Protein 4OL8 (pdb70)

B-factor: mean 131.65, std 38.4, range [43.45, 280.06]

Foldseek 3Di:
DVVVCVVLVVFQDAQADDAFADDWAFDPVDDAAQDDEDDDDPVRLVVVVVVVVVCVVSPQKFFDDFSHAFYKDWADPVIDIATACPSSQVRTDADDDDFDDPLRVVQLQFLFFWKWKFFFHPFQQQHFDPVRFSRQWYDDVVGIMTGRGHPHHRCSQVSQRVCCVLPVPPSQWDDGRRIIMGTHHDPVVVVVVVCSSSVSCVVNSTHTNNVPIGRRWDADPQWTDHNQDIGGDVVVLVCLVVPDDDDDLVSLVVNCCVVVVQFKQFQLQLLCVCSVVSNVVRSVSSNVIHHHPPFEKEWEWEQDASKTWIWIFTADPVGDGDGTRGIDMDHDDDDRVLRSLCSVLVSCVVVVCVQDDAYEYEYDDPPVVVVSVVSVVSYHYYYDD/DQQPVVADPVLCVVLVVFADQDDAADDDQFADAWAFAVPADQAADDEDDDDDVVLVLVVVVVVVCVVSVFKDFDPFPHAFYWDWACDPVNHIDIDTLCPSSQVGTDEDAADFDDVVVLLVLLAQFFWKKKFFLQLCASHHFPPVHFSSQWYDGNPGIMTGGGHFQHAHSQRRSQVSVVQPVPDSQWDDGRTMIMGTHRDSVVRVVRCVVVSVSCVVSVTHTNNVVIHPTDQWDDDPQWTDHSRDTGGPADQQNLLVVLDDDDDLVLLVLLLLLVVVVPFDDCLVVLCVVSVVVSPDNDDPDCSNVVSSVVSSVSCVDPPQEDDDDDPWAWEKEKDAFAFWIKMWIATADVDGDGSHTHGIDIDTFDPPRLLRRVVRVVVVCVSVVVCRPPEYEYEEARQQVVQSVDPDDGDPSCVVCSRVVSHHHYHYDYDDPPVCSVGVSSRVGDD/DLQVPPDDVVVCVVAVPQAAQDDAAAPPPFADAFDFDVPADAAADDADDDDPVVLVLVVVQVVVCVVSLFKDAAPANHAFYWDWDQDPVRHTHIDTQCVSSQVRTDADAADDDDLPPQPCLLPQFQWKKKWWLVLCASHHFDPVHQRSQWYDRNPGIIGGRHHFQHACSLRSSQVCVVQDVVDSQWGGDSTIIMGTHRDVVCSVVRVVVVVVSCVVSSRGTNNVPIHGTDRWDDDSQWTDHRVDIGGPADFARLQQPPPDVLVVLLVCVVQVVVFDPPVVVLVDDVVSVVVSVNVVRVSCVDPPQADPPDPAFAWEWEWEFDPQKIWIWTFTAHPDGGGRHTHGIDMDGVDRLLVSVVRLLVSCVNVVSCQSPEYEYEYASVQVVQSQDPDDGRPSCSVCSSPCSHHHYHYDYDPSRVSSGD/DPPLCPVCVQFAEAQHDDDAAADAWAWDPVADFAQDDEDDDDDVQLVVVVVLVVVCVVSVWKDADADNHEWYWAWDPVHIDIATACVRSQVTTDADDDDWDDVVLVFQLAPAFFKKWKWFFPPQQQQHFDPVRQNSQWYDGNVGTITGGGHPDHNCSQVSQRVCCVQCVPLSQKDDGRGMIMGTDHDLVRVVVRVVVNVVVCVVNPGHIHNVVIGGIFQWADDPQWGAHGQFTFGVVLVCLQPVDDDPDLVVLVVNVVLVVPVWQPWACCVLCVCSVPSNVVSCVVVSNRGGGHHLWAKEWEDDAQWAWTAIVHTIDTDGDDPDHLLSVLVSVQVRCVVVVCLQDDEHAYEYDDHPCDPVSVVSVVSVVRGHYHYD

Solvent-accessible surface area: 81510 Å² total

Radius of gyration: 48.31 Å; Cα contacts (8 Å, |Δi|>4): 2908; chains: 4; bounding box: 115×110×134 Å

Structure (mmCIF, N/CA/C/O backbone):
data_4OL8
#
_entry.id   4OL8
#
_cell.length_a   320.700
_cell.length_b   75.062
_cell.length_c   108.350
_cell.angle_alpha   90.00
_cell.angle_beta   90.00
_cell.angle_gamma   90.00
#
_symmetry.space_group_name_H-M   'P 21 21 2'
#
loop_
_entity.id
_entity.type
_entity.pdbx_description
1 polymer 'Reverse transcriptase/ribonuclease H'
2 polymer "5'-R(*CP*UP*GP*AP*GP*AP*GP*AP*GP*AP*GP*GP*AP*AP*GP*AP*UP*G)-3'"
3 polymer "5'-D(*CP*AP*TP*CP*TP*TP*CP*CP*TP*CP*TP*CP*TP*CP*TP*C)-3'"
4 non-polymer 'SULFATE ION'
5 water water
#
loop_
_atom_site.group_PDB
_atom_site.id
_atom_site.type_symbol
_atom_site.label_atom_id
_atom_site.label_alt_id
_atom_site.label_comp_id
_atom_site.label_asym_id
_atom_site.label_entity_id
_atom_site.label_seq_id
_atom_site.pdbx_PDB_ins_code
_atom_site.Cartn_x
_atom_site.Cartn_y
_atom_site.Cartn_z
_atom_site.occupancy
_atom_site.B_iso_or_equiv
_atom_site.auth_seq_id
_atom_site.auth_comp_id
_atom_site.auth_asym_id
_atom_site.auth_atom_id
_atom_site.pdbx_PDB_model_num
ATOM 1 N N . PRO A 1 24 ? -72.456 27.334 67.988 1.00 177.25 22 PRO A N 1
ATOM 2 C CA . PRO A 1 24 ? -72.718 25.900 68.146 1.00 173.58 22 PRO A CA 1
ATOM 3 C C . PRO A 1 24 ? -73.785 25.645 69.203 1.00 171.87 22 PRO A C 1
ATOM 4 O O . PRO A 1 24 ? -73.802 24.583 69.824 1.00 169.86 22 PRO A O 1
ATOM 8 N N . VAL A 1 25 ? -74.669 26.619 69.401 1.00 172.82 23 VAL A N 1
ATOM 9 C CA . VAL A 1 25 ? -75.673 26.540 70.457 1.00 174.67 23 VAL A CA 1
ATOM 10 C C . VAL A 1 25 ? -76.756 25.499 70.153 1.00 170.58 23 VAL A C 1
ATOM 11 O O . VAL A 1 25 ? -76.940 24.554 70.922 1.00 169.87 23 VAL A O 1
ATOM 15 N N . TRP A 1 26 ? -77.457 25.659 69.029 1.00 168.11 24 TRP A N 1
ATOM 16 C CA . TRP A 1 26 ? -78.575 24.769 68.706 1.00 156.91 24 TRP A CA 1
ATOM 17 C C . TRP A 1 26 ? -78.129 23.383 68.262 1.00 153.51 24 TRP A C 1
ATOM 18 O O . TRP A 1 26 ? -78.706 22.379 68.679 1.00 153.94 24 TRP A O 1
ATOM 29 N N . LEU A 1 27 ? -77.090 23.343 67.433 1.00 149.84 25 LEU A N 1
ATOM 30 C CA . LEU A 1 27 ? -76.553 22.095 66.897 1.00 158.60 25 LEU A CA 1
ATOM 31 C C . LEU A 1 27 ? -76.192 21.141 68.018 1.00 161.71 25 LEU A C 1
ATOM 32 O O . LEU A 1 27 ? -76.378 19.928 67.901 1.00 146.65 25 LEU A O 1
ATOM 37 N N . GLN A 1 28 ? -75.676 21.712 69.103 1.00 166.28 26 GLN A N 1
ATOM 38 C CA . GLN A 1 28 ? -75.266 20.948 70.271 1.00 168.98 26 GLN A CA 1
ATOM 39 C C . GLN A 1 28 ? -76.454 20.198 70.849 1.00 171.12 26 GLN A C 1
ATOM 40 O O . GLN A 1 28 ? -76.316 19.077 71.338 1.00 171.48 26 GLN A O 1
ATOM 42 N N . GLN A 1 29 ? -77.626 20.818 70.781 1.00 172.03 27 GLN A N 1
ATOM 43 C CA . GLN A 1 29 ? -78.837 20.171 71.257 1.00 159.15 27 GLN A CA 1
ATOM 44 C C . GLN A 1 29 ? -79.288 19.071 70.298 1.00 164.54 27 GLN A C 1
ATOM 45 O O . GLN A 1 29 ? -79.559 17.945 70.719 1.00 162.96 27 GLN A O 1
ATOM 51 N N . LYS A 1 30 ? -79.337 19.398 69.008 1.00 162.58 28 LYS A N 1
ATOM 52 C CA . LYS A 1 30 ? -79.894 18.506 67.989 1.00 159.35 28 LYS A CA 1
ATOM 53 C C . LYS A 1 30 ? -79.135 17.193 67.793 1.00 156.91 28 LYS A C 1
ATOM 54 O O . LYS A 1 30 ? -79.728 16.116 67.858 1.00 157.05 28 LYS A O 1
ATOM 56 N N . TYR A 1 31 ? -77.830 17.277 67.555 1.00 144.32 29 TYR A N 1
ATOM 57 C CA . TYR A 1 31 ? -77.069 16.094 67.148 1.00 148.57 29 TYR A CA 1
ATOM 58 C C . TYR A 1 31 ? -76.164 15.509 68.243 1.00 150.56 29 TYR A C 1
ATOM 59 O O . TYR A 1 31 ? -75.285 14.689 67.962 1.00 147.22 29 TYR A O 1
ATOM 68 N N . ARG A 1 32 ? -76.405 15.911 69.491 1.00 153.59 30 ARG A N 1
ATOM 69 C CA . ARG A 1 32 ? -75.705 15.335 70.635 1.00 154.61 30 ARG A CA 1
ATOM 70 C C . ARG A 1 32 ? -75.994 13.841 70.706 1.00 153.79 30 ARG A C 1
ATOM 71 O O . ARG A 1 32 ? -75.225 13.069 71.273 1.00 154.62 30 ARG A O 1
ATOM 73 N N . GLU A 1 33 ? -77.116 13.449 70.116 1.00 153.63 31 GLU A N 1
ATOM 74 C CA . GLU A 1 33 ? -77.518 12.055 70.039 1.00 155.08 31 GLU A CA 1
ATOM 75 C C . GLU A 1 33 ? -76.622 11.240 69.110 1.00 154.39 31 GLU A C 1
ATOM 76 O O . GLU A 1 33 ? -76.531 10.023 69.253 1.00 154.72 31 GLU A O 1
ATOM 82 N N . ILE A 1 34 ? -75.977 11.907 68.154 1.00 152.65 32 ILE A N 1
ATOM 83 C CA . ILE A 1 34 ? -75.140 11.217 67.172 1.00 151.53 32 ILE A CA 1
ATOM 84 C C . ILE A 1 34 ? -73.668 11.628 67.260 1.00 156.47 32 ILE A C 1
ATOM 85 O O . ILE A 1 34 ? -72.795 10.937 66.724 1.00 153.81 32 ILE A O 1
ATOM 90 N N . ILE A 1 35 ? -73.398 12.754 67.920 1.00 162.59 33 ILE A N 1
ATOM 91 C CA . ILE A 1 35 ? -72.024 13.202 68.161 1.00 164.46 33 ILE A CA 1
ATOM 92 C C . ILE A 1 35 ? -71.564 12.668 69.527 1.00 141.93 33 ILE A C 1
ATOM 93 O O . ILE A 1 35 ? -71.106 13.406 70.391 1.00 144.76 33 ILE A O 1
ATOM 98 N N . ARG A 1 36 ? -71.680 11.356 69.694 1.00 141.73 34 ARG A N 1
ATOM 99 C CA . ARG A 1 36 ? -71.567 10.721 70.992 1.00 145.27 34 ARG A CA 1
ATOM 100 C C . ARG A 1 36 ? -70.622 9.529 70.989 1.00 144.24 34 ARG A C 1
ATOM 101 O O . ARG A 1 36 ? -70.939 8.506 70.393 1.00 142.11 34 ARG A O 1
ATOM 103 N N . ASN A 1 37 ? -69.485 9.650 71.678 1.00 155.84 35 ASN A N 1
ATOM 104 C CA . ASN A 1 37 ? -68.529 8.540 71.837 1.00 154.91 35 ASN A CA 1
ATOM 105 C C . ASN A 1 37 ? -69.137 7.236 72.363 1.00 156.72 35 ASN A C 1
ATOM 106 O O . ASN A 1 37 ? -69.984 7.246 73.268 1.00 150.22 35 ASN A O 1
ATOM 111 N N . ASP A 1 38 ? -68.649 6.128 71.802 1.00 154.57 36 ASP A N 1
ATOM 112 C CA . ASP A 1 38 ? -69.272 4.802 71.889 1.00 156.70 36 ASP A CA 1
ATOM 113 C C . ASP A 1 38 ? -70.565 4.705 71.064 1.00 151.10 36 ASP A C 1
ATOM 114 O O . ASP A 1 38 ? -71.300 5.682 70.902 1.00 146.27 36 ASP A O 1
ATOM 119 N N . LEU A 1 39 ? -70.820 3.520 70.519 1.00 151.32 37 LEU A N 1
ATOM 120 C CA . LEU A 1 39 ? -71.933 3.332 69.595 1.00 148.07 37 LEU A CA 1
ATOM 121 C C . LEU A 1 39 ? -73.161 2.731 70.282 1.00 150.03 37 LEU A C 1
ATOM 122 O O . LEU A 1 39 ? -73.141 1.583 70.729 1.00 153.60 37 LEU A O 1
ATOM 124 N N . PRO A 1 40 ? -74.236 3.516 70.379 1.00 147.27 38 PRO A N 1
ATOM 125 C CA . PRO A 1 40 ? -75.517 3.003 70.874 1.00 151.66 38 PRO A CA 1
ATOM 126 C C . PRO A 1 40 ? -76.095 1.915 69.967 1.00 152.69 38 PRO A C 1
ATOM 127 O O . PRO A 1 40 ? -76.032 2.051 68.739 1.00 151.38 38 PRO A O 1
ATOM 131 N N . PRO A 1 41 ? -76.658 0.850 70.567 1.00 154.00 39 PRO A N 1
ATOM 132 C CA . PRO A 1 41 ? -77.265 -0.291 69.864 1.00 152.15 39 PRO A CA 1
ATOM 133 C C . PRO A 1 41 ? -78.277 0.117 68.784 1.00 147.78 39 PRO A C 1
ATOM 134 O O . PRO A 1 41 ? -79.097 -0.707 68.368 1.00 144.21 39 PRO A O 1
ATOM 138 N N . PRO A 1 50 ? -81.762 1.098 55.624 1.00 134.25 48 PRO A N 1
ATOM 139 C CA . PRO A 1 50 ? -80.421 0.740 56.110 1.00 133.14 48 PRO A CA 1
ATOM 140 C C . PRO A 1 50 ? -79.543 0.152 55.010 1.00 128.68 48 PRO A C 1
ATOM 141 O O . PRO A 1 50 ? -80.061 -0.447 54.067 1.00 128.65 48 PRO A O 1
ATOM 145 N N . VAL A 1 51 ? -78.231 0.338 55.134 1.00 120.41 49 VAL A N 1
ATOM 146 C CA . VAL A 1 51 ? -77.268 -0.283 54.236 1.00 108.39 49 VAL A CA 1
ATOM 147 C C . VAL A 1 51 ? -76.653 -1.485 54.929 1.00 103.93 49 VAL A C 1
ATOM 148 O O . VAL A 1 51 ? -76.197 -1.395 56.065 1.00 104.30 49 VAL A O 1
ATOM 152 N N . LYS A 1 52 ? -76.649 -2.619 54.251 1.00 101.64 50 LYS A N 1
ATOM 153 C CA . LYS A 1 52 ? -76.004 -3.796 54.797 1.00 108.74 50 LYS A CA 1
ATOM 154 C C . LYS A 1 52 ? -75.057 -4.363 53.750 1.00 110.55 50 LYS A C 1
ATOM 155 O O . LYS A 1 52 ? -75.388 -4.409 52.569 1.00 114.82 50 LYS A O 1
ATOM 161 N N . HIS A 1 53 ? -73.872 -4.780 54.170 1.00 109.11 51 HIS A N 1
ATOM 162 C CA . HIS A 1 53 ? -72.907 -5.278 53.208 1.00 108.21 51 HIS A CA 1
ATOM 163 C C . HIS A 1 53 ? -73.246 -6.689 52.749 1.00 106.03 51 HIS A C 1
ATOM 164 O O . HIS A 1 53 ? -73.692 -7.527 53.530 1.00 106.08 51 HIS A O 1
ATOM 171 N N . ASP A 1 54 ? -73.022 -6.940 51.466 1.00 105.11 52 ASP A N 1
ATOM 172 C CA . ASP A 1 54 ? -73.369 -8.212 50.865 1.00 107.81 52 ASP A CA 1
ATOM 173 C C . ASP A 1 54 ? -72.134 -8.869 50.278 1.00 105.35 52 ASP A C 1
ATOM 174 O O . ASP A 1 54 ? -71.211 -8.198 49.815 1.00 105.11 52 ASP A O 1
ATOM 179 N N . ILE A 1 55 ? -72.115 -10.192 50.318 1.00 103.56 53 ILE A N 1
ATOM 180 C CA . ILE A 1 55 ? -70.986 -10.946 49.816 1.00 100.77 53 ILE A CA 1
ATOM 181 C C . ILE A 1 55 ? -71.490 -12.079 48.930 1.00 99.25 53 ILE A C 1
ATOM 182 O O . ILE A 1 55 ? -71.898 -13.133 49.417 1.00 103.25 53 ILE A O 1
ATOM 187 N N . GLU A 1 56 ? -71.482 -11.841 47.623 1.00 94.87 54 GLU A N 1
ATOM 188 C CA . GLU A 1 56 ? -72.023 -12.804 46.676 1.00 96.20 54 GLU A CA 1
ATOM 189 C C . GLU A 1 56 ? -70.944 -13.654 46.016 1.00 93.92 54 GLU A C 1
ATOM 190 O O . GLU A 1 56 ? -70.004 -13.137 45.426 1.00 94.10 54 GLU A O 1
ATOM 196 N N . ILE A 1 57 ? -71.100 -14.966 46.108 1.00 93.65 55 ILE A N 1
ATOM 197 C CA . ILE A 1 57 ? -70.101 -15.888 45.602 1.00 94.30 55 ILE A CA 1
ATOM 198 C C . ILE A 1 57 ? -70.323 -16.239 44.139 1.00 99.66 55 ILE A C 1
ATOM 199 O O . ILE A 1 57 ? -71.409 -16.676 43.759 1.00 101.81 55 ILE A O 1
ATOM 204 N N . LYS A 1 58 ? -69.284 -16.041 43.329 1.00 100.13 56 LYS A N 1
ATOM 205 C CA . LYS A 1 58 ? -69.277 -16.469 41.934 1.00 96.39 56 LYS A CA 1
ATOM 206 C C . LYS A 1 58 ? -69.675 -17.932 41.887 1.00 99.49 56 LYS A C 1
ATOM 207 O O . LYS A 1 58 ? -69.231 -18.723 42.720 1.00 103.68 56 LYS A O 1
ATOM 213 N N . PRO A 1 59 ? -70.537 -18.286 40.929 1.00 99.82 57 PRO A N 1
ATOM 214 C CA . PRO A 1 59 ? -71.190 -19.592 40.796 1.00 105.17 57 PRO A CA 1
ATOM 215 C C . PRO A 1 59 ? -70.271 -20.793 40.992 1.00 114.99 57 PRO A C 1
ATOM 216 O O . PRO A 1 59 ? -70.530 -21.628 41.865 1.00 119.91 57 PRO A O 1
ATOM 220 N N . GLY A 1 60 ? -69.209 -20.885 40.203 1.00 116.85 58 GLY A N 1
ATOM 221 C CA . GLY A 1 60 ? -68.303 -22.012 40.335 1.00 118.84 58 GLY A CA 1
ATOM 222 C C . GLY A 1 60 ? -67.661 -22.131 41.710 1.00 119.36 58 GLY A C 1
ATOM 223 O O . GLY A 1 60 ? -67.362 -23.235 42.168 1.00 120.84 58 GLY A O 1
ATOM 224 N N . ALA A 1 61 ? -67.488 -20.989 42.374 1.00 117.29 59 ALA A N 1
ATOM 225 C CA . ALA A 1 61 ? -66.552 -20.856 43.491 1.00 115.95 59 ALA A CA 1
ATOM 226 C C . ALA A 1 61 ? -66.908 -21.641 44.739 1.00 118.56 59 ALA A C 1
ATOM 227 O O . ALA A 1 61 ? -68.082 -21.902 45.015 1.00 121.63 59 ALA A O 1
ATOM 229 N N . ARG A 1 62 ? -65.871 -22.008 45.488 1.00 115.30 60 ARG A N 1
ATOM 230 C CA . ARG A 1 62 ? -66.040 -22.607 46.803 1.00 116.07 60 ARG A CA 1
ATOM 231 C C . ARG A 1 62 ? -65.502 -21.653 47.879 1.00 112.65 60 ARG A C 1
ATOM 232 O O . ARG A 1 62 ? -64.577 -20.877 47.628 1.00 111.24 60 ARG A O 1
ATOM 234 N N . LEU A 1 63 ? -66.092 -21.708 49.069 1.00 107.99 61 LEU A N 1
ATOM 235 C CA . LEU A 1 63 ? -65.691 -20.833 50.166 1.00 105.97 61 LEU A CA 1
ATOM 236 C C . LEU A 1 63 ? -64.457 -21.350 50.923 1.00 107.57 61 LEU A C 1
ATOM 237 O O . LEU A 1 63 ? -64.176 -22.547 50.911 1.00 105.87 61 LEU A O 1
ATOM 242 N N . PRO A 1 64 ? -63.711 -20.447 51.583 1.00 111.40 62 PRO A N 1
ATOM 243 C CA . PRO A 1 64 ? -62.462 -20.898 52.199 1.00 104.43 62 PRO A CA 1
ATOM 244 C C . PRO A 1 64 ? -62.649 -21.612 53.541 1.00 121.69 62 PRO A C 1
ATOM 245 O O . PRO A 1 64 ? -63.349 -21.133 54.434 1.00 120.51 62 PRO A O 1
ATOM 249 N N . ARG A 1 65 ? -62.011 -22.770 53.669 1.00 127.96 63 ARG A N 1
ATOM 250 C CA . ARG A 1 65 ? -61.960 -23.499 54.930 1.00 135.16 63 ARG A CA 1
ATOM 251 C C . ARG A 1 65 ? -60.496 -23.584 55.347 1.00 138.10 63 ARG A C 1
ATOM 252 O O . ARG A 1 65 ? -59.916 -24.665 55.405 1.00 142.59 63 ARG A O 1
ATOM 260 N N . LEU A 1 66 ? -59.906 -22.428 55.632 1.00 135.74 64 LEU A N 1
ATOM 261 C CA . LEU A 1 66 ? -58.464 -22.316 55.837 1.00 136.97 64 LEU A CA 1
ATOM 262 C C . LEU A 1 66 ? -58.011 -22.501 57.290 1.00 140.21 64 LEU A C 1
ATOM 263 O O . LEU A 1 66 ? -58.751 -22.198 58.230 1.00 142.18 64 LEU A O 1
ATOM 268 N N . GLN A 1 67 ? -56.784 -22.993 57.453 1.00 139.75 65 GLN A N 1
ATOM 269 C CA . GLN A 1 67 ? -56.172 -23.185 58.765 1.00 142.42 65 GLN A CA 1
ATOM 270 C C . GLN A 1 67 ? -55.511 -21.877 59.190 1.00 139.36 65 GLN A C 1
ATOM 271 O O . GLN A 1 67 ? -55.137 -21.077 58.334 1.00 139.46 65 GLN A O 1
ATOM 277 N N . PRO A 1 68 ? -55.376 -21.642 60.509 1.00 135.40 66 PRO A N 1
ATOM 278 C CA . PRO A 1 68 ? -54.875 -20.345 60.980 1.00 133.46 66 PRO A CA 1
ATOM 279 C C . PRO A 1 68 ? -53.387 -20.129 60.737 1.00 134.43 66 PRO A C 1
ATOM 280 O O . PRO A 1 68 ? -52.657 -21.093 60.513 1.00 137.02 66 PRO A O 1
ATOM 284 N N . TYR A 1 69 ? -52.950 -18.872 60.774 1.00 132.90 67 TYR A N 1
ATOM 285 C CA . TYR A 1 69 ? -51.530 -18.554 60.669 1.00 134.08 67 TYR A CA 1
ATOM 286 C C . TYR A 1 69 ? -50.853 -18.838 61.996 1.00 143.63 67 TYR A C 1
ATOM 287 O O . TYR A 1 69 ? -51.452 -18.671 63.059 1.00 149.67 67 TYR A O 1
ATOM 296 N N . HIS A 1 70 ? -49.605 -19.280 61.929 1.00 144.84 68 HIS A N 1
ATOM 297 C CA . HIS A 1 70 ? -48.785 -19.449 63.116 1.00 147.78 68 HIS A CA 1
ATOM 298 C C . HIS A 1 70 ? -48.702 -18.137 63.909 1.00 148.70 68 HIS A C 1
ATOM 299 O O . HIS A 1 70 ? -48.686 -17.056 63.324 1.00 145.38 68 HIS A O 1
ATOM 306 N N . VAL A 1 71 ? -48.664 -18.231 65.236 1.00 153.26 69 VAL A N 1
ATOM 307 C CA . VAL A 1 71 ? -48.531 -17.046 66.086 1.00 156.33 69 VAL A CA 1
ATOM 308 C C . VAL A 1 71 ? -47.599 -17.305 67.261 1.00 163.84 69 VAL A C 1
ATOM 309 O O . VAL A 1 71 ? -47.528 -18.427 67.759 1.00 168.16 69 VAL A O 1
ATOM 313 N N . THR A 1 72 ? -46.887 -16.269 67.704 1.00 166.79 70 THR A N 1
ATOM 314 C CA . THR A 1 72 ? -46.041 -16.386 68.895 1.00 173.31 70 THR A CA 1
ATOM 315 C C . THR A 1 72 ? -46.899 -16.404 70.154 1.00 178.03 70 THR A C 1
ATOM 316 O O . THR A 1 72 ? -48.091 -16.101 70.107 1.00 176.92 70 THR A O 1
ATOM 320 N N . GLU A 1 73 ? -46.292 -16.756 71.281 1.00 153.18 71 GLU A N 1
ATOM 321 C CA . GLU A 1 73 ? -47.025 -16.804 72.540 1.00 157.84 71 GLU A CA 1
ATOM 322 C C . GLU A 1 73 ? -47.475 -15.408 72.965 1.00 159.59 71 GLU A C 1
ATOM 323 O O . GLU A 1 73 ? -48.451 -15.263 73.705 1.00 163.67 71 GLU A O 1
ATOM 329 N N . LYS A 1 74 ? -46.755 -14.389 72.501 1.00 155.68 72 LYS A N 1
ATOM 330 C CA . LYS A 1 74 ? -47.051 -13.005 72.865 1.00 153.65 72 LYS A CA 1
ATOM 331 C C . LYS A 1 74 ? -47.845 -12.281 71.784 1.00 149.03 72 LYS A C 1
ATOM 332 O O . LYS A 1 74 ? -48.454 -11.245 72.046 1.00 149.92 72 LYS A O 1
ATOM 338 N N . ASN A 1 75 ? -47.826 -12.817 70.568 1.00 145.19 73 ASN A N 1
ATOM 339 C CA . ASN A 1 75 ? -48.712 -12.318 69.523 1.00 143.69 73 ASN A CA 1
ATOM 340 C C . ASN A 1 75 ? -50.133 -12.800 69.779 1.00 146.51 73 ASN A C 1
ATOM 341 O O . ASN A 1 75 ? -51.090 -12.035 69.658 1.00 147.19 73 ASN A O 1
ATOM 346 N N . GLU A 1 76 ? -50.257 -14.073 70.149 1.00 147.05 74 GLU A N 1
ATOM 347 C CA . GLU A 1 76 ? -51.553 -14.686 70.421 1.00 145.32 74 GLU A CA 1
ATOM 348 C C . GLU A 1 76 ? -52.257 -13.962 71.552 1.00 147.79 74 GLU A C 1
ATOM 349 O O . GLU A 1 76 ? -53.480 -13.992 71.658 1.00 149.77 74 GLU A O 1
ATOM 355 N N . GLN A 1 77 ? -51.478 -13.304 72.397 1.00 149.16 75 GLN A N 1
ATOM 356 C CA . GLN A 1 77 ? -52.039 -12.562 73.511 1.00 152.71 75 GLN A CA 1
ATOM 357 C C . GLN A 1 77 ? -52.623 -11.252 72.997 1.00 148.78 75 GLN A C 1
ATOM 358 O O . GLN A 1 77 ? -53.675 -10.808 73.453 1.00 150.47 75 GLN A O 1
ATOM 364 N N . GLU A 1 78 ? -51.935 -10.646 72.037 1.00 144.67 76 GLU A N 1
ATOM 365 C CA . GLU A 1 78 ? -52.398 -9.411 71.416 1.00 148.61 76 GLU A CA 1
ATOM 366 C C . GLU A 1 78 ? -53.618 -9.646 70.527 1.00 145.15 76 GLU A C 1
ATOM 367 O O . GLU A 1 78 ? -54.475 -8.775 70.385 1.00 141.17 76 GLU A O 1
ATOM 373 N N . ILE A 1 79 ? -53.674 -10.827 69.922 1.00 144.73 77 ILE A N 1
ATOM 374 C CA . ILE A 1 79 ? -54.841 -11.264 69.171 1.00 142.13 77 ILE A CA 1
ATOM 375 C C . ILE A 1 79 ? -56.038 -11.454 70.094 1.00 129.28 77 ILE A C 1
ATOM 376 O O . ILE A 1 79 ? -57.126 -10.953 69.824 1.00 136.44 77 ILE A O 1
ATOM 381 N N . ASN A 1 80 ? -55.824 -12.172 71.192 1.00 132.25 78 ASN A N 1
ATOM 382 C CA . ASN A 1 80 ? -56.889 -12.504 72.128 1.00 135.80 78 ASN A CA 1
ATOM 383 C C . ASN A 1 80 ? -57.451 -11.296 72.858 1.00 151.28 78 ASN A C 1
ATOM 384 O O . ASN A 1 80 ? -58.602 -11.306 73.294 1.00 140.58 78 ASN A O 1
ATOM 389 N N . LYS A 1 81 ? -56.637 -10.255 72.990 1.00 151.52 79 LYS A N 1
ATOM 390 C CA . LYS A 1 81 ? -57.063 -9.040 73.672 1.00 154.88 79 LYS A CA 1
ATOM 391 C C . LYS A 1 81 ? -58.009 -8.236 72.786 1.00 155.19 79 LYS A C 1
ATOM 392 O O . LYS A 1 81 ? -58.896 -7.537 73.283 1.00 157.39 79 LYS A O 1
ATOM 394 N N . ILE A 1 82 ? -57.818 -8.350 71.471 1.00 150.65 80 ILE A N 1
ATOM 395 C CA . ILE A 1 82 ? -58.667 -7.668 70.494 1.00 148.45 80 ILE A CA 1
ATOM 396 C C . ILE A 1 82 ? -59.948 -8.455 70.211 1.00 150.02 80 ILE A C 1
ATOM 397 O O . ILE A 1 82 ? -61.036 -7.877 70.130 1.00 134.91 80 ILE A O 1
ATOM 402 N N . VAL A 1 83 ? -59.818 -9.772 70.076 1.00 132.87 81 VAL A N 1
ATOM 403 C CA . VAL A 1 83 ? -60.977 -10.638 69.871 1.00 144.71 81 VAL A CA 1
ATOM 404 C C . VAL A 1 83 ? -62.014 -10.434 70.969 1.00 137.83 81 VAL A C 1
ATOM 405 O O . VAL A 1 83 ? -63.208 -10.550 70.732 1.00 161.19 81 VAL A O 1
ATOM 409 N N . GLN A 1 84 ? -61.554 -10.106 72.172 1.00 154.43 82 GLN A N 1
ATOM 410 C CA . GLN A 1 84 ? -62.465 -9.780 73.261 1.00 159.44 82 GLN A CA 1
ATOM 411 C C . GLN A 1 84 ? -63.082 -8.403 73.045 1.00 162.37 82 GLN A C 1
ATOM 412 O O . GLN A 1 84 ? -64.284 -8.218 73.247 1.00 166.36 82 GLN A O 1
ATOM 418 N N . LYS A 1 85 ? -62.253 -7.445 72.630 1.00 160.26 83 LYS A N 1
ATOM 419 C CA . LYS A 1 85 ? -62.705 -6.076 72.380 1.00 159.84 83 LYS A CA 1
ATOM 420 C C . LYS A 1 85 ? -63.756 -6.052 71.267 1.00 160.28 83 LYS A C 1
ATOM 421 O O . LYS A 1 85 ? -64.697 -5.252 71.289 1.00 161.52 83 LYS A O 1
ATOM 426 N N . LEU A 1 86 ? -63.586 -6.941 70.295 1.00 157.46 84 LEU A N 1
ATOM 427 C CA . LEU A 1 86 ? -64.568 -7.116 69.238 1.00 138.22 84 LEU A CA 1
ATOM 428 C C . LEU A 1 86 ? -65.840 -7.733 69.801 1.00 141.45 84 LEU A C 1
ATOM 429 O O . LEU A 1 86 ? -66.940 -7.260 69.531 1.00 184.69 84 LEU A O 1
ATOM 434 N N . LEU A 1 87 ? -65.679 -8.788 70.595 1.00 166.90 85 LEU A N 1
ATOM 435 C CA . LEU A 1 87 ? -66.795 -9.415 71.298 1.00 169.77 85 LEU A CA 1
ATOM 436 C C . LEU A 1 87 ? -67.468 -8.414 72.226 1.00 172.74 85 LEU A C 1
ATOM 437 O O . LEU A 1 87 ? -68.673 -8.486 72.472 1.00 153.17 85 LEU A O 1
ATOM 442 N N . ASP A 1 88 ? -66.674 -7.472 72.723 1.00 171.01 86 ASP A N 1
ATOM 443 C CA . ASP A 1 88 ? -67.147 -6.459 73.656 1.00 171.88 86 ASP A CA 1
ATOM 444 C C . ASP A 1 88 ? -68.220 -5.561 73.046 1.00 171.40 86 ASP A C 1
ATOM 445 O O . ASP A 1 88 ? -69.343 -5.494 73.545 1.00 176.51 86 ASP A O 1
ATOM 450 N N . ASN A 1 89 ? -67.872 -4.872 71.963 1.00 163.65 87 ASN A N 1
ATOM 451 C CA . ASN A 1 89 ? -68.807 -3.964 71.314 1.00 161.59 87 ASN A CA 1
ATOM 452 C C . ASN A 1 89 ? -69.836 -4.724 70.486 1.00 162.89 87 ASN A C 1
ATOM 453 O O . ASN A 1 89 ? -70.651 -4.119 69.786 1.00 165.17 87 ASN A O 1
ATOM 458 N N . LYS A 1 90 ? -69.789 -6.052 70.585 1.00 161.60 88 LYS A N 1
ATOM 459 C CA . LYS A 1 90 ? -70.690 -6.942 69.857 1.00 161.77 88 LYS A CA 1
ATOM 460 C C . LYS A 1 90 ? -70.558 -6.763 68.346 1.00 158.84 88 LYS A C 1
ATOM 461 O O . LYS A 1 90 ? -71.554 -6.563 67.645 1.00 157.76 88 LYS A O 1
ATOM 463 N N . PHE A 1 91 ? -69.318 -6.831 67.861 1.00 156.83 89 PHE A N 1
ATOM 464 C CA . PHE A 1 91 ? -69.023 -6.763 66.430 1.00 152.83 89 PHE A CA 1
ATOM 465 C C . PHE A 1 91 ? -68.813 -8.158 65.856 1.00 149.77 89 PHE A C 1
ATOM 466 O O . PHE A 1 91 ? -69.048 -8.381 64.672 1.00 151.10 89 PHE A O 1
ATOM 474 N N . ILE A 1 92 ? -68.357 -9.091 66.688 1.00 147.19 90 ILE A N 1
ATOM 475 C CA . ILE A 1 92 ? -68.265 -10.487 66.276 1.00 136.86 90 ILE A CA 1
ATOM 476 C C . ILE A 1 92 ? -68.939 -11.426 67.263 1.00 153.46 90 ILE A C 1
ATOM 477 O O . ILE A 1 92 ? -69.127 -11.095 68.432 1.00 143.01 90 ILE A O 1
ATOM 482 N N . VAL A 1 93 ? -69.313 -12.600 66.770 1.00 153.53 91 VAL A N 1
ATOM 483 C CA . VAL A 1 93 ? -69.901 -13.637 67.601 1.00 155.65 91 VAL A CA 1
ATOM 484 C C . VAL A 1 93 ? -69.215 -14.964 67.307 1.00 139.84 91 VAL A C 1
ATOM 485 O O . VAL A 1 93 ? -68.886 -15.266 66.164 1.00 136.70 91 VAL A O 1
ATOM 489 N N . PRO A 1 94 ? -68.957 -15.753 68.348 1.00 141.73 92 PRO A N 1
ATOM 490 C CA . PRO A 1 94 ? -68.336 -17.048 68.079 1.00 148.35 92 PRO A CA 1
ATOM 491 C C . PRO A 1 94 ? -69.333 -17.985 67.415 1.00 151.06 92 PRO A C 1
ATOM 492 O O . PRO A 1 94 ? -70.319 -18.370 68.044 1.00 157.08 92 PRO A O 1
ATOM 496 N N . SER A 1 95 ? -69.097 -18.336 66.156 1.00 149.44 93 SER A N 1
ATOM 497 C CA . SER A 1 95 ? -70.002 -19.254 65.468 1.00 154.93 93 SER A CA 1
ATOM 498 C C . SER A 1 95 ? -69.275 -20.272 64.588 1.00 149.59 93 SER A C 1
ATOM 499 O O . SER A 1 95 ? -68.278 -19.957 63.942 1.00 145.43 93 SER A O 1
ATOM 502 N N . LYS A 1 96 ? -69.796 -21.497 64.589 1.00 147.42 94 LYS A N 1
ATOM 503 C CA . LYS A 1 96 ? -69.245 -22.598 63.817 1.00 138.47 94 LYS A CA 1
ATOM 504 C C . LYS A 1 96 ? -69.805 -22.580 62.417 1.00 136.79 94 LYS A C 1
ATOM 505 O O . LYS A 1 96 ? -70.659 -23.393 62.079 1.00 140.57 94 LYS A O 1
ATOM 507 N N . SER A 1 97 ? -69.338 -21.635 61.612 1.00 132.70 95 SER A N 1
ATOM 508 C CA . SER A 1 97 ? -69.639 -21.627 60.195 1.00 127.56 95 SER A CA 1
ATOM 509 C C . SER A 1 97 ? -68.768 -22.682 59.528 1.00 129.56 95 SER A C 1
ATOM 510 O O . SER A 1 97 ? -67.749 -23.076 60.087 1.00 127.31 95 SER A O 1
ATOM 513 N N . PRO A 1 98 ? -69.164 -23.162 58.338 1.00 130.26 96 PRO A N 1
ATOM 514 C CA . PRO A 1 98 ? -68.252 -24.059 57.620 1.00 127.73 96 PRO A CA 1
ATOM 515 C C . PRO A 1 98 ? -67.031 -23.295 57.129 1.00 125.56 96 PRO A C 1
ATOM 516 O O . PRO A 1 98 ? -65.939 -23.852 57.070 1.00 126.32 96 PRO A O 1
ATOM 520 N N . CYS A 1 99 ? -67.227 -22.023 56.795 1.00 124.83 97 CYS A N 1
ATOM 521 C CA . CYS A 1 99 ? -66.174 -21.181 56.237 1.00 122.62 97 CYS A CA 1
ATOM 522 C C . CYS A 1 99 ? -65.105 -20.837 57.282 1.00 124.02 97 CYS A C 1
ATOM 523 O O . CYS A 1 99 ? -65.412 -20.713 58.471 1.00 127.90 97 CYS A O 1
ATOM 526 N N . SER A 1 100 ? -63.854 -20.691 56.847 1.00 121.55 98 SER A N 1
ATOM 527 C CA . SER A 1 100 ? -62.764 -20.382 57.774 1.00 125.78 98 SER A CA 1
ATOM 528 C C . SER A 1 100 ? -61.638 -19.613 57.111 1.00 123.73 98 SER A C 1
ATOM 529 O O . SER A 1 100 ? -60.875 -20.186 56.345 1.00 126.64 98 SER A O 1
ATOM 532 N N . SER A 1 101 ? -61.517 -18.326 57.415 1.00 121.31 99 SER A N 1
ATOM 533 C CA . SER A 1 101 ? -60.405 -17.524 56.904 1.00 119.68 99 SER A CA 1
ATOM 534 C C . SER A 1 101 ? -59.432 -17.265 58.046 1.00 118.36 99 SER A C 1
ATOM 535 O O . SER A 1 101 ? -59.852 -17.172 59.184 1.00 122.20 99 SER A O 1
ATOM 538 N N . PRO A 1 102 ? -58.124 -17.167 57.752 1.00 116.86 100 PRO A N 1
ATOM 539 C CA . PRO A 1 102 ? -57.120 -16.915 58.800 1.00 115.00 100 PRO A CA 1
ATOM 540 C C . PRO A 1 102 ? -56.996 -15.429 59.163 1.00 112.45 100 PRO A C 1
ATOM 541 O O . PRO A 1 102 ? -57.494 -14.577 58.434 1.00 108.80 100 PRO A O 1
ATOM 545 N N . VAL A 1 103 ? -56.330 -15.128 60.272 1.00 118.13 101 VAL A N 1
ATOM 546 C CA . VAL A 1 103 ? -56.337 -13.780 60.837 1.00 118.22 101 VAL A CA 1
ATOM 547 C C . VAL A 1 103 ? -54.943 -13.144 60.772 1.00 125.88 101 VAL A C 1
ATOM 548 O O . VAL A 1 103 ? -53.946 -13.857 60.717 1.00 131.25 101 VAL A O 1
ATOM 552 N N . VAL A 1 104 ? -54.863 -11.813 60.752 1.00 122.06 102 VAL A N 1
ATOM 553 C CA . VAL A 1 104 ? -53.563 -11.132 60.763 1.00 123.63 102 VAL A CA 1
ATOM 554 C C . VAL A 1 104 ? -53.456 -10.051 61.847 1.00 126.78 102 VAL A C 1
ATOM 555 O O . VAL A 1 104 ? -54.369 -9.238 62.019 1.00 123.51 102 VAL A O 1
ATOM 559 N N . LEU A 1 105 ? -52.331 -10.047 62.566 1.00 132.60 103 LEU A N 1
ATOM 560 C CA . LEU A 1 105 ? -52.078 -9.078 63.633 1.00 134.14 103 LEU A CA 1
ATOM 561 C C . LEU A 1 105 ? -51.119 -7.981 63.168 1.00 137.79 103 LEU A C 1
ATOM 562 O O . LEU A 1 105 ? -49.924 -8.230 63.011 1.00 139.78 103 LEU A O 1
ATOM 567 N N . VAL A 1 106 ? -51.638 -6.764 62.991 1.00 140.12 104 VAL A N 1
ATOM 568 C CA . VAL A 1 106 ? -50.860 -5.657 62.416 1.00 142.23 104 VAL A CA 1
ATOM 569 C C . VAL A 1 106 ? -50.264 -4.687 63.436 1.00 147.16 104 VAL A C 1
ATOM 570 O O . VAL A 1 106 ? -50.982 -4.137 64.275 1.00 147.20 104 VAL A O 1
ATOM 574 N N . PRO A 1 107 ? -48.941 -4.467 63.346 1.00 150.73 105 PRO A N 1
ATOM 575 C CA . PRO A 1 107 ? -48.171 -3.541 64.181 1.00 155.37 105 PRO A CA 1
ATOM 576 C C . PRO A 1 107 ? -48.316 -2.087 63.744 1.00 156.64 105 PRO A C 1
ATOM 577 O O . PRO A 1 107 ? -48.672 -1.823 62.592 1.00 151.91 105 PRO A O 1
ATOM 581 N N . LYS A 1 108 ? -48.023 -1.163 64.659 1.00 161.51 106 LYS A N 1
ATOM 582 C CA . LYS A 1 108 ? -48.065 0.271 64.374 1.00 158.75 106 LYS A CA 1
ATOM 583 C C . LYS A 1 108 ? -46.826 0.995 64.917 1.00 161.12 106 LYS A C 1
ATOM 584 O O . LYS A 1 108 ? -46.754 1.342 66.101 1.00 163.27 106 LYS A O 1
ATOM 586 N N . THR A 1 112 ? -49.513 -0.017 70.038 1.00 176.90 110 THR A N 1
ATOM 587 C CA . THR A 1 112 ? -50.808 -0.365 69.459 1.00 174.20 110 THR A CA 1
ATOM 588 C C . THR A 1 112 ? -50.692 -1.540 68.486 1.00 172.60 110 THR A C 1
ATOM 589 O O . THR A 1 112 ? -49.594 -1.878 68.038 1.00 174.25 110 THR A O 1
ATOM 591 N N . PHE A 1 113 ? -51.830 -2.151 68.161 1.00 169.26 111 PHE A N 1
ATOM 592 C CA . PHE A 1 113 ? -51.862 -3.304 67.261 1.00 164.97 111 PHE A CA 1
ATOM 593 C C . PHE A 1 113 ? -53.288 -3.663 66.817 1.00 157.44 111 PHE A C 1
ATOM 594 O O . PHE A 1 113 ? -54.067 -4.213 67.592 1.00 159.19 111 PHE A O 1
ATOM 596 N N . ARG A 1 114 ? -53.627 -3.362 65.568 1.00 149.53 112 ARG A N 1
ATOM 597 C CA . ARG A 1 114 ? -54.973 -3.649 65.066 1.00 144.38 112 ARG A CA 1
ATOM 598 C C . ARG A 1 114 ? -55.098 -5.068 64.518 1.00 137.10 112 ARG A C 1
ATOM 599 O O . ARG A 1 114 ? -54.096 -5.749 64.295 1.00 136.27 112 ARG A O 1
ATOM 603 N N . LEU A 1 115 ? -56.332 -5.508 64.304 1.00 131.68 113 LEU A N 1
ATOM 604 C CA . LEU A 1 115 ? -56.580 -6.832 63.756 1.00 121.41 113 LEU A CA 1
ATOM 605 C C . LEU A 1 115 ? -57.174 -6.763 62.328 1.00 125.45 113 LEU A C 1
ATOM 606 O O . LEU A 1 115 ? -58.053 -5.943 62.031 1.00 114.52 113 LEU A O 1
ATOM 611 N N . CYS A 1 116 ? -56.667 -7.611 61.439 1.00 114.94 114 CYS A N 1
ATOM 612 C CA . CYS A 1 116 ? -57.224 -7.751 60.102 1.00 117.69 114 CYS A CA 1
ATOM 613 C C . CYS A 1 116 ? -57.325 -9.226 59.768 1.00 113.14 114 CYS A C 1
ATOM 614 O O . CYS A 1 116 ? -56.382 -9.982 59.967 1.00 114.77 114 CYS A O 1
ATOM 617 N N . VAL A 1 117 ? -58.476 -9.641 59.265 1.00 111.59 115 VAL A N 1
ATOM 618 C CA . VAL A 1 117 ? -58.610 -10.986 58.736 1.00 115.61 115 VAL A CA 1
ATOM 619 C C . VAL A 1 117 ? -58.111 -11.031 57.282 1.00 118.37 115 VAL A C 1
ATOM 620 O O . VAL A 1 117 ? -58.433 -10.155 56.470 1.00 102.48 115 VAL A O 1
ATOM 624 N N . ASP A 1 118 ? -57.295 -12.035 56.972 1.00 119.49 116 ASP A N 1
ATOM 625 C CA . ASP A 1 118 ? -56.880 -12.288 55.603 1.00 114.48 116 ASP A CA 1
ATOM 626 C C . ASP A 1 118 ? -58.108 -12.813 54.906 1.00 112.30 116 ASP A C 1
ATOM 627 O O . ASP A 1 118 ? -58.608 -13.883 55.237 1.00 115.06 116 ASP A O 1
ATOM 632 N N . TYR A 1 119 ? -58.606 -12.050 53.948 1.00 109.30 117 TYR A N 1
ATOM 633 C CA . TYR A 1 119 ? -59.817 -12.429 53.255 1.00 109.03 117 TYR A CA 1
ATOM 634 C C . TYR A 1 119 ? -59.535 -12.687 51.784 1.00 112.52 117 TYR A C 1
ATOM 635 O O . TYR A 1 119 ? -60.458 -12.701 50.964 1.00 113.50 117 TYR A O 1
ATOM 644 N N . ARG A 1 120 ? -58.266 -12.898 51.445 1.00 113.97 118 ARG A N 1
ATOM 645 C CA . ARG A 1 120 ? -57.889 -12.970 50.040 1.00 112.63 118 ARG A CA 1
ATOM 646 C C . ARG A 1 120 ? -58.512 -14.171 49.342 1.00 110.37 118 ARG A C 1
ATOM 647 O O . ARG A 1 120 ? -58.898 -14.072 48.184 1.00 108.32 118 ARG A O 1
ATOM 655 N N . THR A 1 121 ? -58.645 -15.294 50.039 1.00 112.31 119 THR A N 1
ATOM 656 C CA . THR A 1 121 ? -59.242 -16.469 49.411 1.00 114.46 119 THR A CA 1
ATOM 657 C C . THR A 1 121 ? -60.750 -16.294 49.260 1.00 114.65 119 THR A C 1
ATOM 658 O O . THR A 1 121 ? -61.334 -16.689 48.244 1.00 111.26 119 THR A O 1
ATOM 662 N N . LEU A 1 122 ? -61.364 -15.686 50.274 1.00 116.68 120 LEU A N 1
ATOM 663 C CA . LEU A 1 122 ? -62.791 -15.359 50.254 1.00 111.35 120 LEU A CA 1
ATOM 664 C C . LEU A 1 122 ? -63.088 -14.477 49.061 1.00 109.64 120 LEU A C 1
ATOM 665 O O . LEU A 1 122 ? -63.928 -14.820 48.231 1.00 109.97 120 LEU A O 1
ATOM 670 N N . ASN A 1 123 ? -62.372 -13.355 48.976 1.00 108.84 121 ASN A N 1
ATOM 671 C CA . ASN A 1 123 ? -62.571 -12.363 47.917 1.00 103.73 121 ASN A CA 1
ATOM 672 C C . ASN A 1 123 ? -62.521 -12.936 46.501 1.00 104.44 121 ASN A C 1
ATOM 673 O O . ASN A 1 123 ? -63.333 -12.567 45.657 1.00 105.06 121 ASN A O 1
ATOM 678 N N . LYS A 1 124 ? -61.591 -13.852 46.243 1.00 107.78 122 LYS A N 1
ATOM 679 C CA . LYS A 1 124 ? -61.451 -14.435 44.903 1.00 108.32 122 LYS A CA 1
ATOM 680 C C . LYS A 1 124 ? -62.618 -15.356 44.540 1.00 108.02 122 LYS A C 1
ATOM 681 O O . LYS A 1 124 ? -62.692 -15.870 43.424 1.00 111.47 122 LYS A O 1
ATOM 683 N N . ALA A 1 125 ? -63.524 -15.560 45.490 1.00 102.36 123 ALA A N 1
ATOM 684 C CA . ALA A 1 125 ? -64.713 -16.358 45.261 1.00 97.04 123 ALA A CA 1
ATOM 685 C C . ALA A 1 125 ? -65.931 -15.453 45.204 1.00 93.80 123 ALA A C 1
ATOM 686 O O . ALA A 1 125 ? -67.030 -15.906 44.892 1.00 94.95 123 ALA A O 1
ATOM 688 N N . THR A 1 126 ? -65.739 -14.172 45.504 1.00 89.04 124 THR A N 1
ATOM 689 C CA . THR A 1 126 ? -66.848 -13.224 45.471 1.00 85.47 124 THR A CA 1
ATOM 690 C C . THR A 1 126 ? -66.833 -12.311 44.233 1.00 85.08 124 THR A C 1
ATOM 691 O O . THR A 1 126 ? -65.778 -11.832 43.798 1.00 87.86 124 THR A O 1
ATOM 695 N N . ILE A 1 127 ? -68.014 -12.096 43.664 1.00 83.77 125 ILE A N 1
ATOM 696 C CA . ILE A 1 127 ? -68.201 -11.159 42.563 1.00 82.86 125 ILE A CA 1
ATOM 697 C C . ILE A 1 127 ? -67.777 -9.776 42.995 1.00 78.32 125 ILE A C 1
ATOM 698 O O . ILE A 1 127 ? -68.130 -9.340 44.085 1.00 82.09 125 ILE A O 1
ATOM 703 N N . SER A 1 128 ? -67.025 -9.083 42.145 1.00 92.25 126 SER A N 1
ATOM 704 C CA . SER A 1 128 ? -66.571 -7.735 42.469 1.00 94.96 126 SER A CA 1
ATOM 705 C C . SER A 1 128 ? -67.683 -6.701 42.313 1.00 99.26 126 SER A C 1
ATOM 706 O O . SER A 1 128 ? -68.821 -7.041 41.981 1.00 102.81 126 SER A O 1
ATOM 709 N N . ASP A 1 129 ? -67.346 -5.444 42.577 1.00 75.42 127 ASP A N 1
ATOM 710 C CA . ASP A 1 129 ? -68.324 -4.365 42.607 1.00 78.90 127 ASP A CA 1
ATOM 711 C C . ASP A 1 129 ? -67.608 -3.027 42.675 1.00 74.58 127 ASP A C 1
ATOM 712 O O . ASP A 1 129 ? -67.551 -2.399 43.724 1.00 85.94 127 ASP A O 1
ATOM 717 N N . PRO A 1 130 ? -67.064 -2.580 41.537 1.00 79.95 128 PRO A N 1
ATOM 718 C CA . PRO A 1 130 ? -66.190 -1.410 41.484 1.00 84.22 128 PRO A CA 1
ATOM 719 C C . PRO A 1 130 ? -66.954 -0.112 41.599 1.00 89.87 128 PRO A C 1
ATOM 720 O O . PRO A 1 130 ? -67.683 0.235 40.682 1.00 98.07 128 PRO A O 1
ATOM 724 N N . PHE A 1 131 ? -66.781 0.602 42.700 1.00 86.89 129 PHE A N 1
ATOM 725 C CA . PHE A 1 131 ? -67.347 1.930 42.819 1.00 81.88 129 PHE A CA 1
ATOM 726 C C . PHE A 1 131 ? -66.207 2.942 42.882 1.00 81.70 129 PHE A C 1
ATOM 727 O O . PHE A 1 131 ? -65.174 2.685 43.498 1.00 87.73 129 PHE A O 1
ATOM 735 N N . PRO A 1 132 ? -66.381 4.093 42.231 1.00 75.85 130 PRO A N 1
ATOM 736 C CA . PRO A 1 132 ? -65.410 5.188 42.324 1.00 75.84 130 PRO A CA 1
ATOM 737 C C . PRO A 1 132 ? -65.180 5.696 43.762 1.00 77.12 130 PRO A C 1
ATOM 738 O O . PRO A 1 132 ? -66.132 5.736 44.544 1.00 78.04 130 PRO A O 1
ATOM 742 N N . LEU A 1 133 ? -63.941 6.063 44.106 1.00 87.71 131 LEU A N 1
ATOM 743 C CA . LEU A 1 133 ? -63.648 6.799 45.353 1.00 90.37 131 LEU A CA 1
ATOM 744 C C . LEU A 1 133 ? -63.250 8.200 44.954 1.00 90.77 131 LEU A C 1
ATOM 745 O O . LEU A 1 133 ? -62.550 8.363 43.964 1.00 90.71 131 LEU A O 1
ATOM 750 N N . PRO A 1 134 ? -63.689 9.219 45.704 1.00 81.84 132 PRO A N 1
ATOM 751 C CA . PRO A 1 134 ? -63.390 10.603 45.315 1.00 100.44 132 PRO A CA 1
ATOM 752 C C . PRO A 1 134 ? -61.910 10.804 45.040 1.00 83.96 132 PRO A C 1
ATOM 753 O O . PRO A 1 134 ? -61.095 10.227 45.737 1.00 94.15 132 PRO A O 1
ATOM 757 N N . ARG A 1 135 ? -61.577 11.563 44.005 1.00 95.88 133 ARG A N 1
ATOM 758 C CA . ARG A 1 135 ? -60.183 11.785 43.653 1.00 96.91 133 ARG A CA 1
ATOM 759 C C . ARG A 1 135 ? -59.657 12.818 44.620 1.00 99.73 133 ARG A C 1
ATOM 760 O O . ARG A 1 135 ? -60.374 13.729 45.014 1.00 94.97 133 ARG A O 1
ATOM 762 N N . ILE A 1 136 ? -58.409 12.668 45.031 1.00 108.96 134 ILE A N 1
ATOM 763 C CA . ILE A 1 136 ? -57.897 13.515 46.104 1.00 114.46 134 ILE A CA 1
ATOM 764 C C . ILE A 1 136 ? -57.526 14.878 45.547 1.00 118.28 134 ILE A C 1
ATOM 765 O O . ILE A 1 136 ? -57.800 15.905 46.168 1.00 119.60 134 ILE A O 1
ATOM 770 N N . ASP A 1 137 ? -56.925 14.872 44.358 1.00 118.03 135 ASP A N 1
ATOM 771 C CA . ASP A 1 137 ? -56.627 16.095 43.626 1.00 118.77 135 ASP A CA 1
ATOM 772 C C . ASP A 1 137 ? -57.924 16.855 43.487 1.00 111.59 135 ASP A C 1
ATOM 773 O O . ASP A 1 137 ? -57.958 18.082 43.506 1.00 110.72 135 ASP A O 1
ATOM 778 N N . ASN A 1 138 ? -59.001 16.094 43.370 1.00 108.93 136 ASN A N 1
ATOM 779 C CA . ASN A 1 138 ? -60.301 16.653 43.085 1.00 110.29 136 ASN A CA 1
ATOM 780 C C . ASN A 1 138 ? -60.986 17.252 44.293 1.00 115.16 136 ASN A C 1
ATOM 781 O O . ASN A 1 138 ? -61.836 18.118 44.145 1.00 119.82 136 ASN A O 1
ATOM 786 N N . LEU A 1 139 ? -60.639 16.789 45.487 1.00 114.69 137 LEU A N 1
ATOM 787 C CA . LEU A 1 139 ? -61.248 17.361 46.682 1.00 115.74 137 LEU A CA 1
ATOM 788 C C . LEU A 1 139 ? -60.553 18.665 47.068 1.00 116.96 137 LEU A C 1
ATOM 789 O O . LEU A 1 139 ? -61.211 19.681 47.291 1.00 117.77 137 LEU A O 1
ATOM 794 N N . LEU A 1 140 ? -59.224 18.635 47.108 1.00 115.70 138 LEU A N 1
ATOM 795 C CA . LEU A 1 140 ? -58.426 19.824 47.384 1.00 116.36 138 LEU A CA 1
ATOM 796 C C . LEU A 1 140 ? -58.761 20.970 46.428 1.00 119.31 138 LEU A C 1
ATOM 797 O O . LEU A 1 140 ? -58.647 22.132 46.784 1.00 125.29 138 LEU A O 1
ATOM 802 N N . SER A 1 141 ? -59.184 20.647 45.214 1.00 116.76 139 SER A N 1
ATOM 803 C CA . SER A 1 141 ? -59.477 21.686 44.235 1.00 119.76 139 SER A CA 1
ATOM 804 C C . SER A 1 141 ? -60.885 22.275 44.378 1.00 121.98 139 SER A C 1
ATOM 805 O O . SER A 1 141 ? -61.204 23.285 43.750 1.00 126.05 139 SER A O 1
ATOM 808 N N . ARG A 1 142 ? -61.730 21.654 45.196 1.00 119.85 140 ARG A N 1
ATOM 809 C CA . ARG A 1 142 ? -63.090 22.157 45.375 1.00 119.01 140 ARG A CA 1
ATOM 810 C C . ARG A 1 142 ? -63.189 23.247 46.447 1.00 119.90 140 ARG A C 1
ATOM 811 O O . ARG A 1 142 ? -64.082 24.093 46.394 1.00 121.14 140 ARG A O 1
ATOM 819 N N . ILE A 1 143 ? -62.264 23.232 47.404 1.00 117.50 141 ILE A N 1
ATOM 820 C CA . ILE A 1 143 ? -62.391 24.044 48.612 1.00 116.92 141 ILE A CA 1
ATOM 821 C C . ILE A 1 143 ? -62.539 25.546 48.350 1.00 117.75 141 ILE A C 1
ATOM 822 O O . ILE A 1 143 ? -63.136 26.259 49.155 1.00 118.10 141 ILE A O 1
ATOM 827 N N . GLY A 1 144 ? -62.023 26.017 47.217 1.00 118.27 142 GLY A N 1
ATOM 828 C CA . GLY A 1 144 ? -62.143 27.422 46.853 1.00 121.79 142 GLY A CA 1
ATOM 829 C C . GLY A 1 144 ? -61.527 28.333 47.897 1.00 126.55 142 GLY A C 1
ATOM 830 O O . GLY A 1 144 ? -60.577 27.937 48.568 1.00 127.12 142 GLY A O 1
ATOM 831 N N . ASN A 1 145 ? -62.054 29.544 48.050 1.00 132.71 143 ASN A N 1
ATOM 832 C CA . ASN A 1 145 ? -61.568 30.426 49.114 1.00 142.32 143 ASN A CA 1
ATOM 833 C C . ASN A 1 145 ? -62.432 30.360 50.376 1.00 144.50 143 ASN A C 1
ATOM 834 O O . ASN A 1 145 ? -62.764 31.381 50.980 1.00 148.28 143 ASN A O 1
ATOM 839 N N . ALA A 1 146 ? -62.790 29.140 50.761 1.00 141.86 144 ALA A N 1
ATOM 840 C CA . ALA A 1 146 ? -63.594 28.904 51.953 1.00 142.04 144 ALA A CA 1
ATOM 841 C C . ALA A 1 146 ? -62.799 29.219 53.212 1.00 147.05 144 ALA A C 1
ATOM 842 O O . ALA A 1 146 ? -61.588 28.984 53.271 1.00 125.23 144 ALA A O 1
ATOM 844 N N . GLN A 1 147 ? -63.499 29.733 54.221 1.00 149.30 145 GLN A N 1
ATOM 845 C CA . GLN A 1 147 ? -62.858 30.324 55.393 1.00 152.50 145 GLN A CA 1
ATOM 846 C C . GLN A 1 147 ? -62.777 29.409 56.614 1.00 153.51 145 GLN A C 1
ATOM 847 O O . GLN A 1 147 ? -61.689 29.151 57.129 1.00 159.87 145 GLN A O 1
ATOM 853 N N . ILE A 1 148 ? -63.922 28.933 57.088 1.00 146.68 146 ILE A N 1
ATOM 854 C CA . ILE A 1 148 ? -63.944 28.131 58.307 1.00 146.51 146 ILE A CA 1
ATOM 855 C C . ILE A 1 148 ? -64.386 26.701 58.047 1.00 136.16 146 ILE A C 1
ATOM 856 O O . ILE A 1 148 ? -65.496 26.464 57.591 1.00 134.33 146 ILE A O 1
ATOM 861 N N . PHE A 1 149 ? -63.513 25.751 58.357 1.00 132.04 147 PHE A N 1
ATOM 862 C CA . PHE A 1 149 ? -63.766 24.351 58.062 1.00 127.83 147 PHE A CA 1
ATOM 863 C C . PHE A 1 149 ? -64.021 23.542 59.322 1.00 129.15 147 PHE A C 1
ATOM 864 O O . PHE A 1 149 ? -63.166 23.488 60.200 1.00 134.71 147 PHE A O 1
ATOM 872 N N . THR A 1 150 ? -65.178 22.893 59.407 1.00 128.06 148 THR A N 1
ATOM 873 C CA . THR A 1 150 ? -65.385 21.880 60.442 1.00 133.45 148 THR A CA 1
ATOM 874 C C . THR A 1 150 ? -64.963 20.497 59.909 1.00 132.80 148 THR A C 1
ATOM 875 O O . THR A 1 150 ? -64.698 20.341 58.719 1.00 133.29 148 THR A O 1
ATOM 879 N N . THR A 1 151 ? -64.879 19.506 60.790 1.00 132.91 149 THR A N 1
ATOM 880 C CA . THR A 1 151 ? -64.477 18.150 60.411 1.00 129.22 149 THR A CA 1
ATOM 881 C C . THR A 1 151 ? -65.348 17.138 61.141 1.00 131.95 149 THR A C 1
ATOM 882 O O . THR A 1 151 ? -65.611 17.299 62.330 1.00 142.00 149 THR A O 1
ATOM 886 N N . LEU A 1 152 ? -65.817 16.110 60.443 1.00 124.40 150 LEU A N 1
ATOM 887 C CA . LEU A 1 152 ? -66.469 15.006 61.131 1.00 122.28 150 LEU A CA 1
ATOM 888 C C . LEU A 1 152 ? -65.709 13.714 60.911 1.00 121.82 150 LEU A C 1
ATOM 889 O O . LEU A 1 152 ? -65.147 13.479 59.838 1.00 119.70 150 LEU A O 1
ATOM 894 N N . ASP A 1 153 ? -65.714 12.876 61.938 1.00 121.84 151 ASP A N 1
ATOM 895 C CA . ASP A 1 153 ? -65.052 11.587 61.904 1.00 118.61 151 ASP A CA 1
ATOM 896 C C . ASP A 1 153 ? -66.084 10.507 62.214 1.00 114.71 151 ASP A C 1
ATOM 897 O O . ASP A 1 153 ? -66.555 10.407 63.340 1.00 117.14 151 ASP A O 1
ATOM 902 N N . LEU A 1 154 ? -66.457 9.712 61.221 1.00 110.17 152 LEU A N 1
ATOM 903 C CA . LEU A 1 154 ? -67.462 8.676 61.440 1.00 118.85 152 LEU A CA 1
ATOM 904 C C . LEU A 1 154 ? -66.936 7.662 62.448 1.00 124.76 152 LEU A C 1
ATOM 905 O O . LEU A 1 154 ? -65.936 6.993 62.192 1.00 124.61 152 LEU A O 1
ATOM 910 N N . HIS A 1 155 ? -67.619 7.571 63.593 1.00 128.72 153 HIS A N 1
ATOM 911 C CA . HIS A 1 155 ? -67.187 6.774 64.751 1.00 133.17 153 HIS A CA 1
ATOM 912 C C . HIS A 1 155 ? -67.036 5.281 64.486 1.00 124.97 153 HIS A C 1
ATOM 913 O O . HIS A 1 155 ? -68.032 4.573 64.337 1.00 122.98 153 HIS A O 1
ATOM 920 N N . SER A 1 156 ? -65.788 4.817 64.460 1.00 120.10 154 SER A N 1
ATOM 921 C CA . SER A 1 156 ? -65.456 3.412 64.220 1.00 116.94 154 SER A CA 1
ATOM 922 C C . SER A 1 156 ? -65.782 2.930 62.804 1.00 114.10 154 SER A C 1
ATOM 923 O O . SER A 1 156 ? -66.246 1.803 62.638 1.00 113.39 154 SER A O 1
ATOM 926 N N . GLY A 1 157 ? -65.557 3.795 61.808 1.00 111.37 155 GLY A N 1
ATOM 927 C CA . GLY A 1 157 ? -65.580 3.450 60.390 1.00 106.44 155 GLY A CA 1
ATOM 928 C C . GLY A 1 157 ? -66.571 2.421 59.871 1.00 106.28 155 GLY A C 1
ATOM 929 O O . GLY A 1 157 ? -67.773 2.581 60.036 1.00 108.33 155 GLY A O 1
ATOM 930 N N . TYR A 1 158 ? -66.065 1.362 59.239 1.00 106.62 156 TYR A N 1
ATOM 931 C CA . TYR A 1 158 ? -66.925 0.342 58.632 1.00 106.22 156 TYR A CA 1
ATOM 932 C C . TYR A 1 158 ? -67.758 -0.396 59.671 1.00 110.14 156 TYR A C 1
ATOM 933 O O . TYR A 1 158 ? -68.702 -1.104 59.321 1.00 108.52 156 TYR A O 1
ATOM 942 N N . HIS A 1 159 ? -67.398 -0.246 60.944 1.00 115.94 157 HIS A N 1
ATOM 943 C CA . HIS A 1 159 ? -68.062 -0.989 62.014 1.00 123.30 157 HIS A CA 1
ATOM 944 C C . HIS A 1 159 ? -69.471 -0.494 62.294 1.00 120.78 157 HIS A C 1
ATOM 945 O O . HIS A 1 159 ? -70.209 -1.108 63.058 1.00 121.21 157 HIS A O 1
ATOM 952 N N . GLN A 1 160 ? -69.838 0.613 61.656 1.00 118.73 158 GLN A N 1
ATOM 953 C CA . GLN A 1 160 ? -71.190 1.144 61.735 1.00 114.65 158 GLN A CA 1
ATOM 954 C C . GLN A 1 160 ? -72.002 0.677 60.529 1.00 113.08 158 GLN A C 1
ATOM 955 O O . GLN A 1 160 ? -73.048 1.227 60.227 1.00 115.60 158 GLN A O 1
ATOM 961 N N . ILE A 1 161 ? -71.505 -0.344 59.841 1.00 112.09 159 ILE A N 1
ATOM 962 C CA . ILE A 1 161 ? -72.200 -0.923 58.698 1.00 108.86 159 ILE A CA 1
ATOM 963 C C . ILE A 1 161 ? -72.486 -2.390 58.985 1.00 101.18 159 ILE A C 1
ATOM 964 O O . ILE A 1 161 ? -71.579 -3.217 58.979 1.00 110.62 159 ILE A O 1
ATOM 969 N N . PRO A 1 162 ? -73.749 -2.717 59.269 1.00 102.58 160 PRO A N 1
ATOM 970 C CA . PRO A 1 162 ? -74.124 -4.094 59.601 1.00 106.30 160 PRO A CA 1
ATOM 971 C C . PRO A 1 162 ? -73.853 -5.061 58.465 1.00 105.66 160 PRO A C 1
ATOM 972 O O . PRO A 1 162 ? -73.649 -4.641 57.331 1.00 98.34 160 PRO A O 1
ATOM 984 N N . GLU A 1 164 ? -75.208 -8.403 56.197 1.00 107.03 162 GLU A N 1
ATOM 985 C CA . GLU A 1 164 ? -76.409 -9.137 55.822 1.00 110.98 162 GLU A CA 1
ATOM 986 C C . GLU A 1 164 ? -76.251 -10.548 56.350 1.00 112.01 162 GLU A C 1
ATOM 987 O O . GLU A 1 164 ? -75.308 -11.247 55.976 1.00 109.14 162 GLU A O 1
ATOM 993 N N . PRO A 1 165 ? -77.178 -10.971 57.222 1.00 118.43 163 PRO A N 1
ATOM 994 C CA . PRO A 1 165 ? -77.047 -12.200 58.015 1.00 123.73 163 PRO A CA 1
ATOM 995 C C . PRO A 1 165 ? -76.809 -13.427 57.144 1.00 126.39 163 PRO A C 1
ATOM 996 O O . PRO A 1 165 ? -76.051 -14.321 57.528 1.00 128.96 163 PRO A O 1
ATOM 1000 N N . LYS A 1 166 ? -77.443 -13.451 55.977 1.00 124.92 164 LYS A N 1
ATOM 1001 C CA . LYS A 1 166 ? -77.316 -14.566 55.054 1.00 126.14 164 LYS A CA 1
ATOM 1002 C C . LYS A 1 166 ? -75.854 -14.747 54.661 1.00 127.90 164 LYS A C 1
ATOM 1003 O O . LYS A 1 166 ? -75.400 -15.864 54.422 1.00 131.53 164 LYS A O 1
ATOM 1007 N N . ASP A 1 167 ? -75.119 -13.640 54.621 1.00 125.57 165 ASP A N 1
ATOM 1008 C CA . ASP A 1 167 ? -73.738 -13.642 54.157 1.00 123.74 165 ASP A CA 1
ATOM 1009 C C . ASP A 1 167 ? -72.749 -13.502 55.294 1.00 127.24 165 ASP A C 1
ATOM 1010 O O . ASP A 1 167 ? -71.549 -13.374 55.066 1.00 128.31 165 ASP A O 1
ATOM 1015 N N . ARG A 1 168 ? -73.262 -13.529 56.518 1.00 130.00 166 ARG A N 1
ATOM 1016 C CA . ARG A 1 168 ? -72.439 -13.336 57.702 1.00 128.28 166 ARG A CA 1
ATOM 1017 C C . ARG A 1 168 ? -71.426 -14.462 57.867 1.00 125.45 166 ARG A C 1
ATOM 1018 O O . ARG A 1 168 ? -70.244 -14.225 58.124 1.00 123.06 166 ARG A O 1
ATOM 1026 N N . TYR A 1 169 ? -71.892 -15.689 57.678 1.00 124.92 167 TYR A N 1
ATOM 1027 C CA . TYR A 1 169 ? -71.088 -16.863 57.975 1.00 124.90 167 TYR A CA 1
ATOM 1028 C C . TYR A 1 169 ? -69.863 -16.998 57.091 1.00 120.85 167 TYR A C 1
ATOM 1029 O O . TYR A 1 169 ? -69.020 -17.852 57.329 1.00 124.97 167 TYR A O 1
ATOM 1038 N N . LYS A 1 170 ? -69.773 -16.175 56.059 1.00 116.43 168 LYS A N 1
ATOM 1039 C CA . LYS A 1 170 ? -68.655 -16.258 55.127 1.00 114.88 168 LYS A CA 1
ATOM 1040 C C . LYS A 1 170 ? -67.445 -15.540 55.708 1.00 112.62 168 LYS A C 1
ATOM 1041 O O . LYS A 1 170 ? -66.300 -15.917 55.457 1.00 102.24 168 LYS A O 1
ATOM 1047 N N . THR A 1 171 ? -67.716 -14.523 56.518 1.00 108.66 169 THR A N 1
ATOM 1048 C CA . THR A 1 171 ? -66.673 -13.747 57.173 1.00 108.77 169 THR A CA 1
ATOM 1049 C C . THR A 1 171 ? -65.963 -14.521 58.296 1.00 115.17 169 THR A C 1
ATOM 1050 O O . THR A 1 171 ? -64.988 -14.033 58.875 1.00 115.94 169 THR A O 1
ATOM 1054 N N . ALA A 1 172 ? -66.463 -15.724 58.583 1.00 119.26 170 ALA A N 1
ATOM 1055 C CA . ALA A 1 172 ? -65.961 -16.593 59.651 1.00 122.93 170 ALA A CA 1
ATOM 1056 C C . ALA A 1 172 ? -64.457 -16.819 59.631 1.00 125.51 170 ALA A C 1
ATOM 1057 O O . ALA A 1 172 ? -63.882 -17.163 58.601 1.00 125.99 170 ALA A O 1
ATOM 1059 N N . PHE A 1 173 ? -63.826 -16.654 60.788 1.00 128.48 171 PHE A N 1
ATOM 1060 C CA . PHE A 1 173 ? -62.375 -16.750 60.867 1.00 129.56 171 PHE A CA 1
ATOM 1061 C C . PHE A 1 173 ? -61.858 -17.525 62.083 1.00 135.57 171 PHE A C 1
ATOM 1062 O O . PHE A 1 173 ? -62.340 -17.357 63.203 1.00 138.16 171 PHE A O 1
ATOM 1070 N N . VAL A 1 174 ? -60.865 -18.373 61.840 1.00 137.19 172 VAL A N 1
ATOM 1071 C CA . VAL A 1 174 ? -60.237 -19.151 62.891 1.00 127.57 172 VAL A CA 1
ATOM 1072 C C . VAL A 1 174 ? -59.019 -18.446 63.460 1.00 145.75 172 VAL A C 1
ATOM 1073 O O . VAL A 1 174 ? -58.066 -18.136 62.747 1.00 143.14 172 VAL A O 1
ATOM 1077 N N . THR A 1 175 ? -59.083 -18.179 64.757 1.00 150.37 173 THR A N 1
ATOM 1078 C CA . THR A 1 175 ? -57.937 -17.762 65.544 1.00 154.43 173 THR A CA 1
ATOM 1079 C C . THR A 1 175 ? -57.488 -19.057 66.228 1.00 160.38 173 THR A C 1
ATOM 1080 O O . THR A 1 175 ? -58.190 -20.064 66.126 1.00 162.61 173 THR A O 1
ATOM 1084 N N . PRO A 1 176 ? -56.313 -19.066 66.888 1.00 162.51 174 PRO A N 1
ATOM 1085 C CA . PRO A 1 176 ? -55.938 -20.305 67.579 1.00 165.08 174 PRO A CA 1
ATOM 1086 C C . PRO A 1 176 ? -56.965 -20.757 68.607 1.00 168.62 174 PRO A C 1
ATOM 1087 O O . PRO A 1 176 ? -57.183 -21.956 68.747 1.00 170.90 174 PRO A O 1
ATOM 1091 N N . SER A 1 177 ? -57.589 -19.810 69.299 1.00 171.04 175 SER A N 1
ATOM 1092 C CA . SER A 1 177 ? -58.593 -20.123 70.316 1.00 177.59 175 SER A CA 1
ATOM 1093 C C . SER A 1 177 ? -59.811 -20.845 69.729 1.00 177.28 175 SER A C 1
ATOM 1094 O O . SER A 1 177 ? -60.016 -22.035 69.985 1.00 182.27 175 SER A O 1
ATOM 1097 N N . GLY A 1 178 ? -60.614 -20.119 68.950 1.00 169.20 176 GLY A N 1
ATOM 1098 C CA . GLY A 1 178 ? -61.805 -20.673 68.323 1.00 161.20 176 GLY A CA 1
ATOM 1099 C C . GLY A 1 178 ? -62.229 -19.871 67.107 1.00 150.91 176 GLY A C 1
ATOM 1100 O O . GLY A 1 178 ? -61.501 -18.987 66.674 1.00 138.83 176 GLY A O 1
ATOM 1101 N N . LYS A 1 179 ? -63.410 -20.167 66.568 1.00 147.38 177 LYS A N 1
ATOM 1102 C CA . LYS A 1 179 ? -63.908 -19.497 65.360 1.00 141.31 177 LYS A CA 1
ATOM 1103 C C . LYS A 1 179 ? -64.926 -18.393 65.671 1.00 142.14 177 LYS A C 1
ATOM 1104 O O . LYS A 1 179 ? -65.747 -18.536 66.570 1.00 150.79 177 LYS A O 1
ATOM 1110 N N . TYR A 1 180 ? -64.875 -17.300 64.913 1.00 137.75 178 TYR A N 1
ATOM 1111 C CA . TYR A 1 180 ? -65.781 -16.165 65.113 1.00 136.65 178 TYR A CA 1
ATOM 1112 C C . TYR A 1 180 ? -66.459 -15.734 63.804 1.00 131.23 178 TYR A C 1
ATOM 1113 O O . TYR A 1 180 ? -66.202 -16.308 62.755 1.00 126.49 178 TYR A O 1
ATOM 1122 N N . GLU A 1 181 ? -67.329 -14.732 63.868 1.00 130.11 179 GLU A N 1
ATOM 1123 C CA . GLU A 1 181 ? -68.037 -14.240 62.682 1.00 130.08 179 GLU A CA 1
ATOM 1124 C C . GLU A 1 181 ? -68.296 -12.753 62.805 1.00 125.83 179 GLU A C 1
ATOM 1125 O O . GLU A 1 181 ? -68.871 -12.310 63.789 1.00 127.85 179 GLU A O 1
ATOM 1131 N N . TYR A 1 182 ? -67.900 -11.978 61.807 1.00 121.26 180 TYR A N 1
ATOM 1132 C CA . TYR A 1 182 ? -68.157 -10.550 61.860 1.00 122.81 180 TYR A CA 1
ATOM 1133 C C . TYR A 1 182 ? -69.659 -10.275 61.733 1.00 128.39 180 TYR A C 1
ATOM 1134 O O . TYR A 1 182 ? -70.317 -10.835 60.861 1.00 133.88 180 TYR A O 1
ATOM 1143 N N . THR A 1 183 ? -70.206 -9.436 62.610 1.00 127.76 181 THR A N 1
ATOM 1144 C CA . THR A 1 183 ? -71.617 -9.050 62.516 1.00 127.81 181 THR A CA 1
ATOM 1145 C C . THR A 1 183 ? -71.743 -7.682 61.861 1.00 126.30 181 THR A C 1
ATOM 1146 O O . THR A 1 183 ? -72.832 -7.125 61.724 1.00 129.04 181 THR A O 1
ATOM 1150 N N . VAL A 1 184 ? -70.606 -7.162 61.435 1.00 121.58 182 VAL A N 1
ATOM 1151 C CA . VAL A 1 184 ? -70.491 -5.778 61.045 1.00 116.74 182 VAL A CA 1
ATOM 1152 C C . VAL A 1 184 ? -69.327 -5.734 60.048 1.00 113.79 182 VAL A C 1
ATOM 1153 O O . VAL A 1 184 ? -68.428 -6.565 60.127 1.00 116.02 182 VAL A O 1
ATOM 1165 N N . PRO A 1 186 ? -66.187 -5.837 58.089 1.00 99.55 184 PRO A N 1
ATOM 1166 C CA . PRO A 1 186 ? -64.760 -5.801 58.378 1.00 104.64 184 PRO A CA 1
ATOM 1167 C C . PRO A 1 186 ? -63.996 -5.217 57.208 1.00 105.51 184 PRO A C 1
ATOM 1168 O O . PRO A 1 186 ? -64.396 -5.369 56.058 1.00 103.03 184 PRO A O 1
ATOM 1172 N N . PHE A 1 187 ? -62.893 -4.553 57.527 1.00 111.60 185 PHE A N 1
ATOM 1173 C CA . PHE A 1 187 ? -61.974 -3.981 56.556 1.00 107.86 185 PHE A CA 1
ATOM 1174 C C . PHE A 1 187 ? -61.295 -5.123 55.814 1.00 107.05 185 PHE A C 1
ATOM 1175 O O . PHE A 1 187 ? -60.964 -6.152 56.404 1.00 108.90 185 PHE A O 1
ATOM 1183 N N . GLY A 1 188 ? -61.096 -4.963 54.517 1.00 104.40 186 GLY A N 1
ATOM 1184 C CA . GLY A 1 188 ? -60.344 -5.964 53.801 1.00 107.95 186 GLY A CA 1
ATOM 1185 C C . GLY A 1 188 ? -61.194 -7.044 53.174 1.00 112.87 186 GLY A C 1
ATOM 1186 O O . GLY A 1 188 ? -60.815 -8.214 53.170 1.00 119.22 186 GLY A O 1
ATOM 1187 N N . LEU A 1 189 ? -62.357 -6.646 52.667 1.00 107.40 187 LEU A N 1
ATOM 1188 C CA . LEU A 1 189 ? -63.128 -7.450 51.727 1.00 96.68 187 LEU A CA 1
ATOM 1189 C C . LEU A 1 189 ? -63.092 -6.642 50.437 1.00 93.56 187 LEU A C 1
ATOM 1190 O O . LEU A 1 189 ? -62.969 -5.422 50.508 1.00 93.07 187 LEU A O 1
ATOM 1195 N N . VAL A 1 190 ? -63.170 -7.287 49.272 1.00 91.90 188 VAL A N 1
ATOM 1196 C CA . VAL A 1 190 ? -63.074 -6.547 48.001 1.00 88.53 188 VAL A CA 1
ATOM 1197 C C . VAL A 1 190 ? -64.012 -5.357 47.949 1.00 89.73 188 VAL A C 1
ATOM 1198 O O . VAL A 1 190 ? -63.576 -4.225 47.794 1.00 94.51 188 VAL A O 1
ATOM 1202 N N . ASN A 1 191 ? -65.300 -5.617 48.113 1.00 84.44 189 ASN A N 1
ATOM 1203 C CA . ASN A 1 191 ? -66.301 -4.597 47.921 1.00 85.92 189 ASN A CA 1
ATOM 1204 C C . ASN A 1 191 ? -66.557 -3.743 49.156 1.00 92.73 189 ASN A C 1
ATOM 1205 O O . ASN A 1 191 ? -67.455 -2.903 49.164 1.00 96.46 189 ASN A O 1
ATOM 1210 N N . ALA A 1 192 ? -65.773 -3.960 50.203 1.00 93.84 190 ALA A N 1
ATOM 1211 C CA . ALA A 1 192 ? -65.926 -3.181 51.421 1.00 90.95 190 ALA A CA 1
ATOM 1212 C C . ALA A 1 192 ? -65.768 -1.682 51.171 1.00 87.31 190 ALA A C 1
ATOM 1213 O O . ALA A 1 192 ? -66.596 -0.914 51.617 1.00 92.71 190 ALA A O 1
ATOM 1215 N N . PRO A 1 193 ? -64.729 -1.251 50.443 1.00 84.77 191 PRO A N 1
ATOM 1216 C CA . PRO A 1 193 ? -64.714 0.204 50.263 1.00 89.42 191 PRO A CA 1
ATOM 1217 C C . PRO A 1 193 ? -65.894 0.701 49.441 1.00 91.55 191 PRO A C 1
ATOM 1218 O O . PRO A 1 193 ? -66.432 1.760 49.740 1.00 92.14 191 PRO A O 1
ATOM 1222 N N . SER A 1 194 ? -66.307 -0.068 48.440 1.00 94.21 192 SER A N 1
ATOM 1223 C CA . SER A 1 194 ? -67.415 0.339 47.576 1.00 95.25 192 SER A CA 1
ATOM 1224 C C . SER A 1 194 ? -68.756 0.422 48.320 1.00 97.64 192 SER A C 1
ATOM 1225 O O . SER A 1 194 ? -69.546 1.330 48.069 1.00 98.23 192 SER A O 1
ATOM 1228 N N . THR A 1 195 ? -69.010 -0.523 49.221 1.00 80.66 193 THR A N 1
ATOM 1229 C CA . THR A 1 195 ? -70.204 -0.494 50.066 1.00 83.02 193 THR A CA 1
ATOM 1230 C C . THR A 1 195 ? -70.334 0.834 50.794 1.00 83.75 193 THR A C 1
ATOM 1231 O O . THR A 1 195 ? -71.393 1.461 50.793 1.00 83.18 193 THR A O 1
ATOM 1235 N N . PHE A 1 196 ? -69.237 1.258 51.408 1.00 84.03 194 PHE A N 1
ATOM 1236 C CA . PHE A 1 196 ? -69.212 2.489 52.174 1.00 85.50 194 PHE A CA 1
ATOM 1237 C C . PHE A 1 196 ? -69.064 3.725 51.273 1.00 92.20 194 PHE A C 1
ATOM 1238 O O . PHE A 1 196 ? -69.600 4.793 51.567 1.00 91.17 194 PHE A O 1
ATOM 1246 N N . ALA A 1 197 ? -68.344 3.576 50.166 1.00 93.98 195 ALA A N 1
ATOM 1247 C CA . ALA A 1 197 ? -68.091 4.711 49.277 1.00 96.20 195 ALA A CA 1
ATOM 1248 C C . ALA A 1 197 ? -69.329 5.096 48.490 1.00 96.31 195 ALA A C 1
ATOM 1249 O O . ALA A 1 197 ? -69.525 6.262 48.141 1.00 80.49 195 ALA A O 1
ATOM 1251 N N . ARG A 1 198 ? -70.147 4.095 48.195 1.00 93.27 196 ARG A N 1
ATOM 1252 C CA . ARG A 1 198 ? -71.426 4.335 47.579 1.00 79.08 196 ARG A CA 1
ATOM 1253 C C . ARG A 1 198 ? -72.223 5.153 48.571 1.00 85.72 196 ARG A C 1
ATOM 1254 O O . ARG A 1 198 ? -72.354 6.355 48.389 1.00 84.07 196 ARG A O 1
ATOM 1262 N N . TYR A 1 199 ? -72.719 4.486 49.620 1.00 89.75 197 TYR A N 1
ATOM 1263 C CA . TYR A 1 199 ? -73.447 5.081 50.761 1.00 93.17 197 TYR A CA 1
ATOM 1264 C C . TYR A 1 199 ? -73.062 6.527 51.076 1.00 94.28 197 TYR A C 1
ATOM 1265 O O . TYR A 1 199 ? -73.912 7.388 51.259 1.00 86.27 197 TYR A O 1
ATOM 1282 N N . ALA A 1 201 ? -71.367 8.482 48.967 1.00 82.80 199 ALA A N 1
ATOM 1283 C CA . ALA A 1 201 ? -71.549 9.230 47.736 1.00 88.67 199 ALA A CA 1
ATOM 1284 C C . ALA A 1 201 ? -73.008 9.599 47.580 1.00 89.41 199 ALA A C 1
ATOM 1285 O O . ALA A 1 201 ? -73.333 10.728 47.257 1.00 82.41 199 ALA A O 1
ATOM 1287 N N . ASP A 1 202 ? -73.888 8.646 47.838 1.00 87.00 200 ASP A N 1
ATOM 1288 C CA . ASP A 1 202 ? -75.303 8.908 47.730 1.00 84.95 200 ASP A CA 1
ATOM 1289 C C . ASP A 1 202 ? -75.747 9.972 48.731 1.00 88.41 200 ASP A C 1
ATOM 1290 O O . ASP A 1 202 ? -76.461 10.908 48.370 1.00 89.88 200 ASP A O 1
ATOM 1295 N N . THR A 1 203 ? -75.289 9.868 49.973 1.00 86.19 201 THR A N 1
ATOM 1296 C CA . THR A 1 203 ? -75.745 10.795 50.997 1.00 88.73 201 THR A CA 1
ATOM 1297 C C . THR A 1 203 ? -75.211 12.214 50.821 1.00 103.88 201 THR A C 1
ATOM 1298 O O . THR A 1 203 ? -75.907 13.174 51.149 1.00 105.14 201 THR A O 1
ATOM 1302 N N . PHE A 1 204 ? -73.992 12.359 50.304 1.00 91.71 202 PHE A N 1
ATOM 1303 C CA . PHE A 1 204 ? -73.357 13.680 50.276 1.00 92.65 202 PHE A CA 1
ATOM 1304 C C . PHE A 1 204 ? -72.874 14.176 48.919 1.00 90.28 202 PHE A C 1
ATOM 1305 O O . PHE A 1 204 ? -71.997 15.040 48.851 1.00 92.86 202 PHE A O 1
ATOM 1313 N N . ARG A 1 205 ? -73.453 13.652 47.845 1.00 84.72 203 ARG A N 1
ATOM 1314 C CA . ARG A 1 205 ? -72.972 13.966 46.503 1.00 82.21 203 ARG A CA 1
ATOM 1315 C C . ARG A 1 205 ? -73.366 15.365 46.052 1.00 85.20 203 ARG A C 1
ATOM 1316 O O . ARG A 1 205 ? -72.734 15.950 45.170 1.00 85.04 203 ARG A O 1
ATOM 1324 N N . ASP A 1 206 ? -74.419 15.896 46.659 1.00 89.13 204 ASP A N 1
ATOM 1325 C CA . ASP A 1 206 ? -75.067 17.080 46.126 1.00 90.69 204 ASP A CA 1
ATOM 1326 C C . ASP A 1 206 ? -74.891 18.268 47.032 1.00 93.92 204 ASP A C 1
ATOM 1327 O O . ASP A 1 206 ? -75.653 19.225 46.976 1.00 101.31 204 ASP A O 1
ATOM 1332 N N . LEU A 1 207 ? -73.880 18.202 47.881 1.00 92.62 205 LEU A N 1
ATOM 1333 C CA . LEU A 1 207 ? -73.534 19.344 48.707 1.00 97.86 205 LEU A CA 1
ATOM 1334 C C . LEU A 1 207 ? -72.162 19.843 48.263 1.00 94.87 205 LEU A C 1
ATOM 1335 O O . LEU A 1 207 ? -71.144 19.168 48.452 1.00 88.05 205 LEU A O 1
ATOM 1340 N N . ARG A 1 208 ? -72.149 21.023 47.654 1.00 99.44 206 ARG A N 1
ATOM 1341 C CA . ARG A 1 208 ? -70.944 21.567 47.047 1.00 106.96 206 ARG A CA 1
ATOM 1342 C C . ARG A 1 208 ? -69.935 22.027 48.097 1.00 109.17 206 ARG A C 1
ATOM 1343 O O . ARG A 1 208 ? -68.838 22.473 47.765 1.00 110.28 206 ARG A O 1
ATOM 1351 N N . PHE A 1 209 ? -70.314 21.919 49.366 1.00 110.40 207 PHE A N 1
ATOM 1352 C CA . PHE A 1 209 ? -69.479 22.375 50.471 1.00 110.33 207 PHE A CA 1
ATOM 1353 C C . PHE A 1 209 ? -68.930 21.225 51.320 1.00 107.41 207 PHE A C 1
ATOM 1354 O O . PHE A 1 209 ? -68.186 21.450 52.269 1.00 109.98 207 PHE A O 1
ATOM 1362 N N . VAL A 1 210 ? -69.292 19.998 50.963 1.00 102.50 208 VAL A N 1
ATOM 1363 C CA . VAL A 1 210 ? -68.881 18.818 51.711 1.00 102.32 208 VAL A CA 1
ATOM 1364 C C . VAL A 1 210 ? -68.030 17.838 50.887 1.00 106.04 208 VAL A C 1
ATOM 1365 O O . VAL A 1 210 ? -68.475 17.308 49.861 1.00 107.50 208 VAL A O 1
ATOM 1369 N N . ASN A 1 211 ? -66.798 17.619 51.341 1.00 106.15 209 ASN A N 1
ATOM 1370 C CA . ASN A 1 211 ? -65.953 16.547 50.829 1.00 101.78 209 ASN A CA 1
ATOM 1371 C C . ASN A 1 211 ? -66.010 15.361 51.787 1.00 99.74 209 ASN A C 1
ATOM 1372 O O . ASN A 1 211 ? -65.582 15.473 52.933 1.00 107.12 209 ASN A O 1
ATOM 1377 N N . VAL A 1 212 ? -66.544 14.234 51.329 1.00 90.81 210 VAL A N 1
ATOM 1378 C CA . VAL A 1 212 ? -66.598 13.030 52.152 1.00 89.14 210 VAL A CA 1
ATOM 1379 C C . VAL A 1 212 ? -65.745 11.904 51.550 1.00 91.47 210 VAL A C 1
ATOM 1380 O O . VAL A 1 212 ? -66.112 11.292 50.547 1.00 92.03 210 VAL A O 1
ATOM 1384 N N . TYR A 1 213 ? -64.586 11.651 52.149 1.00 94.29 211 TYR A N 1
ATOM 1385 C CA . TYR A 1 213 ? -63.723 10.572 51.688 1.00 91.27 211 TYR A CA 1
ATOM 1386 C C . TYR A 1 213 ? -63.830 9.396 52.644 1.00 87.86 211 TYR A C 1
ATOM 1387 O O . TYR A 1 213 ? -63.132 9.341 53.644 1.00 78.83 211 TYR A O 1
ATOM 1396 N N . LEU A 1 214 ? -64.717 8.461 52.324 1.00 83.46 212 LEU A N 1
ATOM 1397 C CA . LEU A 1 214 ? -65.009 7.321 53.195 1.00 86.19 212 LEU A CA 1
ATOM 1398 C C . LEU A 1 214 ? -65.497 7.757 54.575 1.00 86.00 212 LEU A C 1
ATOM 1399 O O . LEU A 1 214 ? -66.569 8.351 54.686 1.00 82.97 212 LEU A O 1
ATOM 1404 N N . ASP A 1 215 ? -64.729 7.482 55.626 1.00 91.13 213 ASP A N 1
ATOM 1405 C CA . ASP A 1 215 ? -65.178 7.867 56.968 1.00 95.06 213 ASP A CA 1
ATOM 1406 C C . ASP A 1 215 ? -64.798 9.288 57.352 1.00 94.55 213 ASP A C 1
ATOM 1407 O O . ASP A 1 215 ? -65.374 9.844 58.269 1.00 97.02 213 ASP A O 1
ATOM 1412 N N . ASP A 1 216 ? -63.845 9.890 56.657 1.00 94.98 214 ASP A N 1
ATOM 1413 C CA . ASP A 1 216 ? -63.586 11.305 56.891 1.00 104.81 214 ASP A CA 1
ATOM 1414 C C . ASP A 1 216 ? -64.554 12.213 56.111 1.00 105.47 214 ASP A C 1
ATOM 1415 O O . ASP A 1 216 ? -64.823 11.978 54.937 1.00 106.23 214 ASP A O 1
ATOM 1420 N N . ILE A 1 217 ? -65.087 13.234 56.783 1.00 104.69 215 ILE A N 1
ATOM 1421 C CA . ILE A 1 217 ? -65.989 14.215 56.172 1.00 97.19 215 ILE A CA 1
ATOM 1422 C C . ILE A 1 217 ? -65.541 15.647 56.460 1.00 103.73 215 ILE A C 1
ATOM 1423 O O . ILE A 1 217 ? -65.664 16.126 57.591 1.00 109.29 215 ILE A O 1
ATOM 1428 N N . LEU A 1 218 ? -65.025 16.332 55.448 1.00 104.20 216 LEU A N 1
ATOM 1429 C CA . LEU A 1 218 ? -64.727 17.751 55.585 1.00 110.98 216 LEU A CA 1
ATOM 1430 C C . LEU A 1 218 ? -65.961 18.548 55.192 1.00 112.47 216 LEU A C 1
ATOM 1431 O O . LEU A 1 218 ? -66.781 18.087 54.403 1.00 113.96 216 LEU A O 1
ATOM 1436 N N . ILE A 1 219 ? -66.120 19.726 55.777 1.00 111.78 217 ILE A N 1
ATOM 1437 C CA . ILE A 1 219 ? -67.116 20.667 55.297 1.00 111.87 217 ILE A CA 1
ATOM 1438 C C . ILE A 1 219 ? -66.535 22.083 55.323 1.00 117.56 217 ILE A C 1
ATOM 1439 O O . ILE A 1 219 ? -65.976 22.524 56.328 1.00 123.89 217 ILE A O 1
ATOM 1444 N N . PHE A 1 220 ? -66.655 22.782 54.199 1.00 116.20 218 PHE A N 1
ATOM 1445 C CA . PHE A 1 220 ? -66.001 24.078 54.023 1.00 118.30 218 PHE A CA 1
ATOM 1446 C C . PHE A 1 220 ? -66.969 25.196 53.619 1.00 119.15 218 PHE A C 1
ATOM 1447 O O . PHE A 1 220 ? -67.758 25.047 52.677 1.00 107.35 218 PHE A O 1
ATOM 1455 N N . SER A 1 221 ? -66.888 26.321 54.324 1.00 121.62 219 SER A N 1
ATOM 1456 C CA . SER A 1 221 ? -67.817 27.426 54.100 1.00 129.41 219 SER A CA 1
ATOM 1457 C C . SER A 1 221 ? -67.118 28.766 53.925 1.00 136.31 219 SER A C 1
ATOM 1458 O O . SER A 1 221 ? -65.903 28.869 54.061 1.00 137.08 219 SER A O 1
ATOM 1461 N N . GLU A 1 222 ? -67.900 29.796 53.630 1.00 128.88 220 GLU A N 1
ATOM 1462 C CA . GLU A 1 222 ? -67.355 31.131 53.469 1.00 147.42 220 GLU A CA 1
ATOM 1463 C C . GLU A 1 222 ? -67.569 31.935 54.747 1.00 155.19 220 GLU A C 1
ATOM 1464 O O . GLU A 1 222 ? -66.615 32.392 55.369 1.00 159.51 220 GLU A O 1
ATOM 1466 N N . SER A 1 223 ? -68.825 32.098 55.146 1.00 158.43 221 SER A N 1
ATOM 1467 C CA . SER A 1 223 ? -69.148 32.836 56.361 1.00 164.97 221 SER A CA 1
ATOM 1468 C C . SER A 1 223 ? -69.491 31.879 57.498 1.00 163.95 221 SER A C 1
ATOM 1469 O O . SER A 1 223 ? -69.922 30.753 57.249 1.00 155.03 221 SER A O 1
ATOM 1472 N N . PRO A 1 224 ? -69.278 32.316 58.756 1.00 161.70 222 PRO A N 1
ATOM 1473 C CA . PRO A 1 224 ? -69.687 31.487 59.896 1.00 157.98 222 PRO A CA 1
ATOM 1474 C C . PRO A 1 224 ? -71.194 31.259 59.858 1.00 156.24 222 PRO A C 1
ATOM 1475 O O . PRO A 1 224 ? -71.665 30.163 60.175 1.00 149.93 222 PRO A O 1
ATOM 1479 N N . GLU A 1 225 ? -71.930 32.293 59.453 1.00 161.08 223 GLU A N 1
ATOM 1480 C CA . GLU A 1 225 ? -73.374 32.210 59.282 1.00 160.63 223 GLU A CA 1
ATOM 1481 C C . GLU A 1 225 ? -73.735 31.080 58.325 1.00 158.44 223 GLU A C 1
ATOM 1482 O O . GLU A 1 225 ? -74.612 30.269 58.616 1.00 158.63 223 GLU A O 1
ATOM 1484 N N . GLU A 1 226 ? -73.045 31.026 57.189 1.00 156.07 224 GLU A N 1
ATOM 1485 C CA . GLU A 1 226 ? -73.311 30.011 56.180 1.00 147.31 224 GLU A CA 1
ATOM 1486 C C . GLU A 1 226 ? -72.845 28.623 56.625 1.00 139.74 224 GLU A C 1
ATOM 1487 O O . GLU A 1 226 ? -73.414 27.618 56.208 1.00 133.44 224 GLU A O 1
ATOM 1493 N N . HIS A 1 227 ? -71.825 28.565 57.481 1.00 140.70 225 HIS A N 1
ATOM 1494 C CA . HIS A 1 227 ? -71.316 27.282 57.970 1.00 136.30 225 HIS A CA 1
ATOM 1495 C C . HIS A 1 227 ? -72.284 26.597 58.926 1.00 135.67 225 HIS A C 1
ATOM 1496 O O . HIS A 1 227 ? -72.282 25.372 59.041 1.00 132.34 225 HIS A O 1
ATOM 1503 N N . TRP A 1 228 ? -73.093 27.382 59.630 1.00 139.46 226 TRP A N 1
ATOM 1504 C CA . TRP A 1 228 ? -74.092 26.807 60.525 1.00 138.04 226 TRP A CA 1
ATOM 1505 C C . TRP A 1 228 ? -75.157 26.048 59.730 1.00 134.08 226 TRP A C 1
ATOM 1506 O O . TRP A 1 228 ? -75.425 24.877 60.001 1.00 129.94 226 TRP A O 1
ATOM 1517 N N . LYS A 1 229 ? -75.747 26.715 58.743 1.00 134.99 227 LYS A N 1
ATOM 1518 C CA . LYS A 1 229 ? -76.763 26.099 57.899 1.00 131.51 227 LYS A CA 1
ATOM 1519 C C . LYS A 1 229 ? -76.193 24.866 57.210 1.00 124.59 227 LYS A C 1
ATOM 1520 O O . LYS A 1 229 ? -76.888 23.861 57.047 1.00 120.98 227 LYS A O 1
ATOM 1526 N N . HIS A 1 230 ? -74.918 24.948 56.833 1.00 122.74 228 HIS A N 1
ATOM 1527 C CA . HIS A 1 230 ? -74.214 23.824 56.228 1.00 120.32 228 HIS A CA 1
ATOM 1528 C C . HIS A 1 230 ? -74.062 22.671 57.213 1.00 122.26 228 HIS A C 1
ATOM 1529 O O . HIS A 1 230 ? -74.444 21.544 56.903 1.00 119.97 228 HIS A O 1
ATOM 1536 N N . LEU A 1 231 ? -73.505 22.955 58.391 1.00 128.34 229 LEU A N 1
ATOM 1537 C CA . LEU A 1 231 ? -73.306 21.937 59.429 1.00 130.55 229 LEU A CA 1
ATOM 1538 C C . LEU A 1 231 ? -74.611 21.223 59.793 1.00 133.56 229 LEU A C 1
ATOM 1539 O O . LEU A 1 231 ? -74.629 20.007 59.987 1.00 131.16 229 LEU A O 1
ATOM 1541 N N . ASP A 1 232 ? -75.698 21.985 59.875 1.00 136.32 230 ASP A N 1
A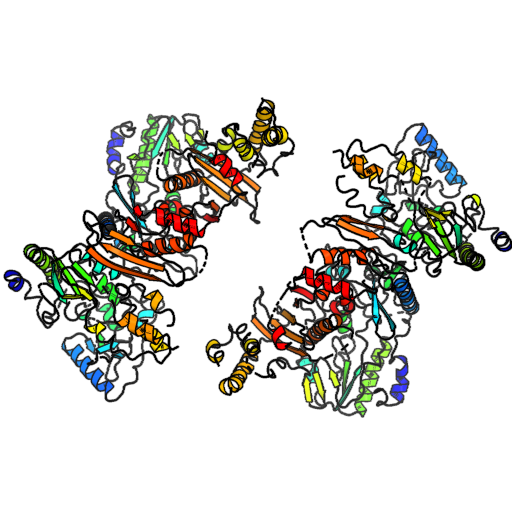TOM 1542 C CA . ASP A 1 232 ? -77.012 21.423 60.165 1.00 134.27 230 ASP A CA 1
ATOM 1543 C C . ASP A 1 232 ? -77.372 20.383 59.106 1.00 122.72 230 ASP A C 1
ATOM 1544 O O . ASP A 1 232 ? -77.650 19.224 59.426 1.00 115.76 230 ASP A O 1
ATOM 1549 N N . THR A 1 233 ? -77.335 20.811 57.846 1.00 121.41 231 THR A N 1
ATOM 1550 C CA . THR A 1 233 ? -77.662 19.967 56.696 1.00 118.40 231 THR A CA 1
ATOM 1551 C C . THR A 1 233 ? -76.973 18.602 56.699 1.00 115.05 231 THR A C 1
ATOM 1552 O O . THR A 1 233 ? -77.624 17.574 56.512 1.00 114.04 231 THR A O 1
ATOM 1556 N N . VAL A 1 234 ? -75.658 18.588 56.898 1.00 112.65 232 VAL A N 1
ATOM 1557 C CA . VAL A 1 234 ? -74.921 17.330 56.882 1.00 108.43 232 VAL A CA 1
ATOM 1558 C C . VAL A 1 234 ? -75.197 16.525 58.155 1.00 107.41 232 VAL A C 1
ATOM 1559 O O . VAL A 1 234 ? -75.290 15.296 58.119 1.00 99.58 232 VAL A O 1
ATOM 1563 N N . LEU A 1 235 ? -75.373 17.229 59.270 1.00 115.51 233 LEU A N 1
ATOM 1564 C CA . LEU A 1 235 ? -75.659 16.578 60.549 1.00 117.49 233 LEU A CA 1
ATOM 1565 C C . LEU A 1 235 ? -77.065 15.997 60.582 1.00 119.73 233 LEU A C 1
ATOM 1566 O O . LEU A 1 235 ? -77.300 14.960 61.201 1.00 118.42 233 LEU A O 1
ATOM 1571 N N . GLU A 1 236 ? -77.991 16.663 59.901 1.00 122.98 234 GLU A N 1
ATOM 1572 C CA . GLU A 1 236 ? -79.283 16.065 59.600 1.00 124.71 234 GLU A CA 1
ATOM 1573 C C . GLU A 1 236 ? -79.085 14.689 58.976 1.00 120.94 234 GLU A C 1
ATOM 1574 O O . GLU A 1 236 ? -79.512 13.676 59.529 1.00 122.45 234 GLU A O 1
ATOM 1580 N N . ARG A 1 237 ? -78.422 14.663 57.824 1.00 114.38 235 ARG A N 1
ATOM 1581 C CA . ARG A 1 237 ? -78.261 13.433 57.067 1.00 109.61 235 ARG A CA 1
ATOM 1582 C C . ARG A 1 237 ? -77.530 12.356 57.852 1.00 109.91 235 ARG A C 1
ATOM 1583 O O . ARG A 1 237 ? -77.866 11.179 57.759 1.00 106.79 235 ARG A O 1
ATOM 1591 N N . LEU A 1 238 ? -76.537 12.753 58.635 1.00 116.23 236 LEU A N 1
ATOM 1592 C CA . LEU A 1 238 ? -75.862 11.790 59.494 1.00 118.78 236 LEU A CA 1
ATOM 1593 C C . LEU A 1 238 ? -76.824 11.303 60.573 1.00 123.99 236 LEU A C 1
ATOM 1594 O O . LEU A 1 238 ? -76.776 10.138 60.978 1.00 124.60 236 LEU A O 1
ATOM 1599 N N . LYS A 1 239 ? -77.704 12.197 61.021 1.00 126.16 237 LYS A N 1
ATOM 1600 C CA . LYS A 1 239 ? -78.694 11.848 62.035 1.00 128.82 237 LYS A CA 1
ATOM 1601 C C . LYS A 1 239 ? -79.790 10.992 61.425 1.00 127.98 237 LYS A C 1
ATOM 1602 O O . LYS A 1 239 ? -80.299 10.069 62.061 1.00 129.67 237 LYS A O 1
ATOM 1604 N N . ASN A 1 240 ? -80.144 11.305 60.184 1.00 125.74 238 ASN A N 1
ATOM 1605 C CA . ASN A 1 240 ? -81.196 10.588 59.477 1.00 126.46 238 ASN A CA 1
ATOM 1606 C C . ASN A 1 240 ? -80.826 9.135 59.220 1.00 125.49 238 ASN A C 1
ATOM 1607 O O . ASN A 1 240 ? -81.697 8.285 59.018 1.00 126.72 238 ASN A O 1
AT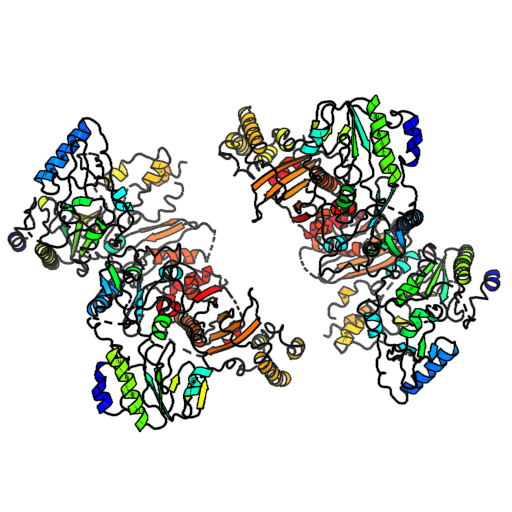OM 1612 N N . GLU A 1 241 ? -79.527 8.856 59.220 1.00 121.46 239 GLU A N 1
ATOM 1613 C CA . GLU A 1 241 ? -79.037 7.518 58.935 1.00 113.06 239 GLU A CA 1
ATOM 1614 C C . GLU A 1 241 ? -78.592 6.841 60.220 1.00 111.80 239 GLU A C 1
ATOM 1615 O O . GLU A 1 241 ? -78.178 5.685 60.215 1.00 106.84 239 GLU A O 1
ATOM 1621 N N . ASN A 1 242 ? -78.703 7.574 61.321 1.00 117.06 240 ASN A N 1
ATOM 1622 C CA . ASN A 1 242 ? -78.224 7.114 62.617 1.00 124.91 240 ASN A CA 1
ATOM 1623 C C . ASN A 1 242 ? -76.756 6.699 62.553 1.00 122.42 240 ASN A C 1
ATOM 1624 O O . ASN A 1 242 ? -76.340 5.718 63.170 1.00 123.85 240 ASN A O 1
ATOM 1629 N N . LEU A 1 243 ? -75.980 7.451 61.782 1.00 118.91 241 LEU A N 1
ATOM 1630 C CA . LEU A 1 243 ? -74.539 7.273 61.764 1.00 115.49 241 LEU A CA 1
ATOM 1631 C C . LEU A 1 243 ? -74.005 8.145 62.876 1.00 113.66 241 LEU A C 1
ATOM 1632 O O . LEU A 1 243 ? -74.593 9.175 63.189 1.00 110.50 241 LEU A O 1
ATOM 1637 N N . ILE A 1 244 ? -72.896 7.731 63.473 1.00 116.39 242 ILE A N 1
ATOM 1638 C CA . ILE A 1 244 ? -72.376 8.410 64.653 1.00 122.60 242 ILE A CA 1
ATOM 1639 C C . ILE A 1 244 ? -70.971 8.970 64.454 1.00 120.23 242 ILE A C 1
ATOM 1640 O O . ILE A 1 244 ? -70.078 8.292 63.944 1.00 116.27 242 ILE A O 1
ATOM 1645 N N . VAL A 1 245 ? -70.801 10.225 64.855 1.00 121.08 243 VAL A N 1
ATOM 1646 C CA . VAL A 1 245 ? -69.503 10.870 64.861 1.00 123.32 243 VAL A CA 1
ATOM 1647 C C . VAL A 1 245 ? -68.806 10.556 66.176 1.00 124.53 243 VAL A C 1
ATOM 1648 O O . VAL A 1 245 ? -69.435 10.601 67.230 1.00 128.75 243 VAL A O 1
ATOM 1652 N N . LYS A 1 246 ? -67.518 10.220 66.121 1.00 120.33 244 LYS A N 1
ATOM 1653 C CA . LYS A 1 246 ? -66.723 10.078 67.340 1.00 118.57 244 LYS A CA 1
ATOM 1654 C C . LYS A 1 246 ? -66.182 11.448 67.719 1.00 118.59 244 LYS A C 1
ATOM 1655 O O . LYS A 1 246 ? -65.076 11.818 67.323 1.00 116.23 244 LYS A O 1
ATOM 1661 N N . LYS A 1 247 ? -66.982 12.187 68.486 1.00 120.47 245 LYS A N 1
ATOM 1662 C CA . LYS A 1 247 ? -66.731 13.594 68.796 1.00 123.10 245 LYS A CA 1
ATOM 1663 C C . LYS A 1 247 ? -65.282 13.889 69.182 1.00 134.18 245 LYS A C 1
ATOM 1664 O O . LYS A 1 247 ? -64.733 14.928 68.810 1.00 138.20 245 LYS A O 1
ATOM 1666 N N . LYS A 1 248 ? -64.668 12.964 69.915 1.00 138.81 246 LYS A N 1
ATOM 1667 C CA . LYS A 1 248 ? -63.286 13.112 70.347 1.00 144.18 246 LYS A CA 1
ATOM 1668 C C . LYS A 1 248 ? -62.363 13.250 69.150 1.00 142.13 246 LYS A C 1
ATOM 1669 O O . LYS A 1 248 ? -61.380 13.988 69.202 1.00 144.48 246 LYS A O 1
ATOM 1675 N N . LYS A 1 249 ? -62.707 12.561 68.062 1.00 138.51 247 LYS A N 1
ATOM 1676 C CA . LYS A 1 249 ? -61.811 12.431 66.911 1.00 133.46 247 LYS A CA 1
ATOM 1677 C C . LYS A 1 249 ? -61.975 13.470 65.799 1.00 128.95 247 LYS A C 1
ATOM 1678 O O . LYS A 1 249 ? -61.412 13.297 64.723 1.00 128.90 247 LYS A O 1
ATOM 1682 N N . CYS A 1 250 ? -62.718 14.545 66.049 1.00 128.25 248 CYS A N 1
ATOM 1683 C CA . CYS A 1 250 ? -62.915 15.568 65.018 1.00 129.85 248 CYS A CA 1
ATOM 1684 C C . CYS A 1 250 ? -62.825 17.007 65.534 1.00 132.59 248 CYS A C 1
ATOM 1685 O O . CYS A 1 250 ? -62.836 17.233 66.738 1.00 139.28 248 CYS A O 1
ATOM 1688 N N . LYS A 1 251 ? -62.746 17.969 64.614 1.00 134.79 249 LYS A N 1
ATOM 1689 C CA . LYS A 1 251 ? -62.494 19.375 64.952 1.00 137.78 249 LYS A CA 1
ATOM 1690 C C . LYS A 1 251 ? -63.537 20.340 64.351 1.00 139.99 249 LYS A C 1
ATOM 1691 O O . LYS A 1 251 ? -63.895 20.200 63.183 1.00 131.68 249 LYS A O 1
ATOM 1697 N N . PHE A 1 252 ? -64.003 21.318 65.140 1.00 152.73 250 PHE A N 1
ATOM 1698 C CA . PHE A 1 252 ? -65.080 22.237 64.729 1.00 156.96 250 PHE A CA 1
ATOM 1699 C C . PHE A 1 252 ? -64.647 23.704 64.748 1.00 129.09 250 PHE A C 1
ATOM 1700 O O . PHE A 1 252 ? -64.218 24.272 63.747 1.00 127.99 250 PHE A O 1
ATOM 1708 N N . GLU A 1 255 ? -61.304 27.145 61.919 1.00 131.02 253 GLU A N 1
ATOM 1709 C CA . GLU A 1 255 ? -60.538 28.030 61.047 1.00 162.46 253 GLU A CA 1
ATOM 1710 C C . GLU A 1 255 ? -59.276 27.354 60.510 1.00 160.30 253 GLU A C 1
ATOM 1711 O O . GLU A 1 255 ? -58.537 27.949 59.723 1.00 160.95 253 GLU A O 1
ATOM 1717 N N . GLU A 1 256 ? -59.023 26.121 60.942 1.00 158.86 254 GLU A N 1
ATOM 1718 C CA . GLU A 1 256 ? -58.001 25.288 60.308 1.00 159.08 254 GLU A CA 1
ATOM 1719 C C . GLU A 1 256 ? -58.050 23.836 60.771 1.00 158.26 254 GLU A C 1
ATOM 1720 O O . GLU A 1 256 ? -57.985 23.559 61.969 1.00 163.56 254 GLU A O 1
ATOM 1726 N N . THR A 1 257 ? -58.150 22.915 59.815 1.00 152.20 255 THR A N 1
ATOM 1727 C CA . THR A 1 257 ? -58.101 21.490 60.120 1.00 149.09 255 THR A CA 1
ATOM 1728 C C . THR A 1 257 ? -57.042 20.790 59.299 1.00 144.89 255 THR A C 1
ATOM 1729 O O . THR A 1 257 ? -56.334 21.410 58.506 1.00 144.10 255 THR A O 1
ATOM 1733 N N . GLU A 1 258 ? -56.950 19.482 59.505 1.00 141.50 256 GLU A N 1
ATOM 1734 C CA . GLU A 1 258 ? -56.136 18.615 58.675 1.00 136.77 256 GLU A CA 1
ATOM 1735 C C . GLU A 1 258 ? -57.091 17.631 57.994 1.00 130.69 256 GLU A C 1
ATOM 1736 O O . GLU A 1 258 ? -58.193 17.386 58.492 1.00 129.06 256 GLU A O 1
ATOM 1742 N N . PHE A 1 259 ? -56.679 17.082 56.856 1.00 125.74 257 PHE A N 1
ATOM 1743 C CA . PHE A 1 259 ? -57.589 16.301 56.029 1.00 124.12 257 PHE A CA 1
ATOM 1744 C C . PHE A 1 259 ? -56.857 15.601 54.886 1.00 127.08 257 PHE A C 1
ATOM 1745 O O . PHE A 1 259 ? -56.081 16.227 54.158 1.00 128.12 257 PHE A O 1
ATOM 1753 N N . LEU A 1 260 ? -57.115 14.302 54.739 1.00 125.76 258 LEU A N 1
ATOM 1754 C CA . LEU A 1 260 ? -56.510 13.484 53.690 1.00 120.12 258 LEU A CA 1
ATOM 1755 C C . LEU A 1 260 ? -54.990 13.565 53.696 1.00 122.07 258 LEU A C 1
ATOM 1756 O O . LEU A 1 260 ? -54.353 13.426 52.651 1.00 118.65 258 LEU A O 1
ATOM 1761 N N . GLY A 1 261 ? -54.419 13.799 54.877 1.00 131.18 259 GLY A N 1
ATOM 1762 C CA . GLY A 1 261 ? -52.977 13.883 55.040 1.00 138.60 259 GLY A CA 1
ATOM 1763 C C . GLY A 1 261 ? -52.417 15.260 54.738 1.00 141.84 259 GLY A C 1
ATOM 1764 O O . GLY A 1 261 ? -51.212 15.490 54.844 1.00 145.27 259 GLY A O 1
ATOM 1765 N N . TYR A 1 262 ? -53.298 16.170 54.339 1.00 139.69 260 TYR A N 1
ATOM 1766 C CA . TYR A 1 262 ? -52.922 17.551 54.091 1.00 139.68 260 TYR A CA 1
ATOM 1767 C C . TYR A 1 262 ? -53.373 18.394 55.261 1.00 141.60 260 TYR A C 1
ATOM 1768 O O . TYR A 1 262 ? -54.046 17.906 56.166 1.00 143.37 260 TYR A O 1
ATOM 1777 N N . SER A 1 263 ? -53.010 19.669 55.233 1.00 142.40 261 SER A N 1
ATOM 1778 C CA . SER A 1 263 ? -53.548 20.629 56.180 1.00 145.85 261 SER A CA 1
ATOM 1779 C C . SER A 1 263 ? -54.179 21.779 55.412 1.00 148.09 261 SER A C 1
ATOM 1780 O O . SER A 1 263 ? -53.474 22.624 54.861 1.00 153.00 261 SER A O 1
ATOM 1783 N N . ILE A 1 264 ? -55.507 21.805 55.364 1.00 143.74 262 ILE A N 1
ATOM 1784 C CA . ILE A 1 264 ? -56.211 22.876 54.677 1.00 140.10 262 ILE A CA 1
ATOM 1785 C C . ILE A 1 264 ? -56.287 24.104 55.571 1.00 143.84 262 ILE A C 1
ATOM 1786 O O . ILE A 1 264 ? -57.007 24.117 56.573 1.00 145.34 262 ILE A O 1
ATOM 1791 N N . GLY A 1 265 ? -55.522 25.128 55.207 1.00 144.52 263 GLY A N 1
ATOM 1792 C CA . GLY A 1 265 ? -55.546 26.391 55.917 1.00 146.29 263 GLY A CA 1
ATOM 1793 C C . GLY A 1 265 ? -56.633 27.291 55.369 1.00 144.36 263 GLY A C 1
ATOM 1794 O O . GLY A 1 265 ? -57.296 26.930 54.401 1.00 141.77 263 GLY A O 1
ATOM 1795 N N . ILE A 1 266 ? -56.808 28.459 55.981 1.00 146.88 264 ILE A N 1
ATOM 1796 C CA . ILE A 1 266 ? -57.816 29.423 55.552 1.00 146.34 264 ILE A CA 1
ATOM 1797 C C . ILE A 1 266 ? -57.700 29.759 54.071 1.00 151.57 264 ILE A C 1
ATOM 1798 O O . ILE A 1 266 ? -58.596 29.450 53.283 1.00 155.09 264 ILE A O 1
ATOM 1803 N N . GLN A 1 267 ? -56.602 30.399 53.693 1.00 152.13 265 GLN A N 1
ATOM 1804 C CA . GLN A 1 267 ? -56.373 30.715 52.292 1.00 149.80 265 GLN A CA 1
ATOM 1805 C C . GLN A 1 267 ? -55.246 29.871 51.725 1.00 145.41 265 GLN A C 1
ATOM 1806 O O . GLN A 1 267 ? -54.577 30.287 50.782 1.00 144.98 265 GLN A O 1
ATOM 1812 N N . LYS A 1 268 ? -55.040 28.685 52.292 1.00 143.53 266 LYS A N 1
ATOM 1813 C CA . LYS A 1 268 ? -53.872 27.878 51.946 1.00 142.28 266 LYS A CA 1
ATOM 1814 C C . LYS A 1 268 ? -54.087 26.367 52.027 1.00 137.61 266 LYS A C 1
ATOM 1815 O O . LYS A 1 268 ? -54.971 25.882 52.732 1.00 136.09 266 LYS A O 1
ATOM 1817 N N . ILE A 1 269 ? -53.267 25.633 51.283 1.00 134.81 267 ILE A N 1
ATOM 1818 C CA . ILE A 1 269 ? -53.118 24.198 51.476 1.00 134.58 267 ILE A CA 1
ATOM 1819 C C . ILE A 1 269 ? -51.628 23.878 51.522 1.00 138.79 267 ILE A C 1
ATOM 1820 O O . ILE A 1 269 ? -50.855 24.349 50.685 1.00 141.12 267 ILE A O 1
ATOM 1825 N N . ALA A 1 270 ? -51.225 23.090 52.509 1.00 139.83 268 ALA A N 1
ATOM 1826 C CA . ALA A 1 270 ? -49.819 22.792 52.706 1.00 142.29 268 ALA A CA 1
ATOM 1827 C C . ALA A 1 270 ? -49.673 21.449 53.407 1.00 143.34 268 ALA A C 1
ATOM 1828 O O . ALA A 1 270 ? -50.567 21.036 54.145 1.00 145.17 268 ALA A O 1
ATOM 1830 N N . PRO A 1 271 ? -48.544 20.757 53.184 1.00 142.17 269 PRO A N 1
ATOM 1831 C CA . PRO A 1 271 ? -48.435 19.434 53.797 1.00 138.38 269 PRO A CA 1
ATOM 1832 C C . PRO A 1 271 ? -48.141 19.587 55.277 1.00 138.82 269 PRO A C 1
ATOM 1833 O O . PRO A 1 271 ? -47.350 20.448 55.679 1.00 139.52 269 PRO A O 1
ATOM 1837 N N . LEU A 1 272 ? -48.793 18.765 56.086 1.00 139.70 270 LEU A N 1
ATOM 1838 C CA . LEU A 1 272 ? -48.681 18.905 57.529 1.00 146.84 270 LEU A CA 1
ATOM 1839 C C . LEU A 1 272 ? -47.279 18.567 58.052 1.00 149.87 270 LEU A C 1
ATOM 1840 O O . LEU A 1 272 ? -46.483 17.923 57.364 1.00 146.66 270 LEU A O 1
ATOM 1845 N N . GLN A 1 273 ? -46.983 19.030 59.264 1.00 155.08 271 GLN A N 1
ATOM 1846 C CA . GLN A 1 273 ? -45.678 18.814 59.868 1.00 136.92 271 GLN A CA 1
ATOM 1847 C C . GLN A 1 273 ? -45.545 17.393 60.395 1.00 157.11 271 GLN A C 1
ATOM 1848 O O . GLN A 1 273 ? -44.453 16.957 60.743 1.00 140.61 271 GLN A O 1
ATOM 1850 N N . HIS A 1 274 ? -46.661 16.673 60.451 1.00 152.89 272 HIS A N 1
ATOM 1851 C CA . HIS A 1 274 ? -46.642 15.275 60.865 1.00 150.50 272 HIS A CA 1
ATOM 1852 C C . HIS A 1 274 ? -45.729 14.466 59.949 1.00 150.73 272 HIS A C 1
ATOM 1853 O O . HIS A 1 274 ? -44.820 13.777 60.416 1.00 148.11 272 HIS A O 1
ATOM 1855 N N . LYS A 1 275 ? -45.974 14.577 58.642 1.00 153.32 273 LYS A N 1
ATOM 1856 C CA . LYS A 1 275 ? -45.217 13.846 57.624 1.00 156.39 273 LYS A CA 1
ATOM 1857 C C . LYS A 1 275 ? -43.968 14.592 57.150 1.00 164.45 273 LYS A C 1
ATOM 1858 O O . LYS A 1 275 ? -43.089 14.009 56.511 1.00 165.57 273 LYS A O 1
ATOM 1862 N N . CYS A 1 276 ? -43.894 15.880 57.460 1.00 169.10 274 CYS A N 1
ATOM 1863 C CA . CYS A 1 276 ? -42.728 16.676 57.102 1.00 175.06 274 CYS A CA 1
ATOM 1864 C C . CYS A 1 276 ? -41.560 16.435 58.062 1.00 184.97 274 CYS A C 1
ATOM 1865 O O . CYS A 1 276 ? -40.394 16.557 57.677 1.00 188.89 274 CYS A O 1
ATOM 1868 N N . ALA A 1 277 ? -41.876 16.088 59.308 1.00 188.30 275 ALA A N 1
ATOM 1869 C CA . ALA A 1 277 ? -40.852 15.860 60.331 1.00 193.88 275 ALA A CA 1
ATOM 1870 C C . ALA A 1 277 ? -40.311 14.430 60.302 1.00 191.38 275 ALA A C 1
ATOM 1871 O O . ALA A 1 277 ? -39.495 14.046 61.140 1.00 195.38 275 ALA A O 1
ATOM 1873 N N . ALA A 1 278 ? -40.781 13.643 59.343 1.00 183.79 276 ALA A N 1
ATOM 1874 C CA . ALA A 1 278 ? -40.228 12.320 59.111 1.00 180.88 276 ALA A CA 1
ATOM 1875 C C . ALA A 1 278 ? -39.552 12.332 57.750 1.00 178.51 276 ALA A C 1
ATOM 1876 O O . ALA A 1 278 ? -39.059 11.310 57.278 1.00 178.22 276 ALA A O 1
ATOM 1878 N N . ILE A 1 279 ? -39.539 13.508 57.127 1.00 177.27 277 ILE A N 1
ATOM 1879 C CA . ILE A 1 279 ? -38.935 13.687 55.811 1.00 175.28 277 ILE A CA 1
ATOM 1880 C C . ILE A 1 279 ? -37.510 14.229 55.921 1.00 178.77 277 ILE A C 1
ATOM 1881 O O . ILE A 1 279 ? -36.598 13.721 55.271 1.00 180.78 277 ILE A O 1
ATOM 1883 N N . ARG A 1 280 ? -37.318 15.262 56.737 1.00 179.68 278 ARG A N 1
ATOM 1884 C CA . ARG A 1 280 ? -35.967 15.749 57.014 1.00 182.74 278 ARG A CA 1
ATOM 1885 C C . ARG A 1 280 ? -35.213 14.709 57.833 1.00 185.89 278 ARG A C 1
ATOM 1886 O O . ARG A 1 280 ? -34.038 14.445 57.589 1.00 190.53 278 ARG A O 1
ATOM 1894 N N . ASP A 1 281 ? -35.909 14.110 58.794 1.00 183.94 279 ASP A N 1
ATOM 1895 C CA . ASP A 1 281 ? -35.306 13.149 59.706 1.00 187.01 279 ASP A CA 1
ATOM 1896 C C . ASP A 1 281 ? -35.367 11.721 59.166 1.00 182.93 279 ASP A C 1
ATOM 1897 O O . ASP A 1 281 ? -35.387 10.761 59.937 1.00 185.03 279 ASP A O 1
ATOM 1899 N N . PHE A 1 282 ? -35.403 11.585 57.845 1.00 177.30 280 PHE A N 1
ATOM 1900 C CA . PHE A 1 282 ? -35.266 10.278 57.219 1.00 157.69 280 PHE A CA 1
ATOM 1901 C C . PHE A 1 282 ? -33.812 10.087 56.811 1.00 162.32 280 PHE A C 1
ATOM 1902 O O . PHE A 1 282 ? -33.235 10.949 56.153 1.00 163.00 280 PHE A O 1
ATOM 1904 N N . PRO A 1 283 ? -33.213 8.959 57.218 1.00 165.82 281 PRO A N 1
ATOM 1905 C CA . PRO A 1 283 ? -31.804 8.642 56.966 1.00 171.10 281 PRO A CA 1
ATOM 1906 C C . PRO A 1 283 ? -31.438 8.645 55.484 1.00 168.51 281 PRO A C 1
ATOM 1907 O O . PRO A 1 283 ? -32.080 7.948 54.701 1.00 163.68 281 PRO A O 1
ATOM 1911 N N . THR A 1 284 ? -30.417 9.424 55.129 1.00 172.00 282 THR A N 1
ATOM 1912 C CA . THR A 1 284 ? -29.867 9.481 53.773 1.00 170.72 282 THR A CA 1
ATOM 1913 C C . THR A 1 284 ? -29.749 8.096 53.131 1.00 172.60 282 THR A C 1
ATOM 1914 O O . THR A 1 284 ? -29.251 7.162 53.759 1.00 173.70 282 THR A O 1
ATOM 1918 N N . PRO A 1 285 ? -30.228 7.957 51.881 1.00 167.39 283 PRO A N 1
ATOM 1919 C CA . PRO A 1 285 ? -30.205 6.667 51.180 1.00 166.27 283 PRO A CA 1
ATOM 1920 C C . PRO A 1 285 ? -28.816 6.036 51.110 1.00 172.90 283 PRO A C 1
ATOM 1921 O O . PRO A 1 285 ? -27.850 6.693 50.715 1.00 172.33 283 PRO A O 1
ATOM 1925 N N . LYS A 1 286 ? -28.734 4.769 51.507 1.00 174.07 284 LYS A N 1
ATOM 1926 C CA . LYS A 1 286 ? -27.510 3.990 51.375 1.00 180.01 284 LYS A CA 1
ATOM 1927 C C . LYS A 1 286 ? -27.802 2.706 50.607 1.00 178.20 284 LYS A C 1
ATOM 1928 O O . LYS A 1 286 ? -26.907 2.105 50.017 1.00 177.59 284 LYS A O 1
ATOM 1930 N N . THR A 1 287 ? -29.067 2.297 50.613 1.00 174.74 285 THR A N 1
ATOM 1931 C CA . THR A 1 287 ? -29.489 1.085 49.915 1.00 174.34 285 THR A CA 1
ATOM 1932 C C . THR A 1 287 ? -30.329 1.375 48.659 1.00 171.93 285 THR A C 1
ATOM 1933 O O . THR A 1 287 ? -30.668 2.527 48.369 1.00 169.21 285 THR A O 1
ATOM 1937 N N . VAL A 1 288 ? -30.652 0.317 47.919 1.00 171.07 286 VAL A N 1
ATOM 1938 C CA . VAL A 1 288 ? -31.390 0.439 46.665 1.00 164.51 286 VAL A CA 1
ATOM 1939 C C . VAL A 1 288 ? -32.825 0.873 46.909 1.00 159.77 286 VAL A C 1
ATOM 1940 O O . VAL A 1 288 ? -33.305 1.827 46.298 1.00 156.98 286 VAL A O 1
ATOM 1944 N N . LYS A 1 289 ? -33.511 0.155 47.794 1.00 159.85 287 LYS A N 1
ATOM 1945 C CA . LYS A 1 289 ? -34.866 0.519 48.186 1.00 156.70 287 LYS A CA 1
ATOM 1946 C C . LYS A 1 289 ? -34.891 1.919 48.792 1.00 160.15 287 LYS A C 1
ATOM 1947 O O . LYS A 1 289 ? -35.765 2.714 48.466 1.00 156.80 287 LYS A O 1
ATOM 1953 N N . GLN A 1 290 ? -33.925 2.219 49.659 1.00 167.05 288 GLN A N 1
ATOM 1954 C CA . GLN A 1 290 ? -33.859 3.520 50.328 1.00 168.50 288 GLN A CA 1
ATOM 1955 C C . GLN A 1 290 ? -33.786 4.679 49.335 1.00 165.14 288 GLN A C 1
ATOM 1956 O O . GLN A 1 290 ? -34.231 5.791 49.626 1.00 162.32 288 GLN A O 1
ATOM 1958 N N . ALA A 1 291 ? -33.222 4.407 48.162 1.00 164.56 289 ALA A N 1
ATOM 1959 C CA . ALA A 1 291 ? -33.164 5.388 47.088 1.00 161.17 289 ALA A CA 1
ATOM 1960 C C . ALA A 1 291 ? -34.533 5.529 46.439 1.00 153.42 289 ALA A C 1
ATOM 1961 O O . ALA A 1 291 ? -34.880 6.584 45.911 1.00 150.83 289 ALA A O 1
ATOM 1963 N N . GLN A 1 292 ? -35.302 4.448 46.478 1.00 150.00 290 GLN A N 1
ATOM 1964 C CA . GLN A 1 292 ? -36.659 4.445 45.957 1.00 143.83 290 GLN A CA 1
ATOM 1965 C C . GLN A 1 292 ? -37.647 4.803 47.067 1.00 141.12 290 GLN A C 1
ATOM 1966 O O . GLN A 1 292 ? -38.659 5.463 46.830 1.00 135.44 290 GLN A O 1
ATOM 1972 N N . ARG A 1 293 ? -37.337 4.360 48.282 1.00 145.57 291 ARG A N 1
ATOM 1973 C CA . ARG A 1 293 ? -38.192 4.589 49.443 1.00 145.50 291 ARG A CA 1
ATOM 1974 C C . ARG A 1 293 ? -38.192 6.063 49.829 1.00 145.08 291 ARG A C 1
ATOM 1975 O O . ARG A 1 293 ? -39.006 6.498 50.640 1.00 144.14 291 ARG A O 1
ATOM 1983 N N . PHE A 1 294 ? -37.268 6.826 49.253 1.00 146.47 292 PHE A N 1
ATOM 1984 C CA . PHE A 1 294 ? -37.167 8.249 49.551 1.00 147.27 292 PHE A CA 1
ATOM 1985 C C . PHE A 1 294 ? -37.862 9.086 48.488 1.00 138.75 292 PHE A C 1
ATOM 1986 O O . PHE A 1 294 ? -38.575 10.037 48.799 1.00 135.01 292 PHE A O 1
ATOM 1994 N N . LEU A 1 295 ? -37.624 8.743 47.230 1.00 136.53 293 LEU A N 1
ATOM 1995 C CA . LEU A 1 295 ? -38.315 9.387 46.131 1.00 130.83 293 LEU A CA 1
ATOM 1996 C C . LEU A 1 295 ? -39.800 9.080 46.272 1.00 130.41 293 LEU A C 1
ATOM 1997 O O . LEU A 1 295 ? -40.655 9.890 45.911 1.00 127.81 293 LEU A O 1
ATOM 2002 N N . GLY A 1 296 ? -40.089 7.910 46.835 1.00 133.97 294 GLY A N 1
ATOM 2003 C CA . GLY A 1 296 ? -41.448 7.430 47.005 1.00 132.35 294 GLY A CA 1
ATOM 2004 C C . GLY A 1 296 ? -42.316 8.221 47.965 1.00 133.78 294 GLY A C 1
ATOM 2005 O O . GLY A 1 296 ? -43.489 8.454 47.690 1.00 134.27 294 GLY A O 1
ATOM 2014 N N . ILE A 1 298 ? -41.563 11.393 49.169 1.00 138.98 296 ILE A N 1
ATOM 2015 C CA . ILE A 1 298 ? -41.566 12.786 48.753 1.00 139.66 296 ILE A CA 1
ATOM 2016 C C . ILE A 1 298 ? -42.418 12.941 47.503 1.00 137.70 296 ILE A C 1
ATOM 2017 O O . ILE A 1 298 ? -42.743 14.054 47.094 1.00 138.29 296 ILE A O 1
ATOM 2022 N N . ASN A 1 299 ? -42.778 11.810 46.905 1.00 135.76 297 ASN A N 1
ATOM 2023 C CA . ASN A 1 299 ? -43.648 11.786 45.738 1.00 131.98 297 ASN A CA 1
ATOM 2024 C C . ASN A 1 299 ? -45.030 12.381 46.020 1.00 127.99 297 ASN A C 1
ATOM 2025 O O . ASN A 1 299 ? -45.428 13.358 45.386 1.00 125.44 297 ASN A O 1
ATOM 2030 N N . TYR A 1 300 ? -45.749 11.808 46.983 1.00 127.17 298 TYR A N 1
ATOM 2031 C CA . TYR A 1 300 ? -47.113 12.243 47.299 1.00 126.11 298 TYR A CA 1
ATOM 2032 C C . TYR A 1 300 ? -47.233 13.759 47.486 1.00 126.17 298 TYR A C 1
ATOM 2033 O O . TYR A 1 300 ? -48.321 14.326 47.376 1.00 124.55 298 TYR A O 1
ATOM 2042 N N . TYR A 1 301 ? -46.104 14.405 47.762 1.00 127.42 299 TYR A N 1
ATOM 2043 C CA . TYR A 1 301 ? -46.062 15.848 47.936 1.00 123.40 299 TYR A CA 1
ATOM 2044 C C . TYR A 1 301 ? -45.363 16.564 46.778 1.00 119.28 299 TYR A C 1
ATOM 2045 O O . TYR A 1 301 ? -44.872 17.681 46.964 1.00 118.28 299 TYR A O 1
ATOM 2054 N N . ARG A 1 302 ? -45.330 15.937 45.594 1.00 113.93 300 ARG A N 1
ATOM 2055 C CA . ARG A 1 302 ? -44.682 16.532 44.413 1.00 114.94 300 ARG A CA 1
ATOM 2056 C C . ARG A 1 302 ? -45.241 17.917 44.115 1.00 114.67 300 ARG A C 1
ATOM 2057 O O . ARG A 1 302 ? -44.542 18.788 43.604 1.00 113.08 300 ARG A O 1
ATOM 2065 N N . ARG A 1 303 ? -46.513 18.100 44.449 1.00 118.21 301 ARG A N 1
ATOM 2066 C CA . ARG A 1 303 ? -47.224 19.349 44.213 1.00 121.22 301 ARG A CA 1
ATOM 2067 C C . ARG A 1 303 ? -46.438 20.580 44.677 1.00 123.22 301 ARG A C 1
ATOM 2068 O O . ARG A 1 303 ? -46.432 21.611 44.006 1.00 125.15 301 ARG A O 1
ATOM 2076 N N . PHE A 1 304 ? -45.750 20.462 45.804 1.00 123.66 302 PHE A N 1
ATOM 2077 C CA . PHE A 1 304 ? -45.078 21.618 46.377 1.00 132.12 302 PHE A CA 1
ATOM 2078 C C . PHE A 1 304 ? -43.669 21.850 45.808 1.00 134.63 302 PHE A C 1
ATOM 2079 O O . PHE A 1 304 ? -43.303 22.982 45.504 1.00 135.69 302 PHE A O 1
ATOM 2087 N N . ILE A 1 305 ? -42.896 20.776 45.663 1.00 135.05 303 ILE A N 1
ATOM 2088 C CA . ILE A 1 305 ? -41.522 20.841 45.161 1.00 138.51 303 ILE A CA 1
ATOM 2089 C C . ILE A 1 305 ? -41.438 21.303 43.706 1.00 143.62 303 ILE A C 1
ATOM 2090 O O . ILE A 1 305 ? -41.745 20.528 42.802 1.00 145.61 303 ILE A O 1
ATOM 2095 N N . PRO A 1 306 ? -40.999 22.552 43.466 1.00 144.75 304 PRO A N 1
ATOM 2096 C CA . PRO A 1 306 ? -40.789 22.967 42.072 1.00 141.47 304 PRO A CA 1
ATOM 2097 C C . PRO A 1 306 ? -39.662 22.155 41.434 1.00 141.93 304 PRO A C 1
ATOM 2098 O O . PRO A 1 306 ? -38.785 21.692 42.158 1.00 144.90 304 PRO A O 1
ATOM 2102 N N . ASN A 1 307 ? -39.703 21.968 40.115 1.00 139.27 305 ASN A N 1
ATOM 2103 C CA . ASN A 1 307 ? -38.710 21.177 39.371 1.00 136.25 305 ASN A CA 1
ATOM 2104 C C . ASN A 1 307 ? -38.281 19.867 40.034 1.00 143.40 305 ASN A C 1
ATOM 2105 O O . ASN A 1 307 ? -37.169 19.389 39.824 1.00 144.80 305 ASN A O 1
ATOM 2110 N N . CYS A 1 308 ? -39.190 19.300 40.821 1.00 126.05 306 CYS A N 1
ATOM 2111 C CA . CYS A 1 308 ? -38.964 18.084 41.593 1.00 133.41 306 CYS A CA 1
ATOM 2112 C C . CYS A 1 308 ? -38.307 16.960 40.791 1.00 138.90 306 CYS A C 1
ATOM 2113 O O . CYS A 1 308 ? -37.201 16.531 41.113 1.00 145.71 306 CYS A O 1
ATOM 2116 N N . SER A 1 309 ? -38.981 16.499 39.741 1.00 136.67 307 SER A N 1
ATOM 2117 C CA . SER A 1 309 ? -38.496 15.378 38.931 1.00 139.98 307 SER A CA 1
ATOM 2118 C C . SER A 1 309 ? -37.131 15.645 38.294 1.00 146.73 307 SER A C 1
ATOM 2119 O O . SER A 1 309 ? -36.407 14.712 37.931 1.00 148.22 307 SER A O 1
ATOM 2122 N N . LYS A 1 310 ? -36.786 16.921 38.161 1.00 149.82 308 LYS A N 1
ATOM 2123 C CA . LYS A 1 310 ? -35.543 17.316 37.515 1.00 152.62 308 LYS A CA 1
ATOM 2124 C C . LYS A 1 310 ? -34.396 17.316 38.513 1.00 156.91 308 LYS A C 1
ATOM 2125 O O . LYS A 1 310 ? -33.236 17.192 38.127 1.00 159.73 308 LYS A O 1
ATOM 2131 N N . ILE A 1 311 ? -34.721 17.450 39.796 1.00 157.72 309 ILE A N 1
ATOM 2132 C CA . ILE A 1 311 ? -33.686 17.488 40.825 1.00 165.57 309 ILE A CA 1
ATOM 2133 C C . ILE A 1 311 ? -33.326 16.094 41.340 1.00 168.57 309 ILE A C 1
ATOM 2134 O O . ILE A 1 311 ? -32.340 15.928 42.061 1.00 174.73 309 ILE A O 1
ATOM 2139 N N . ALA A 1 312 ? -34.121 15.094 40.972 1.00 163.49 310 ALA A N 1
ATOM 2140 C CA . ALA A 1 312 ? -33.846 13.724 41.396 1.00 164.74 310 ALA A CA 1
ATOM 2141 C C . ALA A 1 312 ? -33.077 12.937 40.330 1.00 170.15 310 ALA A C 1
ATOM 2142 O O . ALA A 1 312 ? -32.947 11.715 40.420 1.00 171.82 310 ALA A O 1
ATOM 2144 N N . GLN A 1 313 ? -32.556 13.651 39.335 1.00 172.37 311 GLN A N 1
ATOM 2145 C CA . GLN A 1 313 ? -31.881 13.034 38.190 1.00 174.01 311 GLN A CA 1
ATOM 2146 C C . GLN A 1 313 ? -30.740 12.056 38.530 1.00 175.47 311 GLN A C 1
ATOM 2147 O O . GLN A 1 313 ? -30.549 11.062 37.827 1.00 178.48 311 GLN A O 1
ATOM 2153 N N . PRO A 1 314 ? -29.962 12.338 39.587 1.00 172.18 312 PRO A N 1
ATOM 2154 C CA . PRO A 1 314 ? -29.018 11.287 39.987 1.00 170.82 312 PRO A CA 1
ATOM 2155 C C . PRO A 1 314 ? -29.726 10.047 40.535 1.00 159.96 312 PRO A C 1
ATOM 2156 O O . PRO A 1 314 ? -29.376 8.918 40.181 1.00 157.64 312 PRO A O 1
ATOM 2160 N N . ILE A 1 315 ? -30.719 10.266 41.389 1.00 151.78 313 ILE A N 1
ATOM 2161 C CA . ILE A 1 315 ? -31.438 9.172 42.027 1.00 143.25 313 ILE A CA 1
ATOM 2162 C C . ILE A 1 315 ? -32.438 8.533 41.066 1.00 135.11 313 ILE A C 1
ATOM 2163 O O . ILE A 1 315 ? -32.083 8.122 39.961 1.00 132.26 313 ILE A O 1
ATOM 2168 N N . THR A 1 326 ? -21.408 8.312 43.521 1.00 177.36 324 THR A N 1
ATOM 2169 C CA . THR A 1 326 ? -22.629 9.091 43.687 1.00 178.50 324 THR A CA 1
ATOM 2170 C C . THR A 1 326 ? -22.489 10.153 44.782 1.00 177.39 324 THR A C 1
ATOM 2171 O O . THR A 1 326 ? -23.149 10.082 45.816 1.00 174.69 324 THR A O 1
ATOM 2175 N N . GLU A 1 327 ? -21.624 11.134 44.541 1.00 180.28 325 GLU A N 1
ATOM 2176 C CA . GLU A 1 327 ? -21.453 12.269 45.443 1.00 186.33 325 GLU A CA 1
ATOM 2177 C C . GLU A 1 327 ? -22.507 13.321 45.122 1.00 181.68 325 GLU A C 1
ATOM 2178 O O . GLU A 1 327 ? -22.762 14.231 45.910 1.00 182.46 325 GLU A O 1
ATOM 2184 N N . LYS A 1 328 ? -23.135 13.169 43.960 1.00 178.91 326 LYS A N 1
ATOM 2185 C CA . LYS A 1 328 ? -24.157 14.106 43.494 1.00 175.03 326 LYS A CA 1
ATOM 2186 C C . LYS A 1 328 ? -25.573 13.727 43.939 1.00 172.14 326 LYS A C 1
ATOM 2187 O O . LYS A 1 328 ? -26.524 14.460 43.667 1.00 167.53 326 LYS A O 1
ATOM 2193 N N . GLN A 1 329 ? -25.712 12.585 44.612 1.00 174.94 327 GLN A N 1
ATOM 2194 C CA . GLN A 1 329 ? -26.996 12.192 45.197 1.00 172.41 327 GLN A CA 1
ATOM 2195 C C . GLN A 1 329 ? -27.276 13.039 46.437 1.00 177.64 327 GLN A C 1
ATOM 2196 O O . GLN A 1 329 ? -28.433 13.272 46.801 1.00 174.50 327 GLN A O 1
ATOM 2202 N N . ASP A 1 330 ? -26.202 13.504 47.071 1.00 184.48 328 ASP A N 1
ATOM 2203 C CA . ASP A 1 330 ? -26.290 14.205 48.346 1.00 187.84 328 ASP A CA 1
ATOM 2204 C C . ASP A 1 330 ? -26.885 15.595 48.193 1.00 186.75 328 ASP A C 1
ATOM 2205 O O . ASP A 1 330 ? -27.755 15.991 48.968 1.00 188.83 328 ASP A O 1
ATOM 2210 N N . LYS A 1 331 ? -26.424 16.330 47.188 1.00 183.33 329 LYS A N 1
ATOM 2211 C CA . LYS A 1 331 ? -26.923 17.677 46.944 1.00 179.37 329 LYS A CA 1
ATOM 2212 C C . LYS A 1 331 ? -28.418 17.668 46.622 1.00 174.06 329 LYS A C 1
ATOM 2213 O O . LYS A 1 331 ? -29.088 18.696 46.717 1.00 172.89 329 LYS A O 1
ATOM 2215 N N . ALA A 1 332 ? -28.932 16.495 46.260 1.00 170.47 330 ALA A N 1
ATOM 2216 C CA . ALA A 1 332 ? -30.295 16.358 45.760 1.00 166.43 330 ALA A CA 1
ATOM 2217 C C . ALA A 1 332 ? -31.333 16.094 46.854 1.00 164.34 330 ALA A C 1
ATOM 2218 O O . ALA A 1 332 ? -32.412 16.698 46.850 1.00 160.44 330 ALA A O 1
ATOM 2220 N N . ILE A 1 333 ? -31.014 15.190 47.780 1.00 163.43 331 ILE A N 1
ATOM 2221 C CA . ILE A 1 333 ? -31.936 14.850 48.865 1.00 154.73 331 ILE A CA 1
ATOM 2222 C C . ILE A 1 333 ? -32.079 16.013 49.842 1.00 154.20 331 ILE A C 1
ATOM 2223 O O . ILE A 1 333 ? -33.042 16.077 50.607 1.00 150.19 331 ILE A O 1
ATOM 2228 N N . ASP A 1 334 ? -31.115 16.931 49.806 1.00 158.16 332 ASP A N 1
ATOM 2229 C CA . ASP A 1 334 ? -31.134 18.113 50.662 1.00 162.08 332 ASP A CA 1
ATOM 2230 C C . ASP A 1 334 ? -31.864 19.279 49.998 1.00 158.92 332 ASP A C 1
ATOM 2231 O O . ASP A 1 334 ? -32.499 20.092 50.676 1.00 157.18 332 ASP A O 1
ATOM 2236 N N . LYS A 1 335 ? -31.768 19.349 48.671 1.00 157.65 333 LYS A N 1
ATOM 2237 C CA . LYS A 1 335 ? -32.444 20.384 47.889 1.00 149.65 333 LYS A CA 1
ATOM 2238 C C . LYS A 1 335 ? -33.954 20.256 47.995 1.00 135.77 333 LYS A C 1
ATOM 2239 O O . LYS A 1 335 ? -34.659 21.257 48.139 1.00 128.39 333 LYS A O 1
ATOM 2241 N N . LEU A 1 336 ? -34.444 19.021 47.934 1.00 133.86 334 LEU A N 1
ATOM 2242 C CA . LEU A 1 336 ? -35.882 18.775 48.010 1.00 137.31 334 LEU A CA 1
ATOM 2243 C C . LEU A 1 336 ? -36.420 18.848 49.435 1.00 141.64 334 LEU A C 1
ATOM 2244 O O . LEU A 1 336 ? -37.602 19.138 49.647 1.00 139.59 334 LEU A O 1
ATOM 2249 N N . LYS A 1 337 ? -35.548 18.576 50.403 1.00 146.24 335 LYS A N 1
ATOM 2250 C CA . LYS A 1 337 ? -35.935 18.585 51.806 1.00 147.31 335 LYS A CA 1
ATOM 2251 C C . LYS A 1 337 ? -36.306 19.999 52.235 1.00 150.63 335 LYS A C 1
ATOM 2252 O O . LYS A 1 337 ? -37.177 20.189 53.089 1.00 150.02 335 LYS A O 1
ATOM 2254 N N . ASP A 1 338 ? -35.646 20.986 51.630 1.00 154.31 336 ASP A N 1
ATOM 2255 C CA . ASP A 1 338 ? -35.957 22.390 51.880 1.00 157.24 336 ASP A CA 1
ATOM 2256 C C . ASP A 1 338 ? -37.407 22.691 51.511 1.00 154.99 336 ASP A C 1
ATOM 2257 O O . ASP A 1 338 ? -38.165 23.230 52.323 1.00 157.13 336 ASP A O 1
ATOM 2259 N N . ALA A 1 339 ? -37.787 22.326 50.288 1.00 149.18 337 ALA A N 1
ATOM 2260 C CA . ALA A 1 339 ? -39.145 22.546 49.797 1.00 138.92 337 ALA A CA 1
ATOM 2261 C C . ALA A 1 339 ? -40.089 21.457 50.288 1.00 134.94 337 ALA A C 1
ATOM 2262 O O . ALA A 1 339 ? -40.426 21.406 51.469 1.00 136.76 337 ALA A O 1
ATOM 2264 N N . PRO A 1 348 ? -55.125 26.671 46.411 1.00 137.51 346 PRO A N 1
ATOM 2265 C CA . PRO A 1 348 ? -55.833 27.950 46.315 1.00 138.79 346 PRO A CA 1
ATOM 2266 C C . PRO A 1 348 ? -56.620 28.084 45.007 1.00 133.96 346 PRO A C 1
ATOM 2267 O O . PRO A 1 348 ? -56.582 29.136 44.360 1.00 131.84 346 PRO A O 1
ATOM 2271 N N . PHE A 1 349 ? -57.337 27.036 44.619 1.00 132.70 347 PHE A N 1
ATOM 2272 C CA . PHE A 1 349 ? -58.083 27.089 43.365 1.00 132.94 347 PHE A CA 1
ATOM 2273 C C . PHE A 1 349 ? -59.557 27.457 43.549 1.00 131.63 347 PHE A C 1
ATOM 2274 O O . PHE A 1 349 ? -60.354 26.640 44.006 1.00 128.50 347 PHE A O 1
ATOM 2282 N N . ASN A 1 350 ? -59.907 28.692 43.197 1.00 133.39 348 ASN A N 1
ATOM 2283 C CA . ASN A 1 350 ? -61.303 29.111 43.152 1.00 131.83 348 ASN A CA 1
ATOM 2284 C C . ASN A 1 350 ? -61.799 29.089 41.714 1.00 135.44 348 ASN A C 1
ATOM 2285 O O . ASN A 1 350 ? -61.168 29.657 40.819 1.00 136.65 348 ASN A O 1
ATOM 2287 N N . ASN A 1 351 ? -62.920 28.401 41.509 1.00 137.13 349 ASN A N 1
ATOM 2288 C CA . ASN A 1 351 ? -63.585 28.280 40.213 1.00 134.62 349 ASN A CA 1
ATOM 2289 C C . ASN A 1 351 ? -63.633 29.609 39.456 1.00 136.04 349 ASN A C 1
ATOM 2290 O O . ASN A 1 351 ? -63.283 29.679 38.274 1.00 136.31 349 ASN A O 1
ATOM 2295 N N . LYS A 1 352 ? -64.055 30.662 40.148 1.00 135.01 350 LYS A N 1
ATOM 2296 C CA . LYS A 1 352 ? -64.042 31.999 39.577 1.00 130.31 350 LYS A CA 1
ATOM 2297 C C . LYS A 1 352 ? -62.753 32.696 39.975 1.00 132.51 350 LYS A C 1
ATOM 2298 O O . LYS A 1 352 ? -62.617 33.164 41.104 1.00 135.48 350 LYS A O 1
ATOM 2300 N N . ALA A 1 353 ? -61.809 32.723 39.038 1.00 132.32 351 ALA A N 1
ATOM 2301 C CA . ALA A 1 353 ? -60.523 33.403 39.179 1.00 137.09 351 ALA A CA 1
ATOM 2302 C C . ALA A 1 353 ? -59.776 33.183 37.878 1.00 137.08 351 ALA A C 1
ATOM 2303 O O . ALA A 1 353 ? -60.160 32.318 37.086 1.00 138.94 351 ALA A O 1
ATOM 2305 N N . ASN A 1 354 ? -58.714 33.948 37.650 1.00 133.91 352 ASN A N 1
ATOM 2306 C CA . ASN A 1 354 ? -57.906 33.757 36.448 1.00 130.92 352 ASN A CA 1
ATOM 2307 C C . ASN A 1 354 ? -56.534 33.182 36.783 1.00 122.05 352 ASN A C 1
ATOM 2308 O O . ASN A 1 354 ? -56.047 33.346 37.905 1.00 123.94 352 ASN A O 1
ATOM 2313 N N . TYR A 1 355 ? -55.917 32.504 35.817 1.00 161.96 353 TYR A N 1
ATOM 2314 C CA . TYR A 1 355 ? -54.667 31.789 36.071 1.00 150.31 353 TYR A CA 1
ATOM 2315 C C . TYR A 1 355 ? -53.615 31.935 34.969 1.00 140.98 353 TYR A C 1
ATOM 2316 O O . TYR A 1 355 ? -53.928 32.287 33.830 1.00 139.61 353 TYR A O 1
ATOM 2325 N N . ARG A 1 356 ? -52.364 31.663 35.328 1.00 134.76 354 ARG A N 1
ATOM 2326 C CA . ARG A 1 356 ? -51.262 31.690 34.372 1.00 132.57 354 ARG A CA 1
ATOM 2327 C C . ARG A 1 356 ? -50.465 30.386 34.386 1.00 129.27 354 ARG A C 1
ATOM 2328 O O . ARG A 1 356 ? -49.761 30.089 35.354 1.00 130.71 354 ARG A O 1
ATOM 2330 N N . LEU A 1 357 ? -50.582 29.613 33.307 1.00 126.17 355 LEU A N 1
ATOM 2331 C CA . LEU A 1 357 ? -49.798 28.392 33.143 1.00 126.49 355 LEU A CA 1
ATOM 2332 C C . LEU A 1 357 ? -48.458 28.716 32.500 1.00 132.93 355 LEU A C 1
ATOM 2333 O O . LEU A 1 357 ? -48.392 29.140 31.348 1.00 135.95 355 LEU A O 1
ATOM 2338 N N . THR A 1 358 ? -47.389 28.496 33.253 1.00 134.35 356 THR A N 1
ATOM 2339 C CA . THR A 1 358 ? -46.041 28.738 32.771 1.00 131.43 356 THR A CA 1
ATOM 2340 C C . THR A 1 358 ? -45.365 27.390 32.555 1.00 124.06 356 THR A C 1
ATOM 2341 O O . THR A 1 358 ? -45.425 26.518 33.418 1.00 115.79 356 THR A O 1
ATOM 2345 N N . THR A 1 359 ? -44.731 27.214 31.403 1.00 128.53 357 THR A N 1
ATOM 2346 C CA . THR A 1 359 ? -44.195 25.909 31.039 1.00 133.62 357 THR A CA 1
ATOM 2347 C C . THR A 1 359 ? -42.916 25.963 30.206 1.00 140.58 357 THR A C 1
ATOM 2348 O O . THR A 1 359 ? -42.927 25.628 29.024 1.00 138.35 357 THR A O 1
ATOM 2352 N N . ASP A 1 360 ? -41.812 26.375 30.821 1.00 149.59 358 ASP A N 1
ATOM 2353 C CA . ASP A 1 360 ? -40.522 26.300 30.149 1.00 156.23 358 ASP A CA 1
ATOM 2354 C C . ASP A 1 360 ? -39.970 24.902 30.363 1.00 154.02 358 ASP A C 1
ATOM 2355 O O . ASP A 1 360 ? -39.834 24.443 31.497 1.00 154.22 358 ASP A O 1
ATOM 2360 N N . ALA A 1 361 ? -39.661 24.224 29.266 1.00 152.12 359 ALA A N 1
ATOM 2361 C CA . ALA A 1 361 ? -39.202 22.850 29.342 1.00 151.84 359 ALA A CA 1
ATOM 2362 C C . ALA A 1 361 ? -38.197 22.552 28.241 1.00 157.93 359 ALA A C 1
ATOM 2363 O O . ALA A 1 361 ? -38.499 22.698 27.059 1.00 159.28 359 ALA A O 1
ATOM 2365 N N . SER A 1 362 ? -36.997 22.142 28.639 1.00 162.97 360 SER A N 1
ATOM 2366 C CA . SER A 1 362 ? -35.967 21.725 27.694 1.00 168.38 360 SER A CA 1
ATOM 2367 C C . SER A 1 362 ? -35.748 20.216 27.797 1.00 170.03 360 SER A C 1
ATOM 2368 O O . SER A 1 362 ? -36.707 19.445 27.849 1.00 170.12 360 SER A O 1
ATOM 2371 N N . LYS A 1 363 ? -34.491 19.792 27.821 1.00 171.00 361 LYS A N 1
ATOM 2372 C CA . LYS A 1 363 ? -34.194 18.384 28.029 1.00 167.27 361 LYS A CA 1
ATOM 2373 C C . LYS A 1 363 ? -34.184 18.103 29.524 1.00 167.19 361 LYS A C 1
ATOM 2374 O O . LYS A 1 363 ? -34.415 19.007 30.329 1.00 167.06 361 LYS A O 1
ATOM 2376 N N . ASP A 1 364 ? -33.940 16.846 29.886 1.00 166.27 362 ASP A N 1
ATOM 2377 C CA . ASP A 1 364 ? -33.811 16.423 31.286 1.00 165.05 362 ASP A CA 1
ATOM 2378 C C . ASP A 1 364 ? -35.057 16.675 32.142 1.00 156.65 362 ASP A C 1
ATOM 2379 O O . ASP A 1 364 ? -35.043 16.453 33.357 1.00 155.72 362 ASP A O 1
ATOM 2381 N N . GLY A 1 365 ? -36.131 17.130 31.506 1.00 149.77 363 GLY A N 1
ATOM 2382 C CA . GLY A 1 365 ? -37.378 17.376 32.203 1.00 143.13 363 GLY A CA 1
ATOM 2383 C C . GLY A 1 365 ? -38.365 18.230 31.427 1.00 135.96 363 GLY A C 1
ATOM 2384 O O . GLY A 1 365 ? -38.014 18.853 30.426 1.00 135.43 363 GLY A O 1
ATOM 2385 N N . ILE A 1 366 ? -39.613 18.234 31.881 1.00 129.88 364 ILE A N 1
ATOM 2386 C CA . ILE A 1 366 ? -40.594 19.196 31.412 1.00 128.12 364 ILE A CA 1
ATOM 2387 C C . ILE A 1 366 ? -41.200 19.875 32.626 1.00 130.11 364 ILE A C 1
ATOM 2388 O O . ILE A 1 366 ? -41.749 19.212 33.506 1.00 131.75 364 ILE A O 1
ATOM 2393 N N . GLY A 1 367 ? -41.090 21.196 32.685 1.00 130.98 365 GLY A N 1
ATOM 2394 C CA . GLY A 1 367 ? -41.534 21.931 33.855 1.00 131.77 365 GLY A CA 1
ATOM 2395 C C . GLY A 1 367 ? -42.779 22.772 33.642 1.00 130.60 365 GLY A C 1
ATOM 2396 O O . GLY A 1 367 ? -43.051 23.227 32.528 1.00 129.93 365 GLY A O 1
ATOM 2397 N N . ALA A 1 368 ? -43.529 22.980 34.723 1.00 129.69 366 ALA A N 1
ATOM 2398 C CA . ALA A 1 368 ? -44.718 23.828 34.707 1.00 125.27 366 ALA A CA 1
ATOM 2399 C C . ALA A 1 368 ? -45.245 24.117 36.117 1.00 119.03 366 ALA A C 1
ATOM 2400 O O . ALA A 1 368 ? -45.238 23.246 36.987 1.00 115.59 366 ALA A O 1
ATOM 2402 N N . VAL A 1 369 ? -45.691 25.351 36.330 1.00 118.99 367 VAL A N 1
ATOM 2403 C CA . VAL A 1 369 ? -46.365 25.740 37.568 1.00 122.09 367 VAL A CA 1
ATOM 2404 C C . VAL A 1 369 ? -47.606 26.557 37.202 1.00 124.44 367 VAL A C 1
ATOM 2405 O O . VAL A 1 369 ? -47.589 27.312 36.230 1.00 126.70 367 VAL A O 1
ATOM 2409 N N . LEU A 1 370 ? -48.690 26.381 37.952 1.00 125.26 368 LEU A N 1
ATOM 2410 C CA . LEU A 1 370 ? -49.905 27.154 37.717 1.00 131.59 368 LEU A CA 1
ATOM 2411 C C . LEU A 1 370 ? -50.172 28.120 38.867 1.00 135.83 368 LEU A C 1
ATOM 2412 O O . LEU A 1 370 ? -50.210 27.718 40.030 1.00 134.98 368 LEU A O 1
ATOM 2417 N N . GLU A 1 371 ? -50.364 29.394 38.534 1.00 141.37 369 GLU A N 1
ATOM 2418 C CA . GLU A 1 371 ? -50.462 30.446 39.543 1.00 148.52 369 GLU A CA 1
ATOM 2419 C C . GLU A 1 371 ? -51.732 31.285 39.417 1.00 152.76 369 GLU A C 1
ATOM 2420 O O . GLU A 1 371 ? -52.254 31.478 38.319 1.00 153.20 369 GLU A O 1
ATOM 2426 N N . GLU A 1 372 ? -52.225 31.781 40.548 1.00 156.95 370 GLU A N 1
ATOM 2427 C CA . GLU A 1 372 ? -53.368 32.687 40.546 1.00 160.50 370 GLU A CA 1
ATOM 2428 C C . GLU A 1 372 ? -52.897 34.112 40.294 1.00 166.04 370 GLU A C 1
ATOM 2429 O O . GLU A 1 372 ? -51.877 34.540 40.832 1.00 167.67 370 GLU A O 1
ATOM 2435 N N . VAL A 1 373 ? -53.646 34.844 39.476 1.00 168.57 371 VAL A N 1
ATOM 2436 C CA . VAL A 1 373 ? -53.204 36.146 38.996 1.00 171.06 371 VAL A CA 1
ATOM 2437 C C . VAL A 1 373 ? -54.227 37.253 39.283 1.00 174.24 371 VAL A C 1
ATOM 2438 O O . VAL A 1 373 ? -55.437 37.028 39.232 1.00 171.66 371 VAL A O 1
ATOM 2442 N N . ASP A 1 374 ? -53.712 38.439 39.608 1.00 179.96 372 ASP A N 1
ATOM 2443 C CA . ASP A 1 374 ? -54.502 39.638 39.891 1.00 185.66 372 ASP A CA 1
ATOM 2444 C C . ASP A 1 374 ? -55.534 39.943 38.801 1.00 186.33 372 ASP A C 1
ATOM 2445 O O . ASP A 1 374 ? -55.458 39.412 37.691 1.00 183.44 372 ASP A O 1
ATOM 2450 N N . ASN A 1 375 ? -56.503 40.796 39.132 1.00 189.88 373 ASN A N 1
ATOM 2451 C CA . ASN A 1 375 ? -57.482 41.287 38.168 1.00 189.73 373 ASN A CA 1
ATOM 2452 C C . ASN A 1 375 ? -56.783 41.919 36.972 1.00 189.08 373 ASN A C 1
ATOM 2453 O O . ASN A 1 375 ? -57.311 41.926 35.859 1.00 188.29 373 ASN A O 1
ATOM 2458 N N . LYS A 1 376 ? -55.594 42.461 37.222 1.00 189.78 374 LYS A N 1
ATOM 2459 C CA . LYS A 1 376 ? -54.720 42.942 36.161 1.00 187.72 374 LYS A CA 1
ATOM 2460 C C . LYS A 1 376 ? -53.724 41.849 35.772 1.00 186.70 374 LYS A C 1
ATOM 2461 O O . LYS A 1 376 ? -53.969 41.085 34.835 1.00 183.52 374 LYS A O 1
ATOM 2467 N N . ASN A 1 377 ? -52.609 41.765 36.495 1.00 188.00 375 ASN A N 1
ATOM 2468 C CA . ASN A 1 377 ? -51.601 40.752 36.193 1.00 184.35 375 ASN A CA 1
ATOM 2469 C C . ASN A 1 377 ? -50.650 40.397 37.342 1.00 184.24 375 ASN A C 1
ATOM 2470 O O . ASN A 1 377 ? -50.909 40.699 38.509 1.00 185.24 375 ASN A O 1
ATOM 2475 N N . LYS A 1 378 ? -49.549 39.748 36.973 1.00 182.81 376 LYS A N 1
ATOM 2476 C CA . LYS A 1 378 ? -48.551 39.203 37.899 1.00 182.79 376 LYS A CA 1
ATOM 2477 C C . LYS A 1 378 ? -49.044 38.025 38.752 1.00 180.23 376 LYS A C 1
ATOM 2478 O O . LYS A 1 378 ? -49.509 37.026 38.201 1.00 179.62 376 LYS A O 1
ATOM 2484 N N . LEU A 1 379 ? -48.937 38.120 40.075 1.00 176.36 377 LEU A N 1
ATOM 2485 C CA . LEU A 1 379 ? -49.177 36.942 40.910 1.00 166.64 377 LEU A CA 1
ATOM 2486 C C . LEU A 1 379 ? -50.089 37.148 42.113 1.00 164.11 377 LEU A C 1
ATOM 2487 O O . LEU A 1 379 ? -50.360 38.274 42.526 1.00 166.36 377 LEU A O 1
ATOM 2489 N N . VAL A 1 380 ? -50.556 36.028 42.658 1.00 160.15 378 VAL A N 1
ATOM 2490 C CA . VAL A 1 380 ? -51.370 35.999 43.868 1.00 160.58 378 VAL A CA 1
ATOM 2491 C C . VAL A 1 380 ? -50.959 34.800 44.723 1.00 158.95 378 VAL A C 1
ATOM 2492 O O . VAL A 1 380 ? -50.890 34.894 45.949 1.00 166.02 378 VAL A O 1
ATOM 2496 N N . GLY A 1 381 ? -50.666 33.679 44.070 1.00 148.20 379 GLY A N 1
ATOM 2497 C CA . GLY A 1 381 ? -50.228 32.483 44.772 1.00 147.31 379 GLY A CA 1
ATOM 2498 C C . GLY A 1 381 ? -49.863 31.343 43.841 1.00 142.06 379 GLY A C 1
ATOM 2499 O O . GLY A 1 381 ? -49.799 31.530 42.629 1.00 139.15 379 GLY A O 1
ATOM 2500 N N . VAL A 1 382 ? -49.619 30.162 44.402 1.00 142.74 380 VAL A N 1
ATOM 2501 C CA . VAL A 1 382 ? -49.299 28.985 43.593 1.00 139.72 380 VAL A CA 1
ATOM 2502 C C . VAL A 1 382 ? -50.161 27.791 43.982 1.00 139.39 380 VAL A C 1
ATOM 2503 O O . VAL A 1 382 ? -50.279 27.459 45.166 1.00 144.24 380 VAL A O 1
ATOM 2505 N N . VAL A 1 383 ? -50.754 27.146 42.979 1.00 133.75 381 VAL A N 1
ATOM 2506 C CA . VAL A 1 383 ? -51.669 26.033 43.217 1.00 133.23 381 VAL A CA 1
ATOM 2507 C C . VAL A 1 383 ? -51.055 24.686 42.843 1.00 128.41 381 VAL A C 1
ATOM 2508 O O . VAL A 1 383 ? -51.675 23.636 43.027 1.00 123.71 381 VAL A O 1
ATOM 2512 N N . GLY A 1 384 ? -49.836 24.723 42.318 1.00 129.63 382 GLY A N 1
ATOM 2513 C CA . GLY A 1 384 ? -49.107 23.501 42.039 1.00 130.24 382 GLY A CA 1
ATOM 2514 C C . GLY A 1 384 ? -47.967 23.646 41.051 1.00 131.67 382 GLY A C 1
ATOM 2515 O O . GLY A 1 384 ? -47.999 24.499 40.164 1.00 131.08 382 GLY A O 1
ATOM 2516 N N . TYR A 1 385 ? -46.955 22.802 41.214 1.00 133.75 383 TYR A N 1
ATOM 2517 C CA . TYR A 1 385 ? -45.853 22.712 40.266 1.00 136.09 383 TYR A CA 1
ATOM 2518 C C . TYR A 1 385 ? -45.884 21.322 39.624 1.00 131.70 383 TYR A C 1
ATOM 2519 O O . TYR A 1 385 ? -46.048 20.322 40.327 1.00 135.35 383 TYR A O 1
ATOM 2528 N N . PHE A 1 386 ? -45.738 21.251 38.300 1.00 122.57 384 PHE A N 1
ATOM 2529 C CA . PHE A 1 386 ? -45.709 19.963 37.602 1.00 115.60 384 PHE A CA 1
ATOM 2530 C C . PHE A 1 386 ? -44.348 19.685 36.951 1.00 118.58 384 PHE A C 1
ATOM 2531 O O . PHE A 1 386 ? -43.726 20.593 36.401 1.00 120.85 384 PHE A O 1
ATOM 2539 N N . SER A 1 387 ? -43.892 18.433 37.014 1.00 118.53 385 SER A N 1
ATOM 2540 C CA . SER A 1 387 ? -42.591 18.064 36.451 1.00 122.69 385 SER A CA 1
ATOM 2541 C C . SER A 1 387 ? -42.472 16.576 36.107 1.00 123.30 385 SER A C 1
ATOM 2542 O O . SER A 1 387 ? -42.880 15.722 36.896 1.00 124.78 385 SER A O 1
ATOM 2545 N N . LYS A 1 388 ? -41.888 16.282 34.940 1.00 123.05 386 LYS A N 1
ATOM 2546 C CA . LYS A 1 388 ? -41.747 14.907 34.438 1.00 123.04 386 LYS A CA 1
ATOM 2547 C C . LYS A 1 388 ? -40.397 14.671 33.710 1.00 114.42 386 LYS A C 1
ATOM 2548 O O . LYS A 1 388 ? -39.745 15.615 33.270 1.00 102.50 386 LYS A O 1
ATOM 2552 N N . SER A 1 389 ? -39.985 13.410 33.588 1.00 116.00 387 SER A N 1
ATOM 2553 C CA . SER A 1 389 ? -38.748 13.060 32.883 1.00 121.63 387 SER A CA 1
ATOM 2554 C C . SER A 1 389 ? -39.025 12.354 31.557 1.00 121.19 387 SER A C 1
ATOM 2555 O O . SER A 1 389 ? -40.123 11.857 31.334 1.00 122.53 387 SER A O 1
ATOM 2558 N N . LEU A 1 390 ? -38.021 12.298 30.686 1.00 121.47 388 LEU A N 1
ATOM 2559 C CA . LEU A 1 390 ? -38.226 11.894 29.295 1.00 120.61 388 LEU A CA 1
ATOM 2560 C C . LEU A 1 390 ? -36.922 11.380 28.666 1.00 132.37 388 LEU A C 1
ATOM 2561 O O . LEU A 1 390 ? -35.843 11.668 29.194 1.00 139.71 388 LEU A O 1
ATOM 2566 N N . GLU A 1 391 ? -36.979 10.622 27.562 1.00 134.66 389 GLU A N 1
ATOM 2567 C CA . GLU A 1 391 ? -38.194 10.180 26.871 1.00 129.82 389 GLU A CA 1
ATOM 2568 C C . GLU A 1 391 ? -37.976 8.762 26.335 1.00 127.42 389 GLU A C 1
ATOM 2569 O O . GLU A 1 391 ? -36.903 8.432 25.810 1.00 126.43 389 GLU A O 1
ATOM 2575 N N . TYR A 1 397 ? -35.278 15.410 20.113 1.00 149.39 395 TYR A N 1
ATOM 2576 C CA . TYR A 1 397 ? -36.173 15.990 19.117 1.00 149.26 395 TYR A CA 1
ATOM 2577 C C . TYR A 1 397 ? -36.468 17.456 19.445 1.00 145.90 395 TYR A C 1
ATOM 2578 O O . TYR A 1 397 ? -36.640 17.795 20.612 1.00 144.16 395 TYR A O 1
ATOM 2587 N N . PRO A 1 398 ? -36.538 18.318 18.409 1.00 147.39 396 PRO A N 1
ATOM 2588 C CA . PRO A 1 398 ? -36.375 19.783 18.485 1.00 148.50 396 PRO A CA 1
ATOM 2589 C C . PRO A 1 398 ? -37.111 20.487 19.619 1.00 143.42 396 PRO A C 1
ATOM 2590 O O . PRO A 1 398 ? -38.186 20.057 20.033 1.00 134.66 396 PRO A O 1
ATOM 2594 N N . ALA A 1 399 ? -36.519 21.577 20.099 1.00 148.92 397 ALA A N 1
ATOM 2595 C CA . ALA A 1 399 ? -37.032 22.294 21.264 1.00 147.67 397 ALA A CA 1
ATOM 2596 C C . ALA A 1 399 ? -38.489 22.717 21.113 1.00 139.85 397 ALA A C 1
ATOM 2597 O O . ALA A 1 399 ? -39.281 22.534 22.034 1.00 135.58 397 ALA A O 1
ATOM 2599 N N . GLY A 1 400 ? -38.832 23.275 19.954 1.00 138.54 398 GLY A N 1
ATOM 2600 C CA . GLY A 1 400 ? -40.191 23.710 19.683 1.00 133.94 398 GLY A CA 1
ATOM 2601 C C . GLY A 1 400 ? -41.191 22.596 19.929 1.00 128.28 398 GLY A C 1
ATOM 2602 O O . GLY A 1 400 ? -42.231 22.797 20.557 1.00 118.83 398 GLY A O 1
ATOM 2603 N N . GLU A 1 401 ? -40.863 21.407 19.441 1.00 133.33 399 GLU A N 1
ATOM 2604 C CA . GLU A 1 401 ? -41.688 20.240 19.693 1.00 133.67 399 GLU A CA 1
ATOM 2605 C C . GLU A 1 401 ? -41.461 19.761 21.129 1.00 134.63 399 GLU A C 1
ATOM 2606 O O . GLU A 1 401 ? -42.386 19.301 21.789 1.00 134.57 399 GLU A O 1
ATOM 2612 N N . LEU A 1 402 ? -40.234 19.900 21.620 1.00 138.20 400 LEU A N 1
ATOM 2613 C CA . LEU A 1 402 ? -39.921 19.527 22.997 1.00 137.25 400 LEU A CA 1
ATOM 2614 C C . LEU A 1 402 ? -40.616 20.449 23.994 1.00 138.25 400 LEU A C 1
ATOM 2615 O O . LEU A 1 402 ? -40.957 20.035 25.097 1.00 138.79 400 LEU A O 1
ATOM 2617 N N . GLU A 1 403 ? -40.823 21.699 23.597 1.00 139.39 401 GLU A N 1
ATOM 2618 C CA . GLU A 1 403 ? -41.502 22.672 24.445 1.00 139.36 401 GLU A CA 1
ATOM 2619 C C . GLU A 1 403 ? -43.021 22.527 24.325 1.00 131.47 401 GLU A C 1
ATOM 2620 O O . GLU A 1 403 ? -43.766 22.994 25.192 1.00 127.99 401 GLU A O 1
ATOM 2626 N N . LEU A 1 404 ? -43.471 21.877 23.252 1.00 127.71 402 LEU A N 1
ATOM 2627 C CA . LEU A 1 404 ? -44.897 21.620 23.039 1.00 122.83 402 LEU A CA 1
ATOM 2628 C C . LEU A 1 404 ? -45.360 20.439 23.871 1.00 122.03 402 LEU A C 1
ATOM 2629 O O . LEU A 1 404 ? -46.414 20.492 24.500 1.00 122.92 402 LEU A O 1
ATOM 2634 N N . LEU A 1 405 ? -44.577 19.366 23.854 1.00 121.22 403 LEU A N 1
ATOM 2635 C CA . LEU A 1 405 ? -44.820 18.221 24.717 1.00 118.96 403 LEU A CA 1
ATOM 2636 C C . LEU A 1 405 ? -44.918 18.685 26.167 1.00 120.16 403 LEU A C 1
ATOM 2637 O O . LEU A 1 405 ? -45.720 18.175 26.947 1.00 116.85 403 LEU A O 1
ATOM 2642 N N . GLY A 1 406 ? -44.095 19.668 26.514 1.00 124.03 404 GLY A N 1
ATOM 2643 C CA . GLY A 1 406 ? -44.140 20.275 27.827 1.00 126.93 404 GLY A CA 1
ATOM 2644 C C . GLY A 1 406 ? -45.473 20.938 28.108 1.00 127.15 404 GLY A C 1
ATOM 2645 O O . GLY A 1 406 ? -45.971 20.869 29.228 1.00 128.05 404 GLY A O 1
ATOM 2646 N N . ILE A 1 407 ? -46.052 21.577 27.092 1.00 126.97 405 ILE A N 1
ATOM 2647 C CA . ILE A 1 407 ? -47.353 22.241 27.228 1.00 125.94 405 ILE A CA 1
ATOM 2648 C C . ILE A 1 407 ? -48.518 21.258 27.416 1.00 121.69 405 ILE A C 1
ATOM 2649 O O . ILE A 1 407 ? -49.341 21.421 28.322 1.00 118.37 405 ILE A O 1
ATOM 2654 N N . ILE A 1 408 ? -48.587 20.248 26.552 1.00 118.92 406 ILE A N 1
ATOM 2655 C CA . ILE A 1 408 ? -49.717 19.325 26.557 1.00 112.96 406 ILE A CA 1
ATOM 2656 C C . ILE A 1 408 ? -49.681 18.367 27.747 1.00 109.36 406 ILE A C 1
ATOM 2657 O O . ILE A 1 408 ? -50.729 17.980 28.267 1.00 103.99 406 ILE A O 1
ATOM 2662 N N . LYS A 1 409 ? -48.482 17.989 28.181 1.00 111.54 407 LYS A N 1
ATOM 2663 C CA . LYS A 1 409 ? -48.361 17.159 29.369 1.00 113.93 407 LYS A CA 1
ATOM 2664 C C . LYS A 1 409 ? -48.634 18.010 30.613 1.00 117.99 407 LYS A C 1
ATOM 2665 O O . LYS A 1 409 ? -48.980 17.489 31.671 1.00 121.49 407 LYS A O 1
ATOM 2671 N N . ALA A 1 410 ? -48.490 19.324 30.482 1.00 118.33 408 ALA A N 1
ATOM 2672 C CA . ALA A 1 410 ? -48.816 20.223 31.582 1.00 120.25 408 ALA A CA 1
ATOM 2673 C C . ALA A 1 410 ? -50.315 20.464 31.604 1.00 114.25 408 ALA A C 1
ATOM 2674 O O . ALA A 1 410 ? -50.959 20.371 32.651 1.00 115.32 408 ALA A O 1
ATOM 2676 N N . LEU A 1 411 ? -50.865 20.777 30.438 1.00 106.02 409 LEU A N 1
ATOM 2677 C CA . LEU A 1 411 ? -52.295 20.983 30.318 1.00 98.67 409 LEU A CA 1
ATOM 2678 C C . LEU A 1 411 ? -53.033 19.733 30.745 1.00 89.66 409 LEU A C 1
ATOM 2679 O O . LEU A 1 411 ? -54.094 19.811 31.350 1.00 85.92 409 LEU A O 1
ATOM 2684 N N . HIS A 1 412 ? -52.465 18.573 30.444 1.00 89.79 410 HIS A N 1
ATOM 2685 C CA . HIS A 1 412 ? -53.116 17.332 30.817 1.00 92.35 410 HIS A CA 1
ATOM 2686 C C . HIS A 1 412 ? -53.142 17.200 32.327 1.00 96.91 410 HIS A C 1
ATOM 2687 O O . HIS A 1 412 ? -54.002 16.523 32.882 1.00 96.16 410 HIS A O 1
ATOM 2694 N N . HIS A 1 413 ? -52.199 17.862 32.990 1.00 102.13 411 HIS A N 1
ATOM 2695 C CA . HIS A 1 413 ? -52.051 17.740 34.438 1.00 101.98 411 HIS A CA 1
ATOM 2696 C C . HIS A 1 413 ? -53.120 18.532 35.176 1.00 99.11 411 HIS A C 1
ATOM 2697 O O . HIS A 1 413 ? -53.692 18.055 36.150 1.00 102.16 411 HIS A O 1
ATOM 2704 N N . PHE A 1 414 ? -53.394 19.740 34.706 1.00 105.70 412 PHE A N 1
ATOM 2705 C CA . PHE A 1 414 ? -54.361 20.590 35.383 1.00 101.79 412 PHE A CA 1
ATOM 2706 C C . PHE A 1 414 ? -55.696 20.649 34.648 1.00 99.00 412 PHE A C 1
ATOM 2707 O O . PHE A 1 414 ? -56.511 21.542 34.891 1.00 99.65 412 PHE A O 1
ATOM 2715 N N . ARG A 1 415 ? -55.923 19.683 33.761 1.00 96.82 413 ARG A N 1
ATOM 2716 C CA . ARG A 1 415 ? -57.098 19.701 32.892 1.00 95.78 413 ARG A CA 1
ATOM 2717 C C . ARG A 1 415 ? -58.399 19.781 33.682 1.00 96.38 413 ARG A C 1
ATOM 2718 O O . ARG A 1 415 ? -59.362 20.395 33.237 1.00 86.93 413 ARG A O 1
ATOM 2726 N N . TYR A 1 416 ? -58.406 19.187 34.871 1.00 99.84 414 TYR A N 1
ATOM 2727 C CA . TYR A 1 416 ? -59.601 19.138 35.706 1.00 105.51 414 TYR A CA 1
ATOM 2728 C C . TYR A 1 416 ? -59.812 20.449 36.452 1.00 107.02 414 TYR A C 1
ATOM 2729 O O . TYR A 1 416 ? -60.523 20.494 37.454 1.00 109.09 414 TYR A O 1
ATOM 2746 N N . LEU A 1 418 ? -58.463 23.656 34.389 1.00 109.74 416 LEU A N 1
ATOM 2747 C CA . LEU A 1 418 ? -58.226 24.603 33.297 1.00 107.74 416 LEU A CA 1
ATOM 2748 C C . LEU A 1 418 ? -59.193 24.470 32.114 1.00 106.11 416 LEU A C 1
ATOM 2749 O O . LEU A 1 418 ? -59.331 25.401 31.318 1.00 109.23 416 LEU A O 1
ATOM 2754 N N . HIS A 1 419 ? -59.850 23.320 31.993 1.00 101.14 417 HIS A N 1
ATOM 2755 C CA . HIS A 1 419 ? -60.756 23.074 30.878 1.00 98.98 417 HIS A CA 1
ATOM 2756 C C . HIS A 1 419 ? -62.195 23.150 31.335 1.00 104.58 417 HIS A C 1
ATOM 2757 O O . HIS A 1 419 ? -62.692 22.209 31.921 1.00 111.29 417 HIS A O 1
ATOM 2764 N N . GLY A 1 420 ? -62.880 24.253 31.065 1.00 107.21 418 GLY A N 1
ATOM 2765 C CA . GLY A 1 420 ? -62.315 25.378 30.359 1.00 110.09 418 GLY A CA 1
ATOM 2766 C C . GLY A 1 420 ? -62.632 26.689 31.052 1.00 115.16 418 GLY A C 1
ATOM 2767 O O . GLY A 1 420 ? -63.790 27.104 31.142 1.00 117.24 418 GLY A O 1
ATOM 2768 N N . LYS A 1 421 ? -61.588 27.319 31.578 1.00 116.85 419 LYS A N 1
ATOM 2769 C CA . LYS A 1 421 ? -61.637 28.718 31.965 1.00 121.52 419 LYS A CA 1
ATOM 2770 C C . LYS A 1 421 ? -60.672 29.405 31.019 1.00 121.52 419 LYS A C 1
ATOM 2771 O O . LYS A 1 421 ? -59.831 28.745 30.410 1.00 118.23 419 LYS A O 1
ATOM 2775 N N . HIS A 1 422 ? -60.791 30.719 30.875 1.00 126.12 420 HIS A N 1
ATOM 2776 C CA . HIS A 1 422 ? -59.863 31.443 30.018 1.00 129.76 420 HIS A CA 1
ATOM 2777 C C . HIS A 1 422 ? -58.633 31.839 30.809 1.00 129.83 420 HIS A C 1
ATOM 2778 O O . HIS A 1 422 ? -58.618 32.875 31.479 1.00 133.81 420 HIS A O 1
ATOM 2785 N N . PHE A 1 423 ? -57.606 31.000 30.737 1.00 126.86 421 PHE A N 1
ATOM 2786 C CA . PHE A 1 423 ? -56.324 31.323 31.343 1.00 127.43 421 PHE A CA 1
ATOM 2787 C C . PHE A 1 423 ? -55.333 31.803 30.287 1.00 131.05 421 PHE A C 1
ATOM 2788 O O . PHE A 1 423 ? -55.703 32.082 29.146 1.00 132.76 421 PHE A O 1
ATOM 2796 N N . THR A 1 424 ? -54.070 31.909 30.670 1.00 131.08 422 THR A N 1
ATOM 2797 C CA . THR A 1 424 ? -53.059 32.378 29.740 1.00 131.34 422 THR A CA 1
ATOM 2798 C C . THR A 1 424 ? -51.832 31.475 29.790 1.00 128.98 422 THR A C 1
ATOM 2799 O O . THR A 1 424 ? -51.578 30.830 30.807 1.00 131.47 422 THR A O 1
ATOM 2803 N N . LEU A 1 425 ? -51.088 31.412 28.690 1.00 123.02 423 LEU A N 1
ATOM 2804 C CA . LEU A 1 425 ? -49.897 30.571 28.629 1.00 118.01 423 LEU A CA 1
ATOM 2805 C C . LEU A 1 425 ? -48.623 31.391 28.555 1.00 126.48 423 LEU A C 1
ATOM 2806 O O . LEU A 1 425 ? -48.463 32.223 27.667 1.00 131.29 423 LEU A O 1
ATOM 2811 N N . ARG A 1 426 ? -47.714 31.153 29.491 1.00 130.84 424 ARG A N 1
ATOM 2812 C CA . ARG A 1 426 ? -46.381 31.715 29.388 1.00 139.58 424 ARG A CA 1
ATOM 2813 C C . ARG A 1 426 ? -45.463 30.616 28.888 1.00 144.07 424 ARG A C 1
ATOM 2814 O O . ARG A 1 426 ? -45.242 29.627 29.585 1.00 143.79 424 ARG A O 1
ATOM 2822 N N . THR A 1 427 ? -44.968 30.778 27.660 1.00 148.06 425 THR A N 1
ATOM 2823 C CA . THR A 1 427 ? -44.017 29.845 27.058 1.00 149.80 425 THR A CA 1
ATOM 2824 C C . THR A 1 427 ? -43.273 30.539 25.925 1.00 156.90 425 THR A C 1
ATOM 2825 O O . THR A 1 427 ? -43.632 31.646 25.532 1.00 158.45 425 THR A O 1
ATOM 2829 N N . ASN A 1 428 ? -42.240 29.889 25.399 1.00 164.71 426 ASN A N 1
ATOM 2830 C CA . ASN A 1 428 ? -41.502 30.430 24.258 1.00 175.01 426 ASN A CA 1
ATOM 2831 C C . ASN A 1 428 ? -42.223 30.104 22.949 1.00 176.07 426 ASN A C 1
ATOM 2832 O O . ASN A 1 428 ? -42.922 29.092 22.853 1.00 170.03 426 ASN A O 1
ATOM 2834 N N . HIS A 1 429 ? -42.047 30.973 21.953 1.00 182.86 427 HIS A N 1
ATOM 2835 C CA . HIS A 1 429 ? -42.709 30.839 20.653 1.00 183.64 427 HIS A CA 1
ATOM 2836 C C . HIS A 1 429 ? -44.227 30.679 20.774 1.00 179.74 427 HIS A C 1
ATOM 2837 O O . HIS A 1 429 ? -44.965 31.664 20.837 1.00 180.38 427 HIS A O 1
ATOM 2839 N N . ALA A 1 442 ? -46.196 16.562 11.026 1.00 91.41 440 ALA A N 1
ATOM 2840 C CA . ALA A 1 442 ? -45.701 15.429 11.822 1.00 95.84 440 ALA A CA 1
ATOM 2841 C C . ALA A 1 442 ? -46.764 14.865 12.781 1.00 100.13 440 ALA A C 1
ATOM 2842 O O . ALA A 1 442 ? -47.348 15.611 13.571 1.00 105.00 440 ALA A O 1
ATOM 2844 N N . ARG A 1 443 ? -46.994 13.553 12.735 1.00 98.31 441 ARG A N 1
ATOM 2845 C CA . ARG A 1 443 ? -48.210 12.961 13.325 1.00 95.92 441 ARG A CA 1
ATOM 2846 C C . ARG A 1 443 ? -48.370 13.103 14.834 1.00 96.43 441 ARG A C 1
ATOM 2847 O O . ARG A 1 443 ? -49.396 13.585 15.305 1.00 95.64 441 ARG A O 1
ATOM 2855 N N . ARG A 1 444 ? -47.370 12.677 15.594 1.00 100.02 442 ARG A N 1
ATOM 2856 C CA . ARG A 1 444 ? -47.426 12.817 17.043 1.00 101.12 442 ARG A CA 1
ATOM 2857 C C . ARG A 1 444 ? -47.526 14.290 17.465 1.00 101.26 442 ARG A C 1
ATOM 2858 O O . ARG A 1 444 ? -47.919 14.589 18.588 1.00 105.07 442 ARG A O 1
ATOM 2860 N N . VAL A 1 445 ? -47.171 15.206 16.567 1.00 97.82 443 VAL A N 1
ATOM 2861 C CA . VAL A 1 445 ? -47.311 16.634 16.839 1.00 98.78 443 VAL A CA 1
ATOM 2862 C C . VAL A 1 445 ? -48.708 17.112 16.443 1.00 106.59 443 VAL A C 1
ATOM 2863 O O . VAL A 1 445 ? -49.239 18.071 17.017 1.00 109.88 443 VAL A O 1
ATOM 2867 N N . GLN A 1 446 ? -49.309 16.442 15.463 1.00 106.64 444 GLN A N 1
ATOM 2868 C CA . GLN A 1 446 ? -50.682 16.753 15.109 1.00 106.45 444 GLN A CA 1
ATOM 2869 C C . GLN A 1 446 ? -51.549 16.500 16.335 1.00 102.51 444 GLN A C 1
ATOM 2870 O O . GLN A 1 446 ? -52.365 17.338 16.723 1.00 99.67 444 GLN A O 1
ATOM 2876 N N . ARG A 1 447 ? -51.321 15.346 16.955 1.00 102.62 445 ARG A N 1
ATOM 2877 C CA . ARG A 1 447 ? -51.980 14.943 18.196 1.00 101.96 445 ARG A CA 1
ATOM 2878 C C . ARG A 1 447 ? -51.739 15.941 19.321 1.00 98.23 445 ARG A C 1
ATOM 2879 O O . ARG A 1 447 ? -52.675 16.376 19.991 1.00 85.39 445 ARG A O 1
ATOM 2887 N N . TRP A 1 448 ? -50.474 16.289 19.527 1.00 97.50 446 TRP A N 1
ATOM 2888 C CA . TRP A 1 448 ? -50.110 17.329 20.472 1.00 96.95 446 TRP A CA 1
ATOM 2889 C C . TRP A 1 448 ? -50.928 18.593 20.183 1.00 99.60 446 TRP A C 1
ATOM 2890 O O . TRP A 1 448 ? -51.500 19.200 21.090 1.00 100.25 446 TRP A O 1
ATOM 2901 N N . LEU A 1 449 ? -51.000 18.964 18.906 1.00 101.19 447 LEU A N 1
ATOM 2902 C CA . LEU A 1 449 ? -51.654 20.204 18.491 1.00 97.50 447 LEU A CA 1
ATOM 2903 C C . LEU A 1 449 ? -53.168 20.141 18.632 1.00 93.98 447 LEU A C 1
ATOM 2904 O O . LEU A 1 449 ? -53.824 21.158 18.859 1.00 89.92 447 LEU A O 1
ATOM 2909 N N . ASP A 1 450 ? -53.717 18.943 18.489 1.00 95.88 448 ASP A N 1
ATOM 2910 C CA . ASP A 1 450 ? -55.156 18.760 18.582 1.00 100.96 448 ASP A CA 1
ATOM 2911 C C . ASP A 1 450 ? -55.629 18.909 20.021 1.00 101.53 448 ASP A C 1
ATOM 2912 O O . ASP A 1 450 ? -56.660 19.541 20.276 1.00 101.75 448 ASP A O 1
ATOM 2917 N N . ASP A 1 451 ? -54.879 18.312 20.951 1.00 98.05 449 ASP A N 1
ATOM 2918 C CA . ASP A 1 451 ? -55.218 18.367 22.369 1.00 93.15 449 ASP A CA 1
ATOM 2919 C C . ASP A 1 451 ? -55.191 19.814 22.783 1.00 89.70 449 ASP A C 1
ATOM 2920 O O . ASP A 1 451 ? -56.100 20.302 23.448 1.00 90.06 449 ASP A O 1
ATOM 2925 N N . LEU A 1 452 ? -54.124 20.488 22.369 1.00 89.83 450 LEU A N 1
ATOM 2926 C CA . LEU A 1 452 ? -53.909 21.896 22.645 1.00 92.04 450 LEU A CA 1
ATOM 2927 C C . LEU A 1 452 ? -55.104 22.742 22.208 1.00 98.56 450 LEU A C 1
ATOM 2928 O O . LEU A 1 452 ? -55.453 23.714 22.865 1.00 100.75 450 LEU A O 1
ATOM 2933 N N . ALA A 1 453 ? -55.730 22.362 21.101 1.00 104.57 451 ALA A N 1
ATOM 2934 C CA . ALA A 1 453 ? -56.825 23.140 20.518 1.00 107.50 451 ALA A CA 1
ATOM 2935 C C . ALA A 1 453 ? -58.051 23.263 21.417 1.00 103.40 451 ALA A C 1
ATOM 2936 O O . ALA A 1 453 ? -58.713 24.299 21.423 1.00 104.11 451 ALA A O 1
ATOM 2938 N N . THR A 1 454 ? -58.348 22.204 22.168 1.00 100.14 452 THR A N 1
ATOM 2939 C CA . THR A 1 454 ? -59.559 22.143 22.991 1.00 97.35 452 THR A CA 1
ATOM 2940 C C . THR A 1 454 ? -59.518 23.068 24.213 1.00 95.21 452 THR A C 1
ATOM 2941 O O . THR A 1 454 ? -60.521 23.227 24.917 1.00 92.22 452 THR A O 1
ATOM 2945 N N . TYR A 1 455 ? -58.357 23.665 24.463 1.00 95.75 453 TYR A N 1
ATOM 2946 C CA . TYR A 1 455 ? -58.220 24.646 25.528 1.00 99.89 453 TYR A CA 1
ATOM 2947 C C . TYR A 1 455 ? -58.308 26.031 24.925 1.00 108.56 453 TYR A C 1
ATOM 2948 O O . TYR A 1 455 ? -57.834 26.246 23.811 1.00 115.47 453 TYR A O 1
ATOM 2957 N N . ASP A 1 456 ? -58.924 26.968 25.640 1.00 110.68 454 ASP A N 1
ATOM 2958 C CA . ASP A 1 456 ? -58.895 28.355 25.194 1.00 115.02 454 ASP A CA 1
ATOM 2959 C C . ASP A 1 456 ? -58.025 29.154 26.146 1.00 116.57 454 ASP A C 1
ATOM 2960 O O . ASP A 1 456 ? -58.110 28.993 27.359 1.00 116.22 454 ASP A O 1
ATOM 2965 N N . PHE A 1 457 ? -57.161 29.986 25.577 1.00 119.88 455 PHE A N 1
ATOM 2966 C CA . PHE A 1 457 ? -56.169 30.725 26.344 1.00 123.54 455 PHE A CA 1
ATOM 2967 C C . PHE A 1 457 ? -55.574 31.853 25.505 1.00 132.84 455 PHE A C 1
ATOM 2968 O O . PHE A 1 457 ? -56.138 32.245 24.486 1.00 137.41 455 PHE A O 1
ATOM 2976 N N . THR A 1 458 ? -54.431 32.370 25.941 1.00 136.03 456 THR A N 1
ATOM 2977 C CA . THR A 1 458 ? -53.692 33.368 25.178 1.00 140.28 456 THR A CA 1
ATOM 2978 C C . THR A 1 458 ? -52.210 33.280 25.558 1.00 139.73 456 THR A C 1
ATOM 2979 O O . THR A 1 458 ? -51.864 33.358 26.737 1.00 139.35 456 THR A O 1
ATOM 2983 N N . LEU A 1 459 ? -51.343 33.088 24.566 1.00 138.98 457 LEU A N 1
ATOM 2984 C CA . LEU A 1 459 ? -49.913 32.906 24.821 1.00 141.03 457 LEU A CA 1
ATOM 2985 C C . LEU A 1 459 ? -49.261 34.164 25.389 1.00 147.19 457 LEU A C 1
ATOM 2986 O O . LEU A 1 459 ? -49.830 35.250 25.303 1.00 151.38 457 LEU A O 1
ATOM 2991 N N . GLU A 1 460 ? -48.070 34.011 25.969 1.00 148.90 458 GLU A N 1
ATOM 2992 C CA . GLU A 1 460 ? -47.309 35.144 26.506 1.00 155.36 458 GLU A CA 1
ATOM 2993 C C . GLU A 1 460 ? -45.833 35.079 26.107 1.00 159.88 458 GLU A C 1
ATOM 2994 O O . GLU A 1 460 ? -45.332 34.024 25.716 1.00 159.55 458 GLU A O 1
ATOM 3000 N N . TYR A 1 461 ? -45.141 36.211 26.215 1.00 163.31 459 TYR A N 1
ATOM 3001 C CA . TYR A 1 461 ? -43.717 36.272 25.903 1.00 164.47 459 TYR A CA 1
ATOM 3002 C C . TYR A 1 461 ? -42.893 35.585 26.987 1.00 165.45 459 TYR A C 1
ATOM 3003 O O . TYR A 1 461 ? -41.855 34.984 26.706 1.00 167.27 459 TYR A O 1
ATOM 3005 N N . LYS B 1 17 ? -94.382 22.530 7.617 1.00 151.99 15 LYS B N 1
ATOM 3006 C CA . LYS B 1 17 ? -93.617 21.740 8.578 1.00 149.31 15 LYS B CA 1
ATOM 3007 C C . LYS B 1 17 ? -94.408 21.513 9.866 1.00 147.42 15 LYS B C 1
ATOM 3008 O O . LYS B 1 17 ? -93.900 21.753 10.964 1.00 149.21 15 LYS B O 1
ATOM 3010 N N . ASP B 1 18 ? -95.650 21.050 9.720 1.00 141.57 16 ASP B N 1
ATOM 3011 C CA . ASP B 1 18 ? -96.521 20.759 10.860 1.00 132.35 16 ASP B CA 1
ATOM 3012 C C . ASP B 1 18 ? -97.453 19.579 10.572 1.00 123.50 16 ASP B C 1
ATOM 3013 O O . ASP B 1 18 ? -98.574 19.543 11.062 1.00 125.53 16 ASP B O 1
ATOM 3015 N N . THR B 1 19 ? -96.963 18.601 9.813 1.00 114.71 17 THR B N 1
ATOM 3016 C CA . THR B 1 19 ? -97.813 17.615 9.131 1.00 107.10 17 THR B CA 1
ATOM 3017 C C . THR B 1 19 ? -98.743 16.723 9.959 1.00 100.75 17 THR B C 1
ATOM 3018 O O . THR B 1 19 ? -99.515 15.964 9.382 1.00 98.61 17 THR B O 1
ATOM 3022 N N . PHE B 1 20 ? -98.687 16.794 11.284 1.00 98.65 18 PHE B N 1
ATOM 3023 C CA . PHE B 1 20 ? -99.568 15.952 12.095 1.00 96.77 18 PHE B CA 1
ATOM 3024 C C . PHE B 1 20 ? -101.030 16.418 12.013 1.00 99.28 18 PHE B C 1
ATOM 3025 O O . PHE B 1 20 ? -101.952 15.613 11.846 1.00 98.40 18 PHE B O 1
ATOM 3033 N N . CYS B 1 21 ? -101.224 17.726 12.122 1.00 100.39 19 CYS B N 1
ATOM 3034 C CA . CYS B 1 21 ? -102.529 18.343 11.945 1.00 101.97 19 CYS B CA 1
ATOM 3035 C C . CYS B 1 21 ? -103.160 17.949 10.614 1.00 102.16 19 CYS B C 1
ATOM 3036 O O . CYS B 1 21 ? -104.378 17.932 10.493 1.00 106.40 19 CYS B O 1
ATOM 3039 N N . THR B 1 22 ? -102.330 17.623 9.626 1.00 101.43 20 THR B N 1
ATOM 3040 C CA . THR B 1 22 ? -102.809 17.236 8.301 1.00 103.86 20 THR B CA 1
ATOM 3041 C C . THR B 1 22 ? -103.609 15.935 8.300 1.00 102.49 20 THR B C 1
ATOM 3042 O O . THR B 1 22 ? -104.346 15.661 7.355 1.00 102.21 20 THR B O 1
ATOM 3044 N N . LEU B 1 23 ? -103.467 15.129 9.346 1.00 101.32 21 LEU B N 1
ATOM 3045 C CA . LEU B 1 23 ? -104.251 13.897 9.424 1.00 101.68 21 LEU B CA 1
ATOM 3046 C C . LEU B 1 23 ? -105.529 14.041 10.282 1.00 101.26 21 LEU B C 1
ATOM 3047 O O . LEU B 1 23 ? -105.525 14.753 11.287 1.00 104.78 21 LEU B O 1
ATOM 3052 N N . PRO B 1 24 ? -106.621 13.365 9.873 1.00 94.78 22 PRO B N 1
ATOM 3053 C CA . PRO B 1 24 ? -107.952 13.347 10.498 1.00 94.70 22 PRO B CA 1
ATOM 3054 C C . PRO B 1 24 ? -107.937 13.373 12.014 1.00 98.39 22 PRO B C 1
ATOM 3055 O O . PRO B 1 24 ? -107.076 12.748 12.641 1.00 96.00 22 PRO B O 1
ATOM 3059 N N . VAL B 1 25 ? -108.908 14.080 12.584 1.00 103.44 23 VAL B N 1
ATOM 3060 C CA . VAL B 1 25 ? -108.985 14.288 14.028 1.00 101.67 23 VAL B CA 1
ATOM 3061 C C . VAL B 1 25 ? -109.173 13.000 14.834 1.00 102.33 23 VAL B C 1
ATOM 3062 O O . VAL B 1 25 ? -108.723 12.915 15.972 1.00 106.02 23 VAL B O 1
ATOM 3066 N N . TRP B 1 26 ? -109.826 11.998 14.251 1.00 101.47 24 TRP B N 1
ATOM 3067 C CA . TRP B 1 26 ? -110.070 10.753 14.974 1.00 99.01 24 TRP B CA 1
ATOM 3068 C C . TRP B 1 26 ? -108.781 9.968 15.134 1.00 96.68 24 TRP B C 1
ATOM 3069 O O . TRP B 1 26 ? -108.616 9.225 16.095 1.00 98.55 24 TRP B O 1
ATOM 3080 N N . LEU B 1 27 ? -107.863 10.131 14.192 1.00 94.49 25 LEU B N 1
ATOM 3081 C CA . LEU B 1 27 ? -106.566 9.500 14.335 1.00 89.86 25 LEU B CA 1
ATOM 3082 C C . LEU B 1 27 ? -105.728 10.311 15.297 1.00 87.62 25 LEU B C 1
ATOM 3083 O O . LEU B 1 27 ? -105.012 9.745 16.124 1.00 86.12 25 LEU B O 1
ATOM 3088 N N . GLN B 1 28 ? -105.836 11.638 15.194 1.00 90.33 26 GLN B N 1
ATOM 3089 C CA . GLN B 1 28 ? -105.080 12.548 16.058 1.00 89.96 26 GLN B CA 1
ATOM 3090 C C . GLN B 1 28 ? -105.341 12.229 17.519 1.00 91.17 26 GLN B C 1
ATOM 3091 O O . GLN B 1 28 ? -104.419 12.226 18.337 1.00 90.72 26 GLN B O 1
ATOM 3097 N N . GLN B 1 29 ? -106.605 11.955 17.830 1.00 93.93 27 GLN B N 1
ATOM 3098 C CA . GLN B 1 29 ? -107.046 11.728 19.203 1.00 99.91 27 GLN B CA 1
ATOM 3099 C C . GLN B 1 29 ? -106.772 10.304 19.667 1.00 86.25 27 GLN B C 1
ATOM 3100 O O . GLN B 1 29 ? -106.571 10.053 20.847 1.00 93.82 27 GLN B O 1
ATOM 3102 N N . LYS B 1 30 ? -106.766 9.370 18.731 1.00 95.87 28 LYS B N 1
ATOM 3103 C CA . LYS B 1 30 ? -106.633 7.965 19.075 1.00 93.14 28 LYS B CA 1
ATOM 3104 C C . LYS B 1 30 ? -105.227 7.706 19.571 1.00 88.38 28 LYS B C 1
ATOM 3105 O O . LYS B 1 30 ? -105.032 7.040 20.590 1.00 89.86 28 LYS B O 1
ATOM 3111 N N . TYR B 1 31 ? -104.259 8.270 18.852 1.00 84.45 29 TYR B N 1
ATOM 3112 C CA . TYR B 1 31 ? -102.849 7.982 19.075 1.00 83.31 29 TYR B CA 1
ATOM 3113 C C . TYR B 1 31 ? -102.047 9.177 19.570 1.00 88.80 29 TYR B C 1
ATOM 3114 O O . TYR B 1 31 ? -100.820 9.205 19.437 1.00 87.21 29 TYR B O 1
ATOM 3123 N N . ARG B 1 32 ? -102.741 10.158 20.141 1.00 92.19 30 ARG B N 1
ATOM 3124 C CA . ARG B 1 32 ? -102.085 11.341 20.677 1.00 88.42 30 ARG B CA 1
ATOM 3125 C C . ARG B 1 32 ? -101.107 10.907 21.758 1.00 85.06 30 ARG B C 1
ATOM 3126 O O . ARG B 1 32 ? -99.972 11.375 21.800 1.00 87.03 30 ARG B O 1
ATOM 3128 N N . GLU B 1 33 ? -101.547 9.981 22.603 1.00 82.14 31 GLU B N 1
ATOM 3129 C CA . GLU B 1 33 ? -100.729 9.444 23.691 1.00 79.94 31 GLU B CA 1
ATOM 3130 C C . GLU B 1 33 ? -99.392 8.830 23.254 1.00 77.87 31 GLU B C 1
ATOM 3131 O O . GLU B 1 33 ? -98.400 8.937 23.971 1.00 82.41 31 GLU B O 1
ATOM 3137 N N . ILE B 1 34 ? -99.356 8.192 22.085 1.00 75.72 32 ILE B N 1
ATOM 3138 C CA . ILE B 1 34 ? -98.136 7.524 21.626 1.00 73.12 32 ILE B CA 1
ATOM 3139 C C . ILE B 1 34 ? -97.351 8.281 20.550 1.00 72.84 32 ILE B C 1
ATOM 3140 O O . ILE B 1 34 ? -96.271 7.833 20.142 1.00 72.85 32 ILE B O 1
ATOM 3145 N N . ILE B 1 35 ? -97.886 9.409 20.090 1.00 69.86 33 ILE B N 1
ATOM 3146 C CA . ILE B 1 35 ? -97.155 10.272 19.164 1.00 69.63 33 ILE B CA 1
ATOM 3147 C C . ILE B 1 35 ? -96.690 11.514 19.931 1.00 74.36 33 ILE B C 1
ATOM 3148 O O . ILE B 1 35 ? -97.181 12.633 19.733 1.00 72.08 33 ILE B O 1
ATOM 3153 N N . ARG B 1 36 ? -95.742 11.291 20.835 1.00 81.15 34 ARG B N 1
ATOM 3154 C CA . ARG B 1 36 ? -95.256 12.339 21.725 1.00 85.74 34 ARG B CA 1
ATOM 3155 C C . ARG B 1 36 ? -93.980 12.984 21.185 1.00 85.90 34 ARG B C 1
ATOM 3156 O O . ARG B 1 36 ? -93.430 12.544 20.178 1.00 82.20 34 ARG B O 1
ATOM 3164 N N . ASN B 1 37 ? -93.518 14.037 21.845 1.00 92.90 35 ASN B N 1
ATOM 3165 C CA . ASN B 1 37 ? -92.298 14.714 21.419 1.00 99.06 35 ASN B CA 1
ATOM 3166 C C . ASN B 1 37 ? -91.157 14.509 22.406 1.00 101.61 35 ASN B C 1
ATOM 3167 O O . ASN B 1 37 ? -90.027 14.913 22.155 1.00 110.33 35 ASN B O 1
ATOM 3172 N N . ASP B 1 38 ? -91.462 13.879 23.532 1.00 96.31 36 ASP B N 1
ATOM 3173 C CA . ASP B 1 38 ? -90.450 13.525 24.515 1.00 91.23 36 ASP B CA 1
ATOM 3174 C C . ASP B 1 38 ? -90.843 12.198 25.146 1.00 86.15 36 ASP B C 1
ATOM 3175 O O . ASP B 1 38 ? -92.024 11.908 25.314 1.00 87.30 36 ASP B O 1
ATOM 3177 N N . LEU B 1 39 ? -89.865 11.378 25.489 1.00 70.74 37 LEU B N 1
ATOM 3178 C CA . LEU B 1 39 ? -90.190 10.082 26.054 1.00 69.45 37 LEU B CA 1
ATOM 3179 C C . LEU B 1 39 ? -90.673 10.212 27.481 1.00 83.82 37 LEU B C 1
ATOM 3180 O O . LEU B 1 39 ? -89.996 10.779 28.336 1.00 84.51 37 LEU B O 1
ATOM 3185 N N . PRO B 1 40 ? -91.870 9.698 27.747 1.00 84.78 38 PRO B N 1
ATOM 3186 C CA . PRO B 1 40 ? -92.333 9.638 29.133 1.00 82.51 38 PRO B CA 1
ATOM 3187 C C . PRO B 1 40 ? -91.531 8.569 29.867 1.00 79.74 38 PRO B C 1
ATOM 3188 O O . PRO B 1 40 ? -90.865 7.757 29.225 1.00 75.63 38 PRO B O 1
ATOM 3192 N N . PRO B 1 41 ? -91.577 8.576 31.198 1.00 87.13 39 PRO B N 1
ATOM 3193 C CA . PRO B 1 41 ? -90.889 7.543 31.973 1.00 94.16 39 PRO B CA 1
ATOM 3194 C C . PRO B 1 41 ? -91.360 6.125 31.639 1.00 95.38 39 PRO B C 1
ATOM 3195 O O . PRO B 1 41 ? -92.520 5.933 31.303 1.00 91.13 39 PRO B O 1
ATOM 3199 N N . ARG B 1 42 ? -90.449 5.160 31.742 1.00 103.04 40 ARG B N 1
ATOM 3200 C CA . ARG B 1 42 ? -90.694 3.769 31.371 1.00 111.95 40 ARG B CA 1
ATOM 3201 C C . ARG B 1 42 ? -91.919 3.171 32.052 1.00 123.19 40 ARG B C 1
ATOM 3202 O O . ARG B 1 42 ? -92.077 3.285 33.265 1.00 127.88 40 ARG B O 1
ATOM 3210 N N . PRO B 1 43 ? -92.795 2.530 31.263 1.00 131.34 41 PRO B N 1
ATOM 3211 C CA . PRO B 1 43 ? -94.077 1.989 31.745 1.00 142.29 41 PRO B CA 1
ATOM 3212 C C . PRO B 1 43 ? -94.018 0.615 32.443 1.00 149.28 41 PRO B C 1
ATOM 3213 O O . PRO B 1 43 ? -94.972 0.254 33.141 1.00 151.98 41 PRO B O 1
ATOM 3217 N N . ALA B 1 44 ? -92.933 -0.134 32.262 1.00 150.70 42 ALA B N 1
ATOM 3218 C CA . ALA B 1 44 ? -92.820 -1.461 32.868 1.00 153.73 42 ALA B CA 1
ATOM 3219 C C . ALA B 1 44 ? -92.017 -1.420 34.162 1.00 158.11 42 ALA B C 1
ATOM 3220 O O . ALA B 1 44 ? -92.052 -2.363 34.952 1.00 162.82 42 ALA B O 1
ATOM 3222 N N . PRO B 1 50 ? -91.792 -8.428 24.636 1.00 105.87 48 PRO B N 1
ATOM 3223 C CA . PRO B 1 50 ? -91.457 -8.002 23.278 1.00 109.04 48 PRO B CA 1
ATOM 3224 C C . PRO B 1 50 ? -90.248 -8.776 22.782 1.00 112.72 48 PRO B C 1
ATOM 3225 O O . PRO B 1 50 ? -90.181 -9.987 22.984 1.00 114.59 48 PRO B O 1
ATOM 3229 N N . VAL B 1 51 ? -89.320 -8.078 22.127 1.00 111.27 49 VAL B N 1
ATOM 3230 C CA . VAL B 1 51 ? -87.970 -8.594 21.923 1.00 109.28 49 VAL B CA 1
ATOM 3231 C C . VAL B 1 51 ? -86.989 -7.671 22.653 1.00 106.36 49 VAL B C 1
ATOM 3232 O O . VAL B 1 51 ? -87.283 -6.495 22.860 1.00 105.76 49 VAL B O 1
ATOM 3236 N N . LYS B 1 52 ? -85.846 -8.210 23.074 1.00 102.17 50 LYS B N 1
ATOM 3237 C CA . LYS B 1 52 ? -84.891 -7.446 23.870 1.00 92.98 50 LYS B CA 1
ATOM 3238 C C . LYS B 1 52 ? -83.568 -7.318 23.139 1.00 90.13 50 LYS B C 1
ATOM 3239 O O . LYS B 1 52 ? -83.311 -8.032 22.164 1.00 95.62 50 LYS B O 1
ATOM 3245 N N . HIS B 1 53 ? -82.730 -6.406 23.626 1.00 81.29 51 HIS B N 1
ATOM 3246 C CA . HIS B 1 53 ? -81.336 -6.306 23.213 1.00 70.61 51 HIS B CA 1
ATOM 3247 C C . HIS B 1 53 ? -80.504 -7.175 24.144 1.00 72.42 51 HIS B C 1
ATOM 3248 O O . HIS B 1 53 ? -80.561 -7.009 25.362 1.00 70.54 51 HIS B O 1
ATOM 3255 N N . ASP B 1 54 ? -79.754 -8.118 23.582 1.00 76.50 52 ASP B N 1
ATOM 3256 C CA . ASP B 1 54 ? -78.858 -8.945 24.385 1.00 85.17 52 ASP B CA 1
ATOM 3257 C C . ASP B 1 54 ? -77.398 -8.623 24.072 1.00 82.50 52 ASP B C 1
ATOM 3258 O O . ASP B 1 54 ? -77.115 -7.982 23.072 1.00 88.48 52 ASP B O 1
ATOM 3263 N N . ILE B 1 55 ? -76.474 -9.039 24.929 1.00 81.51 53 ILE B N 1
ATOM 3264 C CA . ILE B 1 55 ? -75.065 -8.720 24.723 1.00 74.25 53 ILE B CA 1
ATOM 3265 C C . ILE B 1 55 ? -74.207 -9.979 24.840 1.00 77.34 53 ILE B C 1
ATOM 3266 O O . ILE B 1 55 ? -73.708 -10.306 25.897 1.00 110.22 53 ILE B O 1
ATOM 3271 N N . GLU B 1 56 ? -74.058 -10.695 23.737 1.00 72.13 54 GLU B N 1
ATOM 3272 C CA . GLU B 1 56 ? -73.326 -11.957 23.728 1.00 86.47 54 GLU B CA 1
ATOM 3273 C C . GLU B 1 56 ? -71.840 -11.668 23.635 1.00 85.22 54 GLU B C 1
ATOM 3274 O O . GLU B 1 56 ? -71.385 -11.062 22.669 1.00 83.79 54 GLU B O 1
ATOM 3280 N N . ILE B 1 57 ? -71.087 -12.099 24.645 1.00 87.37 55 ILE B N 1
ATOM 3281 C CA . ILE B 1 57 ? -69.661 -11.779 24.747 1.00 75.68 55 ILE B CA 1
ATOM 3282 C C . ILE B 1 57 ? -68.776 -12.785 24.003 1.00 79.88 55 ILE B C 1
ATOM 3283 O O . ILE B 1 57 ? -68.978 -13.993 24.104 1.00 93.46 55 ILE B O 1
ATOM 3288 N N . LYS B 1 58 ? -67.810 -12.276 23.240 1.00 85.17 56 LYS B N 1
ATOM 3289 C CA . LYS B 1 58 ? -66.848 -13.113 22.517 1.00 89.70 56 LYS B CA 1
ATOM 3290 C C . LYS B 1 58 ? -66.177 -14.111 23.438 1.00 93.57 56 LYS B C 1
ATOM 3291 O O . LYS B 1 58 ? -65.510 -13.711 24.383 1.00 92.93 56 LYS B O 1
ATOM 3297 N N . PRO B 1 59 ? -66.363 -15.415 23.170 1.00 100.98 57 PRO B N 1
ATOM 3298 C CA . PRO B 1 59 ? -65.721 -16.485 23.933 1.00 105.81 57 PRO B CA 1
ATOM 3299 C C . PRO B 1 59 ? -64.277 -16.147 24.273 1.00 108.03 57 PRO B C 1
ATOM 3300 O O . PRO B 1 59 ? -63.442 -16.101 23.376 1.00 112.14 57 PRO B O 1
ATOM 3304 N N . GLY B 1 60 ? -64.006 -15.872 25.548 1.00 106.57 58 GLY B N 1
ATOM 3305 C CA . GLY B 1 60 ? -62.661 -15.569 25.997 1.00 105.83 58 GLY B CA 1
ATOM 3306 C C . GLY B 1 60 ? -62.340 -14.089 26.077 1.00 102.63 58 GLY B C 1
ATOM 3307 O O . GLY B 1 60 ? -61.189 -13.716 26.284 1.00 110.01 58 GLY B O 1
ATOM 3308 N N . ALA B 1 61 ? -63.345 -13.238 25.912 1.00 95.69 59 ALA B N 1
ATOM 3309 C CA . ALA B 1 61 ? -63.122 -11.803 26.012 1.00 91.05 59 ALA B CA 1
ATOM 3310 C C . ALA B 1 61 ? -63.418 -11.353 27.421 1.00 92.74 59 ALA B C 1
ATOM 3311 O O . ALA B 1 61 ? -64.219 -11.973 28.116 1.00 93.25 59 ALA B O 1
ATOM 3313 N N . ARG B 1 62 ? -62.763 -10.280 27.844 1.00 93.92 60 ARG B N 1
ATOM 3314 C CA . ARG B 1 62 ? -63.015 -9.716 29.159 1.00 94.04 60 ARG B CA 1
ATOM 3315 C C . ARG B 1 62 ? -63.935 -8.502 29.060 1.00 88.56 60 ARG B C 1
ATOM 3316 O O . ARG B 1 62 ? -63.708 -7.604 28.240 1.00 89.33 60 ARG B O 1
ATOM 3324 N N . LEU B 1 63 ? -64.970 -8.470 29.896 1.00 84.22 61 LEU B N 1
ATOM 3325 C CA . LEU B 1 63 ? -65.782 -7.264 30.052 1.00 83.67 61 LEU B CA 1
ATOM 3326 C C . LEU B 1 63 ? -64.914 -6.148 30.630 1.00 82.39 61 LEU B C 1
ATOM 3327 O O . LEU B 1 63 ? -63.969 -6.419 31.376 1.00 90.94 61 LEU B O 1
ATOM 3332 N N . PRO B 1 64 ? -65.231 -4.887 30.306 1.00 70.82 62 PRO B N 1
ATOM 3333 C CA . PRO B 1 64 ? -64.339 -3.826 30.765 1.00 63.97 62 PRO B CA 1
ATOM 3334 C C . PRO B 1 64 ? -64.426 -3.602 32.272 1.00 82.02 62 PRO B C 1
ATOM 3335 O O . PRO B 1 64 ? -65.485 -3.728 32.868 1.00 83.41 62 PRO B O 1
ATOM 3339 N N . ARG B 1 65 ? -63.303 -3.268 32.885 1.00 83.47 63 ARG B N 1
ATOM 3340 C CA . ARG B 1 65 ? -63.301 -2.843 34.268 1.00 79.84 63 ARG B CA 1
ATOM 3341 C C . ARG B 1 65 ? -62.589 -1.501 34.322 1.00 79.64 63 ARG B C 1
ATOM 3342 O O . ARG B 1 65 ? -61.488 -1.396 34.855 1.00 71.73 63 ARG B O 1
ATOM 3344 N N . LEU B 1 66 ? -63.225 -0.474 33.770 1.00 65.62 64 LEU B N 1
ATOM 3345 C CA . LEU B 1 66 ? -62.572 0.820 33.609 1.00 78.21 64 LEU B CA 1
ATOM 3346 C C . LEU B 1 66 ? -62.963 1.846 34.674 1.00 78.26 64 LEU B C 1
ATOM 3347 O O . LEU B 1 66 ? -64.113 1.895 35.121 1.00 74.43 64 LEU B O 1
ATOM 3352 N N . GLN B 1 67 ? -62.001 2.680 35.058 1.00 68.44 65 GLN B N 1
ATOM 3353 C CA . GLN B 1 67 ? -62.268 3.795 35.953 1.00 77.80 65 GLN B CA 1
ATOM 3354 C C . GLN B 1 67 ? -63.016 4.911 35.221 1.00 66.83 65 GLN B C 1
ATOM 3355 O O . GLN B 1 67 ? -63.018 4.958 34.007 1.00 117.83 65 GLN B O 1
ATOM 3361 N N . PRO B 1 68 ? -63.651 5.824 35.956 1.00 67.51 66 PRO B N 1
ATOM 3362 C CA . PRO B 1 68 ? -64.246 6.971 35.273 1.00 82.30 66 PRO B CA 1
ATOM 3363 C C . PRO B 1 68 ? -63.189 7.951 34.815 1.00 67.36 66 PRO B C 1
ATOM 3364 O O . PRO B 1 68 ? -62.101 7.956 35.360 1.00 91.32 66 PRO B O 1
ATOM 3368 N N . TYR B 1 69 ? -63.523 8.785 33.842 1.00 65.81 67 TYR B N 1
ATOM 3369 C CA . TYR B 1 69 ? -62.611 9.791 33.319 1.00 67.69 67 TYR B CA 1
ATOM 3370 C C . TYR B 1 69 ? -62.615 11.006 34.233 1.00 80.24 67 TYR B C 1
ATOM 3371 O O . TYR B 1 69 ? -63.650 11.349 34.785 1.00 79.98 67 TYR B O 1
ATOM 3380 N N . HIS B 1 70 ? -61.470 11.664 34.389 1.00 85.04 68 HIS B N 1
ATOM 3381 C CA . HIS B 1 70 ? -61.389 12.860 35.221 1.00 94.11 68 HIS B CA 1
ATOM 3382 C C . HIS B 1 70 ? -62.043 14.037 34.505 1.00 95.65 68 HIS B C 1
ATOM 3383 O O . HIS B 1 70 ? -61.685 14.365 33.375 1.00 94.67 68 HIS B O 1
ATOM 3390 N N . VAL B 1 71 ? -63.016 14.657 35.168 1.00 99.21 69 VAL B N 1
ATOM 3391 C CA . VAL B 1 71 ? -63.698 15.840 34.643 1.00 95.97 69 VAL B CA 1
ATOM 3392 C C . VAL B 1 71 ? -63.684 16.974 35.658 1.00 97.24 69 VAL B C 1
ATOM 3393 O O . VAL B 1 71 ? -63.323 16.774 36.813 1.00 103.31 69 VAL B O 1
ATOM 3397 N N . THR B 1 72 ? -64.071 18.169 35.231 1.00 94.32 70 THR B N 1
ATOM 3398 C CA . THR B 1 72 ? -64.001 19.315 36.117 1.00 104.65 70 THR B CA 1
ATOM 3399 C C . THR B 1 72 ? -65.232 19.406 36.985 1.00 105.50 70 THR B C 1
ATOM 3400 O O . THR B 1 72 ? -66.208 18.706 36.743 1.00 105.55 70 THR B O 1
ATOM 3404 N N . GLU B 1 73 ? -65.172 20.276 37.990 1.00 108.27 71 GLU B N 1
ATOM 3405 C CA . GLU B 1 73 ? -66.256 20.444 38.944 1.00 110.80 71 GLU B CA 1
ATOM 3406 C C . GLU B 1 73 ? -67.607 20.642 38.272 1.00 107.89 71 GLU B C 1
ATOM 3407 O O . GLU B 1 73 ? -68.513 19.825 38.459 1.00 106.48 71 GLU B O 1
ATOM 3413 N N . LYS B 1 74 ? -67.735 21.713 37.489 1.00 106.21 72 LYS B N 1
ATOM 3414 C CA . LYS B 1 74 ? -68.996 22.039 36.825 1.00 104.34 72 LYS B CA 1
ATOM 3415 C C . LYS B 1 74 ? -69.520 20.878 35.980 1.00 104.33 72 LYS B C 1
ATOM 3416 O O . LYS B 1 74 ? -70.682 20.489 36.103 1.00 102.71 72 LYS B O 1
ATOM 3422 N N . ASN B 1 75 ? -68.646 20.322 35.144 1.00 104.20 73 ASN B N 1
ATOM 3423 C CA . ASN B 1 75 ? -68.980 19.190 34.289 1.00 100.99 73 ASN B CA 1
ATOM 3424 C C . ASN B 1 75 ? -69.613 18.011 35.020 1.00 97.65 73 ASN B C 1
ATOM 3425 O O . ASN B 1 75 ? -70.569 17.409 34.533 1.00 95.68 73 ASN B O 1
ATOM 3430 N N . GLU B 1 76 ? -69.069 17.670 36.180 1.00 100.10 74 GLU B N 1
ATOM 3431 C CA . GLU B 1 76 ? -69.587 16.542 36.943 1.00 96.77 74 GLU B CA 1
ATOM 3432 C C . GLU B 1 76 ? -70.942 16.897 37.530 1.00 91.60 74 GLU B C 1
ATOM 3433 O O . GLU B 1 76 ? -71.800 16.030 37.702 1.00 85.33 74 GLU B O 1
ATOM 3439 N N . GLN B 1 77 ? -71.126 18.175 37.850 1.00 92.82 75 GLN B N 1
ATOM 3440 C CA . GLN B 1 77 ? -72.416 18.638 38.324 1.00 94.49 75 GLN B CA 1
ATOM 3441 C C . GLN B 1 77 ? -73.397 18.322 37.221 1.00 89.07 75 GLN B C 1
ATOM 3442 O O . GLN B 1 77 ? -74.443 17.710 37.442 1.00 86.63 75 GLN B O 1
ATOM 3448 N N . GLU B 1 78 ? -73.016 18.719 36.017 1.00 87.33 76 GLU B N 1
ATOM 3449 C CA . GLU B 1 78 ? -73.818 18.469 34.831 1.00 84.09 76 GLU B CA 1
ATOM 3450 C C . GLU B 1 78 ? -73.964 16.985 34.513 1.00 73.96 76 GLU B C 1
ATOM 3451 O O . GLU B 1 78 ? -74.994 16.570 33.996 1.00 72.21 76 GLU B O 1
ATOM 3457 N N . ILE B 1 79 ? -72.941 16.190 34.806 1.00 79.21 77 ILE B N 1
ATOM 3458 C CA . ILE B 1 79 ? -73.074 14.750 34.651 1.00 74.65 77 ILE B CA 1
ATOM 3459 C C . ILE B 1 79 ? -74.207 14.248 35.528 1.00 76.04 77 ILE B C 1
ATOM 3460 O O . ILE B 1 79 ? -75.093 13.537 35.055 1.00 76.68 77 ILE B O 1
ATOM 3465 N N . ASN B 1 80 ? -74.184 14.651 36.797 1.00 77.52 78 ASN B N 1
ATOM 3466 C CA . ASN B 1 80 ? -75.175 14.211 37.771 1.00 80.94 78 ASN B CA 1
ATOM 3467 C C . ASN B 1 80 ? -76.615 14.667 37.470 1.00 82.12 78 ASN B C 1
ATOM 3468 O O . ASN B 1 80 ? -77.550 13.887 37.651 1.00 82.96 78 ASN B O 1
ATOM 3473 N N . LYS B 1 81 ? -76.784 15.912 37.016 1.00 80.93 79 LYS B N 1
ATOM 3474 C CA . LYS B 1 81 ? -78.076 16.404 36.508 1.00 82.88 79 LYS B CA 1
ATOM 3475 C C . LYS B 1 81 ? -78.763 15.410 35.549 1.00 80.58 79 LYS B C 1
ATOM 3476 O O . LYS B 1 81 ? -79.978 15.191 35.615 1.00 75.35 79 LYS B O 1
ATOM 3482 N N . ILE B 1 82 ? -77.980 14.818 34.652 1.00 76.42 80 ILE B N 1
ATOM 3483 C CA . ILE B 1 82 ? -78.530 13.914 33.658 1.00 73.82 80 ILE B CA 1
ATOM 3484 C C . ILE B 1 82 ? -78.834 12.555 34.260 1.00 73.99 80 ILE B C 1
ATOM 3485 O O . ILE B 1 82 ? -79.883 11.984 33.992 1.00 72.43 80 ILE B O 1
ATOM 3490 N N . VAL B 1 83 ? -77.908 12.034 35.057 1.00 74.91 81 VAL B N 1
ATOM 3491 C CA . VAL B 1 83 ? -78.109 10.739 35.691 1.00 74.37 81 VAL B CA 1
ATOM 3492 C C . VAL B 1 83 ? -79.443 10.759 36.421 1.00 77.42 81 VAL B C 1
ATOM 3493 O O . VAL B 1 83 ? -80.195 9.786 36.381 1.00 78.90 81 VAL B O 1
ATOM 3497 N N . GLN B 1 84 ? -79.745 11.890 37.055 1.00 75.55 82 GLN B N 1
ATOM 3498 C CA . GLN B 1 84 ? -81.022 12.071 37.724 1.00 78.57 82 GLN B CA 1
ATOM 3499 C C . GLN B 1 84 ? -82.167 11.954 36.728 1.00 82.27 82 GLN B C 1
ATOM 3500 O O . GLN B 1 84 ? -83.065 11.134 36.917 1.00 85.92 82 GLN B O 1
ATOM 3506 N N . LYS B 1 85 ? -82.127 12.763 35.669 1.00 80.84 83 LYS B N 1
ATOM 3507 C CA . LYS B 1 85 ? -83.187 12.762 34.668 1.00 80.89 83 LYS B CA 1
ATOM 3508 C C . LYS B 1 85 ? -83.459 11.361 34.143 1.00 80.68 83 LYS B C 1
ATOM 3509 O O . LYS B 1 85 ? -84.606 11.009 33.890 1.00 88.09 83 LYS B O 1
ATOM 3515 N N . LEU B 1 86 ? -82.404 10.560 34.000 1.00 75.78 84 LEU B N 1
ATOM 3516 C CA . LEU B 1 86 ? -82.531 9.174 33.556 1.00 71.87 84 LEU B CA 1
ATOM 3517 C C . LEU B 1 86 ? -83.081 8.284 34.670 1.00 76.40 84 LEU B C 1
ATOM 3518 O O . LEU B 1 86 ? -84.000 7.500 34.438 1.00 82.01 84 LEU B O 1
ATOM 3523 N N . LEU B 1 87 ? -82.507 8.392 35.867 1.00 75.27 85 LEU B N 1
ATOM 3524 C CA . LEU B 1 87 ? -83.009 7.651 37.024 1.00 81.61 85 LEU B CA 1
ATOM 3525 C C . LEU B 1 87 ? -84.491 7.882 37.215 1.00 86.46 85 LEU B C 1
ATOM 3526 O O . LEU B 1 87 ? -85.224 6.962 37.567 1.00 75.49 85 LEU B O 1
ATOM 3531 N N . ASP B 1 88 ? -84.903 9.127 36.991 1.00 87.54 86 ASP B N 1
ATOM 3532 C CA . ASP B 1 88 ? -86.280 9.552 37.143 1.00 91.41 86 ASP B CA 1
ATOM 3533 C C . ASP B 1 88 ? -87.125 8.984 36.019 1.00 89.51 86 ASP B C 1
ATOM 3534 O O . ASP B 1 88 ? -88.337 8.795 36.169 1.00 94.42 86 ASP B O 1
ATOM 3539 N N . ASN B 1 89 ? -86.485 8.708 34.887 1.00 85.81 87 ASN B N 1
ATOM 3540 C CA . ASN B 1 89 ? -87.207 8.180 33.734 1.00 85.77 87 ASN B CA 1
ATOM 3541 C C . ASN B 1 89 ? -87.254 6.674 33.740 1.00 81.83 87 ASN B C 1
ATOM 3542 O O . ASN B 1 89 ? -87.874 6.073 32.879 1.00 82.39 87 ASN B O 1
ATOM 3547 N N . LYS B 1 90 ? -86.594 6.079 34.722 1.00 79.81 88 LYS B N 1
ATOM 3548 C CA . LYS B 1 90 ? -86.510 4.633 34.846 1.00 81.44 88 LYS B CA 1
ATOM 3549 C C . LYS B 1 90 ? -85.738 3.987 33.688 1.00 82.30 88 LYS B C 1
ATOM 3550 O O . LYS B 1 90 ? -85.944 2.813 33.385 1.00 84.68 88 LYS B O 1
ATOM 3552 N N . PHE B 1 91 ? -84.844 4.750 33.052 1.00 80.20 89 PHE B N 1
ATOM 3553 C CA . PHE B 1 91 ? -84.004 4.213 31.978 1.00 77.31 89 PHE B CA 1
ATOM 3554 C C . PHE B 1 91 ? -82.783 3.517 32.565 1.00 82.53 89 PHE B C 1
ATOM 3555 O O . PHE B 1 91 ? -82.237 2.582 31.965 1.00 86.82 89 PHE B O 1
ATOM 3563 N N . ILE B 1 92 ? -82.342 3.989 33.729 1.00 79.15 90 ILE B N 1
ATOM 3564 C CA . ILE B 1 92 ? -81.248 3.352 34.439 1.00 72.83 90 ILE B CA 1
ATOM 3565 C C . ILE B 1 92 ? -81.627 3.150 35.882 1.00 73.65 90 ILE B C 1
ATOM 3566 O O . ILE B 1 92 ? -82.418 3.898 36.428 1.00 76.52 90 ILE B O 1
ATOM 3571 N N . VAL B 1 93 ? -81.063 2.116 36.486 1.00 74.81 91 VAL B N 1
ATOM 3572 C CA . VAL B 1 93 ? -81.140 1.903 37.909 1.00 68.60 91 VAL B CA 1
ATOM 3573 C C . VAL B 1 93 ? -79.692 1.829 38.353 1.00 77.19 91 VAL B C 1
ATOM 3574 O O . VAL B 1 93 ? -78.812 1.612 37.525 1.00 75.04 91 VAL B O 1
ATOM 3578 N N . PRO B 1 94 ? -79.427 2.034 39.655 1.00 78.37 92 PRO B N 1
ATOM 3579 C CA . PRO B 1 94 ? -78.062 1.891 40.154 1.00 82.70 92 PRO B CA 1
ATOM 3580 C C . PRO B 1 94 ? -77.599 0.451 40.019 1.00 83.71 92 PRO B C 1
ATOM 3581 O O . PRO B 1 94 ? -78.444 -0.436 40.114 1.00 90.27 92 PRO B O 1
ATOM 3585 N N . SER B 1 95 ? -76.301 0.214 39.821 1.00 80.64 93 SER B N 1
ATOM 3586 C CA . SER B 1 95 ? -75.775 -1.156 39.879 1.00 83.76 93 SER B CA 1
ATOM 3587 C C . SER B 1 95 ? -74.632 -1.439 40.867 1.00 89.70 93 SER B C 1
ATOM 3588 O O . SER B 1 95 ? -73.990 -0.548 41.429 1.00 74.70 93 SER B O 1
ATOM 3591 N N . LYS B 1 96 ? -74.414 -2.728 41.062 1.00 93.05 94 LYS B N 1
ATOM 3592 C CA . LYS B 1 96 ? -73.340 -3.247 41.870 1.00 96.26 94 LYS B CA 1
ATOM 3593 C C . LYS B 1 96 ? -72.595 -4.182 40.935 1.00 92.67 94 LYS B C 1
ATOM 3594 O O . LYS B 1 96 ? -72.043 -5.205 41.344 1.00 95.06 94 LYS B O 1
ATOM 3600 N N . SER B 1 97 ? -72.612 -3.797 39.663 1.00 88.90 95 SER B N 1
ATOM 3601 C CA . SER B 1 97 ? -72.151 -4.614 38.558 1.00 72.02 95 SER B CA 1
ATOM 3602 C C . SER B 1 97 ? -70.666 -4.864 38.619 1.00 85.23 95 SER B C 1
ATOM 3603 O O . SER B 1 97 ? -69.924 -4.028 39.097 1.00 85.09 95 SER B O 1
ATOM 3606 N N . PRO B 1 98 ? -70.223 -6.021 38.129 1.00 74.35 96 PRO B N 1
ATOM 3607 C CA . PRO B 1 98 ? -68.819 -6.353 38.280 1.00 76.37 96 PRO B CA 1
ATOM 3608 C C . PRO B 1 98 ? -67.998 -5.785 37.152 1.00 83.23 96 PRO B C 1
ATOM 3609 O O . PRO B 1 98 ? -66.810 -6.091 37.056 1.00 82.98 96 PRO B O 1
ATOM 3613 N N . CYS B 1 99 ? -68.615 -4.971 36.309 1.00 69.38 97 CYS B N 1
ATOM 3614 C CA . CYS B 1 99 ? -67.894 -4.331 35.227 1.00 77.26 97 CYS B CA 1
ATOM 3615 C C . CYS B 1 99 ? -68.387 -2.897 35.063 1.00 77.39 97 CYS B C 1
ATOM 3616 O O . CYS B 1 99 ? -69.407 -2.523 35.636 1.00 80.87 97 CYS B O 1
ATOM 3619 N N . SER B 1 100 ? -67.657 -2.087 34.308 1.00 74.92 98 SER B N 1
ATOM 3620 C CA . SER B 1 100 ? -68.036 -0.692 34.126 1.00 75.04 98 SER B CA 1
ATOM 3621 C C . SER B 1 100 ? -67.354 -0.090 32.907 1.00 77.54 98 SER B C 1
ATOM 3622 O O . SER B 1 100 ? -66.236 -0.480 32.553 1.00 77.58 98 SER B O 1
ATOM 3625 N N . SER B 1 101 ? -68.046 0.851 32.266 1.00 75.26 99 SER B N 1
ATOM 3626 C CA . SER B 1 101 ? -67.482 1.649 31.181 1.00 65.92 99 SER B CA 1
ATOM 3627 C C . SER B 1 101 ? -67.627 3.122 31.571 1.00 62.67 99 SER B C 1
ATOM 3628 O O . SER B 1 101 ? -68.574 3.504 32.274 1.00 55.54 99 SER B O 1
ATOM 3631 N N . PRO B 1 102 ? -66.672 3.952 31.150 1.00 55.19 100 PRO B N 1
ATOM 3632 C CA . PRO B 1 102 ? -66.640 5.364 31.519 1.00 55.86 100 PRO B CA 1
ATOM 3633 C C . PRO B 1 102 ? -67.679 6.132 30.735 1.00 59.81 100 PRO B C 1
ATOM 3634 O O . PRO B 1 102 ? -68.449 5.549 29.990 1.00 61.23 100 PRO B O 1
ATOM 3638 N N . VAL B 1 103 ? -67.661 7.447 30.866 1.00 59.64 101 VAL B N 1
ATOM 3639 C CA . VAL B 1 103 ? -68.774 8.263 30.430 1.00 58.08 101 VAL B CA 1
ATOM 3640 C C . VAL B 1 103 ? -68.230 9.615 29.967 1.00 58.50 101 VAL B C 1
ATOM 3641 O O . VAL B 1 103 ? -67.265 10.146 30.540 1.00 59.74 101 VAL B O 1
ATOM 3645 N N . VAL B 1 104 ? -68.818 10.150 28.902 1.00 55.44 102 VAL B N 1
ATOM 3646 C CA . VAL B 1 104 ? -68.392 11.441 28.368 1.00 59.92 102 VAL B CA 1
ATOM 3647 C C . VAL B 1 104 ? -69.580 12.402 28.251 1.00 64.25 102 VAL B C 1
ATOM 3648 O O . VAL B 1 104 ? -70.601 12.072 27.654 1.00 64.99 102 VAL B O 1
ATOM 3652 N N . LEU B 1 105 ? -69.448 13.588 28.835 1.00 66.25 103 LEU B N 1
ATOM 3653 C CA . LEU B 1 105 ? -70.537 14.557 28.829 1.00 67.18 103 LEU B CA 1
ATOM 3654 C C . LEU B 1 105 ? -70.483 15.363 27.547 1.00 71.30 103 LEU B C 1
ATOM 3655 O O . LEU B 1 105 ? -69.472 15.999 27.263 1.00 76.02 103 LEU B O 1
ATOM 3660 N N . VAL B 1 106 ? -71.553 15.349 26.758 1.00 70.96 104 VAL B N 1
ATOM 3661 C CA . VAL B 1 106 ? -71.481 16.054 25.480 1.00 73.64 104 VAL B CA 1
ATOM 3662 C C . VAL B 1 106 ? -72.323 17.319 25.472 1.00 78.16 104 VAL B C 1
ATOM 3663 O O . VAL B 1 106 ? -73.541 17.263 25.574 1.00 80.79 104 VAL B O 1
ATOM 3667 N N . PRO B 1 107 ? -71.658 18.472 25.356 1.00 70.68 105 PRO B N 1
ATOM 3668 C CA . PRO B 1 107 ? -72.267 19.800 25.429 1.00 74.70 105 PRO B CA 1
ATOM 3669 C C . PRO B 1 107 ? -72.917 20.197 24.122 1.00 87.83 105 PRO B C 1
ATOM 3670 O O . PRO B 1 107 ? -72.274 20.809 23.275 1.00 86.28 105 PRO B O 1
ATOM 3674 N N . LYS B 1 108 ? -74.192 19.861 23.974 1.00 91.99 106 LYS B N 1
ATOM 3675 C CA . LYS B 1 108 ? -74.950 20.170 22.767 1.00 95.97 106 LYS B CA 1
ATOM 3676 C C . LYS B 1 108 ? -74.840 21.630 22.326 1.00 102.82 106 LYS B C 1
ATOM 3677 O O . LYS B 1 108 ? -74.485 22.509 23.113 1.00 105.00 106 LYS B O 1
ATOM 3683 N N . LYS B 1 109 ? -75.158 21.865 21.054 1.00 107.24 107 LYS B N 1
ATOM 3684 C CA . LYS B 1 109 ? -75.066 23.175 20.405 1.00 112.50 107 LYS B CA 1
ATOM 3685 C C . LYS B 1 109 ? -76.157 24.079 20.933 1.00 108.72 107 LYS B C 1
ATOM 3686 O O . LYS B 1 109 ? -76.273 25.230 20.546 1.00 111.64 107 LYS B O 1
ATOM 3692 N N . ASP B 1 110 ? -76.921 23.522 21.859 1.00 107.25 108 ASP B N 1
ATOM 3693 C CA . ASP B 1 110 ? -78.201 24.021 22.313 1.00 111.78 108 ASP B CA 1
ATOM 3694 C C . ASP B 1 110 ? -78.066 24.665 23.700 1.00 113.31 108 ASP B C 1
ATOM 3695 O O . ASP B 1 110 ? -78.928 25.425 24.135 1.00 113.47 108 ASP B O 1
ATOM 3700 N N . GLY B 1 111 ? -76.962 24.371 24.381 1.00 114.45 109 GLY B N 1
ATOM 3701 C CA . GLY B 1 111 ? -76.781 24.785 25.761 1.00 116.20 109 GLY B CA 1
ATOM 3702 C C . GLY B 1 111 ? -77.111 23.632 26.694 1.00 112.31 109 GLY B C 1
ATOM 3703 O O . GLY B 1 111 ? -76.771 23.644 27.872 1.00 114.78 109 GLY B O 1
ATOM 3704 N N . THR B 1 112 ? -77.785 22.627 26.150 1.00 106.06 110 THR B N 1
ATOM 3705 C CA . THR B 1 112 ? -78.150 21.431 26.889 1.00 101.85 110 THR B CA 1
ATOM 3706 C C . THR B 1 112 ? -76.922 20.551 27.073 1.00 93.06 110 THR B C 1
ATOM 3707 O O . THR B 1 112 ? -75.807 20.948 26.738 1.00 93.98 110 THR B O 1
ATOM 3711 N N . PHE B 1 113 ? -77.123 19.349 27.600 1.00 85.04 111 PHE B N 1
ATOM 3712 C CA . PHE B 1 113 ? -76.034 18.392 27.721 1.00 80.60 111 PHE B CA 1
ATOM 3713 C C . PHE B 1 113 ? -76.477 16.971 27.402 1.00 79.71 111 PHE B C 1
ATOM 3714 O O . PHE B 1 113 ? -77.665 16.656 27.412 1.00 87.89 111 PHE B O 1
ATOM 3722 N N . ARG B 1 114 ? -75.503 16.122 27.115 1.00 70.09 112 ARG B N 1
ATOM 3723 C CA . ARG B 1 114 ? -75.749 14.743 26.768 1.00 67.92 112 ARG B CA 1
ATOM 3724 C C . ARG B 1 114 ? -74.744 13.812 27.473 1.00 69.51 112 ARG B C 1
ATOM 3725 O O . ARG B 1 114 ? -73.526 14.051 27.454 1.00 70.69 112 ARG B O 1
ATOM 3733 N N . LEU B 1 115 ? -75.249 12.748 28.090 1.00 62.60 113 LEU B N 1
ATOM 3734 C CA . LEU B 1 115 ? -74.370 11.747 28.648 1.00 61.10 113 LEU B CA 1
ATOM 3735 C C . LEU B 1 115 ? -74.172 10.618 27.646 1.00 64.16 113 LEU B C 1
ATOM 3736 O O . LEU B 1 115 ? -75.111 9.918 27.286 1.00 67.42 113 LEU B O 1
ATOM 3741 N N . CYS B 1 116 ? -72.938 10.459 27.185 1.00 68.79 114 CYS B N 1
ATOM 3742 C CA . CYS B 1 116 ? -72.565 9.374 26.281 1.00 70.16 114 CYS B CA 1
ATOM 3743 C C . CYS B 1 116 ? -71.672 8.385 27.030 1.00 68.76 114 CYS B C 1
ATOM 3744 O O . CYS B 1 116 ? -70.678 8.781 27.627 1.00 78.22 114 CYS B O 1
ATOM 3747 N N . VAL B 1 117 ? -72.034 7.106 27.020 1.00 58.99 115 VAL B N 1
ATOM 3748 C CA . VAL B 1 117 ? -71.245 6.074 27.689 1.00 55.09 115 VAL B CA 1
ATOM 3749 C C . VAL B 1 117 ? -70.251 5.470 26.717 1.00 52.91 115 VAL B C 1
ATOM 3750 O O . VAL B 1 117 ? -70.652 4.898 25.723 1.00 61.64 115 VAL B O 1
ATOM 3754 N N . ASP B 1 118 ? -68.964 5.568 27.013 1.00 52.26 116 ASP B N 1
ATOM 3755 C CA . ASP B 1 118 ? -67.922 5.113 26.090 1.00 57.95 116 ASP B CA 1
ATOM 3756 C C . ASP B 1 118 ? -67.833 3.594 26.015 1.00 63.70 116 ASP B C 1
ATOM 3757 O O . ASP B 1 118 ? -66.885 3.008 26.513 1.00 73.66 116 ASP B O 1
ATOM 3762 N N . TYR B 1 119 ? -68.792 2.955 25.366 1.00 50.67 117 TYR B N 1
ATOM 3763 C CA . TYR B 1 119 ? -68.829 1.495 25.340 1.00 62.17 117 TYR B CA 1
ATOM 3764 C C . TYR B 1 119 ? -67.855 0.818 24.359 1.00 62.04 117 TYR B C 1
ATOM 3765 O O . TYR B 1 119 ? -68.115 -0.304 23.921 1.00 65.99 117 TYR B O 1
ATOM 3774 N N . ARG B 1 120 ? -66.747 1.464 24.006 1.00 55.09 118 ARG B N 1
ATOM 3775 C CA . ARG B 1 120 ? -65.848 0.869 23.010 1.00 58.51 118 ARG B CA 1
ATOM 3776 C C . ARG B 1 120 ? -65.242 -0.451 23.492 1.00 63.85 118 ARG B C 1
ATOM 3777 O O . ARG B 1 120 ? -65.250 -1.434 22.764 1.00 62.63 118 ARG B O 1
ATOM 3785 N N . THR B 1 121 ? -64.745 -0.488 24.727 1.00 68.82 119 THR B N 1
ATOM 3786 C CA . THR B 1 121 ? -64.121 -1.709 25.236 1.00 65.75 119 THR B CA 1
ATOM 3787 C C . THR B 1 121 ? -65.132 -2.850 25.300 1.00 69.03 119 THR B C 1
ATOM 3788 O O . THR B 1 121 ? -64.802 -3.993 24.996 1.00 75.34 119 THR B O 1
ATOM 3792 N N . LEU B 1 122 ? -66.362 -2.531 25.695 1.00 67.69 120 LEU B N 1
ATOM 3793 C CA . LEU B 1 122 ? -67.441 -3.510 25.719 1.00 64.61 120 LEU B CA 1
ATOM 3794 C C . LEU B 1 122 ? -67.604 -4.045 24.326 1.00 65.49 120 LEU B C 1
ATOM 3795 O O . LEU B 1 122 ? -67.340 -5.211 24.077 1.00 72.83 120 LEU B O 1
ATOM 3800 N N . ASN B 1 123 ? -68.012 -3.163 23.420 1.00 60.56 121 ASN B N 1
ATOM 3801 C CA . ASN B 1 123 ? -68.294 -3.516 22.031 1.00 63.72 121 ASN B CA 1
ATOM 3802 C C . ASN B 1 123 ? -67.242 -4.409 21.370 1.00 70.13 121 ASN B C 1
ATOM 3803 O O . ASN B 1 123 ? -67.583 -5.308 20.617 1.00 76.29 121 ASN B O 1
ATOM 3808 N N . LYS B 1 124 ? -65.968 -4.157 21.654 1.00 61.98 122 LYS B N 1
ATOM 3809 C CA . LYS B 1 124 ? -64.893 -5.008 21.164 1.00 65.29 122 LYS B CA 1
ATOM 3810 C C . LYS B 1 124 ? -65.097 -6.436 21.632 1.00 81.96 122 LYS B C 1
ATOM 3811 O O . LYS B 1 124 ? -64.923 -7.373 20.870 1.00 70.53 122 LYS B O 1
ATOM 3814 N N . ALA B 1 125 ? -65.495 -6.598 22.886 1.00 81.05 123 ALA B N 1
ATOM 3815 C CA . ALA B 1 125 ? -65.583 -7.921 23.485 1.00 80.39 123 ALA B CA 1
ATOM 3816 C C . ALA B 1 125 ? -66.890 -8.616 23.170 1.00 77.95 123 ALA B C 1
ATOM 3817 O O . ALA B 1 125 ? -67.034 -9.794 23.468 1.00 72.24 123 ALA B O 1
ATOM 3819 N N . THR B 1 126 ? -67.841 -7.898 22.573 1.00 72.97 124 THR B N 1
ATOM 3820 C CA . THR B 1 126 ? -69.116 -8.519 22.206 1.00 73.08 124 THR B CA 1
ATOM 3821 C C . THR B 1 126 ? -69.237 -8.946 20.735 1.00 72.20 124 THR B C 1
ATOM 3822 O O . THR B 1 126 ? -68.837 -8.227 19.817 1.00 71.05 124 THR B O 1
ATOM 3826 N N . ILE B 1 127 ? -69.802 -10.134 20.545 1.00 77.14 125 ILE B N 1
ATOM 3827 C CA . ILE B 1 127 ? -70.129 -10.688 19.236 1.00 81.83 125 ILE B CA 1
ATOM 3828 C C . ILE B 1 127 ? -71.071 -9.782 18.465 1.00 69.93 125 ILE B C 1
ATOM 3829 O O . ILE B 1 127 ? -71.927 -9.132 19.052 1.00 80.50 125 ILE B O 1
ATOM 3834 N N . SER B 1 128 ? -70.928 -9.726 17.149 1.00 76.17 126 SER B N 1
ATOM 3835 C CA . SER B 1 128 ? -71.917 -8.990 16.373 1.00 75.59 126 SER B CA 1
ATOM 3836 C C . SER B 1 128 ? -72.886 -9.910 15.640 1.00 81.67 126 SER B C 1
ATOM 3837 O O . SER B 1 128 ? -72.488 -10.908 15.037 1.00 83.50 126 SER B O 1
ATOM 3840 N N . ASP B 1 129 ? -74.171 -9.586 15.742 1.00 83.88 127 ASP B N 1
ATOM 3841 C CA . ASP B 1 129 ? -75.199 -10.337 15.044 1.00 93.39 127 ASP B CA 1
ATOM 3842 C C . ASP B 1 129 ? -76.041 -9.366 14.252 1.00 87.37 127 ASP B C 1
ATOM 3843 O O . ASP B 1 129 ? -77.129 -8.971 14.676 1.00 86.93 127 ASP B O 1
ATOM 3848 N N . PRO B 1 130 ? -75.535 -8.972 13.086 1.00 80.10 128 PRO B N 1
ATOM 3849 C CA . PRO B 1 130 ? -76.265 -7.995 12.287 1.00 78.03 128 PRO B CA 1
ATOM 3850 C C . PRO B 1 130 ? -77.506 -8.645 11.692 1.00 81.31 128 PRO B C 1
ATOM 3851 O O . PRO B 1 130 ? -77.468 -9.799 11.287 1.00 89.32 128 PRO B O 1
ATOM 3855 N N . PHE B 1 131 ? -78.609 -7.920 11.670 1.00 77.08 129 PHE B N 1
ATOM 3856 C CA . PHE B 1 131 ? -79.842 -8.468 11.134 1.00 79.33 129 PHE B CA 1
ATOM 3857 C C . PHE B 1 131 ? -79.859 -8.313 9.626 1.00 81.64 129 PHE B C 1
ATOM 3858 O O . PHE B 1 131 ? -79.720 -7.202 9.114 1.00 85.82 129 PHE B O 1
ATOM 3866 N N . PRO B 1 132 ? -80.031 -9.430 8.909 1.00 80.58 130 PRO B N 1
ATOM 3867 C CA . PRO B 1 132 ? -80.087 -9.451 7.447 1.00 81.13 130 PRO B CA 1
ATOM 3868 C C . PRO B 1 132 ? -81.220 -8.598 6.902 1.00 81.10 130 PRO B C 1
ATOM 3869 O O . PRO B 1 132 ? -82.384 -8.848 7.209 1.00 83.97 130 PRO B O 1
ATOM 3873 N N . LEU B 1 133 ? -80.867 -7.604 6.095 1.00 81.19 131 LEU B N 1
ATOM 3874 C CA . LEU B 1 133 ? -81.840 -6.718 5.462 1.00 80.01 131 LEU B CA 1
ATOM 3875 C C . LEU B 1 133 ? -81.890 -6.889 3.931 1.00 81.98 131 LEU B C 1
ATOM 3876 O O . LEU B 1 133 ? -80.877 -7.224 3.293 1.00 80.66 131 LEU B O 1
ATOM 3881 N N . PRO B 1 134 ? -83.068 -6.642 3.335 1.00 81.48 132 PRO B N 1
ATOM 3882 C CA . PRO B 1 134 ? -83.247 -6.766 1.890 1.00 88.73 132 PRO B CA 1
ATOM 3883 C C . PRO B 1 134 ? -82.417 -5.723 1.177 1.00 96.51 132 PRO B C 1
ATOM 3884 O O . PRO B 1 134 ? -81.925 -4.786 1.814 1.00 92.65 132 PRO B O 1
ATOM 3888 N N . ARG B 1 135 ? -82.260 -5.875 -0.132 1.00 106.60 133 ARG B N 1
ATOM 3889 C CA . ARG B 1 135 ? -81.685 -4.799 -0.907 1.00 111.37 133 ARG B CA 1
ATOM 3890 C C . ARG B 1 135 ? -82.687 -3.651 -0.894 1.00 110.21 133 ARG B C 1
ATOM 3891 O O . ARG B 1 135 ? -83.899 -3.871 -0.921 1.00 114.32 133 ARG B O 1
ATOM 3899 N N . ILE B 1 136 ? -82.179 -2.429 -0.821 1.00 103.07 134 ILE B N 1
ATOM 3900 C CA . ILE B 1 136 ? -83.037 -1.257 -0.759 1.00 93.80 134 ILE B CA 1
ATOM 3901 C C . ILE B 1 136 ? -83.948 -1.168 -1.975 1.00 97.18 134 ILE B C 1
ATOM 3902 O O . ILE B 1 136 ? -85.112 -0.800 -1.871 1.00 81.53 134 ILE B O 1
ATOM 3907 N N . ASP B 1 137 ? -83.424 -1.560 -3.124 1.00 104.37 135 ASP B N 1
ATOM 3908 C CA . ASP B 1 137 ? -84.174 -1.475 -4.368 1.00 114.28 135 ASP B CA 1
ATOM 3909 C C . ASP B 1 137 ? -85.315 -2.488 -4.452 1.00 113.52 135 ASP B C 1
ATOM 3910 O O . ASP B 1 137 ? -86.248 -2.309 -5.229 1.00 117.50 135 ASP B O 1
ATOM 3915 N N . ASN B 1 138 ? -85.242 -3.544 -3.650 1.00 107.76 136 ASN B N 1
ATOM 3916 C CA . ASN B 1 138 ? -86.343 -4.491 -3.555 1.00 106.20 136 ASN B CA 1
ATOM 3917 C C . ASN B 1 138 ? -87.431 -3.937 -2.663 1.00 101.02 136 ASN B C 1
ATOM 3918 O O . ASN B 1 138 ? -88.575 -4.371 -2.722 1.00 106.32 136 ASN B O 1
ATOM 3923 N N . LEU B 1 139 ? -87.068 -2.980 -1.822 1.00 93.40 137 LEU B N 1
ATOM 3924 C CA . LEU B 1 139 ? -88.027 -2.382 -0.915 1.00 87.98 137 LEU B CA 1
ATOM 3925 C C . LEU B 1 139 ? -88.782 -1.277 -1.644 1.00 90.00 137 LEU B C 1
ATOM 3926 O O . LEU B 1 139 ? -90.005 -1.178 -1.558 1.00 81.45 137 LEU B O 1
ATOM 3931 N N . LEU B 1 140 ? -88.036 -0.451 -2.372 1.00 91.04 138 LEU B N 1
ATOM 3932 C CA . LEU B 1 140 ? -88.614 0.655 -3.120 1.00 94.30 138 LEU B CA 1
ATOM 3933 C C . LEU B 1 140 ? -89.536 0.156 -4.225 1.00 103.24 138 LEU B C 1
ATOM 3934 O O . LEU B 1 140 ? -90.392 0.891 -4.713 1.00 109.36 138 LEU B O 1
ATOM 3939 N N . SER B 1 141 ? -89.358 -1.098 -4.622 1.00 104.73 139 SER B N 1
ATOM 3940 C CA . SER B 1 141 ? -90.193 -1.692 -5.653 1.00 107.37 139 SER B CA 1
ATOM 3941 C C . SER B 1 141 ? -91.594 -1.945 -5.151 1.00 106.44 139 SER B C 1
ATOM 3942 O O . SER B 1 141 ? -92.500 -2.191 -5.932 1.00 112.65 139 SER B O 1
ATOM 3945 N N . ARG B 1 142 ? -91.772 -1.888 -3.839 1.00 101.76 140 ARG B N 1
ATOM 3946 C CA . ARG B 1 142 ? -93.067 -2.173 -3.248 1.00 97.45 140 ARG B CA 1
ATOM 3947 C C . ARG B 1 142 ? -93.997 -0.975 -3.329 1.00 97.67 140 ARG B C 1
ATOM 3948 O O . ARG B 1 142 ? -95.188 -1.149 -3.544 1.00 102.96 140 ARG B O 1
ATOM 3956 N N . ILE B 1 143 ? -93.455 0.233 -3.184 1.00 94.66 141 ILE B N 1
ATOM 3957 C CA . ILE B 1 143 ? -94.301 1.420 -3.061 1.00 92.29 141 ILE B CA 1
ATOM 3958 C C . ILE B 1 143 ? -95.235 1.527 -4.252 1.00 98.77 141 ILE B C 1
ATOM 3959 O O . ILE B 1 143 ? -96.368 1.975 -4.102 1.00 106.58 141 ILE B O 1
ATOM 3964 N N . GLY B 1 144 ? -94.770 1.075 -5.416 1.00 97.99 142 GLY B N 1
ATOM 3965 C CA . GLY B 1 144 ? -95.573 1.065 -6.628 1.00 99.93 142 GLY B CA 1
ATOM 3966 C C . GLY B 1 144 ? -96.327 2.349 -6.920 1.00 104.82 142 GLY B C 1
ATOM 3967 O O . GLY B 1 144 ? -95.782 3.450 -6.847 1.00 98.47 142 GLY B O 1
ATOM 3968 N N . ASN B 1 145 ? -97.601 2.203 -7.254 1.00 108.92 143 ASN B N 1
ATOM 3969 C CA . ASN B 1 145 ? -98.456 3.354 -7.514 1.00 110.61 143 ASN B CA 1
ATOM 3970 C C . ASN B 1 145 ? -99.095 3.855 -6.229 1.00 104.22 143 ASN B C 1
ATOM 3971 O O . ASN B 1 145 ? -100.305 3.758 -6.045 1.00 109.86 143 ASN B O 1
ATOM 3973 N N . ALA B 1 146 ? -98.275 4.379 -5.331 1.00 95.47 144 ALA B N 1
ATOM 3974 C CA . ALA B 1 146 ? -98.788 4.894 -4.075 1.00 94.78 144 ALA B CA 1
ATOM 3975 C C . ALA B 1 146 ? -99.012 6.376 -4.254 1.00 100.69 144 ALA B C 1
ATOM 3976 O O . ALA B 1 146 ? -98.435 6.970 -5.155 1.00 107.68 144 ALA B O 1
ATOM 3978 N N . GLN B 1 147 ? -99.844 6.973 -3.403 1.00 101.45 145 GLN B N 1
ATOM 3979 C CA . GLN B 1 147 ? -100.247 8.367 -3.589 1.00 106.09 145 GLN B CA 1
ATOM 3980 C C . GLN B 1 147 ? -100.024 9.246 -2.361 1.00 103.87 145 GLN B C 1
ATOM 3981 O O . GLN B 1 147 ? -99.764 10.442 -2.486 1.00 105.78 145 GLN B O 1
ATOM 3987 N N . ILE B 1 148 ? -100.164 8.658 -1.179 1.00 99.93 146 ILE B N 1
ATOM 3988 C CA . ILE B 1 148 ? -99.724 9.303 0.048 1.00 96.17 146 ILE B CA 1
ATOM 3989 C C . ILE B 1 148 ? -98.710 8.399 0.691 1.00 102.41 146 ILE B C 1
ATOM 3990 O O . ILE B 1 148 ? -98.801 7.170 0.589 1.00 106.39 146 ILE B O 1
ATOM 3995 N N . PHE B 1 149 ? -97.754 9.031 1.365 1.00 99.34 147 PHE B N 1
ATOM 3996 C CA . PHE B 1 149 ? -96.748 8.346 2.140 1.00 91.28 147 PHE B CA 1
ATOM 3997 C C . PHE B 1 149 ? -96.716 8.995 3.515 1.00 89.43 147 PHE B C 1
ATOM 3998 O O . PHE B 1 149 ? -97.032 10.177 3.654 1.00 90.99 147 PHE B O 1
ATOM 4006 N N . THR B 1 150 ? -96.339 8.222 4.528 1.00 86.92 148 THR B N 1
ATOM 4007 C CA . THR B 1 150 ? -96.097 8.753 5.870 1.00 82.84 148 THR B CA 1
ATOM 4008 C C . THR B 1 150 ? -94.910 8.044 6.496 1.00 81.43 148 THR B C 1
ATOM 4009 O O . THR B 1 150 ? -94.854 6.812 6.522 1.00 86.89 148 THR B O 1
ATOM 4013 N N . THR B 1 151 ? -93.956 8.818 6.996 1.00 76.76 149 THR B N 1
ATOM 4014 C CA . THR B 1 151 ? -92.837 8.243 7.740 1.00 77.07 149 THR B CA 1
ATOM 4015 C C . THR B 1 151 ? -92.918 8.488 9.269 1.00 78.94 149 THR B C 1
ATOM 4016 O O . THR B 1 151 ? -93.237 9.588 9.730 1.00 82.52 149 THR B O 1
ATOM 4020 N N . LEU B 1 152 ? -92.633 7.444 10.041 1.00 70.14 150 LEU B N 1
ATOM 4021 C CA . LEU B 1 152 ? -92.689 7.510 11.494 1.00 63.12 150 LEU B CA 1
ATOM 4022 C C . LEU B 1 152 ? -91.282 7.360 12.078 1.00 66.02 150 LEU B C 1
ATOM 4023 O O . LEU B 1 152 ? -90.533 6.478 11.669 1.00 68.06 150 LEU B O 1
ATOM 4028 N N . ASP B 1 153 ? -90.914 8.207 13.033 1.00 66.07 151 ASP B N 1
ATOM 4029 C CA . ASP B 1 153 ? -89.624 8.041 13.697 1.00 66.98 151 ASP B CA 1
ATOM 4030 C C . ASP B 1 153 ? -89.773 7.511 15.115 1.00 74.08 151 ASP B C 1
ATOM 4031 O O . ASP B 1 153 ? -90.562 8.031 15.888 1.00 78.99 151 ASP B O 1
ATOM 4036 N N . LEU B 1 154 ? -89.019 6.467 15.445 1.00 76.78 152 LEU B N 1
ATOM 4037 C CA . LEU B 1 154 ? -89.009 5.907 16.791 1.00 75.56 152 LEU B CA 1
ATOM 4038 C C . LEU B 1 154 ? -87.605 6.019 17.359 1.00 76.96 152 LEU B C 1
ATOM 4039 O O . LEU B 1 154 ? -87.289 5.390 18.377 1.00 82.57 152 LEU B O 1
ATOM 4044 N N . HIS B 1 155 ? -86.773 6.819 16.689 1.00 72.76 153 HIS B N 1
ATOM 4045 C CA . HIS B 1 155 ? -85.337 6.914 16.979 1.00 70.53 153 HIS B CA 1
ATOM 4046 C C . HIS B 1 155 ? -84.728 5.523 17.165 1.00 67.85 153 HIS B C 1
ATOM 4047 O O . HIS B 1 155 ? -84.055 5.244 18.154 1.00 65.02 153 HIS B O 1
ATOM 4054 N N . SER B 1 156 ? -85.016 4.647 16.208 1.00 70.77 154 SER B N 1
ATOM 4055 C CA . SER B 1 156 ? -84.521 3.274 16.193 1.00 64.06 154 SER B CA 1
ATOM 4056 C C . SER B 1 156 ? -84.792 2.548 17.507 1.00 58.36 154 SER B C 1
ATOM 4057 O O . SER B 1 156 ? -84.159 1.559 17.818 1.00 55.48 154 SER B O 1
ATOM 4060 N N . GLY B 1 157 ? -85.742 3.034 18.285 1.00 60.02 155 GLY B N 1
ATOM 4061 C CA . GLY B 1 157 ? -86.116 2.309 19.480 1.00 69.21 155 GLY B CA 1
ATOM 4062 C C . GLY B 1 157 ? -85.110 2.427 20.607 1.00 71.99 155 GLY B C 1
ATOM 4063 O O . GLY B 1 157 ? -85.209 1.708 21.606 1.00 72.10 155 GLY B O 1
ATOM 4064 N N . TYR B 1 158 ? -84.141 3.325 20.438 1.00 67.87 156 TYR B N 1
ATOM 4065 C CA . TYR B 1 158 ? -83.257 3.701 21.521 1.00 62.25 156 TYR B CA 1
ATOM 4066 C C . TYR B 1 158 ? -84.096 4.186 22.684 1.00 64.70 156 TYR B C 1
ATOM 4067 O O . TYR B 1 158 ? -85.124 4.832 22.477 1.00 70.66 156 TYR B O 1
ATOM 4076 N N . HIS B 1 159 ? -83.663 3.852 23.898 1.00 64.42 157 HIS B N 1
ATOM 4077 C CA . HIS B 1 159 ? -84.373 4.178 25.141 1.00 66.85 157 HIS B CA 1
ATOM 4078 C C . HIS B 1 159 ? -85.770 3.581 25.278 1.00 70.41 157 HIS B C 1
ATOM 4079 O O . HIS B 1 159 ? -86.513 3.949 26.184 1.00 73.81 157 HIS B O 1
ATOM 4086 N N . GLN B 1 160 ? -86.112 2.652 24.388 1.00 67.04 158 GLN B N 1
ATOM 4087 C CA . GLN B 1 160 ? -87.426 2.022 24.394 1.00 60.69 158 GLN B CA 1
ATOM 4088 C C . GLN B 1 160 ? -87.303 0.510 24.504 1.00 61.95 158 GLN B C 1
ATOM 4089 O O . GLN B 1 160 ? -87.849 -0.107 25.416 1.00 69.88 158 GLN B O 1
ATOM 4095 N N . ILE B 1 161 ? -86.586 -0.086 23.567 1.00 55.67 159 ILE B N 1
ATOM 4096 C CA . ILE B 1 161 ? -86.369 -1.517 23.600 1.00 56.39 159 ILE B CA 1
ATOM 4097 C C . ILE B 1 161 ? -85.691 -1.917 24.913 1.00 61.43 159 ILE B C 1
ATOM 4098 O O . ILE B 1 161 ? -84.633 -1.404 25.250 1.00 63.40 159 ILE B O 1
ATOM 4103 N N . PRO B 1 162 ? -86.339 -2.800 25.681 1.00 66.06 160 PRO B N 1
ATOM 4104 C CA . PRO B 1 162 ? -85.778 -3.399 26.887 1.00 67.90 160 PRO B CA 1
ATOM 4105 C C . PRO B 1 162 ? -84.401 -3.973 26.646 1.00 70.49 160 PRO B C 1
ATOM 4106 O O . PRO B 1 162 ? -84.200 -4.587 25.609 1.00 74.07 160 PRO B O 1
ATOM 4118 N N . GLU B 1 164 ? -82.078 -7.003 27.752 1.00 66.51 162 GLU B N 1
ATOM 4119 C CA . GLU B 1 164 ? -82.367 -8.310 28.317 1.00 73.82 162 GLU B CA 1
ATOM 4120 C C . GLU B 1 164 ? -81.875 -8.272 29.741 1.00 72.38 162 GLU B C 1
ATOM 4121 O O . GLU B 1 164 ? -80.695 -8.042 29.963 1.00 76.14 162 GLU B O 1
ATOM 4127 N N . PRO B 1 165 ? -82.778 -8.485 30.706 1.00 73.71 163 PRO B N 1
ATOM 4128 C CA . PRO B 1 165 ? -82.466 -8.554 32.140 1.00 79.34 163 PRO B CA 1
ATOM 4129 C C . PRO B 1 165 ? -81.146 -9.283 32.424 1.00 81.36 163 PRO B C 1
ATOM 4130 O O . PRO B 1 165 ? -80.286 -8.753 33.133 1.00 80.00 163 PRO B O 1
ATOM 4134 N N . LYS B 1 166 ? -80.995 -10.475 31.850 1.00 80.89 164 LYS B N 1
ATOM 4135 C CA . LYS B 1 166 ? -79.741 -11.210 31.893 1.00 83.84 164 LYS B CA 1
ATOM 4136 C C . LYS B 1 166 ? -78.494 -10.368 31.553 1.00 80.07 164 LYS B C 1
ATOM 4137 O O . LYS B 1 166 ? -77.425 -10.598 32.113 1.00 84.09 164 LYS B O 1
ATOM 4143 N N . ASP B 1 167 ? -78.637 -9.379 30.669 1.00 74.11 165 ASP B N 1
ATOM 4144 C CA . ASP B 1 167 ? -77.479 -8.666 30.106 1.00 73.25 165 ASP B CA 1
ATOM 4145 C C . ASP B 1 167 ? -77.279 -7.213 30.568 1.00 77.45 165 ASP B C 1
ATOM 4146 O O . ASP B 1 167 ? -76.337 -6.553 30.130 1.00 75.59 165 ASP B O 1
ATOM 4151 N N . ARG B 1 168 ? -78.131 -6.726 31.470 1.00 82.39 166 ARG B N 1
ATOM 4152 C CA . ARG B 1 168 ? -78.118 -5.307 31.865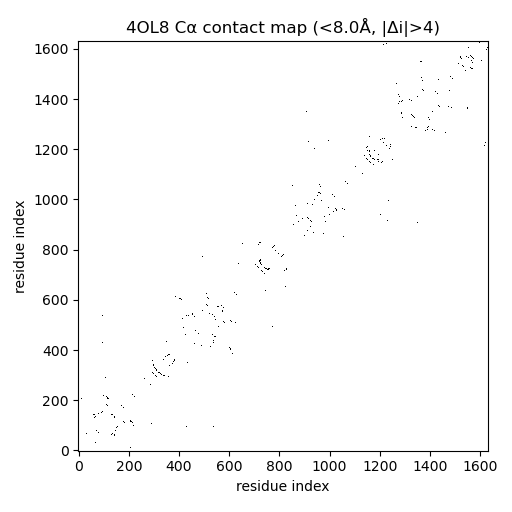 1.00 78.22 166 ARG B CA 1
ATOM 4153 C C . ARG B 1 168 ? -76.818 -4.835 32.511 1.00 74.21 166 ARG B C 1
ATOM 4154 O O . ARG B 1 168 ? -76.360 -3.719 32.235 1.00 66.33 166 ARG B O 1
ATOM 4162 N N . TYR B 1 169 ? -76.238 -5.678 33.370 1.00 74.51 167 TYR B N 1
ATOM 4163 C CA . TYR B 1 169 ? -75.003 -5.337 34.078 1.00 72.04 167 TYR B CA 1
ATOM 4164 C C . TYR B 1 169 ? -73.849 -5.030 33.141 1.00 73.48 167 TYR B C 1
ATOM 4165 O O . TYR B 1 169 ? -72.893 -4.354 33.521 1.00 75.16 167 TYR B O 1
ATOM 4174 N N . LYS B 1 170 ? -73.937 -5.538 31.918 1.00 71.04 168 LYS B N 1
ATOM 4175 C CA . LYS B 1 170 ? -72.894 -5.330 30.940 1.00 67.77 168 LYS B CA 1
ATOM 4176 C C . LYS B 1 170 ? -72.890 -3.869 30.513 1.00 64.65 168 LYS B C 1
ATOM 4177 O O . LYS B 1 170 ? -71.851 -3.301 30.187 1.00 64.79 168 LYS B O 1
ATOM 4183 N N . THR B 1 171 ? -74.060 -3.253 30.552 1.00 58.02 169 THR B N 1
ATOM 4184 C CA . THR B 1 171 ? -74.199 -1.868 30.131 1.00 61.32 169 THR B CA 1
ATOM 4185 C C . THR B 1 171 ? -73.751 -0.879 31.223 1.00 63.47 169 THR B C 1
ATOM 4186 O O . THR B 1 171 ? -73.722 0.333 31.004 1.00 58.65 169 THR B O 1
ATOM 4190 N N . ALA B 1 172 ? -73.389 -1.401 32.389 1.00 59.24 170 ALA B N 1
ATOM 4191 C CA . ALA B 1 172 ? -73.132 -0.564 33.561 1.00 68.41 170 ALA B CA 1
ATOM 4192 C C . ALA B 1 172 ? -72.127 0.562 33.351 1.00 67.21 170 ALA B C 1
ATOM 4193 O O . ALA B 1 172 ? -70.949 0.316 33.175 1.00 71.89 170 ALA B O 1
ATOM 4195 N N . PHE B 1 173 ? -72.574 1.805 33.383 1.00 59.67 171 PHE B N 1
ATOM 4196 C CA . PHE B 1 173 ? -71.609 2.897 33.341 1.00 67.25 171 PHE B CA 1
ATOM 4197 C C . PHE B 1 173 ? -71.205 3.353 34.741 1.00 68.73 171 PHE B C 1
ATOM 4198 O O . PHE B 1 173 ? -71.760 2.903 35.733 1.00 72.37 171 PHE B O 1
ATOM 4206 N N . VAL B 1 174 ? -70.232 4.251 34.795 1.00 67.85 172 VAL B N 1
ATOM 4207 C CA . VAL B 1 174 ? -69.595 4.672 36.033 1.00 68.50 172 VAL B CA 1
ATOM 4208 C C . VAL B 1 174 ? -69.300 6.167 35.889 1.00 76.40 172 VAL B C 1
ATOM 4209 O O . VAL B 1 174 ? -68.716 6.598 34.884 1.00 79.42 172 VAL B O 1
ATOM 4213 N N . THR B 1 175 ? -69.756 6.967 36.852 1.00 73.69 173 THR B N 1
ATOM 4214 C CA . THR B 1 175 ? -69.535 8.412 36.823 1.00 76.02 173 THR B CA 1
ATOM 4215 C C . THR B 1 175 ? -68.515 8.716 37.895 1.00 86.65 173 THR B C 1
ATOM 4216 O O . THR B 1 175 ? -68.080 7.798 38.573 1.00 94.60 173 THR B O 1
ATOM 4220 N N . PRO B 1 176 ? -68.112 9.990 38.062 1.00 80.44 174 PRO B N 1
ATOM 4221 C CA . PRO B 1 176 ? -67.159 10.196 39.162 1.00 116.67 174 PRO B CA 1
ATOM 4222 C C . PRO B 1 176 ? -67.672 9.763 40.538 1.00 87.75 174 PRO B C 1
ATOM 4223 O O . PRO B 1 176 ? -66.840 9.469 41.387 1.00 120.28 174 PRO B O 1
ATOM 4227 N N . SER B 1 177 ? -68.985 9.693 40.752 1.00 101.33 175 SER B N 1
ATOM 4228 C CA . SER B 1 177 ? -69.507 9.289 42.065 1.00 107.18 175 SER B CA 1
ATOM 4229 C C . SER B 1 177 ? -70.689 8.319 42.033 1.00 105.25 175 SER B C 1
ATOM 4230 O O . SER B 1 177 ? -71.555 8.364 42.902 1.00 89.14 175 SER B O 1
ATOM 4233 N N . GLY B 1 178 ? -70.711 7.425 41.055 1.00 82.78 176 GLY B N 1
ATOM 4234 C CA . GLY B 1 178 ? -71.808 6.484 40.951 1.00 96.84 176 GLY B CA 1
ATOM 4235 C C . GLY B 1 178 ? -71.568 5.353 39.971 1.00 93.85 176 GLY B C 1
ATOM 4236 O O . GLY B 1 178 ? -70.514 5.274 39.357 1.00 94.54 176 GLY B O 1
ATOM 4237 N N . LYS B 1 179 ? -72.557 4.482 39.815 1.00 75.46 177 LYS B N 1
ATOM 4238 C CA . LYS B 1 179 ? -72.417 3.311 38.972 1.00 72.88 177 LYS B CA 1
ATOM 4239 C C . LYS B 1 179 ? -73.813 2.797 38.651 1.00 78.53 177 LYS B C 1
ATOM 4240 O O . LYS B 1 179 ? -74.443 2.104 39.440 1.00 84.10 177 LYS B O 1
ATOM 4246 N N . TYR B 1 180 ? -74.312 3.155 37.482 1.00 75.56 178 TYR B N 1
ATOM 4247 C CA . TYR B 1 180 ? -75.676 2.815 37.143 1.00 75.85 178 TYR B CA 1
ATOM 4248 C C . TYR B 1 180 ? -75.638 1.843 35.973 1.00 70.95 178 TYR B C 1
ATOM 4249 O O . TYR B 1 180 ? -74.597 1.663 35.348 1.00 68.95 178 TYR B O 1
ATOM 4258 N N . GLU B 1 181 ? -76.758 1.177 35.720 1.00 68.89 179 GLU B N 1
ATOM 4259 C CA . GLU B 1 181 ? -76.863 0.266 34.595 1.00 67.35 179 GLU B CA 1
ATOM 4260 C C . GLU B 1 181 ? -78.163 0.549 33.833 1.00 72.94 179 GLU B C 1
ATOM 4261 O O . GLU B 1 181 ? -79.140 1.039 34.404 1.00 76.22 179 GLU B O 1
ATOM 4267 N N . TYR B 1 182 ? -78.169 0.263 32.536 1.00 70.50 180 TYR B N 1
ATOM 4268 C CA . TYR B 1 182 ? -79.288 0.657 31.680 1.00 60.94 180 TYR B CA 1
ATOM 4269 C C . TYR B 1 182 ? -80.391 -0.386 31.692 1.00 58.68 180 TYR B C 1
ATOM 4270 O O . TYR B 1 182 ? -80.121 -1.577 31.752 1.00 64.88 180 TYR B O 1
ATOM 4279 N N . THR B 1 183 ? -81.640 0.063 31.654 1.00 59.94 181 THR B N 1
ATOM 4280 C CA . THR B 1 183 ? -82.793 -0.861 31.665 1.00 64.08 181 THR B CA 1
ATOM 4281 C C . THR B 1 183 ? -83.413 -0.976 30.293 1.00 68.93 181 THR B C 1
ATOM 4282 O O . THR B 1 183 ? -84.035 -1.983 29.967 1.00 70.51 181 THR B O 1
ATOM 4286 N N . VAL B 1 184 ? -83.255 0.091 29.516 1.00 70.91 182 VAL B N 1
ATOM 4287 C CA . VAL B 1 184 ? -83.632 0.129 28.117 1.00 71.37 182 VAL B CA 1
ATOM 4288 C C . VAL B 1 184 ? -82.356 0.244 27.282 1.00 75.30 182 VAL B C 1
ATOM 4289 O O . VAL B 1 184 ? -81.255 0.266 27.828 1.00 75.86 182 VAL B O 1
ATOM 4301 N N . PRO B 1 186 ? -79.490 1.749 25.456 1.00 60.50 184 PRO B N 1
ATOM 4302 C CA . PRO B 1 186 ? -78.755 3.014 25.333 1.00 60.68 184 PRO B CA 1
ATOM 4303 C C . PRO B 1 186 ? -78.117 3.151 23.950 1.00 55.57 184 PRO B C 1
ATOM 4304 O O . PRO B 1 186 ? -78.052 2.169 23.201 1.00 54.45 184 PRO B O 1
ATOM 4308 N N . PHE B 1 187 ? -77.646 4.344 23.615 1.00 46.09 185 PHE B N 1
ATOM 4309 C CA . PHE B 1 187 ? -76.829 4.481 22.433 1.00 45.41 185 PHE B CA 1
ATOM 4310 C C . PHE B 1 187 ? -75.420 3.937 22.706 1.00 52.41 185 PHE B C 1
ATOM 4311 O O . PHE B 1 187 ? -74.992 3.891 23.842 1.00 60.28 185 PHE B O 1
ATOM 4319 N N . GLY B 1 188 ? -74.682 3.546 21.675 1.00 54.58 186 GLY B N 1
ATOM 4320 C CA . GLY B 1 188 ? -73.277 3.219 21.856 1.00 58.26 186 GLY B CA 1
ATOM 4321 C C . GLY B 1 188 ? -72.963 1.737 21.794 1.00 62.04 186 GLY B C 1
ATOM 4322 O O . GLY B 1 188 ? -71.810 1.334 21.615 1.00 66.79 186 GLY B O 1
ATOM 4323 N N . LEU B 1 189 ? -73.996 0.920 21.955 1.00 55.50 187 LEU B N 1
ATOM 4324 C CA . LEU B 1 189 ? -73.834 -0.521 21.914 1.00 57.51 187 LEU B CA 1
ATOM 4325 C C . LEU B 1 189 ? -73.755 -1.051 20.486 1.00 64.43 187 LEU B C 1
ATOM 4326 O O . LEU B 1 189 ? -74.419 -0.555 19.588 1.00 73.14 187 LEU B O 1
ATOM 4331 N N . VAL B 1 190 ? -72.964 -2.090 20.293 1.00 64.25 188 VAL B N 1
ATOM 4332 C CA . VAL B 1 190 ? -72.524 -2.451 18.966 1.00 68.11 188 VAL B CA 1
ATOM 4333 C C . VAL B 1 190 ? -73.606 -3.023 18.060 1.00 73.86 188 VAL B C 1
ATOM 4334 O O . VAL B 1 190 ? -73.557 -2.811 16.842 1.00 88.66 188 VAL B O 1
ATOM 4338 N N . ASN B 1 191 ? -74.591 -3.722 18.601 1.00 59.92 189 ASN B N 1
ATOM 4339 C CA . ASN B 1 191 ? -75.578 -4.288 17.686 1.00 57.97 189 ASN B CA 1
ATOM 4340 C C . ASN B 1 191 ? -76.952 -3.637 17.728 1.00 56.84 189 ASN B C 1
ATOM 4341 O O . ASN B 1 191 ? -77.936 -4.249 17.306 1.00 53.66 189 ASN B O 1
ATOM 4346 N N . ALA B 1 192 ? -77.018 -2.409 18.236 1.00 55.76 190 ALA B N 1
ATOM 4347 C CA . ALA B 1 192 ? -78.302 -1.746 18.455 1.00 62.97 190 ALA B CA 1
ATOM 4348 C C . ALA B 1 192 ? -79.244 -1.727 17.250 1.00 65.09 190 ALA B C 1
ATOM 4349 O O . ALA B 1 192 ? -80.382 -2.195 17.364 1.00 68.40 190 ALA B O 1
ATOM 4351 N N . PRO B 1 193 ? -78.781 -1.208 16.089 1.00 61.06 191 PRO B N 1
ATOM 4352 C CA . PRO B 1 193 ? -79.737 -1.020 14.992 1.00 61.49 191 PRO B CA 1
ATOM 4353 C C . PRO B 1 193 ? -80.274 -2.333 14.428 1.00 62.92 191 PRO B C 1
ATOM 4354 O O . PRO B 1 193 ? -81.346 -2.328 13.837 1.00 65.35 191 PRO B O 1
ATOM 4358 N N . SER B 1 194 ? -79.556 -3.434 14.612 1.00 60.28 192 SER B N 1
ATOM 4359 C CA . SER B 1 194 ? -80.099 -4.727 14.218 1.00 65.59 192 SER B CA 1
ATOM 4360 C C . SER B 1 194 ? -81.262 -5.141 15.129 1.00 69.82 192 SER B C 1
ATOM 4361 O O . SER B 1 194 ? -82.224 -5.761 14.666 1.00 76.36 192 SER B O 1
ATOM 4364 N N . THR B 1 195 ? -81.178 -4.804 16.415 1.00 65.36 193 THR B N 1
ATOM 4365 C CA . THR B 1 195 ? -82.233 -5.179 17.357 1.00 63.08 193 THR B CA 1
ATOM 4366 C C . THR B 1 195 ? -83.533 -4.529 16.924 1.00 61.88 193 THR B C 1
ATOM 4367 O O . THR B 1 195 ? -84.556 -5.195 16.758 1.00 61.07 193 THR B O 1
ATOM 4371 N N . PHE B 1 196 ? -83.473 -3.221 16.719 1.00 59.82 194 PHE B N 1
ATOM 4372 C CA . PHE B 1 196 ? -84.618 -2.479 16.240 1.00 62.70 194 PHE B CA 1
ATOM 4373 C C . PHE B 1 196 ? -85.112 -3.005 14.892 1.00 71.42 194 PHE B C 1
ATOM 4374 O O . PHE B 1 196 ? -86.319 -3.063 14.643 1.00 78.49 194 PHE B O 1
ATOM 4382 N N . ALA B 1 197 ? -84.178 -3.391 14.026 1.00 64.89 195 ALA B N 1
ATOM 4383 C CA . ALA B 1 197 ? -84.528 -3.916 12.720 1.00 62.87 195 ALA B CA 1
ATOM 4384 C C . ALA B 1 197 ? -85.283 -5.233 12.850 1.00 66.08 195 ALA B C 1
ATOM 4385 O O . ALA B 1 197 ? -86.369 -5.393 12.296 1.00 67.58 195 ALA B O 1
ATOM 4387 N N . ARG B 1 198 ? -84.710 -6.169 13.596 1.00 68.71 196 ARG B N 1
ATOM 4388 C CA . ARG B 1 198 ? -85.361 -7.450 13.872 1.00 73.55 196 ARG B CA 1
ATOM 4389 C C . ARG B 1 198 ? -86.743 -7.241 14.514 1.00 78.91 196 ARG B C 1
ATOM 4390 O O . ARG B 1 198 ? -87.670 -8.024 14.301 1.00 80.05 196 ARG B O 1
ATOM 4395 N N . TYR B 1 199 ? -86.866 -6.172 15.297 1.00 78.52 197 TYR B N 1
ATOM 4396 C CA . TYR B 1 199 ? -88.103 -5.841 15.976 1.00 75.44 197 TYR B CA 1
ATOM 4397 C C . TYR B 1 199 ? -89.139 -5.462 14.929 1.00 79.89 197 TYR B C 1
ATOM 4398 O O . TYR B 1 199 ? -90.212 -6.059 14.861 1.00 84.80 197 TYR B O 1
ATOM 4415 N N . ALA B 1 201 ? -89.268 -5.869 11.699 1.00 70.79 199 ALA B N 1
ATOM 4416 C CA . ALA B 1 201 ? -89.577 -6.988 10.850 1.00 71.36 199 ALA B CA 1
ATOM 4417 C C . ALA B 1 201 ? -90.648 -7.768 11.556 1.00 75.64 199 ALA B C 1
ATOM 4418 O O . ALA B 1 201 ? -91.715 -8.012 11.014 1.00 73.84 199 ALA B O 1
ATOM 4420 N N . ASP B 1 202 ? -90.353 -8.134 12.795 1.00 84.06 200 ASP B N 1
ATOM 4421 C CA . ASP B 1 202 ? -91.248 -8.952 13.598 1.00 87.95 200 ASP B CA 1
ATOM 4422 C C . ASP B 1 202 ? -92.653 -8.381 13.675 1.00 84.01 200 ASP B C 1
ATOM 4423 O O . ASP B 1 202 ? -93.626 -9.122 13.570 1.00 90.15 200 ASP B O 1
ATOM 4428 N N . THR B 1 203 ? -92.775 -7.072 13.845 1.00 72.34 201 THR B N 1
ATOM 4429 C CA . THR B 1 203 ? -94.109 -6.525 13.994 1.00 73.67 201 THR B CA 1
ATOM 4430 C C . THR B 1 203 ? -94.779 -6.140 12.670 1.00 79.34 201 THR B C 1
ATOM 4431 O O . THR B 1 203 ? -96.009 -6.190 12.574 1.00 85.21 201 THR B O 1
ATOM 4435 N N . PHE B 1 204 ? -93.991 -5.794 11.649 1.00 75.42 202 PHE B N 1
ATOM 4436 C CA . PHE B 1 204 ? -94.557 -5.197 10.432 1.00 71.85 202 PHE B CA 1
ATOM 4437 C C . PHE B 1 204 ? -94.348 -5.932 9.094 1.00 76.44 202 PHE B C 1
ATOM 4438 O O . PHE B 1 204 ? -94.736 -5.430 8.043 1.00 78.52 202 PHE B O 1
ATOM 4446 N N . ARG B 1 205 ? -93.754 -7.116 9.120 1.00 79.78 203 ARG B N 1
ATOM 4447 C CA . ARG B 1 205 ? -93.364 -7.757 7.875 1.00 84.46 203 ARG B CA 1
ATOM 4448 C C . ARG B 1 205 ? -94.562 -8.241 7.062 1.00 90.18 203 ARG B C 1
ATOM 4449 O O . ARG B 1 205 ? -94.439 -8.537 5.870 1.00 93.83 203 ARG B O 1
ATOM 4457 N N . ASP B 1 206 ? -95.722 -8.305 7.701 1.00 91.76 204 ASP B N 1
ATOM 4458 C CA . ASP B 1 206 ? -96.885 -8.920 7.075 1.00 98.22 204 ASP B CA 1
ATOM 4459 C C . ASP B 1 206 ? -97.842 -7.916 6.441 1.00 94.18 204 ASP B C 1
ATOM 4460 O O . ASP B 1 206 ? -98.941 -8.273 6.050 1.00 101.59 204 ASP B O 1
ATOM 4465 N N . LEU B 1 207 ? -97.432 -6.662 6.352 1.00 86.09 205 LEU B N 1
ATOM 4466 C CA . LEU B 1 207 ? -98.257 -5.634 5.747 1.00 87.96 205 LEU B CA 1
ATOM 4467 C C . LEU B 1 207 ? -97.605 -5.167 4.461 1.00 97.48 205 LEU B C 1
ATOM 4468 O O . LEU B 1 207 ? -96.461 -4.715 4.467 1.00 102.56 205 LEU B O 1
ATOM 4473 N N . ARG B 1 208 ? -98.332 -5.266 3.357 1.00 101.77 206 ARG B N 1
ATOM 4474 C CA . ARG B 1 208 ? -97.785 -4.895 2.056 1.00 102.12 206 ARG B CA 1
ATOM 4475 C C . ARG B 1 208 ? -97.746 -3.383 1.860 1.00 99.41 206 ARG B C 1
ATOM 4476 O O . ARG B 1 208 ? -97.187 -2.897 0.882 1.00 104.40 206 ARG B O 1
ATOM 4478 N N . PHE B 1 209 ? -98.331 -2.637 2.788 1.00 94.35 207 PHE B N 1
ATOM 4479 C CA . PHE B 1 209 ? -98.352 -1.184 2.667 1.00 93.45 207 PHE B CA 1
ATOM 4480 C C . PHE B 1 209 ? -97.327 -0.484 3.565 1.00 91.42 207 PHE B C 1
ATOM 4481 O O . PHE B 1 209 ? -97.237 0.746 3.584 1.00 90.95 207 PHE B O 1
ATOM 4489 N N . VAL B 1 210 ? -96.547 -1.277 4.293 1.00 90.64 208 VAL B N 1
ATOM 4490 C CA . VAL B 1 210 ? -95.504 -0.750 5.167 1.00 82.42 208 VAL B CA 1
ATOM 4491 C C . VAL B 1 210 ? -94.129 -1.281 4.800 1.00 75.58 208 VAL B C 1
ATOM 4492 O O . VAL B 1 210 ? -93.921 -2.492 4.720 1.00 75.27 208 VAL B O 1
ATOM 4496 N N . ASN B 1 211 ? -93.204 -0.354 4.567 1.00 74.56 209 ASN B N 1
ATOM 4497 C CA . ASN B 1 211 ? -91.786 -0.665 4.415 1.00 75.07 209 ASN B CA 1
ATOM 4498 C C . ASN B 1 211 ? -91.038 -0.315 5.678 1.00 69.64 209 ASN B C 1
ATOM 4499 O O . ASN B 1 211 ? -91.150 0.805 6.175 1.00 59.29 209 ASN B O 1
ATOM 4504 N N . VAL B 1 212 ? -90.288 -1.282 6.197 1.00 67.36 210 VAL B N 1
ATOM 4505 C CA . VAL B 1 212 ? -89.389 -1.049 7.317 1.00 58.39 210 VAL B CA 1
ATOM 4506 C C . VAL B 1 212 ? -87.993 -1.547 6.963 1.00 59.16 210 VAL B C 1
ATOM 4507 O O . VAL B 1 212 ? -87.831 -2.477 6.170 1.00 73.91 210 VAL B O 1
ATOM 4511 N N . TYR B 1 213 ? -86.984 -0.914 7.545 1.00 66.81 211 TYR B N 1
ATOM 4512 C CA . TYR B 1 213 ? -85.597 -1.279 7.276 1.00 67.98 211 TYR B CA 1
ATOM 4513 C C . TYR B 1 213 ? -84.714 -1.184 8.538 1.00 67.48 211 TYR B C 1
ATOM 4514 O O . TYR B 1 213 ? -84.572 -2.166 9.259 1.00 70.50 211 TYR B O 1
ATOM 4523 N N . LEU B 1 214 ? -84.147 -0.009 8.809 1.00 65.01 212 LEU B N 1
ATOM 4524 C CA . LEU B 1 214 ? -83.245 0.179 9.943 1.00 67.80 212 LEU B CA 1
ATOM 4525 C C . LEU B 1 214 ? -83.657 1.342 10.833 1.00 79.66 212 LEU B C 1
ATOM 4526 O O . LEU B 1 214 ? -83.332 1.389 12.013 1.00 85.26 212 LEU B O 1
ATOM 4531 N N . ASP B 1 215 ? -84.343 2.310 10.254 1.00 83.71 213 ASP B N 1
ATOM 4532 C CA . ASP B 1 215 ? -84.631 3.532 10.970 1.00 81.73 213 ASP B CA 1
ATOM 4533 C C . ASP B 1 215 ? -86.126 3.846 10.972 1.00 82.72 213 ASP B C 1
ATOM 4534 O O . ASP B 1 215 ? -86.832 3.515 11.923 1.00 83.05 213 ASP B O 1
ATOM 4539 N N . ASP B 1 216 ? -86.592 4.486 9.900 1.00 81.74 214 ASP B N 1
ATOM 4540 C CA . ASP B 1 216 ? -87.976 4.927 9.772 1.00 75.95 214 ASP B CA 1
ATOM 4541 C C . ASP B 1 216 ? -88.910 3.787 9.397 1.00 74.44 214 ASP B C 1
ATOM 4542 O O . ASP B 1 216 ? -88.479 2.728 8.960 1.00 81.54 214 ASP B O 1
ATOM 4547 N N . ILE B 1 217 ? -90.197 4.018 9.586 1.00 69.85 215 ILE B N 1
ATOM 4548 C CA . ILE B 1 217 ? -91.226 3.109 9.110 1.00 72.43 215 ILE B CA 1
ATOM 4549 C C . ILE B 1 217 ? -91.921 3.869 8.002 1.00 72.25 215 ILE B C 1
ATOM 4550 O O . ILE B 1 217 ? -92.367 4.996 8.212 1.00 72.71 215 ILE B O 1
ATOM 4555 N N . LEU B 1 218 ? -91.984 3.281 6.812 1.00 71.57 216 LEU B N 1
ATOM 4556 C CA . LEU B 1 218 ? -92.683 3.925 5.707 1.00 70.43 216 LEU B CA 1
ATOM 4557 C C . LEU B 1 218 ? -94.064 3.317 5.516 1.00 72.69 216 LEU B C 1
ATOM 4558 O O . LEU B 1 218 ? -94.222 2.100 5.450 1.00 74.56 216 LEU B O 1
ATOM 4563 N N . ILE B 1 219 ? -95.070 4.173 5.443 1.00 71.00 217 ILE B N 1
ATOM 4564 C CA . ILE B 1 219 ? -96.415 3.712 5.168 1.00 78.85 217 ILE B CA 1
ATOM 4565 C C . ILE B 1 219 ? -96.951 4.322 3.868 1.00 81.42 217 ILE B C 1
ATOM 4566 O O . ILE B 1 219 ? -97.062 5.546 3.735 1.00 81.68 217 ILE B O 1
ATOM 4571 N N . PHE B 1 220 ? -97.268 3.461 2.906 1.00 78.49 218 PHE B N 1
ATOM 4572 C CA . PHE B 1 220 ? -97.745 3.937 1.619 1.00 80.72 218 PHE B CA 1
ATOM 4573 C C . PHE B 1 220 ? -99.100 3.367 1.246 1.00 87.20 218 PHE B C 1
ATOM 4574 O O . PHE B 1 220 ? -99.364 2.182 1.422 1.00 87.40 218 PHE B O 1
ATOM 4582 N N . SER B 1 221 ? -99.966 4.234 0.740 1.00 94.00 219 SER B N 1
ATOM 4583 C CA . SER B 1 221 ? -101.265 3.804 0.253 1.00 103.58 219 SER B CA 1
ATOM 4584 C C . SER B 1 221 ? -101.573 4.595 -1.014 1.00 110.96 219 SER B C 1
ATOM 4585 O O . SER B 1 221 ? -100.842 5.528 -1.357 1.00 115.06 219 SER B O 1
ATOM 4588 N N . GLU B 1 222 ? -102.650 4.230 -1.703 1.00 111.59 220 GLU B N 1
ATOM 4589 C CA . GLU B 1 222 ? -102.989 4.844 -2.982 1.00 113.98 220 GLU B CA 1
ATOM 4590 C C . GLU B 1 222 ? -104.127 5.866 -2.858 1.00 110.15 220 GLU B C 1
ATOM 4591 O O . GLU B 1 222 ? -104.585 6.433 -3.850 1.00 114.86 220 GLU B O 1
ATOM 4597 N N . SER B 1 223 ? -104.583 6.088 -1.633 1.00 101.99 221 SER B N 1
ATOM 4598 C CA . SER B 1 223 ? -105.620 7.071 -1.367 1.00 101.45 221 SER B CA 1
ATOM 4599 C C . SER B 1 223 ? -105.612 7.453 0.110 1.00 97.52 221 SER B C 1
ATOM 4600 O O . SER B 1 223 ? -105.379 6.605 0.985 1.00 93.12 221 SER B O 1
ATOM 4603 N N . PRO B 1 224 ? -105.876 8.734 0.400 1.00 97.23 222 PRO B N 1
ATOM 4604 C CA . PRO B 1 224 ? -105.949 9.157 1.802 1.00 93.42 222 PRO B CA 1
ATOM 4605 C C . PRO B 1 224 ? -107.089 8.434 2.501 1.00 98.98 222 PRO B C 1
ATOM 4606 O O . PRO B 1 224 ? -107.054 8.271 3.714 1.00 93.93 222 PRO B O 1
ATOM 4610 N N . GLU B 1 225 ? -108.083 8.007 1.723 1.00 112.01 223 GLU B N 1
ATOM 4611 C CA . GLU B 1 225 ? -109.172 7.168 2.211 1.00 114.67 223 GLU B CA 1
ATOM 4612 C C . GLU B 1 225 ? -108.565 5.931 2.867 1.00 110.62 223 GLU B C 1
ATOM 4613 O O . GLU B 1 225 ? -108.718 5.707 4.069 1.00 106.84 223 GLU B O 1
ATOM 4619 N N . GLU B 1 226 ? -107.845 5.149 2.073 1.00 111.92 224 GLU B N 1
ATOM 4620 C CA . GLU B 1 226 ? -107.248 3.920 2.563 1.00 112.75 224 GLU B CA 1
ATOM 4621 C C . GLU B 1 226 ? -106.115 4.190 3.543 1.00 104.92 224 GLU B C 1
ATOM 4622 O O . GLU B 1 226 ? -105.857 3.383 4.434 1.00 103.38 224 GLU B O 1
ATOM 4628 N N . HIS B 1 227 ? -105.451 5.332 3.385 1.00 102.48 225 HIS B N 1
ATOM 4629 C CA . HIS B 1 227 ? -104.304 5.684 4.227 1.00 99.13 225 HIS B CA 1
ATOM 4630 C C . HIS B 1 227 ? -104.626 5.715 5.720 1.00 91.72 225 HIS B C 1
ATOM 4631 O O . HIS B 1 227 ? -103.850 5.219 6.530 1.00 86.85 225 HIS B O 1
ATOM 4638 N N . TRP B 1 228 ? -105.757 6.308 6.086 1.00 87.55 226 TRP B N 1
ATOM 4639 C CA . TRP B 1 228 ? -106.088 6.421 7.495 1.00 83.26 226 TRP B CA 1
ATOM 4640 C C . TRP B 1 228 ? -106.334 5.052 8.090 1.00 86.41 226 TRP B C 1
ATOM 4641 O O . TRP B 1 228 ? -106.008 4.806 9.246 1.00 88.85 226 TRP B O 1
ATOM 4652 N N . LYS B 1 229 ? -106.902 4.157 7.298 1.00 89.19 227 LYS B N 1
ATOM 4653 C CA . LYS B 1 229 ? -107.100 2.797 7.765 1.00 91.11 227 LYS B CA 1
ATOM 4654 C C . LYS B 1 229 ? -105.731 2.156 7.901 1.00 84.11 227 LYS B C 1
ATOM 4655 O O . LYS B 1 229 ? -105.518 1.302 8.752 1.00 84.27 227 LYS B O 1
ATOM 4661 N N . HIS B 1 230 ? -104.789 2.583 7.071 1.00 79.41 228 HIS B N 1
ATOM 4662 C CA . HIS B 1 230 ? -103.448 2.033 7.157 1.00 79.63 228 HIS B CA 1
ATOM 4663 C C . HIS B 1 230 ? -102.750 2.480 8.434 1.00 85.48 228 HIS B C 1
ATOM 4664 O O . HIS B 1 230 ? -102.348 1.646 9.246 1.00 88.30 228 HIS B O 1
ATOM 4671 N N . LEU B 1 231 ? -102.620 3.795 8.598 1.00 85.81 229 LEU B N 1
ATOM 4672 C CA . LEU B 1 231 ? -102.057 4.401 9.799 1.00 79.99 229 LEU B CA 1
ATOM 4673 C C . LEU B 1 231 ? -102.679 3.804 11.057 1.00 84.49 229 LEU B C 1
ATOM 4674 O O . LEU B 1 231 ? -101.980 3.507 12.027 1.00 85.60 229 LEU B O 1
ATOM 4679 N N . ASP B 1 232 ? -103.996 3.624 11.020 1.00 84.78 230 ASP B N 1
ATOM 4680 C CA . ASP B 1 232 ? -104.749 3.035 12.118 1.00 85.68 230 ASP B CA 1
ATOM 4681 C C . ASP B 1 232 ? -104.134 1.697 12.526 1.00 85.83 230 ASP B C 1
ATOM 4682 O O . ASP B 1 232 ? -103.954 1.432 13.709 1.00 92.07 230 ASP B O 1
ATOM 4687 N N . THR B 1 233 ? -103.779 0.866 11.553 1.00 82.91 231 THR B N 1
ATOM 4688 C CA . THR B 1 233 ? -103.184 -0.436 11.867 1.00 83.09 231 THR B CA 1
ATOM 4689 C C . THR B 1 233 ? -101.768 -0.334 12.443 1.00 81.07 231 THR B C 1
ATOM 4690 O O . THR B 1 233 ? -101.415 -1.037 13.375 1.00 85.76 231 THR B O 1
ATOM 4694 N N . VAL B 1 234 ? -100.947 0.524 11.865 1.00 74.70 232 VAL B N 1
ATOM 4695 C CA . VAL B 1 234 ? -99.554 0.575 12.245 1.00 73.06 232 VAL B CA 1
ATOM 4696 C C . VAL B 1 234 ? -99.435 1.245 13.604 1.00 77.68 232 VAL B C 1
ATOM 4697 O O . VAL B 1 234 ? -98.760 0.743 14.503 1.00 80.08 232 VAL B O 1
ATOM 4701 N N . LEU B 1 235 ? -100.113 2.372 13.762 1.00 79.44 233 LEU B N 1
ATOM 4702 C CA . LEU B 1 235 ? -100.148 3.040 15.050 1.00 78.55 233 LEU B CA 1
ATOM 4703 C C . LEU B 1 235 ? -100.758 2.155 16.155 1.00 84.95 233 LEU B C 1
ATOM 4704 O O . LEU B 1 235 ? -100.287 2.173 17.291 1.00 87.72 233 LEU B O 1
ATOM 4709 N N . GLU B 1 236 ? -101.791 1.379 15.835 1.00 86.13 234 GLU B N 1
ATOM 4710 C CA . GLU B 1 236 ? -102.299 0.420 16.812 1.00 89.53 234 GLU B CA 1
ATOM 4711 C C . GLU B 1 236 ? -101.183 -0.515 17.267 1.00 88.66 234 GLU B C 1
ATOM 4712 O O . GLU B 1 236 ? -100.958 -0.694 18.458 1.00 91.05 234 GLU B O 1
ATOM 4718 N N . ARG B 1 237 ? -100.476 -1.085 16.298 1.00 83.53 235 ARG B N 1
ATOM 4719 C CA . ARG B 1 237 ? -99.489 -2.115 16.552 1.00 75.63 235 ARG B CA 1
ATOM 4720 C C . ARG B 1 237 ? -98.377 -1.563 17.388 1.00 72.17 235 ARG B C 1
ATOM 4721 O O . ARG B 1 237 ? -97.893 -2.238 18.287 1.00 75.78 235 ARG B O 1
ATOM 4729 N N . LEU B 1 238 ? -97.975 -0.333 17.089 1.00 68.13 236 LEU B N 1
ATOM 4730 C CA . LEU B 1 238 ? -97.020 0.370 17.939 1.00 66.96 236 LEU B CA 1
ATOM 4731 C C . LEU B 1 238 ? -97.613 0.522 19.323 1.00 72.44 236 LEU B C 1
ATOM 4732 O O . LEU B 1 238 ? -96.998 0.106 20.295 1.00 77.34 236 LEU B O 1
ATOM 4737 N N . LYS B 1 239 ? -98.817 1.086 19.408 1.00 70.45 237 LYS B N 1
ATOM 4738 C CA . LYS B 1 239 ? -99.479 1.277 20.696 1.00 72.36 237 LYS B CA 1
ATOM 4739 C C . LYS B 1 239 ? -99.537 -0.005 21.524 1.00 74.62 237 LYS B C 1
ATOM 4740 O O . LYS B 1 239 ? -99.396 0.041 22.741 1.00 79.80 237 LYS B O 1
ATOM 4744 N N . ASN B 1 240 ? -99.705 -1.147 20.871 1.00 75.58 238 ASN B N 1
ATOM 4745 C CA . ASN B 1 240 ? -99.713 -2.417 21.584 1.00 82.57 238 ASN B CA 1
ATOM 4746 C C . ASN B 1 240 ? -98.325 -2.858 22.028 1.00 84.13 238 ASN B C 1
ATOM 4747 O O . ASN B 1 240 ? -98.194 -3.729 22.884 1.00 91.60 238 ASN B O 1
ATOM 4752 N N . GLU B 1 241 ? -97.288 -2.258 21.454 1.00 78.85 239 GLU B N 1
ATOM 4753 C CA . GLU B 1 241 ? -95.920 -2.573 21.855 1.00 79.47 239 GLU B CA 1
ATOM 4754 C C . GLU B 1 241 ? -95.416 -1.617 22.919 1.00 78.20 239 GLU B C 1
ATOM 4755 O O . GLU B 1 241 ? -94.278 -1.707 23.366 1.00 80.47 239 GLU B O 1
ATOM 4761 N N . ASN B 1 242 ? -96.266 -0.689 23.312 1.00 77.31 240 ASN B N 1
ATOM 4762 C CA . ASN B 1 242 ? -95.859 0.355 24.224 1.00 76.58 240 ASN B CA 1
ATOM 4763 C C . ASN B 1 242 ? -94.674 1.102 23.672 1.00 72.41 240 ASN B C 1
ATOM 4764 O O . ASN B 1 242 ? -93.698 1.363 24.374 1.00 76.16 240 ASN B O 1
ATOM 4769 N N . LEU B 1 243 ? -94.770 1.439 22.393 1.00 67.24 241 LEU B N 1
ATOM 4770 C CA . LEU B 1 243 ? -93.737 2.218 21.731 1.00 63.37 241 LEU B CA 1
ATOM 4771 C C . LEU B 1 243 ? -94.196 3.647 21.582 1.00 63.81 241 LEU B C 1
ATOM 4772 O O . LEU B 1 243 ? -95.375 3.955 21.754 1.00 69.53 241 LEU B O 1
ATOM 4777 N N . ILE B 1 244 ? -93.265 4.525 21.266 1.00 58.10 242 ILE B N 1
ATOM 4778 C CA . ILE B 1 244 ? -93.580 5.935 21.167 1.00 57.54 242 ILE B CA 1
ATOM 4779 C C . ILE B 1 244 ? -92.985 6.506 19.896 1.00 57.78 242 ILE B C 1
ATOM 4780 O O . ILE B 1 244 ? -91.831 6.239 19.560 1.00 53.20 242 ILE B O 1
ATOM 4785 N N . VAL B 1 245 ? -93.779 7.288 19.181 1.00 65.15 243 VAL B N 1
ATOM 4786 C CA . VAL B 1 245 ? -93.306 7.883 17.939 1.00 66.65 243 VAL B CA 1
ATOM 4787 C C . VAL B 1 245 ? -92.786 9.271 18.246 1.00 66.05 243 VAL B C 1
ATOM 4788 O O . VAL B 1 245 ? -93.529 10.133 18.712 1.00 68.61 243 VAL B O 1
ATOM 4792 N N . LYS B 1 246 ? -91.500 9.472 17.998 1.00 67.16 244 LYS B N 1
ATOM 4793 C CA . LYS B 1 246 ? -90.869 10.763 18.212 1.00 69.57 244 LYS B CA 1
ATOM 4794 C C . LYS B 1 246 ? -91.400 11.728 17.157 1.00 70.36 244 LYS B C 1
ATOM 4795 O O . LYS B 1 246 ? -90.798 11.935 16.110 1.00 66.42 244 LYS B O 1
ATOM 4801 N N . LYS B 1 247 ? -92.558 12.294 17.475 1.00 78.67 245 LYS B N 1
ATOM 4802 C CA . LYS B 1 247 ? -93.350 13.139 16.582 1.00 83.31 245 LYS B CA 1
ATOM 4803 C C . LYS B 1 247 ? -92.515 14.070 15.717 1.00 81.23 245 LYS B C 1
ATOM 4804 O O . LYS B 1 247 ? -92.485 13.914 14.503 1.00 78.91 245 LYS B O 1
ATOM 4810 N N . LYS B 1 248 ? -91.822 15.005 16.361 1.00 84.93 246 LYS B N 1
ATOM 4811 C CA . LYS B 1 248 ? -91.057 16.061 15.684 1.00 87.52 246 LYS B CA 1
ATOM 4812 C C . LYS B 1 248 ? -90.302 15.625 14.422 1.00 80.84 246 LYS B C 1
ATOM 4813 O O . LYS B 1 248 ? -90.175 16.397 13.480 1.00 80.96 246 LYS B O 1
ATOM 4815 N N . LYS B 1 249 ? -89.824 14.386 14.399 1.00 77.93 247 LYS B N 1
ATOM 4816 C CA . LYS B 1 249 ? -89.127 13.865 13.226 1.00 79.38 247 LYS B CA 1
ATOM 4817 C C . LYS B 1 249 ? -90.056 13.358 12.102 1.00 82.41 247 LYS B C 1
ATOM 4818 O O . LYS B 1 249 ? -89.686 13.425 10.928 1.00 94.12 247 LYS B O 1
ATOM 4820 N N . CYS B 1 250 ? -91.251 12.873 12.455 1.00 70.71 248 CYS B N 1
ATOM 4821 C CA . CYS B 1 250 ? -92.189 12.271 11.500 1.00 66.87 248 CYS B CA 1
ATOM 4822 C C . CYS B 1 250 ? -92.676 13.210 10.383 1.00 74.51 248 CYS B C 1
ATOM 4823 O O . CYS B 1 250 ? -92.668 14.434 10.543 1.00 83.63 248 CYS B O 1
ATOM 4826 N N . LYS B 1 251 ? -93.081 12.639 9.246 1.00 69.53 249 LYS B N 1
ATOM 4827 C CA . LYS B 1 251 ? -93.824 13.392 8.231 1.00 67.36 249 LYS B CA 1
ATOM 4828 C C . LYS B 1 251 ? -95.098 12.620 7.907 1.00 66.87 249 LYS B C 1
ATOM 4829 O O . LYS B 1 251 ? -95.045 11.459 7.510 1.00 70.22 249 LYS B O 1
ATOM 4833 N N . PHE B 1 252 ? -96.243 13.264 8.092 1.00 63.59 250 PHE B N 1
ATOM 4834 C CA . PHE B 1 252 ? -97.529 12.580 7.993 1.00 65.68 250 PHE B CA 1
ATOM 4835 C C . PHE B 1 252 ? -98.269 12.867 6.696 1.00 71.84 250 PHE B C 1
ATOM 4836 O O . PHE B 1 252 ? -98.340 14.021 6.263 1.00 75.86 250 PHE B O 1
ATOM 4844 N N . ALA B 1 253 ? -98.824 11.809 6.106 1.00 67.24 251 ALA B N 1
ATOM 4845 C CA . ALA B 1 253 ? -99.696 11.879 4.926 1.00 79.37 251 ALA B CA 1
ATOM 4846 C C . ALA B 1 253 ? -99.404 13.020 3.977 1.00 82.26 251 ALA B C 1
ATOM 4847 O O . ALA B 1 253 ? -100.255 13.886 3.766 1.00 84.76 251 ALA B O 1
ATOM 4849 N N . SER B 1 254 ? -98.201 13.036 3.425 1.00 85.25 252 SER B N 1
ATOM 4850 C CA . SER B 1 254 ? -97.861 14.065 2.465 1.00 98.42 252 SER B CA 1
ATOM 4851 C C . SER B 1 254 ? -97.684 13.434 1.094 1.00 106.40 252 SER B C 1
ATOM 4852 O O . SER B 1 254 ? -97.762 12.216 0.945 1.00 107.56 252 SER B O 1
ATOM 4855 N N . GLU B 1 255 ? -97.472 14.280 0.094 1.00 110.87 253 GLU B N 1
ATOM 4856 C CA . GLU B 1 255 ? -97.297 13.835 -1.275 1.00 110.79 253 GLU B CA 1
ATOM 4857 C C . GLU B 1 255 ? -95.910 13.239 -1.422 1.00 106.55 253 GLU B C 1
ATOM 4858 O O . GLU B 1 255 ? -95.747 12.136 -1.935 1.00 106.37 253 GLU B O 1
ATOM 4864 N N . GLU B 1 256 ? -94.908 13.975 -0.956 1.00 104.64 254 GLU B N 1
ATOM 4865 C CA . GLU B 1 256 ? -93.527 13.559 -1.113 1.00 104.17 254 GLU B CA 1
ATOM 4866 C C . GLU B 1 256 ? -92.879 13.308 0.235 1.00 103.49 254 GLU B C 1
ATOM 4867 O O . GLU B 1 256 ? -93.208 13.948 1.240 1.00 105.69 254 GLU B O 1
ATOM 4873 N N . THR B 1 257 ? -91.944 12.372 0.248 1.00 97.92 255 THR B N 1
ATOM 4874 C CA . THR B 1 257 ? -91.294 12.000 1.476 1.00 91.62 255 THR B CA 1
ATOM 4875 C C . THR B 1 257 ? -89.911 11.499 1.132 1.00 95.07 255 THR B C 1
ATOM 4876 O O . THR B 1 257 ? -89.623 11.199 -0.028 1.00 103.33 255 THR B O 1
ATOM 4880 N N . GLU B 1 258 ? -89.041 11.437 2.130 1.00 90.87 256 GLU B N 1
ATOM 4881 C CA . GLU B 1 258 ? -87.705 10.909 1.920 1.00 85.87 256 GLU B CA 1
ATOM 4882 C C . GLU B 1 258 ? -87.566 9.596 2.662 1.00 87.75 256 GLU B C 1
ATOM 4883 O O . GLU B 1 258 ? -88.022 9.450 3.793 1.00 92.27 256 GLU B O 1
ATOM 4889 N N . PHE B 1 259 ? -86.950 8.629 2.007 1.00 86.11 257 PHE B N 1
ATOM 4890 C CA . PHE B 1 259 ? -86.827 7.313 2.586 1.00 79.95 257 PHE B CA 1
ATOM 4891 C C . PHE B 1 259 ? -85.540 6.676 2.108 1.00 77.60 257 PHE B C 1
ATOM 4892 O O . PHE B 1 259 ? -85.239 6.716 0.918 1.00 79.19 257 PHE B O 1
ATOM 4900 N N . LEU B 1 260 ? -84.776 6.124 3.051 1.00 74.41 258 LEU B N 1
ATOM 4901 C CA . LEU B 1 260 ? -83.584 5.328 2.752 1.00 74.08 258 LEU B CA 1
ATOM 4902 C C . LEU B 1 260 ? -82.615 5.999 1.792 1.00 77.70 258 LEU B C 1
ATOM 4903 O O . LEU B 1 260 ? -82.035 5.340 0.937 1.00 82.12 258 LEU B O 1
ATOM 4908 N N . GLY B 1 261 ? -82.457 7.310 1.917 1.00 77.21 259 GLY B N 1
ATOM 4909 C CA . GLY B 1 261 ? -81.532 8.043 1.071 1.00 77.20 259 GLY B CA 1
ATOM 4910 C C . GLY B 1 261 ? -82.090 8.281 -0.311 1.00 83.70 259 GLY B C 1
ATOM 4911 O O . GLY B 1 261 ? -81.424 8.849 -1.171 1.00 95.33 259 GLY B O 1
ATOM 4912 N N . TYR B 1 262 ? -83.318 7.837 -0.533 1.00 81.15 260 TYR B N 1
ATOM 4913 C CA . TYR B 1 262 ? -83.990 8.112 -1.784 1.00 87.39 260 TYR B CA 1
ATOM 4914 C C . TYR B 1 262 ? -85.091 9.132 -1.587 1.00 88.32 260 TYR B C 1
ATOM 4915 O O . TYR B 1 262 ? -85.653 9.266 -0.505 1.00 79.79 260 TYR B O 1
ATOM 4924 N N . SER B 1 263 ? -85.385 9.856 -2.656 1.00 99.55 261 SER B N 1
ATOM 4925 C CA . SER B 1 263 ? -86.498 10.786 -2.674 1.00 105.69 261 SER B CA 1
ATOM 4926 C C . SER B 1 263 ? -87.721 10.027 -3.156 1.00 103.38 261 SER B C 1
ATOM 4927 O O . SER B 1 263 ? -87.748 9.542 -4.284 1.00 107.36 261 SER B O 1
ATOM 4930 N N . ILE B 1 264 ? -88.728 9.906 -2.301 1.00 95.63 262 ILE B N 1
ATOM 4931 C CA . ILE B 1 264 ? -89.914 9.146 -2.669 1.00 95.02 262 ILE B CA 1
ATOM 4932 C C . ILE B 1 264 ? -91.014 10.045 -3.204 1.00 99.88 262 ILE B C 1
ATOM 4933 O O . ILE B 1 264 ? -91.562 10.880 -2.482 1.00 98.03 262 ILE B O 1
ATOM 4938 N N . GLY B 1 265 ? -91.325 9.869 -4.482 1.00 105.48 263 GLY B N 1
ATOM 4939 C CA . GLY B 1 265 ? -92.367 10.645 -5.121 1.00 110.65 263 GLY B CA 1
ATOM 4940 C C . GLY B 1 265 ? -93.536 9.774 -5.523 1.00 112.67 263 GLY B C 1
ATOM 4941 O O . GLY B 1 265 ? -93.518 8.553 -5.302 1.00 107.52 263 GLY B O 1
ATOM 4942 N N . ILE B 1 266 ? -94.548 10.412 -6.111 1.00 117.72 264 ILE B N 1
ATOM 4943 C CA . ILE B 1 266 ? -95.750 9.724 -6.564 1.00 122.21 264 ILE B CA 1
ATOM 4944 C C . ILE B 1 266 ? -95.376 8.529 -7.426 1.00 125.99 264 ILE B C 1
ATOM 4945 O O . ILE B 1 266 ? -95.613 7.380 -7.043 1.00 131.39 264 ILE B O 1
ATOM 4950 N N . GLN B 1 267 ? -94.766 8.796 -8.574 1.00 121.63 265 GLN B N 1
ATOM 4951 C CA . GLN B 1 267 ? -94.263 7.718 -9.410 1.00 119.55 265 GLN B CA 1
ATOM 4952 C C . GLN B 1 267 ? -92.758 7.831 -9.603 1.00 117.64 265 GLN B C 1
ATOM 4953 O O . GLN B 1 267 ? -92.177 7.129 -10.430 1.00 123.57 265 GLN B O 1
ATOM 4959 N N . LYS B 1 268 ? -92.130 8.707 -8.823 1.00 109.72 266 LYS B N 1
ATOM 4960 C CA . LYS B 1 268 ? -90.711 8.986 -8.996 1.00 105.31 266 LYS B CA 1
ATOM 4961 C C . LYS B 1 268 ? -89.878 8.664 -7.761 1.00 100.46 266 LYS B C 1
ATOM 4962 O O . LYS B 1 268 ? -89.970 9.341 -6.735 1.00 96.39 266 LYS B O 1
ATOM 4964 N N . ILE B 1 269 ? -89.064 7.621 -7.881 1.00 101.23 267 ILE B N 1
ATOM 4965 C CA . ILE B 1 269 ? -88.070 7.275 -6.875 1.00 99.70 267 ILE B CA 1
ATOM 4966 C C . ILE B 1 269 ? -86.698 7.594 -7.460 1.00 104.35 267 ILE B C 1
ATOM 4967 O O . ILE B 1 269 ? -86.306 7.015 -8.470 1.00 115.22 267 ILE B O 1
ATOM 4972 N N . ALA B 1 270 ? -85.963 8.512 -6.850 1.00 99.38 268 ALA B N 1
ATOM 4973 C CA . ALA B 1 270 ? -84.616 8.807 -7.319 1.00 98.35 268 ALA B CA 1
ATOM 4974 C C . ALA B 1 270 ? -83.772 9.391 -6.192 1.00 97.20 268 ALA B C 1
ATOM 4975 O O . ALA B 1 270 ? -84.157 10.393 -5.583 1.00 103.79 268 ALA B O 1
ATOM 4977 N N . PRO B 1 271 ? -82.610 8.770 -5.923 1.00 90.29 269 PRO B N 1
ATOM 4978 C CA . PRO B 1 271 ? -81.723 9.010 -4.770 1.00 87.41 269 PRO B CA 1
ATOM 4979 C C . PRO B 1 271 ? -81.430 10.479 -4.489 1.00 84.83 269 PRO B C 1
ATOM 4980 O O . PRO B 1 271 ? -81.491 11.287 -5.416 1.00 90.45 269 PRO B O 1
ATOM 4984 N N . LEU B 1 272 ? -81.110 10.813 -3.241 1.00 77.83 270 LEU B N 1
ATOM 4985 C CA . LEU B 1 272 ? -80.686 12.171 -2.901 1.00 77.85 270 LEU B CA 1
ATOM 4986 C C . LEU B 1 272 ? -79.267 12.466 -3.386 1.00 83.88 270 LEU B C 1
ATOM 4987 O O . LEU B 1 272 ? -78.983 13.581 -3.809 1.00 91.96 270 LEU B O 1
ATOM 4992 N N . GLN B 1 273 ? -78.368 11.488 -3.306 1.00 79.62 271 GLN B N 1
ATOM 4993 C CA . GLN B 1 273 ? -77.059 11.627 -3.954 1.00 79.38 271 GLN B CA 1
ATOM 4994 C C . GLN B 1 273 ? -76.636 10.393 -4.751 1.00 79.36 271 GLN B C 1
ATOM 4995 O O . GLN B 1 273 ? -76.156 9.411 -4.194 1.00 76.65 271 GLN B O 1
ATOM 5001 N N . HIS B 1 274 ? -76.805 10.461 -6.065 1.00 84.82 272 HIS B N 1
ATOM 5002 C CA . HIS B 1 274 ? -76.495 9.331 -6.931 1.00 90.03 272 HIS B CA 1
ATOM 5003 C C . HIS B 1 274 ? -75.078 8.764 -6.751 1.00 91.57 272 HIS B C 1
ATOM 5004 O O . HIS B 1 274 ? -74.139 9.487 -6.430 1.00 91.84 272 HIS B O 1
ATOM 5011 N N . LYS B 1 275 ? -74.960 7.456 -6.966 1.00 91.62 273 LYS B N 1
ATOM 5012 C CA . LYS B 1 275 ? -73.696 6.704 -6.964 1.00 86.88 273 LYS B CA 1
ATOM 5013 C C . LYS B 1 275 ? -72.484 7.404 -7.587 1.00 84.70 273 LYS B C 1
ATOM 5014 O O . LYS B 1 275 ? -71.346 7.174 -7.165 1.00 81.70 273 LYS B O 1
ATOM 5020 N N . CYS B 1 276 ? -72.734 8.241 -8.596 1.00 83.16 274 CYS B N 1
ATOM 5021 C CA . CYS B 1 276 ? -71.666 8.871 -9.373 1.00 83.00 274 CYS B CA 1
ATOM 5022 C C . CYS B 1 276 ? -71.769 10.384 -9.464 1.00 86.52 274 CYS B C 1
ATOM 5023 O O . CYS B 1 276 ? -71.019 11.008 -10.209 1.00 82.45 274 CYS B O 1
ATOM 5026 N N . ALA B 1 277 ? -72.690 10.964 -8.700 1.00 79.29 275 ALA B N 1
ATOM 5027 C CA . ALA B 1 277 ? -72.893 12.404 -8.696 1.00 78.28 275 ALA B CA 1
ATOM 5028 C C . ALA B 1 277 ? -71.580 13.152 -8.506 1.00 90.28 275 ALA B C 1
ATOM 5029 O O . ALA B 1 277 ? -71.283 14.099 -9.230 1.00 78.52 275 ALA B O 1
ATOM 5031 N N . ALA B 1 278 ? -70.794 12.693 -7.538 1.00 88.80 276 ALA B N 1
ATOM 5032 C CA . ALA B 1 278 ? -69.526 13.321 -7.177 1.00 86.35 276 ALA B CA 1
ATOM 5033 C C . ALA B 1 278 ? -68.571 13.476 -8.346 1.00 81.70 276 ALA B C 1
ATOM 5034 O O . ALA B 1 278 ? -67.940 14.512 -8.500 1.00 83.02 276 ALA B O 1
ATOM 5036 N N . ILE B 1 279 ? -68.446 12.450 -9.169 1.00 81.09 277 ILE B N 1
ATOM 5037 C CA . ILE B 1 279 ? -67.535 12.563 -10.295 1.00 87.44 277 ILE B CA 1
ATOM 5038 C C . ILE B 1 279 ? -68.209 13.260 -11.468 1.00 93.75 277 ILE B C 1
ATOM 5039 O O . ILE B 1 279 ? -67.554 13.930 -12.253 1.00 100.04 277 ILE B O 1
ATOM 5044 N N . ARG B 1 280 ? -69.523 13.118 -11.576 1.00 94.29 278 ARG B N 1
ATOM 5045 C CA . ARG B 1 280 ? -70.253 13.740 -12.674 1.00 95.78 278 ARG B CA 1
ATOM 5046 C C . ARG B 1 280 ? -70.204 15.263 -12.622 1.00 97.69 278 ARG B C 1
ATOM 5047 O O . ARG B 1 280 ? -69.764 15.910 -13.580 1.00 99.09 278 ARG B O 1
ATOM 5055 N N . ASP B 1 281 ? -70.640 15.822 -11.495 1.00 95.93 279 ASP B N 1
ATOM 5056 C CA . ASP B 1 281 ? -70.657 17.270 -11.291 1.00 97.36 279 ASP B CA 1
ATOM 5057 C C . ASP B 1 281 ? -69.295 17.826 -10.874 1.00 93.11 279 ASP B C 1
ATOM 5058 O O . ASP B 1 281 ? -69.191 18.986 -10.481 1.00 90.86 279 ASP B O 1
ATOM 5063 N N . PHE B 1 282 ? -68.262 16.994 -10.945 1.00 91.13 280 PHE B N 1
ATOM 5064 C CA . PHE B 1 282 ? -66.910 17.415 -10.616 1.00 87.28 280 PHE B CA 1
ATOM 5065 C C . PHE B 1 282 ? -66.516 18.498 -11.606 1.00 87.24 280 PHE B C 1
ATOM 5066 O O . PHE B 1 282 ? -66.370 18.236 -12.795 1.00 88.32 280 PHE B O 1
ATOM 5074 N N . PRO B 1 283 ? -66.330 19.723 -11.10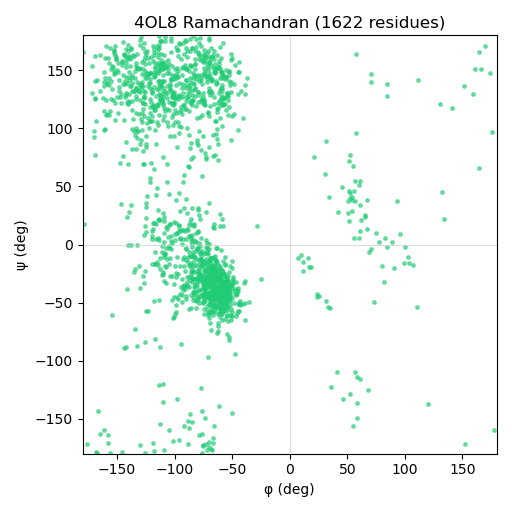9 1.00 86.15 281 PRO B N 1
ATOM 5075 C CA . PRO B 1 283 ? -66.162 20.909 -11.950 1.00 88.29 281 PRO B CA 1
ATOM 5076 C C . PRO B 1 283 ? -64.961 20.790 -12.862 1.00 93.29 281 PRO B C 1
ATOM 5077 O O . PRO B 1 283 ? -63.990 20.144 -12.473 1.00 98.34 281 PRO B O 1
ATOM 5081 N N . THR B 1 284 ? -65.028 21.397 -14.045 1.00 96.04 282 THR B N 1
ATOM 5082 C CA . THR B 1 284 ? -63.881 21.478 -14.947 1.00 103.47 282 THR B CA 1
ATOM 5083 C C . THR B 1 284 ? -62.808 22.417 -14.390 1.00 100.78 282 THR B C 1
ATOM 5084 O O . THR B 1 284 ? -63.113 23.541 -13.973 1.00 97.68 282 THR B O 1
ATOM 5088 N N . PRO B 1 285 ? -61.550 21.946 -14.370 1.00 98.25 283 PRO B N 1
ATOM 5089 C CA . PRO B 1 285 ? -60.371 22.664 -13.858 1.00 97.59 283 PRO B CA 1
ATOM 5090 C C . PRO B 1 285 ? -60.067 23.996 -14.564 1.00 96.49 283 PRO B C 1
ATOM 5091 O O . PRO B 1 285 ? -60.351 24.161 -15.752 1.00 95.61 283 PRO B O 1
ATOM 5095 N N . LYS B 1 286 ? -59.492 24.935 -13.816 1.00 95.74 284 LYS B N 1
ATOM 5096 C CA . LYS B 1 286 ? -59.079 26.227 -14.354 1.00 98.31 284 LYS B CA 1
ATOM 5097 C C . LYS B 1 286 ? -57.606 26.432 -14.057 1.00 100.76 284 LYS B C 1
ATOM 5098 O O . LYS B 1 286 ? -56.806 26.642 -14.964 1.00 106.55 284 LYS B O 1
ATOM 5104 N N . THR B 1 287 ? -57.246 26.376 -12.779 1.00 97.66 285 THR B N 1
ATOM 5105 C CA . THR B 1 287 ? -55.848 26.458 -12.392 1.00 97.62 285 THR B CA 1
ATOM 5106 C C . THR B 1 287 ? -55.129 25.253 -12.976 1.00 99.27 285 THR B C 1
ATOM 5107 O O . THR B 1 287 ? -55.755 24.277 -13.393 1.00 95.50 285 THR B O 1
ATOM 5111 N N . VAL B 1 288 ? -53.807 25.338 -13.022 1.00 104.62 286 VAL B N 1
ATOM 5112 C CA . VAL B 1 288 ? -52.997 24.169 -13.287 1.00 106.38 286 VAL B CA 1
ATOM 5113 C C . VAL B 1 288 ? -53.309 23.114 -12.225 1.00 103.08 286 VAL B C 1
ATOM 5114 O O . VAL B 1 288 ? -53.738 22.009 -12.555 1.00 93.30 286 VAL B O 1
ATOM 5118 N N . LYS B 1 289 ? -53.125 23.488 -10.958 1.00 98.07 287 LYS B N 1
ATOM 5119 C CA . LYS B 1 289 ? -53.341 22.605 -9.810 1.00 96.87 287 LYS B CA 1
ATOM 5120 C C . LYS B 1 289 ? -54.648 21.824 -9.869 1.00 98.83 287 LYS B C 1
ATOM 5121 O O . LYS B 1 289 ? -54.680 20.628 -9.559 1.00 97.71 287 LYS B O 1
ATOM 5127 N N . GLN B 1 290 ? -55.723 22.505 -10.257 1.00 100.01 288 GLN B N 1
ATOM 5128 C CA . GLN B 1 290 ? -57.036 21.877 -10.366 1.00 99.01 288 GLN B CA 1
ATOM 5129 C C . GLN B 1 290 ? -56.991 20.723 -11.355 1.00 100.29 288 GLN B C 1
ATOM 5130 O O . GLN B 1 290 ? -57.555 19.654 -11.116 1.00 102.47 288 GLN B O 1
ATOM 5136 N N . ALA B 1 291 ? -56.305 20.954 -12.466 1.00 98.71 289 ALA B N 1
ATOM 5137 C CA . ALA B 1 291 ? -56.122 19.939 -13.484 1.00 92.45 289 ALA B CA 1
ATOM 5138 C C . ALA B 1 291 ? -55.235 18.805 -12.978 1.00 99.33 289 ALA B C 1
ATOM 5139 O O . ALA B 1 291 ? -55.523 17.632 -13.201 1.00 98.48 289 ALA B O 1
ATOM 5141 N N . GLN B 1 292 ? -54.152 19.162 -12.302 1.00 93.65 290 GLN B N 1
ATOM 5142 C CA . GLN B 1 292 ? -53.234 18.168 -11.765 1.00 100.26 290 GLN B CA 1
ATOM 5143 C C . GLN B 1 292 ? -53.943 17.253 -10.778 1.00 98.02 290 GLN B C 1
ATOM 5144 O O . GLN B 1 292 ? -53.698 16.043 -10.745 1.00 95.39 290 GLN B O 1
ATOM 5150 N N . ARG B 1 293 ? -54.816 17.846 -9.967 1.00 93.77 291 ARG B N 1
ATOM 5151 C CA . ARG B 1 293 ? -55.602 17.096 -9.003 1.00 92.59 291 ARG B CA 1
ATOM 5152 C C . ARG B 1 293 ? -56.564 16.135 -9.692 1.00 94.59 291 ARG B C 1
ATOM 5153 O O . ARG B 1 293 ? -56.652 14.964 -9.320 1.00 90.20 291 ARG B O 1
ATOM 5161 N N . PHE B 1 294 ? -57.276 16.635 -10.703 1.00 93.92 292 PHE B N 1
ATOM 5162 C CA . PHE B 1 294 ? -58.183 15.804 -11.489 1.00 92.51 292 PHE B CA 1
ATOM 5163 C C . PHE B 1 294 ? -57.435 14.654 -12.147 1.00 93.14 292 PHE B C 1
ATOM 5164 O O . PHE B 1 294 ? -57.835 13.500 -12.038 1.00 93.96 292 PHE B O 1
ATOM 5172 N N . LEU B 1 295 ? -56.351 14.983 -12.836 1.00 95.41 293 LEU B N 1
ATOM 5173 C CA . LEU B 1 295 ? -55.523 13.973 -13.469 1.00 99.24 293 LEU B CA 1
ATOM 5174 C C . LEU B 1 295 ? -54.999 12.975 -12.428 1.00 103.66 293 LEU B C 1
ATOM 5175 O O . LEU B 1 295 ? -54.979 11.769 -12.671 1.00 110.22 293 LEU B O 1
ATOM 5180 N N . GLY B 1 296 ? -54.604 13.477 -11.260 1.00 99.26 294 GLY B N 1
ATOM 5181 C CA . GLY B 1 296 ? -54.130 12.628 -10.173 1.00 102.14 294 GLY B CA 1
ATOM 5182 C C . GLY B 1 296 ? -55.133 11.594 -9.688 1.00 100.46 294 GLY B C 1
ATOM 5183 O O . GLY B 1 296 ? -54.770 10.466 -9.353 1.00 100.95 294 GLY B O 1
ATOM 5192 N N . ILE B 1 298 ? -57.922 10.375 -11.650 1.00 104.55 296 ILE B N 1
ATOM 5193 C CA . ILE B 1 298 ? -58.044 9.403 -12.745 1.00 107.23 296 ILE B CA 1
ATOM 5194 C C . ILE B 1 298 ? -56.894 8.395 -12.754 1.00 113.39 296 ILE B C 1
ATOM 5195 O O . ILE B 1 298 ? -57.104 7.188 -12.907 1.00 117.88 296 ILE B O 1
ATOM 5200 N N . ASN B 1 299 ? -55.680 8.903 -12.578 1.00 112.58 297 ASN B N 1
ATOM 5201 C CA . ASN B 1 299 ? -54.489 8.074 -12.569 1.00 117.24 297 ASN B CA 1
ATOM 5202 C C . ASN B 1 299 ? -54.571 6.923 -11.574 1.00 119.63 297 ASN B C 1
ATOM 5203 O O . ASN B 1 299 ? -54.005 5.858 -11.796 1.00 126.27 297 ASN B O 1
ATOM 5208 N N . TYR B 1 300 ? -55.276 7.144 -10.473 1.00 116.91 298 TYR B N 1
ATOM 5209 C CA . TYR B 1 300 ? -55.396 6.131 -9.433 1.00 122.05 298 TYR B CA 1
ATOM 5210 C C . TYR B 1 300 ? -56.096 4.872 -9.952 1.00 127.38 298 TYR B C 1
ATOM 5211 O O . TYR B 1 300 ? -55.701 3.749 -9.624 1.00 130.97 298 TYR B O 1
ATOM 5220 N N . TYR B 1 301 ? -57.133 5.064 -10.764 1.00 127.79 299 TYR B N 1
ATOM 5221 C CA . TYR B 1 301 ? -57.822 3.942 -11.395 1.00 131.78 299 TYR B CA 1
ATOM 5222 C C . TYR B 1 301 ? -57.426 3.863 -12.863 1.00 136.46 299 TYR B C 1
ATOM 5223 O O . TYR B 1 301 ? -58.277 3.657 -13.726 1.00 134.86 299 TYR B O 1
ATOM 5232 N N . ARG B 1 302 ? -56.140 4.033 -13.151 1.00 110.15 300 ARG B N 1
ATOM 5233 C CA . ARG B 1 302 ? -55.688 3.989 -14.538 1.00 119.01 300 ARG B CA 1
ATOM 5234 C C . ARG B 1 302 ? -55.833 2.585 -15.100 1.00 123.36 300 ARG B C 1
ATOM 5235 O O . ARG B 1 302 ? -55.877 2.387 -16.311 1.00 127.94 300 ARG B O 1
ATOM 5243 N N . ARG B 1 303 ? -55.937 1.615 -14.206 1.00 121.55 301 ARG B N 1
ATOM 5244 C CA . ARG B 1 303 ? -55.953 0.224 -14.609 1.00 128.93 301 ARG B CA 1
ATOM 5245 C C . ARG B 1 303 ? -57.284 -0.189 -15.214 1.00 126.53 301 ARG B C 1
ATOM 5246 O O . ARG B 1 303 ? -57.335 -1.032 -16.109 1.00 129.16 301 ARG B O 1
ATOM 5254 N N . PHE B 1 304 ? -58.363 0.408 -14.722 1.00 123.61 302 PHE B N 1
ATOM 5255 C CA . PHE B 1 304 ? -59.700 0.015 -15.149 1.00 125.23 302 PHE B CA 1
ATOM 5256 C C . PHE B 1 304 ? -60.150 0.782 -16.392 1.00 125.78 302 PHE B C 1
ATOM 5257 O O . PHE B 1 304 ? -61.329 0.805 -16.730 1.00 124.62 302 PHE B O 1
ATOM 5265 N N . ILE B 1 305 ? -59.207 1.402 -17.083 1.00 127.62 303 ILE B N 1
ATOM 5266 C CA . ILE B 1 305 ? -59.577 2.211 -18.227 1.00 132.20 303 ILE B CA 1
ATOM 5267 C C . ILE B 1 305 ? -58.624 2.094 -19.429 1.00 140.72 303 ILE B C 1
ATOM 5268 O O . ILE B 1 305 ? -57.423 2.359 -19.319 1.00 142.67 303 ILE B O 1
ATOM 5273 N N . PRO B 1 306 ? -59.175 1.666 -20.580 1.00 144.36 304 PRO B N 1
ATOM 5274 C CA . PRO B 1 306 ? -58.509 1.577 -21.877 1.00 149.22 304 PRO B CA 1
ATOM 5275 C C . PRO B 1 306 ? -57.685 2.821 -22.184 1.00 150.73 304 PRO B C 1
ATOM 5276 O O . PRO B 1 306 ? -58.243 3.828 -22.626 1.00 148.85 304 PRO B O 1
ATOM 5280 N N . ASN B 1 307 ? -56.380 2.740 -21.935 1.00 153.92 305 ASN B N 1
ATOM 5281 C CA . ASN B 1 307 ? -55.437 3.800 -22.283 1.00 154.96 305 ASN B CA 1
ATOM 5282 C C . ASN B 1 307 ? -55.833 5.185 -21.793 1.00 152.32 305 ASN B C 1
ATOM 5283 O O . ASN B 1 307 ? -56.232 6.043 -22.582 1.00 152.81 305 ASN B O 1
ATOM 5288 N N . CYS B 1 308 ? -55.727 5.400 -20.487 1.00 148.53 306 CYS B N 1
ATOM 5289 C CA . CYS B 1 308 ? -56.008 6.714 -19.931 1.00 144.43 306 CYS B CA 1
ATOM 5290 C C . CYS B 1 308 ? -54.826 7.654 -20.180 1.00 146.80 306 CYS B C 1
ATOM 5291 O O . CYS B 1 308 ? -55.008 8.860 -20.328 1.00 146.64 306 CYS B O 1
ATOM 5294 N N . SER B 1 309 ? -53.622 7.090 -20.247 1.00 148.99 307 SER B N 1
ATOM 5295 C CA . SER B 1 309 ? -52.415 7.874 -20.504 1.00 148.31 307 SER B CA 1
ATOM 5296 C C . SER B 1 309 ? -52.471 8.620 -21.841 1.00 150.54 307 SER B C 1
ATOM 5297 O O . SER B 1 309 ? -51.921 9.712 -21.971 1.00 151.66 307 SER B O 1
ATOM 5300 N N . LYS B 1 310 ? -53.150 8.043 -22.826 1.00 151.06 308 LYS B N 1
ATOM 5301 C CA . LYS B 1 310 ? -53.213 8.651 -24.149 1.00 152.23 308 LYS B CA 1
ATOM 5302 C C . LYS B 1 310 ? -54.398 9.601 -24.301 1.00 147.78 308 LYS B C 1
ATOM 5303 O O . LYS B 1 310 ? -54.454 10.375 -25.256 1.00 150.11 308 LYS B O 1
ATOM 5305 N N . ILE B 1 311 ? -55.343 9.539 -23.365 1.00 140.86 309 ILE B N 1
ATOM 5306 C CA . ILE B 1 311 ? -56.554 10.363 -23.448 1.00 137.44 309 ILE B CA 1
ATOM 5307 C C . ILE B 1 311 ? -56.544 11.479 -22.408 1.00 131.24 309 ILE B C 1
ATOM 5308 O O . ILE B 1 311 ? -57.388 12.380 -22.417 1.00 126.08 309 ILE B O 1
ATOM 5313 N N . ALA B 1 312 ? -55.567 11.411 -21.513 1.00 132.01 310 ALA B N 1
ATOM 5314 C CA . ALA B 1 312 ? -55.338 12.475 -20.551 1.00 125.95 310 ALA B CA 1
ATOM 5315 C C . ALA B 1 312 ? -54.309 13.430 -21.139 1.00 124.70 310 ALA B C 1
ATOM 5316 O O . ALA B 1 312 ? -54.117 14.536 -20.640 1.00 126.26 310 ALA B O 1
ATOM 5318 N N . GLN B 1 313 ? -53.660 12.992 -22.213 1.00 123.98 311 GLN B N 1
ATOM 5319 C CA . GLN B 1 313 ? -52.700 13.825 -22.928 1.00 132.32 311 GLN B CA 1
ATOM 5320 C C . GLN B 1 313 ? -53.139 15.284 -23.153 1.00 134.03 311 GLN B C 1
ATOM 5321 O O . GLN B 1 313 ? -52.384 16.190 -22.816 1.00 136.84 311 GLN B O 1
ATOM 5323 N N . PRO B 1 314 ? -54.353 15.520 -23.705 1.00 132.13 312 PRO B N 1
ATOM 5324 C CA . PRO B 1 314 ? -54.738 16.921 -23.928 1.00 129.90 312 PRO B CA 1
ATOM 5325 C C . PRO B 1 314 ? -54.716 17.732 -22.638 1.00 128.48 312 PRO B C 1
ATOM 5326 O O . PRO B 1 314 ? -54.320 18.895 -22.667 1.00 128.79 312 PRO B O 1
ATOM 5330 N N . ILE B 1 315 ? -55.145 17.120 -21.532 1.00 125.25 313 ILE B N 1
ATOM 5331 C CA . ILE B 1 315 ? -55.130 17.766 -20.226 1.00 120.30 313 ILE B CA 1
ATOM 5332 C C . ILE B 1 315 ? -53.699 17.889 -19.753 1.00 123.72 313 ILE B C 1
ATOM 5333 O O . ILE B 1 315 ? -53.201 18.992 -19.541 1.00 124.99 313 ILE B O 1
ATOM 5338 N N . GLN B 1 316 ? -53.045 16.737 -19.606 1.00 127.30 314 GLN B N 1
ATOM 5339 C CA . GLN B 1 316 ? -51.683 16.654 -19.083 1.00 127.58 314 GLN B CA 1
ATOM 5340 C C . GLN B 1 316 ? -50.756 17.637 -19.778 1.00 130.99 314 GLN B C 1
ATOM 5341 O O . GLN B 1 316 ? -49.836 18.147 -19.156 1.00 131.39 314 GLN B O 1
ATOM 5343 N N . LEU B 1 317 ? -51.021 17.908 -21.055 1.00 135.73 315 LEU B N 1
ATOM 5344 C CA . LEU B 1 317 ? -50.230 18.845 -21.855 1.00 144.18 315 LEU B CA 1
ATOM 5345 C C . LEU B 1 317 ? -50.429 20.280 -21.362 1.00 142.34 315 LEU B C 1
ATOM 5346 O O . LEU B 1 317 ? -49.477 21.056 -21.256 1.00 141.45 315 LEU B O 1
ATOM 5351 N N . PHE B 1 318 ? -51.682 20.616 -21.067 1.00 141.34 316 PHE B N 1
ATOM 5352 C CA . PHE B 1 318 ? -52.049 21.910 -20.498 1.00 141.97 316 PHE B CA 1
ATOM 5353 C C . PHE B 1 318 ? -51.356 22.118 -19.155 1.00 139.68 316 PHE B C 1
ATOM 5354 O O . PHE B 1 318 ? -50.733 23.154 -18.921 1.00 143.94 316 PHE B O 1
ATOM 5362 N N . ILE B 1 319 ? -51.476 21.123 -18.281 1.00 132.31 317 ILE B N 1
ATOM 5363 C CA . ILE B 1 319 ? -50.762 21.091 -17.013 1.00 128.16 317 ILE B CA 1
ATOM 5364 C C . ILE B 1 319 ? -49.271 21.258 -17.238 1.00 139.46 317 ILE B C 1
ATOM 5365 O O . ILE B 1 319 ? -48.637 22.143 -16.657 1.00 140.37 317 ILE B O 1
ATOM 5370 N N . CYS B 1 320 ? -48.738 20.384 -18.095 1.00 147.59 318 CYS B N 1
ATOM 5371 C CA . CYS B 1 320 ? -47.308 20.255 -18.383 1.00 152.03 318 CYS B CA 1
ATOM 5372 C C . CYS B 1 320 ? -46.688 21.578 -18.766 1.00 157.01 318 CYS B C 1
ATOM 5373 O O . CYS B 1 320 ? -46.031 22.235 -17.958 1.00 158.90 318 CYS B O 1
ATOM 5376 N N . ASP B 1 321 ? -46.897 21.956 -20.018 1.00 161.34 319 ASP B N 1
ATOM 5377 C CA . ASP B 1 321 ? -46.331 23.187 -20.536 1.00 168.38 319 ASP B CA 1
ATOM 5378 C C . ASP B 1 321 ? -47.433 24.194 -20.775 1.00 165.96 319 ASP B C 1
ATOM 5379 O O . ASP B 1 321 ? -48.157 24.582 -19.856 1.00 158.66 319 ASP B O 1
ATOM 5381 N N . LYS B 1 322 ? -47.558 24.610 -22.025 1.00 172.10 320 LYS B N 1
ATOM 5382 C CA . LYS B 1 322 ? -48.506 25.643 -22.366 1.00 174.03 320 LYS B CA 1
ATOM 5383 C C . LYS B 1 322 ? -49.406 25.211 -23.509 1.00 175.21 320 LYS B C 1
ATOM 5384 O O . LYS B 1 322 ? -48.952 25.013 -24.636 1.00 179.89 320 LYS B O 1
ATOM 5390 N N . SER B 1 323 ? -50.686 25.044 -23.192 1.00 169.39 321 SER B N 1
ATOM 5391 C CA . SER B 1 323 ? -51.724 24.926 -24.204 1.00 167.84 321 SER B CA 1
ATOM 5392 C C . SER B 1 323 ? -53.045 25.425 -23.658 1.00 158.73 321 SER B C 1
ATOM 5393 O O . SER B 1 323 ? -53.323 25.308 -22.469 1.00 146.73 321 SER B O 1
ATOM 5396 N N . GLN B 1 324 ? -53.850 25.995 -24.544 1.00 164.03 322 GLN B N 1
ATOM 5397 C CA . GLN B 1 324 ? -55.119 26.583 -24.158 1.00 162.30 322 GLN B CA 1
ATOM 5398 C C . GLN B 1 324 ? -56.099 25.509 -23.719 1.00 156.05 322 GLN B C 1
ATOM 5399 O O . GLN B 1 324 ? -56.145 24.418 -24.294 1.00 154.61 322 GLN B O 1
ATOM 5405 N N . TRP B 1 325 ? -56.874 25.817 -22.687 1.00 151.80 323 TRP B N 1
ATOM 5406 C CA . TRP B 1 325 ? -57.977 24.955 -22.314 1.00 146.90 323 TRP B CA 1
ATOM 5407 C C . TRP B 1 325 ? -59.140 25.246 -23.260 1.00 151.54 323 TRP B C 1
ATOM 5408 O O . TRP B 1 325 ? -60.011 26.069 -22.968 1.00 151.12 323 TRP B O 1
ATOM 5419 N N . THR B 1 326 ? -59.122 24.578 -24.409 1.00 156.58 324 THR B N 1
ATOM 5420 C CA . THR B 1 326 ? -60.163 24.722 -25.417 1.00 164.52 324 THR B CA 1
ATOM 5421 C C . THR B 1 326 ? -61.270 23.727 -25.137 1.00 162.00 324 THR B C 1
ATOM 5422 O O . THR B 1 326 ? -61.482 23.333 -23.994 1.00 156.29 324 THR B O 1
ATOM 5426 N N . GLU B 1 327 ? -61.975 23.313 -26.185 1.00 166.85 325 GLU B N 1
ATOM 5427 C CA . GLU B 1 327 ? -62.981 22.270 -26.037 1.00 164.65 325 GLU B CA 1
ATOM 5428 C C . GLU B 1 327 ? -62.340 20.916 -26.324 1.00 158.12 325 GLU B C 1
ATOM 5429 O O . GLU B 1 327 ? -63.014 19.883 -26.340 1.00 152.39 325 GLU B O 1
ATOM 5435 N N . LYS B 1 328 ? -61.025 20.937 -26.538 1.00 158.33 326 LYS B N 1
ATOM 5436 C CA . LYS B 1 328 ? -60.254 19.717 -26.763 1.00 156.76 326 LYS B CA 1
ATOM 5437 C C . LYS B 1 328 ? -59.840 19.070 -25.442 1.00 145.82 326 LYS B C 1
ATOM 5438 O O . LYS B 1 328 ? -59.560 17.868 -25.384 1.00 140.31 326 LYS B O 1
ATOM 5440 N N . GLN B 1 329 ? -59.794 19.874 -24.383 1.00 140.85 327 GLN B N 1
ATOM 5441 C CA . GLN B 1 329 ? -59.619 19.327 -23.046 1.00 130.42 327 GLN B CA 1
ATOM 5442 C C . GLN B 1 329 ? -61.001 18.921 -22.565 1.00 126.80 327 GLN B C 1
ATOM 5443 O O . GLN B 1 329 ? -61.190 17.808 -22.086 1.00 123.67 327 GLN B O 1
ATOM 5449 N N . ASP B 1 330 ? -61.966 19.824 -22.728 1.00 129.55 328 ASP B N 1
ATOM 5450 C CA . ASP B 1 330 ? -63.347 19.588 -22.312 1.00 133.18 328 ASP B CA 1
ATOM 5451 C C . ASP B 1 330 ? -63.857 18.204 -22.713 1.00 135.94 328 ASP B C 1
ATOM 5452 O O . ASP B 1 330 ? -64.545 17.538 -21.935 1.00 132.33 328 ASP B O 1
ATOM 5457 N N . LYS B 1 331 ? -63.499 17.770 -23.919 1.00 143.18 329 LYS B N 1
ATOM 5458 C CA . LYS B 1 331 ? -63.862 16.438 -24.388 1.00 141.73 329 LYS B CA 1
ATOM 5459 C C . LYS B 1 331 ? -63.104 15.373 -23.592 1.00 135.83 329 LYS B C 1
ATOM 5460 O O . LYS B 1 331 ? -63.698 14.395 -23.131 1.00 129.93 329 LYS B O 1
ATOM 5462 N N . ALA B 1 332 ? -61.799 15.582 -23.418 1.00 136.03 330 ALA B N 1
ATOM 5463 C CA . ALA B 1 332 ? -60.944 14.625 -22.714 1.00 132.75 330 ALA B CA 1
ATOM 5464 C C . ALA B 1 332 ? -61.426 14.365 -21.293 1.00 128.45 330 ALA B C 1
ATOM 5465 O O . ALA B 1 332 ? -61.455 13.218 -20.844 1.00 127.06 330 ALA B O 1
ATOM 5467 N N . ILE B 1 333 ? -61.799 15.437 -20.594 1.00 126.36 331 ILE B N 1
ATOM 5468 C CA . ILE B 1 333 ? -62.290 15.344 -19.221 1.00 116.50 331 ILE B CA 1
ATOM 5469 C C . ILE B 1 333 ? -63.546 14.492 -19.174 1.00 116.18 331 ILE B C 1
ATOM 5470 O O . ILE B 1 333 ? -63.624 13.531 -18.413 1.00 113.61 331 ILE B O 1
ATOM 5475 N N . ASP B 1 334 ? -64.524 14.843 -20.003 1.00 119.89 332 ASP B N 1
ATOM 5476 C CA . ASP B 1 334 ? -65.802 14.147 -19.991 1.00 121.43 332 ASP B CA 1
ATOM 5477 C C . ASP B 1 334 ? -65.674 12.685 -20.424 1.00 122.49 332 ASP B C 1
ATOM 5478 O O . ASP B 1 334 ? -66.535 11.865 -20.107 1.00 125.53 332 ASP B O 1
ATOM 5483 N N . LYS B 1 335 ? -64.597 12.357 -21.132 1.00 120.63 333 LYS B N 1
ATOM 5484 C CA . LYS B 1 335 ? -64.337 10.973 -21.512 1.00 120.61 333 LYS B CA 1
ATOM 5485 C C . LYS B 1 335 ? -63.830 10.183 -20.312 1.00 115.40 333 LYS B C 1
ATOM 5486 O O . LYS B 1 335 ? -64.173 9.013 -20.136 1.00 112.15 333 LYS B O 1
ATOM 5488 N N . LEU B 1 336 ? -63.007 10.840 -19.497 1.00 113.88 334 LEU B N 1
ATOM 5489 C CA . LEU B 1 336 ? -62.453 10.249 -18.278 1.00 108.77 334 LEU B CA 1
ATOM 5490 C C . LEU B 1 336 ? -63.497 10.160 -17.146 1.00 108.18 334 LEU B C 1
ATOM 5491 O O . LEU B 1 336 ? -63.498 9.208 -16.357 1.00 106.27 334 LEU B O 1
ATOM 5496 N N . LYS B 1 337 ? -64.372 11.161 -17.067 1.00 107.18 335 LYS B N 1
ATOM 5497 C CA . LYS B 1 337 ? -65.489 11.131 -16.138 1.00 99.82 335 LYS B CA 1
ATOM 5498 C C . LYS B 1 337 ? -66.326 9.908 -16.448 1.00 105.38 335 LYS B C 1
ATOM 5499 O O . LYS B 1 337 ? -66.533 9.054 -15.593 1.00 107.12 335 LYS B O 1
ATOM 5505 N N . ASP B 1 338 ? -66.793 9.829 -17.690 1.00 109.56 336 ASP B N 1
ATOM 5506 C CA . ASP B 1 338 ? -67.580 8.698 -18.170 1.00 113.83 336 ASP B CA 1
ATOM 5507 C C . ASP B 1 338 ? -66.911 7.360 -17.838 1.00 113.32 336 ASP B C 1
ATOM 5508 O O . ASP B 1 338 ? -67.579 6.341 -17.664 1.00 115.43 336 ASP B O 1
ATOM 5513 N N . ALA B 1 339 ? -65.588 7.372 -17.735 1.00 110.77 337 ALA B N 1
ATOM 5514 C CA . ALA B 1 339 ? -64.841 6.155 -17.457 1.00 111.89 337 ALA B CA 1
ATOM 5515 C C . ALA B 1 339 ? -64.943 5.757 -15.991 1.00 107.27 337 ALA B C 1
ATOM 5516 O O . ALA B 1 339 ? -64.906 4.572 -15.656 1.00 106.62 337 ALA B O 1
ATOM 5518 N N . LEU B 1 340 ? -65.070 6.757 -15.122 1.00 105.91 338 LEU B N 1
ATOM 5519 C CA . LEU B 1 340 ? -65.220 6.524 -13.690 1.00 102.44 338 LEU B CA 1
ATOM 5520 C C . LEU B 1 340 ? -66.650 6.164 -13.284 1.00 101.90 338 LEU B C 1
ATOM 5521 O O . LEU B 1 340 ? -66.868 5.545 -12.240 1.00 101.51 338 LEU B O 1
ATOM 5526 N N . CYS B 1 341 ? -67.617 6.551 -14.108 1.00 100.76 339 CYS B N 1
ATOM 5527 C CA . CYS B 1 341 ? -69.020 6.360 -13.771 1.00 99.15 339 CYS B CA 1
ATOM 5528 C C . CYS B 1 341 ? -69.597 5.086 -14.354 1.00 104.03 339 CYS B C 1
ATOM 5529 O O . CYS B 1 341 ? -70.800 4.840 -14.249 1.00 105.92 339 CYS B O 1
ATOM 5532 N N . ASN B 1 342 ? -68.732 4.283 -14.970 1.00 105.13 340 ASN B N 1
ATOM 5533 C CA . ASN B 1 342 ? -69.130 3.016 -15.582 1.00 105.59 340 ASN B CA 1
ATOM 5534 C C . ASN B 1 342 ? -68.108 1.925 -15.288 1.00 105.97 340 ASN B C 1
ATOM 5535 O O . ASN B 1 342 ? -67.014 2.206 -14.789 1.00 102.61 340 ASN B O 1
ATOM 5540 N N . SER B 1 343 ? -68.468 0.684 -15.606 1.00 109.53 341 SER B N 1
ATOM 5541 C CA . SER B 1 343 ? -67.550 -0.444 -15.487 1.00 112.22 341 SER B CA 1
ATOM 5542 C C . SER B 1 343 ? -66.341 -0.212 -16.390 1.00 113.92 341 SER B C 1
ATOM 5543 O O . SER B 1 343 ? -66.456 0.460 -17.413 1.00 114.18 341 SER B O 1
ATOM 5546 N N . PRO B 1 344 ? -65.177 -0.781 -16.029 1.00 113.48 342 PRO B N 1
ATOM 5547 C CA . PRO B 1 344 ? -64.909 -1.626 -14.864 1.00 112.23 342 PRO B CA 1
ATOM 5548 C C . PRO B 1 344 ? -64.357 -0.839 -13.681 1.00 107.53 342 PRO B C 1
ATOM 5549 O O . PRO B 1 344 ? -63.875 -1.440 -12.720 1.00 110.21 342 PRO B O 1
ATOM 5553 N N . VAL B 1 345 ? -64.407 0.486 -13.760 1.00 100.38 343 VAL B N 1
ATOM 5554 C CA . VAL B 1 345 ? -64.081 1.313 -12.610 1.00 92.82 343 VAL B CA 1
ATOM 5555 C C . VAL B 1 345 ? -65.160 1.096 -11.548 1.00 96.28 343 VAL B C 1
ATOM 5556 O O . VAL B 1 345 ? -64.875 0.984 -10.356 1.00 95.44 343 VAL B O 1
ATOM 5560 N N . LEU B 1 346 ? -66.407 1.017 -11.999 1.00 99.22 344 LEU B N 1
ATOM 5561 C CA . LEU B 1 346 ? -67.527 0.787 -11.102 1.00 95.65 344 LEU B CA 1
ATOM 5562 C C . LEU B 1 346 ? -67.824 -0.701 -11.018 1.00 102.35 344 LEU B C 1
ATOM 5563 O O . LEU B 1 346 ? -67.798 -1.398 -12.022 1.00 107.65 344 LEU B O 1
ATOM 5568 N N . VAL B 1 347 ? -68.102 -1.186 -9.815 1.00 102.77 345 VAL B N 1
ATOM 5569 C CA . VAL B 1 347 ? -68.427 -2.592 -9.623 1.00 107.71 345 VAL B CA 1
ATOM 5570 C C . VAL B 1 347 ? -69.828 -2.762 -9.044 1.00 113.08 345 VAL B C 1
ATOM 5571 O O . VAL B 1 347 ? -70.187 -2.096 -8.066 1.00 112.95 345 VAL B O 1
ATOM 5575 N N . PRO B 1 348 ? -70.630 -3.650 -9.651 1.00 115.01 346 PRO B N 1
ATOM 5576 C CA . PRO B 1 348 ? -71.950 -4.005 -9.127 1.00 114.66 346 PRO B CA 1
ATOM 5577 C C . PRO B 1 348 ? -71.826 -4.660 -7.759 1.00 117.83 346 PRO B C 1
ATOM 5578 O O . PRO B 1 348 ? -71.536 -5.857 -7.692 1.00 125.27 346 PRO B O 1
ATOM 5582 N N . PHE B 1 349 ? -72.048 -3.875 -6.704 1.00 113.19 347 PHE B N 1
ATOM 5583 C CA . PHE B 1 349 ? -71.910 -4.304 -5.308 1.00 112.42 347 PHE B CA 1
ATOM 5584 C C . PHE B 1 349 ? -72.508 -5.677 -4.992 1.00 118.82 347 PHE B C 1
ATOM 5585 O O . PHE B 1 349 ? -73.496 -6.087 -5.607 1.00 125.76 347 PHE B O 1
ATOM 5587 N N . ASN B 1 350 ? -71.901 -6.379 -4.034 1.00 114.68 348 ASN B N 1
ATOM 5588 C CA . ASN B 1 350 ? -72.444 -7.647 -3.541 1.00 117.06 348 ASN B CA 1
ATOM 5589 C C . ASN B 1 350 ? -72.313 -7.772 -2.024 1.00 109.49 348 ASN B C 1
ATOM 5590 O O . ASN B 1 350 ? -71.543 -7.043 -1.403 1.00 101.73 348 ASN B O 1
ATOM 5595 N N . ASN B 1 351 ? -73.075 -8.683 -1.426 1.00 112.80 349 ASN B N 1
ATOM 5596 C CA . ASN B 1 351 ? -73.169 -8.742 0.035 1.00 110.76 349 ASN B CA 1
ATOM 5597 C C . ASN B 1 351 ? -71.920 -9.285 0.728 1.00 107.72 349 ASN B C 1
ATOM 5598 O O . ASN B 1 351 ? -71.558 -8.828 1.817 1.00 103.00 349 ASN B O 1
ATOM 5600 N N . LYS B 1 352 ? -71.272 -10.259 0.088 1.00 109.37 350 LYS B N 1
ATOM 5601 C CA . LYS B 1 352 ? -70.071 -10.902 0.623 1.00 105.09 350 LYS B CA 1
ATOM 5602 C C . LYS B 1 352 ? -68.813 -10.088 0.341 1.00 102.73 350 LYS B C 1
ATOM 5603 O O . LYS B 1 352 ? -67.704 -10.506 0.673 1.00 104.95 350 LYS B O 1
ATOM 5609 N N . ALA B 1 353 ? -68.993 -8.924 -0.273 1.00 99.14 351 ALA B N 1
ATOM 5610 C CA . ALA B 1 353 ? -67.873 -8.066 -0.633 1.00 99.22 351 ALA B CA 1
ATOM 5611 C C . ALA B 1 353 ? -67.128 -7.512 0.575 1.00 99.10 351 ALA B C 1
ATOM 5612 O O . ALA B 1 353 ? -67.656 -7.456 1.690 1.00 99.27 351 ALA B O 1
ATOM 5614 N N . ASN B 1 354 ? -65.889 -7.102 0.325 1.00 98.64 352 ASN B N 1
ATOM 5615 C CA . ASN B 1 354 ? -65.057 -6.444 1.319 1.00 92.17 352 ASN B CA 1
ATOM 5616 C C . ASN B 1 354 ? -64.845 -4.977 0.974 1.00 83.63 352 ASN B C 1
ATOM 5617 O O . ASN B 1 354 ? -64.107 -4.646 0.053 1.00 83.33 352 ASN B O 1
ATOM 5622 N N . TYR B 1 355 ? -65.495 -4.091 1.710 1.00 77.14 353 TYR B N 1
ATOM 5623 C CA . TYR B 1 355 ? -65.405 -2.687 1.375 1.00 73.81 353 TYR B CA 1
ATOM 5624 C C . TYR B 1 355 ? -64.282 -1.965 2.102 1.00 67.91 353 TYR B C 1
ATOM 5625 O O . TYR B 1 355 ? -63.720 -2.486 3.058 1.00 66.98 353 TYR B O 1
ATOM 5634 N N . ARG B 1 356 ? -63.939 -0.782 1.603 1.00 63.95 354 ARG B N 1
ATOM 5635 C CA . ARG B 1 356 ? -62.964 0.084 2.235 1.00 67.17 354 ARG B CA 1
ATOM 5636 C C . ARG B 1 356 ? -63.291 1.533 1.880 1.00 74.13 354 ARG B C 1
ATOM 5637 O O . ARG B 1 356 ? -63.338 1.887 0.693 1.00 80.88 354 ARG B O 1
ATOM 5645 N N . LEU B 1 357 ? -63.518 2.357 2.908 1.00 69.02 355 LEU B N 1
ATOM 5646 C CA . LEU B 1 357 ? -63.952 3.744 2.738 1.00 64.23 355 LEU B CA 1
ATOM 5647 C C . LEU B 1 357 ? -62.805 4.692 2.964 1.00 66.53 355 LEU B C 1
ATOM 5648 O O . LEU B 1 357 ? -61.995 4.482 3.863 1.00 70.03 355 LEU B O 1
ATOM 5653 N N . THR B 1 358 ? -62.752 5.750 2.161 1.00 67.45 356 THR B N 1
ATOM 5654 C CA . THR B 1 358 ? -61.585 6.630 2.131 1.00 70.62 356 THR B CA 1
ATOM 5655 C C . THR B 1 358 ? -62.029 8.078 2.116 1.00 75.10 356 THR B C 1
ATOM 5656 O O . THR B 1 358 ? -62.534 8.569 1.116 1.00 80.05 356 THR B O 1
ATOM 5660 N N . THR B 1 359 ? -61.842 8.769 3.228 1.00 75.46 357 THR B N 1
ATOM 5661 C CA . THR B 1 359 ? -62.431 10.090 3.368 1.00 73.83 357 THR B CA 1
ATOM 5662 C C . THR B 1 359 ? -61.379 11.170 3.540 1.00 73.10 357 THR B C 1
ATOM 5663 O O . THR B 1 359 ? -60.418 11.000 4.278 1.00 76.70 357 THR B O 1
ATOM 5667 N N . ASP B 1 360 ? -61.559 12.276 2.834 1.00 71.83 358 ASP B N 1
ATOM 5668 C CA . ASP B 1 360 ? -60.745 13.452 3.060 1.00 79.95 358 ASP B CA 1
ATOM 5669 C C . ASP B 1 360 ? -61.684 14.635 3.131 1.00 82.33 358 ASP B C 1
ATOM 5670 O O . ASP B 1 360 ? -62.486 14.851 2.229 1.00 85.97 358 ASP B O 1
ATOM 5675 N N . ALA B 1 361 ? -61.599 15.379 4.225 1.00 83.09 359 ALA B N 1
ATOM 5676 C CA . ALA B 1 361 ? -62.426 16.549 4.431 1.00 83.33 359 ALA B CA 1
ATOM 5677 C C . ALA B 1 361 ? -61.487 17.704 4.594 1.00 91.44 359 ALA B C 1
ATOM 5678 O O . ALA B 1 361 ? -60.316 17.509 4.881 1.00 94.81 359 ALA B O 1
ATOM 5680 N N . SER B 1 362 ? -62.000 18.912 4.418 1.00 100.55 360 SER B N 1
ATOM 5681 C CA . SER B 1 362 ? -61.149 20.091 4.426 1.00 108.92 360 SER B CA 1
ATOM 5682 C C . SER B 1 362 ? -61.924 21.381 4.662 1.00 115.11 360 SER B C 1
ATOM 5683 O O . SER B 1 362 ? -63.037 21.389 5.206 1.00 113.07 360 SER B O 1
ATOM 5686 N N . LYS B 1 363 ? -61.301 22.484 4.267 1.00 121.30 361 LYS B N 1
ATOM 5687 C CA . LYS B 1 363 ? -62.007 23.738 4.202 1.00 125.54 361 LYS B CA 1
ATOM 5688 C C . LYS B 1 363 ? -63.061 23.534 3.138 1.00 122.89 361 LYS B C 1
ATOM 5689 O O . LYS B 1 363 ? -62.821 22.865 2.126 1.00 120.14 361 LYS B O 1
ATOM 5695 N N . ASP B 1 364 ? -64.241 24.074 3.401 1.00 122.70 362 ASP B N 1
ATOM 5696 C CA . ASP B 1 364 ? -65.324 24.081 2.436 1.00 118.85 362 ASP B CA 1
ATOM 5697 C C . ASP B 1 364 ? -66.005 22.717 2.218 1.00 105.30 362 ASP B C 1
ATOM 5698 O O . ASP B 1 364 ? -67.226 22.640 2.281 1.00 107.31 362 ASP B O 1
ATOM 5703 N N . GLY B 1 365 ? -65.260 21.641 1.985 1.00 91.63 363 GLY B N 1
ATOM 5704 C CA . GLY B 1 365 ? -65.946 20.394 1.679 1.00 84.92 363 GLY B CA 1
ATOM 5705 C C . GLY B 1 365 ? -65.353 19.024 1.990 1.00 76.87 363 GLY B C 1
ATOM 5706 O O . GLY B 1 365 ? -64.186 18.882 2.342 1.00 80.61 363 GLY B O 1
ATOM 5707 N N . ILE B 1 366 ? -66.183 18.000 1.828 1.00 65.72 364 ILE B N 1
ATOM 5708 C CA . ILE B 1 366 ? -65.771 16.625 2.046 1.00 66.45 364 ILE B CA 1
ATOM 5709 C C . ILE B 1 366 ? -65.967 15.808 0.766 1.00 72.02 364 ILE B C 1
ATOM 5710 O O . ILE B 1 366 ? -66.940 16.021 0.021 1.00 78.39 364 ILE B O 1
ATOM 5715 N N . GLY B 1 367 ? -65.026 14.898 0.503 1.00 61.85 365 GLY B N 1
ATOM 5716 C CA . GLY B 1 367 ? -65.195 13.883 -0.514 1.00 54.47 365 GLY B CA 1
ATOM 5717 C C . GLY B 1 367 ? -64.754 12.545 0.037 1.00 62.90 365 GLY B C 1
ATOM 5718 O O . GLY B 1 367 ? -63.862 12.485 0.873 1.00 65.60 365 GLY B O 1
ATOM 5719 N N . ALA B 1 368 ? -65.370 11.463 -0.424 1.00 70.48 366 ALA B N 1
ATOM 5720 C CA . ALA B 1 368 ? -65.002 10.126 0.041 1.00 70.53 366 ALA B CA 1
ATOM 5721 C C . ALA B 1 368 ? -65.262 9.050 -1.022 1.00 72.35 366 ALA B C 1
ATOM 5722 O O . ALA B 1 368 ? -66.040 9.265 -1.948 1.00 77.87 366 ALA B O 1
ATOM 5724 N N . VAL B 1 369 ? -64.607 7.899 -0.894 1.00 67.27 367 VAL B N 1
ATOM 5725 C CA . VAL B 1 369 ? -64.750 6.832 -1.882 1.00 70.11 367 VAL B CA 1
ATOM 5726 C C . VAL B 1 369 ? -64.817 5.448 -1.275 1.00 69.81 367 VAL B C 1
ATOM 5727 O O . VAL B 1 369 ? -63.880 5.008 -0.606 1.00 72.41 367 VAL B O 1
ATOM 5731 N N . LEU B 1 370 ? -65.903 4.743 -1.563 1.00 69.17 368 LEU B N 1
ATOM 5732 C CA . LEU B 1 370 ? -66.068 3.367 -1.119 1.00 74.45 368 LEU B CA 1
ATOM 5733 C C . LEU B 1 370 ? -65.628 2.431 -2.242 1.00 77.38 368 LEU B C 1
ATOM 5734 O O . LEU B 1 370 ? -66.083 2.559 -3.379 1.00 81.22 368 LEU B O 1
ATOM 5739 N N . GLU B 1 371 ? -64.733 1.499 -1.931 1.00 75.45 369 GLU B N 1
ATOM 5740 C CA . GLU B 1 371 ? -64.157 0.649 -2.961 1.00 82.13 369 GLU B CA 1
ATOM 5741 C C . GLU B 1 371 ? -64.085 -0.797 -2.500 1.00 85.85 369 GLU B C 1
ATOM 5742 O O . GLU B 1 371 ? -63.846 -1.053 -1.323 1.00 88.06 369 GLU B O 1
ATOM 5748 N N . GLU B 1 372 ? -64.272 -1.740 -3.422 1.00 85.69 370 GLU B N 1
ATOM 5749 C CA . GLU B 1 372 ? -64.147 -3.158 -3.093 1.00 86.63 370 GLU B CA 1
ATOM 5750 C C . GLU B 1 372 ? -62.678 -3.546 -3.067 1.00 85.42 370 GLU B C 1
ATOM 5751 O O . GLU B 1 372 ? -61.829 -2.809 -3.553 1.00 83.51 370 GLU B O 1
ATOM 5757 N N . VAL B 1 373 ? -62.397 -4.711 -2.501 1.00 77.81 371 VAL B N 1
ATOM 5758 C CA . VAL B 1 373 ? -61.053 -5.132 -2.172 1.00 80.54 371 VAL B CA 1
ATOM 5759 C C . VAL B 1 373 ? -61.091 -6.650 -2.112 1.00 90.68 371 VAL B C 1
ATOM 5760 O O . VAL B 1 373 ? -62.091 -7.222 -1.689 1.00 92.35 371 VAL B O 1
ATOM 5764 N N . ASP B 1 374 ? -60.031 -7.314 -2.552 1.00 97.58 372 ASP B N 1
ATOM 5765 C CA . ASP B 1 374 ? -60.035 -8.767 -2.550 1.00 113.80 372 ASP B CA 1
ATOM 5766 C C . ASP B 1 374 ? -59.524 -9.324 -1.222 1.00 116.78 372 ASP B C 1
ATOM 5767 O O . ASP B 1 374 ? -59.315 -8.576 -0.269 1.00 110.77 372 ASP B O 1
ATOM 5772 N N . ASN B 1 375 ? -59.329 -10.642 -1.174 1.00 125.71 373 ASN B N 1
ATOM 5773 C CA . ASN B 1 375 ? -58.758 -11.313 -0.011 1.00 130.30 373 ASN B CA 1
ATOM 5774 C C . ASN B 1 375 ? -57.362 -10.778 0.285 1.00 131.96 373 ASN B C 1
ATOM 5775 O O . ASN B 1 375 ? -56.929 -10.727 1.437 1.00 131.63 373 ASN B O 1
ATOM 5780 N N . LYS B 1 376 ? -56.660 -10.403 -0.780 1.00 134.14 374 LYS B N 1
ATOM 5781 C CA . LYS B 1 376 ? -55.493 -9.547 -0.684 1.00 131.62 374 LYS B CA 1
ATOM 5782 C C . LYS B 1 376 ? -56.049 -8.130 -0.684 1.00 125.52 374 LYS B C 1
ATOM 5783 O O . LYS B 1 376 ? -56.852 -7.771 -1.550 1.00 127.36 374 LYS B O 1
ATOM 5789 N N . ASN B 1 377 ? -55.648 -7.323 0.287 1.00 120.10 375 ASN B N 1
ATOM 5790 C CA . ASN B 1 377 ? -56.186 -5.972 0.389 1.00 112.98 375 ASN B CA 1
ATOM 5791 C C . ASN B 1 377 ? -55.788 -5.115 -0.797 1.00 116.08 375 ASN B C 1
ATOM 5792 O O . ASN B 1 377 ? -54.894 -4.279 -0.676 1.00 120.74 375 ASN B O 1
ATOM 5797 N N . LYS B 1 378 ? -56.447 -5.306 -1.937 1.00 115.65 376 LYS B N 1
ATOM 5798 C CA . LYS B 1 378 ? -56.228 -4.401 -3.069 1.00 115.52 376 LYS B CA 1
ATOM 5799 C C . LYS B 1 378 ? -57.444 -4.226 -3.977 1.00 115.60 376 LYS B C 1
ATOM 5800 O O . LYS B 1 378 ? -58.261 -5.141 -4.105 1.00 125.09 376 LYS B O 1
ATOM 5806 N N . LEU B 1 379 ? -57.539 -3.041 -4.587 1.00 102.17 377 LEU B N 1
ATOM 5807 C CA . LEU B 1 379 ? -58.658 -2.632 -5.432 1.00 91.97 377 LEU B CA 1
ATOM 5808 C C . LEU B 1 379 ? -59.228 -3.707 -6.326 1.00 91.85 377 LEU B C 1
ATOM 5809 O O . LEU B 1 379 ? -58.490 -4.472 -6.928 1.00 98.73 377 LEU B O 1
ATOM 5814 N N . VAL B 1 380 ? -60.549 -3.765 -6.410 1.00 88.40 378 VAL B N 1
ATOM 5815 C CA . VAL B 1 380 ? -61.191 -4.468 -7.509 1.00 93.90 378 VAL B CA 1
ATOM 5816 C C . VAL B 1 380 ? -62.040 -3.441 -8.249 1.00 93.21 378 VAL B C 1
ATOM 5817 O O . VAL B 1 380 ? -62.428 -3.650 -9.397 1.00 100.84 378 VAL B O 1
ATOM 5821 N N . GLY B 1 381 ? -62.288 -2.314 -7.584 1.00 85.50 379 GLY B N 1
ATOM 5822 C CA . GLY B 1 381 ? -63.015 -1.203 -8.174 1.00 83.35 379 GLY B CA 1
ATOM 5823 C C . GLY B 1 381 ? -63.754 -0.371 -7.140 1.00 77.79 379 GLY B C 1
ATOM 5824 O O . GLY B 1 381 ? -63.584 -0.586 -5.944 1.00 78.75 379 GLY B O 1
ATOM 5825 N N . VAL B 1 382 ? -64.581 0.568 -7.599 1.00 74.87 380 VAL B N 1
ATOM 5826 C CA . VAL B 1 382 ? -65.370 1.407 -6.697 1.00 74.74 380 VAL B CA 1
ATOM 5827 C C . VAL B 1 382 ? -66.880 1.110 -6.710 1.00 80.77 380 VAL B C 1
ATOM 5828 O O . VAL B 1 382 ? -67.423 0.593 -7.697 1.00 80.70 380 VAL B O 1
ATOM 5832 N N . VAL B 1 383 ? -67.540 1.438 -5.594 1.00 84.10 381 VAL B N 1
ATOM 5833 C CA . VAL B 1 383 ? -68.974 1.184 -5.413 1.00 84.72 381 VAL B CA 1
ATOM 5834 C C . VAL B 1 383 ? -69.790 2.461 -5.312 1.00 84.00 381 VAL B C 1
ATOM 5835 O O . VAL B 1 383 ? -71.007 2.438 -5.464 1.00 85.89 381 VAL B O 1
ATOM 5839 N N . GLY B 1 384 ? -69.111 3.567 -5.036 1.00 80.35 382 GLY B N 1
ATOM 5840 C CA . GLY B 1 384 ? -69.753 4.864 -4.944 1.00 77.81 382 GLY B CA 1
ATOM 5841 C C . GLY B 1 384 ? -68.768 5.916 -4.471 1.00 78.13 382 GLY B C 1
ATOM 5842 O O . GLY B 1 384 ? -67.841 5.618 -3.707 1.00 79.71 382 GLY B O 1
ATOM 5843 N N . TYR B 1 385 ? -68.955 7.141 -4.951 1.00 75.64 383 TYR B N 1
ATOM 5844 C CA . TYR B 1 385 ? -68.146 8.273 -4.535 1.00 76.86 383 TYR B CA 1
ATOM 5845 C C . TYR B 1 385 ? -69.057 9.160 -3.728 1.00 85.43 383 TYR B C 1
ATOM 5846 O O . TYR B 1 385 ? -70.270 9.166 -3.950 1.00 93.34 383 TYR B O 1
ATOM 5855 N N . PHE B 1 386 ? -68.492 9.925 -2.801 1.00 84.19 384 PHE B N 1
ATOM 5856 C CA . PHE B 1 386 ? -69.312 10.843 -2.019 1.00 78.43 384 PHE B CA 1
ATOM 5857 C C . PHE B 1 386 ? -68.748 12.254 -2.037 1.00 75.58 384 PHE B C 1
ATOM 5858 O O . PHE B 1 386 ? -67.543 12.437 -1.979 1.00 77.25 384 PHE B O 1
ATOM 5866 N N . SER B 1 387 ? -69.626 13.245 -2.132 1.00 77.75 385 SER B N 1
ATOM 5867 C CA . SER B 1 387 ? -69.220 14.649 -2.066 1.00 82.99 385 SER B CA 1
ATOM 5868 C C . SER B 1 387 ? -70.251 15.460 -1.294 1.00 87.56 385 SER B C 1
ATOM 5869 O O . SER B 1 387 ? -71.454 15.194 -1.393 1.00 89.71 385 SER B O 1
ATOM 5872 N N . LYS B 1 388 ? -69.784 16.447 -0.531 1.00 84.96 386 LYS B N 1
ATOM 5873 C CA . LYS B 1 388 ? -70.687 17.331 0.209 1.00 86.27 386 LYS B CA 1
ATOM 5874 C C . LYS B 1 388 ? -69.967 18.600 0.596 1.00 80.07 386 LYS B C 1
ATOM 5875 O O . LYS B 1 388 ? -68.816 18.550 1.020 1.00 75.41 386 LYS B O 1
ATOM 5881 N N . SER B 1 389 ? -70.642 19.734 0.421 1.00 81.07 387 SER B N 1
ATOM 5882 C CA . SER B 1 389 ? -70.076 21.023 0.768 1.00 86.61 387 SER B CA 1
ATOM 5883 C C . SER B 1 389 ? -70.274 21.242 2.250 1.00 94.84 387 SER B C 1
ATOM 5884 O O . SER B 1 389 ? -71.130 20.617 2.857 1.00 100.28 387 SER B O 1
ATOM 5887 N N . LEU B 1 390 ? -69.489 22.129 2.840 1.00 100.37 388 LEU B N 1
ATOM 5888 C CA . LEU B 1 390 ? -69.665 22.447 4.247 1.00 105.74 388 LEU B CA 1
ATOM 5889 C C . LEU B 1 390 ? -69.897 23.952 4.452 1.00 115.30 388 LEU B C 1
ATOM 5890 O O . LEU B 1 390 ? -69.369 24.786 3.708 1.00 116.26 388 LEU B O 1
ATOM 5895 N N . GLU B 1 391 ? -70.716 24.284 5.445 1.00 122.25 389 GLU B N 1
ATOM 5896 C CA . GLU B 1 391 ? -71.070 25.667 5.741 1.00 136.13 389 GLU B CA 1
ATOM 5897 C C . GLU B 1 391 ? -69.829 26.540 5.905 1.00 138.21 389 GLU B C 1
ATOM 5898 O O . GLU B 1 391 ? -69.675 27.233 6.910 1.00 143.07 389 GLU B O 1
ATOM 5904 N N . TYR B 1 397 ? -67.227 25.759 12.789 1.00 127.61 395 TYR B N 1
ATOM 5905 C CA . TYR B 1 397 ? -66.075 26.410 13.405 1.00 134.39 395 TYR B CA 1
ATOM 5906 C C . TYR B 1 397 ? -65.774 25.754 14.732 1.00 141.77 395 TYR B C 1
ATOM 5907 O O . TYR B 1 397 ? -66.649 25.669 15.594 1.00 148.43 395 TYR B O 1
ATOM 5909 N N . PRO B 1 398 ? -64.524 25.313 14.923 1.00 140.30 396 PRO B N 1
ATOM 5910 C CA . PRO B 1 398 ? -63.406 25.455 13.986 1.00 136.90 396 PRO B CA 1
ATOM 5911 C C . PRO B 1 398 ? -63.444 24.385 12.911 1.00 125.34 396 PRO B C 1
ATOM 5912 O O . PRO B 1 398 ? -64.317 23.514 12.963 1.00 116.19 396 PRO B O 1
ATOM 5916 N N . ALA B 1 399 ? -62.503 24.460 11.966 1.00 124.26 397 ALA B N 1
ATOM 5917 C CA . ALA B 1 399 ? -62.416 23.528 10.841 1.00 114.75 397 ALA B CA 1
ATOM 5918 C C . ALA B 1 399 ? -62.095 22.099 11.288 1.00 109.31 397 ALA B C 1
ATOM 5919 O O . ALA B 1 399 ? -62.427 21.133 10.579 1.00 102.64 397 ALA B O 1
ATOM 5921 N N . GLY B 1 400 ? -61.450 21.980 12.454 1.00 107.39 398 GLY B N 1
ATOM 5922 C CA . GLY B 1 400 ? -61.142 20.693 13.054 1.00 96.70 398 GLY B CA 1
ATOM 5923 C C . GLY B 1 400 ? -62.420 19.942 13.352 1.00 90.95 398 GLY B C 1
ATOM 5924 O O . GLY B 1 400 ? -62.581 18.769 12.985 1.00 72.88 398 GLY B O 1
ATOM 5925 N N . GLU B 1 401 ? -63.344 20.641 14.007 1.00 93.11 399 GLU B N 1
ATOM 5926 C CA . GLU B 1 401 ? -64.667 20.093 14.304 1.00 91.79 399 GLU B CA 1
ATOM 5927 C C . GLU B 1 401 ? -65.487 19.887 13.018 1.00 85.09 399 GLU B C 1
ATOM 5928 O O . GLU B 1 401 ? -66.075 18.826 12.819 1.00 80.59 399 GLU B O 1
ATOM 5930 N N . LEU B 1 402 ? -65.490 20.895 12.145 1.00 83.76 400 LEU B N 1
ATOM 5931 C CA . LEU B 1 402 ? -66.233 20.861 10.881 1.00 78.84 400 LEU B CA 1
ATOM 5932 C C . LEU B 1 402 ? -65.799 19.755 9.902 1.00 74.51 400 LEU B C 1
ATOM 5933 O O . LEU B 1 402 ? -66.646 19.085 9.290 1.00 71.16 400 LEU B O 1
ATOM 5938 N N . GLU B 1 403 ? -64.493 19.570 9.735 1.00 69.29 401 GLU B N 1
ATOM 5939 C CA . GLU B 1 403 ? -64.022 18.450 8.930 1.00 64.28 401 GLU B CA 1
ATOM 5940 C C . GLU B 1 403 ? -64.558 17.077 9.412 1.00 67.54 401 GLU B C 1
ATOM 5941 O O . GLU B 1 403 ? -64.959 16.249 8.590 1.00 66.23 401 GLU B O 1
ATOM 5943 N N . LEU B 1 404 ? -64.588 16.835 10.725 1.00 65.63 402 LEU B N 1
ATOM 5944 C CA . LEU B 1 404 ? -65.057 15.539 11.229 1.00 64.40 402 LEU B CA 1
ATOM 5945 C C . LEU B 1 404 ? -66.505 15.304 10.849 1.00 67.83 402 LEU B C 1
ATOM 5946 O O . LEU B 1 404 ? -66.878 14.186 10.498 1.00 65.92 402 LEU B O 1
ATOM 5951 N N . LEU B 1 405 ? -67.314 16.362 10.934 1.00 73.15 403 LEU B N 1
ATOM 5952 C CA . LEU B 1 405 ? -68.727 16.316 10.559 1.00 70.56 403 LEU B CA 1
ATOM 5953 C C . LEU B 1 405 ? -68.809 15.814 9.139 1.00 74.20 403 LEU B C 1
ATOM 5954 O O . LEU B 1 405 ? -69.642 14.973 8.822 1.00 76.26 403 LEU B O 1
ATOM 5959 N N . GLY B 1 406 ? -67.926 16.338 8.290 1.00 73.78 404 GLY B N 1
ATOM 5960 C CA . GLY B 1 406 ? -67.804 15.876 6.922 1.00 70.40 404 GLY B CA 1
ATOM 5961 C C . GLY B 1 406 ? -67.644 14.374 6.821 1.00 66.51 404 GLY B C 1
ATOM 5962 O O . GLY B 1 406 ? -68.392 13.711 6.101 1.00 66.00 404 GLY B O 1
ATOM 5963 N N . ILE B 1 407 ? -66.683 13.839 7.562 1.00 68.97 405 ILE B N 1
ATOM 5964 C CA . ILE B 1 407 ? -66.439 12.397 7.585 1.00 71.16 405 ILE B CA 1
ATOM 5965 C C . ILE B 1 407 ? -67.658 11.590 8.058 1.00 74.15 405 ILE B C 1
ATOM 5966 O O . ILE B 1 407 ? -67.989 10.549 7.482 1.00 69.08 405 ILE B O 1
ATOM 5971 N N . ILE B 1 408 ? -68.321 12.078 9.104 1.00 77.53 406 ILE B N 1
ATOM 5972 C CA . ILE B 1 408 ? -69.524 11.432 9.618 1.00 77.91 406 ILE B CA 1
ATOM 5973 C C . ILE B 1 408 ? -70.598 11.419 8.521 1.00 76.69 406 ILE B C 1
ATOM 5974 O O . ILE B 1 408 ? -71.230 10.393 8.268 1.00 78.23 406 ILE B O 1
ATOM 5979 N N . LYS B 1 409 ? -70.775 12.551 7.846 1.00 72.59 407 LYS B N 1
ATOM 5980 C CA . LYS B 1 409 ? -71.726 12.648 6.743 1.00 69.04 407 LYS B CA 1
ATOM 5981 C C . LYS B 1 409 ? -71.409 11.696 5.582 1.00 72.01 407 LYS B C 1
ATOM 5982 O O . LYS B 1 409 ? -72.320 11.234 4.895 1.00 81.75 407 LYS B O 1
ATOM 5988 N N . ALA B 1 410 ? -70.128 11.411 5.360 1.00 62.41 408 ALA B N 1
ATOM 5989 C CA . ALA B 1 410 ? -69.728 10.423 4.366 1.00 56.82 408 ALA B CA 1
ATOM 5990 C C . ALA B 1 410 ? -70.138 9.024 4.797 1.00 57.20 408 ALA B C 1
ATOM 5991 O O . ALA B 1 410 ? -70.787 8.317 4.042 1.00 58.17 408 ALA B O 1
ATOM 5993 N N . LEU B 1 411 ? -69.742 8.621 6.004 1.00 59.90 409 LEU B N 1
ATOM 5994 C CA . LEU B 1 411 ? -70.146 7.322 6.559 1.00 59.80 409 LEU B CA 1
ATOM 5995 C C . LEU B 1 411 ? -71.654 7.204 6.540 1.00 59.27 409 LEU B C 1
ATOM 5996 O O . LEU B 1 411 ? -72.193 6.152 6.201 1.00 59.38 409 LEU B O 1
ATOM 6001 N N . HIS B 1 412 ? -72.335 8.291 6.902 1.00 61.07 410 HIS B N 1
ATOM 6002 C CA . HIS B 1 412 ? -73.788 8.261 6.966 1.00 64.94 410 HIS B CA 1
ATOM 6003 C C . HIS B 1 412 ? -74.352 7.883 5.613 1.00 66.22 410 HIS B C 1
ATOM 6004 O O . HIS B 1 412 ? -75.150 6.970 5.512 1.00 63.10 410 HIS B O 1
ATOM 6011 N N . HIS B 1 413 ? -73.909 8.588 4.580 1.00 72.43 411 HIS B N 1
ATOM 6012 C CA . HIS B 1 413 ? -74.254 8.278 3.202 1.00 74.57 411 HIS B CA 1
ATOM 6013 C C . HIS B 1 413 ? -74.193 6.776 2.925 1.00 75.59 411 HIS B C 1
ATOM 6014 O O . HIS B 1 413 ? -75.164 6.188 2.446 1.00 77.91 411 HIS B O 1
ATOM 6021 N N . PHE B 1 414 ? -73.064 6.157 3.265 1.00 78.81 412 PHE B N 1
ATOM 6022 C CA . PHE B 1 414 ? -72.870 4.717 3.067 1.00 79.76 412 PHE B CA 1
ATOM 6023 C C . PHE B 1 414 ? -73.388 3.816 4.214 1.00 79.56 412 PHE B C 1
ATOM 6024 O O . PHE B 1 414 ? -72.935 2.675 4.355 1.00 75.97 412 PHE B O 1
ATOM 6032 N N . ARG B 1 415 ? -74.327 4.330 5.016 1.00 78.59 413 ARG B N 1
ATOM 6033 C CA . ARG B 1 415 ? -74.915 3.599 6.147 1.00 74.59 413 ARG B CA 1
ATOM 6034 C C . ARG B 1 415 ? -75.480 2.231 5.776 1.00 80.17 413 ARG B C 1
ATOM 6035 O O . ARG B 1 415 ? -75.092 1.221 6.368 1.00 81.15 413 ARG B O 1
ATOM 6037 N N . TYR B 1 416 ? -76.402 2.205 4.809 1.00 80.40 414 TYR B N 1
ATOM 6038 C CA . TYR B 1 416 ? -77.132 0.982 4.465 1.00 77.07 414 TYR B CA 1
ATOM 6039 C C . TYR B 1 416 ? -76.283 -0.050 3.732 1.00 78.24 414 TYR B C 1
ATOM 6040 O O . TYR B 1 416 ? -76.584 -1.245 3.755 1.00 80.38 414 TYR B O 1
ATOM 6057 N N . LEU B 1 418 ? -72.751 -0.240 4.205 1.00 82.07 416 LEU B N 1
ATOM 6058 C CA . LEU B 1 418 ? -71.814 -0.706 5.215 1.00 75.70 416 LEU B CA 1
ATOM 6059 C C . LEU B 1 418 ? -72.497 -1.508 6.325 1.00 76.01 416 LEU B C 1
ATOM 6060 O O . LEU B 1 418 ? -71.825 -2.129 7.140 1.00 80.41 416 LEU B O 1
ATOM 6065 N N . HIS B 1 419 ? -73.826 -1.522 6.347 1.00 75.12 417 HIS B N 1
ATOM 6066 C CA . HIS B 1 419 ? -74.541 -2.233 7.407 1.00 74.95 417 HIS B CA 1
ATOM 6067 C C . HIS B 1 419 ? -74.228 -3.706 7.404 1.00 73.19 417 HIS B C 1
ATOM 6068 O O . HIS B 1 419 ? -74.418 -4.381 6.403 1.00 82.22 417 HIS B O 1
ATOM 6075 N N . GLY B 1 420 ? -73.758 -4.204 8.534 1.00 70.95 418 GLY B N 1
ATOM 6076 C CA . GLY B 1 420 ? -73.492 -5.619 8.677 1.00 82.68 418 GLY B CA 1
ATOM 6077 C C . GLY B 1 420 ? -72.074 -5.974 8.296 1.00 90.16 418 GLY B C 1
ATOM 6078 O O . GLY B 1 420 ? -71.551 -7.004 8.710 1.00 101.51 418 GLY B O 1
ATOM 6079 N N . LYS B 1 421 ? -71.439 -5.108 7.520 1.00 82.68 419 LYS B N 1
ATOM 6080 C CA . LYS B 1 421 ? -70.118 -5.405 7.002 1.00 83.02 419 LYS B CA 1
ATOM 6081 C C . LYS B 1 421 ? -69.033 -4.841 7.916 1.00 82.82 419 LYS B C 1
ATOM 6082 O O . LYS B 1 421 ? -69.228 -3.798 8.540 1.00 86.54 419 LYS B O 1
ATOM 6088 N N . HIS B 1 422 ? -67.900 -5.537 8.016 1.00 76.92 420 HIS B N 1
ATOM 6089 C CA . HIS B 1 422 ? -66.699 -4.914 8.557 1.00 67.72 420 HIS B CA 1
ATOM 6090 C C . HIS B 1 422 ? -65.966 -4.221 7.429 1.00 67.13 420 HIS B C 1
ATOM 6091 O O . HIS B 1 422 ? -65.757 -4.801 6.372 1.00 77.40 420 HIS B O 1
ATOM 6098 N N . PHE B 1 423 ? -65.568 -2.980 7.627 1.00 62.85 421 PHE B N 1
ATOM 6099 C CA . PHE B 1 423 ? -64.790 -2.321 6.596 1.00 68.48 421 PHE B CA 1
ATOM 6100 C C . PHE B 1 423 ? -63.549 -1.686 7.166 1.00 76.79 421 PHE B C 1
ATOM 6101 O O . PHE B 1 423 ? -63.203 -1.896 8.329 1.00 84.69 421 PHE B O 1
ATOM 6109 N N . THR B 1 424 ? -62.860 -0.932 6.326 1.00 76.15 422 THR B N 1
ATOM 6110 C CA . THR B 1 424 ? -61.655 -0.255 6.743 1.00 74.92 422 THR B CA 1
ATOM 6111 C C . THR B 1 424 ? -61.875 1.178 6.371 1.00 81.28 422 THR B C 1
ATOM 6112 O O . THR B 1 424 ? -62.327 1.472 5.265 1.00 85.88 422 THR B O 1
ATOM 6116 N N . LEU B 1 425 ? -61.600 2.069 7.311 1.00 80.62 423 LEU B N 1
ATOM 6117 C CA . LEU B 1 425 ? -61.829 3.477 7.093 1.00 75.36 423 LEU B CA 1
ATOM 6118 C C . LEU B 1 425 ? -60.468 4.118 7.121 1.00 71.64 423 LEU B C 1
ATOM 6119 O O . LEU B 1 425 ? -59.748 3.983 8.102 1.00 74.10 423 LEU B O 1
ATOM 6124 N N . ARG B 1 426 ? -60.100 4.781 6.032 1.00 68.45 424 ARG B N 1
ATOM 6125 C CA . ARG B 1 426 ? -58.833 5.493 5.975 1.00 73.49 424 ARG B CA 1
ATOM 6126 C C . ARG B 1 426 ? -59.097 6.972 6.184 1.00 78.13 424 ARG B C 1
ATOM 6127 O O . ARG B 1 426 ? -59.940 7.552 5.495 1.00 81.65 424 ARG B O 1
ATOM 6135 N N . THR B 1 427 ? -58.396 7.579 7.139 1.00 77.94 425 THR B N 1
ATOM 6136 C CA . THR B 1 427 ? -58.515 9.018 7.363 1.00 82.75 425 THR B CA 1
ATOM 6137 C C . THR B 1 427 ? -57.295 9.599 8.065 1.00 89.91 425 THR B C 1
ATOM 6138 O O . THR B 1 427 ? -56.566 8.885 8.761 1.00 96.73 425 THR B O 1
ATOM 6142 N N . ASN B 1 428 ? -57.085 10.899 7.874 1.00 89.01 426 ASN B N 1
ATOM 6143 C CA . ASN B 1 428 ? -55.964 11.606 8.473 1.00 90.08 426 ASN B CA 1
ATOM 6144 C C . ASN B 1 428 ? -56.465 12.630 9.485 1.00 92.08 426 ASN B C 1
ATOM 6145 O O . ASN B 1 428 ? -55.835 13.673 9.699 1.00 96.98 426 ASN B O 1
ATOM 6150 N N . HIS B 1 429 ? -57.611 12.342 10.096 1.00 88.62 427 HIS B N 1
ATOM 6151 C CA . HIS B 1 429 ? -58.197 13.245 11.079 1.00 84.22 427 HIS B CA 1
ATOM 6152 C C . HIS B 1 429 ? -57.722 12.809 12.463 1.00 82.77 427 HIS B C 1
ATOM 6153 O O . HIS B 1 429 ? -58.090 11.735 12.922 1.00 79.92 427 HIS B O 1
ATOM 6160 N N . ILE B 1 430 ? -56.896 13.619 13.123 1.00 82.78 428 ILE B N 1
ATOM 6161 C CA . ILE B 1 430 ? -56.262 13.156 14.355 1.00 84.17 428 ILE B CA 1
ATOM 6162 C C . ILE B 1 430 ? -57.247 12.896 15.479 1.00 87.83 428 ILE B C 1
ATOM 6163 O O . ILE B 1 430 ? -56.953 12.117 16.389 1.00 97.37 428 ILE B O 1
ATOM 6168 N N . SER B 1 431 ? -58.409 13.533 15.430 1.00 76.84 429 SER B N 1
ATOM 6169 C CA . SER B 1 431 ? -59.407 13.261 16.444 1.00 70.19 429 SER B CA 1
ATOM 6170 C C . SER B 1 431 ? -60.005 11.868 16.239 1.00 66.58 429 SER B C 1
ATOM 6171 O O . SER B 1 431 ? -59.933 11.031 17.132 1.00 64.98 429 SER B O 1
ATOM 6174 N N . LEU B 1 432 ? -60.555 11.601 15.059 1.00 66.25 430 LEU B N 1
ATOM 6175 C CA . LEU B 1 432 ? -61.099 10.273 14.756 1.00 65.99 430 LEU B CA 1
ATOM 6176 C C . LEU B 1 432 ? -60.050 9.175 14.937 1.00 69.82 430 LEU B C 1
ATOM 6177 O O . LEU B 1 432 ? -60.349 8.106 15.437 1.00 73.11 430 LEU B O 1
ATOM 6182 N N . LEU B 1 433 ? -58.815 9.446 14.541 1.00 72.89 431 LEU B N 1
ATOM 6183 C CA . LEU B 1 433 ? -57.752 8.448 14.627 1.00 73.40 431 LEU B CA 1
ATOM 6184 C C . LEU B 1 433 ? -57.424 8.049 16.051 1.00 80.61 431 LEU B C 1
ATOM 6185 O O . LEU B 1 433 ? -56.739 7.046 16.272 1.00 87.57 431 LEU B O 1
ATOM 6190 N N . SER B 1 434 ? -57.909 8.825 17.018 1.00 76.24 432 SER B N 1
ATOM 6191 C CA . SER B 1 434 ? -57.605 8.550 18.415 1.00 74.88 432 SER B CA 1
ATOM 6192 C C . SER B 1 434 ? -58.383 7.337 18.894 1.00 69.25 432 SER B C 1
ATOM 6193 O O . SER B 1 434 ? -58.168 6.850 20.000 1.00 70.92 432 SER B O 1
ATOM 6196 N N . LEU B 1 435 ? -59.280 6.850 18.046 1.00 65.42 433 LEU B N 1
ATOM 6197 C CA . LEU B 1 435 ? -60.055 5.653 18.342 1.00 65.93 433 LEU B CA 1
ATOM 6198 C C . LEU B 1 435 ? -59.218 4.381 18.183 1.00 65.00 433 LEU B C 1
ATOM 6199 O O . LEU B 1 435 ? -59.650 3.292 18.541 1.00 61.51 433 LEU B O 1
ATOM 6204 N N . GLN B 1 436 ? -58.011 4.515 17.659 1.00 70.23 434 GLN B N 1
ATOM 6205 C CA . GLN B 1 436 ? -57.129 3.365 17.595 1.00 76.84 434 GLN B CA 1
ATOM 6206 C C . GLN B 1 436 ? -56.668 2.970 18.994 1.00 81.75 434 GLN B C 1
ATOM 6207 O O . GLN B 1 436 ? -56.513 1.796 19.278 1.00 86.61 434 GLN B O 1
ATOM 6213 N N . ASN B 1 437 ? -56.473 3.958 19.865 1.00 83.42 435 ASN B N 1
ATOM 6214 C CA . ASN B 1 437 ? -56.061 3.727 21.251 1.00 86.79 435 ASN B CA 1
ATOM 6215 C C . ASN B 1 437 ? -57.260 3.473 22.158 1.00 79.22 435 ASN B C 1
ATOM 6216 O O . ASN B 1 437 ? -58.286 4.131 22.019 1.00 75.59 435 ASN B O 1
ATOM 6221 N N . LYS B 1 438 ? -57.127 2.533 23.090 1.00 79.62 436 LYS B N 1
ATOM 6222 C CA . LYS B 1 438 ? -58.244 2.144 23.965 1.00 80.73 436 LYS B CA 1
ATOM 6223 C C . LYS B 1 438 ? -58.642 3.233 24.953 1.00 76.62 436 LYS B C 1
ATOM 6224 O O . LYS B 1 438 ? -59.795 3.319 25.353 1.00 73.02 436 LYS B O 1
ATOM 6230 N N . ASN B 1 439 ? -57.684 4.074 25.323 1.00 78.63 437 ASN B N 1
ATOM 6231 C CA . ASN B 1 439 ? -57.902 5.104 26.328 1.00 81.44 437 ASN B CA 1
ATOM 6232 C C . ASN B 1 439 ? -58.841 6.213 25.903 1.00 79.57 437 ASN B C 1
ATOM 6233 O O . ASN B 1 439 ? -59.411 6.165 24.815 1.00 73.75 437 ASN B O 1
ATOM 6238 N N . GLU B 1 440 ? -58.992 7.209 26.777 1.00 85.05 438 GLU B N 1
ATOM 6239 C CA . GLU B 1 440 ? -59.977 8.279 26.593 1.00 84.11 438 GLU B CA 1
ATOM 6240 C C . GLU B 1 440 ? -59.762 9.027 25.278 1.00 80.33 438 GLU B C 1
ATOM 6241 O O . GLU B 1 440 ? -58.697 9.584 25.046 1.00 82.50 438 GLU B O 1
ATOM 6247 N N . PRO B 1 441 ? -60.781 9.032 24.412 1.00 77.75 439 PRO B N 1
ATOM 6248 C CA . PRO B 1 441 ? -60.612 9.580 23.062 1.00 76.54 439 PRO B CA 1
ATOM 6249 C C . PRO B 1 441 ? -60.567 11.098 23.061 1.00 79.28 439 PRO B C 1
ATOM 6250 O O . PRO B 1 441 ? -61.052 11.721 24.001 1.00 69.14 439 PRO B O 1
ATOM 6254 N N . ALA B 1 442 ? -59.987 11.667 22.007 1.00 65.58 440 ALA B N 1
ATOM 6255 C CA . ALA B 1 442 ? -59.866 13.103 21.857 1.00 71.49 440 ALA B CA 1
ATOM 6256 C C . ALA B 1 442 ? -61.219 13.800 21.951 1.00 73.42 440 ALA B C 1
ATOM 6257 O O . ALA B 1 442 ? -62.218 13.275 21.494 1.00 74.29 440 ALA B O 1
ATOM 6259 N N . ARG B 1 443 ? -61.244 14.989 22.539 1.00 77.93 441 ARG B N 1
ATOM 6260 C CA . ARG B 1 443 ? -62.502 15.688 22.777 1.00 82.21 441 ARG B CA 1
ATOM 6261 C C . ARG B 1 443 ? -63.309 15.856 21.494 1.00 85.33 441 ARG B C 1
ATOM 6262 O O . ARG B 1 443 ? -64.525 15.658 21.477 1.00 87.94 441 ARG B O 1
ATOM 6270 N N . ARG B 1 444 ? -62.626 16.191 20.406 1.00 85.34 442 ARG B N 1
ATOM 6271 C CA . ARG B 1 444 ? -63.328 16.517 19.170 1.00 80.63 442 ARG B CA 1
ATOM 6272 C C . ARG B 1 444 ? -64.027 15.331 18.513 1.00 73.63 442 ARG B C 1
ATOM 6273 O O . ARG B 1 444 ? -64.834 15.534 17.612 1.00 74.00 442 ARG B O 1
ATOM 6281 N N . VAL B 1 445 ? -63.735 14.109 18.969 1.00 67.74 443 VAL B N 1
ATOM 6282 C CA . VAL B 1 445 ? -64.383 12.903 18.435 1.00 62.92 443 VAL B CA 1
ATOM 6283 C C . VAL B 1 445 ? -65.440 12.335 19.378 1.00 66.92 443 VAL B C 1
ATOM 6284 O O . VAL B 1 445 ? -66.213 11.465 18.998 1.00 69.54 443 VAL B O 1
ATOM 6288 N N . GLN B 1 446 ? -65.474 12.836 20.610 1.00 68.85 444 GLN B N 1
ATOM 6289 C CA . GLN B 1 446 ? -66.326 12.275 21.657 1.00 70.69 444 GLN B CA 1
ATOM 6290 C C . GLN B 1 446 ? -67.814 12.390 21.369 1.00 76.17 444 GLN B C 1
ATOM 6291 O O . GLN B 1 446 ? -68.597 11.566 21.825 1.00 80.42 444 GLN B O 1
ATOM 6297 N N . ARG B 1 447 ? -68.216 13.420 20.634 1.00 77.27 445 ARG B N 1
ATOM 6298 C CA . ARG B 1 447 ? -69.633 13.625 20.381 1.00 80.83 445 ARG B CA 1
ATOM 6299 C C . ARG B 1 447 ? -70.144 12.675 19.314 1.00 83.85 445 ARG B C 1
ATOM 6300 O O . ARG B 1 447 ? -71.349 12.527 19.133 1.00 94.26 445 ARG B O 1
ATOM 6308 N N . TRP B 1 448 ? -69.226 12.015 18.622 1.00 75.78 446 TRP B N 1
ATOM 6309 C CA . TRP B 1 448 ? -69.598 11.120 17.545 1.00 73.30 446 TRP B CA 1
ATOM 6310 C C . TRP B 1 448 ? -69.361 9.694 17.966 1.00 73.01 446 TRP B C 1
ATOM 6311 O O . TRP B 1 448 ? -69.427 8.781 17.150 1.00 73.30 446 TRP B O 1
ATOM 6322 N N . LEU B 1 449 ? -69.071 9.504 19.245 1.00 72.34 447 LEU B N 1
ATOM 6323 C CA . LEU B 1 449 ? -68.805 8.170 19.762 1.00 71.44 447 LEU B CA 1
ATOM 6324 C C . LEU B 1 449 ? -70.005 7.253 19.612 1.00 75.20 447 LEU B C 1
ATOM 6325 O O . LEU B 1 449 ? -69.851 6.069 19.332 1.00 80.43 447 LEU B O 1
ATOM 6330 N N . ASP B 1 450 ? -71.196 7.809 19.797 1.00 73.12 448 ASP B N 1
ATOM 6331 C CA . ASP B 1 450 ? -72.421 7.027 19.768 1.00 72.72 448 ASP B CA 1
ATOM 6332 C C . ASP B 1 450 ? -72.789 6.516 18.385 1.00 72.11 448 ASP B C 1
ATOM 6333 O O . ASP B 1 450 ? -73.342 5.427 18.262 1.00 69.81 448 ASP B O 1
ATOM 6338 N N . ASP B 1 451 ? -72.517 7.318 17.356 1.00 75.52 449 ASP B N 1
ATOM 6339 C CA . ASP B 1 451 ? -72.856 6.950 15.981 1.00 76.56 449 ASP B CA 1
ATOM 6340 C C . ASP B 1 451 ? -71.764 6.094 15.397 1.00 76.41 449 ASP B C 1
ATOM 6341 O O . ASP B 1 451 ? -72.021 5.229 14.559 1.00 83.33 449 ASP B O 1
ATOM 6346 N N . LEU B 1 452 ? -70.535 6.352 15.833 1.00 67.07 450 LEU B N 1
ATOM 6347 C CA . LEU B 1 452 ? -69.399 5.616 15.334 1.00 59.10 450 LEU B CA 1
ATOM 6348 C C . LEU B 1 452 ? -69.541 4.182 15.743 1.00 59.26 450 LEU B C 1
ATOM 6349 O O . LEU B 1 452 ? -69.009 3.288 15.107 1.00 62.21 450 LEU B O 1
ATOM 6354 N N . ALA B 1 453 ? -70.294 3.962 16.812 1.00 63.98 451 ALA B N 1
ATOM 6355 C CA . ALA B 1 453 ? -70.331 2.659 17.459 1.00 67.39 451 ALA B CA 1
ATOM 6356 C C . ALA B 1 453 ? -71.210 1.720 16.665 1.00 68.83 451 ALA B C 1
ATOM 6357 O O . ALA B 1 453 ? -71.266 0.520 16.933 1.00 74.54 451 ALA B O 1
ATOM 6359 N N . THR B 1 454 ? -71.887 2.282 15.673 1.00 65.90 452 THR B N 1
ATOM 6360 C CA . THR B 1 454 ? -72.841 1.515 14.888 1.00 71.99 452 THR B CA 1
ATOM 6361 C C . THR B 1 454 ? -72.225 1.040 13.590 1.00 72.12 452 THR B C 1
ATOM 6362 O O . THR B 1 454 ? -72.807 0.211 12.902 1.00 75.70 452 THR B O 1
ATOM 6366 N N . TYR B 1 455 ? -71.044 1.565 13.277 1.00 66.48 453 TYR B N 1
ATOM 6367 C CA . TYR B 1 455 ? -70.237 1.080 12.165 1.00 60.71 453 TYR B CA 1
ATOM 6368 C C . TYR B 1 455 ? -69.184 0.144 12.703 1.00 63.86 453 TYR B C 1
ATOM 6369 O O . TYR B 1 455 ? -68.702 0.343 13.804 1.00 74.14 453 TYR B O 1
ATOM 6378 N N . ASP B 1 456 ? -68.824 -0.875 11.939 1.00 65.22 454 ASP B N 1
ATOM 6379 C CA . ASP B 1 456 ? -67.800 -1.818 12.375 1.00 67.12 454 ASP B CA 1
ATOM 6380 C C . ASP B 1 456 ? -66.527 -1.650 11.555 1.00 69.21 454 ASP B C 1
ATOM 6381 O O . ASP B 1 456 ? -66.224 -2.463 10.697 1.00 71.50 454 ASP B O 1
ATOM 6386 N N . PHE B 1 457 ? -65.771 -0.600 11.828 1.00 70.26 455 PHE B N 1
ATOM 6387 C CA . PHE B 1 457 ? -64.602 -0.315 11.020 1.00 73.99 455 PHE B CA 1
ATOM 6388 C C . PHE B 1 457 ? -63.242 -0.469 11.701 1.00 78.24 455 PHE B C 1
ATOM 6389 O O . PHE B 1 457 ? -63.128 -0.333 12.909 1.00 87.47 455 PHE B O 1
ATOM 6397 N N . THR B 1 458 ? -62.213 -0.740 10.903 1.00 73.85 456 THR 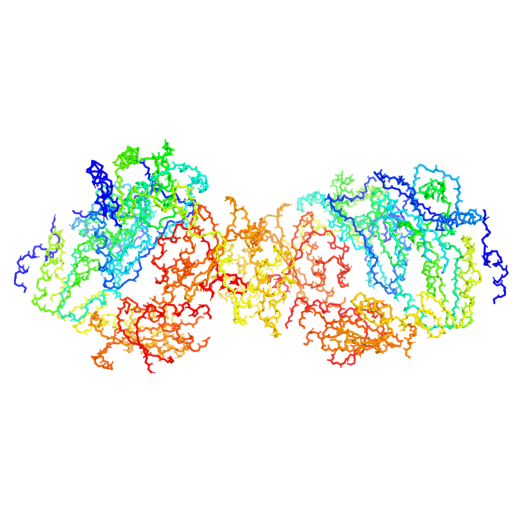B N 1
ATOM 6398 C CA . THR B 1 458 ? -60.823 -0.594 11.326 1.00 69.69 456 THR B CA 1
ATOM 6399 C C . THR B 1 458 ? -60.236 0.679 10.731 1.00 71.64 456 THR B C 1
ATOM 6400 O O . THR B 1 458 ? -60.216 0.854 9.510 1.00 69.87 456 THR B O 1
ATOM 6404 N N . LEU B 1 459 ? -59.763 1.577 11.584 1.00 73.68 457 LEU B N 1
ATOM 6405 C CA . LEU B 1 459 ? -59.098 2.775 11.095 1.00 68.82 457 LEU B CA 1
ATOM 6406 C C . LEU B 1 459 ? -57.762 2.420 10.483 1.00 73.77 457 LEU B C 1
ATOM 6407 O O . LEU B 1 459 ? -57.162 1.396 10.821 1.00 77.32 457 LEU B O 1
ATOM 6412 N N . GLU B 1 460 ? -57.300 3.297 9.599 1.00 73.35 458 GLU B N 1
ATOM 6413 C CA . GLU B 1 460 ? -56.033 3.160 8.902 1.00 72.79 458 GLU B CA 1
ATOM 6414 C C . GLU B 1 460 ? -55.631 4.588 8.552 1.00 74.90 458 GLU B C 1
ATOM 6415 O O . GLU B 1 460 ? -56.461 5.380 8.095 1.00 74.27 458 GLU B O 1
ATOM 6421 N N . TYR B 1 461 ? -54.376 4.943 8.791 1.00 79.26 459 TYR B N 1
ATOM 6422 C CA . TYR B 1 461 ? -53.924 6.295 8.472 1.00 80.68 459 TYR B CA 1
ATOM 6423 C C . TYR B 1 461 ? -53.835 6.493 6.964 1.00 88.58 459 TYR B C 1
ATOM 6424 O O . TYR B 1 461 ? -53.619 5.542 6.211 1.00 89.34 459 TYR B O 1
ATOM 6433 N N . LEU B 1 462 ? -53.997 7.737 6.530 1.00 95.03 460 LEU B N 1
ATOM 6434 C CA . LEU B 1 462 ? -54.036 8.053 5.112 1.00 102.03 460 LEU B CA 1
ATOM 6435 C C . LEU B 1 462 ? -53.087 9.200 4.763 1.00 110.60 460 LEU B C 1
ATOM 6436 O O . LEU B 1 462 ? -53.171 10.287 5.341 1.00 111.79 460 LEU B O 1
ATOM 6441 N N . ALA B 1 463 ? -52.183 8.950 3.822 1.00 115.27 461 ALA B N 1
ATOM 6442 C CA . ALA B 1 463 ? -51.357 10.009 3.249 1.00 122.32 461 ALA B CA 1
ATOM 6443 C C . ALA B 1 463 ? -51.171 9.694 1.774 1.00 128.29 461 ALA B C 1
ATOM 6444 O O . ALA B 1 463 ? -50.974 8.531 1.422 1.00 134.85 461 ALA B O 1
ATOM 6446 N N . GLY B 1 464 ? -51.250 10.712 0.916 1.00 124.45 462 GLY B N 1
ATOM 6447 C CA . GLY B 1 464 ? -51.142 10.515 -0.520 1.00 123.46 462 GLY B CA 1
ATOM 6448 C C . GLY B 1 464 ? -49.912 9.702 -0.872 1.00 129.94 462 GLY B C 1
ATOM 6449 O O . GLY B 1 464 ? -48.977 9.634 -0.082 1.00 132.37 462 GLY B O 1
ATOM 6450 N N . PRO B 1 465 ? -49.894 9.079 -2.059 1.00 135.73 463 PRO B N 1
ATOM 6451 C CA . PRO B 1 465 ? -50.927 9.140 -3.089 1.00 136.96 463 PRO B CA 1
ATOM 6452 C C . PRO B 1 465 ? -51.937 8.020 -2.929 1.00 130.63 463 PRO B C 1
ATOM 6453 O O . PRO B 1 465 ? -52.087 7.188 -3.824 1.00 135.29 463 PRO B O 1
ATOM 6457 N N . LYS B 1 466 ? -52.606 7.992 -1.786 1.00 120.94 464 LYS B N 1
ATOM 6458 C CA . LYS B 1 466 ? -53.735 7.102 -1.592 1.00 118.21 464 LYS B CA 1
ATOM 6459 C C . LYS B 1 466 ? -54.973 7.962 -1.363 1.00 120.59 464 LYS B C 1
ATOM 6460 O O . LYS B 1 466 ? -56.111 7.489 -1.477 1.00 119.98 464 LYS B O 1
ATOM 6466 N N . ASN B 1 467 ? -54.737 9.235 -1.050 1.00 120.57 465 ASN B N 1
ATOM 6467 C CA . ASN B 1 467 ? -55.818 10.188 -0.846 1.00 114.20 465 ASN B CA 1
ATOM 6468 C C . ASN B 1 467 ? -56.078 11.032 -2.079 1.00 113.76 465 ASN B C 1
ATOM 6469 O O . ASN B 1 467 ? -56.828 11.998 -2.002 1.00 118.80 465 ASN B O 1
ATOM 6471 N N . VAL B 1 468 ? -55.460 10.670 -3.207 1.00 104.90 466 VAL B N 1
ATOM 6472 C CA . VAL B 1 468 ? -55.626 11.411 -4.460 1.00 96.13 466 VAL B CA 1
ATOM 6473 C C . VAL B 1 468 ? -57.059 11.511 -4.966 1.00 94.73 466 VAL B C 1
ATOM 6474 O O . VAL B 1 468 ? -57.439 12.542 -5.507 1.00 97.08 466 VAL B O 1
ATOM 6478 N N . VAL B 1 469 ? -57.849 10.449 -4.826 1.00 90.59 467 VAL B N 1
ATOM 6479 C CA . VAL B 1 469 ? -59.234 10.506 -5.288 1.00 85.58 467 VAL B CA 1
ATOM 6480 C C . VAL B 1 469 ? -60.022 11.434 -4.385 1.00 82.05 467 VAL B C 1
ATOM 6481 O O . VAL B 1 469 ? -60.521 12.476 -4.822 1.00 81.71 467 VAL B O 1
ATOM 6485 N N . ALA B 1 470 ? -60.103 11.036 -3.117 1.00 74.97 468 ALA B N 1
ATOM 6486 C CA . ALA B 1 470 ? -60.775 11.783 -2.069 1.00 68.15 468 ALA B CA 1
ATOM 6487 C C . ALA B 1 470 ? -60.410 13.259 -2.068 1.00 74.40 468 ALA B C 1
ATOM 6488 O O . ALA B 1 470 ? -61.264 14.108 -1.863 1.00 80.65 468 ALA B O 1
ATOM 6490 N N . ASP B 1 471 ? -59.143 13.570 -2.303 1.00 78.62 469 ASP B N 1
ATOM 6491 C CA . ASP B 1 471 ? -58.702 14.959 -2.271 1.00 83.08 469 ASP B CA 1
ATOM 6492 C C . ASP B 1 471 ? -59.318 15.770 -3.392 1.00 88.02 469 ASP B C 1
ATOM 6493 O O . ASP B 1 471 ? -59.797 16.874 -3.159 1.00 91.24 469 ASP B O 1
ATOM 6498 N N . ALA B 1 472 ? -59.298 15.229 -4.607 1.00 90.62 470 ALA B N 1
ATOM 6499 C CA . ALA B 1 472 ? -59.784 15.960 -5.775 1.00 93.26 470 ALA B CA 1
ATOM 6500 C C . ALA B 1 472 ? -61.252 16.275 -5.583 1.00 88.09 470 ALA B C 1
ATOM 6501 O O . ALA B 1 472 ? -61.707 17.402 -5.813 1.00 89.07 470 ALA B O 1
ATOM 6503 N N . ILE B 1 473 ? -61.985 15.260 -5.149 1.00 80.66 471 ILE B N 1
ATOM 6504 C CA . ILE B 1 473 ? -63.363 15.454 -4.765 1.00 80.63 471 ILE B CA 1
ATOM 6505 C C . ILE B 1 473 ? -63.441 16.471 -3.631 1.00 82.24 471 ILE B C 1
ATOM 6506 O O . ILE B 1 473 ? -64.178 17.434 -3.733 1.00 91.03 471 ILE B O 1
ATOM 6511 N N . SER B 1 474 ? -62.659 16.288 -2.575 1.00 79.22 472 SER B N 1
ATOM 6512 C CA . SER B 1 474 ? -62.655 17.243 -1.466 1.00 83.36 472 SER B CA 1
ATOM 6513 C C . SER B 1 474 ? -62.281 18.684 -1.867 1.00 93.30 472 SER B C 1
ATOM 6514 O O . SER B 1 474 ? -63.075 19.609 -1.675 1.00 98.03 472 SER B O 1
ATOM 6517 N N . ARG B 1 475 ? -61.082 18.861 -2.427 1.00 94.83 473 ARG B N 1
ATOM 6518 C CA . ARG B 1 475 ? -60.511 20.188 -2.686 1.00 95.45 473 ARG B CA 1
ATOM 6519 C C . ARG B 1 475 ? -61.360 21.002 -3.636 1.00 96.75 473 ARG B C 1
ATOM 6520 O O . ARG B 1 475 ? -61.297 22.234 -3.652 1.00 98.52 473 ARG B O 1
ATOM 6528 N N . ALA B 1 476 ? -62.154 20.302 -4.429 1.00 97.02 474 ALA B N 1
ATOM 6529 C CA . ALA B 1 476 ? -62.971 20.952 -5.425 1.00 108.56 474 ALA B CA 1
ATOM 6530 C C . ALA B 1 476 ? -64.421 20.759 -5.066 1.00 110.39 474 ALA B C 1
ATOM 6531 O O . ALA B 1 476 ? -64.969 19.678 -5.267 1.00 107.11 474 ALA B O 1
ATOM 6533 N N . VAL B 1 477 ? -65.046 21.797 -4.527 1.00 117.91 475 VAL B N 1
ATOM 6534 C CA . VAL B 1 477 ? -66.485 21.742 -4.283 1.00 121.55 475 VAL B CA 1
ATOM 6535 C C . VAL B 1 477 ? -67.221 22.661 -5.281 1.00 130.02 475 VAL B C 1
ATOM 6536 O O . VAL B 1 477 ? -66.632 23.599 -5.846 1.00 134.94 475 VAL B O 1
ATOM 6540 N N . TYR B 1 478 ? -68.501 22.371 -5.503 1.00 127.33 476 TYR B N 1
ATOM 6541 C CA . TYR B 1 478 ? -69.114 22.603 -6.814 1.00 125.09 476 TYR B CA 1
ATOM 6542 C C . TYR B 1 478 ? -69.938 23.872 -6.940 1.00 127.89 476 TYR B C 1
ATOM 6543 O O . TYR B 1 478 ? -70.710 24.002 -7.888 1.00 115.64 476 TYR B O 1
ATOM 7912 N N . LYS G 1 17 ? -2.418 -46.348 7.258 1.00 173.05 15 LYS F N 1
ATOM 7913 C CA . LYS G 1 17 ? -2.332 -47.354 8.309 1.00 175.81 15 LYS F CA 1
ATOM 7914 C C . LYS G 1 17 ? -2.415 -48.776 7.750 1.00 176.47 15 LYS F C 1
ATOM 7915 O O . LYS G 1 17 ? -1.793 -49.694 8.293 1.00 180.05 15 LYS F O 1
ATOM 7917 N N . ASP G 1 18 ? -3.183 -48.944 6.671 1.00 171.98 16 ASP F N 1
ATOM 7918 C CA . ASP G 1 18 ? -3.356 -50.237 5.993 1.00 171.59 16 ASP F CA 1
ATOM 7919 C C . ASP G 1 18 ? -3.881 -51.320 6.945 1.00 174.11 16 ASP F C 1
ATOM 7920 O O . ASP G 1 18 ? -3.291 -52.398 7.077 1.00 178.68 16 ASP F O 1
ATOM 7925 N N . THR G 1 19 ? -5.004 -51.021 7.593 1.00 169.71 17 THR F N 1
ATOM 7926 C CA . THR G 1 19 ? -5.583 -51.881 8.624 1.00 165.94 17 THR F CA 1
ATOM 7927 C C . THR G 1 19 ? -6.177 -53.185 8.085 1.00 157.54 17 THR F C 1
ATOM 7928 O O . THR G 1 19 ? -6.705 -54.001 8.842 1.00 153.11 17 THR F O 1
ATOM 7932 N N . PHE G 1 20 ? -6.091 -53.373 6.774 1.00 155.60 18 PHE F N 1
ATOM 7933 C CA . PHE G 1 20 ? -6.660 -54.548 6.134 1.00 155.02 18 PHE F CA 1
ATOM 7934 C C . PHE G 1 20 ? -5.927 -55.787 6.613 1.00 155.34 18 PHE F C 1
ATOM 7935 O O . PHE G 1 20 ? -6.543 -56.810 6.902 1.00 156.51 18 PHE F O 1
ATOM 7943 N N . CYS G 1 21 ? -4.608 -55.676 6.713 1.00 155.75 19 CYS F N 1
ATOM 7944 C CA . CYS G 1 21 ? -3.761 -56.821 7.028 1.00 159.16 19 CYS F CA 1
ATOM 7945 C C . CYS G 1 21 ? -3.813 -57.220 8.501 1.00 158.73 19 CYS F C 1
ATOM 7946 O O . CYS G 1 21 ? -2.795 -57.217 9.185 1.00 163.04 19 CYS F O 1
ATOM 7949 N N . THR G 1 22 ? -5.004 -57.556 8.983 1.00 155.00 20 THR F N 1
ATOM 7950 C CA . THR G 1 22 ? -5.184 -58.050 10.343 1.00 153.80 20 THR F CA 1
ATOM 7951 C C . THR G 1 22 ? -6.023 -59.308 10.256 1.00 154.89 20 THR F C 1
ATOM 7952 O O . THR G 1 22 ? -6.072 -60.114 11.184 1.00 161.97 20 THR F O 1
ATOM 7956 N N . LEU G 1 23 ? -6.696 -59.462 9.124 1.00 149.74 21 LEU F N 1
ATOM 7957 C CA . LEU G 1 23 ? -7.569 -60.600 8.905 1.00 148.75 21 LEU F CA 1
ATOM 7958 C C . LEU G 1 23 ? -6.813 -61.646 8.099 1.00 151.77 21 LEU F C 1
ATOM 7959 O O . LEU G 1 23 ? -5.887 -61.307 7.356 1.00 149.13 21 LEU F O 1
ATOM 7964 N N . PRO G 1 24 ? -7.182 -62.925 8.275 1.00 158.14 22 PRO F N 1
ATOM 7965 C CA . PRO G 1 24 ? -6.565 -64.094 7.644 1.00 163.42 22 PRO F CA 1
ATOM 7966 C C . PRO G 1 24 ? -6.268 -63.930 6.159 1.00 162.79 22 PRO F C 1
ATOM 7967 O O . PRO G 1 24 ? -6.894 -63.118 5.481 1.00 156.57 22 PRO F O 1
ATOM 7971 N N . VAL G 1 25 ? -5.319 -64.722 5.667 1.00 170.08 23 VAL F N 1
ATOM 7972 C CA . VAL G 1 25 ? -4.892 -64.647 4.274 1.00 175.00 23 VAL F CA 1
ATOM 7973 C C . VAL G 1 25 ? -5.847 -65.332 3.293 1.00 181.57 23 VAL F C 1
ATOM 7974 O O . VAL G 1 25 ? -5.887 -64.974 2.112 1.00 182.91 23 VAL F O 1
ATOM 7978 N N . TRP G 1 26 ? -6.611 -66.312 3.771 1.00 184.86 24 TRP F N 1
ATOM 7979 C CA . TRP G 1 26 ? -7.604 -66.964 2.921 1.00 187.53 24 TRP F CA 1
ATOM 7980 C C . TRP G 1 26 ? -8.763 -66.010 2.610 1.00 186.07 24 TRP F C 1
ATOM 7981 O O . TRP G 1 26 ? -9.325 -66.043 1.512 1.00 188.57 24 TRP F O 1
ATOM 7992 N N . LEU G 1 27 ? -9.121 -65.170 3.582 1.00 180.06 25 LEU F N 1
ATOM 7993 C CA . LEU G 1 27 ? -10.059 -64.080 3.342 1.00 169.63 25 LEU F CA 1
ATOM 7994 C C . LEU G 1 27 ? -9.456 -63.170 2.290 1.00 164.33 25 LEU F C 1
ATOM 7995 O O . LEU G 1 27 ? -10.056 -62.940 1.242 1.00 162.47 25 LEU F O 1
ATOM 8000 N N . GLN G 1 28 ? -8.256 -62.669 2.580 1.00 163.98 26 GLN F N 1
ATOM 8001 C CA . GLN G 1 28 ? -7.508 -61.810 1.662 1.00 164.43 26 GLN F CA 1
ATOM 8002 C C . GLN G 1 28 ? -7.378 -62.452 0.287 1.00 162.94 26 GLN F C 1
ATOM 8003 O O . GLN G 1 28 ? -7.348 -61.764 -0.731 1.00 159.78 26 GLN F O 1
ATOM 8009 N N . GLN G 1 29 ? -7.293 -63.777 0.264 1.00 165.56 27 GLN F N 1
ATOM 8010 C CA . GLN G 1 29 ? -7.350 -64.506 -0.990 1.00 167.14 27 GLN F CA 1
ATOM 8011 C C . GLN G 1 29 ? -8.748 -64.353 -1.584 1.00 165.66 27 GLN F C 1
ATOM 8012 O O . GLN G 1 29 ? -8.913 -63.802 -2.672 1.00 163.35 27 GLN F O 1
ATOM 8014 N N . LYS G 1 30 ? -9.750 -64.812 -0.840 1.00 166.57 28 LYS F N 1
ATOM 8015 C CA . LYS G 1 30 ? -11.115 -64.924 -1.348 1.00 167.14 28 LYS F CA 1
ATOM 8016 C C . LYS G 1 30 ? -11.746 -63.615 -1.843 1.00 167.30 28 LYS F C 1
ATOM 8017 O O . LYS G 1 30 ? -12.679 -63.647 -2.644 1.00 169.16 28 LYS F O 1
ATOM 8019 N N . TYR G 1 31 ? -11.242 -62.471 -1.383 1.00 163.97 29 TYR F N 1
ATOM 8020 C CA . TYR G 1 31 ? -11.921 -61.202 -1.653 1.00 156.92 29 TYR F CA 1
ATOM 8021 C C . TYR G 1 31 ? -11.022 -60.007 -1.997 1.00 153.34 29 TYR F C 1
ATOM 8022 O O . TYR G 1 31 ? -11.396 -58.863 -1.752 1.00 148.09 29 TYR F O 1
ATOM 8031 N N . ARG G 1 32 ? -9.855 -60.261 -2.580 1.00 158.10 30 ARG F N 1
ATOM 8032 C CA . ARG G 1 32 ? -8.947 -59.176 -2.952 1.00 158.72 30 ARG F CA 1
ATOM 8033 C C . ARG G 1 32 ? -9.405 -58.491 -4.234 1.00 159.51 30 ARG F C 1
ATOM 8034 O O . ARG G 1 32 ? -8.785 -57.532 -4.692 1.00 158.59 30 ARG F O 1
ATOM 8036 N N . GLU G 1 33 ? -10.499 -58.993 -4.800 1.00 161.79 31 GLU F N 1
ATOM 8037 C CA . GLU G 1 33 ? -11.012 -58.529 -6.086 1.00 161.46 31 GLU F CA 1
ATOM 8038 C C . GLU G 1 33 ? -12.155 -57.530 -5.930 1.00 150.02 31 GLU F C 1
ATOM 8039 O O . GLU G 1 33 ? -12.410 -56.715 -6.821 1.00 144.13 31 GLU F O 1
ATOM 8045 N N . ILE G 1 34 ? -12.844 -57.601 -4.797 1.00 147.02 32 ILE F N 1
ATOM 8046 C CA . ILE G 1 34 ? -13.991 -56.740 -4.556 1.00 142.12 32 ILE F CA 1
ATOM 8047 C C . ILE G 1 34 ? -13.695 -55.669 -3.501 1.00 139.79 32 ILE F C 1
ATOM 8048 O O . ILE G 1 34 ? -14.395 -54.662 -3.418 1.00 135.72 32 ILE F O 1
ATOM 8053 N N . ILE G 1 35 ? -12.654 -55.887 -2.701 1.00 141.58 33 ILE F N 1
ATOM 8054 C CA . ILE G 1 35 ? -12.189 -54.867 -1.765 1.00 138.19 33 ILE F CA 1
ATOM 8055 C C . ILE G 1 35 ? -11.034 -54.096 -2.398 1.00 137.94 33 ILE F C 1
ATOM 8056 O O . ILE G 1 35 ? -9.885 -54.535 -2.353 1.00 141.38 33 ILE F O 1
ATOM 8061 N N . ARG G 1 36 ? -11.356 -52.954 -3.001 1.00 133.85 34 ARG F N 1
ATOM 8062 C CA . ARG G 1 36 ? -10.391 -52.162 -3.753 1.00 132.93 34 ARG F CA 1
ATOM 8063 C C . ARG G 1 36 ? -10.423 -50.705 -3.318 1.00 132.38 34 ARG F C 1
ATOM 8064 O O . ARG G 1 36 ? -11.298 -50.294 -2.558 1.00 129.36 34 ARG F O 1
ATOM 8072 N N . ASN G 1 37 ? -9.469 -49.924 -3.814 1.00 136.18 35 ASN F N 1
ATOM 8073 C CA . ASN G 1 37 ? -9.452 -48.485 -3.570 1.00 136.87 35 ASN F CA 1
ATOM 8074 C C . ASN G 1 37 ? -10.119 -47.755 -4.725 1.00 137.39 35 ASN F C 1
ATOM 8075 O O . ASN G 1 37 ? -10.519 -46.599 -4.599 1.00 136.85 35 ASN F O 1
ATOM 8080 N N . ASP G 1 38 ? -10.238 -48.448 -5.854 1.00 140.20 36 ASP F N 1
ATOM 8081 C CA . ASP G 1 38 ? -10.818 -47.876 -7.068 1.00 140.06 36 ASP F CA 1
ATOM 8082 C C . ASP G 1 38 ? -11.876 -48.792 -7.692 1.00 136.56 36 ASP F C 1
ATOM 8083 O O . ASP G 1 38 ? -11.702 -50.011 -7.757 1.00 138.23 36 ASP F O 1
ATOM 8088 N N . LEU G 1 39 ? -12.970 -48.188 -8.150 1.00 130.86 37 LEU F N 1
ATOM 8089 C CA . LEU G 1 39 ? -14.045 -48.913 -8.820 1.00 124.13 37 LEU F CA 1
ATOM 8090 C C . LEU G 1 39 ? -13.641 -49.309 -10.230 1.00 120.21 37 LEU F C 1
ATOM 8091 O O . LEU G 1 39 ? -13.289 -48.455 -11.044 1.00 115.85 37 LEU F O 1
ATOM 8096 N N . PRO G 1 40 ? -13.705 -50.610 -10.529 1.00 121.75 38 PRO F N 1
ATOM 8097 C CA . PRO G 1 40 ? -13.475 -51.097 -11.891 1.00 125.83 38 PRO F CA 1
ATOM 8098 C C . PRO G 1 40 ? -14.655 -50.706 -12.764 1.00 126.57 38 PRO F C 1
ATOM 8099 O O . PRO G 1 40 ? -15.681 -50.290 -12.228 1.00 126.08 38 PRO F O 1
ATOM 8103 N N . PRO G 1 41 ? -14.514 -50.821 -14.091 1.00 125.63 39 PRO F N 1
ATOM 8104 C CA . PRO G 1 41 ? -15.659 -50.608 -14.976 1.00 122.84 39 PRO F CA 1
ATOM 8105 C C . PRO G 1 41 ? -16.875 -51.456 -14.592 1.00 122.52 39 PRO F C 1
ATOM 8106 O O . PRO G 1 41 ? -16.737 -52.549 -14.042 1.00 117.64 39 PRO F O 1
ATOM 8110 N N . ARG G 1 42 ? -18.063 -50.925 -14.867 1.00 128.99 40 ARG F N 1
ATOM 8111 C CA . ARG G 1 42 ? -19.307 -51.634 -14.601 1.00 136.76 40 ARG F CA 1
ATOM 8112 C C . ARG G 1 42 ? -19.371 -52.949 -15.368 1.00 146.77 40 ARG F C 1
ATOM 8113 O O . ARG G 1 42 ? -19.198 -52.975 -16.588 1.00 151.45 40 ARG F O 1
ATOM 8121 N N . PRO G 1 43 ? -19.619 -54.051 -14.652 1.00 149.99 41 PRO F N 1
ATOM 8122 C CA . PRO G 1 43 ? -19.796 -55.340 -15.328 1.00 156.74 41 PRO F CA 1
ATOM 8123 C C . PRO G 1 43 ? -21.088 -55.340 -16.142 1.00 158.27 41 PRO F C 1
ATOM 8124 O O . PRO G 1 43 ? -21.957 -54.499 -15.906 1.00 154.93 41 PRO F O 1
ATOM 8128 N N . ALA G 1 44 ? -21.207 -56.258 -17.095 1.00 162.42 42 ALA F N 1
ATOM 8129 C CA . ALA G 1 44 ? -22.417 -56.349 -17.903 1.00 164.01 42 ALA F CA 1
ATOM 8130 C C . ALA G 1 44 ? -22.859 -57.797 -18.054 1.00 169.03 42 ALA F C 1
ATOM 8131 O O . ALA G 1 44 ? -22.572 -58.632 -17.198 1.00 170.74 42 ALA F O 1
ATOM 8133 N N . PRO G 1 50 ? -30.713 -55.993 -8.881 1.00 141.80 48 PRO F N 1
ATOM 8134 C CA . PRO G 1 50 ? -32.114 -56.275 -8.552 1.00 142.75 48 PRO F CA 1
ATOM 8135 C C . PRO G 1 50 ? -32.795 -55.056 -7.948 1.00 138.75 48 PRO F C 1
ATOM 8136 O O . PRO G 1 50 ? -34.022 -54.967 -7.964 1.00 139.61 48 PRO F O 1
ATOM 8140 N N . VAL G 1 51 ? -31.995 -54.135 -7.413 1.00 133.95 49 VAL F N 1
ATOM 8141 C CA . VAL G 1 51 ? -32.509 -52.890 -6.848 1.00 127.68 49 VAL F CA 1
ATOM 8142 C C . VAL G 1 51 ? -31.890 -51.686 -7.552 1.00 126.05 49 VAL F C 1
ATOM 8143 O O . VAL G 1 51 ? -30.691 -51.445 -7.446 1.00 127.24 49 VAL F O 1
ATOM 8147 N N . LYS G 1 52 ? -32.704 -50.928 -8.273 1.00 123.59 50 LYS F N 1
ATOM 8148 C CA . LYS G 1 52 ? -32.183 -49.783 -9.005 1.00 118.10 50 LYS F CA 1
ATOM 8149 C C . LYS G 1 52 ? -32.679 -48.477 -8.403 1.00 107.29 50 LYS F C 1
ATOM 8150 O O . LYS G 1 52 ? -33.492 -48.471 -7.483 1.00 107.80 50 LYS F O 1
ATOM 8156 N N . HIS G 1 53 ? -32.181 -47.369 -8.926 1.00 99.35 51 HIS F N 1
ATOM 8157 C CA . HIS G 1 53 ? -32.588 -46.074 -8.427 1.00 100.75 51 HIS F CA 1
ATOM 8158 C C . HIS G 1 53 ? -33.513 -45.388 -9.416 1.00 103.65 51 HIS F C 1
ATOM 8159 O O . HIS G 1 53 ? -33.169 -45.228 -10.587 1.00 101.92 51 HIS F O 1
ATOM 8166 N N . ASP G 1 54 ? -34.685 -44.980 -8.945 1.00 108.05 52 ASP F N 1
ATOM 8167 C CA . ASP G 1 54 ? -35.635 -44.293 -9.809 1.00 110.99 52 ASP F CA 1
ATOM 8168 C C . ASP G 1 54 ? -35.857 -42.849 -9.371 1.00 110.61 52 ASP F C 1
ATOM 8169 O O . ASP G 1 54 ? -35.428 -42.434 -8.291 1.00 112.89 52 ASP F O 1
ATOM 8174 N N . ILE G 1 55 ? -36.514 -42.084 -10.234 1.00 105.97 53 ILE F N 1
ATOM 8175 C CA . ILE G 1 55 ? -36.757 -40.678 -9.991 1.00 98.71 53 ILE F CA 1
ATOM 8176 C C . ILE G 1 55 ? -38.184 -40.383 -10.389 1.00 105.74 53 ILE F C 1
ATOM 8177 O O . ILE G 1 55 ? -38.470 -40.237 -11.574 1.00 112.41 53 ILE F O 1
ATOM 8182 N N . GLU G 1 56 ? -39.086 -40.320 -9.412 1.00 107.78 54 GLU F N 1
ATOM 8183 C CA . GLU G 1 56 ? -40.483 -39.976 -9.689 1.00 111.54 54 GLU F CA 1
ATOM 8184 C C . GLU G 1 56 ? -40.705 -38.469 -9.691 1.00 107.48 54 GLU F C 1
ATOM 8185 O O . GLU G 1 56 ? -40.431 -37.793 -8.701 1.00 108.60 54 GLU F O 1
ATOM 8191 N N . ILE G 1 57 ? -41.212 -37.950 -10.807 1.00 102.72 55 ILE F N 1
ATOM 8192 C CA . ILE G 1 57 ? -41.380 -36.510 -10.988 1.00 99.15 55 ILE F CA 1
ATOM 8193 C C . ILE G 1 57 ? -42.714 -35.995 -10.473 1.00 103.93 55 ILE F C 1
ATOM 8194 O O . ILE G 1 57 ? -43.763 -36.519 -10.838 1.00 108.06 55 ILE F O 1
ATOM 8199 N N . LYS G 1 58 ? -42.670 -34.960 -9.636 1.00 104.46 56 LYS F N 1
ATOM 8200 C CA . LYS G 1 58 ? -43.887 -34.369 -9.078 1.00 108.43 56 LYS F CA 1
ATOM 8201 C C . LYS G 1 58 ? -44.909 -33.989 -10.146 1.00 107.48 56 LYS F C 1
ATOM 8202 O O . LYS G 1 58 ? -44.544 -33.603 -11.256 1.00 105.53 56 LYS F O 1
ATOM 8208 N N . PRO G 1 59 ? -46.200 -34.127 -9.816 1.00 108.66 57 PRO F N 1
ATOM 8209 C CA . PRO G 1 59 ? -47.257 -33.732 -10.743 1.00 110.65 57 PRO F CA 1
ATOM 8210 C C . PRO G 1 59 ? -47.121 -32.261 -11.106 1.00 113.47 57 PRO F C 1
ATOM 8211 O O . PRO G 1 59 ? -47.149 -31.403 -10.223 1.00 117.55 57 PRO F O 1
ATOM 8215 N N . GLY G 1 60 ? -46.947 -31.977 -12.392 1.00 112.08 58 GLY F N 1
ATOM 8216 C CA . GLY G 1 60 ? -46.902 -30.605 -12.865 1.00 109.11 58 GLY F CA 1
ATOM 8217 C C . GLY G 1 60 ? -45.504 -30.028 -12.842 1.00 99.93 58 GLY F C 1
ATOM 8218 O O . GLY G 1 60 ? -45.288 -28.858 -13.164 1.00 92.66 58 GLY F O 1
ATOM 8219 N N . ALA G 1 61 ? -44.550 -30.860 -12.452 1.00 101.67 59 ALA F N 1
ATOM 8220 C CA . ALA G 1 61 ? -43.158 -30.441 -12.410 1.00 104.23 59 ALA F CA 1
ATOM 8221 C C . ALA G 1 61 ? -42.549 -30.531 -13.801 1.00 99.83 59 ALA F C 1
ATOM 8222 O O . ALA G 1 61 ? -42.872 -31.441 -14.567 1.00 100.81 59 ALA F O 1
ATOM 8224 N N . ARG G 1 62 ? -41.685 -29.581 -14.138 1.00 92.92 60 ARG F N 1
ATOM 8225 C CA . ARG G 1 62 ? -40.986 -29.672 -15.402 1.00 95.83 60 ARG F CA 1
ATOM 8226 C C . ARG G 1 62 ? -39.570 -30.147 -15.118 1.00 92.22 60 ARG F C 1
ATOM 8227 O O . ARG G 1 62 ? -38.986 -29.779 -14.099 1.00 92.72 60 ARG F O 1
ATOM 8235 N N . LEU G 1 63 ? -39.037 -30.992 -15.999 1.00 87.96 61 LEU F N 1
ATOM 8236 C CA . LEU G 1 63 ? -37.643 -31.415 -15.914 1.00 81.84 61 LEU F CA 1
ATOM 8237 C C . LEU G 1 63 ? -36.767 -30.213 -16.235 1.00 83.75 61 LEU F C 1
ATOM 8238 O O . LEU G 1 63 ? -37.267 -29.181 -16.696 1.00 88.97 61 LEU F O 1
ATOM 8243 N N . PRO G 1 64 ? -35.456 -30.323 -15.994 1.00 79.59 62 PRO F N 1
ATOM 8244 C CA . PRO G 1 64 ? -34.637 -29.162 -16.347 1.00 78.60 62 PRO F CA 1
ATOM 8245 C C . PRO G 1 64 ? -34.357 -29.103 -17.847 1.00 83.05 62 PRO F C 1
ATOM 8246 O O . PRO G 1 64 ? -34.122 -30.130 -18.474 1.00 87.40 62 PRO F O 1
ATOM 8250 N N . ARG G 1 65 ? -34.382 -27.912 -18.424 1.00 83.77 63 ARG F N 1
ATOM 8251 C CA . ARG G 1 65 ? -34.039 -27.771 -19.829 1.00 89.20 63 ARG F CA 1
ATOM 8252 C C . ARG G 1 65 ? -32.860 -26.814 -19.953 1.00 88.87 63 ARG F C 1
ATOM 8253 O O . ARG G 1 65 ? -32.931 -25.802 -20.655 1.00 93.59 63 ARG F O 1
ATOM 8261 N N . LEU G 1 66 ? -31.768 -27.159 -19.278 1.00 85.06 64 LEU F N 1
ATOM 8262 C CA . LEU G 1 66 ? -30.650 -26.239 -19.080 1.00 82.43 64 LEU F CA 1
ATOM 8263 C C . LEU G 1 66 ? -29.468 -26.394 -20.048 1.00 82.78 64 LEU F C 1
ATOM 8264 O O . LEU G 1 66 ? -29.127 -27.499 -20.496 1.00 79.65 64 LEU F O 1
ATOM 8269 N N . GLN G 1 67 ? -28.867 -25.255 -20.376 1.00 83.80 65 GLN F N 1
ATOM 8270 C CA . GLN G 1 67 ? -27.708 -25.200 -21.249 1.00 85.86 65 GLN F CA 1
ATOM 8271 C C . GLN G 1 67 ? -26.484 -25.283 -20.357 1.00 87.50 65 GLN F C 1
ATOM 8272 O O . GLN G 1 67 ? -26.560 -24.913 -19.191 1.00 88.31 65 GLN F O 1
ATOM 8278 N N . PRO G 1 68 ? -25.347 -25.762 -20.897 1.00 87.44 66 PRO F N 1
ATOM 8279 C CA . PRO G 1 68 ? -24.145 -25.913 -20.071 1.00 81.81 66 PRO F CA 1
ATOM 8280 C C . PRO G 1 68 ? -23.658 -24.554 -19.613 1.00 77.54 66 PRO F C 1
ATOM 8281 O O . PRO G 1 68 ? -23.863 -23.608 -20.362 1.00 82.93 66 PRO F O 1
ATOM 8285 N N . TYR G 1 69 ? -23.051 -24.441 -18.433 1.00 75.59 67 TYR F N 1
ATOM 8286 C CA . TYR G 1 69 ? -22.444 -23.176 -18.024 1.00 83.26 67 TYR F CA 1
ATOM 8287 C C . TYR G 1 69 ? -21.269 -22.830 -18.946 1.00 94.93 67 TYR F C 1
ATOM 8288 O O . TYR G 1 69 ? -20.678 -23.717 -19.563 1.00 95.11 67 TYR F O 1
ATOM 8297 N N . HIS G 1 70 ? -20.943 -21.543 -19.051 1.00 106.20 68 HIS F N 1
ATOM 8298 C CA . HIS G 1 70 ? -19.780 -21.111 -19.823 1.00 118.77 68 HIS F CA 1
ATOM 8299 C C . HIS G 1 70 ? -18.508 -21.428 -19.043 1.00 119.99 68 HIS F C 1
ATOM 8300 O O . HIS G 1 70 ? -18.325 -20.956 -17.917 1.00 121.03 68 HIS F O 1
ATOM 8307 N N . VAL G 1 71 ? -17.639 -22.237 -19.642 1.00 119.20 69 VAL F N 1
ATOM 8308 C CA . VAL G 1 71 ? -16.362 -22.564 -19.030 1.00 120.05 69 VAL F CA 1
ATOM 8309 C C . VAL G 1 71 ? -15.195 -22.241 -19.963 1.00 123.45 69 VAL F C 1
ATOM 8310 O O . VAL G 1 71 ? -15.378 -22.047 -21.169 1.00 120.88 69 VAL F O 1
ATOM 8314 N N . THR G 1 72 ? -13.996 -22.194 -19.386 1.00 127.30 70 THR F N 1
ATOM 8315 C CA . THR G 1 72 ? -12.783 -21.817 -20.107 1.00 129.70 70 THR F CA 1
ATOM 8316 C C . THR G 1 72 ? -12.300 -22.889 -21.066 1.00 136.42 70 THR F C 1
ATOM 8317 O O . THR G 1 72 ? -12.982 -23.885 -21.302 1.00 137.43 70 THR F O 1
ATOM 8321 N N . GLU G 1 73 ? -11.112 -22.674 -21.619 1.00 141.97 71 GLU F N 1
ATOM 8322 C CA . GLU G 1 73 ? -10.487 -23.661 -22.486 1.00 146.79 71 GLU F CA 1
ATOM 8323 C C . GLU G 1 73 ? -9.743 -24.674 -21.639 1.00 143.71 71 GLU F C 1
ATOM 8324 O O . GLU G 1 73 ? -9.585 -25.828 -22.030 1.00 143.09 71 GLU F O 1
ATOM 8330 N N . LYS G 1 74 ? -9.282 -24.234 -20.475 1.00 143.39 72 LYS F N 1
ATOM 8331 C CA . LYS G 1 74 ? -8.648 -25.142 -19.535 1.00 145.24 72 LYS F CA 1
ATOM 8332 C C . LYS G 1 74 ? -9.699 -26.080 -18.979 1.00 140.81 72 LYS F C 1
ATOM 8333 O O . LYS G 1 74 ? -9.692 -27.282 -19.256 1.00 141.89 72 LYS F O 1
ATOM 8339 N N . ASN G 1 75 ? -10.606 -25.507 -18.196 1.00 134.79 73 ASN F N 1
ATOM 8340 C CA . ASN G 1 75 ? -11.626 -26.267 -17.498 1.00 124.70 73 ASN F CA 1
ATOM 8341 C C . ASN G 1 75 ? -12.387 -27.237 -18.398 1.00 118.59 73 ASN F C 1
ATOM 8342 O O . ASN G 1 75 ? -12.765 -28.314 -17.955 1.00 115.87 73 ASN F O 1
ATOM 8344 N N . GLU G 1 76 ? -12.589 -26.867 -19.660 1.00 119.48 74 GLU F N 1
ATOM 8345 C CA . GLU G 1 76 ? -13.332 -27.720 -20.586 1.00 120.65 74 GLU F CA 1
ATOM 8346 C C . GLU G 1 76 ? -12.547 -28.973 -20.928 1.00 126.67 74 GLU F C 1
ATOM 8347 O O . GLU G 1 76 ? -13.132 -30.034 -21.150 1.00 127.60 74 GLU F O 1
ATOM 8353 N N . GLN G 1 77 ? -11.223 -28.850 -20.965 1.00 130.67 75 GLN F N 1
ATOM 8354 C CA . GLN G 1 77 ? -10.366 -29.999 -21.212 1.00 134.03 75 GLN F CA 1
ATOM 8355 C C . GLN G 1 77 ? -10.509 -31.008 -20.084 1.00 132.18 75 GLN F C 1
ATOM 8356 O O . GLN G 1 77 ? -10.642 -32.209 -20.325 1.00 133.18 75 GLN F O 1
ATOM 8362 N N . GLU G 1 78 ? -10.499 -30.517 -18.850 1.00 130.33 76 GLU F N 1
ATOM 8363 C CA . GLU G 1 78 ? -10.553 -31.401 -17.692 1.00 131.19 76 GLU F CA 1
ATOM 8364 C C . GLU G 1 78 ? -11.972 -31.815 -17.296 1.00 119.98 76 GLU F C 1
ATOM 8365 O O . GLU G 1 78 ? -12.183 -32.431 -16.258 1.00 117.12 76 GLU F O 1
ATOM 8371 N N . ILE G 1 79 ? -12.940 -31.469 -18.134 1.00 114.57 77 ILE F N 1
ATOM 8372 C CA . ILE G 1 79 ? -14.265 -32.067 -18.060 1.00 104.90 77 ILE F CA 1
ATOM 8373 C C . ILE G 1 79 ? -14.289 -33.151 -19.119 1.00 105.96 77 ILE F C 1
ATOM 8374 O O . ILE G 1 79 ? -14.616 -34.303 -18.831 1.00 104.04 77 ILE F O 1
ATOM 8379 N N . ASN G 1 80 ? -13.915 -32.770 -20.339 1.00 108.53 78 ASN F N 1
ATOM 8380 C CA . ASN G 1 80 ? -13.792 -33.710 -21.447 1.00 113.01 78 ASN F CA 1
ATOM 8381 C C . ASN G 1 80 ? -12.955 -34.921 -21.078 1.00 115.45 78 ASN F C 1
ATOM 8382 O O . ASN G 1 80 ? -13.285 -36.048 -21.452 1.00 116.66 78 ASN F O 1
ATOM 8387 N N . LYS G 1 81 ? -11.876 -34.682 -20.339 1.00 116.13 79 LYS F N 1
ATOM 8388 C CA . LYS G 1 81 ? -11.073 -35.774 -19.810 1.00 116.56 79 LYS F CA 1
ATOM 8389 C C . LYS G 1 81 ? -11.946 -36.665 -18.936 1.00 106.64 79 LYS F C 1
ATOM 8390 O O . LYS G 1 81 ? -12.130 -37.842 -19.232 1.00 107.66 79 LYS F O 1
ATOM 8396 N N . ILE G 1 82 ? -12.512 -36.084 -17.886 1.00 97.65 80 ILE F N 1
ATOM 8397 C CA . ILE G 1 82 ? -13.308 -36.835 -16.923 1.00 95.62 80 ILE F CA 1
ATOM 8398 C C . ILE G 1 82 ? -14.454 -37.611 -17.565 1.00 98.33 80 ILE F C 1
ATOM 8399 O O . ILE G 1 82 ? -14.713 -38.761 -17.211 1.00 97.89 80 ILE F O 1
ATOM 8404 N N . VAL G 1 83 ? -15.131 -36.984 -18.518 1.00 101.04 81 VAL F N 1
ATOM 8405 C CA . VAL G 1 83 ? -16.218 -37.647 -19.231 1.00 100.16 81 VAL F CA 1
ATOM 8406 C C . VAL G 1 83 ? -15.721 -38.952 -19.851 1.00 98.86 81 VAL F C 1
ATOM 8407 O O . VAL G 1 83 ? -16.374 -39.996 -19.729 1.00 96.26 81 VAL F O 1
ATOM 8411 N N . GLN G 1 84 ? -14.548 -38.892 -20.481 1.00 99.27 82 GLN F N 1
ATOM 8412 C CA . GLN G 1 84 ? -13.948 -40.079 -21.080 1.00 97.79 82 GLN F CA 1
ATOM 8413 C C . GLN G 1 84 ? -13.781 -41.207 -20.070 1.00 97.17 82 GLN F C 1
ATOM 8414 O O . GLN G 1 84 ? -14.216 -42.329 -20.320 1.00 99.57 82 GLN F O 1
ATOM 8420 N N . LYS G 1 85 ? -13.159 -40.910 -18.933 1.00 94.73 83 LYS F N 1
ATOM 8421 C CA . LYS G 1 85 ? -13.038 -41.896 -17.871 1.00 94.13 83 LYS F CA 1
ATOM 8422 C C . LYS G 1 85 ? -14.424 -42.428 -17.513 1.00 92.24 83 LYS F C 1
ATOM 8423 O O . LYS G 1 85 ? -14.650 -43.639 -17.525 1.00 92.73 83 LYS F O 1
ATOM 8425 N N . LEU G 1 86 ? -15.354 -41.520 -17.228 1.00 91.47 84 LEU F N 1
ATOM 8426 C CA . LEU G 1 86 ? -16.739 -41.898 -16.962 1.00 91.34 84 LEU F CA 1
ATOM 8427 C C . LEU G 1 86 ? -17.287 -42.776 -18.074 1.00 95.10 84 LEU F C 1
ATOM 8428 O O . LEU G 1 86 ? -17.939 -43.789 -17.815 1.00 97.67 84 LEU F O 1
ATOM 8433 N N . LEU G 1 87 ? -17.009 -42.386 -19.312 1.00 93.53 85 LEU F N 1
ATOM 8434 C CA . LEU G 1 87 ? -17.438 -43.163 -20.466 1.00 96.79 85 LEU F CA 1
ATOM 8435 C C . LEU G 1 87 ? -16.845 -44.574 -20.489 1.00 103.18 85 LEU F C 1
ATOM 8436 O O . LEU G 1 87 ? -17.556 -45.551 -20.733 1.00 102.06 85 LEU F O 1
ATOM 8441 N N . ASP G 1 88 ? -15.546 -44.670 -20.221 1.00 110.57 86 ASP F N 1
ATOM 8442 C CA . ASP G 1 88 ? -14.829 -45.945 -20.282 1.00 117.83 86 ASP F CA 1
ATOM 8443 C C . ASP G 1 88 ? -15.271 -46.953 -19.219 1.00 119.20 86 ASP F C 1
ATOM 8444 O O . ASP G 1 88 ? -15.207 -48.158 -19.445 1.00 124.79 86 ASP F O 1
ATOM 8449 N N . ASN G 1 89 ? -15.714 -46.470 -18.064 1.00 116.18 87 ASN F N 1
ATOM 8450 C CA . ASN G 1 89 ? -16.193 -47.370 -17.019 1.00 118.96 87 ASN F CA 1
ATOM 8451 C C . ASN G 1 89 ? -17.634 -47.819 -17.235 1.00 117.75 87 ASN F C 1
ATOM 8452 O O . ASN G 1 89 ? -18.189 -48.547 -16.410 1.00 118.12 87 ASN F O 1
ATOM 8457 N N . LYS G 1 90 ? -18.225 -47.380 -18.344 1.00 114.68 88 LYS F N 1
ATOM 8458 C CA . LYS G 1 90 ? -19.631 -47.631 -18.640 1.00 109.72 88 LYS F CA 1
ATOM 8459 C C . LYS G 1 90 ? -20.559 -47.022 -17.579 1.00 107.00 88 LYS F C 1
ATOM 8460 O O . LYS G 1 90 ? -21.613 -47.584 -17.279 1.00 109.24 88 LYS F O 1
ATOM 8462 N N . PHE G 1 91 ? -20.164 -45.874 -17.024 1.00 101.74 89 PHE F N 1
ATOM 8463 C CA . PHE G 1 91 ? -20.930 -45.199 -15.971 1.00 98.53 89 PHE F CA 1
ATOM 8464 C C . PHE G 1 91 ? -21.905 -44.214 -16.593 1.00 97.94 89 PHE F C 1
ATOM 8465 O O . PHE G 1 91 ? -23.032 -44.027 -16.122 1.00 98.99 89 PHE F O 1
ATOM 8473 N N . ILE G 1 92 ? -21.445 -43.553 -17.645 1.00 96.35 90 ILE F N 1
ATOM 8474 C CA . ILE G 1 92 ? -22.310 -42.700 -18.432 1.00 93.10 90 ILE F CA 1
ATOM 8475 C C . ILE G 1 92 ? -22.330 -43.257 -19.835 1.00 93.59 90 ILE F C 1
ATOM 8476 O O . ILE G 1 92 ? -21.564 -44.161 -20.154 1.00 97.33 90 ILE F O 1
ATOM 8481 N N . VAL G 1 93 ? -23.217 -42.725 -20.662 1.00 93.91 91 VAL F N 1
ATOM 8482 C CA . VAL G 1 93 ? -23.360 -43.136 -22.050 1.00 85.46 91 VAL F CA 1
ATOM 8483 C C . VAL G 1 93 ? -23.868 -41.906 -22.778 1.00 90.25 91 VAL F C 1
ATOM 8484 O O . VAL G 1 93 ? -24.386 -40.992 -22.140 1.00 86.25 91 VAL F O 1
ATOM 8488 N N . PRO G 1 94 ? -23.709 -41.853 -24.109 1.00 96.78 92 PRO F N 1
ATOM 8489 C CA . PRO G 1 94 ? -24.232 -40.678 -24.822 1.00 100.68 92 PRO F CA 1
ATOM 8490 C C . PRO G 1 94 ? -25.763 -40.581 -24.723 1.00 103.92 92 PRO F C 1
ATOM 8491 O O . PRO G 1 94 ? -26.452 -41.596 -24.843 1.00 110.65 92 PRO F O 1
ATOM 8495 N N . SER G 1 95 ? -26.275 -39.372 -24.502 1.00 97.97 93 SER F N 1
ATOM 8496 C CA . SER G 1 95 ? -27.701 -39.150 -24.277 1.00 95.41 93 SER F CA 1
ATOM 8497 C C . SER G 1 95 ? -28.380 -38.431 -25.429 1.00 99.32 93 SER F C 1
ATOM 8498 O O . SER G 1 95 ? -27.771 -37.628 -26.135 1.00 102.11 93 SER F O 1
ATOM 8500 N N . LYS G 1 96 ? -29.665 -38.699 -25.598 1.00 98.64 94 LYS F N 1
ATOM 8501 C CA . LYS G 1 96 ? -30.466 -37.934 -26.531 1.00 94.79 94 LYS F CA 1
ATOM 8502 C C . LYS G 1 96 ? -31.641 -37.388 -25.741 1.00 94.55 94 LYS F C 1
ATOM 8503 O O . LYS G 1 96 ? -32.749 -37.291 -26.243 1.00 100.08 94 LYS F O 1
ATOM 8509 N N . SER G 1 97 ? -31.390 -37.033 -24.488 1.00 90.87 95 SER F N 1
ATOM 8510 C CA . SER G 1 97 ? -32.473 -36.760 -23.551 1.00 92.20 95 SER F CA 1
ATOM 8511 C C . SER G 1 97 ? -33.156 -35.430 -23.806 1.00 88.89 95 SER F C 1
ATOM 8512 O O . SER G 1 97 ? -32.517 -34.495 -24.266 1.00 88.60 95 SER F O 1
ATOM 8515 N N . PRO G 1 98 ? -34.468 -35.353 -23.517 1.00 90.05 96 PRO F N 1
ATOM 8516 C CA . PRO G 1 98 ? -35.237 -34.117 -23.665 1.00 88.95 96 PRO F CA 1
ATOM 8517 C C . PRO G 1 98 ? -35.039 -33.208 -22.472 1.00 90.21 96 PRO F C 1
ATOM 8518 O O . PRO G 1 98 ? -35.544 -32.084 -22.471 1.00 93.48 96 PRO F O 1
ATOM 8522 N N . CYS G 1 99 ? -34.323 -33.691 -21.461 1.00 88.37 97 CYS F N 1
ATOM 8523 C CA . CYS G 1 99 ? -33.924 -32.825 -20.356 1.00 87.85 97 CYS F CA 1
ATOM 8524 C C . CYS G 1 99 ? -32.415 -32.747 -20.305 1.00 83.63 97 CYS F C 1
ATOM 8525 O O . CYS G 1 99 ? -31.731 -33.570 -20.894 1.00 87.08 97 CYS F O 1
ATOM 8528 N N . SER G 1 100 ? -31.892 -31.753 -19.605 1.00 79.77 98 SER F N 1
ATOM 8529 C CA . SER G 1 100 ? -30.455 -31.587 -19.530 1.00 84.84 98 SER F CA 1
ATOM 8530 C C . SER G 1 100 ? -30.052 -30.747 -18.321 1.00 86.36 98 SER F C 1
ATOM 8531 O O . SER G 1 100 ? -30.524 -29.621 -18.159 1.00 88.70 98 SER F O 1
ATOM 8534 N N . SER G 1 101 ? -29.189 -31.292 -17.466 1.00 82.35 99 SER F N 1
ATOM 8535 C CA . SER G 1 101 ? -28.674 -30.523 -16.338 1.00 76.89 99 SER F CA 1
ATOM 8536 C C . SER G 1 101 ? -27.244 -30.107 -16.630 1.00 72.72 99 SER F C 1
ATOM 8537 O O . SER G 1 101 ? -26.530 -30.823 -17.317 1.00 69.90 99 SER F O 1
ATOM 8540 N N . PRO G 1 102 ? -26.822 -28.936 -16.131 1.00 77.56 100 PRO F N 1
ATOM 8541 C CA . PRO G 1 102 ? -25.459 -28.455 -16.395 1.00 80.14 100 PRO F CA 1
ATOM 8542 C C . PRO G 1 102 ? -24.447 -29.142 -15.493 1.00 82.22 100 PRO F C 1
ATOM 8543 O O . PRO G 1 102 ? -24.833 -29.879 -14.587 1.00 82.84 100 PRO F O 1
ATOM 8547 N N . VAL G 1 103 ? -23.164 -28.895 -15.727 1.00 82.88 101 VAL F N 1
ATOM 8548 C CA . VAL G 1 103 ? -22.130 -29.612 -14.992 1.00 79.46 101 VAL F CA 1
ATOM 8549 C C . VAL G 1 103 ? -21.086 -28.701 -14.346 1.00 81.81 101 VAL F C 1
ATOM 8550 O O . VAL G 1 103 ? -20.756 -27.631 -14.859 1.00 87.36 101 VAL F O 1
ATOM 8554 N N . VAL G 1 104 ? -20.580 -29.126 -13.200 1.00 80.15 102 VAL F N 1
ATOM 8555 C CA . VAL G 1 104 ? -19.626 -28.317 -12.458 1.00 83.80 102 VAL F CA 1
ATOM 8556 C C . VAL G 1 104 ? -18.305 -29.068 -12.238 1.00 89.86 102 VAL F C 1
ATOM 8557 O O . VAL G 1 104 ? -18.297 -30.267 -11.966 1.00 90.40 102 VAL F O 1
ATOM 8561 N N . LEU G 1 105 ? -17.192 -28.354 -12.385 1.00 92.47 103 LEU F N 1
ATOM 8562 C CA . LEU G 1 105 ? -15.868 -28.922 -12.175 1.00 91.21 103 LEU F CA 1
ATOM 8563 C C . LEU G 1 105 ? -15.318 -28.515 -10.816 1.00 91.69 103 LEU F C 1
ATOM 8564 O O . LEU G 1 105 ? -15.157 -27.329 -10.529 1.00 92.03 103 LEU F O 1
ATOM 8569 N N . VAL G 1 106 ? -15.033 -29.511 -9.987 1.00 91.49 104 VAL F N 1
ATOM 8570 C CA . VAL G 1 106 ? -14.533 -29.279 -8.650 1.00 95.54 104 VAL F CA 1
ATOM 8571 C C . VAL G 1 106 ? -13.147 -29.874 -8.564 1.00 105.08 104 VAL F C 1
ATOM 8572 O O . VAL G 1 106 ? -12.991 -31.089 -8.699 1.00 110.02 104 VAL F O 1
ATOM 8576 N N . PRO G 1 107 ? -12.128 -29.024 -8.357 1.00 108.41 105 PRO F N 1
ATOM 8577 C CA . PRO G 1 107 ? -10.755 -29.509 -8.204 1.00 114.61 105 PRO F CA 1
ATOM 8578 C C . PRO G 1 107 ? -10.519 -30.092 -6.816 1.00 119.40 105 PRO F C 1
ATOM 8579 O O . PRO G 1 107 ? -10.761 -29.410 -5.822 1.00 121.98 105 PRO F O 1
ATOM 8583 N N . LYS G 1 108 ? -10.073 -31.343 -6.751 1.00 120.43 106 LYS F N 1
ATOM 8584 C CA . LYS G 1 108 ? -9.606 -31.917 -5.496 1.00 124.83 106 LYS F CA 1
ATOM 8585 C C . LYS G 1 108 ? -8.205 -31.372 -5.251 1.00 132.65 106 LYS F C 1
ATOM 8586 O O . LYS G 1 108 ? -7.672 -30.634 -6.084 1.00 136.60 106 LYS F O 1
ATOM 8592 N N . LYS G 1 109 ? -7.602 -31.728 -4.122 1.00 133.31 107 LYS F N 1
ATOM 8593 C CA . LYS G 1 109 ? -6.267 -31.223 -3.801 1.00 134.17 107 LYS F CA 1
ATOM 8594 C C . LYS G 1 109 ? -5.167 -32.082 -4.427 1.00 135.51 107 LYS F C 1
ATOM 8595 O O . LYS G 1 109 ? -3.998 -31.703 -4.420 1.00 140.81 107 LYS F O 1
ATOM 8597 N N . ASP G 1 110 ? -5.551 -33.234 -4.976 1.00 130.71 108 ASP F N 1
ATOM 8598 C CA . ASP G 1 110 ? -4.602 -34.146 -5.605 1.00 129.58 108 ASP F CA 1
ATOM 8599 C C . ASP G 1 110 ? -4.036 -33.508 -6.866 1.00 131.07 108 ASP F C 1
ATOM 8600 O O . ASP G 1 110 ? -2.994 -33.923 -7.378 1.00 131.63 108 ASP F O 1
ATOM 8605 N N . GLY G 1 111 ? -4.735 -32.492 -7.361 1.00 131.98 109 GLY F N 1
ATOM 8606 C CA . GLY G 1 111 ? -4.423 -31.896 -8.644 1.00 136.10 109 GLY F CA 1
ATOM 8607 C C . GLY G 1 111 ? -5.389 -32.443 -9.675 1.00 135.38 109 GLY F C 1
ATOM 8608 O O . GLY G 1 111 ? -5.357 -32.059 -10.844 1.00 139.78 109 GLY F O 1
ATOM 8609 N N . THR G 1 112 ? -6.251 -33.352 -9.230 1.00 128.86 110 THR F N 1
ATOM 8610 C CA . THR G 1 112 ? -7.252 -33.949 -10.094 1.00 125.85 110 THR F CA 1
ATOM 8611 C C . THR G 1 112 ? -8.573 -33.217 -9.956 1.00 124.93 110 THR F C 1
ATOM 8612 O O . THR G 1 112 ? -8.631 -32.135 -9.373 1.00 127.00 110 THR F O 1
ATOM 8616 N N . PHE G 1 113 ? -9.628 -33.819 -10.504 1.00 122.09 111 PHE F N 1
ATOM 8617 C CA . PHE G 1 113 ? -10.974 -33.253 -10.469 1.00 118.14 111 PHE F CA 1
ATOM 8618 C C . PHE G 1 113 ? -12.022 -34.351 -10.364 1.00 115.58 111 PHE F C 1
ATOM 8619 O O . PHE G 1 113 ? -11.706 -35.541 -10.296 1.00 117.56 111 PHE F O 1
ATOM 8627 N N . ARG G 1 114 ? -13.279 -33.933 -10.359 1.00 111.09 112 ARG F N 1
ATOM 8628 C CA . ARG G 1 114 ? -14.401 -34.855 -10.434 1.00 104.03 112 ARG F CA 1
ATOM 8629 C C . ARG G 1 114 ? -15.557 -34.082 -11.040 1.00 98.64 112 ARG F C 1
ATOM 8630 O O . ARG G 1 114 ? -15.590 -32.855 -10.930 1.00 96.95 112 ARG F O 1
ATOM 8638 N N . LEU G 1 115 ? -16.488 -34.779 -11.692 1.00 95.30 113 LEU F N 1
ATOM 8639 C CA . LEU G 1 115 ? -17.623 -34.095 -12.323 1.00 94.54 113 LEU F CA 1
ATOM 8640 C C . LEU G 1 115 ? -18.875 -34.060 -11.455 1.00 90.72 113 LEU F C 1
ATOM 8641 O O . LEU G 1 115 ? -19.605 -35.045 -11.357 1.00 96.26 113 LEU F O 1
ATOM 8646 N N . CYS G 1 116 ? -19.126 -32.911 -10.844 1.00 83.28 114 CYS F N 1
ATOM 8647 C CA . CYS G 1 116 ? -20.355 -32.686 -10.101 1.00 85.89 114 CYS F CA 1
ATOM 8648 C C . CYS G 1 116 ? -21.463 -32.228 -11.045 1.00 86.55 114 CYS F C 1
ATOM 8649 O O . CYS G 1 116 ? -21.300 -31.230 -11.744 1.00 93.09 114 CYS F O 1
ATOM 8652 N N . VAL G 1 117 ? -22.586 -32.942 -11.079 1.00 77.85 115 VAL F N 1
ATOM 8653 C CA . VAL G 1 117 ? -23.732 -32.464 -11.858 1.00 73.97 115 VAL F CA 1
ATOM 8654 C C . VAL G 1 117 ? -24.697 -31.631 -11.015 1.00 71.43 115 VAL F C 1
ATOM 8655 O O . VAL G 1 117 ? -25.103 -32.046 -9.936 1.00 75.50 115 VAL F O 1
ATOM 8659 N N . ASP G 1 118 ? -25.063 -30.455 -11.504 1.00 70.12 116 ASP F N 1
ATOM 8660 C CA . ASP G 1 118 ? -25.978 -29.600 -10.758 1.00 75.22 116 ASP F CA 1
ATOM 8661 C C . ASP G 1 118 ? -27.439 -30.034 -10.928 1.00 79.04 116 ASP F C 1
ATOM 8662 O O . ASP G 1 118 ? -28.157 -29.529 -11.791 1.00 79.75 116 ASP F O 1
ATOM 8667 N N . TYR G 1 119 ? -27.870 -30.955 -10.074 1.00 79.80 117 TYR F N 1
ATOM 8668 C CA . TYR G 1 119 ? -29.173 -31.591 -10.193 1.00 79.69 117 TYR F CA 1
ATOM 8669 C C . TYR G 1 119 ? -30.238 -30.890 -9.359 1.00 83.78 117 TYR F C 1
ATOM 8670 O O . TYR G 1 119 ? -31.324 -31.441 -9.148 1.00 82.91 117 TYR F O 1
ATOM 8679 N N . ARG G 1 120 ? -29.918 -29.690 -8.876 1.00 85.63 118 ARG F N 1
ATOM 8680 C CA . ARG G 1 120 ? -30.815 -28.940 -7.999 1.00 86.54 118 ARG F CA 1
ATOM 8681 C C . ARG G 1 120 ? -32.220 -28.804 -8.581 1.00 86.05 118 ARG F C 1
ATOM 8682 O O . ARG G 1 120 ? -33.201 -29.080 -7.891 1.00 91.10 118 ARG F O 1
ATOM 8690 N N . THR G 1 121 ? -32.319 -28.399 -9.846 1.00 78.58 119 THR F N 1
ATOM 8691 C CA . THR G 1 121 ? -33.624 -28.264 -10.483 1.00 74.10 119 THR F CA 1
ATOM 8692 C C . THR G 1 121 ? -34.354 -29.613 -10.614 1.00 78.20 119 THR F C 1
ATOM 8693 O O . THR G 1 121 ? -35.537 -29.706 -10.296 1.00 85.22 119 THR F O 1
ATOM 8697 N N . LEU G 1 122 ? -33.660 -30.655 -11.069 1.00 76.13 120 LEU F N 1
ATOM 8698 C CA . LEU G 1 122 ? -34.267 -31.980 -11.138 1.00 76.45 120 LEU F CA 1
ATOM 8699 C C . LEU G 1 122 ? -34.781 -32.340 -9.754 1.00 79.05 120 LEU F C 1
ATOM 8700 O O . LEU G 1 122 ? -35.863 -32.904 -9.609 1.00 79.22 120 LEU F O 1
ATOM 8705 N N . ASN G 1 123 ? -33.991 -31.984 -8.744 1.00 81.23 121 ASN F N 1
ATOM 8706 C CA . ASN G 1 123 ? -34.275 -32.307 -7.349 1.00 81.59 121 ASN F CA 1
ATOM 8707 C C . ASN G 1 123 ? -35.590 -31.726 -6.837 1.00 80.96 121 ASN F C 1
ATOM 8708 O O . ASN G 1 123 ? -36.437 -32.450 -6.310 1.00 84.38 121 ASN F O 1
ATOM 8713 N N . LYS G 1 124 ? -35.771 -30.421 -6.989 1.00 80.75 122 LYS F N 1
ATOM 8714 C CA . LYS G 1 124 ? -37.056 -29.814 -6.640 1.00 86.84 122 LYS F CA 1
ATOM 8715 C C . LYS G 1 124 ? -38.225 -30.427 -7.442 1.00 85.86 122 LYS F C 1
ATOM 8716 O O . LYS G 1 124 ? -39.363 -30.424 -6.991 1.00 89.77 122 LYS F O 1
ATOM 8719 N N . ALA G 1 125 ? -37.932 -30.963 -8.622 1.00 82.31 123 ALA F N 1
ATOM 8720 C CA . ALA G 1 125 ? -38.942 -31.616 -9.444 1.00 83.55 123 ALA F CA 1
ATOM 8721 C C . ALA G 1 125 ? -39.138 -33.063 -9.021 1.00 84.57 123 ALA F C 1
ATOM 8722 O O . ALA G 1 125 ? -40.070 -33.731 -9.473 1.00 83.35 123 ALA F O 1
ATOM 8724 N N . THR G 1 126 ? -38.246 -33.540 -8.155 1.00 88.74 124 THR F N 1
ATOM 8725 C CA . THR G 1 126 ? -38.272 -34.929 -7.691 1.00 94.57 124 THR F CA 1
ATOM 8726 C C . THR G 1 126 ? -38.972 -35.075 -6.334 1.00 98.05 124 THR F C 1
ATOM 8727 O O . THR G 1 126 ? -38.645 -34.367 -5.373 1.00 97.97 124 THR F O 1
ATOM 8731 N N . ILE G 1 127 ? -39.943 -35.986 -6.279 1.00 97.62 125 ILE F N 1
ATOM 8732 C CA . ILE G 1 127 ? -40.614 -36.352 -5.038 1.00 96.83 125 ILE F CA 1
ATOM 8733 C C . ILE G 1 127 ? -39.632 -36.951 -4.056 1.00 97.72 125 ILE F C 1
ATOM 8734 O O . ILE G 1 127 ? -39.046 -38.004 -4.321 1.00 85.79 125 ILE F O 1
ATOM 8739 N N . SER G 1 128 ? -39.473 -36.281 -2.920 1.00 100.83 126 SER F N 1
ATOM 8740 C CA . SER G 1 128 ? -38.621 -36.767 -1.844 1.00 105.68 126 SER F CA 1
ATOM 8741 C C . SER G 1 128 ? -39.315 -37.913 -1.130 1.00 107.47 126 SER F C 1
ATOM 8742 O O . SER G 1 128 ? -40.413 -37.758 -0.599 1.00 108.05 126 SER F O 1
ATOM 8745 N N . ASP G 1 129 ? -38.654 -39.065 -1.139 1.00 108.72 127 ASP F N 1
ATOM 8746 C CA . ASP G 1 129 ? -39.236 -40.328 -0.718 1.00 111.29 127 ASP F CA 1
ATOM 8747 C C . ASP G 1 129 ? -38.202 -41.053 0.118 1.00 107.96 127 ASP F C 1
ATOM 8748 O O . ASP G 1 129 ? -37.470 -41.903 -0.388 1.00 107.78 127 ASP F O 1
ATOM 8753 N N . PRO G 1 130 ? -38.110 -40.699 1.404 1.00 107.75 128 PRO F N 1
ATOM 8754 C CA . PRO G 1 130 ? -37.068 -41.298 2.240 1.00 111.62 128 PRO F CA 1
ATOM 8755 C C . PRO G 1 130 ? -37.395 -42.739 2.601 1.00 118.21 128 PRO F C 1
ATOM 8756 O O . PRO G 1 130 ? -38.542 -43.158 2.470 1.00 125.31 128 PRO F O 1
ATOM 8760 N N . PHE G 1 131 ? -36.390 -43.486 3.035 1.00 117.00 129 PHE F N 1
ATOM 8761 C CA . PHE G 1 131 ? -36.585 -44.851 3.496 1.00 122.73 129 PHE F CA 1
ATOM 8762 C C . PHE G 1 131 ? -36.602 -44.827 5.017 1.00 129.83 129 PHE F C 1
ATOM 8763 O O . PHE G 1 131 ? -35.634 -44.384 5.632 1.00 130.49 129 PHE F O 1
ATOM 8771 N N . PRO G 1 132 ? -37.710 -45.280 5.633 1.00 135.95 130 PRO F N 1
ATOM 8772 C CA . PRO G 1 132 ? -37.827 -45.280 7.098 1.00 138.29 130 PRO F CA 1
ATOM 8773 C C . PRO G 1 132 ? -36.750 -46.125 7.787 1.00 139.37 130 PRO F C 1
ATOM 8774 O O . PRO G 1 132 ? -36.452 -47.248 7.372 1.00 138.77 130 PRO F O 1
ATOM 8778 N N . LEU G 1 133 ? -36.168 -45.561 8.840 1.00 140.51 131 LEU F N 1
ATOM 8779 C CA . LEU G 1 133 ? -35.066 -46.186 9.555 1.00 140.04 131 LEU F CA 1
ATOM 8780 C C . LEU G 1 133 ? -35.422 -46.380 11.022 1.00 148.60 131 LEU F C 1
ATOM 8781 O O . LEU G 1 133 ? -36.282 -45.673 11.548 1.00 151.11 131 LEU F O 1
ATOM 8786 N N . PRO G 1 134 ? -34.768 -47.348 11.688 1.00 153.50 132 PRO F N 1
ATOM 8787 C CA . PRO G 1 134 ? -34.913 -47.484 13.140 1.00 159.90 132 PRO F CA 1
ATOM 8788 C C . PRO G 1 134 ? -34.251 -46.295 13.813 1.00 162.91 132 PRO F C 1
ATOM 8789 O O . PRO G 1 134 ? -33.344 -45.701 13.225 1.00 157.19 132 PRO F O 1
ATOM 8793 N N . ARG G 1 135 ? -34.697 -45.944 15.016 1.00 172.77 133 ARG F N 1
ATOM 8794 C CA . ARG G 1 135 ? -34.114 -44.810 15.724 1.00 178.74 133 ARG F CA 1
ATOM 8795 C C . ARG G 1 135 ? -32.651 -45.088 16.067 1.00 182.64 133 ARG F C 1
ATOM 8796 O O . ARG G 1 135 ? -32.259 -46.234 16.299 1.00 183.99 133 ARG F O 1
ATOM 8804 N N . ILE G 1 136 ? -31.854 -44.025 16.081 1.00 183.72 134 ILE F N 1
ATOM 8805 C CA . ILE G 1 136 ? -30.403 -44.123 16.200 1.00 183.11 134 ILE F CA 1
ATOM 8806 C C . ILE G 1 136 ? -29.917 -44.887 17.445 1.00 187.55 134 ILE F C 1
ATOM 8807 O O . ILE G 1 136 ? -28.830 -45.466 17.441 1.00 185.76 134 ILE F O 1
ATOM 8812 N N . ASP G 1 137 ? -30.736 -44.916 18.494 1.00 194.09 135 ASP F N 1
ATOM 8813 C CA . ASP G 1 137 ? -30.308 -45.462 19.787 1.00 199.57 135 ASP F CA 1
ATOM 8814 C C . ASP G 1 137 ? -30.563 -46.960 20.006 1.00 200.77 135 ASP F C 1
ATOM 8815 O O . ASP G 1 137 ? -29.674 -47.678 20.459 1.00 201.28 135 ASP F O 1
ATOM 8820 N N . ASN G 1 138 ? -31.769 -47.427 19.697 1.00 201.12 136 ASN F N 1
ATOM 8821 C CA . ASN G 1 138 ? -32.122 -48.827 19.937 1.00 200.93 136 ASN F CA 1
ATOM 8822 C C . ASN G 1 138 ? -31.461 -49.802 18.969 1.00 194.32 136 ASN F C 1
ATOM 8823 O O . ASN G 1 138 ? -31.312 -50.985 19.277 1.00 196.55 136 ASN F O 1
ATOM 8828 N N . LEU G 1 139 ? -31.070 -49.306 17.800 1.00 186.52 137 LEU F N 1
ATOM 8829 C CA . LEU G 1 139 ? -30.528 -50.164 16.752 1.00 181.63 137 LEU F CA 1
ATOM 8830 C C . LEU G 1 139 ? -29.212 -50.827 17.145 1.00 180.81 137 LEU F C 1
ATOM 8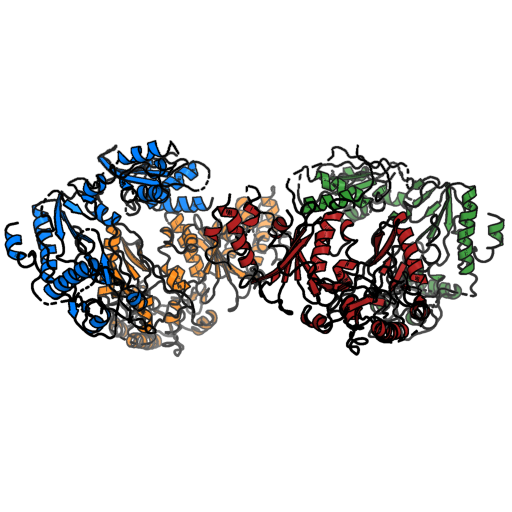831 O O . LEU G 1 139 ? -29.005 -52.012 16.881 1.00 182.10 137 LEU F O 1
ATOM 8836 N N . LEU G 1 140 ? -28.329 -50.061 17.778 1.00 178.92 138 LEU F N 1
ATOM 8837 C CA . LEU G 1 140 ? -26.986 -50.540 18.096 1.00 177.77 138 LEU F CA 1
ATOM 8838 C C . LEU G 1 140 ? -26.868 -51.252 19.451 1.00 184.18 138 LEU F C 1
ATOM 8839 O O . LEU G 1 140 ? -25.762 -51.485 19.940 1.00 185.66 138 LEU F O 1
ATOM 8844 N N . SER G 1 141 ? -28.004 -51.599 20.049 1.00 187.23 139 SER F N 1
ATOM 8845 C CA . SER G 1 141 ? -28.007 -52.318 21.319 1.00 189.68 139 SER F CA 1
ATOM 8846 C C . SER G 1 141 ? -27.913 -53.822 21.097 1.00 188.24 139 SER F C 1
ATOM 8847 O O . SER G 1 141 ? -27.724 -54.589 22.042 1.00 191.45 139 SER F O 1
ATOM 8850 N N . ARG G 1 142 ? -28.043 -54.234 19.839 1.00 183.16 140 ARG F N 1
ATOM 8851 C CA . ARG G 1 142 ? -27.968 -55.644 19.468 1.00 182.38 140 ARG F CA 1
ATOM 8852 C C . ARG G 1 142 ? -26.547 -56.173 19.583 1.00 181.05 140 ARG F C 1
ATOM 8853 O O . ARG G 1 142 ? -26.338 -57.383 19.653 1.00 184.89 140 ARG F O 1
ATOM 8861 N N . ILE G 1 143 ? -25.576 -55.262 19.593 1.00 176.78 141 ILE F N 1
ATOM 8862 C CA . ILE G 1 143 ? -24.163 -55.640 19.619 1.00 175.12 141 ILE F CA 1
ATOM 8863 C C . ILE G 1 143 ? -23.816 -56.517 20.820 1.00 178.70 141 ILE F C 1
ATOM 8864 O O . ILE G 1 143 ? -22.952 -57.390 20.729 1.00 178.87 141 ILE F O 1
ATOM 8869 N N . GLY G 1 144 ? -24.508 -56.289 21.933 1.00 180.89 142 GLY F N 1
ATOM 8870 C CA . GLY G 1 144 ? -24.299 -57.059 23.143 1.00 182.36 142 GLY F CA 1
ATOM 8871 C C . GLY G 1 144 ? -22.889 -56.929 23.682 1.00 179.30 142 GLY F C 1
ATOM 8872 O O . GLY G 1 144 ? -22.454 -55.850 24.078 1.00 176.79 142 GLY F O 1
ATOM 8873 N N . ASN G 1 145 ? -22.166 -58.041 23.685 1.00 180.94 143 ASN F N 1
ATOM 8874 C CA . ASN G 1 145 ? -20.839 -58.083 24.276 1.00 183.14 143 ASN F CA 1
ATOM 8875 C C . ASN G 1 145 ? -19.787 -58.504 23.260 1.00 184.80 143 ASN F C 1
ATOM 8876 O O . ASN G 1 145 ? -19.032 -59.446 23.497 1.00 190.87 143 ASN F O 1
ATOM 8881 N N . ALA G 1 146 ? -19.736 -57.811 22.129 1.00 179.22 144 ALA F N 1
ATOM 8882 C CA . ALA G 1 146 ? -18.761 -58.144 21.098 1.00 174.85 144 ALA F CA 1
ATOM 8883 C C . ALA G 1 146 ? -17.417 -57.491 21.397 1.00 173.50 144 ALA F C 1
ATOM 8884 O O . ALA G 1 146 ? -17.359 -56.401 21.965 1.00 170.47 144 ALA F O 1
ATOM 8886 N N . GLN G 1 147 ? -16.341 -58.170 21.013 1.00 176.62 145 GLN F N 1
ATOM 8887 C CA . GLN G 1 147 ? -14.991 -57.689 21.282 1.00 181.82 145 GLN F CA 1
ATOM 8888 C C . GLN G 1 147 ? -14.295 -57.248 19.995 1.00 179.59 145 GLN F C 1
ATOM 8889 O O . GLN G 1 147 ? -13.399 -56.402 20.019 1.00 180.62 145 GLN F O 1
ATOM 8895 N N . ILE G 1 148 ? -14.721 -57.818 18.872 1.00 176.71 146 ILE F N 1
ATOM 8896 C CA . ILE G 1 148 ? -14.106 -57.545 17.576 1.00 171.58 146 ILE F CA 1
ATOM 8897 C C . ILE G 1 148 ? -15.105 -56.834 16.665 1.00 163.80 146 ILE F C 1
ATOM 8898 O O . ILE G 1 148 ? -16.311 -57.064 16.760 1.00 162.61 146 ILE F O 1
ATOM 8903 N N . PHE G 1 149 ? -14.606 -55.957 15.797 1.00 159.59 147 PHE F N 1
ATOM 8904 C CA . PHE G 1 149 ? -15.475 -55.131 14.959 1.00 156.08 147 PHE F CA 1
ATOM 8905 C C . PHE G 1 149 ? -14.918 -54.853 13.574 1.00 152.31 147 PHE F C 1
ATOM 8906 O O . PHE G 1 149 ? -13.740 -54.541 13.416 1.00 153.82 147 PHE F O 1
ATOM 8914 N N . THR G 1 150 ? -15.791 -54.935 12.575 1.00 147.28 148 THR F N 1
ATOM 8915 C CA . THR G 1 150 ? -15.439 -54.556 11.212 1.00 139.94 148 THR F CA 1
ATOM 8916 C C . THR G 1 150 ? -16.497 -53.635 10.615 1.00 137.48 148 THR F C 1
ATOM 8917 O O . THR G 1 150 ? -17.692 -53.912 10.709 1.00 137.90 148 THR F O 1
ATOM 8921 N N . THR G 1 151 ? -16.059 -52.532 10.012 1.00 135.77 149 THR F N 1
ATOM 8922 C CA . THR G 1 151 ? -16.984 -51.631 9.325 1.00 134.45 149 THR F CA 1
ATOM 8923 C C . THR G 1 151 ? -16.615 -51.449 7.855 1.00 129.89 149 THR F C 1
ATOM 8924 O O . THR G 1 151 ? -15.719 -50.680 7.538 1.00 130.83 149 THR F O 1
ATOM 8928 N N . LEU G 1 152 ? -17.318 -52.159 6.973 1.00 125.35 150 LEU F N 1
ATOM 8929 C CA . LEU G 1 152 ? -17.151 -52.033 5.521 1.00 120.92 150 LEU F CA 1
ATOM 8930 C C . LEU G 1 152 ? -17.675 -50.688 4.997 1.00 117.77 150 LEU F C 1
ATOM 8931 O O . LEU G 1 152 ? -18.241 -49.905 5.755 1.00 119.50 150 LEU F O 1
ATOM 8936 N N . ASP G 1 153 ? -17.502 -50.426 3.702 1.00 112.49 151 ASP F N 1
ATOM 8937 C CA . ASP G 1 153 ? -17.935 -49.153 3.118 1.00 108.13 151 ASP F CA 1
ATOM 8938 C C . ASP G 1 153 ? -18.117 -49.184 1.596 1.00 109.96 151 ASP F C 1
ATOM 8939 O O . ASP G 1 153 ? -17.145 -49.257 0.846 1.00 113.86 151 ASP F O 1
ATOM 8944 N N . LEU G 1 154 ? -19.362 -49.083 1.144 1.00 108.04 152 LEU F N 1
ATOM 8945 C CA . LEU G 1 154 ? -19.656 -49.182 -0.281 1.00 107.47 152 LEU F CA 1
ATOM 8946 C C . LEU G 1 154 ? -19.838 -47.813 -0.913 1.00 109.05 152 LEU F C 1
ATOM 8947 O O . LEU G 1 154 ? -20.246 -47.706 -2.070 1.00 111.82 152 LEU F O 1
ATOM 8952 N N . HIS G 1 155 ? -19.534 -46.771 -0.150 1.00 108.34 153 HIS F N 1
ATOM 8953 C CA . HIS G 1 155 ? -19.859 -45.405 -0.546 1.00 106.10 153 HIS F CA 1
ATOM 8954 C C . HIS G 1 155 ? -21.325 -45.292 -0.938 1.00 105.70 153 HIS F C 1
ATOM 8955 O O . HIS G 1 155 ? -21.655 -44.717 -1.978 1.00 107.25 153 HIS F O 1
ATOM 8962 N N . SER G 1 156 ? -22.189 -45.875 -0.109 1.00 101.98 154 SER F N 1
ATOM 8963 C CA . SER G 1 156 ? -23.631 -45.842 -0.312 1.00 94.00 154 SER F CA 1
ATOM 8964 C C . SER G 1 156 ? -24.033 -46.272 -1.713 1.00 101.39 154 SER F C 1
ATOM 8965 O O . SER G 1 156 ? -25.068 -45.852 -2.224 1.00 106.02 154 SER F O 1
ATOM 8968 N N . GLY G 1 157 ? -23.207 -47.109 -2.332 1.00 101.28 155 GLY F N 1
ATOM 8969 C CA . GLY G 1 157 ? -23.503 -47.632 -3.649 1.00 99.33 155 GLY F CA 1
ATOM 8970 C C . GLY G 1 157 ? -23.483 -46.604 -4.762 1.00 97.16 155 GLY F C 1
ATOM 8971 O O . GLY G 1 157 ? -23.963 -46.880 -5.859 1.00 99.98 155 GLY F O 1
ATOM 8972 N N . TYR G 1 158 ? -22.940 -45.421 -4.492 1.00 91.94 156 TYR F N 1
ATOM 8973 C CA . TYR G 1 158 ? -22.781 -44.425 -5.538 1.00 87.41 156 TYR F CA 1
ATOM 8974 C C . TYR G 1 158 ? -21.928 -44.999 -6.651 1.00 92.67 156 TYR F C 1
ATOM 8975 O O . TYR G 1 158 ? -20.896 -45.612 -6.390 1.00 98.87 156 TYR F O 1
ATOM 8984 N N . HIS G 1 159 ? -22.393 -44.832 -7.886 1.00 93.09 157 HIS F N 1
ATOM 8985 C CA . HIS G 1 159 ? -21.729 -45.363 -9.078 1.00 96.11 157 HIS F CA 1
ATOM 8986 C C . HIS G 1 159 ? -21.795 -46.886 -9.157 1.00 103.56 157 HIS F C 1
ATOM 8987 O O . HIS G 1 159 ? -21.398 -47.483 -10.158 1.00 111.69 157 HIS F O 1
ATOM 8994 N N . GLN G 1 160 ? -22.305 -47.524 -8.114 1.00 102.30 158 GLN F N 1
ATOM 8995 C CA . GLN G 1 160 ? -22.406 -48.975 -8.131 1.00 106.92 158 GLN F CA 1
ATOM 8996 C C . GLN G 1 160 ? -23.821 -49.434 -8.472 1.00 103.81 158 GLN F C 1
ATOM 8997 O O . GLN G 1 160 ? -24.028 -50.093 -9.485 1.00 107.63 158 GLN F O 1
ATOM 9003 N N . ILE G 1 161 ? -24.781 -49.085 -7.615 1.00 99.17 159 ILE F N 1
ATOM 9004 C CA . ILE G 1 161 ? -26.205 -49.333 -7.852 1.00 100.55 159 ILE F CA 1
ATOM 9005 C C . ILE G 1 161 ? -26.665 -48.672 -9.147 1.00 103.55 159 ILE F C 1
ATOM 9006 O O . ILE G 1 161 ? -26.481 -47.464 -9.332 1.00 105.95 159 ILE F O 1
ATOM 9011 N N . PRO G 1 162 ? -27.277 -49.456 -10.047 1.00 100.36 160 PRO F N 1
ATOM 9012 C CA . PRO G 1 162 ? -27.595 -48.964 -11.388 1.00 102.10 160 PRO F CA 1
ATOM 9013 C C . PRO G 1 162 ? -28.822 -48.055 -11.401 1.00 107.54 160 PRO F C 1
ATOM 9014 O O . PRO G 1 162 ? -29.708 -48.185 -10.556 1.00 116.55 160 PRO F O 1
ATOM 9026 N N . GLU G 1 164 ? -32.335 -47.099 -12.642 1.00 107.31 162 GLU F N 1
ATOM 9027 C CA . GLU G 1 164 ? -33.515 -47.638 -13.299 1.00 110.51 162 GLU F CA 1
ATOM 9028 C C . GLU G 1 164 ? -33.513 -47.120 -14.736 1.00 110.44 162 GLU F C 1
ATOM 9029 O O . GLU G 1 164 ? -33.471 -45.905 -14.949 1.00 110.57 162 GLU F O 1
ATOM 9035 N N . PRO G 1 165 ? -33.528 -48.039 -15.723 1.00 109.44 163 PRO F N 1
ATOM 9036 C CA . PRO G 1 165 ? -33.440 -47.743 -17.159 1.00 108.05 163 PRO F CA 1
ATOM 9037 C C . PRO G 1 165 ? -34.497 -46.748 -17.630 1.00 108.55 163 PRO F C 1
ATOM 9038 O O . PRO G 1 165 ? -34.185 -45.862 -18.427 1.00 106.10 163 PRO F O 1
ATOM 9042 N N . LYS G 1 166 ? -35.723 -46.897 -17.135 1.00 111.47 164 LYS F N 1
ATOM 9043 C CA . LYS G 1 166 ? -36.791 -45.928 -17.373 1.00 115.24 164 LYS F CA 1
ATOM 9044 C C . LYS G 1 166 ? -36.363 -44.474 -17.103 1.00 114.50 164 LYS F C 1
ATOM 9045 O O . LYS G 1 166 ? -36.863 -43.544 -17.731 1.00 115.03 164 LYS F O 1
ATOM 9051 N N . ASP G 1 167 ? -35.423 -44.284 -16.183 1.00 115.03 165 ASP F N 1
ATOM 9052 C CA . ASP G 1 167 ? -35.115 -42.949 -15.684 1.00 115.37 165 ASP F CA 1
ATOM 9053 C C . ASP G 1 167 ? -33.704 -42.448 -15.991 1.00 116.57 165 ASP F C 1
ATOM 9054 O O . ASP G 1 167 ? -33.313 -41.366 -15.542 1.00 115.25 165 ASP F O 1
ATOM 9059 N N . ARG G 1 168 ? -32.948 -43.222 -16.759 1.00 116.72 166 ARG F N 1
ATOM 9060 C CA . ARG G 1 168 ? -31.598 -42.813 -17.118 1.00 112.94 166 ARG F CA 1
ATOM 9061 C C . ARG G 1 168 ? -31.580 -41.436 -17.780 1.00 108.53 166 ARG F C 1
ATOM 9062 O O . ARG G 1 168 ? -30.677 -40.637 -17.532 1.00 108.95 166 ARG F O 1
ATOM 9070 N N . TYR G 1 169 ? -32.597 -41.144 -18.586 1.00 105.14 167 TYR F N 1
ATOM 9071 C CA . TYR G 1 169 ? -32.631 -39.877 -19.317 1.00 101.59 167 TYR F CA 1
ATOM 9072 C C . TYR G 1 169 ? -32.811 -38.683 -18.395 1.00 97.48 167 TYR F C 1
ATOM 9073 O O . TYR G 1 169 ? -32.369 -37.586 -18.715 1.00 96.13 167 TYR F O 1
ATOM 9082 N N . LYS G 1 170 ? -33.464 -38.896 -17.257 1.00 94.62 168 LYS F N 1
ATOM 9083 C CA . LYS G 1 170 ? -33.709 -37.806 -16.324 1.00 89.75 168 LYS F CA 1
ATOM 9084 C C . LYS G 1 170 ? -32.402 -37.291 -15.739 1.00 89.18 168 LYS F C 1
ATOM 9085 O O . LYS G 1 170 ? -32.308 -36.125 -15.362 1.00 90.12 168 LYS F O 1
ATOM 9091 N N . THR G 1 171 ? -31.390 -38.157 -15.688 1.00 87.36 169 THR F N 1
ATOM 9092 C CA . THR G 1 171 ? -30.103 -37.816 -15.079 1.00 83.63 169 THR F CA 1
ATOM 9093 C C . THR G 1 171 ? -29.156 -37.098 -16.036 1.00 83.00 169 THR F C 1
ATOM 9094 O O . THR G 1 171 ? -28.035 -36.751 -15.666 1.00 83.81 169 THR F O 1
ATOM 9098 N N . ALA G 1 172 ? -29.612 -36.867 -17.259 1.00 82.88 170 ALA F N 1
ATOM 9099 C CA . ALA G 1 172 ? -28.744 -36.346 -18.304 1.00 83.59 170 ALA F CA 1
ATOM 9100 C C . ALA G 1 172 ? -28.033 -35.060 -17.929 1.00 81.54 170 ALA F C 1
ATOM 9101 O O . ALA G 1 172 ? -28.663 -34.087 -17.503 1.00 80.01 170 ALA F O 1
ATOM 9103 N N . PHE G 1 173 ? -26.716 -35.057 -18.097 1.00 83.10 171 PHE F N 1
ATOM 9104 C CA . PHE G 1 173 ? -25.963 -33.810 -17.982 1.00 86.06 171 PHE F CA 1
ATOM 9105 C C . PHE G 1 173 ? -25.489 -33.287 -19.343 1.00 82.48 171 PHE F C 1
ATOM 9106 O O . PHE G 1 173 ? -25.347 -34.059 -20.290 1.00 79.54 171 PHE F O 1
ATOM 9114 N N . VAL G 1 174 ? -25.294 -31.973 -19.441 1.00 70.50 172 VAL F N 1
ATOM 9115 C CA . VAL G 1 174 ? -24.625 -31.388 -20.600 1.00 87.33 172 VAL F CA 1
ATOM 9116 C C . VAL G 1 174 ? -23.312 -30.706 -20.239 1.00 93.07 172 VAL F C 1
ATOM 9117 O O . VAL G 1 174 ? -23.252 -29.867 -19.341 1.00 94.42 172 VAL F O 1
ATOM 9121 N N . THR G 1 175 ? -22.260 -31.088 -20.952 1.00 98.95 173 THR F N 1
ATOM 9122 C CA . THR G 1 175 ? -20.965 -30.443 -20.848 1.00 98.18 173 THR F CA 1
ATOM 9123 C C . THR G 1 175 ? -20.931 -29.476 -22.018 1.00 98.30 173 THR F C 1
ATOM 9124 O O . THR G 1 175 ? -21.788 -29.561 -22.895 1.00 98.58 173 THR F O 1
ATOM 9128 N N . PRO G 1 176 ? -19.954 -28.549 -22.045 1.00 97.85 174 PRO F N 1
ATOM 9129 C CA . PRO G 1 176 ? -19.840 -27.580 -23.147 1.00 94.45 174 PRO F CA 1
ATOM 9130 C C . PRO G 1 176 ? -19.879 -28.174 -24.556 1.00 92.81 174 PRO F C 1
ATOM 9131 O O . PRO G 1 176 ? -20.083 -27.426 -25.517 1.00 90.20 174 PRO F O 1
ATOM 9135 N N . SER G 1 177 ? -19.714 -29.489 -24.676 1.00 95.73 175 SER F N 1
ATOM 9136 C CA . SER G 1 177 ? -19.588 -30.114 -25.985 1.00 100.60 175 SER F CA 1
ATOM 9137 C C . SER G 1 177 ? -20.279 -31.470 -26.132 1.00 103.43 175 SER F C 1
ATOM 9138 O O . SER G 1 177 ? -19.899 -32.263 -26.994 1.00 106.04 175 SER F O 1
ATOM 9141 N N . GLY G 1 178 ? -21.293 -31.741 -25.313 1.00 101.93 176 GLY F N 1
ATOM 9142 C CA . GLY G 1 178 ? -21.988 -33.019 -25.399 1.00 100.06 176 GLY F CA 1
ATOM 9143 C C . GLY G 1 178 ? -22.948 -33.313 -24.263 1.00 94.92 176 GLY F C 1
ATOM 9144 O O . GLY G 1 178 ? -22.968 -32.601 -23.263 1.00 92.40 176 GLY F O 1
ATOM 9145 N N . LYS G 1 179 ? -23.731 -34.378 -24.417 1.00 93.52 177 LYS F N 1
ATOM 9146 C CA . LYS G 1 179 ? -24.802 -34.705 -23.482 1.00 88.90 177 LYS F CA 1
ATOM 9147 C C . LYS G 1 179 ? -24.739 -36.184 -23.129 1.00 88.10 177 LYS F C 1
ATOM 9148 O O . LYS G 1 179 ? -24.572 -37.019 -24.012 1.00 91.17 177 LYS F O 1
ATOM 9154 N N . TYR G 1 180 ? -24.858 -36.505 -21.839 1.00 87.15 178 TYR F N 1
ATOM 9155 C CA . TYR G 1 180 ? -24.701 -37.887 -21.359 1.00 87.79 178 TYR F CA 1
ATOM 9156 C C . TYR G 1 180 ? -25.686 -38.251 -20.232 1.00 92.21 178 TYR F C 1
ATOM 9157 O O . TYR G 1 180 ? -26.174 -37.370 -19.526 1.00 96.73 178 TYR F O 1
ATOM 9166 N N . GLU G 1 181 ? -25.976 -39.545 -20.074 1.00 90.01 179 GLU F N 1
ATOM 9167 C CA . GLU G 1 181 ? -26.829 -40.037 -18.991 1.00 87.94 179 GLU F CA 1
ATOM 9168 C C . GLU G 1 181 ? -26.000 -40.936 -18.117 1.00 92.17 179 GLU F C 1
ATOM 9169 O O . GLU G 1 181 ? -25.152 -41.658 -18.623 1.00 97.68 179 GLU F O 1
ATOM 9175 N N . TYR G 1 182 ? -26.240 -40.926 -16.812 1.00 90.37 180 TYR F N 1
ATOM 9176 C CA . TYR G 1 182 ? -25.567 -41.902 -15.968 1.00 88.86 180 TYR F CA 1
ATOM 9177 C C . TYR G 1 182 ? -26.252 -43.224 -16.216 1.00 87.29 180 TYR F C 1
ATOM 9178 O O . TYR G 1 182 ? -27.421 -43.246 -16.599 1.00 87.80 180 TYR F O 1
ATOM 9187 N N . THR G 1 183 ? -25.524 -44.320 -16.038 1.00 87.10 181 THR F N 1
ATOM 9188 C CA . THR G 1 183 ? -26.124 -45.649 -16.121 1.00 90.52 181 THR F CA 1
ATOM 9189 C C . THR G 1 183 ? -26.227 -46.199 -14.719 1.00 91.06 181 THR F C 1
ATOM 9190 O O . THR G 1 183 ? -26.889 -47.204 -14.476 1.00 97.82 181 THR F O 1
ATOM 9194 N N . VAL G 1 184 ? -25.540 -45.526 -13.806 1.00 85.34 182 VAL F N 1
ATOM 9195 C CA . VAL G 1 184 ? -25.478 -45.915 -12.412 1.00 84.34 182 VAL F CA 1
ATOM 9196 C C . VAL G 1 184 ? -25.732 -44.676 -11.573 1.00 85.11 182 VAL F C 1
ATOM 9197 O O . VAL G 1 184 ? -25.597 -43.556 -12.063 1.00 86.32 182 VAL F O 1
ATOM 9209 N N . PRO G 1 186 ? -25.528 -41.517 -9.575 1.00 80.94 184 PRO F N 1
ATOM 9210 C CA . PRO G 1 186 ? -24.523 -40.484 -9.316 1.00 81.66 184 PRO F CA 1
ATOM 9211 C C . PRO G 1 186 ? -24.776 -39.748 -8.003 1.00 84.94 184 PRO F C 1
ATOM 9212 O O . PRO G 1 186 ? -25.725 -40.065 -7.293 1.00 85.54 184 PRO F O 1
ATOM 9216 N N . PHE G 1 187 ? -23.922 -38.777 -7.690 1.00 86.87 185 PHE F N 1
ATOM 9217 C CA . PHE G 1 187 ? -24.097 -37.937 -6.514 1.00 86.81 185 PHE F CA 1
ATOM 9218 C C . PHE G 1 187 ? -24.988 -36.771 -6.895 1.00 88.06 185 PHE F C 1
ATOM 9219 O O . PHE G 1 187 ? -25.026 -36.368 -8.060 1.00 88.83 185 PHE F O 1
ATOM 9227 N N . GLY G 1 188 ? -25.680 -36.212 -5.909 1.00 85.85 186 GLY F N 1
ATOM 9228 C CA . GLY G 1 188 ? -26.428 -34.995 -6.129 1.00 87.41 186 GLY F CA 1
ATOM 9229 C C . GLY G 1 188 ? -27.913 -35.229 -6.261 1.00 91.59 186 GLY F C 1
ATOM 9230 O O . GLY G 1 188 ? -28.709 -34.292 -6.168 1.00 96.64 186 GLY F O 1
ATOM 9231 N N . LEU G 1 189 ? -28.294 -36.478 -6.490 1.00 89.60 187 LEU F N 1
ATOM 9232 C CA . LEU G 1 189 ? -29.705 -36.819 -6.560 1.00 86.50 187 LEU F CA 1
ATOM 9233 C C . LEU G 1 189 ? -30.245 -36.924 -5.158 1.00 90.71 187 LEU F C 1
ATOM 9234 O O . LEU G 1 189 ? -29.662 -37.616 -4.320 1.00 92.71 187 LEU F O 1
ATOM 9239 N N . VAL G 1 190 ? -31.351 -36.235 -4.899 1.00 88.43 188 VAL F N 1
ATOM 9240 C CA . VAL G 1 190 ? -32.091 -36.466 -3.675 1.00 87.31 188 VAL F CA 1
ATOM 9241 C C . VAL G 1 190 ? -32.580 -37.927 -3.702 1.00 88.95 188 VAL F C 1
ATOM 9242 O O . VAL G 1 190 ? -32.734 -38.506 -4.784 1.00 88.86 188 VAL F O 1
ATOM 9246 N N . ASN G 1 191 ? -32.775 -38.515 -2.518 1.00 89.65 189 ASN F N 1
ATOM 9247 C CA . ASN G 1 191 ? -33.195 -39.923 -2.333 1.00 92.14 189 ASN F CA 1
ATOM 9248 C C . ASN G 1 191 ? -32.081 -40.957 -2.471 1.00 94.06 189 ASN F C 1
ATOM 9249 O O . ASN G 1 191 ? -32.214 -42.094 -2.020 1.00 81.50 189 ASN F O 1
ATOM 9254 N N . ALA G 1 192 ? -30.983 -40.550 -3.091 1.00 94.96 190 ALA F N 1
ATOM 9255 C CA . ALA G 1 192 ? -29.831 -41.431 -3.278 1.00 96.82 190 ALA F CA 1
ATOM 9256 C C . ALA G 1 192 ? -29.440 -42.256 -2.052 1.00 89.54 190 ALA F C 1
ATOM 9257 O O . ALA G 1 192 ? -29.280 -43.461 -2.170 1.00 92.40 190 ALA F O 1
ATOM 9259 N N . PRO G 1 193 ? -29.293 -41.622 -0.875 1.00 83.58 191 PRO F N 1
ATOM 9260 C CA . PRO G 1 193 ? -28.936 -42.447 0.282 1.00 90.69 191 PRO F CA 1
ATOM 9261 C C . PRO G 1 193 ? -30.045 -43.410 0.660 1.00 101.39 191 PRO F C 1
ATOM 9262 O O . PRO G 1 193 ? -29.751 -44.505 1.158 1.00 105.62 191 PRO F O 1
ATOM 9266 N N . SER G 1 194 ? -31.296 -43.008 0.428 1.00 100.09 192 SER F N 1
ATOM 9267 C CA . SER G 1 194 ? -32.426 -43.856 0.766 1.00 100.57 192 SER F CA 1
ATOM 9268 C C . SER G 1 194 ? -32.522 -45.039 -0.176 1.00 103.18 192 SER F C 1
ATOM 9269 O O . SER G 1 194 ? -32.948 -46.119 0.224 1.00 113.32 192 SER F O 1
ATOM 9272 N N . THR G 1 195 ? -32.132 -44.840 -1.428 1.00 96.16 193 THR F N 1
ATOM 9273 C CA . THR G 1 195 ? -32.073 -45.950 -2.368 1.00 98.42 193 THR F CA 1
ATOM 9274 C C . THR G 1 195 ? -31.146 -47.009 -1.784 1.00 104.46 193 THR F C 1
ATOM 9275 O O . THR G 1 195 ? -31.475 -48.198 -1.739 1.00 107.34 193 THR F O 1
ATOM 9279 N N . PHE G 1 196 ? -29.991 -46.544 -1.316 1.00 103.24 194 PHE F N 1
ATOM 9280 C CA . PHE G 1 196 ? -28.960 -47.395 -0.745 1.00 103.45 194 PHE F CA 1
ATOM 9281 C C . PHE G 1 196 ? -29.407 -48.064 0.549 1.00 105.21 194 PHE F C 1
ATOM 9282 O O . PHE G 1 196 ? -29.297 -49.280 0.685 1.00 108.13 194 PHE F O 1
ATOM 9290 N N . ALA G 1 197 ? -29.903 -47.268 1.496 1.00 101.26 195 ALA F N 1
ATOM 9291 C CA . ALA G 1 197 ? -30.396 -47.797 2.766 1.00 99.90 195 ALA F CA 1
ATOM 9292 C C . ALA G 1 197 ? -31.367 -48.947 2.548 1.00 106.35 195 ALA F C 1
ATOM 9293 O O . ALA G 1 197 ? -31.389 -49.898 3.316 1.00 113.68 195 ALA F O 1
ATOM 9295 N N . ARG G 1 198 ? -32.154 -48.861 1.483 1.00 108.21 196 ARG F N 1
ATOM 9296 C CA . ARG G 1 198 ? -33.056 -49.939 1.107 1.00 115.71 196 ARG F CA 1
ATOM 9297 C C . ARG G 1 198 ? -32.266 -51.156 0.639 1.00 116.22 196 ARG F C 1
ATOM 9298 O O . ARG G 1 198 ? -32.610 -52.290 0.953 1.00 119.07 196 ARG F O 1
ATOM 9303 N N . TYR G 1 199 ? -31.207 -50.914 -0.119 1.00 116.11 197 TYR F N 1
ATOM 9304 C CA . TYR G 1 199 ? -30.405 -51.997 -0.669 1.00 124.15 197 TYR F CA 1
ATOM 9305 C C . TYR G 1 199 ? -29.822 -52.811 0.479 1.00 129.29 197 TYR F C 1
ATOM 9306 O O . TYR G 1 199 ? -29.938 -54.037 0.514 1.00 134.17 197 TYR F O 1
ATOM 9323 N N . ALA G 1 201 ? -30.747 -52.774 3.542 1.00 135.62 199 ALA F N 1
ATOM 9324 C CA . ALA G 1 201 ? -31.799 -53.296 4.395 1.00 139.23 199 ALA F CA 1
ATOM 9325 C C . ALA G 1 201 ? -32.267 -54.643 3.866 1.00 143.53 199 ALA F C 1
ATOM 9326 O O . ALA G 1 201 ? -32.359 -55.618 4.607 1.00 146.86 199 ALA F O 1
ATOM 9328 N N . ASP G 1 202 ? -32.541 -54.695 2.569 1.00 145.16 200 ASP F N 1
ATOM 9329 C CA . ASP G 1 202 ? -33.161 -55.865 1.962 1.00 151.96 200 ASP F CA 1
ATOM 9330 C C . ASP G 1 202 ? -32.183 -56.982 1.615 1.00 153.16 200 ASP F C 1
ATOM 9331 O O . ASP G 1 202 ? -32.521 -57.890 0.856 1.00 157.62 200 ASP F O 1
ATOM 9336 N N . THR G 1 203 ? -30.976 -56.928 2.168 1.00 150.09 201 THR F N 1
ATOM 9337 C CA . THR G 1 203 ? -30.017 -58.006 1.934 1.00 151.54 201 THR F CA 1
ATOM 9338 C C . THR G 1 203 ? -29.294 -58.470 3.199 1.00 147.96 201 THR F C 1
ATOM 9339 O O . THR G 1 203 ? -28.830 -59.608 3.269 1.00 148.39 201 THR F O 1
ATOM 9343 N N . PHE G 1 204 ? -29.216 -57.597 4.198 1.00 142.51 202 PHE F N 1
ATOM 9344 C CA . PHE G 1 204 ? -28.389 -57.860 5.367 1.00 139.14 202 PHE F CA 1
ATOM 9345 C C . PHE G 1 204 ? -29.158 -57.902 6.682 1.00 137.31 202 PHE F C 1
ATOM 9346 O O . PHE G 1 204 ? -28.555 -57.991 7.748 1.00 137.98 202 PHE F O 1
ATOM 9354 N N . ARG G 1 205 ? -30.483 -57.844 6.615 1.00 136.56 203 ARG F N 1
ATOM 9355 C CA . ARG G 1 205 ? -31.287 -57.876 7.830 1.00 139.77 203 ARG F CA 1
ATOM 9356 C C . ARG G 1 205 ? -31.366 -59.291 8.374 1.00 147.35 203 ARG F C 1
ATOM 9357 O O . ARG G 1 205 ? -31.788 -59.503 9.505 1.00 153.54 203 ARG F O 1
ATOM 9365 N N . ASP G 1 206 ? -30.962 -60.263 7.565 1.00 148.17 204 ASP F N 1
ATOM 9366 C CA . ASP G 1 206 ? -31.068 -61.665 7.951 1.00 154.13 204 ASP F CA 1
ATOM 9367 C C . ASP G 1 206 ? -29.957 -62.097 8.902 1.00 153.04 204 ASP F C 1
ATOM 9368 O O . ASP G 1 206 ? -29.898 -63.254 9.317 1.00 158.11 204 ASP F O 1
ATOM 9373 N N . LEU G 1 207 ? -29.086 -61.159 9.252 1.00 148.09 205 LEU F N 1
ATOM 9374 C CA . LEU G 1 207 ? -27.903 -61.478 10.038 1.00 149.39 205 LEU F CA 1
ATOM 9375 C C . LEU G 1 207 ? -27.891 -60.706 11.361 1.00 151.09 205 LEU F C 1
ATOM 9376 O O . LEU G 1 207 ? -27.948 -59.475 11.378 1.00 147.32 205 LEU F O 1
ATOM 9381 N N . ARG G 1 208 ? -27.817 -61.439 12.469 1.00 156.43 206 ARG F N 1
ATOM 9382 C CA . ARG G 1 208 ? -27.868 -60.833 13.796 1.00 158.94 206 ARG F CA 1
ATOM 9383 C C . ARG G 1 208 ? -26.559 -60.139 14.150 1.00 158.24 206 ARG F C 1
ATOM 9384 O O . ARG G 1 208 ? -26.503 -59.343 15.088 1.00 159.21 206 ARG F O 1
ATOM 9386 N N . PHE G 1 209 ? -25.512 -60.440 13.390 1.00 157.36 207 PHE F N 1
ATOM 9387 C CA . PHE G 1 209 ? -24.183 -59.897 13.653 1.00 156.73 207 PHE F CA 1
ATOM 9388 C C . PHE G 1 209 ? -23.840 -58.698 12.776 1.00 154.35 207 PHE F C 1
ATOM 9389 O O . PHE G 1 209 ? -22.669 -58.344 12.638 1.00 153.26 207 PHE F O 1
ATOM 9397 N N . VAL G 1 210 ? -24.862 -58.075 12.193 1.00 152.73 208 VAL F N 1
ATOM 9398 C CA . VAL G 1 210 ? -24.664 -56.971 11.259 1.00 147.38 208 VAL F CA 1
ATOM 9399 C C . VAL G 1 210 ? -25.659 -55.838 11.517 1.00 145.62 208 VAL F C 1
ATOM 9400 O O . VAL G 1 210 ? -26.830 -56.086 11.802 1.00 148.93 208 VAL F O 1
ATOM 9404 N N . ASN G 1 211 ? -25.178 -54.598 11.444 1.00 140.47 209 ASN F N 1
ATOM 9405 C CA . ASN G 1 211 ? -26.053 -53.429 11.457 1.00 138.61 209 ASN F CA 1
ATOM 9406 C C . ASN G 1 211 ? -26.060 -52.740 10.100 1.00 139.50 209 ASN F C 1
ATOM 9407 O O . ASN G 1 211 ? -25.104 -52.863 9.331 1.00 142.36 209 ASN F O 1
ATOM 9412 N N . VAL G 1 212 ? -27.139 -52.020 9.808 1.00 135.28 210 VAL F N 1
ATOM 9413 C CA . VAL G 1 212 ? -27.279 -51.340 8.526 1.00 127.36 210 VAL F CA 1
ATOM 9414 C C . VAL G 1 212 ? -27.877 -49.946 8.697 1.00 124.92 210 VAL F C 1
ATOM 9415 O O . VAL G 1 212 ? -28.605 -49.684 9.652 1.00 128.14 210 VAL F O 1
ATOM 9419 N N . TYR G 1 213 ? -27.568 -49.053 7.765 1.00 120.67 211 TYR F N 1
ATOM 9420 C CA . TYR G 1 213 ? -28.011 -47.671 7.872 1.00 118.81 211 TYR F CA 1
ATOM 9421 C C . TYR G 1 213 ? -27.838 -46.920 6.552 1.00 116.11 211 TYR F C 1
ATOM 9422 O O . TYR G 1 213 ? -28.052 -47.485 5.484 1.00 116.60 211 TYR F O 1
ATOM 9431 N N . LEU G 1 214 ? -27.468 -45.645 6.626 1.00 113.33 212 LEU F N 1
ATOM 9432 C CA . LEU G 1 214 ? -27.191 -44.861 5.428 1.00 109.62 212 LEU F CA 1
ATOM 9433 C C . LEU G 1 214 ? -25.757 -45.069 4.993 1.00 112.26 212 LEU F C 1
ATOM 9434 O O . LEU G 1 214 ? -25.404 -44.802 3.844 1.00 107.40 212 LEU F O 1
ATOM 9439 N N . ASP G 1 215 ? -24.930 -45.528 5.929 1.00 119.35 213 ASP F N 1
ATOM 9440 C CA . ASP G 1 215 ? -23.483 -45.532 5.749 1.00 118.33 213 ASP F CA 1
ATOM 9441 C C . ASP G 1 215 ? -22.897 -46.922 5.674 1.00 114.06 213 ASP F C 1
ATOM 9442 O O . ASP G 1 215 ? -23.258 -47.727 4.814 1.00 108.01 213 ASP F O 1
ATOM 9447 N N . ASP G 1 216 ? -21.988 -47.179 6.609 1.00 116.87 214 ASP F N 1
ATOM 9448 C CA . ASP G 1 216 ? -21.206 -48.403 6.656 1.00 119.16 214 ASP F CA 1
ATOM 9449 C C . ASP G 1 216 ? -22.042 -49.606 7.031 1.00 120.73 214 ASP F C 1
ATOM 9450 O O . ASP G 1 216 ? -23.263 -49.529 7.155 1.00 124.38 214 ASP F O 1
ATOM 9455 N N . ILE G 1 217 ? -21.359 -50.727 7.206 1.00 120.05 215 ILE F N 1
ATOM 9456 C CA . ILE G 1 217 ? -21.982 -51.936 7.694 1.00 124.92 215 ILE F CA 1
ATOM 9457 C C . ILE G 1 217 ? -21.144 -52.408 8.863 1.00 129.37 215 ILE F C 1
ATOM 9458 O O . ILE G 1 217 ? -20.042 -52.915 8.664 1.00 131.36 215 ILE F O 1
ATOM 9463 N N . LEU G 1 218 ? -21.647 -52.222 10.081 1.00 132.26 216 LEU F N 1
ATOM 9464 C CA . LEU G 1 218 ? -20.927 -52.681 11.269 1.00 136.72 216 LEU F CA 1
ATOM 9465 C C . LEU G 1 218 ? -21.112 -54.178 11.492 1.00 141.59 216 LEU F C 1
ATOM 9466 O O . LEU G 1 218 ? -22.235 -54.663 11.621 1.00 144.39 216 LEU F O 1
ATOM 9471 N N . ILE G 1 219 ? -20.003 -54.908 11.535 1.00 143.28 217 ILE F N 1
ATOM 9472 C CA . ILE G 1 219 ? -20.052 -56.337 11.814 1.00 146.83 217 ILE F CA 1
ATOM 9473 C C . ILE G 1 219 ? -19.319 -56.645 13.119 1.00 149.50 217 ILE F C 1
ATOM 9474 O O . ILE G 1 219 ? -18.114 -56.417 13.240 1.00 145.85 217 ILE F O 1
ATOM 9479 N N . PHE G 1 220 ? -20.062 -57.157 14.095 1.00 156.82 218 PHE F N 1
ATOM 9480 C CA . PHE G 1 220 ? -19.538 -57.383 15.438 1.00 164.75 218 PHE F CA 1
ATOM 9481 C C . PHE G 1 220 ? -19.579 -58.859 15.812 1.00 169.25 218 PHE F C 1
ATOM 9482 O O . PHE G 1 220 ? -20.508 -59.572 15.433 1.00 171.45 218 PHE F O 1
ATOM 9490 N N . SER G 1 221 ? -18.572 -59.311 16.555 1.00 170.60 219 SER F N 1
ATOM 9491 C CA . SER G 1 221 ? -18.505 -60.704 16.991 1.00 173.11 219 SER F CA 1
ATOM 9492 C C . SER G 1 221 ? -17.878 -60.841 18.377 1.00 173.94 219 SER F C 1
ATOM 9493 O O . SER G 1 221 ? -17.096 -59.994 18.807 1.00 171.72 219 SER F O 1
ATOM 9496 N N . GLU G 1 222 ? -18.227 -61.920 19.068 1.00 176.82 220 GLU F N 1
ATOM 9497 C CA . GLU G 1 222 ? -17.751 -62.158 20.427 1.00 178.33 220 GLU F CA 1
ATOM 9498 C C . GLU G 1 222 ? -16.271 -62.529 20.460 1.00 178.07 220 GLU F C 1
ATOM 9499 O O . GLU G 1 222 ? -15.493 -61.918 21.193 1.00 177.65 220 GLU F O 1
ATOM 9505 N N . SER G 1 223 ? -15.893 -63.533 19.670 1.00 178.76 221 SER F N 1
ATOM 9506 C CA . SER G 1 223 ? -14.492 -63.937 19.532 1.00 177.76 221 SER F CA 1
ATOM 9507 C C . SER G 1 223 ? -14.049 -63.830 18.071 1.00 176.54 221 SER F C 1
ATOM 9508 O O . SER G 1 223 ? -14.860 -64.020 17.162 1.00 176.08 221 SER F O 1
ATOM 9511 N N . PRO G 1 224 ? -12.763 -63.511 17.841 1.00 176.57 222 PRO F N 1
ATOM 9512 C CA . PRO G 1 224 ? -12.242 -63.309 16.483 1.00 176.16 222 PRO F CA 1
ATOM 9513 C C . PRO G 1 224 ? -12.413 -64.512 15.553 1.00 183.27 222 PRO F C 1
ATOM 9514 O O . PRO G 1 224 ? -12.446 -64.318 14.340 1.00 181.01 222 PRO F O 1
ATOM 9518 N N . GLU G 1 225 ? -12.517 -65.721 16.099 1.00 191.92 223 GLU F N 1
ATOM 9519 C CA . GLU G 1 225 ? -12.703 -66.912 15.270 1.00 197.14 223 GLU F CA 1
ATOM 9520 C C . GLU G 1 225 ? -14.050 -66.880 14.559 1.00 195.35 223 GLU F C 1
ATOM 9521 O O . GLU G 1 225 ? -14.151 -67.224 13.381 1.00 194.17 223 GLU F O 1
ATOM 9527 N N . GLU G 1 226 ? -15.081 -66.459 15.283 1.00 196.45 224 GLU F N 1
ATOM 9528 C CA . GLU G 1 226 ? -16.426 -66.390 14.731 1.00 198.77 224 GLU F CA 1
ATOM 9529 C C . GLU G 1 226 ? -16.623 -65.105 13.938 1.00 194.85 224 GLU F C 1
ATOM 9530 O O . GLU G 1 226 ? -17.620 -64.950 13.229 1.00 195.09 224 GLU F O 1
ATOM 9536 N N . HIS G 1 227 ? -15.670 -64.185 14.062 1.00 189.98 225 HIS F N 1
ATOM 9537 C CA . HIS G 1 227 ? -15.726 -62.936 13.313 1.00 180.04 225 HIS F CA 1
ATOM 9538 C C . HIS G 1 227 ? -15.375 -63.155 11.855 1.00 177.64 225 HIS F C 1
ATOM 9539 O O . HIS G 1 227 ? -15.888 -62.468 10.976 1.00 175.27 225 HIS F O 1
ATOM 9546 N N . TRP G 1 228 ? -14.480 -64.103 11.605 1.00 179.72 226 TRP F N 1
ATOM 9547 C CA . TRP G 1 228 ? -14.142 -64.476 10.241 1.00 179.21 226 TRP F CA 1
ATOM 9548 C C . TRP G 1 228 ? -15.318 -65.238 9.629 1.00 183.78 226 TRP F C 1
ATOM 9549 O O . TRP G 1 228 ? -15.582 -65.138 8.429 1.00 184.85 226 TRP F O 1
ATOM 9560 N N . LYS G 1 229 ? -16.024 -65.993 10.470 1.00 185.82 227 LYS F N 1
ATOM 9561 C CA . LYS G 1 229 ? -17.194 -66.754 10.041 1.00 186.28 227 LYS F CA 1
ATOM 9562 C C . LYS G 1 229 ? -18.313 -65.815 9.611 1.00 184.52 227 LYS F C 1
ATOM 9563 O O . LYS G 1 229 ? -19.091 -66.128 8.711 1.00 185.57 227 LYS F O 1
ATOM 9565 N N . HIS G 1 230 ? -18.382 -64.662 10.265 1.00 181.57 228 HIS F N 1
ATOM 9566 C CA . HIS G 1 230 ? -19.375 -63.646 9.944 1.00 177.13 228 HIS F CA 1
ATOM 9567 C C . HIS G 1 230 ? -18.923 -62.777 8.774 1.00 174.12 228 HIS F C 1
ATOM 9568 O O . HIS G 1 230 ? -19.732 -62.365 7.945 1.00 173.73 228 HIS F O 1
ATOM 9575 N N . LEU G 1 231 ? -17.624 -62.502 8.718 1.00 172.87 229 LEU F N 1
ATOM 9576 C CA . LEU G 1 231 ? -17.055 -61.647 7.683 1.00 168.78 229 LEU F CA 1
ATOM 9577 C C . LEU G 1 231 ? -17.178 -62.291 6.310 1.00 169.15 229 LEU F C 1
ATOM 9578 O O . LEU G 1 231 ? -17.391 -61.608 5.307 1.00 165.13 229 LEU F O 1
ATOM 9583 N N . ASP G 1 232 ? -17.041 -63.612 6.278 1.00 172.96 230 ASP F N 1
ATOM 9584 C CA . ASP G 1 232 ? -17.080 -64.362 5.030 1.00 174.81 230 ASP F CA 1
ATOM 9585 C C . ASP G 1 232 ? -18.461 -64.302 4.373 1.00 174.32 230 ASP F C 1
ATOM 9586 O O . ASP G 1 232 ? -18.589 -63.851 3.233 1.00 173.11 230 ASP F O 1
ATOM 9591 N N . THR G 1 233 ? -19.486 -64.749 5.096 1.00 174.42 231 THR F N 1
ATOM 9592 C CA . THR G 1 233 ? -20.854 -64.770 4.574 1.00 171.59 231 THR F CA 1
ATOM 9593 C C . THR G 1 233 ? -21.357 -63.395 4.133 1.00 165.24 231 THR F C 1
ATOM 9594 O O . THR G 1 233 ? -22.073 -63.280 3.139 1.00 165.81 231 THR F O 1
ATOM 9598 N N . VAL G 1 234 ? -20.984 -62.356 4.874 1.00 158.33 232 VAL F N 1
ATOM 9599 C CA . VAL G 1 234 ? -21.373 -60.997 4.520 1.00 149.62 232 VAL F CA 1
ATOM 9600 C C . VAL G 1 234 ? -20.665 -60.565 3.244 1.00 146.23 232 VAL F C 1
ATOM 9601 O O . VAL G 1 234 ? -21.297 -60.093 2.302 1.00 145.71 232 VAL F O 1
ATOM 9605 N N . LEU G 1 235 ? -19.349 -60.742 3.209 1.00 145.02 233 LEU F N 1
ATOM 9606 C CA . LEU G 1 235 ? -18.568 -60.361 2.039 1.00 142.15 233 LEU F CA 1
ATOM 9607 C C . LEU G 1 235 ? -18.882 -61.254 0.846 1.00 143.26 233 LEU F C 1
ATOM 9608 O O . LEU G 1 235 ? -18.556 -60.921 -0.291 1.00 142.12 233 LEU F O 1
ATOM 9613 N N . GLU G 1 236 ? -19.514 -62.391 1.108 1.00 146.79 234 GLU F N 1
ATOM 9614 C CA . GLU G 1 236 ? -19.956 -63.268 0.035 1.00 150.25 234 GLU F CA 1
ATOM 9615 C C . GLU G 1 236 ? -21.196 -62.678 -0.621 1.00 151.42 234 GLU F C 1
ATOM 9616 O O . GLU G 1 236 ? -21.303 -62.644 -1.847 1.00 153.51 234 GLU F O 1
ATOM 9622 N N . ARG G 1 237 ? -22.129 -62.206 0.202 1.00 149.87 235 ARG F N 1
ATOM 9623 C CA . ARG G 1 237 ? -23.348 -61.578 -0.305 1.00 147.57 235 ARG F CA 1
ATOM 9624 C C . ARG G 1 237 ? -23.019 -60.298 -1.066 1.00 140.79 235 ARG F C 1
ATOM 9625 O O . ARG G 1 237 ? -23.738 -59.915 -1.984 1.00 137.46 235 ARG F O 1
ATOM 9633 N N . LEU G 1 238 ? -21.922 -59.649 -0.682 1.00 139.89 236 LEU F N 1
ATOM 9634 C CA . LEU G 1 238 ? -21.412 -58.486 -1.400 1.00 137.12 236 LEU F CA 1
ATOM 9635 C C . LEU G 1 238 ? -20.689 -58.886 -2.684 1.00 142.51 236 LEU F C 1
ATOM 9636 O O . LEU G 1 238 ? -20.468 -58.051 -3.560 1.00 142.55 236 LEU F O 1
ATOM 9641 N N . LYS G 1 239 ? -20.311 -60.158 -2.792 1.00 148.14 237 LYS F N 1
ATOM 9642 C CA . LYS G 1 239 ? -19.719 -60.669 -4.027 1.00 152.00 237 LYS F CA 1
ATOM 9643 C C . LYS G 1 239 ? -20.819 -60.993 -5.045 1.00 155.99 237 LYS F C 1
ATOM 9644 O O . LYS G 1 239 ? -20.699 -60.677 -6.235 1.00 155.03 237 LYS F O 1
ATOM 9646 N N . ASN G 1 240 ? -21.891 -61.620 -4.564 1.00 157.54 238 ASN F N 1
ATOM 9647 C CA . ASN G 1 240 ? -23.058 -61.898 -5.389 1.00 156.18 238 ASN F CA 1
ATOM 9648 C C . ASN G 1 240 ? -23.629 -60.629 -6.003 1.00 148.91 238 ASN F C 1
ATOM 9649 O O . ASN G 1 240 ? -23.867 -60.569 -7.206 1.00 149.88 238 ASN F O 1
ATOM 9654 N N . GLU G 1 241 ? -23.827 -59.610 -5.171 1.00 141.51 239 GLU F N 1
ATOM 9655 C CA . GLU G 1 241 ? -24.462 -58.372 -5.607 1.00 135.81 239 GLU F CA 1
ATOM 9656 C C . GLU G 1 241 ? -23.511 -57.445 -6.360 1.00 134.69 239 GLU F C 1
ATOM 9657 O O . GLU G 1 241 ? -23.833 -56.278 -6.583 1.00 133.01 239 GLU F O 1
ATOM 9663 N N . ASN G 1 242 ? -22.341 -57.959 -6.733 1.00 136.03 240 ASN F N 1
ATOM 9664 C CA . ASN G 1 242 ? -21.346 -57.196 -7.494 1.00 135.19 240 ASN F CA 1
ATOM 9665 C C . ASN G 1 242 ? -20.919 -55.889 -6.837 1.00 130.97 240 ASN F C 1
ATOM 9666 O O . ASN G 1 242 ? -20.180 -55.104 -7.428 1.00 130.91 240 ASN F O 1
ATOM 9671 N N . LEU G 1 243 ? -21.395 -55.653 -5.620 1.00 127.04 241 LEU F N 1
ATOM 9672 C CA . LEU G 1 243 ? -21.089 -54.429 -4.906 1.00 121.29 241 LEU F CA 1
ATOM 9673 C C . LEU G 1 243 ? -19.684 -54.534 -4.362 1.00 120.82 241 LEU F C 1
ATOM 9674 O O . LEU G 1 243 ? -19.377 -55.465 -3.632 1.00 124.71 241 LEU F O 1
ATOM 9679 N N . ILE G 1 244 ? -18.819 -53.593 -4.721 1.00 120.48 242 ILE F N 1
ATOM 9680 C CA . ILE G 1 244 ? -17.442 -53.637 -4.235 1.00 124.33 242 ILE F CA 1
ATOM 9681 C C . ILE G 1 244 ? -17.215 -52.701 -3.045 1.00 123.90 242 ILE F C 1
ATOM 9682 O O . ILE G 1 244 ? -17.892 -51.682 -2.899 1.00 122.94 242 ILE F O 1
ATOM 9687 N N . VAL G 1 245 ? -16.267 -53.058 -2.190 1.00 127.14 243 VAL F N 1
ATOM 9688 C CA . VAL G 1 245 ? -15.960 -52.247 -1.021 1.00 129.95 243 VAL F CA 1
ATOM 9689 C C . VAL G 1 245 ? -14.832 -51.271 -1.356 1.00 135.55 243 VAL F C 1
ATOM 9690 O O . VAL G 1 245 ? -14.020 -51.533 -2.246 1.00 139.16 243 VAL F O 1
ATOM 9694 N N . LYS G 1 246 ? -14.793 -50.135 -0.666 1.00 135.94 244 LYS F N 1
ATOM 9695 C CA . LYS G 1 246 ? -13.724 -49.167 -0.876 1.00 138.57 244 LYS F CA 1
ATOM 9696 C C . LYS G 1 246 ? -12.764 -49.195 0.301 1.00 143.81 244 LYS F C 1
ATOM 9697 O O . LYS G 1 246 ? -13.083 -48.686 1.373 1.00 147.45 244 LYS F O 1
ATOM 9703 N N . LYS G 1 247 ? -11.589 -49.786 0.094 1.00 144.64 245 LYS F N 1
ATOM 9704 C CA . LYS G 1 247 ? -10.687 -50.124 1.198 1.00 143.74 245 LYS F CA 1
ATOM 9705 C C . LYS G 1 247 ? -10.230 -48.933 2.045 1.00 137.20 245 LYS F C 1
ATOM 9706 O O . LYS G 1 247 ? -10.146 -49.037 3.269 1.00 136.00 245 LYS F O 1
ATOM 9712 N N . LYS G 1 248 ? -9.960 -47.802 1.400 1.00 132.81 246 LYS F N 1
ATOM 9713 C CA . LYS G 1 248 ? -9.293 -46.686 2.070 1.00 133.98 246 LYS F CA 1
ATOM 9714 C C . LYS G 1 248 ? -10.074 -46.039 3.215 1.00 134.36 246 LYS F C 1
ATOM 9715 O O . LYS G 1 248 ? -9.563 -45.131 3.871 1.00 136.35 246 LYS F O 1
ATOM 9721 N N . LYS G 1 249 ? -11.301 -46.494 3.457 1.00 132.46 247 LYS F N 1
ATOM 9722 C CA . LYS G 1 249 ? -12.159 -45.859 4.460 1.00 128.37 247 LYS F CA 1
ATOM 9723 C C . LYS G 1 249 ? -12.836 -46.838 5.421 1.00 126.78 247 LYS F C 1
ATOM 9724 O O . LYS G 1 249 ? -13.577 -46.419 6.314 1.00 125.44 247 LYS F O 1
ATOM 9730 N N . CYS G 1 250 ? -12.578 -48.132 5.240 1.00 125.09 248 CYS F N 1
ATOM 9731 C CA . CYS G 1 250 ? -13.102 -49.150 6.148 1.00 122.85 248 CYS F CA 1
ATOM 9732 C C . CYS G 1 250 ? -12.033 -49.667 7.103 1.00 125.84 248 CYS F C 1
ATOM 9733 O O . CYS G 1 250 ? -10.874 -49.810 6.722 1.00 127.38 248 CYS F O 1
ATOM 9736 N N . LYS G 1 251 ? -12.428 -49.930 8.347 1.00 129.67 249 LYS F N 1
ATOM 9737 C CA . LYS G 1 251 ? -11.517 -50.471 9.363 1.00 133.73 249 LYS F CA 1
ATOM 9738 C C . LYS G 1 251 ? -11.912 -51.895 9.766 1.00 134.09 249 LYS F C 1
ATOM 9739 O O . LYS G 1 251 ? -13.073 -52.158 10.089 1.00 134.72 249 LYS F O 1
ATOM 9741 N N . PHE G 1 252 ? -10.943 -52.806 9.752 1.00 133.03 250 PHE F N 1
ATOM 9742 C CA . PHE G 1 252 ? -11.228 -54.223 9.963 1.00 136.56 250 PHE F CA 1
ATOM 9743 C C . PHE G 1 252 ? -10.813 -54.730 11.346 1.00 140.87 250 PHE F C 1
ATOM 9744 O O . PHE G 1 252 ? -9.870 -54.216 11.944 1.00 142.53 250 PHE F O 1
ATOM 9752 N N . ALA G 1 253 ? -11.529 -55.747 11.826 1.00 142.83 251 ALA F N 1
ATOM 9753 C CA . ALA G 1 253 ? -11.192 -56.502 13.038 1.00 147.25 251 ALA F CA 1
ATOM 9754 C C . ALA G 1 253 ? -10.527 -55.719 14.168 1.00 148.31 251 ALA F C 1
ATOM 9755 O O . ALA G 1 253 ? -9.599 -56.210 14.803 1.00 151.21 251 ALA F O 1
ATOM 9757 N N . SER G 1 254 ? -10.994 -54.504 14.416 1.00 148.32 252 SER F N 1
ATOM 9758 C CA . SER G 1 254 ? -10.406 -53.690 15.471 1.00 153.99 252 SER F CA 1
ATOM 9759 C C . SER G 1 254 ? -11.074 -53.932 16.809 1.00 158.88 252 SER F C 1
ATOM 9760 O O . SER G 1 254 ? -12.189 -54.454 16.880 1.00 158.71 252 SER F O 1
ATOM 9763 N N . GLU G 1 255 ? -10.373 -53.538 17.866 1.00 164.00 253 GLU F N 1
ATOM 9764 C CA . GLU G 1 255 ? -10.896 -53.610 19.222 1.00 168.94 253 GLU F CA 1
ATOM 9765 C C . GLU G 1 255 ? -12.090 -52.668 19.377 1.00 165.58 253 GLU F C 1
ATOM 9766 O O . GLU G 1 255 ? -13.059 -52.986 20.067 1.00 167.95 253 GLU F O 1
ATOM 9772 N N . GLU G 1 256 ? -12.017 -51.511 18.725 1.00 159.41 254 GLU F N 1
ATOM 9773 C CA . GLU G 1 256 ? -13.095 -50.533 18.781 1.00 156.86 254 GLU F CA 1
ATOM 9774 C C . GLU G 1 256 ? -13.267 -49.843 17.431 1.00 151.25 254 GLU F C 1
ATOM 9775 O O . GLU G 1 256 ? -12.376 -49.908 16.585 1.00 151.56 254 GLU F O 1
ATOM 9781 N N . THR G 1 257 ? -14.416 -49.198 17.226 1.00 145.64 255 THR F N 1
ATOM 9782 C CA . THR G 1 257 ? -14.714 -48.538 15.955 1.00 136.42 255 THR F CA 1
ATOM 9783 C C . THR G 1 257 ? -15.736 -47.423 16.101 1.00 134.25 255 THR F C 1
ATOM 9784 O O . THR G 1 257 ? -16.377 -47.295 17.141 1.00 135.05 255 THR F O 1
ATOM 9788 N N . GLU G 1 258 ? -15.888 -46.628 15.044 1.00 133.42 256 GLU F N 1
ATOM 9789 C CA . GLU G 1 258 ? -16.867 -45.541 15.023 1.00 136.30 256 GLU F CA 1
ATOM 9790 C C . GLU G 1 258 ? -17.994 -45.806 14.030 1.00 135.81 256 GLU F C 1
ATOM 9791 O O . GLU G 1 258 ? -17.756 -46.032 12.845 1.00 135.68 256 GLU F O 1
ATOM 9797 N N . PHE G 1 259 ? -19.226 -45.749 14.525 1.00 136.57 257 PHE F N 1
ATOM 9798 C CA . PHE G 1 259 ? -20.389 -46.147 13.749 1.00 131.82 257 PHE F CA 1
ATOM 9799 C C . PHE G 1 259 ? -21.601 -45.346 14.191 1.00 129.11 257 PHE F C 1
ATOM 9800 O O . PHE G 1 259 ? -21.911 -45.283 15.377 1.00 127.14 257 PHE F O 1
ATOM 9808 N N . LEU G 1 260 ? -22.264 -44.719 13.225 1.00 131.13 258 LEU F N 1
ATOM 9809 C CA . LEU G 1 260 ? -23.506 -43.985 13.465 1.00 136.00 258 LEU F CA 1
ATOM 9810 C C . LEU G 1 260 ? -23.400 -42.880 14.518 1.00 136.55 258 LEU F C 1
ATOM 9811 O O . LEU G 1 260 ? -24.332 -42.652 15.290 1.00 136.21 258 LEU F O 1
ATOM 9816 N N . GLY G 1 261 ? -22.263 -42.191 14.531 1.00 138.67 259 GLY F N 1
ATOM 9817 C CA . GLY G 1 261 ? -22.053 -41.072 15.433 1.00 143.42 259 GLY F CA 1
ATOM 9818 C C . GLY G 1 261 ? -21.620 -41.511 16.816 1.00 147.03 259 GLY F C 1
ATOM 9819 O O . GLY G 1 261 ? -21.500 -40.702 17.738 1.00 149.11 259 GLY F O 1
ATOM 9820 N N . TYR G 1 262 ? -21.388 -42.809 16.961 1.00 147.32 260 TYR F N 1
ATOM 9821 C CA . TYR G 1 262 ? -21.028 -43.372 18.249 1.00 150.83 260 TYR F CA 1
ATOM 9822 C C . TYR G 1 262 ? -19.652 -44.010 18.180 1.00 148.24 260 TYR F C 1
ATOM 9823 O O . TYR G 1 262 ? -19.172 -44.348 17.101 1.00 141.50 260 TYR F O 1
ATOM 9832 N N . SER G 1 263 ? -19.017 -44.151 19.340 1.00 154.13 261 SER F N 1
ATOM 9833 C CA . SER G 1 263 ? -17.777 -44.905 19.456 1.00 154.87 261 SER F CA 1
ATOM 9834 C C . SER G 1 263 ? -18.045 -46.195 20.221 1.00 155.84 261 SER F C 1
ATOM 9835 O O . SER G 1 263 ? -18.334 -46.168 21.419 1.00 157.81 261 SER F O 1
ATOM 9838 N N . ILE G 1 264 ? -17.966 -47.321 19.515 1.00 154.41 262 ILE F N 1
ATOM 9839 C CA . ILE G 1 264 ? -18.205 -48.624 20.120 1.00 158.30 262 ILE F CA 1
ATOM 9840 C C . ILE G 1 264 ? -16.898 -49.325 20.465 1.00 164.61 262 ILE F C 1
ATOM 9841 O O . ILE G 1 264 ? -16.195 -49.812 19.583 1.00 164.24 262 ILE F O 1
ATOM 9846 N N . GLY G 1 265 ? -16.572 -49.358 21.751 1.00 171.70 263 GLY F N 1
ATOM 9847 C CA . GLY G 1 265 ? -15.517 -50.219 22.244 1.00 176.74 263 GLY F CA 1
ATOM 9848 C C . GLY G 1 265 ? -16.209 -51.458 22.766 1.00 184.02 263 GLY F C 1
ATOM 9849 O O . GLY G 1 265 ? -17.434 -51.457 22.904 1.00 184.42 263 GLY F O 1
ATOM 9850 N N . ILE G 1 266 ? -15.451 -52.515 23.041 1.00 149.42 264 ILE F N 1
ATOM 9851 C CA . ILE G 1 266 ? -16.039 -53.729 23.597 1.00 155.65 264 ILE F CA 1
ATOM 9852 C C . ILE G 1 266 ? -16.654 -53.434 24.967 1.00 160.40 264 ILE F C 1
ATOM 9853 O O . ILE G 1 266 ? -15.968 -52.966 25.878 1.00 161.26 264 ILE F O 1
ATOM 9858 N N . GLN G 1 267 ? -17.953 -53.696 25.089 1.00 163.46 265 GLN F N 1
ATOM 9859 C CA . GLN G 1 267 ? -18.726 -53.343 26.282 1.00 165.54 265 GLN F CA 1
ATOM 9860 C C . GLN G 1 267 ? -18.581 -51.883 26.689 1.00 167.23 265 GLN F C 1
ATOM 9861 O O . GLN G 1 267 ? -18.476 -51.575 27.878 1.00 167.62 265 GLN F O 1
ATOM 9867 N N . LYS G 1 268 ? -18.562 -50.993 25.702 1.00 168.03 266 LYS F N 1
ATOM 9868 C CA . LYS G 1 268 ? -18.566 -49.558 25.973 1.00 168.52 266 LYS F CA 1
ATOM 9869 C C . LYS G 1 268 ? -19.012 -48.734 24.764 1.00 167.07 266 LYS F C 1
ATOM 9870 O O . LYS G 1 268 ? -18.228 -48.468 23.849 1.00 167.11 266 LYS F O 1
ATOM 9876 N N . ILE G 1 269 ? -20.280 -48.330 24.785 1.00 164.22 267 ILE F N 1
ATOM 9877 C CA . ILE G 1 269 ? -20.867 -47.522 23.721 1.00 159.13 267 ILE F CA 1
ATOM 9878 C C . ILE G 1 269 ? -21.033 -46.071 24.166 1.00 154.21 267 ILE F C 1
ATOM 9879 O O . ILE G 1 269 ? -21.788 -45.772 25.088 1.00 150.77 267 ILE F O 1
ATOM 9884 N N . ALA G 1 270 ? -20.313 -45.174 23.503 1.00 154.23 268 ALA F N 1
ATOM 9885 C CA . ALA G 1 270 ? -20.373 -43.759 23.832 1.00 155.28 268 ALA F CA 1
ATOM 9886 C C . ALA G 1 270 ? -20.207 -42.901 22.581 1.00 155.65 268 ALA F C 1
ATOM 9887 O O . ALA G 1 270 ? -19.271 -43.101 21.805 1.00 156.70 268 ALA F O 1
ATOM 9889 N N . PRO G 1 271 ? -21.120 -41.938 22.385 1.00 154.01 269 PRO F N 1
ATOM 9890 C CA . PRO G 1 271 ? -21.122 -41.017 21.244 1.00 152.65 269 PRO F CA 1
ATOM 9891 C C . PRO G 1 271 ? -19.959 -40.041 21.296 1.00 151.10 269 PRO F C 1
ATOM 9892 O O . PRO G 1 271 ? -19.599 -39.569 22.373 1.00 151.26 269 PRO F O 1
ATOM 9896 N N . LEU G 1 272 ? -19.392 -39.736 20.136 1.00 150.30 270 LEU F N 1
ATOM 9897 C CA . LEU G 1 272 ? -18.296 -38.783 20.049 1.00 150.87 270 LEU F CA 1
ATOM 9898 C C . LEU G 1 272 ? -18.740 -37.418 20.555 1.00 154.84 270 LEU F C 1
ATOM 9899 O O . LEU G 1 272 ? -18.059 -36.798 21.370 1.00 156.47 270 LEU F O 1
ATOM 9904 N N . GLN G 1 273 ? -19.890 -36.958 20.073 1.00 156.11 271 GLN F N 1
ATOM 9905 C CA . GLN G 1 273 ? -20.475 -35.709 20.551 1.00 157.02 271 GLN F CA 1
ATOM 9906 C C . GLN G 1 273 ? -21.864 -35.968 21.123 1.00 155.23 271 GLN F C 1
ATOM 9907 O O . GLN G 1 273 ? -22.813 -36.207 20.378 1.00 153.16 271 GLN F O 1
ATOM 9913 N N . HIS G 1 274 ? -21.973 -35.917 22.448 1.00 158.27 272 HIS F N 1
ATOM 9914 C CA . HIS G 1 274 ? -23.222 -36.229 23.141 1.00 163.35 272 HIS F CA 1
ATOM 9915 C C . HIS G 1 274 ? -24.352 -35.294 22.731 1.00 170.72 272 HIS F C 1
ATOM 9916 O O . HIS G 1 274 ? -24.124 -34.290 22.055 1.00 175.06 272 HIS F O 1
ATOM 9918 N N . LYS G 1 275 ? -25.568 -35.637 23.148 1.00 171.94 273 LYS F N 1
ATOM 9919 C CA . LYS G 1 275 ? -26.764 -34.883 22.784 1.00 172.13 273 LYS F CA 1
ATOM 9920 C C . LYS G 1 275 ? -26.654 -33.416 23.198 1.00 171.90 273 LYS F C 1
ATOM 9921 O O . LYS G 1 275 ? -26.798 -32.512 22.375 1.00 168.52 273 LYS F O 1
ATOM 9927 N N . CYS G 1 276 ? -26.384 -33.188 24.478 1.00 176.66 274 CYS F N 1
ATOM 9928 C CA . CYS G 1 276 ? -26.189 -31.838 24.993 1.00 182.38 274 CYS F CA 1
ATOM 9929 C C . CYS G 1 276 ? -24.758 -31.653 25.490 1.00 183.93 274 CYS F C 1
ATOM 9930 O O . CYS G 1 276 ? -24.532 -31.151 26.591 1.00 183.63 274 CYS F O 1
ATOM 9933 N N . ALA G 1 277 ? -23.797 -32.060 24.665 1.00 184.92 275 ALA F N 1
ATOM 9934 C CA . ALA G 1 277 ? -22.387 -32.018 25.041 1.00 184.36 275 ALA F CA 1
ATOM 9935 C C . ALA G 1 277 ? -21.817 -30.603 25.031 1.00 187.48 275 ALA F C 1
ATOM 9936 O O . ALA G 1 277 ? -21.355 -30.106 26.057 1.00 188.06 275 ALA F O 1
ATOM 9938 N N . ALA G 1 278 ? -21.871 -29.957 23.870 1.00 189.53 276 ALA F N 1
ATOM 9939 C CA . ALA G 1 278 ? -21.210 -28.670 23.653 1.00 190.31 276 ALA F CA 1
ATOM 9940 C C . ALA G 1 278 ? -21.616 -27.569 24.635 1.00 190.83 276 ALA F C 1
ATOM 9941 O O . ALA G 1 278 ? -20.923 -26.557 24.763 1.00 190.57 276 ALA F O 1
ATOM 9943 N N . ILE G 1 279 ? -22.733 -27.767 25.327 1.00 191.61 277 ILE F N 1
ATOM 9944 C CA . ILE G 1 279 ? -23.224 -26.760 26.257 1.00 194.18 277 ILE F CA 1
ATOM 9945 C C . ILE G 1 279 ? -22.565 -26.859 27.636 1.00 195.67 277 ILE F C 1
ATOM 9946 O O . ILE G 1 279 ? -22.209 -25.840 28.228 1.00 199.09 277 ILE F O 1
ATOM 9951 N N . ARG G 1 280 ? -22.376 -28.077 28.135 1.00 192.51 278 ARG F N 1
ATOM 9952 C CA . ARG G 1 280 ? -21.864 -28.267 29.490 1.00 189.32 278 ARG F CA 1
ATOM 9953 C C . ARG G 1 280 ? -20.434 -27.755 29.686 1.00 190.64 278 ARG F C 1
ATOM 9954 O O . ARG G 1 280 ? -20.060 -27.360 30.789 1.00 191.42 278 ARG F O 1
ATOM 9962 N N . ASP G 1 281 ? -19.648 -27.739 28.614 1.00 191.20 279 ASP F N 1
ATOM 9963 C CA . ASP G 1 281 ? -18.221 -27.439 28.717 1.00 192.55 279 ASP F CA 1
ATOM 9964 C C . ASP G 1 281 ? -17.852 -25.981 28.430 1.00 193.43 279 ASP F C 1
ATOM 9965 O O . ASP G 1 281 ? -16.687 -25.682 28.178 1.00 196.91 279 ASP F O 1
ATOM 9970 N N . PHE G 1 282 ? -18.829 -25.080 28.467 1.00 189.91 280 PHE F N 1
ATOM 9971 C CA . PHE G 1 282 ? -18.582 -23.687 28.094 1.00 187.28 280 PHE F CA 1
ATOM 9972 C C . PHE G 1 282 ? -17.476 -23.043 28.939 1.00 181.84 280 PHE F C 1
ATOM 9973 O O . PHE G 1 282 ? -17.534 -23.063 30.172 1.00 175.80 280 PHE F O 1
ATOM 9981 N N . PRO G 1 283 ? -16.456 -22.483 28.264 1.00 183.67 281 PRO F N 1
ATOM 9982 C CA . PRO G 1 283 ? -15.264 -21.859 28.857 1.00 186.91 281 PRO F CA 1
ATOM 9983 C C . PRO G 1 283 ? -15.561 -20.634 29.731 1.00 190.07 281 PRO F C 1
ATOM 9984 O O . PRO G 1 283 ? -15.253 -19.510 29.323 1.00 191.80 281 PRO F O 1
ATOM 9988 N N . THR G 1 284 ? -16.122 -20.841 30.919 1.00 189.82 282 THR F N 1
ATOM 9989 C CA . THR G 1 284 ? -16.504 -19.717 31.770 1.00 190.54 282 THR F CA 1
ATOM 9990 C C . THR G 1 284 ? -15.301 -19.057 32.434 1.00 190.89 282 THR F C 1
ATOM 9991 O O . THR G 1 284 ? -15.421 -17.980 33.019 1.00 191.39 282 THR F O 1
ATOM 9995 N N . LYS G 1 289 ? -17.593 -8.436 29.036 1.00 171.76 287 LYS F N 1
ATOM 9996 C CA . LYS G 1 289 ? -17.474 -8.253 27.596 1.00 172.39 287 LYS F CA 1
ATOM 9997 C C . LYS G 1 289 ? -17.879 -9.524 26.864 1.00 170.80 287 LYS F C 1
ATOM 9998 O O . LYS G 1 289 ? -18.734 -9.505 25.980 1.00 168.88 287 LYS F O 1
ATOM 10000 N N . GLN G 1 290 ? -17.253 -10.631 27.246 1.00 171.40 288 GLN F N 1
ATOM 10001 C CA . GLN G 1 290 ? -17.555 -11.933 26.665 1.00 170.53 288 GLN F CA 1
ATOM 10002 C C . GLN G 1 290 ? -18.331 -12.770 27.683 1.00 169.93 288 GLN F C 1
ATOM 10003 O O . GLN G 1 290 ? -18.485 -13.987 27.535 1.00 164.64 288 GLN F O 1
ATOM 10009 N N . ALA G 1 291 ? -18.813 -12.090 28.720 1.00 173.50 289 ALA F N 1
ATOM 10010 C CA . ALA G 1 291 ? -19.621 -12.710 29.761 1.00 173.94 289 ALA F CA 1
ATOM 10011 C C . ALA G 1 291 ? -21.097 -12.595 29.407 1.00 174.40 289 ALA F C 1
ATOM 10012 O O . ALA G 1 291 ? -21.936 -13.320 29.945 1.00 173.09 289 ALA F O 1
ATOM 10014 N N . GLN G 1 292 ? -21.401 -11.675 28.496 1.00 175.33 290 GLN F N 1
ATOM 10015 C CA . GLN G 1 292 ? -22.769 -11.447 28.049 1.00 173.30 290 GLN F CA 1
ATOM 10016 C C . GLN G 1 292 ? -23.214 -12.500 27.035 1.00 172.71 290 GLN F C 1
ATOM 10017 O O . GLN G 1 292 ? -24.406 -12.661 26.782 1.00 172.99 290 GLN F O 1
ATOM 10023 N N . ARG G 1 293 ? -22.253 -13.211 26.455 1.00 173.29 291 ARG F N 1
ATOM 10024 C CA . ARG G 1 293 ? -22.564 -14.259 25.489 1.00 175.66 291 ARG F CA 1
ATOM 10025 C C . ARG G 1 293 ? -23.358 -15.382 26.146 1.00 175.55 291 ARG F C 1
ATOM 10026 O O . ARG G 1 293 ? -24.373 -15.828 25.610 1.00 175.72 291 ARG F O 1
ATOM 10034 N N . PHE G 1 294 ? -22.889 -15.826 27.310 1.00 175.62 292 PHE F N 1
ATOM 10035 C CA . PHE G 1 294 ? -23.549 -16.885 28.075 1.00 174.42 292 PHE F CA 1
ATOM 10036 C C . PHE G 1 294 ? -24.980 -16.496 28.452 1.00 178.21 292 PHE F C 1
ATOM 10037 O O . PHE G 1 294 ? -25.887 -17.331 28.441 1.00 176.60 292 PHE F O 1
ATOM 10045 N N . LEU G 1 295 ? -25.171 -15.226 28.797 1.00 183.03 293 LEU F N 1
ATOM 10046 C CA . LEU G 1 295 ? -26.489 -14.722 29.161 1.00 187.42 293 LEU F CA 1
ATOM 10047 C C . LEU G 1 295 ? -27.362 -14.517 27.922 1.00 191.34 293 LEU F C 1
ATOM 10048 O O . LEU G 1 295 ? -28.590 -14.573 28.000 1.00 191.37 293 LEU F O 1
ATOM 10050 N N . GLY G 1 296 ? -26.720 -14.280 26.780 1.00 194.68 294 GLY F N 1
ATOM 10051 C CA . GLY G 1 296 ? -27.427 -14.152 25.519 1.00 196.36 294 GLY F CA 1
ATOM 10052 C C . GLY G 1 296 ? -28.163 -15.437 25.204 1.00 196.03 294 GLY F C 1
ATOM 10053 O O . GLY G 1 296 ? -29.216 -15.427 24.570 1.00 195.10 294 GLY F O 1
ATOM 10062 N N . ILE G 1 298 ? -29.274 -17.748 27.735 1.00 200.10 296 ILE F N 1
ATOM 10063 C CA . ILE G 1 298 ? -30.344 -17.943 28.715 1.00 199.82 296 ILE F CA 1
ATOM 10064 C C . ILE G 1 298 ? -31.521 -16.977 28.552 1.00 200.94 296 ILE F C 1
ATOM 10065 O O . ILE G 1 298 ? -32.629 -17.262 29.005 1.00 201.30 296 ILE F O 1
ATOM 10070 N N . ASN G 1 299 ? -31.279 -15.834 27.918 1.00 201.02 297 ASN F N 1
ATOM 10071 C CA . ASN G 1 299 ? -32.353 -14.886 27.654 1.00 201.57 297 ASN F CA 1
ATOM 10072 C C . ASN G 1 299 ? -33.263 -15.399 26.543 1.00 200.57 297 ASN F C 1
ATOM 10073 O O . ASN G 1 299 ? -34.426 -15.007 26.447 1.00 202.59 297 ASN F O 1
ATOM 10078 N N . TYR G 1 300 ? -32.725 -16.283 25.707 1.00 196.73 298 TYR F N 1
ATOM 10079 C CA . TYR G 1 300 ? -33.501 -16.891 24.635 1.00 191.30 298 TYR F CA 1
ATOM 10080 C C . TYR G 1 300 ? -34.384 -18.006 25.180 1.00 186.26 298 TYR F C 1
ATOM 10081 O O . TYR G 1 300 ? -35.586 -18.050 24.922 1.00 183.02 298 TYR F O 1
ATOM 10090 N N . TYR G 1 301 ? -33.775 -18.901 25.950 1.00 186.75 299 TYR F N 1
ATOM 10091 C CA . TYR G 1 301 ? -34.493 -20.003 26.575 1.00 189.01 299 TYR F CA 1
ATOM 10092 C C . TYR G 1 301 ? -35.127 -19.557 27.892 1.00 189.76 299 TYR F C 1
ATOM 10093 O O . TYR G 1 301 ? -35.506 -20.383 28.720 1.00 191.36 299 TYR F O 1
ATOM 10102 N N . ARG G 1 302 ? -35.233 -18.242 28.071 1.00 187.52 300 ARG F N 1
ATOM 10103 C CA . ARG G 1 302 ? -35.825 -17.631 29.262 1.00 182.02 300 ARG F CA 1
ATOM 10104 C C . ARG G 1 302 ? -37.269 -18.077 29.479 1.00 178.39 300 ARG F C 1
ATOM 10105 O O . ARG G 1 302 ? -37.736 -18.191 30.612 1.00 178.11 300 ARG F O 1
ATOM 10113 N N . ARG G 1 303 ? -37.963 -18.354 28.383 1.00 175.23 301 ARG F N 1
ATOM 10114 C CA . ARG G 1 303 ? -39.370 -18.726 28.431 1.00 170.92 301 ARG F CA 1
ATOM 10115 C C . ARG G 1 303 ? -39.600 -20.098 29.064 1.00 168.79 301 ARG F C 1
ATOM 10116 O O . ARG G 1 303 ? -40.731 -20.464 29.374 1.00 168.65 301 ARG F O 1
ATOM 10124 N N . PHE G 1 304 ? -38.529 -20.861 29.250 1.00 168.10 302 PHE F N 1
ATOM 10125 C CA . PHE G 1 304 ? -38.654 -22.223 29.761 1.00 168.84 302 PHE F CA 1
ATOM 10126 C C . PHE G 1 304 ? -37.973 -22.424 31.121 1.00 169.79 302 PHE F C 1
ATOM 10127 O O . PHE G 1 304 ? -38.089 -23.494 31.724 1.00 169.17 302 PHE F O 1
ATOM 10135 N N . ILE G 1 305 ? -37.264 -21.403 31.599 1.00 169.93 303 ILE F N 1
ATOM 10136 C CA . ILE G 1 305 ? -36.545 -21.502 32.869 1.00 167.24 303 ILE F CA 1
ATOM 10137 C C . ILE G 1 305 ? -37.045 -20.503 33.924 1.00 167.75 303 ILE F C 1
ATOM 10138 O O . ILE G 1 305 ? -36.926 -19.288 33.754 1.00 164.94 303 ILE F O 1
ATOM 10143 N N . PRO G 1 306 ? -37.607 -21.027 35.026 1.00 171.89 304 PRO F N 1
ATOM 10144 C CA . PRO G 1 306 ? -38.269 -20.228 36.066 1.00 177.70 304 PRO F CA 1
ATOM 10145 C C . PRO G 1 306 ? -37.332 -19.290 36.834 1.00 183.85 304 PRO F C 1
ATOM 10146 O O . PRO G 1 306 ? -36.315 -19.738 37.368 1.00 184.46 304 PRO F O 1
ATOM 10150 N N . ASN G 1 307 ? -37.692 -18.006 36.885 1.00 187.51 305 ASN F N 1
ATOM 10151 C CA . ASN G 1 307 ? -36.935 -16.986 37.617 1.00 188.93 305 ASN F CA 1
ATOM 10152 C C . ASN G 1 307 ? -35.458 -16.906 37.233 1.00 190.56 305 ASN F C 1
ATOM 10153 O O . ASN G 1 307 ? -34.591 -16.739 38.092 1.00 188.41 305 ASN F O 1
ATOM 10155 N N . CYS G 1 308 ? -35.183 -17.020 35.937 1.00 194.57 306 CYS F N 1
ATOM 10156 C CA . CYS G 1 308 ? -33.815 -17.004 35.429 1.00 196.68 306 CYS F CA 1
ATOM 10157 C C . CYS G 1 308 ? -33.190 -15.621 35.563 1.00 197.86 306 CYS F C 1
ATOM 10158 O O . CYS G 1 308 ? -31.971 -15.485 35.657 1.00 197.05 306 CYS F O 1
ATOM 10161 N N . SER G 1 309 ? -34.037 -14.599 35.569 1.00 199.13 307 SER F N 1
ATOM 10162 C CA . SER G 1 309 ? -33.578 -13.216 35.569 1.00 199.52 307 SER F CA 1
ATOM 10163 C C . SER G 1 309 ? -32.733 -12.877 36.797 1.00 196.99 307 SER F C 1
ATOM 10164 O O . SER G 1 309 ? -31.857 -12.014 36.729 1.00 196.66 307 SER F O 1
ATOM 10167 N N . LYS G 1 310 ? -32.989 -13.567 37.908 1.00 195.34 308 LYS F N 1
ATOM 10168 C CA . LYS G 1 310 ? -32.289 -13.307 39.170 1.00 193.42 308 LYS F CA 1
ATOM 10169 C C . LYS G 1 310 ? -30.921 -13.987 39.247 1.00 188.82 308 LYS F C 1
ATOM 10170 O O . LYS G 1 310 ? -29.987 -13.456 39.853 1.00 187.22 308 LYS F O 1
ATOM 10172 N N . ILE G 1 311 ? -30.810 -15.166 38.640 1.00 185.14 309 ILE F N 1
ATOM 10173 C CA . ILE G 1 311 ? -29.543 -15.882 38.594 1.00 179.09 309 ILE F CA 1
ATOM 10174 C C . ILE G 1 311 ? -28.692 -15.312 37.462 1.00 179.32 309 ILE F C 1
ATOM 10175 O O . ILE G 1 311 ? -27.493 -15.575 37.370 1.00 178.68 309 ILE F O 1
ATOM 10180 N N . ALA G 1 312 ? -29.327 -14.508 36.612 1.00 180.90 310 ALA F N 1
ATOM 10181 C CA . ALA G 1 312 ? -28.634 -13.785 35.550 1.00 182.88 310 ALA F CA 1
ATOM 10182 C C . ALA G 1 312 ? -28.209 -12.401 36.034 1.00 183.51 310 ALA F C 1
ATOM 10183 O O . ALA G 1 312 ? -28.149 -11.446 35.254 1.00 182.65 310 ALA F O 1
ATOM 10185 N N . GLN G 1 313 ? -27.919 -12.305 37.328 1.00 183.98 311 GLN F N 1
ATOM 10186 C CA . GLN G 1 313 ? -27.518 -11.043 37.946 1.00 186.60 311 GLN F CA 1
ATOM 10187 C C . GLN G 1 313 ? -26.010 -10.909 38.218 1.00 188.42 311 GLN F C 1
ATOM 10188 O O . GLN G 1 313 ? -25.425 -9.872 37.896 1.00 190.87 311 GLN F O 1
ATOM 10190 N N . PRO G 1 314 ? -25.373 -11.941 38.817 1.00 186.19 312 PRO F N 1
ATOM 10191 C CA . PRO G 1 314 ? -23.937 -11.782 39.091 1.00 184.72 312 PRO F CA 1
ATOM 10192 C C . PRO G 1 314 ? -23.091 -11.682 37.823 1.00 185.07 312 PRO F C 1
ATOM 10193 O O . PRO G 1 314 ? -22.104 -10.945 37.825 1.00 184.89 312 PRO F O 1
ATOM 10197 N N . THR G 1 326 ? -15.258 -13.984 39.407 1.00 179.13 324 THR F N 1
ATOM 10198 C CA . THR G 1 326 ? -15.923 -13.910 40.704 1.00 179.98 324 THR F CA 1
ATOM 10199 C C . THR G 1 326 ? -16.659 -15.221 40.999 1.00 182.01 324 THR F C 1
ATOM 10200 O O . THR G 1 326 ? -17.291 -15.795 40.112 1.00 181.79 324 THR F O 1
ATOM 10204 N N . GLU G 1 327 ? -16.568 -15.685 42.246 1.00 184.39 325 GLU F N 1
ATOM 10205 C CA . GLU G 1 327 ? -17.066 -17.009 42.640 1.00 185.92 325 GLU F CA 1
ATOM 10206 C C . GLU G 1 327 ? -18.598 -17.139 42.687 1.00 190.01 325 GLU F C 1
ATOM 10207 O O . GLU G 1 327 ? -19.141 -18.247 42.708 1.00 187.71 325 GLU F O 1
ATOM 10213 N N . LYS G 1 328 ? -19.296 -16.010 42.694 1.00 195.96 326 LYS F N 1
ATOM 10214 C CA . LYS G 1 328 ? -20.755 -16.031 42.670 1.00 198.80 326 LYS F CA 1
ATOM 10215 C C . LYS G 1 328 ? -21.257 -16.366 41.270 1.00 201.14 326 LYS F C 1
ATOM 10216 O O . LYS G 1 328 ? -22.405 -16.769 41.089 1.00 200.13 326 LYS F O 1
ATOM 10218 N N . GLN G 1 329 ? -20.381 -16.202 40.283 1.00 205.36 327 GLN F N 1
ATOM 10219 C CA . GLN G 1 329 ? -20.735 -16.431 38.886 1.00 209.78 327 GLN F CA 1
ATOM 10220 C C . GLN G 1 329 ? -20.361 -17.832 38.406 1.00 210.03 327 GLN F C 1
ATOM 10221 O O . GLN G 1 329 ? -21.136 -18.479 37.707 1.00 208.42 327 GLN F O 1
ATOM 10223 N N . ASP G 1 330 ? -19.173 -18.292 38.789 1.00 212.40 328 ASP F N 1
ATOM 10224 C CA . ASP G 1 330 ? -18.652 -19.581 38.337 1.00 213.86 328 ASP F CA 1
ATOM 10225 C C . ASP G 1 330 ? -19.298 -20.773 39.051 1.00 213.65 328 ASP F C 1
ATOM 10226 O O . ASP G 1 330 ? -19.035 -21.927 38.712 1.00 211.99 328 ASP F O 1
ATOM 10231 N N . LYS G 1 331 ? -20.134 -20.486 40.044 1.00 215.21 329 LYS F N 1
ATOM 10232 C CA . LYS G 1 331 ? -20.899 -21.519 40.733 1.00 215.04 329 LYS F CA 1
ATOM 10233 C C . LYS G 1 331 ? -22.385 -21.327 40.454 1.00 214.95 329 LYS F C 1
ATOM 10234 O O . LYS G 1 331 ? -23.233 -22.020 41.019 1.00 214.61 329 LYS F O 1
ATOM 10236 N N . ALA G 1 332 ? -22.688 -20.369 39.581 1.00 214.81 330 ALA F N 1
ATOM 10237 C CA . ALA G 1 332 ? -24.061 -20.090 39.173 1.00 213.79 330 ALA F CA 1
ATOM 10238 C C . ALA G 1 332 ? -24.297 -20.534 37.731 1.00 211.64 330 ALA F C 1
ATOM 10239 O O . ALA G 1 332 ? -25.407 -20.928 37.371 1.00 211.33 330 ALA F O 1
ATOM 10241 N N . ILE G 1 333 ? -23.249 -20.468 36.911 1.00 209.21 331 ILE F N 1
ATOM 10242 C CA . ILE G 1 333 ? -23.322 -20.955 35.534 1.00 205.58 331 ILE F CA 1
ATOM 10243 C C . ILE G 1 333 ? -23.460 -22.476 35.500 1.00 200.34 331 ILE F C 1
ATOM 10244 O O . ILE G 1 333 ? -23.905 -23.048 34.504 1.00 199.55 331 ILE F O 1
ATOM 10249 N N . ASP G 1 334 ? -23.070 -23.120 36.597 1.00 195.91 332 ASP F N 1
ATOM 10250 C CA . ASP G 1 334 ? -23.195 -24.566 36.736 1.00 189.98 332 ASP F CA 1
ATOM 10251 C C . ASP G 1 334 ? -24.673 -24.940 36.808 1.00 188.68 332 ASP F C 1
ATOM 10252 O O . ASP G 1 334 ? -25.111 -25.914 36.193 1.00 188.90 332 ASP F O 1
ATOM 10257 N N . LYS G 1 335 ? -25.437 -24.152 37.558 1.00 185.86 333 LYS F N 1
ATOM 10258 C CA . LYS G 1 335 ? -26.872 -24.367 37.687 1.00 181.56 333 LYS F CA 1
ATOM 10259 C C . LYS G 1 335 ? -27.566 -24.096 36.360 1.00 180.07 333 LYS F C 1
ATOM 10260 O O . LYS G 1 335 ? -28.507 -24.796 35.989 1.00 179.61 333 LYS F O 1
ATOM 10262 N N . LEU G 1 336 ? -27.088 -23.075 35.649 1.00 179.57 334 LEU F N 1
ATOM 10263 C CA . LEU G 1 336 ? -27.632 -22.703 34.343 1.00 176.97 334 LEU F CA 1
ATOM 10264 C C . LEU G 1 336 ? -27.308 -23.743 33.280 1.00 175.61 334 LEU F C 1
ATOM 10265 O O . LEU G 1 336 ? -28.006 -23.852 32.273 1.00 173.56 334 LEU F O 1
ATOM 10270 N N . LYS G 1 337 ? -26.239 -24.497 33.506 1.00 177.21 335 LYS F N 1
ATOM 10271 C CA . LYS G 1 337 ? -25.847 -25.553 32.587 1.00 179.33 335 LYS F CA 1
ATOM 10272 C C . LYS G 1 337 ? -26.956 -26.598 32.470 1.00 183.35 335 LYS F C 1
ATOM 10273 O O . LYS G 1 337 ? -27.529 -26.789 31.395 1.00 184.50 335 LYS F O 1
ATOM 10275 N N . ASP G 1 338 ? -27.266 -27.246 33.590 1.00 185.00 336 ASP F N 1
ATOM 10276 C CA . ASP G 1 338 ? -28.213 -28.362 33.632 1.00 184.71 336 ASP F CA 1
ATOM 10277 C C . ASP G 1 338 ? -29.633 -27.995 33.182 1.00 183.32 336 ASP F C 1
ATOM 10278 O O . ASP G 1 338 ? -30.320 -28.800 32.545 1.00 179.45 336 ASP F O 1
ATOM 10283 N N . ALA G 1 339 ? -30.063 -26.781 33.521 1.00 184.42 337 ALA F N 1
ATOM 10284 C CA . ALA G 1 339 ? -31.416 -26.320 33.212 1.00 183.95 337 ALA F CA 1
ATOM 10285 C C . ALA G 1 339 ? -31.633 -26.172 31.709 1.00 183.84 337 ALA F C 1
ATOM 10286 O O . ALA G 1 339 ? -32.768 -26.107 31.236 1.00 183.07 337 ALA F O 1
ATOM 10288 N N . LEU G 1 340 ? -30.531 -26.114 30.969 1.00 183.54 338 LEU F N 1
ATOM 10289 C CA . LEU G 1 340 ? -30.572 -26.077 29.515 1.00 182.32 338 LEU F CA 1
ATOM 10290 C C . LEU G 1 340 ? -30.412 -27.478 28.947 1.00 182.11 338 LEU F C 1
ATOM 10291 O O . LEU G 1 340 ? -30.327 -27.658 27.732 1.00 185.47 338 LEU F O 1
ATOM 10296 N N . CYS G 1 341 ? -30.373 -28.472 29.828 1.00 177.08 339 CYS F N 1
ATOM 10297 C CA . CYS G 1 341 ? -30.091 -29.838 29.403 1.00 172.67 339 CYS F CA 1
ATOM 10298 C C . CYS G 1 341 ? -31.249 -30.811 29.622 1.00 169.16 339 CYS F C 1
ATOM 10299 O O . CYS G 1 341 ? -31.252 -31.911 29.071 1.00 168.66 339 CYS F O 1
ATOM 10302 N N . ASN G 1 342 ? -32.231 -30.407 30.421 1.00 210.28 340 ASN F N 1
ATOM 10303 C CA . ASN G 1 342 ? -33.376 -31.268 30.705 1.00 207.10 340 ASN F CA 1
ATOM 10304 C C . ASN G 1 342 ? -34.692 -30.639 30.246 1.00 205.91 340 ASN F C 1
ATOM 10305 O O . ASN G 1 342 ? -34.692 -29.627 29.547 1.00 206.60 340 ASN F O 1
ATOM 10310 N N . SER G 1 343 ? -35.810 -31.245 30.629 1.00 203.88 341 SER F N 1
ATOM 10311 C CA . SER G 1 343 ? -37.121 -30.674 30.341 1.00 201.31 341 SER F CA 1
ATOM 10312 C C . SER G 1 343 ? -37.382 -29.470 31.247 1.00 205.72 341 SER F C 1
ATOM 10313 O O . SER G 1 343 ? -36.897 -29.428 32.381 1.00 176.73 341 SER F O 1
ATOM 10316 N N . PRO G 1 344 ? -38.162 -28.488 30.759 1.00 204.01 342 PRO F N 1
ATOM 10317 C CA . PRO G 1 344 ? -38.856 -28.464 29.464 1.00 198.66 342 PRO F CA 1
ATOM 10318 C C . PRO G 1 344 ? -38.027 -27.896 28.304 1.00 191.44 342 PRO F C 1
ATOM 10319 O O . PRO G 1 344 ? -38.585 -27.619 27.238 1.00 187.79 342 PRO F O 1
ATOM 10323 N N . VAL G 1 345 ? -36.723 -27.732 28.504 1.00 189.09 343 VAL F N 1
ATOM 10324 C CA . VAL G 1 345 ? -35.860 -27.163 27.470 1.00 183.83 343 VAL F CA 1
ATOM 10325 C C . VAL G 1 345 ? -35.447 -28.223 26.448 1.00 180.42 343 VAL F C 1
ATOM 10326 O O . VAL G 1 345 ? -35.317 -27.936 25.260 1.00 179.20 343 VAL F O 1
ATOM 10330 N N . LEU G 1 346 ? -35.244 -29.450 26.911 1.00 179.81 344 LEU F N 1
ATOM 10331 C CA . LEU G 1 346 ? -34.965 -30.560 26.009 1.00 174.56 344 LEU F CA 1
ATOM 10332 C C . LEU G 1 346 ? -36.270 -31.218 25.596 1.00 177.68 344 LEU F C 1
ATOM 10333 O O . LEU G 1 346 ? -37.189 -31.344 26.406 1.00 184.84 344 LEU F O 1
ATOM 10338 N N . VAL G 1 347 ? -36.362 -31.626 24.336 1.00 173.28 345 VAL F N 1
ATOM 10339 C CA . VAL G 1 347 ? -37.542 -32.341 23.866 1.00 174.69 345 VAL F CA 1
ATOM 10340 C C . VAL G 1 347 ? -37.141 -33.669 23.231 1.00 171.81 345 VAL F C 1
ATOM 10341 O O . VAL G 1 347 ? -36.070 -33.774 22.628 1.00 166.35 345 VAL F O 1
ATOM 10345 N N . PRO G 1 348 ? -37.988 -34.699 23.389 1.00 175.34 346 PRO F N 1
ATOM 10346 C CA . PRO G 1 348 ? -37.707 -35.988 22.753 1.00 173.43 346 PRO F CA 1
ATOM 10347 C C . PRO G 1 348 ? -37.646 -35.840 21.236 1.00 171.27 346 PRO F C 1
ATOM 10348 O O . PRO G 1 348 ? -38.519 -35.194 20.649 1.00 173.89 346 PRO F O 1
ATOM 10352 N N . PHE G 1 349 ? -36.619 -36.416 20.619 1.00 166.33 347 PHE F N 1
ATOM 10353 C CA . PHE G 1 349 ? -36.481 -36.380 19.171 1.00 163.11 347 PHE F CA 1
ATOM 10354 C C . PHE G 1 349 ? -37.693 -37.025 18.515 1.00 166.67 347 PHE F C 1
ATOM 10355 O O . PHE G 1 349 ? -37.808 -38.249 18.472 1.00 167.27 347 PHE F O 1
ATOM 10357 N N . ASN G 1 350 ? -38.602 -36.193 18.018 1.00 169.19 348 ASN F N 1
ATOM 10358 C CA . ASN G 1 350 ? -39.801 -36.679 17.350 1.00 171.15 348 ASN F CA 1
ATOM 10359 C C . ASN G 1 350 ? -39.585 -36.834 15.843 1.00 168.72 348 ASN F C 1
ATOM 10360 O O . ASN G 1 350 ? -39.358 -35.852 15.133 1.00 167.31 348 ASN F O 1
ATOM 10365 N N . ASN G 1 351 ? -39.680 -38.070 15.358 1.00 168.21 349 ASN F N 1
ATOM 10366 C CA . ASN G 1 351 ? -39.396 -38.388 13.957 1.00 165.11 349 ASN F CA 1
ATOM 10367 C C . ASN G 1 351 ? -40.336 -37.709 12.963 1.00 164.01 349 ASN F C 1
ATOM 10368 O O . ASN G 1 351 ? -40.181 -37.858 11.751 1.00 157.68 349 ASN F O 1
ATOM 10373 N N . LYS G 1 352 ? -41.315 -36.976 13.485 1.00 170.46 350 LYS F N 1
ATOM 10374 C CA . LYS G 1 352 ? -42.273 -36.258 12.654 1.00 173.26 350 LYS F CA 1
ATOM 10375 C C . LYS G 1 352 ? -42.310 -34.772 13.021 1.00 174.83 350 LYS F C 1
ATOM 10376 O O . LYS G 1 352 ? -43.187 -34.037 12.563 1.00 179.86 350 LYS F O 1
ATOM 10382 N N . ALA G 1 353 ? -41.356 -34.332 13.842 1.00 168.59 351 ALA F N 1
ATOM 10383 C CA . ALA G 1 353 ? -41.342 -32.956 14.343 1.00 164.10 351 ALA F CA 1
ATOM 10384 C C . ALA G 1 353 ? -41.005 -31.919 13.269 1.00 158.91 351 ALA F C 1
ATOM 10385 O O . ALA G 1 353 ? -40.976 -32.228 12.081 1.00 154.32 351 ALA F O 1
ATOM 10387 N N . ASN G 1 354 ? -40.769 -30.684 13.697 1.00 159.65 352 ASN F N 1
ATOM 10388 C CA . ASN G 1 354 ? -40.397 -29.608 12.785 1.00 156.90 352 ASN F CA 1
ATOM 10389 C C . ASN G 1 354 ? -39.132 -28.936 13.286 1.00 156.01 352 ASN F C 1
ATOM 10390 O O . ASN G 1 354 ? -39.128 -28.350 14.366 1.00 160.95 352 ASN F O 1
ATOM 10395 N N . TYR G 1 355 ? -38.062 -29.011 12.502 1.00 151.36 353 TYR F N 1
ATOM 10396 C CA . TYR G 1 355 ? -36.741 -28.637 13.001 1.00 151.79 353 TYR F CA 1
ATOM 10397 C C . TYR G 1 355 ? -36.135 -27.378 12.394 1.00 151.78 353 TYR F C 1
ATOM 10398 O O . TYR G 1 355 ? -36.242 -27.124 11.196 1.00 148.74 353 TYR F O 1
ATOM 10407 N N . ARG G 1 356 ? -35.489 -26.599 13.252 1.00 155.16 354 ARG F N 1
ATOM 10408 C CA . ARG G 1 356 ? -34.783 -25.401 12.837 1.00 154.85 354 ARG F CA 1
ATOM 10409 C C . ARG G 1 356 ? -33.326 -25.537 13.240 1.00 151.29 354 ARG F C 1
ATOM 10410 O O . ARG G 1 356 ? -32.985 -25.432 14.418 1.00 153.33 354 ARG F O 1
ATOM 10412 N N . LEU G 1 357 ? -32.476 -25.781 12.250 1.00 147.01 355 LEU F N 1
ATOM 10413 C CA . LEU G 1 357 ? -31.046 -25.937 12.466 1.00 145.12 355 LEU F CA 1
ATOM 10414 C C . LEU G 1 357 ? -30.330 -24.635 12.105 1.00 144.67 355 LEU F C 1
ATOM 10415 O O . LEU G 1 357 ? -30.445 -24.146 10.978 1.00 141.11 355 LEU F O 1
ATOM 10420 N N . THR G 1 358 ? -29.602 -24.071 13.068 1.00 148.85 356 THR F N 1
ATOM 10421 C CA . THR G 1 358 ? -28.984 -22.754 12.895 1.00 153.63 356 THR F CA 1
ATOM 10422 C C . THR G 1 358 ? -27.480 -22.792 13.160 1.00 153.53 356 THR F C 1
ATOM 10423 O O . THR G 1 358 ? -27.050 -23.135 14.258 1.00 155.47 356 THR F O 1
ATOM 10427 N N . THR G 1 359 ? -26.683 -22.420 12.161 1.00 151.61 357 THR F N 1
ATOM 10428 C CA . THR G 1 359 ? -25.231 -22.491 12.285 1.00 150.41 357 THR F CA 1
ATOM 10429 C C . THR G 1 359 ? -24.533 -21.155 12.053 1.00 152.81 357 THR F C 1
ATOM 10430 O O . THR G 1 359 ? -24.973 -20.343 11.238 1.00 149.71 357 THR F O 1
ATOM 10434 N N . ASP G 1 360 ? -23.431 -20.949 12.769 1.00 159.08 358 ASP F N 1
ATOM 10435 C CA . ASP G 1 360 ? -22.597 -19.762 12.604 1.00 166.99 358 ASP F CA 1
ATOM 10436 C C . ASP G 1 360 ? -21.126 -20.167 12.608 1.00 168.27 358 ASP F C 1
ATOM 10437 O O . ASP G 1 360 ? -20.716 -21.068 13.342 1.00 166.38 358 ASP F O 1
ATOM 10442 N N . ALA G 1 361 ? -20.334 -19.491 11.787 1.00 172.27 359 ALA F N 1
ATOM 10443 C CA . ALA G 1 361 ? -18.923 -19.818 11.667 1.00 175.18 359 ALA F CA 1
ATOM 10444 C C . ALA G 1 361 ? -18.030 -18.614 11.936 1.00 184.10 359 ALA F C 1
ATOM 10445 O O . ALA G 1 361 ? -17.605 -17.928 11.006 1.00 184.89 359 ALA F O 1
ATOM 10447 N N . SER G 1 362 ? -17.753 -18.353 13.209 1.00 191.67 360 SER F N 1
ATOM 10448 C CA . SER G 1 362 ? -16.711 -17.400 13.567 1.00 200.37 360 SER F CA 1
ATOM 10449 C C . SER G 1 362 ? -15.368 -18.027 13.208 1.00 203.44 360 SER F C 1
ATOM 10450 O O . SER G 1 362 ? -15.278 -19.243 13.034 1.00 200.28 360 SER F O 1
ATOM 10452 N N . LYS G 1 363 ? -14.331 -17.203 13.088 1.00 210.18 361 LYS F N 1
ATOM 10453 C CA . LYS G 1 363 ? -12.997 -17.688 12.732 1.00 211.63 361 LYS F CA 1
ATOM 10454 C C . LYS G 1 363 ? -12.493 -18.769 13.692 1.00 212.91 361 LYS F C 1
ATOM 10455 O O . LYS G 1 363 ? -12.376 -18.530 14.896 1.00 219.12 361 LYS F O 1
ATOM 10461 N N . ASP G 1 364 ? -12.200 -19.949 13.147 1.00 206.33 362 ASP F N 1
ATOM 10462 C CA . ASP G 1 364 ? -11.732 -21.093 13.931 1.00 203.84 362 ASP F CA 1
ATOM 10463 C C . ASP G 1 364 ? -12.694 -21.446 15.070 1.00 202.45 362 ASP F C 1
ATOM 10464 O O . ASP G 1 364 ? -12.371 -21.288 16.250 1.00 207.70 362 ASP F O 1
ATOM 10466 N N . GLY G 1 365 ? -13.878 -21.923 14.700 1.00 195.42 363 GLY F N 1
ATOM 10467 C CA . GLY G 1 365 ? -14.908 -22.262 15.666 1.00 194.09 363 GLY F CA 1
ATOM 10468 C C . GLY G 1 365 ? -16.294 -22.290 15.047 1.00 189.58 363 GLY F C 1
ATOM 10469 O O . GLY G 1 365 ? -16.706 -21.346 14.372 1.00 192.00 363 GLY F O 1
ATOM 10470 N N . ILE G 1 366 ? -17.019 -23.379 15.272 1.00 182.48 364 ILE F N 1
ATOM 10471 C CA . ILE G 1 366 ? -18.340 -23.542 14.675 1.00 174.57 364 ILE F CA 1
ATOM 10472 C C . ILE G 1 366 ? -19.364 -24.071 15.678 1.00 169.83 364 ILE F C 1
ATOM 10473 O O . ILE G 1 366 ? -19.097 -25.032 16.401 1.00 168.02 364 ILE F O 1
ATOM 10478 N N . GLY G 1 367 ? -20.531 -23.430 15.722 1.00 166.72 365 GLY F N 1
ATOM 10479 C CA . GLY G 1 367 ? -21.595 -23.832 16.627 1.00 162.85 365 GLY F CA 1
ATOM 10480 C C . GLY G 1 367 ? -22.964 -23.909 15.976 1.00 154.18 365 GLY F C 1
ATOM 10481 O O . GLY G 1 367 ? -23.220 -23.258 14.963 1.00 152.74 365 GLY F O 1
ATOM 10482 N N . ALA G 1 368 ? -23.851 -24.705 16.565 1.00 147.63 366 ALA F N 1
ATOM 10483 C CA . ALA G 1 368 ? -25.188 -24.886 16.019 1.00 141.56 366 ALA F CA 1
ATOM 10484 C C . ALA G 1 368 ? -26.154 -25.517 17.017 1.00 141.22 366 ALA F C 1
ATOM 10485 O O . ALA G 1 368 ? -25.742 -26.113 18.009 1.00 141.80 366 ALA F O 1
ATOM 10487 N N . VAL G 1 369 ? -27.446 -25.391 16.732 1.00 142.44 367 VAL F N 1
ATOM 10488 C CA . VAL G 1 369 ? -28.491 -25.936 17.591 1.00 146.06 367 VAL F CA 1
ATOM 10489 C C . VAL G 1 369 ? -29.641 -26.505 16.767 1.00 142.83 367 VAL F C 1
ATOM 10490 O O . VAL G 1 369 ? -30.142 -25.850 15.859 1.00 141.40 367 VAL F O 1
ATOM 10494 N N . LEU G 1 370 ? -30.048 -27.731 17.084 1.00 143.20 368 LEU F N 1
ATOM 10495 C CA . LEU G 1 370 ? -31.199 -28.358 16.442 1.00 142.49 368 LEU F CA 1
ATOM 10496 C C . LEU G 1 370 ? -32.433 -28.262 17.342 1.00 147.99 368 LEU F C 1
ATOM 10497 O O . LEU G 1 370 ? -32.659 -29.118 18.198 1.00 147.86 368 LEU F O 1
ATOM 10502 N N . GLU G 1 371 ? -33.229 -27.218 17.134 1.00 153.59 369 GLU F N 1
ATOM 10503 C CA . GLU G 1 371 ? -34.365 -26.929 18.005 1.00 161.91 369 GLU F CA 1
ATOM 10504 C C . GLU G 1 371 ? -35.723 -27.106 17.322 1.00 164.44 369 GLU F C 1
ATOM 10505 O O . GLU G 1 371 ? -35.991 -26.508 16.277 1.00 163.08 369 GLU F O 1
ATOM 10511 N N . GLU G 1 372 ? -36.574 -27.930 17.930 1.00 167.77 370 GLU F N 1
ATOM 10512 C CA . GLU G 1 372 ? -37.902 -28.228 17.392 1.00 169.84 370 GLU F CA 1
ATOM 10513 C C . GLU G 1 372 ? -38.819 -27.009 17.427 1.00 174.14 370 GLU F C 1
ATOM 10514 O O . GLU G 1 372 ? -38.944 -26.345 18.452 1.00 179.35 370 GLU F O 1
ATOM 10520 N N . VAL G 1 373 ? -39.453 -26.721 16.298 1.00 171.64 371 VAL F N 1
ATOM 10521 C CA . VAL G 1 373 ? -40.444 -25.666 16.238 1.00 175.03 371 VAL F CA 1
ATOM 10522 C C . VAL G 1 373 ? -41.818 -26.271 16.028 1.00 178.70 371 VAL F C 1
ATOM 10523 O O . VAL G 1 373 ? -41.943 -27.381 15.519 1.00 175.71 371 VAL F O 1
ATOM 10527 N N . ASP G 1 374 ? -42.850 -25.535 16.434 1.00 184.91 372 ASP F N 1
ATOM 10528 C CA . ASP G 1 374 ? -44.237 -26.012 16.317 1.00 187.51 372 ASP F CA 1
ATOM 10529 C C . ASP G 1 374 ? -44.727 -25.977 14.885 1.00 186.74 372 ASP F C 1
ATOM 10530 O O . ASP G 1 374 ? -43.945 -26.130 13.949 1.00 182.37 372 ASP F O 1
ATOM 10535 N N . ASN G 1 375 ? -46.024 -25.765 14.721 1.00 192.64 373 ASN F N 1
ATOM 10536 C CA . ASN G 1 375 ? -46.593 -25.657 13.381 1.00 194.63 373 ASN F CA 1
ATOM 10537 C C . ASN G 1 375 ? -46.333 -24.274 12.795 1.00 196.83 373 ASN F C 1
ATOM 10538 O O . ASN G 1 375 ? -46.356 -24.087 11.580 1.00 196.01 373 ASN F O 1
ATOM 10543 N N . LYS G 1 376 ? -46.077 -23.312 13.674 1.00 199.78 374 LYS F N 1
ATOM 10544 C CA . LYS G 1 376 ? -45.477 -22.047 13.276 1.00 198.85 374 LYS F CA 1
ATOM 10545 C C . LYS G 1 376 ? -43.973 -22.243 13.427 1.00 194.30 374 LYS F C 1
ATOM 10546 O O . LYS G 1 376 ? -43.486 -23.382 13.378 1.00 189.86 374 LYS F O 1
ATOM 10548 N N . ASN G 1 377 ? -43.229 -21.156 13.606 1.00 195.18 375 ASN F N 1
ATOM 10549 C CA . ASN G 1 377 ? -41.818 -21.297 13.955 1.00 189.41 375 ASN F CA 1
ATOM 10550 C C . ASN G 1 377 ? -41.384 -20.419 15.137 1.00 198.98 375 ASN F C 1
ATOM 10551 O O . ASN G 1 377 ? -41.113 -19.219 14.988 1.00 205.66 375 ASN F O 1
ATOM 10556 N N . LYS G 1 378 ? -41.342 -21.040 16.315 1.00 197.70 376 LYS F N 1
ATOM 10557 C CA . LYS G 1 378 ? -40.795 -20.434 17.524 1.00 194.92 376 LYS F CA 1
ATOM 10558 C C . LYS G 1 378 ? -40.427 -21.569 18.477 1.00 185.78 376 LYS F C 1
ATOM 10559 O O . LYS G 1 378 ? -41.158 -22.557 18.580 1.00 181.88 376 LYS F O 1
ATOM 10565 N N . LEU G 1 379 ? -39.292 -21.421 19.156 1.00 182.42 377 LEU F N 1
ATOM 10566 C CA . LEU G 1 379 ? -38.672 -22.498 19.937 1.00 178.68 377 LEU F CA 1
ATOM 10567 C C . LEU G 1 379 ? -39.637 -23.296 20.807 1.00 180.39 377 LEU F C 1
ATOM 10568 O O . LEU G 1 379 ? -40.422 -22.726 21.559 1.00 189.14 377 LEU F O 1
ATOM 10570 N N . VAL G 1 380 ? -39.578 -24.618 20.691 1.00 172.77 378 VAL F N 1
ATOM 10571 C CA . VAL G 1 380 ? -40.362 -25.491 21.554 1.00 173.83 378 VAL F CA 1
ATOM 10572 C C . VAL G 1 380 ? -39.418 -26.211 22.506 1.00 172.59 378 VAL F C 1
ATOM 10573 O O . VAL G 1 380 ? -39.801 -26.632 23.597 1.00 177.84 378 VAL F O 1
ATOM 10577 N N . GLY G 1 381 ? -38.165 -26.327 22.090 1.00 166.22 379 GLY F N 1
ATOM 10578 C CA . GLY G 1 381 ? -37.165 -26.984 22.902 1.00 166.55 379 GLY F CA 1
ATOM 10579 C C . GLY G 1 381 ? -36.088 -27.607 22.043 1.00 162.44 379 GLY F C 1
ATOM 10580 O O . GLY G 1 381 ? -36.383 -28.236 21.027 1.00 160.74 379 GLY F O 1
ATOM 10581 N N . VAL G 1 382 ? -34.836 -27.426 22.448 1.00 161.32 380 VAL F N 1
ATOM 10582 C CA . VAL G 1 382 ? -33.707 -27.951 21.695 1.00 157.19 380 VAL F CA 1
ATOM 10583 C C . VAL G 1 382 ? -33.634 -29.470 21.831 1.00 154.62 380 VAL F C 1
ATOM 10584 O O . VAL G 1 382 ? -33.940 -30.021 22.888 1.00 157.16 380 VAL F O 1
ATOM 10588 N N . VAL G 1 383 ? -33.261 -30.144 20.748 1.00 149.94 381 VAL F N 1
ATOM 10589 C CA . VAL G 1 383 ? -33.052 -31.581 20.791 1.00 149.00 381 VAL F CA 1
ATOM 10590 C C . VAL G 1 383 ? -31.585 -31.854 21.060 1.00 147.63 381 VAL F C 1
ATOM 10591 O O . VAL G 1 383 ? -31.251 -32.715 21.869 1.00 149.78 381 VAL F O 1
ATOM 10595 N N . GLY G 1 384 ? -30.714 -31.107 20.387 1.00 145.55 382 GLY F N 1
ATOM 10596 C CA . GLY G 1 384 ? -29.281 -31.312 20.512 1.00 145.10 382 GLY F CA 1
ATOM 10597 C C . GLY G 1 384 ? -28.420 -30.089 20.249 1.00 145.17 382 GLY F C 1
ATOM 10598 O O . GLY G 1 384 ? -28.881 -29.096 19.689 1.00 147.10 382 GLY F O 1
ATOM 10599 N N . TYR G 1 385 ? -27.157 -30.165 20.660 1.00 142.65 383 TYR F N 1
ATOM 10600 C CA . TYR G 1 385 ? -26.207 -29.080 20.450 1.00 140.38 383 TYR F CA 1
ATOM 10601 C C . TYR G 1 385 ? -25.047 -29.549 19.575 1.00 135.89 383 TYR F C 1
ATOM 10602 O O . TYR G 1 385 ? -25.027 -30.695 19.124 1.00 132.06 383 TYR F O 1
ATOM 10611 N N . PHE G 1 386 ? -24.084 -28.659 19.343 1.00 137.23 384 PHE F N 1
ATOM 10612 C CA . PHE G 1 386 ? -22.915 -28.978 18.527 1.00 136.05 384 PHE F CA 1
ATOM 10613 C C . PHE G 1 386 ? -21.814 -27.924 18.664 1.00 139.97 384 PHE F C 1
ATOM 10614 O O . PHE G 1 386 ? -22.092 -26.729 18.742 1.00 142.91 384 PHE F O 1
ATOM 10622 N N . SER G 1 387 ? -20.565 -28.374 18.693 1.00 141.48 385 SER F N 1
ATOM 10623 C CA . SER G 1 387 ? -19.426 -27.472 18.565 1.00 148.44 385 SER F CA 1
ATOM 10624 C C . SER G 1 387 ? -18.322 -28.201 17.817 1.00 149.18 385 SER F C 1
ATOM 10625 O O . SER G 1 387 ? -18.307 -29.430 17.785 1.00 149.12 385 SER F O 1
ATOM 10628 N N . LYS G 1 388 ? -17.406 -27.452 17.210 1.00 151.13 386 LYS F N 1
ATOM 10629 C CA . LYS G 1 388 ? -16.321 -28.068 16.446 1.00 151.99 386 LYS F CA 1
ATOM 10630 C C . LYS G 1 388 ? -15.115 -27.139 16.277 1.00 153.67 386 LYS F C 1
ATOM 10631 O O . LYS G 1 388 ? -15.187 -26.120 15.584 1.00 152.80 386 LYS F O 1
ATOM 10637 N N . SER G 1 389 ? -14.008 -27.505 16.917 1.00 155.13 387 SER F N 1
ATOM 10638 C CA . SER G 1 389 ? -12.782 -26.721 16.850 1.00 156.92 387 SER F CA 1
ATOM 10639 C C . SER G 1 389 ? -12.082 -26.916 15.513 1.00 152.65 387 SER F C 1
ATOM 10640 O O . SER G 1 389 ? -12.008 -25.993 14.706 1.00 152.13 387 SER F O 1
ATOM 10643 N N . TYR G 1 397 ? -8.515 -24.092 1.568 1.00 189.25 395 TYR F N 1
ATOM 10644 C CA . TYR G 1 397 ? -7.367 -23.293 1.989 1.00 192.69 395 TYR F CA 1
ATOM 10645 C C . TYR G 1 397 ? -7.731 -21.957 2.669 1.00 193.42 395 TYR F C 1
ATOM 10646 O O . TYR G 1 397 ? -7.331 -21.726 3.811 1.00 195.33 395 TYR F O 1
ATOM 10648 N N . PRO G 1 398 ? -8.499 -21.077 1.987 1.00 192.65 396 PRO F N 1
ATOM 10649 C CA . PRO G 1 398 ? -8.719 -19.758 2.595 1.00 194.82 396 PRO F CA 1
ATOM 10650 C C . PRO G 1 398 ? -9.724 -19.788 3.746 1.00 191.39 396 PRO F C 1
ATOM 10651 O O . PRO G 1 398 ? -10.010 -20.857 4.281 1.00 185.95 396 PRO F O 1
ATOM 10655 N N . ALA G 1 399 ? -10.247 -18.618 4.111 1.00 196.34 397 ALA F N 1
ATOM 10656 C CA . ALA G 1 399 ? -11.184 -18.494 5.230 1.00 195.04 397 ALA F CA 1
ATOM 10657 C C . ALA G 1 399 ? -12.638 -18.681 4.791 1.00 187.81 397 ALA F C 1
ATOM 10658 O O . ALA G 1 399 ? -13.457 -19.234 5.534 1.00 184.47 397 ALA F O 1
ATOM 10660 N N . GLY G 1 400 ? -12.953 -18.209 3.589 1.00 185.73 398 GLY F N 1
ATOM 10661 C CA . GLY G 1 400 ? -14.265 -18.423 3.008 1.00 179.10 398 GLY F CA 1
ATOM 10662 C C . GLY G 1 400 ? -14.527 -19.907 2.867 1.00 170.66 398 GLY F C 1
ATOM 10663 O O . GLY G 1 400 ? -15.520 -20.420 3.378 1.00 167.72 398 GLY F O 1
ATOM 10664 N N . GLU G 1 401 ? -13.609 -20.599 2.194 1.00 166.35 399 GLU F N 1
ATOM 10665 C CA . GLU G 1 401 ? -13.709 -22.043 1.993 1.00 159.12 399 GLU F CA 1
ATOM 10666 C C . GLU G 1 401 ? -13.627 -22.811 3.309 1.00 159.32 399 GLU F C 1
ATOM 10667 O O . GLU G 1 401 ? -13.935 -24.001 3.361 1.00 157.07 399 GLU F O 1
ATOM 10669 N N . LEU G 1 402 ? -13.214 -22.121 4.369 1.00 161.72 400 LEU F N 1
ATOM 10670 C CA . LEU G 1 402 ? -13.037 -22.740 5.680 1.00 159.57 400 LEU F CA 1
ATOM 10671 C C . LEU G 1 402 ? -14.319 -22.727 6.499 1.00 155.64 400 LEU F C 1
ATOM 10672 O O . LEU G 1 402 ? -14.780 -23.775 6.959 1.00 153.12 400 LEU F O 1
ATOM 10674 N N . GLU G 1 403 ? -14.881 -21.534 6.680 1.00 154.96 401 GLU F N 1
ATOM 10675 C CA . GLU G 1 403 ? -16.104 -21.359 7.459 1.00 151.74 401 GLU F CA 1
ATOM 10676 C C . GLU G 1 403 ? -17.234 -22.263 6.950 1.00 145.05 401 GLU F C 1
ATOM 10677 O O . GLU G 1 403 ? -18.025 -22.792 7.737 1.00 140.42 401 GLU F O 1
ATOM 10679 N N . LEU G 1 404 ? -17.278 -22.447 5.631 1.00 142.85 402 LEU F N 1
ATOM 10680 C CA . LEU G 1 404 ? -18.283 -23.280 4.971 1.00 137.50 402 LEU F CA 1
ATOM 10681 C C . LEU G 1 404 ? -18.297 -24.700 5.534 1.00 138.66 402 LEU F C 1
ATOM 10682 O O . LEU G 1 404 ? -19.360 -25.262 5.799 1.00 136.33 402 LEU F O 1
ATOM 10687 N N . LEU G 1 405 ? -17.104 -25.261 5.721 1.00 140.69 403 LEU F N 1
ATOM 10688 C CA . LEU G 1 405 ? -16.939 -26.629 6.206 1.00 138.66 403 LEU F CA 1
ATOM 10689 C C . LEU G 1 405 ? -17.675 -26.855 7.528 1.00 141.33 403 LEU F C 1
ATOM 10690 O O . LEU G 1 405 ? -18.243 -27.926 7.762 1.00 138.98 403 LEU F O 1
ATOM 10695 N N . GLY G 1 406 ? -17.667 -25.838 8.384 1.00 145.72 404 GLY F N 1
ATOM 10696 C CA . GLY G 1 406 ? -18.329 -25.924 9.671 1.00 148.00 404 GLY F CA 1
ATOM 10697 C C . GLY G 1 406 ? -19.816 -26.178 9.532 1.00 145.38 404 GLY F C 1
ATOM 10698 O O . GLY G 1 406 ? -20.393 -26.981 10.269 1.00 146.31 404 GLY F O 1
ATOM 10699 N N . ILE G 1 407 ? -20.437 -25.485 8.584 1.00 139.81 405 ILE F N 1
ATOM 10700 C CA . ILE G 1 407 ? -21.838 -25.716 8.273 1.00 129.54 405 ILE F CA 1
ATOM 10701 C C . ILE G 1 407 ? -22.036 -27.186 7.929 1.00 120.47 405 ILE F C 1
ATOM 10702 O O . ILE G 1 407 ? -22.822 -27.874 8.578 1.00 116.10 405 ILE F O 1
ATOM 10707 N N . ILE G 1 408 ? -21.300 -27.666 6.929 1.00 117.42 406 ILE F N 1
ATOM 10708 C CA . ILE G 1 408 ? -21.397 -29.062 6.516 1.00 117.32 406 ILE F CA 1
ATOM 10709 C C . ILE G 1 408 ? -21.174 -30.012 7.692 1.00 124.81 406 ILE F C 1
ATOM 10710 O O . ILE G 1 408 ? -22.008 -30.883 7.965 1.00 125.49 406 ILE F O 1
ATOM 10715 N N . LYS G 1 409 ? -20.059 -29.829 8.395 1.00 129.86 407 LYS F N 1
ATOM 10716 C CA . LYS G 1 409 ? -19.747 -30.655 9.555 1.00 132.58 407 LYS F CA 1
ATOM 10717 C C . LYS G 1 409 ? -20.903 -30.628 10.567 1.00 135.10 407 LYS F C 1
ATOM 10718 O O . LYS G 1 409 ? -21.243 -31.652 11.165 1.00 134.85 407 LYS F O 1
ATOM 10724 N N . ALA G 1 410 ? -21.529 -29.464 10.723 1.00 136.54 408 ALA F N 1
ATOM 10725 C CA . ALA G 1 410 ? -22.706 -29.346 11.579 1.00 135.07 408 ALA F CA 1
ATOM 10726 C C . ALA G 1 410 ? -23.882 -30.147 11.024 1.00 132.61 408 ALA F C 1
ATOM 10727 O O . ALA G 1 410 ? -24.595 -30.811 11.778 1.00 132.66 408 ALA F O 1
ATOM 10729 N N . LEU G 1 411 ? -24.082 -30.079 9.707 1.00 129.10 409 LEU F N 1
ATOM 10730 C CA . LEU G 1 411 ? -25.179 -30.801 9.070 1.00 126.10 409 LEU F CA 1
ATOM 10731 C C . LEU G 1 411 ? -24.913 -32.283 9.177 1.00 129.60 409 LEU F C 1
ATOM 10732 O O . LEU G 1 411 ? -25.840 -33.088 9.244 1.00 131.18 409 LEU F O 1
ATOM 10737 N N . HIS G 1 412 ? -23.633 -32.636 9.183 1.00 130.89 410 HIS F N 1
ATOM 10738 C CA . HIS G 1 412 ? -23.234 -34.031 9.197 1.00 134.35 410 HIS F CA 1
ATOM 10739 C C . HIS G 1 412 ? -23.634 -34.673 10.519 1.00 133.69 410 HIS F C 1
ATOM 10740 O O . HIS G 1 412 ? -23.952 -35.858 10.567 1.00 132.52 410 HIS F O 1
ATOM 10747 N N . HIS G 1 413 ? -23.636 -33.882 11.585 1.00 136.30 411 HIS F N 1
ATOM 10748 C CA . HIS G 1 413 ? -23.945 -34.397 12.916 1.00 141.62 411 HIS F CA 1
ATOM 10749 C C . HIS G 1 413 ? -25.372 -34.958 12.998 1.00 141.05 411 HIS F C 1
ATOM 10750 O O . HIS G 1 413 ? -25.562 -36.169 13.135 1.00 138.81 411 HIS F O 1
ATOM 10757 N N . PHE G 1 414 ? -26.368 -34.077 12.892 1.00 142.19 412 PHE F N 1
ATOM 10758 C CA . PHE G 1 414 ? -27.778 -34.466 13.006 1.00 138.57 412 PHE F CA 1
ATOM 10759 C C . PHE G 1 414 ? -28.306 -35.109 11.731 1.00 135.34 412 PHE F C 1
ATOM 10760 O O . PHE G 1 414 ? -29.513 -35.122 11.504 1.00 136.66 412 PHE F O 1
ATOM 10768 N N . ARG G 1 415 ? -27.407 -35.633 10.903 1.00 132.18 413 ARG F N 1
ATOM 10769 C CA . ARG G 1 415 ? -27.780 -36.190 9.605 1.00 129.19 413 ARG F CA 1
ATOM 10770 C C . ARG G 1 415 ? -28.767 -37.344 9.727 1.00 129.46 413 ARG F C 1
ATOM 10771 O O . ARG G 1 415 ? -29.660 -37.494 8.889 1.00 127.07 413 ARG F O 1
ATOM 10773 N N . TYR G 1 416 ? -28.603 -38.151 10.775 1.00 131.80 414 TYR F N 1
ATOM 10774 C CA . TYR G 1 416 ? -29.440 -39.333 10.975 1.00 131.61 414 TYR F CA 1
ATOM 10775 C C . TYR G 1 416 ? -30.788 -38.960 11.580 1.00 127.98 414 TYR F C 1
ATOM 10776 O O . TYR G 1 416 ? -31.726 -39.757 11.560 1.00 128.82 414 TYR F O 1
ATOM 10793 N N . LEU G 1 418 ? -32.002 -35.571 10.712 1.00 124.22 416 LEU F N 1
ATOM 10794 C CA . LEU G 1 418 ? -32.468 -34.756 9.588 1.00 121.13 416 LEU F CA 1
ATOM 10795 C C . LEU G 1 418 ? -32.907 -35.587 8.385 1.00 120.14 416 LEU F C 1
ATOM 10796 O O . LEU G 1 418 ? -33.629 -35.095 7.517 1.00 118.80 416 LEU F O 1
ATOM 10801 N N . HIS G 1 419 ? -32.464 -36.841 8.337 1.00 120.65 417 HIS F N 1
ATOM 10802 C CA . HIS G 1 419 ? -32.811 -37.736 7.239 1.00 120.75 417 HIS F CA 1
ATOM 10803 C C . HIS G 1 419 ? -34.314 -37.803 7.039 1.00 125.49 417 HIS F C 1
ATOM 10804 O O . HIS G 1 419 ? -35.052 -38.102 7.975 1.00 130.70 417 HIS F O 1
ATOM 10811 N N . GLY G 1 420 ? -34.760 -37.508 5.821 1.00 125.03 418 GLY F N 1
ATOM 10812 C CA . GLY G 1 420 ? -36.169 -37.602 5.474 1.00 127.28 418 GLY F CA 1
ATOM 10813 C C . GLY G 1 420 ? -37.009 -36.408 5.892 1.00 126.31 418 GLY F C 1
ATOM 10814 O O . GLY G 1 420 ? -37.985 -36.060 5.228 1.00 125.67 418 GLY F O 1
ATOM 10815 N N . LYS G 1 421 ? -36.638 -35.785 7.004 1.00 126.03 419 LYS F N 1
ATOM 10816 C CA . LYS G 1 421 ? -37.311 -34.581 7.456 1.00 129.18 419 LYS F CA 1
ATOM 10817 C C . LYS G 1 421 ? -36.994 -33.399 6.548 1.00 127.56 419 LYS F C 1
ATOM 10818 O O . LYS G 1 421 ? -35.984 -33.394 5.852 1.00 125.25 419 LYS F O 1
ATOM 10824 N N . HIS G 1 422 ? -37.873 -32.405 6.549 1.00 131.34 420 HIS F N 1
ATOM 10825 C CA . HIS G 1 422 ? -37.549 -31.101 5.989 1.00 131.80 420 HIS F CA 1
ATOM 10826 C C . HIS G 1 422 ? -37.234 -30.160 7.146 1.00 136.71 420 HIS F C 1
ATOM 10827 O O . HIS G 1 422 ? -38.058 -29.954 8.038 1.00 139.37 420 HIS F O 1
ATOM 10834 N N . PHE G 1 423 ? -36.028 -29.604 7.136 1.00 136.70 421 PHE F N 1
ATOM 10835 C CA . PHE G 1 423 ? -35.625 -28.649 8.156 1.00 138.91 421 PHE F CA 1
ATOM 10836 C C . PHE G 1 423 ? -35.332 -27.299 7.527 1.00 139.81 421 PHE F C 1
ATOM 10837 O O . PHE G 1 423 ? -35.254 -27.176 6.310 1.00 139.22 421 PHE F O 1
ATOM 10845 N N . THR G 1 424 ? -35.185 -26.280 8.359 1.00 141.47 422 THR F N 1
ATOM 10846 C CA . THR G 1 424 ? -34.871 -24.954 7.860 1.00 142.66 422 THR F CA 1
ATOM 10847 C C . THR G 1 424 ? -33.453 -24.610 8.261 1.00 141.05 422 THR F C 1
ATOM 10848 O O . THR G 1 424 ? -33.076 -24.779 9.417 1.00 143.15 422 THR F O 1
ATOM 10852 N N . LEU G 1 425 ? -32.662 -24.133 7.308 1.00 138.89 423 LEU F N 1
ATOM 10853 C CA . LEU G 1 425 ? -31.267 -23.816 7.591 1.00 137.18 423 LEU F CA 1
ATOM 10854 C C . LEU G 1 425 ? -31.015 -22.313 7.662 1.00 141.38 423 LEU F C 1
ATOM 10855 O O . LEU G 1 425 ? -31.175 -21.595 6.674 1.00 142.18 423 LEU F O 1
ATOM 10860 N N . ARG G 1 426 ? -30.618 -21.843 8.838 1.00 143.34 424 ARG F N 1
ATOM 10861 C CA . ARG G 1 426 ? -30.265 -20.441 9.000 1.00 148.15 424 ARG F CA 1
ATOM 10862 C C . ARG G 1 426 ? -28.758 -20.273 8.871 1.00 145.85 424 ARG F C 1
ATOM 10863 O O . ARG G 1 426 ? -27.992 -21.100 9.366 1.00 143.78 424 ARG F O 1
ATOM 10865 N N . THR G 1 427 ? -28.342 -19.210 8.192 1.00 146.57 425 THR F N 1
ATOM 10866 C CA . THR G 1 427 ? -26.929 -18.915 8.017 1.00 147.53 425 THR F CA 1
ATOM 10867 C C . THR G 1 427 ? -26.744 -17.514 7.486 1.00 149.82 425 THR F C 1
ATOM 10868 O O . THR G 1 427 ? -27.711 -16.791 7.272 1.00 153.48 425 THR F O 1
ATOM 10872 N N . ASN G 1 428 ? -25.491 -17.134 7.273 1.00 150.01 426 ASN F N 1
ATOM 10873 C CA . ASN G 1 428 ? -25.183 -15.859 6.638 1.00 155.57 426 ASN F CA 1
ATOM 10874 C C . ASN G 1 428 ? -24.053 -16.045 5.643 1.00 153.73 426 ASN F C 1
ATOM 10875 O O . ASN G 1 428 ? -23.633 -15.092 4.984 1.00 159.55 426 ASN F O 1
ATOM 10880 N N . HIS G 1 429 ? -23.566 -17.280 5.545 1.00 144.93 427 HIS F N 1
ATOM 10881 C CA . HIS G 1 429 ? -22.504 -17.610 4.607 1.00 139.34 427 HIS F CA 1
ATOM 10882 C C . HIS G 1 429 ? -22.972 -17.403 3.178 1.00 133.98 427 HIS F C 1
ATOM 10883 O O . HIS G 1 429 ? -23.488 -18.325 2.556 1.00 129.29 427 HIS F O 1
ATOM 10890 N N . ILE G 1 430 ? -22.762 -16.201 2.654 1.00 137.24 428 ILE F N 1
ATOM 10891 C CA . ILE G 1 430 ? -23.343 -15.803 1.372 1.00 141.29 428 ILE F CA 1
ATOM 10892 C C . ILE G 1 430 ? -23.009 -16.725 0.200 1.00 140.51 428 ILE F C 1
ATOM 10893 O O . ILE G 1 430 ? -23.675 -16.690 -0.837 1.00 141.97 428 ILE F O 1
ATOM 10898 N N . SER G 1 431 ? -21.979 -17.544 0.364 1.00 138.61 429 SER F N 1
ATOM 10899 C CA . SER G 1 431 ? -21.675 -18.556 -0.630 1.00 134.05 429 SER F CA 1
ATOM 10900 C C . SER G 1 431 ? -22.707 -19.667 -0.544 1.00 123.90 429 SER F C 1
ATOM 10901 O O . SER G 1 431 ? -23.186 -20.164 -1.557 1.00 120.76 429 SER F O 1
ATOM 10904 N N . LEU G 1 432 ? -23.042 -20.048 0.681 1.00 121.15 430 LEU F N 1
ATOM 10905 C CA . LEU G 1 432 ? -24.049 -21.070 0.919 1.00 116.45 430 LEU F CA 1
ATOM 10906 C C . LEU G 1 432 ? -25.442 -20.509 0.600 1.00 120.07 430 LEU F C 1
ATOM 10907 O O . LEU G 1 432 ? -26.336 -21.249 0.186 1.00 119.73 430 LEU F O 1
ATOM 10912 N N . LEU G 1 433 ? -25.611 -19.199 0.775 1.00 121.78 431 LEU F N 1
ATOM 10913 C CA . LEU G 1 433 ? -26.888 -18.534 0.517 1.00 124.53 431 LEU F CA 1
ATOM 10914 C C . LEU G 1 433 ? -27.203 -18.402 -0.971 1.00 121.37 431 LEU F C 1
ATOM 10915 O O . LEU G 1 433 ? -28.327 -18.059 -1.343 1.00 121.94 431 LEU F O 1
ATOM 10920 N N . SER G 1 434 ? -26.210 -18.661 -1.818 1.00 116.67 432 SER F N 1
ATOM 10921 C CA . SER G 1 434 ? -26.378 -18.535 -3.265 1.00 113.37 432 SER F CA 1
ATOM 10922 C C . SER G 1 434 ? -27.336 -19.590 -3.787 1.00 106.93 432 SER F C 1
ATOM 10923 O O . SER G 1 434 ? -27.888 -19.467 -4.883 1.00 100.37 432 SER F O 1
ATOM 10926 N N . LEU G 1 435 ? -27.514 -20.633 -2.980 1.00 106.76 433 LEU F N 1
ATOM 10927 C CA . LEU G 1 435 ? -28.416 -21.733 -3.285 1.00 102.06 433 LEU F CA 1
ATOM 10928 C C . LEU G 1 435 ? -29.872 -21.325 -3.148 1.00 104.76 433 LEU F C 1
ATOM 10929 O O . LEU G 1 435 ? -30.764 -22.155 -3.278 1.00 103.28 433 LEU F O 1
ATOM 10934 N N . GLN G 1 436 ? -30.110 -20.051 -2.859 1.00 109.12 434 GLN F N 1
ATOM 10935 C CA . GLN G 1 436 ? -31.461 -19.523 -2.843 1.00 111.45 434 GLN F CA 1
ATOM 10936 C C . GLN G 1 436 ? -31.868 -19.226 -4.278 1.00 113.62 434 GLN F C 1
ATOM 10937 O O . GLN G 1 436 ? -33.001 -18.836 -4.547 1.00 120.75 434 GLN F O 1
ATOM 10943 N N . ASN G 1 437 ? -30.927 -19.434 -5.194 1.00 108.55 435 ASN F N 1
ATOM 10944 C CA . ASN G 1 437 ? -31.094 -19.065 -6.589 1.00 110.56 435 ASN F CA 1
ATOM 10945 C C . ASN G 1 437 ? -30.888 -20.271 -7.492 1.00 107.64 435 ASN F C 1
ATOM 10946 O O . ASN G 1 437 ? -30.040 -21.124 -7.216 1.00 107.25 435 ASN F O 1
ATOM 10951 N N . LYS G 1 438 ? -31.664 -20.340 -8.570 1.00 106.25 436 LYS F N 1
ATOM 10952 C CA . LYS G 1 438 ? -31.620 -21.476 -9.486 1.00 101.34 436 LYS F CA 1
ATOM 10953 C C . LYS G 1 438 ? -30.400 -21.442 -10.396 1.00 99.82 436 LYS F C 1
ATOM 10954 O O . LYS G 1 438 ? -29.940 -22.485 -10.854 1.00 99.00 436 LYS F O 1
ATOM 10960 N N . ASN G 1 439 ? -29.877 -20.248 -10.661 1.00 100.63 437 ASN F N 1
ATOM 10961 C CA . ASN G 1 439 ? -28.752 -20.102 -11.580 1.00 104.62 437 ASN F CA 1
ATOM 10962 C C . ASN G 1 439 ? -27.463 -20.723 -11.044 1.00 103.33 437 ASN F C 1
ATOM 10963 O O . ASN G 1 439 ? -27.453 -21.334 -9.975 1.00 100.36 437 ASN F O 1
ATOM 10968 N N . GLU G 1 440 ? -26.382 -20.576 -11.804 1.00 107.84 438 GLU F N 1
ATOM 10969 C CA . GLU G 1 440 ? -25.092 -21.138 -11.427 1.00 108.88 438 GLU F CA 1
ATOM 10970 C C . GLU G 1 440 ? -24.727 -20.667 -10.036 1.00 110.71 438 GLU F C 1
ATOM 10971 O O . GLU G 1 440 ? -24.777 -19.470 -9.750 1.00 117.47 438 GLU F O 1
ATOM 10977 N N . PRO G 1 441 ? -24.385 -21.609 -9.153 1.00 107.40 439 PRO F N 1
ATOM 10978 C CA . PRO G 1 441 ? -24.062 -21.294 -7.757 1.00 109.71 439 PRO F CA 1
ATOM 10979 C C . PRO G 1 441 ? -22.673 -20.685 -7.567 1.00 112.84 439 PRO F C 1
ATOM 10980 O O . PRO G 1 441 ? -21.812 -20.782 -8.447 1.00 111.40 439 PRO F O 1
ATOM 10984 N N . ALA G 1 442 ? -22.480 -20.046 -6.417 1.00 115.47 440 ALA F N 1
ATOM 10985 C CA . ALA G 1 442 ? -21.202 -19.455 -6.058 1.00 119.13 440 ALA F CA 1
ATOM 10986 C C . ALA G 1 442 ? -20.119 -20.509 -6.148 1.00 119.59 440 ALA F C 1
ATOM 10987 O O . ALA G 1 442 ? -20.278 -21.603 -5.615 1.00 118.08 440 ALA F O 1
ATOM 10989 N N . ARG G 1 443 ? -19.024 -20.177 -6.828 1.00 122.07 441 ARG F N 1
ATOM 10990 C CA . ARG G 1 443 ? -17.912 -21.109 -7.012 1.00 119.05 441 ARG F CA 1
ATOM 10991 C C . ARG G 1 443 ? -17.447 -21.742 -5.699 1.00 118.60 441 ARG F C 1
ATOM 10992 O O . ARG G 1 443 ? -17.130 -22.925 -5.656 1.00 117.33 441 ARG F O 1
ATOM 11000 N N . ARG G 1 444 ? -17.446 -20.968 -4.621 1.00 120.18 442 ARG F N 1
ATOM 11001 C CA . ARG G 1 444 ? -17.043 -21.504 -3.328 1.00 122.49 442 ARG F CA 1
ATOM 11002 C C . ARG G 1 444 ? -17.975 -22.598 -2.805 1.00 119.97 442 ARG F C 1
ATOM 11003 O O . ARG G 1 444 ? -17.548 -23.452 -2.030 1.00 124.61 442 ARG F O 1
ATOM 11011 N N . VAL G 1 445 ? -19.240 -22.584 -3.221 1.00 113.69 443 VAL F N 1
ATOM 11012 C CA . VAL G 1 445 ? -20.192 -23.581 -2.724 1.00 106.09 443 VAL F CA 1
ATOM 11013 C C . VAL G 1 445 ? -20.244 -24.816 -3.611 1.00 97.12 443 VAL F C 1
ATOM 11014 O O . VAL G 1 445 ? -20.612 -25.892 -3.146 1.00 92.85 443 VAL F O 1
ATOM 11018 N N . GLN G 1 446 ? -19.844 -24.658 -4.873 1.00 95.19 444 GLN F N 1
ATOM 11019 C CA . GLN G 1 446 ? -19.953 -25.713 -5.884 1.00 94.27 444 GLN F CA 1
ATOM 11020 C C . GLN G 1 446 ? -19.356 -27.058 -5.457 1.00 98.62 444 GLN F C 1
ATOM 11021 O O . GLN G 1 446 ? -19.664 -28.098 -6.034 1.00 96.59 444 GLN F O 1
ATOM 11027 N N . ARG G 1 447 ? -18.509 -27.024 -4.437 1.00 106.59 445 ARG F N 1
ATOM 11028 C CA . ARG G 1 447 ? -17.819 -28.203 -3.958 1.00 110.38 445 ARG F CA 1
ATOM 11029 C C . ARG G 1 447 ? -18.741 -29.035 -3.088 1.00 107.03 445 ARG F C 1
ATOM 11030 O O . ARG G 1 447 ? -18.438 -30.186 -2.785 1.00 107.83 445 ARG F O 1
ATOM 11038 N N . TRP G 1 448 ? -19.869 -28.448 -2.693 1.00 105.35 446 TRP F N 1
ATOM 11039 C CA . TRP G 1 448 ? -20.774 -29.084 -1.730 1.00 105.09 446 TRP F CA 1
ATOM 11040 C C . TRP G 1 448 ? -22.121 -29.499 -2.314 1.00 101.23 446 TRP F C 1
ATOM 11041 O O . TRP G 1 448 ? -22.882 -30.216 -1.658 1.00 101.07 446 TRP F O 1
ATOM 11052 N N . LEU G 1 449 ? -22.410 -29.033 -3.529 1.00 95.70 447 LEU F N 1
ATOM 11053 C CA . LEU G 1 449 ? -23.639 -29.371 -4.236 1.00 89.31 447 LEU F CA 1
ATOM 11054 C C . LEU G 1 449 ? -23.959 -30.856 -4.152 1.00 95.33 447 LEU F C 1
ATOM 11055 O O . LEU G 1 449 ? -25.066 -31.242 -3.793 1.00 99.57 447 LEU F O 1
ATOM 11060 N N . ASP G 1 450 ? -22.987 -31.690 -4.491 1.00 97.27 448 ASP F N 1
ATOM 11061 C CA . ASP G 1 450 ? -23.186 -33.119 -4.380 1.00 99.52 448 ASP F CA 1
ATOM 11062 C C . ASP G 1 450 ? -23.576 -33.457 -2.949 1.00 95.99 448 ASP F C 1
ATOM 11063 O O . ASP G 1 450 ? -24.485 -34.246 -2.716 1.00 96.46 448 ASP F O 1
ATOM 11068 N N . ASP G 1 451 ? -22.920 -32.820 -1.990 1.00 96.06 449 ASP F N 1
ATOM 11069 C CA . ASP G 1 451 ? -23.101 -33.200 -0.600 1.00 100.03 449 ASP F CA 1
ATOM 11070 C C . ASP G 1 451 ? -24.417 -32.692 -0.038 1.00 99.95 449 ASP F C 1
ATOM 11071 O O . ASP G 1 451 ? -25.128 -33.420 0.657 1.00 101.10 449 ASP F O 1
ATOM 11076 N N . LEU G 1 452 ? -24.740 -31.443 -0.357 1.00 98.41 450 LEU F N 1
ATOM 11077 C CA . LEU G 1 452 ? -25.940 -30.784 0.163 1.00 90.38 450 LEU F CA 1
ATOM 11078 C C . LEU G 1 452 ? -27.244 -31.409 -0.312 1.00 90.97 450 LEU F C 1
ATOM 11079 O O . LEU G 1 452 ? -28.280 -31.194 0.295 1.00 96.83 450 LEU F O 1
ATOM 11084 N N . ALA G 1 453 ? -27.185 -32.179 -1.394 1.00 88.51 451 ALA F N 1
ATOM 11085 C CA . ALA G 1 453 ? -28.375 -32.768 -2.008 1.00 86.72 451 ALA F CA 1
ATOM 11086 C C . ALA G 1 453 ? -29.172 -33.631 -1.049 1.00 94.30 451 ALA F C 1
ATOM 11087 O O . ALA G 1 453 ? -30.400 -33.646 -1.082 1.00 101.66 451 ALA F O 1
ATOM 11089 N N . THR G 1 454 ? -28.467 -34.357 -0.197 1.00 94.31 452 THR F N 1
ATOM 11090 C CA . THR G 1 454 ? -29.115 -35.310 0.687 1.00 92.21 452 THR F CA 1
ATOM 11091 C C . THR G 1 454 ? -29.964 -34.639 1.764 1.00 94.00 452 THR F C 1
ATOM 11092 O O . THR G 1 454 ? -30.960 -35.198 2.209 1.00 100.03 452 THR F O 1
ATOM 11096 N N . TYR G 1 455 ? -29.572 -33.438 2.167 1.00 90.36 453 TYR F N 1
ATOM 11097 C CA . TYR G 1 455 ? -30.340 -32.665 3.126 1.00 96.66 453 TYR F CA 1
ATOM 11098 C C . TYR G 1 455 ? -31.472 -31.905 2.438 1.00 100.87 453 TYR F C 1
ATOM 11099 O O . TYR G 1 455 ? -31.351 -31.462 1.293 1.00 101.32 453 TYR F O 1
ATOM 11108 N N . ASP G 1 456 ? -32.584 -31.759 3.142 1.00 104.86 454 ASP F N 1
ATOM 11109 C CA . ASP G 1 456 ? -33.745 -31.090 2.580 1.00 108.87 454 ASP F CA 1
ATOM 11110 C C . ASP G 1 456 ? -34.042 -29.832 3.377 1.00 114.34 454 ASP F C 1
ATOM 11111 O O . ASP G 1 456 ? -34.665 -29.900 4.435 1.00 119.01 454 ASP F O 1
ATOM 11116 N N . PHE G 1 457 ? -33.603 -28.682 2.874 1.00 113.24 455 PHE F N 1
ATOM 11117 C CA . PHE G 1 457 ? -33.644 -27.468 3.683 1.00 114.41 455 PHE F CA 1
ATOM 11118 C C . PHE G 1 457 ? -34.139 -26.208 2.980 1.00 114.53 455 PHE F C 1
ATOM 11119 O O . PHE G 1 457 ? -34.178 -26.130 1.753 1.00 114.76 455 PHE F O 1
ATOM 11127 N N . THR G 1 458 ? -34.507 -25.222 3.792 1.00 113.67 456 THR F N 1
ATOM 11128 C CA . THR G 1 458 ? -34.881 -23.903 3.310 1.00 118.21 456 THR F CA 1
ATOM 11129 C C . THR G 1 458 ? -33.946 -22.875 3.949 1.00 120.69 456 THR F C 1
ATOM 11130 O O . THR G 1 458 ? -33.906 -22.734 5.172 1.00 122.27 456 THR F O 1
ATOM 11134 N N . LEU G 1 459 ? -33.186 -22.167 3.123 1.00 121.70 457 LEU F N 1
ATOM 11135 C CA . LEU G 1 459 ? -32.224 -21.196 3.630 1.00 127.23 457 LEU F CA 1
ATOM 11136 C C . LEU G 1 459 ? -32.908 -19.935 4.118 1.00 135.01 457 LEU F C 1
ATOM 11137 O O . LEU G 1 459 ? -33.712 -19.353 3.397 1.00 136.96 457 LEU F O 1
ATOM 11142 N N . GLU G 1 460 ? -32.571 -19.502 5.332 1.00 142.02 458 GLU F N 1
ATOM 11143 C CA . GLU G 1 460 ? -33.151 -18.284 5.907 1.00 151.43 458 GLU F CA 1
ATOM 11144 C C . GLU G 1 460 ? -32.119 -17.399 6.628 1.00 156.91 458 GLU F C 1
ATOM 11145 O O . GLU G 1 460 ? -31.541 -17.796 7.641 1.00 158.25 458 GLU F O 1
ATOM 11151 N N . TYR G 1 461 ? -31.913 -16.193 6.103 1.00 160.76 459 TYR F N 1
ATOM 11152 C CA . TYR G 1 461 ? -30.880 -15.270 6.582 1.00 165.41 459 TYR F CA 1
ATOM 11153 C C . TYR G 1 461 ? -30.983 -14.958 8.081 1.00 167.49 459 TYR F C 1
ATOM 11154 O O . TYR G 1 461 ? -32.076 -14.965 8.651 1.00 170.17 459 TYR F O 1
ATOM 11163 N N . LEU G 1 462 ? -29.839 -14.675 8.703 1.00 166.11 460 LEU F N 1
ATOM 11164 C CA . LEU G 1 462 ? -29.755 -14.435 10.145 1.00 166.50 460 LEU F CA 1
ATOM 11165 C C . LEU G 1 462 ? -30.645 -13.284 10.615 1.00 171.96 460 LEU F C 1
ATOM 11166 O O . LEU G 1 462 ? -30.703 -12.975 11.808 1.00 174.91 460 LEU F O 1
ATOM 11171 N N . VAL G 1 468 ? -28.199 -15.972 16.711 1.00 208.83 466 VAL F N 1
ATOM 11172 C CA . VAL G 1 468 ? -27.056 -15.412 17.424 1.00 215.37 466 VAL F CA 1
ATOM 11173 C C . VAL G 1 468 ? -26.720 -16.205 18.693 1.00 217.88 466 VAL F C 1
ATOM 11174 O O . VAL G 1 468 ? -26.022 -15.710 19.582 1.00 221.93 466 VAL F O 1
ATOM 11178 N N . VAL G 1 469 ? -27.227 -17.435 18.769 1.00 215.96 467 VAL F N 1
ATOM 11179 C CA . VAL G 1 469 ? -26.896 -18.351 19.862 1.00 217.47 467 VAL F CA 1
ATOM 11180 C C . VAL G 1 469 ? -25.738 -19.254 19.437 1.00 212.47 467 VAL F C 1
ATOM 11181 O O . VAL G 1 469 ? -24.863 -19.589 20.238 1.00 214.44 467 VAL F O 1
ATOM 11185 N N . ALA G 1 470 ? -25.733 -19.629 18.163 1.00 205.66 468 ALA F N 1
ATOM 11186 C CA . ALA G 1 470 ? -24.640 -20.407 17.598 1.00 200.37 468 ALA F CA 1
ATOM 11187 C C . ALA G 1 470 ? -23.363 -19.572 17.553 1.00 202.77 468 ALA F C 1
ATOM 11188 O O . ALA G 1 470 ? -22.259 -20.099 17.696 1.00 202.90 468 ALA F O 1
ATOM 11190 N N . ASP G 1 471 ? -23.528 -18.268 17.347 1.00 205.10 469 ASP F N 1
ATOM 11191 C CA . ASP G 1 471 ? -22.416 -17.322 17.365 1.00 208.05 469 ASP F CA 1
ATOM 11192 C C . ASP G 1 471 ? -21.613 -17.459 18.656 1.00 212.32 469 ASP F C 1
ATOM 11193 O O . ASP G 1 471 ? -20.382 -17.483 18.630 1.00 215.39 469 ASP F O 1
ATOM 11198 N N . ALA G 1 472 ? -22.323 -17.564 19.777 1.00 212.12 470 ALA F N 1
ATOM 11199 C CA . ALA G 1 472 ? -21.700 -17.674 21.095 1.00 211.38 470 ALA F CA 1
ATOM 11200 C C . ALA G 1 472 ? -20.957 -18.995 21.270 1.00 204.34 470 ALA F C 1
ATOM 11201 O O . ALA G 1 472 ? -19.837 -19.023 21.782 1.00 206.03 470 ALA F O 1
ATOM 11203 N N . ILE G 1 473 ? -21.588 -20.085 20.839 1.00 195.63 471 ILE F N 1
ATOM 11204 C CA . ILE G 1 473 ? -20.986 -21.412 20.926 1.00 186.48 471 ILE F CA 1
ATOM 11205 C C . ILE G 1 473 ? -19.839 -21.539 19.926 1.00 175.72 471 ILE F C 1
ATOM 11206 O O . ILE G 1 473 ? -18.994 -22.427 20.036 1.00 170.72 471 ILE F O 1
ATOM 11211 N N . SER G 1 474 ? -19.812 -20.637 18.952 1.00 173.71 472 SER F N 1
ATOM 11212 C CA . SER G 1 474 ? -18.715 -20.587 17.996 1.00 174.29 472 SER F CA 1
ATOM 11213 C C . SER G 1 474 ? -17.528 -19.827 18.571 1.00 183.60 472 SER F C 1
ATOM 11214 O O . SER G 1 474 ? -16.377 -20.217 18.373 1.00 187.55 472 SER F O 1
ATOM 11217 N N . ARG G 1 475 ? -17.818 -18.740 19.281 1.00 186.72 473 ARG F N 1
ATOM 11218 C CA . ARG G 1 475 ? -16.782 -17.867 19.815 1.00 188.51 473 ARG F CA 1
ATOM 11219 C C . ARG G 1 475 ? -16.130 -18.466 21.055 1.00 190.71 473 ARG F C 1
ATOM 11220 O O . ARG G 1 475 ? -14.962 -18.852 21.025 1.00 190.53 473 ARG F O 1
ATOM 11222 N N . PRO H 1 24 ? 0.042 -28.399 -50.859 1.00 224.26 22 PRO E N 1
ATOM 11223 C CA . PRO H 1 24 ? -1.343 -28.783 -51.155 1.00 222.51 22 PRO E CA 1
ATOM 11224 C C . PRO H 1 24 ? -1.417 -29.748 -52.331 1.00 227.25 22 PRO E C 1
ATOM 11225 O O . PRO H 1 24 ? -2.413 -29.746 -53.058 1.00 227.86 22 PRO E O 1
ATOM 11229 N N . VAL H 1 25 ? -0.376 -30.559 -52.510 1.00 228.70 23 VAL E N 1
ATOM 11230 C CA . VAL H 1 25 ? -0.306 -31.474 -53.644 1.00 231.52 23 VAL E CA 1
ATOM 11231 C C . VAL H 1 25 ? -0.667 -32.904 -53.258 1.00 229.15 23 VAL E C 1
ATOM 11232 O O . VAL H 1 25 ? -1.647 -33.457 -53.752 1.00 224.67 23 VAL E O 1
ATOM 11234 N N . TRP H 1 26 ? 0.128 -33.500 -52.376 1.00 233.42 24 TRP E N 1
ATOM 11235 C CA . TRP H 1 26 ? -0.075 -34.897 -52.002 1.00 236.13 24 TRP E CA 1
ATOM 11236 C C . TRP H 1 26 ? -1.429 -35.102 -51.328 1.00 226.26 24 TRP E C 1
ATOM 11237 O O . TRP H 1 26 ? -2.101 -36.111 -51.545 1.00 224.29 24 TRP E O 1
ATOM 11248 N N . LEU H 1 27 ? -1.832 -34.124 -50.528 1.00 219.44 25 LEU E N 1
ATOM 11249 C CA . LEU H 1 27 ? -3.113 -34.186 -49.847 1.00 212.96 25 LEU E CA 1
ATOM 11250 C C . LEU H 1 27 ? -4.244 -34.079 -50.860 1.00 212.86 25 LEU E C 1
ATOM 11251 O O . LEU H 1 27 ? -5.360 -34.522 -50.602 1.00 210.06 25 LEU E O 1
ATOM 11253 N N . GLN H 1 28 ? -3.943 -33.506 -52.022 1.00 215.92 26 GLN E N 1
ATOM 11254 C CA . GLN H 1 28 ? -4.964 -33.237 -53.033 1.00 216.03 26 GLN E CA 1
ATOM 11255 C C . GLN H 1 28 ? -5.367 -34.462 -53.854 1.00 216.18 26 GLN E C 1
ATOM 11256 O O . GLN H 1 28 ? -6.471 -34.511 -54.396 1.00 215.46 26 GLN E O 1
ATOM 11258 N N . GLN H 1 29 ? -4.479 -35.448 -53.949 1.00 216.32 27 GLN E N 1
ATOM 11259 C CA . GLN H 1 29 ? -4.756 -36.627 -54.769 1.00 216.02 27 GLN E CA 1
ATOM 11260 C C . GLN H 1 29 ? -5.392 -37.762 -53.967 1.00 210.20 27 GLN E C 1
ATOM 11261 O O . GLN H 1 29 ? -6.278 -38.457 -54.461 1.00 209.35 27 GLN E O 1
ATOM 11267 N N . LYS H 1 30 ? -4.933 -37.948 -52.733 1.00 206.44 28 LYS E N 1
ATOM 11268 C CA . LYS H 1 30 ? -5.507 -38.952 -51.841 1.00 203.30 28 LYS E CA 1
ATOM 11269 C C . LYS H 1 30 ? -6.983 -38.661 -51.603 1.00 200.87 28 LYS E C 1
ATOM 11270 O O . LYS H 1 30 ? -7.810 -39.572 -51.553 1.00 201.88 28 LYS E O 1
ATOM 11274 N N . TYR H 1 31 ? -7.309 -37.382 -51.467 1.00 197.66 29 TYR E N 1
ATOM 11275 C CA . TYR H 1 31 ? -8.684 -36.968 -51.244 1.00 192.81 29 TYR E CA 1
ATOM 11276 C C . TYR H 1 31 ? -9.341 -36.514 -52.541 1.00 194.81 29 TYR E C 1
ATOM 11277 O O . TYR H 1 31 ? -10.104 -35.550 -52.551 1.00 190.09 29 TYR E O 1
ATOM 11286 N N . ARG H 1 32 ? -9.041 -37.207 -53.635 1.00 202.92 30 ARG E N 1
ATOM 11287 C CA . ARG H 1 32 ? -9.623 -36.869 -54.931 1.00 208.84 30 ARG E CA 1
ATOM 11288 C C . ARG H 1 32 ? -11.079 -37.305 -54.987 1.00 209.43 30 ARG E C 1
ATOM 11289 O O . ARG H 1 32 ? -11.829 -36.900 -55.875 1.00 210.82 30 ARG E O 1
ATOM 11291 N N . GLU H 1 33 ? -11.471 -38.135 -54.027 1.00 208.24 31 GLU E N 1
ATOM 11292 C CA . GLU H 1 33 ? -12.835 -38.634 -53.955 1.00 206.93 31 GLU E CA 1
ATOM 11293 C C . GLU H 1 33 ? -13.756 -37.677 -53.199 1.00 203.51 31 GLU E C 1
ATOM 11294 O O . GLU H 1 33 ? -14.793 -37.265 -53.719 1.00 203.86 31 GLU E O 1
ATOM 11300 N N . ILE H 1 34 ? -13.376 -37.321 -51.974 1.00 200.45 32 ILE E N 1
ATOM 11301 C CA . ILE H 1 34 ? -14.249 -36.515 -51.122 1.00 196.38 32 ILE E CA 1
ATOM 11302 C C . ILE H 1 34 ? -14.232 -35.020 -51.435 1.00 198.57 32 ILE E C 1
ATOM 11303 O O . ILE H 1 34 ? -15.285 -34.392 -51.505 1.00 198.63 32 ILE E O 1
ATOM 11308 N N . ILE H 1 35 ? -13.052 -34.443 -51.624 1.00 200.49 33 ILE E N 1
ATOM 11309 C CA . ILE H 1 35 ? -12.971 -33.001 -51.819 1.00 199.84 33 ILE E CA 1
ATOM 11310 C C . ILE H 1 35 ? -13.231 -32.628 -53.273 1.00 204.80 33 ILE E C 1
ATOM 11311 O O . ILE H 1 35 ? -12.307 -32.301 -54.012 1.00 208.58 33 ILE E O 1
ATOM 11316 N N . ARG H 1 36 ? -14.495 -32.688 -53.676 1.00 205.17 34 ARG E N 1
ATOM 11317 C CA . ARG H 1 36 ? -14.895 -32.316 -55.024 1.00 180.67 34 ARG E CA 1
ATOM 11318 C C . ARG H 1 36 ? -16.250 -31.639 -54.974 1.00 193.84 34 ARG E C 1
ATOM 11319 O O . ARG H 1 36 ? -16.962 -31.743 -53.977 1.00 189.46 34 ARG E O 1
ATOM 11321 N N . ASN H 1 37 ? -16.603 -30.945 -56.052 1.00 196.40 35 ASN E N 1
ATOM 11322 C CA . ASN H 1 37 ? -17.923 -30.334 -56.164 1.00 193.11 35 ASN E CA 1
ATOM 11323 C C . ASN H 1 37 ? -18.949 -31.289 -56.775 1.00 194.23 35 ASN E C 1
ATOM 11324 O O . ASN H 1 37 ? -18.668 -31.996 -57.749 1.00 195.54 35 ASN E O 1
ATOM 11329 N N . ASP H 1 38 ? -20.137 -31.282 -56.176 1.00 194.53 36 ASP E N 1
ATOM 11330 C CA . ASP H 1 38 ? -21.185 -32.281 -56.399 1.00 197.58 36 ASP E CA 1
ATOM 11331 C C . ASP H 1 38 ? -20.829 -33.649 -55.812 1.00 198.79 36 ASP E C 1
ATOM 11332 O O . ASP H 1 38 ? -19.687 -34.102 -55.890 1.00 201.61 36 ASP E O 1
ATOM 11337 N N . LEU H 1 39 ? -21.832 -34.287 -55.217 1.00 196.02 37 LEU E N 1
ATOM 11338 C CA . LEU H 1 39 ? -21.634 -35.480 -54.405 1.00 194.03 37 LEU E CA 1
ATOM 11339 C C . LEU H 1 39 ? -21.714 -36.777 -55.192 1.00 196.51 37 LEU E C 1
ATOM 11340 O O . LEU H 1 39 ? -22.603 -36.953 -56.020 1.00 197.27 37 LEU E O 1
ATOM 11342 N N . PRO H 1 40 ? -20.761 -37.684 -54.942 1.00 199.32 38 PRO E N 1
ATOM 11343 C CA . PRO H 1 40 ? -20.864 -39.084 -55.363 1.00 204.85 38 PRO E CA 1
ATOM 11344 C C . PRO H 1 40 ? -21.557 -39.930 -54.290 1.00 205.04 38 PRO E C 1
ATOM 11345 O O . PRO H 1 40 ? -20.920 -40.303 -53.302 1.00 206.21 38 PRO E O 1
ATOM 11349 N N . PRO H 1 41 ? -22.855 -40.227 -54.476 1.00 203.94 39 PRO E N 1
ATOM 11350 C CA . PRO H 1 41 ? -23.621 -40.984 -53.481 1.00 201.27 39 PRO E CA 1
ATOM 11351 C C . PRO H 1 41 ? -23.414 -42.494 -53.593 1.00 204.76 39 PRO E C 1
ATOM 11352 O O . PRO H 1 41 ? -23.573 -43.064 -54.673 1.00 208.68 39 PRO E O 1
ATOM 11356 N N . ARG H 1 42 ? -23.065 -43.130 -52.478 1.00 202.93 40 ARG E N 1
ATOM 11357 C CA . ARG H 1 42 ? -22.862 -44.574 -52.448 1.00 204.19 40 ARG E CA 1
ATOM 11358 C C . ARG H 1 42 ? -24.191 -45.315 -52.578 1.00 204.28 40 ARG E C 1
ATOM 11359 O O . ARG H 1 42 ? -25.247 -44.701 -52.754 1.00 201.71 40 ARG E O 1
ATOM 11361 N N . PRO H 1 50 ? -21.972 -44.910 -40.696 1.00 187.85 48 PRO E N 1
ATOM 11362 C CA . PRO H 1 50 ? -22.567 -43.697 -41.268 1.00 187.27 48 PRO E CA 1
ATOM 11363 C C . PRO H 1 50 ? -23.599 -43.074 -40.335 1.00 184.00 48 PRO E C 1
ATOM 11364 O O . PRO H 1 50 ? -24.613 -43.704 -40.026 1.00 185.50 48 PRO E O 1
ATOM 11368 N N . VAL H 1 51 ? -23.336 -41.847 -39.895 1.00 177.52 49 VAL E N 1
ATOM 11369 C CA . VAL H 1 51 ? -24.228 -41.152 -38.978 1.00 166.87 49 VAL E CA 1
ATOM 11370 C C . VAL H 1 51 ? -25.517 -40.790 -39.692 1.00 164.03 49 VAL E C 1
ATOM 11371 O O . VAL H 1 51 ? -25.494 -40.064 -40.681 1.00 165.89 49 VAL E O 1
ATOM 11373 N N . LYS H 1 52 ? -26.638 -41.307 -39.196 1.00 159.63 50 LYS E N 1
ATOM 11374 C CA . LYS H 1 52 ? -27.944 -41.015 -39.786 1.00 155.84 50 LYS E CA 1
ATOM 11375 C C . LYS H 1 52 ? -28.797 -40.169 -38.846 1.00 148.43 50 LYS E C 1
ATOM 11376 O O . LYS H 1 52 ? -28.401 -39.899 -37.715 1.00 147.75 50 LYS E O 1
ATOM 11378 N N . HIS H 1 53 ? -29.968 -39.751 -39.316 1.00 144.28 51 HIS E N 1
ATOM 11379 C CA . HIS H 1 53 ? -30.842 -38.897 -38.515 1.00 138.77 51 HIS E CA 1
ATOM 11380 C C . HIS H 1 53 ? -32.267 -39.430 -38.356 1.00 136.97 51 HIS E C 1
ATOM 11381 O O . HIS H 1 53 ? -32.958 -39.703 -39.339 1.00 138.18 51 HIS E O 1
ATOM 11388 N N . ASP H 1 54 ? -32.711 -39.541 -37.109 1.00 132.98 52 ASP E N 1
ATOM 11389 C CA . ASP H 1 54 ? -34.033 -40.073 -36.819 1.00 132.68 52 ASP E CA 1
ATOM 11390 C C . ASP H 1 54 ? -34.975 -39.036 -36.224 1.00 128.71 52 ASP E C 1
ATOM 11391 O O . ASP H 1 54 ? -34.565 -37.937 -35.849 1.00 123.30 52 ASP E O 1
ATOM 11396 N N . ILE H 1 55 ? -36.247 -39.412 -36.153 1.00 132.27 53 ILE E N 1
ATOM 11397 C CA . ILE H 1 55 ? -37.320 -38.546 -35.682 1.00 130.05 53 ILE E CA 1
ATOM 11398 C C . ILE H 1 55 ? -38.289 -39.411 -34.879 1.00 129.61 53 ILE E C 1
ATOM 11399 O O . ILE H 1 55 ? -39.245 -39.979 -35.414 1.00 129.12 53 ILE E O 1
ATOM 11404 N N . GLU H 1 56 ? -38.001 -39.537 -33.589 1.00 129.83 54 GLU E N 1
ATOM 11405 C CA . GLU H 1 56 ? -38.827 -40.325 -32.683 1.00 127.85 54 GLU E CA 1
ATOM 11406 C C . GLU H 1 56 ? -39.905 -39.439 -32.072 1.00 118.50 54 GLU E C 1
ATOM 11407 O O . GLU H 1 56 ? -39.660 -38.280 -31.744 1.00 115.49 54 GLU E O 1
ATOM 11413 N N . ILE H 1 57 ? -41.096 -39.998 -31.913 1.00 114.78 55 ILE E N 1
ATOM 11414 C CA . ILE H 1 57 ? -42.280 -39.201 -31.626 1.00 113.29 55 ILE E CA 1
ATOM 11415 C C . ILE H 1 57 ? -42.805 -39.410 -30.205 1.00 112.67 55 ILE E C 1
ATOM 11416 O O . ILE H 1 57 ? -42.685 -40.500 -29.649 1.00 116.58 55 ILE E O 1
ATOM 11421 N N . LYS H 1 58 ? -43.351 -38.349 -29.614 1.00 108.66 56 LYS E N 1
ATOM 11422 C CA . LYS H 1 58 ? -44.014 -38.439 -28.320 1.00 109.35 56 LYS E CA 1
ATOM 11423 C C . LYS H 1 58 ? -45.165 -39.427 -28.413 1.00 112.43 56 LYS E C 1
ATOM 11424 O O . LYS H 1 58 ? -45.888 -39.433 -29.398 1.00 109.58 56 LYS E O 1
ATOM 11430 N N . PRO H 1 59 ? -45.323 -40.280 -27.391 1.00 122.69 57 PRO E N 1
ATOM 11431 C CA . PRO H 1 59 ? -46.241 -41.430 -27.407 1.00 133.03 57 PRO E CA 1
ATOM 11432 C C . PRO H 1 59 ? -47.716 -41.125 -27.683 1.00 140.88 57 PRO E C 1
ATOM 11433 O O . PRO H 1 59 ? -48.364 -41.929 -28.352 1.00 147.57 57 PRO E O 1
ATOM 11437 N N . GLY H 1 60 ? -48.243 -40.014 -27.177 1.00 141.25 58 GLY E N 1
ATOM 11438 C CA . GLY H 1 60 ? -49.634 -39.658 -27.432 1.00 144.05 58 GLY E CA 1
ATOM 11439 C C . GLY H 1 60 ? -49.790 -38.568 -28.482 1.00 143.91 58 GLY E C 1
ATOM 11440 O O . GLY H 1 60 ? -50.888 -38.047 -28.716 1.00 139.22 58 GLY E O 1
ATOM 11441 N N . ALA H 1 61 ? -48.673 -38.225 -29.113 1.00 147.52 59 ALA E N 1
ATOM 11442 C CA . ALA H 1 61 ? -48.642 -37.172 -30.113 1.00 148.14 59 ALA E CA 1
ATOM 11443 C C . ALA H 1 61 ? -49.178 -37.672 -31.441 1.00 149.71 59 ALA E C 1
ATOM 11444 O O . ALA H 1 61 ? -49.275 -38.874 -31.676 1.00 149.84 59 ALA E O 1
ATOM 11446 N N . ARG H 1 62 ? -49.512 -36.729 -32.311 1.00 150.98 60 ARG E N 1
ATOM 11447 C CA . ARG H 1 62 ? -50.151 -37.035 -33.578 1.00 153.86 60 ARG E CA 1
ATOM 11448 C C . ARG H 1 62 ? -49.384 -36.408 -34.738 1.00 148.12 60 ARG E C 1
ATOM 11449 O O . ARG H 1 62 ? -49.084 -35.210 -34.727 1.00 143.88 60 ARG E O 1
ATOM 11457 N N . LEU H 1 63 ? -49.060 -37.234 -35.729 1.00 147.02 61 LEU E N 1
ATOM 11458 C CA . LEU H 1 63 ? -48.371 -36.775 -36.929 1.00 144.94 61 LEU E CA 1
ATOM 11459 C C . LEU H 1 63 ? -49.229 -35.761 -37.694 1.00 142.64 61 LEU E C 1
ATOM 11460 O O . LEU H 1 63 ? -50.455 -35.802 -37.616 1.00 143.29 61 LEU E O 1
ATOM 11462 N N . PRO H 1 64 ? -48.588 -34.840 -38.431 1.00 139.56 62 PRO E N 1
ATOM 11463 C CA . PRO H 1 64 ? -49.344 -33.808 -39.146 1.00 138.66 62 PRO E CA 1
ATOM 11464 C C . PRO H 1 64 ? -50.124 -34.359 -40.341 1.00 143.48 62 PRO E C 1
ATOM 11465 O O . PRO H 1 64 ? -49.721 -35.346 -40.954 1.00 147.47 62 PRO E O 1
ATOM 11469 N N . ARG H 1 65 ? -51.238 -33.711 -40.663 1.00 141.74 63 ARG E N 1
ATOM 11470 C CA . ARG H 1 65 ? -52.039 -34.070 -41.825 1.00 141.96 63 ARG E CA 1
ATOM 11471 C C . ARG H 1 65 ? -52.530 -32.782 -42.469 1.00 137.68 63 ARG E C 1
ATOM 11472 O O . ARG H 1 65 ? -53.724 -32.471 -42.440 1.00 134.62 63 ARG E O 1
ATOM 11480 N N . LEU H 1 66 ? -51.595 -32.036 -43.052 1.00 137.08 64 LEU E N 1
ATOM 11481 C CA . LEU H 1 66 ? -51.863 -30.663 -43.482 1.00 136.29 64 LEU E CA 1
ATOM 11482 C C . LEU H 1 66 ? -52.059 -30.496 -44.996 1.00 136.64 64 LEU E C 1
ATOM 11483 O O . LEU H 1 66 ? -51.274 -31.009 -45.800 1.00 138.12 64 LEU E O 1
ATOM 11488 N N . GLN H 1 67 ? -53.110 -29.774 -45.378 1.00 134.02 65 GLN E N 1
ATOM 11489 C CA . GLN H 1 67 ? -53.343 -29.479 -46.783 1.00 138.92 65 GLN E CA 1
ATOM 11490 C C . GLN H 1 67 ? -52.296 -28.478 -47.267 1.00 142.20 65 GLN E C 1
ATOM 11491 O O . GLN H 1 67 ? -51.874 -27.602 -46.510 1.00 141.44 65 GLN E O 1
ATOM 11493 N N . PRO H 1 68 ? -51.859 -28.618 -48.528 1.00 144.95 66 PRO E N 1
ATOM 11494 C CA . PRO H 1 68 ? -50.764 -27.806 -49.073 1.00 146.24 66 PRO E CA 1
ATOM 11495 C C . PRO H 1 68 ? -51.082 -26.316 -49.068 1.00 146.55 66 PRO E C 1
ATOM 11496 O O . PRO H 1 68 ? -52.225 -25.948 -49.300 1.00 147.41 66 PRO E O 1
ATOM 11500 N N . TYR H 1 69 ? -50.087 -25.476 -48.801 1.00 147.44 67 TYR E N 1
ATOM 11501 C CA . TYR H 1 69 ? -50.281 -24.028 -48.826 1.00 147.55 67 TYR E CA 1
ATOM 11502 C C . TYR H 1 69 ? -50.303 -23.512 -50.253 1.00 147.22 67 TYR E C 1
ATOM 11503 O O . TYR H 1 69 ? -49.277 -23.508 -50.927 1.00 150.33 67 TYR E O 1
ATOM 11512 N N . HIS H 1 70 ? -51.473 -23.078 -50.708 1.00 144.53 68 HIS E N 1
ATOM 11513 C CA . HIS H 1 70 ? -51.620 -22.483 -52.033 1.00 143.27 68 HIS E CA 1
ATOM 11514 C C . HIS H 1 70 ? -50.723 -21.251 -52.176 1.00 143.78 68 HIS E C 1
ATOM 11515 O O . HIS H 1 70 ? -50.487 -20.533 -51.204 1.00 141.67 68 HIS E O 1
ATOM 11522 N N . VAL H 1 71 ? -50.213 -21.024 -53.384 1.00 146.55 69 VAL E N 1
ATOM 11523 C CA . VAL H 1 71 ? -49.383 -19.856 -53.679 1.00 145.87 69 VAL E CA 1
ATOM 11524 C C . VAL H 1 71 ? -49.635 -19.354 -55.100 1.00 147.34 69 VAL E C 1
ATOM 11525 O O . VAL H 1 71 ? -50.361 -19.987 -55.869 1.00 147.76 69 VAL E O 1
ATOM 11529 N N . THR H 1 72 ? -49.023 -18.225 -55.450 1.00 148.60 70 THR E N 1
ATOM 11530 C CA . THR H 1 72 ? -49.315 -17.552 -56.718 1.00 150.34 70 THR E CA 1
ATOM 11531 C C . THR H 1 72 ? -48.869 -18.347 -57.940 1.00 153.11 70 THR E C 1
ATOM 11532 O O . THR H 1 72 ? -48.549 -19.530 -57.842 1.00 153.65 70 THR E O 1
ATOM 11536 N N . GLU H 1 73 ? -48.849 -17.682 -59.091 1.00 182.63 71 GLU E N 1
ATOM 11537 C CA . GLU H 1 73 ? -48.514 -18.340 -60.351 1.00 184.28 71 GLU E CA 1
ATOM 11538 C C . GLU H 1 73 ? -47.018 -18.636 -60.463 1.00 182.18 71 GLU E C 1
ATOM 11539 O O . GLU H 1 73 ? -46.619 -19.781 -60.677 1.00 179.84 71 GLU E O 1
ATOM 11545 N N . LYS H 1 74 ? -46.199 -17.598 -60.312 1.00 183.96 72 LYS E N 1
ATOM 11546 C CA . LYS H 1 74 ? -44.747 -17.729 -60.426 1.00 186.71 72 LYS E CA 1
ATOM 11547 C C . LYS H 1 74 ? -44.105 -18.429 -59.224 1.00 184.51 72 LYS E C 1
ATOM 11548 O O . LYS H 1 74 ? -43.180 -19.225 -59.387 1.00 186.21 72 LYS E O 1
ATOM 11554 N N . ASN H 1 75 ? -44.588 -18.128 -58.023 1.00 181.73 73 ASN E N 1
ATOM 11555 C CA . ASN H 1 75 ? -44.045 -18.731 -56.810 1.00 178.88 73 ASN E CA 1
ATOM 11556 C C . ASN H 1 75 ? -44.235 -20.241 -56.794 1.00 178.45 73 ASN E C 1
ATOM 11557 O O . ASN H 1 75 ? -43.340 -20.982 -56.401 1.00 175.26 73 ASN E O 1
ATOM 11562 N N . GLU H 1 76 ? -45.406 -20.692 -57.226 1.00 182.29 74 GLU E N 1
ATOM 11563 C CA . GLU H 1 76 ? -45.689 -22.119 -57.314 1.00 182.91 74 GLU E CA 1
ATOM 11564 C C . GLU H 1 76 ? -44.880 -22.733 -58.448 1.00 184.59 74 GLU E C 1
ATOM 11565 O O . GLU H 1 76 ? -44.436 -23.875 -58.357 1.00 182.08 74 GLU E O 1
ATOM 11571 N N . GLN H 1 77 ? -44.681 -21.953 -59.508 1.00 189.17 75 GLN E N 1
ATOM 11572 C CA . GLN H 1 77 ? -43.898 -22.376 -60.663 1.00 192.26 75 GLN E CA 1
ATOM 11573 C C . GLN H 1 77 ? -42.460 -22.667 -60.255 1.00 191.65 75 GLN E C 1
ATOM 11574 O O . GLN H 1 77 ? -41.816 -23.562 -60.801 1.00 194.97 75 GLN E O 1
ATOM 11580 N N . GLU H 1 78 ? -41.970 -21.914 -59.277 1.00 187.82 76 GLU E N 1
ATOM 11581 C CA . GLU H 1 78 ? -40.601 -22.059 -58.806 1.00 187.46 76 GLU E CA 1
ATOM 11582 C C . GLU H 1 78 ? -40.466 -23.268 -57.874 1.00 184.52 76 GLU E C 1
ATOM 11583 O O . GLU H 1 78 ? -39.396 -23.870 -57.775 1.00 185.06 76 GLU E O 1
ATOM 11589 N N . ILE H 1 79 ? -41.563 -23.621 -57.205 1.00 180.96 77 ILE E N 1
ATOM 11590 C CA . ILE H 1 79 ? -41.586 -24.731 -56.250 1.00 174.74 77 ILE E CA 1
ATOM 11591 C C . ILE H 1 79 ? -41.386 -26.084 -56.921 1.00 174.99 77 ILE E C 1
ATOM 11592 O O . ILE H 1 79 ? -40.464 -26.818 -56.577 1.00 175.29 77 ILE E O 1
ATOM 11597 N N . ASN H 1 80 ? -42.240 -26.414 -57.885 1.00 175.72 78 ASN E N 1
ATOM 11598 C CA . ASN H 1 80 ? -42.117 -27.682 -58.596 1.00 176.75 78 ASN E CA 1
ATOM 11599 C C . ASN H 1 80 ? -40.808 -27.765 -59.379 1.00 174.96 78 ASN E C 1
ATOM 11600 O O . ASN H 1 80 ? -40.398 -28.842 -59.814 1.00 174.45 78 ASN E O 1
ATOM 11605 N N . LYS H 1 81 ? -40.163 -26.613 -59.549 1.00 173.94 79 LYS E N 1
ATOM 11606 C CA . LYS H 1 81 ? -38.852 -26.526 -60.173 1.00 175.66 79 LYS E CA 1
ATOM 11607 C C . LYS H 1 81 ? -37.783 -26.907 -59.166 1.00 177.50 79 LYS E C 1
ATOM 11608 O O . LYS H 1 81 ? -36.886 -27.698 -59.464 1.00 183.84 79 LYS E O 1
ATOM 11610 N N . ILE H 1 82 ? -37.879 -26.337 -57.968 1.00 171.61 80 ILE E N 1
ATOM 11611 C CA . ILE H 1 82 ? -36.899 -26.607 -56.923 1.00 167.15 80 ILE E CA 1
ATOM 11612 C C . ILE H 1 82 ? -37.036 -28.039 -56.411 1.00 164.28 80 ILE E C 1
ATOM 11613 O O . ILE H 1 82 ? -36.058 -28.644 -55.981 1.00 162.58 80 ILE E O 1
ATOM 11618 N N . VAL H 1 83 ? -38.246 -28.584 -56.478 1.00 156.08 81 VAL E N 1
ATOM 11619 C CA . VAL H 1 83 ? -38.473 -29.964 -56.078 1.00 167.80 81 VAL E CA 1
ATOM 11620 C C . VAL H 1 83 ? -37.863 -30.893 -57.120 1.00 171.71 81 VAL E C 1
ATOM 11621 O O . VAL H 1 83 ? -37.200 -31.870 -56.781 1.00 160.08 81 VAL E O 1
ATOM 11625 N N . GLN H 1 84 ? -38.058 -30.559 -58.392 1.00 176.73 82 GLN E N 1
ATOM 11626 C CA . GLN H 1 84 ? -37.535 -31.369 -59.491 1.00 183.77 82 GLN E CA 1
ATOM 11627 C C . GLN H 1 84 ? -36.050 -31.103 -59.742 1.00 185.32 82 GLN E C 1
ATOM 11628 O O . GLN H 1 84 ? -35.497 -31.526 -60.756 1.00 189.82 82 GLN E O 1
ATOM 11634 N N . LYS H 1 85 ? -35.424 -30.379 -58.818 1.00 181.30 83 LYS E N 1
ATOM 11635 C CA . LYS H 1 85 ? -33.973 -30.273 -58.759 1.00 179.83 83 LYS E CA 1
ATOM 11636 C C . LYS H 1 85 ? -33.506 -31.222 -57.673 1.00 174.82 83 LYS E C 1
ATOM 11637 O O . LYS H 1 85 ? -32.560 -31.981 -57.861 1.00 175.88 83 LYS E O 1
ATOM 11643 N N . LEU H 1 86 ? -34.201 -31.176 -56.538 1.00 170.42 84 LEU E N 1
ATOM 11644 C CA . LEU H 1 86 ? -33.914 -32.043 -55.396 1.00 168.61 84 LEU E CA 1
ATOM 11645 C C . LEU H 1 86 ? -34.360 -33.488 -55.663 1.00 172.48 84 LEU E C 1
ATOM 11646 O O . LEU H 1 86 ? -34.148 -34.385 -54.843 1.00 157.39 84 LEU E O 1
ATOM 11651 N N . LEU H 1 87 ? -34.960 -33.706 -56.831 1.00 176.74 85 LEU E N 1
ATOM 11652 C CA . LEU H 1 87 ? -35.223 -35.055 -57.319 1.00 180.26 85 LEU E CA 1
ATOM 11653 C C . LEU H 1 87 ? -33.970 -35.605 -57.998 1.00 184.47 85 LEU E C 1
ATOM 11654 O O . LEU H 1 87 ? -33.610 -36.772 -57.827 1.00 185.16 85 LEU E O 1
ATOM 11659 N N . ASP H 1 88 ? -33.307 -34.748 -58.766 1.00 186.98 86 ASP E N 1
ATOM 11660 C CA . ASP H 1 88 ? -32.105 -35.136 -59.489 1.00 190.81 86 ASP E CA 1
ATOM 11661 C C . ASP H 1 88 ? -30.884 -34.940 -58.600 1.00 187.79 86 ASP E C 1
ATOM 11662 O O . ASP H 1 88 ? -29.810 -35.488 -58.862 1.00 190.03 86 ASP E O 1
ATOM 11667 N N . ASN H 1 89 ? -31.060 -34.144 -57.549 1.00 182.77 87 ASN E N 1
ATOM 11668 C CA . ASN H 1 89 ? -30.032 -33.976 -56.531 1.00 182.04 87 ASN E CA 1
ATOM 11669 C C . ASN H 1 89 ? -30.037 -35.168 -55.578 1.00 183.13 87 ASN E C 1
ATOM 11670 O O . ASN H 1 89 ? -29.187 -35.270 -54.693 1.00 180.66 87 ASN E O 1
ATOM 11675 N N . LYS H 1 90 ? -31.014 -36.055 -55.769 1.00 185.75 88 LYS E N 1
ATOM 11676 C CA . LYS H 1 90 ? -31.142 -37.294 -54.999 1.00 185.92 88 LYS E CA 1
ATOM 11677 C C . LYS H 1 90 ? -31.325 -37.070 -53.495 1.00 181.67 88 LYS E C 1
ATOM 11678 O O . LYS H 1 90 ? -30.572 -37.603 -52.678 1.00 179.79 88 LYS E O 1
ATOM 11680 N N . PHE H 1 91 ? -32.332 -36.282 -53.135 1.00 179.97 89 PHE E N 1
ATOM 11681 C CA . PHE H 1 91 ? -32.660 -36.054 -51.732 1.00 174.18 89 PHE E CA 1
ATOM 11682 C C . PHE H 1 91 ? -34.072 -36.554 -51.412 1.00 173.64 89 PHE E C 1
ATOM 11683 O O . PHE H 1 91 ? -34.275 -37.274 -50.434 1.00 171.70 89 PHE E O 1
ATOM 11691 N N . ILE H 1 92 ? -35.040 -36.173 -52.245 1.00 173.62 90 ILE E N 1
ATOM 11692 C CA . ILE H 1 92 ? -36.445 -36.507 -52.013 1.00 169.50 90 ILE E CA 1
ATOM 11693 C C . ILE H 1 92 ? -37.008 -37.445 -53.077 1.00 173.39 90 ILE E C 1
ATOM 11694 O O . ILE H 1 92 ? -36.502 -37.497 -54.196 1.00 177.36 90 ILE E O 1
ATOM 11696 N N . VAL H 1 93 ? -38.060 -38.181 -52.722 1.00 173.39 91 VAL E N 1
ATOM 11697 C CA . VAL H 1 93 ? -38.688 -39.127 -53.645 1.00 179.46 91 VAL E CA 1
ATOM 11698 C C . VAL H 1 93 ? -40.212 -39.108 -53.557 1.00 181.04 91 VAL E C 1
ATOM 11699 O O . VAL H 1 93 ? -40.774 -38.940 -52.473 1.00 176.33 91 VAL E O 1
ATOM 11703 N N . PRO H 1 94 ? -40.882 -39.286 -54.708 1.00 187.48 92 PRO E N 1
ATOM 11704 C CA . PRO H 1 94 ? -42.347 -39.297 -54.821 1.00 189.08 92 PRO E CA 1
ATOM 11705 C C . PRO H 1 94 ? -43.018 -40.446 -54.063 1.00 190.34 92 PRO E C 1
ATOM 11706 O O . PRO H 1 94 ? -43.139 -41.552 -54.595 1.00 194.72 92 PRO E O 1
ATOM 11710 N N . SER H 1 95 ? -43.454 -40.174 -52.835 1.00 186.31 93 SER E N 1
ATOM 11711 C CA . SER H 1 95 ? -44.184 -41.153 -52.035 1.00 187.21 93 SER E CA 1
ATOM 11712 C C . SER H 1 95 ? -45.012 -40.483 -50.941 1.00 184.79 93 SER E C 1
ATOM 11713 O O . SER H 1 95 ? -44.553 -39.545 -50.286 1.00 182.22 93 SER E O 1
ATOM 11716 N N . LYS H 1 96 ? -46.233 -40.973 -50.748 1.00 184.94 94 LYS E N 1
ATOM 11717 C CA . LYS H 1 96 ? -47.121 -40.425 -49.732 1.00 179.60 94 LYS E CA 1
ATOM 11718 C C . LYS H 1 96 ? -47.168 -41.289 -48.481 1.00 176.75 94 LYS E C 1
ATOM 11719 O O . LYS H 1 96 ? -47.816 -42.337 -48.465 1.00 181.87 94 LYS E O 1
ATOM 11725 N N . SER H 1 97 ? -46.468 -40.853 -47.441 1.00 168.63 95 SER E N 1
ATOM 11726 C CA . SER H 1 97 ? -46.729 -41.346 -46.107 1.00 165.20 95 SER E CA 1
ATOM 11727 C C . SER H 1 97 ? -48.077 -40.771 -45.758 1.00 169.98 95 SER E C 1
ATOM 11728 O O . SER H 1 97 ? -48.465 -39.762 -46.332 1.00 174.58 95 SER E O 1
ATOM 11731 N N . PRO H 1 98 ? -48.788 -41.380 -44.801 1.00 170.02 96 PRO E N 1
ATOM 11732 C CA . PRO H 1 98 ? -50.062 -40.784 -44.381 1.00 172.20 96 PRO E CA 1
ATOM 11733 C C . PRO H 1 98 ? -49.941 -39.344 -43.862 1.00 169.85 96 PRO E C 1
ATOM 11734 O O . PRO H 1 98 ? -50.961 -38.655 -43.750 1.00 172.35 96 PRO E O 1
ATOM 11738 N N . CYS H 1 99 ? -48.720 -38.896 -43.575 1.00 164.84 97 CYS E N 1
ATOM 11739 C CA . CYS H 1 99 ? -48.487 -37.557 -43.026 1.00 161.18 97 CYS E CA 1
ATOM 11740 C C . CYS H 1 99 ? -48.399 -36.473 -44.103 1.00 160.95 97 CYS E C 1
ATOM 11741 O O . CYS H 1 99 ? -48.322 -36.776 -45.294 1.00 164.22 97 CYS E O 1
ATOM 11744 N N . SER H 1 100 ? -48.420 -35.212 -43.679 1.00 157.67 98 SER E N 1
ATOM 11745 C CA . SER H 1 100 ? -48.378 -34.086 -44.612 1.00 157.39 98 SER E CA 1
ATOM 11746 C C . SER H 1 100 ? -47.961 -32.781 -43.928 1.00 150.88 98 SER E C 1
ATOM 11747 O O . SER H 1 100 ? -48.670 -32.261 -43.062 1.00 150.10 98 SER E O 1
ATOM 11750 N N . SER H 1 101 ? -46.808 -32.256 -44.323 1.00 146.39 99 SER E N 1
ATOM 11751 C CA . SER H 1 101 ? -46.348 -30.972 -43.820 1.00 143.64 99 SER E CA 1
ATOM 11752 C C . SER H 1 101 ? -46.154 -30.025 -44.998 1.00 146.13 99 SER E C 1
ATOM 11753 O O . SER H 1 101 ? -45.582 -30.409 -46.015 1.00 148.53 99 SER E O 1
ATOM 11756 N N . PRO H 1 102 ? -46.639 -28.780 -44.867 1.00 145.81 100 PRO E N 1
ATOM 11757 C CA . PRO H 1 102 ? -46.641 -27.801 -45.965 1.00 147.32 100 PRO E CA 1
ATOM 11758 C C . PRO H 1 102 ? -45.260 -27.208 -46.263 1.00 144.47 100 PRO E C 1
ATOM 11759 O O . PRO H 1 102 ? -44.347 -27.317 -45.446 1.00 142.23 100 PRO E O 1
ATOM 11763 N N . VAL H 1 103 ? -45.120 -26.585 -47.428 1.00 143.63 101 VAL E N 1
ATOM 11764 C CA . VAL H 1 103 ? -43.843 -26.020 -47.849 1.00 140.77 101 VAL E CA 1
ATOM 11765 C C . VAL H 1 103 ? -43.858 -24.503 -47.749 1.00 141.49 101 VAL E C 1
ATOM 11766 O O . VAL H 1 103 ? -44.923 -23.889 -47.728 1.00 144.24 101 VAL E O 1
ATOM 11770 N N . VAL H 1 104 ? -42.675 -23.898 -47.676 1.00 141.41 102 VAL E N 1
ATOM 11771 C CA . VAL H 1 104 ? -42.561 -22.446 -47.580 1.00 147.08 102 VAL E CA 1
ATOM 11772 C C . VAL H 1 104 ? -41.405 -21.912 -48.423 1.00 155.93 102 VAL E C 1
ATOM 11773 O O . VAL H 1 104 ? -40.259 -22.309 -48.237 1.00 157.70 102 VAL E O 1
ATOM 11777 N N . LEU H 1 105 ? -41.708 -20.993 -49.335 1.00 163.30 103 LEU E N 1
ATOM 11778 C CA . LEU H 1 105 ? -40.705 -20.431 -50.241 1.00 168.42 103 LEU E CA 1
ATOM 11779 C C . LEU H 1 105 ? -39.749 -19.493 -49.504 1.00 173.21 103 LEU E C 1
ATOM 11780 O O . LEU H 1 105 ? -39.845 -19.327 -48.291 1.00 171.88 103 LEU E O 1
ATOM 11785 N N . VAL H 1 106 ? -38.832 -18.876 -50.243 1.00 180.03 104 VAL E N 1
ATOM 11786 C CA . VAL H 1 106 ? -37.829 -17.996 -49.649 1.00 182.52 104 VAL E CA 1
ATOM 11787 C C . VAL H 1 106 ? -37.326 -16.968 -50.668 1.00 188.83 104 VAL E C 1
ATOM 11788 O O . VAL H 1 106 ? -37.145 -17.293 -51.841 1.00 197.38 104 VAL E O 1
ATOM 11792 N N . PRO H 1 107 ? -37.115 -15.717 -50.225 1.00 186.57 105 PRO E N 1
ATOM 11793 C CA . PRO H 1 107 ? -36.660 -14.636 -51.109 1.00 188.56 105 PRO E CA 1
ATOM 11794 C C . PRO H 1 107 ? -35.238 -14.832 -51.656 1.00 190.08 105 PRO E C 1
ATOM 11795 O O . PRO H 1 107 ? -34.520 -15.765 -51.291 1.00 186.03 105 PRO E O 1
ATOM 11799 N N . GLY H 1 111 ? -30.752 -13.820 -54.045 1.00 191.53 109 GLY E N 1
ATOM 11800 C CA . GLY H 1 111 ? -31.643 -13.453 -55.131 1.00 194.12 109 GLY E CA 1
ATOM 11801 C C . GLY H 1 111 ? -32.520 -14.600 -55.601 1.00 192.17 109 GLY E C 1
ATOM 11802 O O . GLY H 1 111 ? -33.616 -14.380 -56.113 1.00 190.81 109 GLY E O 1
ATOM 11803 N N . THR H 1 112 ? -32.040 -15.828 -55.420 1.00 191.40 110 THR E N 1
ATOM 11804 C CA . THR H 1 112 ? -32.777 -17.016 -55.848 1.00 190.09 110 THR E CA 1
ATOM 11805 C C . THR H 1 112 ? -33.782 -17.461 -54.790 1.00 186.42 110 THR E C 1
ATOM 11806 O O . THR H 1 112 ? -34.269 -16.646 -54.000 1.00 186.50 110 THR E O 1
ATOM 11810 N N . PHE H 1 113 ? -34.088 -18.756 -54.776 1.00 182.50 111 PHE E N 1
ATOM 11811 C CA . PHE H 1 113 ? -35.066 -19.290 -53.834 1.00 176.12 111 PHE E CA 1
ATOM 11812 C C . PHE H 1 113 ? -34.833 -20.756 -53.483 1.00 170.19 111 PHE E C 1
ATOM 11813 O O . PHE H 1 113 ? -34.376 -21.546 -54.313 1.00 169.51 111 PHE E O 1
ATOM 11815 N N . ARG H 1 114 ? -35.157 -21.098 -52.239 1.00 165.91 112 ARG E N 1
ATOM 11816 C CA . ARG H 1 114 ? -35.049 -22.461 -51.729 1.00 162.05 112 ARG E CA 1
ATOM 11817 C C . ARG H 1 114 ? -36.249 -22.723 -50.832 1.00 156.12 112 ARG E C 1
ATOM 11818 O O . ARG H 1 114 ? -36.650 -21.857 -50.057 1.00 153.98 112 ARG E O 1
ATOM 11820 N N . LEU H 1 115 ? -36.830 -23.911 -50.939 1.00 153.29 113 LEU E N 1
ATOM 11821 C CA . LEU H 1 115 ? -38.038 -24.208 -50.184 1.00 148.63 113 LEU E CA 1
ATOM 11822 C C . LEU H 1 115 ? -37.712 -24.662 -48.764 1.00 144.36 113 LEU E C 1
ATOM 11823 O O . LEU H 1 115 ? -36.727 -25.356 -48.527 1.00 143.82 113 LEU E O 1
ATOM 11828 N N . CYS H 1 116 ? -38.550 -24.251 -47.822 1.00 143.02 114 CYS E N 1
ATOM 11829 C CA . CYS H 1 116 ? -38.370 -24.596 -46.423 1.00 140.73 114 CYS E CA 1
ATOM 11830 C C . CYS H 1 116 ? -39.616 -25.269 -45.857 1.00 138.64 114 CYS E C 1
ATOM 11831 O O . CYS H 1 116 ? -40.470 -24.596 -45.281 1.00 136.05 114 CYS E O 1
ATOM 11834 N N . VAL H 1 117 ? -39.710 -26.587 -46.025 1.00 139.42 115 VAL E N 1
ATOM 11835 C CA . VAL H 1 117 ? -40.861 -27.358 -45.559 1.00 124.61 115 VAL E CA 1
ATOM 11836 C C . VAL H 1 117 ? -41.198 -27.018 -44.116 1.00 131.13 115 VAL E C 1
ATOM 11837 O O . VAL H 1 117 ? -40.308 -26.860 -43.289 1.00 118.64 115 VAL E O 1
ATOM 11841 N N . ASP H 1 118 ? -42.489 -26.880 -43.831 1.00 132.08 116 ASP E N 1
ATOM 11842 C CA . ASP H 1 118 ? -42.951 -26.381 -42.540 1.00 132.00 116 ASP E CA 1
ATOM 11843 C C . ASP H 1 118 ? -43.346 -27.497 -41.575 1.00 133.84 116 ASP E C 1
ATOM 11844 O O . ASP H 1 118 ? -44.523 -27.842 -41.450 1.00 134.01 116 ASP E O 1
ATOM 11849 N N . TYR H 1 119 ? -42.351 -28.047 -40.885 1.00 133.08 117 TYR E N 1
ATOM 11850 C CA . TYR H 1 119 ? -42.582 -29.119 -39.928 1.00 131.71 117 TYR E CA 1
ATOM 11851 C C . TYR H 1 119 ? -42.857 -28.575 -38.530 1.00 126.87 117 TYR E C 1
ATOM 11852 O O . TYR H 1 119 ? -42.382 -29.135 -37.539 1.00 121.74 117 TYR E O 1
ATOM 11861 N N . ARG H 1 120 ? -43.612 -27.485 -38.450 1.00 127.42 118 ARG E N 1
ATOM 11862 C CA . ARG H 1 120 ? -43.899 -26.846 -37.171 1.00 124.38 118 ARG E CA 1
ATOM 11863 C C . ARG H 1 120 ? -44.743 -27.773 -36.304 1.00 120.55 118 ARG E C 1
ATOM 11864 O O . ARG H 1 120 ? -44.556 -27.849 -35.085 1.00 116.43 118 ARG E O 1
ATOM 11872 N N . THR H 1 121 ? -45.660 -28.488 -36.948 1.00 120.54 119 THR E N 1
ATOM 11873 C CA . THR H 1 121 ? -46.488 -29.467 -36.259 1.00 120.92 119 THR E CA 1
ATOM 11874 C C . THR H 1 121 ? -45.674 -30.684 -35.835 1.00 123.90 119 THR E C 1
ATOM 11875 O O . THR H 1 121 ? -45.782 -31.136 -34.695 1.00 123.24 119 THR E O 1
ATOM 11879 N N . LEU H 1 122 ? -44.861 -31.200 -36.755 1.00 128.35 120 LEU E N 1
ATOM 11880 C CA . LEU H 1 122 ? -44.010 -32.358 -36.486 1.00 128.04 120 LEU E CA 1
ATOM 11881 C C . LEU H 1 122 ? -43.168 -32.095 -35.250 1.00 132.05 120 LEU E C 1
ATOM 11882 O O . LEU H 1 122 ? -43.036 -32.954 -34.378 1.00 134.25 120 LEU E O 1
ATOM 11887 N N . ASN H 1 123 ? -42.612 -30.891 -35.185 1.00 133.46 121 ASN E N 1
ATOM 11888 C CA . ASN H 1 123 ? -41.826 -30.457 -34.040 1.00 131.96 121 ASN E CA 1
ATOM 11889 C C . ASN H 1 123 ? -42.549 -30.651 -32.710 1.00 130.21 121 ASN E C 1
ATOM 11890 O O . ASN H 1 123 ? -42.089 -31.405 -31.856 1.00 130.01 121 ASN E O 1
ATOM 11895 N N . LYS H 1 124 ? -43.701 -30.004 -32.547 1.00 128.75 122 LYS E N 1
ATOM 11896 C CA . LYS H 1 124 ? -44.445 -30.073 -31.287 1.00 124.60 122 LYS E CA 1
ATOM 11897 C C . LYS H 1 124 ? -44.991 -31.470 -30.980 1.00 125.56 122 LYS E C 1
ATOM 11898 O O . LYS H 1 124 ? -45.888 -31.621 -30.151 1.00 129.14 122 LYS E O 1
ATOM 11900 N N . ALA H 1 125 ? -44.453 -32.485 -31.646 1.00 121.07 123 ALA E N 1
ATOM 11901 C CA . ALA H 1 125 ? -44.947 -33.838 -31.483 1.00 120.97 123 ALA E CA 1
ATOM 11902 C C . ALA H 1 125 ? -43.793 -34.810 -31.458 1.00 121.85 123 ALA E C 1
ATOM 11903 O O . ALA H 1 125 ? -43.998 -36.012 -31.323 1.00 126.52 123 ALA E O 1
ATOM 11905 N N . THR H 1 126 ? -42.578 -34.292 -31.593 1.00 118.83 124 THR E N 1
ATOM 11906 C CA . THR H 1 126 ? -41.388 -35.139 -31.527 1.00 119.17 124 THR E CA 1
ATOM 11907 C C . THR H 1 126 ? -40.541 -34.862 -30.285 1.00 109.23 124 THR E C 1
ATOM 11908 O O . THR H 1 126 ? -40.344 -33.712 -29.902 1.00 105.97 124 THR E O 1
ATOM 11912 N N . ILE H 1 127 ? -40.053 -35.924 -29.655 1.00 106.20 125 ILE E N 1
ATOM 11913 C CA . ILE H 1 127 ? -39.239 -35.782 -28.459 1.00 102.99 125 ILE E CA 1
ATOM 11914 C C . ILE H 1 127 ? -38.033 -34.942 -28.788 1.00 99.51 125 ILE E C 1
ATOM 11915 O O . ILE H 1 127 ? -37.332 -35.208 -29.759 1.00 92.76 125 ILE E O 1
ATOM 11920 N N . SER H 1 128 ? -37.812 -33.907 -27.990 1.00 98.54 126 SER E N 1
ATOM 11921 C CA . SER H 1 128 ? -36.713 -32.987 -28.237 1.00 103.67 126 SER E CA 1
ATOM 11922 C C . SER H 1 128 ? -35.387 -33.637 -27.875 1.00 105.24 126 SER E C 1
ATOM 11923 O O . SER H 1 128 ? -35.320 -34.438 -26.947 1.00 108.41 126 SER E O 1
ATOM 11926 N N . ASP H 1 129 ? -34.336 -33.302 -28.615 1.00 105.23 127 ASP E N 1
ATOM 11927 C CA . ASP H 1 129 ? -32.994 -33.797 -28.306 1.00 104.08 127 ASP E CA 1
ATOM 11928 C C . ASP H 1 129 ? -32.008 -32.636 -28.206 1.00 102.11 127 ASP E C 1
ATOM 11929 O O . ASP H 1 129 ? -31.140 -32.476 -29.066 1.00 106.33 127 ASP E O 1
ATOM 11934 N N . PRO H 1 130 ? -32.144 -31.811 -27.155 1.00 95.66 128 PRO E N 1
ATOM 11935 C CA . PRO H 1 130 ? -31.280 -30.633 -27.047 1.00 96.46 128 PRO E CA 1
ATOM 11936 C C . PRO H 1 130 ? -29.794 -30.995 -27.001 1.00 103.10 128 PRO E C 1
ATOM 11937 O O . PRO H 1 130 ? -29.360 -31.794 -26.171 1.00 105.33 128 PRO E O 1
ATOM 11941 N N . PHE H 1 131 ? -29.033 -30.414 -27.922 1.00 102.92 129 PHE E N 1
ATOM 11942 C CA . PHE H 1 131 ? -27.585 -30.512 -27.906 1.00 98.55 129 PHE E CA 1
ATOM 11943 C C . PHE H 1 131 ? -26.986 -29.109 -28.030 1.00 100.08 129 PHE E C 1
ATOM 11944 O O . PHE H 1 131 ? -27.447 -28.294 -28.836 1.00 106.05 129 PHE E O 1
ATOM 11952 N N . PRO H 1 132 ? -25.963 -28.814 -27.219 1.00 94.02 130 PRO E N 1
ATOM 11953 C CA . PRO H 1 132 ? -25.390 -27.461 -27.219 1.00 94.56 130 PRO E CA 1
ATOM 11954 C C . PRO H 1 132 ? -24.568 -27.136 -28.475 1.00 100.06 130 PRO E C 1
ATOM 11955 O O . PRO H 1 132 ? -24.064 -28.040 -29.147 1.00 104.10 130 PRO E O 1
ATOM 11959 N N . LEU H 1 133 ? -24.446 -25.850 -28.790 1.00 99.58 131 LEU E N 1
ATOM 11960 C CA . LEU H 1 133 ? -23.643 -25.404 -29.926 1.00 101.56 131 LEU E CA 1
ATOM 11961 C C . LEU H 1 133 ? -22.444 -24.649 -29.377 1.00 101.76 131 LEU E C 1
ATOM 11962 O O . LEU H 1 133 ? -22.495 -24.140 -28.264 1.00 101.03 131 LEU E O 1
ATOM 11967 N N . PRO H 1 134 ? -21.349 -24.585 -30.142 1.00 105.80 132 PRO E N 1
ATOM 11968 C CA . PRO H 1 134 ? -20.160 -23.951 -29.568 1.00 104.56 132 PRO E CA 1
ATOM 11969 C C . PRO H 1 134 ? -20.375 -22.453 -29.429 1.00 105.44 132 PRO E C 1
ATOM 11970 O O . PRO H 1 134 ? -20.893 -21.825 -30.352 1.00 108.16 132 PRO E O 1
ATOM 11974 N N . ARG H 1 135 ? -20.006 -21.891 -28.284 1.00 105.08 133 ARG E N 1
ATOM 11975 C CA . ARG H 1 135 ? -20.154 -20.460 -28.075 1.00 108.90 133 ARG E CA 1
ATOM 11976 C C . ARG H 1 135 ? -19.143 -19.729 -28.949 1.00 121.07 133 ARG E C 1
ATOM 11977 O O . ARG H 1 135 ? -17.969 -20.100 -28.985 1.00 126.41 133 ARG E O 1
ATOM 11979 N N . ILE H 1 136 ? -19.602 -18.704 -29.667 1.00 138.09 134 ILE E N 1
ATOM 11980 C CA . ILE H 1 136 ? -18.724 -17.925 -30.541 1.00 140.31 134 ILE E CA 1
ATOM 11981 C C . ILE H 1 136 ? -17.614 -17.269 -29.725 1.00 142.51 134 ILE E C 1
ATOM 11982 O O . ILE H 1 136 ? -16.440 -17.301 -30.116 1.00 143.45 134 ILE E O 1
ATOM 11987 N N . ASP H 1 137 ? -18.010 -16.680 -28.595 1.00 142.15 135 ASP E N 1
ATOM 11988 C CA . ASP H 1 137 ? -17.085 -16.154 -27.587 1.00 144.23 135 ASP E CA 1
ATOM 11989 C C . ASP H 1 137 ? -15.930 -17.119 -27.291 1.00 142.91 135 ASP E C 1
ATOM 11990 O O . ASP H 1 137 ? -14.760 -16.754 -27.420 1.00 146.56 135 ASP E O 1
ATOM 11995 N N . ASN H 1 138 ? -16.271 -18.340 -26.881 1.00 135.09 136 ASN E N 1
ATOM 11996 C CA . ASN H 1 138 ? -15.287 -19.385 -26.639 1.00 130.61 136 ASN E CA 1
ATOM 11997 C C . ASN H 1 138 ? -14.400 -19.607 -27.857 1.00 130.91 136 ASN E C 1
ATOM 11998 O O . ASN H 1 138 ? -13.178 -19.712 -27.737 1.00 130.65 136 ASN E O 1
ATOM 12003 N N . LEU H 1 139 ? -15.023 -19.658 -29.032 1.00 131.27 137 LEU E N 1
ATOM 12004 C CA . LEU H 1 139 ? -14.309 -19.945 -30.270 1.00 134.89 137 LEU E CA 1
ATOM 12005 C C . LEU H 1 139 ? -13.367 -18.825 -30.703 1.00 141.86 137 LEU E C 1
ATOM 12006 O O . LEU H 1 139 ? -12.548 -19.019 -31.600 1.00 143.54 137 LEU E O 1
ATOM 12011 N N . LEU H 1 140 ? -13.479 -17.661 -30.068 1.00 145.35 138 LEU E N 1
ATOM 12012 C CA . LEU H 1 140 ? -12.651 -16.508 -30.432 1.00 148.79 138 LEU E CA 1
ATOM 12013 C C . LEU H 1 140 ? -11.724 -16.012 -29.319 1.00 149.32 138 LEU E C 1
ATOM 12014 O O . LEU H 1 140 ? -11.245 -14.882 -29.349 1.00 150.75 138 LEU E O 1
ATOM 12019 N N . SER H 1 141 ? -11.493 -16.864 -28.330 1.00 149.21 139 SER E N 1
ATOM 12020 C CA . SER H 1 141 ? -10.456 -16.642 -27.334 1.00 151.40 139 SER E CA 1
ATOM 12021 C C . SER H 1 141 ? -9.612 -17.903 -27.371 1.00 152.32 139 SER E C 1
ATOM 12022 O O . SER H 1 141 ? -8.822 -18.190 -26.466 1.00 148.56 139 SER E O 1
ATOM 12025 N N . ARG H 1 142 ? -9.809 -18.643 -28.459 1.00 156.87 140 ARG E N 1
ATOM 12026 C CA . ARG H 1 142 ? -9.172 -19.923 -28.701 1.00 159.36 140 ARG E CA 1
ATOM 12027 C C . ARG H 1 142 ? -8.025 -19.756 -29.696 1.00 164.04 140 ARG E C 1
ATOM 12028 O O . ARG H 1 142 ? -7.057 -20.517 -29.671 1.00 165.68 140 ARG E O 1
ATOM 12036 N N . ILE H 1 143 ? -8.139 -18.742 -30.556 1.00 166.18 141 ILE E N 1
ATOM 12037 C CA . ILE H 1 143 ? -7.264 -18.590 -31.721 1.00 168.57 141 ILE E CA 1
ATOM 12038 C C . ILE H 1 143 ? -5.800 -18.309 -31.397 1.00 172.52 141 ILE E C 1
ATOM 12039 O O . ILE H 1 143 ? -4.907 -18.942 -31.966 1.00 175.39 141 ILE E O 1
ATOM 12044 N N . GLY H 1 144 ? -5.554 -17.355 -30.503 1.00 171.94 142 GLY E N 1
ATOM 12045 C CA . GLY H 1 144 ? -4.194 -16.987 -30.136 1.00 174.41 142 GLY E CA 1
ATOM 12046 C C . GLY H 1 144 ? -3.350 -16.610 -31.341 1.00 179.36 142 GLY E C 1
ATOM 12047 O O . GLY H 1 144 ? -3.885 -16.211 -32.375 1.00 182.07 142 GLY E O 1
ATOM 12048 N N . ASN H 1 145 ? -2.032 -16.740 -31.219 1.00 180.81 143 ASN E N 1
ATOM 12049 C CA . ASN H 1 145 ? -1.141 -16.442 -32.337 1.00 184.67 143 ASN E CA 1
ATOM 12050 C C . ASN H 1 145 ? -1.182 -17.567 -33.357 1.00 183.07 143 ASN E C 1
ATOM 12051 O O . ASN H 1 145 ? -0.952 -18.727 -33.017 1.00 183.39 143 ASN E O 1
ATOM 12056 N N . ALA H 1 146 ? -1.472 -17.222 -34.607 1.00 182.01 144 ALA E N 1
ATOM 12057 C CA . ALA H 1 146 ? -1.665 -18.219 -35.652 1.00 180.85 144 ALA E CA 1
ATOM 12058 C C . ALA H 1 146 ? -1.605 -17.561 -37.018 1.00 184.47 144 ALA E C 1
ATOM 12059 O O . ALA H 1 146 ? -2.259 -16.548 -37.245 1.00 187.94 144 ALA E O 1
ATOM 12061 N N . GLN H 1 147 ? -0.840 -18.143 -37.935 1.00 186.61 145 GLN E N 1
ATOM 12062 C CA . GLN H 1 147 ? -0.536 -17.470 -39.199 1.00 193.11 145 GLN E CA 1
ATOM 12063 C C . GLN H 1 147 ? -1.213 -18.053 -40.446 1.00 193.64 145 GLN E C 1
ATOM 12064 O O . GLN H 1 147 ? -1.133 -17.465 -41.526 1.00 197.36 145 GLN E O 1
ATOM 12070 N N . ILE H 1 148 ? -1.869 -19.203 -40.310 1.00 188.65 146 ILE E N 1
ATOM 12071 C CA . ILE H 1 148 ? -2.623 -19.765 -41.433 1.00 184.51 146 ILE E CA 1
ATOM 12072 C C . ILE H 1 148 ? -4.062 -20.072 -41.047 1.00 177.06 146 ILE E C 1
ATOM 12073 O O . ILE H 1 148 ? -4.380 -20.211 -39.868 1.00 172.31 146 ILE E O 1
ATOM 12078 N N . PHE H 1 149 ? -4.926 -20.165 -42.053 1.00 176.35 147 PHE E N 1
ATOM 12079 C CA . PHE H 1 149 ? -6.313 -20.538 -41.850 1.00 174.32 147 PHE E CA 1
ATOM 12080 C C . PHE H 1 149 ? -6.809 -21.294 -43.074 1.00 176.55 147 PHE E C 1
ATOM 12081 O O . PHE H 1 149 ? -6.537 -20.893 -44.206 1.00 178.80 147 PHE E O 1
ATOM 12089 N N . THR H 1 150 ? -7.519 -22.397 -42.843 1.00 175.92 148 THR E N 1
ATOM 12090 C CA . THR H 1 150 ? -8.073 -23.200 -43.933 1.00 177.48 148 THR E CA 1
ATOM 12091 C C . THR H 1 150 ? -9.543 -23.572 -43.702 1.00 172.38 148 THR E C 1
ATOM 12092 O O . THR H 1 150 ? -9.854 -24.602 -43.100 1.00 164.09 148 THR E O 1
ATOM 12094 N N . THR H 1 151 ? -10.437 -22.725 -44.210 1.00 176.68 149 THR E N 1
ATOM 12095 C CA . THR H 1 151 ? -11.874 -22.871 -43.997 1.00 176.70 149 THR E CA 1
ATOM 12096 C C . THR H 1 151 ? -12.539 -23.819 -44.986 1.00 176.98 149 THR E C 1
ATOM 12097 O O . THR H 1 151 ? -12.514 -23.596 -46.201 1.00 180.19 149 THR E O 1
ATOM 12101 N N . LEU H 1 152 ? -13.141 -24.873 -44.446 1.00 172.53 150 LEU E N 1
ATOM 12102 C CA . LEU H 1 152 ? -13.887 -25.833 -45.242 1.00 173.61 150 LEU E CA 1
ATOM 12103 C C . LEU H 1 152 ? -15.352 -25.404 -45.318 1.00 174.65 150 LEU E C 1
ATOM 12104 O O . LEU H 1 152 ? -15.748 -24.415 -44.699 1.00 174.89 150 LEU E O 1
ATOM 12109 N N . ASP H 1 153 ? -16.149 -26.148 -46.078 1.00 175.82 151 ASP E N 1
ATOM 12110 C CA . ASP H 1 153 ? -17.585 -25.904 -46.185 1.00 178.44 151 ASP E CA 1
ATOM 12111 C C . ASP H 1 153 ? -18.217 -27.065 -46.933 1.00 183.29 151 ASP E C 1
ATOM 12112 O O . ASP H 1 153 ? -18.262 -27.064 -48.163 1.00 192.39 151 ASP E O 1
ATOM 12117 N N . LEU H 1 154 ? -18.691 -28.060 -46.193 1.00 175.67 152 LEU E N 1
ATOM 12118 C CA . LEU H 1 154 ? -19.325 -29.218 -46.807 1.00 171.94 152 LEU E CA 1
ATOM 12119 C C . LEU H 1 154 ? -20.564 -28.803 -47.596 1.00 171.40 152 LEU E C 1
ATOM 12120 O O . LEU H 1 154 ? -21.407 -28.074 -47.086 1.00 167.80 152 LEU E O 1
ATOM 12125 N N . HIS H 1 155 ? -20.673 -29.264 -48.838 1.00 176.12 153 HIS E N 1
ATOM 12126 C CA . HIS H 1 155 ? -21.814 -28.887 -49.671 1.00 179.94 153 HIS E CA 1
ATOM 12127 C C . HIS H 1 155 ? -23.077 -29.613 -49.232 1.00 181.94 153 HIS E C 1
ATOM 12128 O O . HIS H 1 155 ? -23.021 -30.766 -48.799 1.00 181.36 153 HIS E O 1
ATOM 12135 N N . SER H 1 156 ? -24.205 -28.914 -49.337 1.00 184.52 154 SER E N 1
ATOM 12136 C CA . SER H 1 156 ? -25.517 -29.428 -48.941 1.00 185.23 154 SER E CA 1
ATOM 12137 C C . SER H 1 156 ? -25.701 -29.571 -47.427 1.00 154.37 154 SER E C 1
ATOM 12138 O O . SER H 1 156 ? -26.781 -29.914 -46.971 1.00 152.80 154 SER E O 1
ATOM 12141 N N . GLY H 1 157 ? -24.648 -29.296 -46.663 1.00 152.33 155 GLY E N 1
ATOM 12142 C CA . GLY H 1 157 ? -24.694 -29.340 -45.209 1.00 154.90 155 GLY E CA 1
ATOM 12143 C C . GLY H 1 157 ? -25.459 -30.493 -44.581 1.00 151.86 155 GLY E C 1
ATOM 12144 O O . GLY H 1 157 ? -25.036 -31.648 -44.635 1.00 145.07 155 GLY E O 1
ATOM 12145 N N . TYR H 1 158 ? -26.602 -30.161 -43.987 1.00 150.06 156 TYR E N 1
ATOM 12146 C CA . TYR H 1 158 ? -27.517 -31.134 -43.404 1.00 148.19 156 TYR E CA 1
ATOM 12147 C C . TYR H 1 158 ? -27.878 -32.226 -44.413 1.00 151.73 156 TYR E C 1
ATOM 12148 O O . TYR H 1 158 ? -28.266 -33.328 -44.030 1.00 142.62 156 TYR E O 1
ATOM 12157 N N . HIS H 1 159 ? -27.759 -31.917 -45.705 1.00 155.44 157 HIS E N 1
ATOM 12158 C CA . HIS H 1 159 ? -28.150 -32.861 -46.751 1.00 156.67 157 HIS E CA 1
ATOM 12159 C C . HIS H 1 159 ? -27.027 -33.859 -47.024 1.00 155.26 157 HIS E C 1
ATOM 12160 O O . HIS H 1 159 ? -26.996 -34.521 -48.060 1.00 157.18 157 HIS E O 1
ATOM 12167 N N . GLN H 1 160 ? -26.101 -33.961 -46.081 1.00 153.38 158 GLN E N 1
ATOM 12168 C CA . GLN H 1 160 ? -25.119 -35.029 -46.102 1.00 154.80 158 GLN E CA 1
ATOM 12169 C C . GLN H 1 160 ? -25.580 -36.089 -45.104 1.00 148.25 158 GLN E C 1
ATOM 12170 O O . GLN H 1 160 ? -25.383 -37.284 -45.309 1.00 147.99 158 GLN E O 1
ATOM 12176 N N . ILE H 1 161 ? -26.215 -35.642 -44.027 1.00 143.58 159 ILE E N 1
ATOM 12177 C CA . ILE H 1 161 ? -26.750 -36.556 -43.028 1.00 140.47 159 ILE E CA 1
ATOM 12178 C C . ILE H 1 161 ? -27.990 -37.240 -43.589 1.00 142.77 159 ILE E C 1
ATOM 12179 O O . ILE H 1 161 ? -28.952 -36.572 -43.962 1.00 141.64 159 ILE E O 1
ATOM 12184 N N . PRO H 1 162 ? -27.961 -38.576 -43.679 1.00 144.26 160 PRO E N 1
ATOM 12185 C CA . PRO H 1 162 ? -29.127 -39.325 -44.152 1.00 147.19 160 PRO E CA 1
ATOM 12186 C C . PRO H 1 162 ? -30.203 -39.410 -43.081 1.00 145.01 160 PRO E C 1
ATOM 12187 O O . PRO H 1 162 ? -29.892 -39.361 -41.895 1.00 141.75 160 PRO E O 1
ATOM 12199 N N . GLU H 1 164 ? -33.199 -41.732 -41.275 1.00 147.28 162 GLU E N 1
ATOM 12200 C CA . GLU H 1 164 ? -33.389 -43.159 -41.046 1.00 151.39 162 GLU E CA 1
ATOM 12201 C C . GLU H 1 164 ? -34.537 -43.642 -41.931 1.00 158.12 162 GLU E C 1
ATOM 12202 O O . GLU H 1 164 ? -35.638 -43.085 -41.877 1.00 156.68 162 GLU E O 1
ATOM 12208 N N . PRO H 1 165 ? -34.277 -44.670 -42.760 1.00 163.24 163 PRO E N 1
ATOM 12209 C CA . PRO H 1 165 ? -35.240 -45.154 -43.760 1.00 168.10 163 PRO E CA 1
ATOM 12210 C C . PRO H 1 165 ? -36.629 -45.434 -43.182 1.00 172.95 163 PRO E C 1
ATOM 12211 O O . PRO H 1 165 ? -37.632 -45.181 -43.855 1.00 179.81 163 PRO E O 1
ATOM 12215 N N . LYS H 1 166 ? -36.686 -45.930 -41.949 1.00 168.47 164 LYS E N 1
ATOM 12216 C CA . LYS H 1 166 ? -37.959 -46.258 -41.319 1.00 167.15 164 LYS E CA 1
ATOM 12217 C C . LYS H 1 166 ? -38.721 -45.006 -40.875 1.00 167.41 164 LYS E C 1
ATOM 12218 O O . LYS H 1 166 ? -39.952 -45.004 -40.822 1.00 169.57 164 LYS E O 1
ATOM 12220 N N . ASP H 1 167 ? -37.980 -43.945 -40.563 1.00 165.08 165 ASP E N 1
ATOM 12221 C CA . ASP H 1 167 ? -38.569 -42.672 -40.141 1.00 162.25 165 ASP E CA 1
ATOM 12222 C C . ASP H 1 167 ? -38.512 -41.633 -41.259 1.00 162.72 165 ASP E C 1
ATOM 12223 O O . ASP H 1 167 ? -38.639 -40.435 -41.010 1.00 161.48 165 ASP E O 1
ATOM 12228 N N . ARG H 1 168 ? -38.312 -42.098 -42.488 1.00 164.46 166 ARG E N 1
ATOM 12229 C CA . ARG H 1 168 ? -38.240 -41.209 -43.644 1.00 165.18 166 ARG E CA 1
ATOM 12230 C C . ARG H 1 168 ? -39.614 -40.640 -43.980 1.00 165.42 166 ARG E C 1
ATOM 12231 O O . ARG H 1 168 ? -39.731 -39.594 -44.622 1.00 167.26 166 ARG E O 1
ATOM 12233 N N . TYR H 1 169 ? -40.654 -41.329 -43.526 1.00 161.83 167 TYR E N 1
ATOM 12234 C CA . TYR H 1 169 ? -42.011 -40.995 -43.930 1.00 159.33 167 TYR E CA 1
ATOM 12235 C C . TYR H 1 169 ? -42.574 -39.780 -43.206 1.00 153.97 167 TYR E C 1
ATOM 12236 O O . TYR H 1 169 ? -43.402 -39.062 -43.748 1.00 150.74 167 TYR E O 1
ATOM 12245 N N . LYS H 1 170 ? -42.105 -39.533 -41.991 1.00 151.01 168 LYS E N 1
ATOM 12246 C CA . LYS H 1 170 ? -42.579 -38.387 -41.217 1.00 151.62 168 LYS E CA 1
ATOM 12247 C C . LYS H 1 170 ? -42.221 -37.055 -41.878 1.00 153.02 168 LYS E C 1
ATOM 12248 O O . LYS H 1 170 ? -42.769 -36.011 -41.527 1.00 152.25 168 LYS E O 1
ATOM 12250 N N . THR H 1 171 ? -41.308 -37.099 -42.842 1.00 154.60 169 THR E N 1
ATOM 12251 C CA . THR H 1 171 ? -40.871 -35.898 -43.539 1.00 156.24 169 THR E CA 1
ATOM 12252 C C . THR H 1 171 ? -41.772 -35.560 -44.721 1.00 164.90 169 THR E C 1
ATOM 12253 O O . THR H 1 171 ? -41.374 -34.815 -45.616 1.00 169.66 169 THR E O 1
ATOM 12257 N N . ALA H 1 172 ? -42.985 -36.102 -44.723 1.00 167.01 170 ALA E N 1
ATOM 12258 C CA . ALA H 1 172 ? -43.875 -35.968 -45.873 1.00 172.11 170 ALA E CA 1
ATOM 12259 C C . ALA H 1 172 ? -44.289 -34.526 -46.148 1.00 172.38 170 ALA E C 1
ATOM 12260 O O . ALA H 1 172 ? -45.107 -33.951 -45.428 1.00 171.30 170 ALA E O 1
ATOM 12262 N N . PHE H 1 173 ? -43.726 -33.951 -47.204 1.00 173.68 171 PHE E N 1
ATOM 12263 C CA . PHE H 1 173 ? -44.042 -32.579 -47.568 1.00 173.38 171 PHE E CA 1
ATOM 12264 C C . PHE H 1 173 ? -45.010 -32.543 -48.741 1.00 175.33 171 PHE E C 1
ATOM 12265 O O . PHE H 1 173 ? -44.973 -33.410 -49.611 1.00 177.63 171 PHE E O 1
ATOM 12273 N N . VAL H 1 174 ? -45.887 -31.545 -48.750 1.00 175.31 172 VAL E N 1
ATOM 12274 C CA . VAL H 1 174 ? -46.882 -31.414 -49.806 1.00 175.89 172 VAL E CA 1
ATOM 12275 C C . VAL H 1 174 ? -46.727 -30.104 -50.568 1.00 178.66 172 VAL E C 1
ATOM 12276 O O . VAL H 1 174 ? -46.615 -29.031 -49.978 1.00 182.27 172 VAL E O 1
ATOM 12280 N N . THR H 1 175 ? -46.701 -30.207 -51.889 1.00 183.29 173 THR E N 1
ATOM 12281 C CA . THR H 1 175 ? -46.745 -29.038 -52.748 1.00 186.78 173 THR E CA 1
ATOM 12282 C C . THR H 1 175 ? -48.173 -28.980 -53.271 1.00 205.62 173 THR E C 1
ATOM 12283 O O . THR H 1 175 ? -48.975 -29.852 -52.929 1.00 190.54 173 THR E O 1
ATOM 12287 N N . PRO H 1 176 ? -48.515 -27.944 -54.064 1.00 209.04 174 PRO E N 1
ATOM 12288 C CA . PRO H 1 176 ? -49.819 -27.972 -54.733 1.00 199.11 174 PRO E CA 1
ATOM 12289 C C . PRO H 1 176 ? -50.035 -29.236 -55.560 1.00 202.21 174 PRO E C 1
ATOM 12290 O O . PRO H 1 176 ? -51.145 -29.760 -55.574 1.00 204.05 174 PRO E O 1
ATOM 12294 N N . SER H 1 177 ? -48.987 -29.729 -56.213 1.00 202.82 175 SER E N 1
ATOM 12295 C CA . SER H 1 177 ? -49.113 -30.890 -57.096 1.00 206.15 175 SER E CA 1
ATOM 12296 C C . SER H 1 177 ? -49.111 -32.254 -56.391 1.00 215.41 175 SER E C 1
ATOM 12297 O O . SER H 1 177 ? -50.030 -33.051 -56.578 1.00 205.47 175 SER E O 1
ATOM 12300 N N . GLY H 1 178 ? -48.087 -32.530 -55.591 1.00 210.48 176 GLY E N 1
ATOM 12301 C CA . GLY H 1 178 ? -47.954 -33.850 -54.996 1.00 209.60 176 GLY E CA 1
ATOM 12302 C C . GLY H 1 178 ? -47.207 -33.919 -53.678 1.00 205.35 176 GLY E C 1
ATOM 12303 O O . GLY H 1 178 ? -46.532 -32.971 -53.275 1.00 204.71 176 GLY E O 1
ATOM 12304 N N . LYS H 1 179 ? -47.327 -35.061 -53.009 1.00 202.22 177 LYS E N 1
ATOM 12305 C CA . LYS H 1 179 ? -46.709 -35.263 -51.703 1.00 196.04 177 LYS E CA 1
ATOM 12306 C C . LYS H 1 179 ? -45.562 -36.263 -51.781 1.00 194.82 177 LYS E C 1
ATOM 12307 O O . LYS H 1 179 ? -45.744 -37.404 -52.203 1.00 196.24 177 LYS E O 1
ATOM 12309 N N . TYR H 1 180 ? -44.379 -35.827 -51.364 1.00 191.64 178 TYR E N 1
ATOM 12310 C CA . TYR H 1 180 ? -43.181 -36.648 -51.474 1.00 189.03 178 TYR E CA 1
ATOM 12311 C C . TYR H 1 180 ? -42.489 -36.764 -50.114 1.00 185.39 178 TYR E C 1
ATOM 12312 O O . TYR H 1 180 ? -42.903 -36.121 -49.146 1.00 180.66 178 TYR E O 1
ATOM 12321 N N . GLU H 1 181 ? -41.455 -37.600 -50.040 1.00 186.68 179 GLU E N 1
ATOM 12322 C CA . GLU H 1 181 ? -40.737 -37.842 -48.785 1.00 182.25 179 GLU E CA 1
ATOM 12323 C C . GLU H 1 181 ? -39.286 -37.365 -48.837 1.00 178.68 179 GLU E C 1
ATOM 12324 O O . GLU H 1 181 ? -38.780 -37.013 -49.898 1.00 179.86 179 GLU E O 1
ATOM 12330 N N . TYR H 1 182 ? -38.623 -37.372 -47.682 1.00 174.27 180 TYR E N 1
ATOM 12331 C CA . TYR H 1 182 ? -37.196 -37.064 -47.595 1.00 172.37 180 TYR E CA 1
ATOM 12332 C C . TYR H 1 182 ? -36.385 -38.323 -47.281 1.00 169.14 180 TYR E C 1
ATOM 12333 O O . TYR H 1 182 ? -36.813 -39.165 -46.489 1.00 165.53 180 TYR E O 1
ATOM 12342 N N . THR H 1 183 ? -35.218 -38.449 -47.909 1.00 171.29 181 THR E N 1
ATOM 12343 C CA . THR H 1 183 ? -34.256 -39.494 -47.554 1.00 170.15 181 THR E CA 1
ATOM 12344 C C . THR H 1 183 ? -33.074 -38.869 -46.827 1.00 165.72 181 THR E C 1
ATOM 12345 O O . THR H 1 183 ? -32.319 -39.554 -46.138 1.00 162.46 181 THR E O 1
ATOM 12349 N N . VAL H 1 184 ? -32.923 -37.559 -46.992 1.00 165.36 182 VAL E N 1
ATOM 12350 C CA . VAL H 1 184 ? -31.819 -36.824 -46.393 1.00 160.27 182 VAL E CA 1
ATOM 12351 C C . VAL H 1 184 ? -32.350 -35.785 -45.396 1.00 155.94 182 VAL E C 1
ATOM 12352 O O . VAL H 1 184 ? -33.462 -35.287 -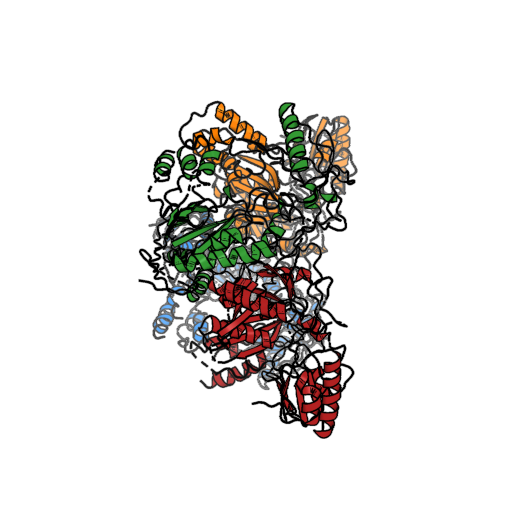45.552 1.00 157.65 182 VAL E O 1
ATOM 12364 N N . PRO H 1 186 ? -33.734 -32.933 -43.491 1.00 149.97 184 PRO E N 1
ATOM 12365 C CA . PRO H 1 186 ? -34.323 -31.678 -43.959 1.00 151.68 184 PRO E CA 1
ATOM 12366 C C . PRO H 1 186 ? -34.234 -30.555 -42.926 1.00 146.69 184 PRO E C 1
ATOM 12367 O O . PRO H 1 186 ? -34.855 -30.642 -41.867 1.00 142.93 184 PRO E O 1
ATOM 12371 N N . PHE H 1 187 ? -33.478 -29.509 -43.245 1.00 148.54 185 PHE E N 1
ATOM 12372 C CA . PHE H 1 187 ? -33.288 -28.390 -42.329 1.00 149.02 185 PHE E CA 1
ATOM 12373 C C . PHE H 1 187 ? -34.603 -27.784 -41.876 1.00 149.58 185 PHE E C 1
ATOM 12374 O O . PHE H 1 187 ? -35.347 -27.236 -42.685 1.00 159.76 185 PHE E O 1
ATOM 12382 N N . GLY H 1 188 ? -34.889 -27.873 -40.584 1.00 141.76 186 GLY E N 1
ATOM 12383 C CA . GLY H 1 188 ? -36.114 -27.299 -40.061 1.00 142.00 186 GLY E CA 1
ATOM 12384 C C . GLY H 1 188 ? -36.853 -28.223 -39.122 1.00 139.57 186 GLY E C 1
ATOM 12385 O O . GLY H 1 188 ? -38.053 -28.075 -38.914 1.00 138.83 186 GLY E O 1
ATOM 12386 N N . LEU H 1 189 ? -36.132 -29.182 -38.559 1.00 139.37 187 LEU E N 1
ATOM 12387 C CA . LEU H 1 189 ? -36.678 -30.043 -37.524 1.00 139.09 187 LEU E CA 1
ATOM 12388 C C . LEU H 1 189 ? -36.107 -29.603 -36.173 1.00 137.96 187 LEU E C 1
ATOM 12389 O O . LEU H 1 189 ? -35.039 -28.996 -36.126 1.00 139.07 187 LEU E O 1
ATOM 12394 N N . VAL H 1 190 ? -36.813 -29.890 -35.082 1.00 134.22 188 VAL E N 1
ATOM 12395 C CA . VAL H 1 190 ? -36.324 -29.522 -33.755 1.00 128.90 188 VAL E CA 1
ATOM 12396 C C . VAL H 1 190 ? -34.947 -30.109 -33.488 1.00 131.31 188 VAL E C 1
ATOM 12397 O O . VAL H 1 190 ? -34.080 -29.458 -32.912 1.00 136.17 188 VAL E O 1
ATOM 12401 N N . ASN H 1 191 ? -34.750 -31.349 -33.911 1.00 128.43 189 ASN E N 1
ATOM 12402 C CA . ASN H 1 191 ? -33.513 -32.049 -33.626 1.00 124.57 189 ASN E CA 1
ATOM 12403 C C . ASN H 1 191 ? -32.582 -32.036 -34.825 1.00 128.06 189 ASN E C 1
ATOM 12404 O O . ASN H 1 191 ? -31.667 -32.849 -34.922 1.00 129.75 189 ASN E O 1
ATOM 12409 N N . ALA H 1 192 ? -32.823 -31.106 -35.740 1.00 131.67 190 ALA E N 1
ATOM 12410 C CA . ALA H 1 192 ? -32.043 -31.026 -36.972 1.00 137.37 190 ALA E CA 1
ATOM 12411 C C . ALA H 1 192 ? -30.633 -30.456 -36.799 1.00 137.23 190 ALA E C 1
ATOM 12412 O O . ALA H 1 192 ? -29.685 -31.005 -37.351 1.00 125.01 190 ALA E O 1
ATOM 12414 N N . PRO H 1 193 ? -30.485 -29.344 -36.056 1.00 136.27 191 PRO E N 1
ATOM 12415 C CA . PRO H 1 193 ? -29.109 -28.877 -35.907 1.00 122.37 191 PRO E CA 1
ATOM 12416 C C . PRO H 1 193 ? -28.445 -29.591 -34.746 1.00 134.83 191 PRO E C 1
ATOM 12417 O O . PRO H 1 193 ? -27.222 -29.581 -34.625 1.00 134.28 191 PRO E O 1
ATOM 12421 N N . SER H 1 194 ? -29.253 -30.204 -33.891 1.00 134.27 192 SER E N 1
ATOM 12422 C CA . SER H 1 194 ? -28.725 -30.956 -32.772 1.00 135.84 192 SER E CA 1
ATOM 12423 C C . SER H 1 194 ? -27.864 -32.086 -33.311 1.00 132.68 192 SER E C 1
ATOM 12424 O O . SER H 1 194 ? -26.693 -32.206 -32.958 1.00 133.46 192 SER E O 1
ATOM 12427 N N . THR H 1 195 ? -28.454 -32.897 -34.184 1.00 129.55 193 THR E N 1
ATOM 12428 C CA . THR H 1 195 ? -27.786 -34.065 -34.745 1.00 129.16 193 THR E CA 1
ATOM 12429 C C . THR H 1 195 ? -26.496 -33.707 -35.470 1.00 119.03 193 THR E C 1
ATOM 12430 O O . THR H 1 195 ? -25.502 -34.414 -35.359 1.00 118.65 193 THR E O 1
ATOM 12434 N N . PHE H 1 196 ? -26.498 -32.593 -36.183 1.00 121.33 194 PHE E N 1
ATOM 12435 C CA . PHE H 1 196 ? -25.281 -32.138 -36.828 1.00 123.42 194 PHE E CA 1
ATOM 12436 C C . PHE H 1 196 ? -24.294 -31.592 -35.804 1.00 121.35 194 PHE E C 1
ATOM 12437 O O . PHE H 1 196 ? -23.084 -31.741 -35.962 1.00 122.09 194 PHE E O 1
ATOM 12445 N N . ALA H 1 197 ? -24.807 -30.969 -34.748 1.00 128.06 195 ALA E N 1
ATOM 12446 C CA . ALA H 1 197 ? -23.951 -30.431 -33.689 1.00 126.30 195 ALA E CA 1
ATOM 12447 C C . ALA H 1 197 ? -23.217 -31.538 -32.936 1.00 125.41 195 ALA E C 1
ATOM 12448 O O . ALA H 1 197 ? -22.041 -31.407 -32.600 1.00 114.60 195 ALA E O 1
ATOM 12450 N N . ARG H 1 198 ? -23.938 -32.623 -32.675 1.00 125.14 196 ARG E N 1
ATOM 12451 C CA . ARG H 1 198 ? -23.412 -33.774 -31.955 1.00 124.05 196 ARG E CA 1
ATOM 12452 C C . ARG H 1 198 ? -22.394 -34.516 -32.797 1.00 123.95 196 ARG E C 1
ATOM 12453 O O . ARG H 1 198 ? -21.385 -34.990 -32.288 1.00 124.01 196 ARG E O 1
ATOM 12461 N N . TYR H 1 199 ? -22.672 -34.610 -34.090 1.00 125.90 197 TYR E N 1
ATOM 12462 C CA . TYR H 1 199 ? -21.763 -35.226 -35.047 1.00 128.69 197 TYR E CA 1
ATOM 12463 C C . TYR H 1 199 ? -20.417 -34.513 -35.038 1.00 127.32 197 TYR E C 1
ATOM 12464 O O . TYR H 1 199 ? -19.370 -35.149 -35.049 1.00 120.03 197 TYR E O 1
ATOM 12481 N N . ALA H 1 201 ? -19.093 -32.364 -32.717 1.00 125.24 199 ALA E N 1
ATOM 12482 C CA . ALA H 1 201 ? -18.405 -32.412 -31.433 1.00 124.25 199 ALA E CA 1
ATOM 12483 C C . ALA H 1 201 ? -17.706 -33.751 -31.262 1.00 123.10 199 ALA E C 1
ATOM 12484 O O . ALA H 1 201 ? -16.572 -33.805 -30.811 1.00 112.99 199 ALA E O 1
ATOM 12486 N N . ASP H 1 202 ? -18.392 -34.826 -31.637 1.00 121.77 200 ASP E N 1
ATOM 12487 C CA . ASP H 1 202 ? -17.849 -36.171 -31.521 1.00 118.89 200 ASP E CA 1
ATOM 12488 C C . ASP H 1 202 ? -16.597 -36.339 -32.364 1.00 122.98 200 ASP E C 1
ATOM 12489 O O . ASP H 1 202 ? -15.706 -37.107 -32.008 1.00 128.12 200 ASP E O 1
ATOM 12494 N N . THR H 1 203 ? -16.519 -35.609 -33.470 1.00 123.55 201 THR E N 1
ATOM 12495 C CA . THR H 1 203 ? -15.411 -35.765 -34.407 1.00 127.78 201 THR E CA 1
ATOM 12496 C C . THR H 1 203 ? -14.240 -34.821 -34.121 1.00 131.23 201 THR E C 1
ATOM 12497 O O . THR H 1 203 ? -13.081 -35.212 -34.253 1.00 134.80 201 THR E O 1
ATOM 12501 N N . PHE H 1 204 ? -14.532 -33.600 -33.686 1.00 131.80 202 PHE E N 1
ATOM 12502 C CA . PHE H 1 204 ? -13.481 -32.592 -33.530 1.00 135.63 202 PHE E CA 1
ATOM 12503 C C . PHE H 1 204 ? -13.262 -32.046 -32.118 1.00 136.31 202 PHE E C 1
ATOM 12504 O O . PHE H 1 204 ? -12.659 -30.985 -31.957 1.00 137.84 202 PHE E O 1
ATOM 12512 N N . ARG H 1 205 ? -13.736 -32.755 -31.100 1.00 134.99 203 ARG E N 1
ATOM 12513 C CA . ARG H 1 205 ? -13.657 -32.227 -29.742 1.00 131.25 203 ARG E CA 1
ATOM 12514 C C . ARG H 1 205 ? -12.209 -32.127 -29.278 1.00 126.04 203 ARG E C 1
ATOM 12515 O O . ARG H 1 205 ? -11.855 -31.208 -28.543 1.00 128.05 203 ARG E O 1
ATOM 12523 N N . ASP H 1 206 ? -11.371 -33.061 -29.718 1.00 121.19 204 ASP E N 1
ATOM 12524 C CA . ASP H 1 206 ? -9.970 -33.069 -29.299 1.00 117.52 204 ASP E CA 1
ATOM 12525 C C . ASP H 1 206 ? -9.164 -31.918 -29.886 1.00 127.24 204 ASP E C 1
ATOM 12526 O O . ASP H 1 206 ? -8.486 -31.201 -29.152 1.00 125.76 204 ASP E O 1
ATOM 12531 N N . LEU H 1 207 ? -9.249 -31.751 -31.205 1.00 130.92 205 LEU E N 1
ATOM 12532 C CA . LEU H 1 207 ? -8.426 -30.788 -31.949 1.00 132.39 205 LEU E CA 1
ATOM 12533 C C . LEU H 1 207 ? -8.458 -29.377 -31.373 1.00 132.20 205 LEU E C 1
ATOM 12534 O O . LEU H 1 207 ? -9.277 -28.557 -31.763 1.00 131.12 205 LEU E O 1
ATOM 12539 N N . ARG H 1 208 ? -7.537 -29.112 -30.454 1.00 134.36 206 ARG E N 1
ATOM 12540 C CA . ARG H 1 208 ? -7.488 -27.864 -29.700 1.00 134.47 206 ARG E CA 1
ATOM 12541 C C . ARG H 1 208 ? -7.325 -26.633 -30.597 1.00 142.22 206 ARG E C 1
ATOM 12542 O O . ARG H 1 208 ? -7.695 -25.516 -30.214 1.00 145.89 206 ARG E O 1
ATOM 12550 N N . PHE H 1 209 ? -6.791 -26.846 -31.795 1.00 143.41 207 PHE E N 1
ATOM 12551 C CA . PHE H 1 209 ? -6.577 -25.751 -32.735 1.00 146.13 207 PHE E CA 1
ATOM 12552 C C . PHE H 1 209 ? -7.757 -25.537 -33.687 1.00 146.04 207 PHE E C 1
ATOM 12553 O O . PHE H 1 209 ? -7.809 -24.544 -34.404 1.00 146.56 207 PHE E O 1
ATOM 12561 N N . VAL H 1 210 ? -8.703 -26.470 -33.692 1.00 145.89 208 VAL E N 1
ATOM 12562 C CA . VAL H 1 210 ? -9.864 -26.373 -34.576 1.00 145.60 208 VAL E CA 1
ATOM 12563 C C . VAL H 1 210 ? -11.132 -25.875 -33.871 1.00 140.98 208 VAL E C 1
ATOM 12564 O O . VAL H 1 210 ? -11.544 -26.404 -32.832 1.00 135.37 208 VAL E O 1
ATOM 12568 N N . ASN H 1 211 ? -11.733 -24.840 -34.449 1.00 142.33 209 ASN E N 1
ATOM 12569 C CA . ASN H 1 211 ? -13.065 -24.396 -34.075 1.00 139.42 209 ASN E CA 1
ATOM 12570 C C . ASN H 1 211 ? -14.061 -24.860 -35.129 1.00 138.02 209 ASN E C 1
ATOM 12571 O O . ASN H 1 211 ? -13.825 -24.690 -36.322 1.00 139.51 209 ASN E O 1
ATOM 12576 N N . VAL H 1 212 ? -15.166 -25.456 -34.699 1.00 129.19 210 VAL E N 1
ATOM 12577 C CA . VAL H 1 212 ? -16.163 -25.941 -35.644 1.00 129.98 210 VAL E CA 1
ATOM 12578 C C . VAL H 1 212 ? -17.593 -25.538 -35.251 1.00 136.00 210 VAL E C 1
ATOM 12579 O O . VAL H 1 212 ? -18.040 -25.750 -34.121 1.00 131.89 210 VAL E O 1
ATOM 12583 N N . TYR H 1 213 ? -18.303 -24.933 -36.196 1.00 138.76 211 TYR E N 1
ATOM 12584 C CA . TYR H 1 213 ? -19.652 -24.450 -35.945 1.00 137.26 211 TYR E CA 1
ATOM 12585 C C . TYR H 1 213 ? -20.586 -24.958 -37.023 1.00 130.86 211 TYR E C 1
ATOM 12586 O O . TYR H 1 213 ? -20.765 -24.308 -38.048 1.00 133.91 211 TYR E O 1
ATOM 12595 N N . LEU H 1 214 ? -21.163 -26.130 -36.782 1.00 139.53 212 LEU E N 1
ATOM 12596 C CA . LEU H 1 214 ? -22.077 -26.774 -37.722 1.00 140.66 212 LEU E CA 1
ATOM 12597 C C . LEU H 1 214 ? -21.446 -26.984 -39.097 1.00 143.51 212 LEU E C 1
ATOM 12598 O O . LEU H 1 214 ? -20.553 -27.812 -39.264 1.00 142.38 212 LEU E O 1
ATOM 12603 N N . ASP H 1 215 ? -21.911 -26.231 -40.082 1.00 145.10 213 ASP E N 1
ATOM 12604 C CA . ASP H 1 215 ? -21.413 -26.388 -41.435 1.00 148.25 213 ASP E CA 1
ATOM 12605 C C . ASP H 1 215 ? -19.978 -25.922 -41.577 1.00 147.11 213 ASP E C 1
ATOM 12606 O O . ASP H 1 215 ? -19.160 -26.618 -42.168 1.00 150.37 213 ASP E O 1
ATOM 12611 N N . ASP H 1 216 ? -19.673 -24.744 -41.045 1.00 147.20 214 ASP E N 1
ATOM 12612 C CA . ASP H 1 216 ? -18.388 -24.107 -41.325 1.00 156.97 214 ASP E CA 1
ATOM 12613 C C . ASP H 1 216 ? -17.275 -24.464 -40.339 1.00 160.17 214 ASP E C 1
ATOM 12614 O O . ASP H 1 216 ? -17.431 -24.320 -39.125 1.00 160.53 214 ASP E O 1
ATOM 12619 N N . ILE H 1 217 ? -16.148 -24.920 -40.883 1.00 160.97 215 ILE E N 1
ATOM 12620 C CA . ILE H 1 217 ? -15.005 -25.341 -40.083 1.00 158.48 215 ILE E CA 1
ATOM 12621 C C . ILE H 1 217 ? -13.809 -24.412 -40.265 1.00 162.14 215 ILE E C 1
ATOM 12622 O O . ILE H 1 217 ? -13.402 -24.124 -41.390 1.00 165.66 215 ILE E O 1
ATOM 12627 N N . LEU H 1 218 ? -13.250 -23.946 -39.153 1.00 160.39 216 LEU E N 1
ATOM 12628 C CA . LEU H 1 218 ? -12.015 -23.176 -39.178 1.00 161.88 216 LEU E CA 1
ATOM 12629 C C . LEU H 1 218 ? -10.925 -24.019 -38.533 1.00 161.73 216 LEU E C 1
ATOM 12630 O O . LEU H 1 218 ? -11.223 -24.939 -37.773 1.00 158.43 216 LEU E O 1
ATOM 12635 N N . ILE H 1 219 ? -9.667 -23.709 -38.842 1.00 166.16 217 ILE E N 1
ATOM 12636 C CA . ILE H 1 219 ? -8.535 -24.430 -38.279 1.00 164.03 217 ILE E CA 1
ATOM 12637 C C . ILE H 1 219 ? -7.254 -23.591 -38.301 1.00 169.50 217 ILE E C 1
ATOM 12638 O O . ILE H 1 219 ? -6.708 -23.309 -39.363 1.00 176.25 217 ILE E O 1
ATOM 12643 N N . PHE H 1 220 ? -6.782 -23.193 -37.121 1.00 168.24 218 PHE E N 1
ATOM 12644 C CA . PHE H 1 220 ? -5.662 -22.256 -37.011 1.00 150.22 218 PHE E CA 1
ATOM 12645 C C . PHE H 1 220 ? -4.394 -22.862 -36.403 1.00 171.75 218 PHE E C 1
ATOM 12646 O O . PHE H 1 220 ? -4.448 -23.599 -35.417 1.00 147.16 218 PHE E O 1
ATOM 12654 N N . SER H 1 221 ? -3.254 -22.523 -37.000 1.00 175.46 219 SER E N 1
ATOM 12655 C CA . SER H 1 221 ? -1.949 -22.986 -36.541 1.00 175.98 219 SER E CA 1
ATOM 12656 C C . SER H 1 221 ? -0.979 -21.814 -36.473 1.00 178.61 219 SER E C 1
ATOM 12657 O O . SER H 1 221 ? -1.118 -20.851 -37.230 1.00 181.39 219 SER E O 1
ATOM 12660 N N . GLU H 1 222 ? 0.005 -21.901 -35.579 1.00 176.82 220 GLU E N 1
ATOM 12661 C CA . GLU H 1 222 ? 0.950 -20.803 -35.364 1.00 178.63 220 GLU E CA 1
ATOM 12662 C C . GLU H 1 222 ? 1.882 -20.583 -36.562 1.00 183.36 220 GLU E C 1
ATOM 12663 O O . GLU H 1 222 ? 1.750 -19.604 -37.296 1.00 188.98 220 GLU E O 1
ATOM 12669 N N . SER H 1 223 ? 2.836 -21.483 -36.749 1.00 179.15 221 SER E N 1
ATOM 12670 C CA . SER H 1 223 ? 3.778 -21.337 -37.844 1.00 179.32 221 SER E CA 1
ATOM 12671 C C . SER H 1 223 ? 3.193 -21.942 -39.115 1.00 178.41 221 SER E C 1
ATOM 12672 O O . SER H 1 223 ? 2.338 -22.826 -39.041 1.00 172.15 221 SER E O 1
ATOM 12675 N N . PRO H 1 224 ? 3.635 -21.447 -40.286 1.00 185.80 222 PRO E N 1
ATOM 12676 C CA . PRO H 1 224 ? 3.214 -21.974 -41.590 1.00 188.69 222 PRO E CA 1
ATOM 12677 C C . PRO H 1 224 ? 3.487 -23.466 -41.768 1.00 189.96 222 PRO E C 1
ATOM 12678 O O . PRO H 1 224 ? 2.669 -24.153 -42.372 1.00 187.05 222 PRO E O 1
ATOM 12682 N N . GLU H 1 225 ? 4.615 -23.955 -41.257 1.00 194.89 223 GLU E N 1
ATOM 12683 C CA . GLU H 1 225 ? 4.983 -25.361 -41.420 1.00 199.23 223 GLU E CA 1
ATOM 12684 C C . GLU H 1 225 ? 4.104 -26.280 -40.569 1.00 198.35 223 GLU E C 1
ATOM 12685 O O . GLU H 1 225 ? 3.659 -27.334 -41.031 1.00 197.96 223 GLU E O 1
ATOM 12687 N N . GLU H 1 226 ? 3.850 -25.862 -39.330 1.00 197.67 224 GLU E N 1
ATOM 12688 C CA . GLU H 1 226 ? 3.007 -26.607 -38.392 1.00 193.57 224 GLU E CA 1
ATOM 12689 C C . GLU H 1 226 ? 1.586 -26.752 -38.925 1.00 188.10 224 GLU E C 1
ATOM 12690 O O . GLU H 1 226 ? 0.831 -27.632 -38.510 1.00 184.39 224 GLU E O 1
ATOM 12696 N N . HIS H 1 227 ? 1.247 -25.883 -39.867 1.00 187.19 225 HIS E N 1
ATOM 12697 C CA . HIS H 1 227 ? -0.093 -25.786 -40.416 1.00 183.08 225 HIS E CA 1
ATOM 12698 C C . HIS H 1 227 ? -0.514 -26.959 -41.287 1.00 180.55 225 HIS E C 1
ATOM 12699 O O . HIS H 1 227 ? -1.636 -27.455 -41.171 1.00 175.73 225 HIS E O 1
ATOM 12701 N N . TRP H 1 228 ? 0.377 -27.376 -42.180 1.00 183.23 226 TRP E N 1
ATOM 12702 C CA . TRP H 1 228 ? 0.049 -28.383 -43.179 1.00 182.82 226 TRP E CA 1
ATOM 12703 C C . TRP H 1 228 ? -0.304 -29.711 -42.529 1.00 178.56 226 TRP E C 1
ATOM 12704 O O . TRP H 1 228 ? -1.083 -30.492 -43.076 1.00 163.21 226 TRP E O 1
ATOM 12715 N N . LYS H 1 229 ? 0.266 -29.949 -41.352 1.00 174.60 227 LYS E N 1
ATOM 12716 C CA . LYS H 1 229 ? -0.027 -31.150 -40.582 1.00 169.79 227 LYS E CA 1
ATOM 12717 C C . LYS H 1 229 ? -1.366 -30.997 -39.859 1.00 168.78 227 LYS E C 1
ATOM 12718 O O . LYS H 1 229 ? -2.065 -31.984 -39.618 1.00 167.95 227 LYS E O 1
ATOM 12720 N N . HIS H 1 230 ? -1.719 -29.758 -39.518 1.00 167.79 228 HIS E N 1
ATOM 12721 C CA . HIS H 1 230 ? -3.031 -29.463 -38.940 1.00 160.88 228 HIS E CA 1
ATOM 12722 C C . HIS H 1 230 ? -4.126 -29.718 -39.969 1.00 161.22 228 HIS E C 1
ATOM 12723 O O . HIS H 1 230 ? -5.150 -30.328 -39.660 1.00 148.77 228 HIS E O 1
ATOM 12730 N N . LEU H 1 231 ? -3.909 -29.254 -41.194 1.00 155.18 229 LEU E N 1
ATOM 12731 C CA . LEU H 1 231 ? -4.881 -29.479 -42.249 1.00 169.50 229 LEU E CA 1
ATOM 12732 C C . LEU H 1 231 ? -4.976 -30.973 -42.554 1.00 170.64 229 LEU E C 1
ATOM 12733 O O . LEU H 1 231 ? -6.062 -31.506 -42.774 1.00 154.06 229 LEU E O 1
ATOM 12738 N N . ASP H 1 232 ? -3.829 -31.646 -42.546 1.00 174.57 230 ASP E N 1
ATOM 12739 C CA . ASP H 1 232 ? -3.763 -33.084 -42.812 1.00 175.85 230 ASP E CA 1
ATOM 12740 C C . ASP H 1 232 ? -4.631 -33.875 -41.837 1.00 173.52 230 ASP E C 1
ATOM 12741 O O . ASP H 1 232 ? -5.437 -34.712 -42.252 1.00 173.10 230 ASP E O 1
ATOM 12746 N N . THR H 1 233 ? -4.462 -33.594 -40.547 1.00 170.85 231 THR E N 1
ATOM 12747 C CA . THR H 1 233 ? -5.213 -34.267 -39.494 1.00 166.58 231 THR E CA 1
ATOM 12748 C C . THR H 1 233 ? -6.720 -34.205 -39.721 1.00 167.49 231 THR E C 1
ATOM 12749 O O . THR H 1 233 ? -7.405 -35.218 -39.602 1.00 169.08 231 THR E O 1
ATOM 12753 N N . VAL H 1 234 ? -7.237 -33.024 -40.053 1.00 166.16 232 VAL E N 1
ATOM 12754 C CA . VAL H 1 234 ? -8.688 -32.841 -40.111 1.00 162.72 232 VAL E CA 1
ATOM 12755 C C . VAL H 1 234 ? -9.358 -33.508 -41.311 1.00 161.84 232 VAL E C 1
ATOM 12756 O O . VAL H 1 234 ? -10.501 -33.961 -41.210 1.00 160.51 232 VAL E O 1
ATOM 12760 N N . LEU H 1 235 ? -8.652 -33.575 -42.437 1.00 161.56 233 LEU E N 1
ATOM 12761 C CA . LEU H 1 235 ? -9.230 -34.169 -43.637 1.00 161.19 233 LEU E CA 1
ATOM 12762 C C . LEU H 1 235 ? -9.265 -35.692 -43.534 1.00 161.11 233 LEU E C 1
ATOM 12763 O O . LEU H 1 235 ? -9.989 -36.352 -44.285 1.00 160.58 233 LEU E O 1
ATOM 12765 N N . GLU H 1 236 ? -8.482 -36.235 -42.600 1.00 161.51 234 GLU E N 1
ATOM 12766 C CA . GLU H 1 236 ? -8.487 -37.666 -42.306 1.00 161.25 234 GLU E CA 1
ATOM 12767 C C . GLU H 1 236 ? -9.899 -38.108 -41.950 1.00 158.22 234 GLU E C 1
ATOM 12768 O O . GLU H 1 236 ? -10.519 -38.909 -42.651 1.00 158.08 234 GLU E O 1
ATOM 12774 N N . ARG H 1 237 ? -10.399 -37.560 -40.848 1.00 155.00 235 ARG E N 1
ATOM 12775 C CA . ARG H 1 237 ? -11.669 -37.979 -40.278 1.00 153.19 235 ARG E CA 1
ATOM 12776 C C . ARG H 1 237 ? -12.821 -37.683 -41.228 1.00 155.40 235 ARG E C 1
ATOM 12777 O O . ARG H 1 237 ? -13.863 -38.337 -41.170 1.00 154.07 235 ARG E O 1
ATOM 12785 N N . LEU H 1 238 ? -12.620 -36.701 -42.104 1.00 159.13 236 LEU E N 1
ATOM 12786 C CA . LEU H 1 238 ? -13.604 -36.355 -43.130 1.00 160.93 236 LEU E CA 1
ATOM 12787 C C . LEU H 1 238 ? -13.780 -37.457 -44.189 1.00 167.05 236 LEU E C 1
ATOM 12788 O O . LEU H 1 238 ? -14.893 -37.671 -44.672 1.00 171.61 236 LEU E O 1
ATOM 12793 N N . LYS H 1 239 ? -12.700 -38.151 -44.549 1.00 165.47 237 LYS E N 1
ATOM 12794 C CA . LYS H 1 239 ? -12.817 -39.282 -45.471 1.00 166.15 237 LYS E CA 1
ATOM 12795 C C . LYS H 1 239 ? -13.453 -40.494 -44.793 1.00 164.94 237 LYS E C 1
ATOM 12796 O O . LYS H 1 239 ? -14.283 -41.178 -45.391 1.00 165.87 237 LYS E O 1
ATOM 12802 N N . ASN H 1 240 ? -13.052 -40.754 -43.550 1.00 162.85 238 ASN E N 1
ATOM 12803 C CA . ASN H 1 240 ? -13.564 -41.888 -42.786 1.00 163.24 238 ASN E CA 1
ATOM 12804 C C . ASN H 1 240 ? -15.084 -41.891 -42.714 1.00 160.81 238 ASN E C 1
ATOM 12805 O O . ASN H 1 240 ? -15.729 -42.921 -42.914 1.00 160.45 238 ASN E O 1
ATOM 12810 N N . GLU H 1 241 ? -15.644 -40.722 -42.427 1.00 159.62 239 GLU E N 1
ATOM 12811 C CA . GLU H 1 241 ? -17.089 -40.543 -42.370 1.00 159.48 239 GLU E CA 1
ATOM 12812 C C . GLU H 1 241 ? -17.691 -40.401 -43.768 1.00 164.97 239 GLU E C 1
ATOM 12813 O O . GLU H 1 241 ? -18.909 -40.308 -43.924 1.00 163.28 239 GLU E O 1
ATOM 12819 N N . ASN H 1 242 ? -16.822 -40.393 -44.775 1.00 170.84 240 ASN E N 1
ATOM 12820 C CA . ASN H 1 242 ? -17.218 -40.221 -46.172 1.00 175.63 240 ASN E CA 1
ATOM 12821 C C . ASN H 1 242 ? -18.094 -38.987 -46.394 1.00 174.22 240 ASN E C 1
ATOM 12822 O O . ASN H 1 242 ? -19.105 -39.038 -47.093 1.00 174.53 240 ASN E O 1
ATOM 12827 N N . LEU H 1 243 ? -17.695 -37.880 -45.779 1.00 172.40 241 LEU E N 1
ATOM 12828 C CA . LEU H 1 243 ? -18.388 -36.618 -45.960 1.00 173.39 241 LEU E CA 1
ATOM 12829 C C . LEU H 1 243 ? -17.703 -35.835 -47.073 1.00 178.17 241 LEU E C 1
ATOM 12830 O O . LEU H 1 243 ? -16.488 -35.638 -47.048 1.00 178.38 241 LEU E O 1
ATOM 12835 N N . ILE H 1 244 ? -18.490 -35.407 -48.057 1.00 182.01 242 ILE E N 1
ATOM 12836 C CA .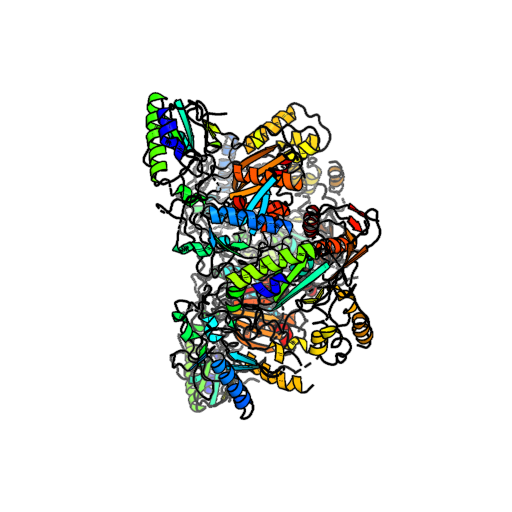 ILE H 1 244 ? -17.966 -34.741 -49.250 1.00 186.80 242 ILE E CA 1
ATOM 12837 C C . ILE H 1 244 ? -17.858 -33.235 -49.039 1.00 188.50 242 ILE E C 1
ATOM 12838 O O . ILE H 1 244 ? -18.808 -32.599 -48.603 1.00 189.52 242 ILE E O 1
ATOM 12843 N N . VAL H 1 245 ? -16.703 -32.667 -49.360 1.00 189.41 243 VAL E N 1
ATOM 12844 C CA . VAL H 1 245 ? -16.457 -31.253 -49.102 1.00 187.37 243 VAL E CA 1
ATOM 12845 C C . VAL H 1 245 ? -16.440 -30.419 -50.388 1.00 192.04 243 VAL E C 1
ATOM 12846 O O . VAL H 1 245 ? -15.741 -30.757 -51.344 1.00 197.42 243 VAL E O 1
ATOM 12850 N N . LYS H 1 246 ? -17.210 -29.330 -50.401 1.00 188.57 244 LYS E N 1
ATOM 12851 C CA . LYS H 1 246 ? -17.344 -28.477 -51.585 1.00 188.45 244 LYS E CA 1
ATOM 12852 C C . LYS H 1 246 ? -16.072 -27.688 -51.877 1.00 187.36 244 LYS E C 1
ATOM 12853 O O . LYS H 1 246 ? -15.722 -26.764 -51.141 1.00 185.43 244 LYS E O 1
ATOM 12857 N N . LYS H 1 247 ? -15.400 -28.045 -52.968 1.00 187.35 245 LYS E N 1
ATOM 12858 C CA . LYS H 1 247 ? -14.089 -27.488 -53.285 1.00 187.24 245 LYS E CA 1
ATOM 12859 C C . LYS H 1 247 ? -14.117 -26.000 -53.647 1.00 187.98 245 LYS E C 1
ATOM 12860 O O . LYS H 1 247 ? -13.454 -25.189 -53.002 1.00 187.03 245 LYS E O 1
ATOM 12862 N N . LYS H 1 248 ? -14.891 -25.643 -54.669 1.00 189.95 246 LYS E N 1
ATOM 12863 C CA . LYS H 1 248 ? -14.906 -24.272 -55.173 1.00 185.94 246 LYS E CA 1
ATOM 12864 C C . LYS H 1 248 ? -15.523 -23.278 -54.187 1.00 198.79 246 LYS E C 1
ATOM 12865 O O . LYS H 1 248 ? -15.418 -22.066 -54.365 1.00 185.28 246 LYS E O 1
ATOM 12867 N N . LYS H 1 249 ? -16.167 -23.793 -53.147 1.00 197.10 247 LYS E N 1
ATOM 12868 C CA . LYS H 1 249 ? -16.684 -22.939 -52.085 1.00 196.58 247 LYS E CA 1
ATOM 12869 C C . LYS H 1 249 ? -15.702 -22.909 -50.917 1.00 192.94 247 LYS E C 1
ATOM 12870 O O . LYS H 1 249 ? -15.675 -21.949 -50.142 1.00 192.22 247 LYS E O 1
ATOM 12872 N N . CYS H 1 250 ? -14.900 -23.967 -50.803 1.00 188.67 248 CYS E N 1
ATOM 12873 C CA . CYS H 1 250 ? -13.885 -24.069 -49.760 1.00 182.64 248 CYS E CA 1
ATOM 12874 C C . CYS H 1 250 ? -12.857 -22.960 -49.891 1.00 185.11 248 CYS E C 1
ATOM 12875 O O . CYS H 1 250 ? -12.693 -22.380 -50.963 1.00 189.80 248 CYS E O 1
ATOM 12878 N N . LYS H 1 251 ? -12.168 -22.665 -48.794 1.00 181.44 249 LYS E N 1
ATOM 12879 C CA . LYS H 1 251 ? -11.051 -21.736 -48.836 1.00 184.94 249 LYS E CA 1
ATOM 12880 C C . LYS H 1 251 ? -9.841 -22.390 -48.197 1.00 187.10 249 LYS E C 1
ATOM 12881 O O . LYS H 1 251 ? -9.713 -22.404 -46.972 1.00 186.70 249 LYS E O 1
ATOM 12887 N N . PHE H 1 252 ? -8.962 -22.930 -49.040 1.00 188.52 250 PHE E N 1
ATOM 12888 C CA . PHE H 1 252 ? -7.818 -23.729 -48.602 1.00 185.64 250 PHE E CA 1
ATOM 12889 C C . PHE H 1 252 ? -6.620 -22.884 -48.196 1.00 175.38 250 PHE E C 1
ATOM 12890 O O . PHE H 1 252 ? -6.298 -21.907 -48.870 1.00 178.77 250 PHE E O 1
ATOM 12898 N N . ALA H 1 253 ? -5.979 -23.283 -47.095 1.00 181.38 251 ALA E N 1
ATOM 12899 C CA . ALA H 1 253 ? -4.694 -22.738 -46.624 1.00 183.28 251 ALA E CA 1
ATOM 12900 C C . ALA H 1 253 ? -4.465 -21.267 -46.962 1.00 186.85 251 ALA E C 1
ATOM 12901 O O . ALA H 1 253 ? -3.892 -20.948 -48.000 1.00 191.34 251 ALA E O 1
ATOM 12903 N N . SER H 1 254 ? -4.900 -20.368 -46.088 1.00 184.59 252 SER E N 1
ATOM 12904 C CA . SER H 1 254 ? -5.012 -18.977 -46.500 1.00 187.46 252 SER E CA 1
ATOM 12905 C C . SER H 1 254 ? -4.293 -17.940 -45.648 1.00 186.40 252 SER E C 1
ATOM 12906 O O . SER H 1 254 ? -3.935 -18.182 -44.496 1.00 182.82 252 SER E O 1
ATOM 12908 N N . GLU H 1 255 ? -4.092 -16.777 -46.257 1.00 190.52 253 GLU E N 1
ATOM 12909 C CA . GLU H 1 255 ? -3.599 -15.600 -45.567 1.00 192.86 253 GLU E CA 1
ATOM 12910 C C . GLU H 1 255 ? -4.787 -14.851 -44.981 1.00 193.28 253 GLU E C 1
ATOM 12911 O O . GLU H 1 255 ? -4.692 -14.282 -43.896 1.00 192.41 253 GLU E O 1
ATOM 12913 N N . GLU H 1 256 ? -5.904 -14.854 -45.713 1.00 195.44 254 GLU E N 1
ATOM 12914 C CA . GLU H 1 256 ? -7.150 -14.218 -45.270 1.00 194.53 254 GLU E CA 1
ATOM 12915 C C . GLU H 1 256 ? -8.391 -15.023 -45.680 1.00 192.64 254 GLU E C 1
ATOM 12916 O O . GLU H 1 256 ? -8.448 -15.561 -46.788 1.00 192.65 254 GLU E O 1
ATOM 12922 N N . THR H 1 257 ? -9.381 -15.097 -44.785 1.00 191.53 255 THR E N 1
ATOM 12923 C CA . THR H 1 257 ? -10.580 -15.921 -45.002 1.00 189.45 255 THR E CA 1
ATOM 12924 C C . THR H 1 257 ? -11.785 -15.559 -44.114 1.00 188.10 255 THR E C 1
ATOM 12925 O O . THR H 1 257 ? -11.635 -15.273 -42.923 1.00 186.22 255 THR E O 1
ATOM 12929 N N . GLU H 1 258 ? -12.975 -15.595 -44.716 1.00 188.90 256 GLU E N 1
ATOM 12930 C CA . GLU H 1 258 ? -14.250 -15.330 -44.041 1.00 187.42 256 GLU E CA 1
ATOM 12931 C C . GLU H 1 258 ? -14.817 -16.537 -43.279 1.00 183.30 256 GLU E C 1
ATOM 12932 O O . GLU H 1 258 ? -14.871 -17.645 -43.811 1.00 184.76 256 GLU E O 1
ATOM 12938 N N . PHE H 1 259 ? -15.261 -16.312 -42.045 1.00 179.22 257 PHE E N 1
ATOM 12939 C CA . PHE H 1 259 ? -15.808 -17.390 -41.217 1.00 173.90 257 PHE E CA 1
ATOM 12940 C C . PHE H 1 259 ? -16.640 -16.883 -40.037 1.00 171.41 257 PHE E C 1
ATOM 12941 O O . PHE H 1 259 ? -16.167 -16.077 -39.232 1.00 171.86 257 PHE E O 1
ATOM 12949 N N . LEU H 1 260 ? -17.874 -17.375 -39.942 1.00 168.06 258 LEU E N 1
ATOM 12950 C CA . LEU H 1 260 ? -18.817 -16.970 -38.897 1.00 163.82 258 LEU E CA 1
ATOM 12951 C C . LEU H 1 260 ? -19.163 -15.481 -38.965 1.00 166.08 258 LEU E C 1
ATOM 12952 O O . LEU H 1 260 ? -19.620 -14.896 -37.984 1.00 164.79 258 LEU E O 1
ATOM 12954 N N . GLY H 1 261 ? -18.948 -14.876 -40.129 1.00 168.91 259 GLY E N 1
ATOM 12955 C CA . GLY H 1 261 ? -19.258 -13.472 -40.325 1.00 171.16 259 GLY E CA 1
ATOM 12956 C C . GLY H 1 261 ? -18.030 -12.582 -40.300 1.00 173.34 259 GLY E C 1
ATOM 12957 O O . GLY H 1 261 ? -18.102 -11.402 -40.662 1.00 175.44 259 GLY E O 1
ATOM 12958 N N . TYR H 1 262 ? -16.899 -13.152 -39.883 1.00 172.03 260 TYR E N 1
ATOM 12959 C CA . TYR H 1 262 ? -15.647 -12.403 -39.744 1.00 172.20 260 TYR E CA 1
ATOM 12960 C C . TYR H 1 262 ? -14.554 -12.867 -40.704 1.00 172.34 260 TYR E C 1
ATOM 12961 O O . TYR H 1 262 ? -14.114 -14.013 -40.652 1.00 170.45 260 TYR E O 1
ATOM 12970 N N . SER H 1 263 ? -14.101 -11.969 -41.570 1.00 176.21 261 SER E N 1
ATOM 12971 C CA . SER H 1 263 ? -12.983 -12.283 -42.449 1.00 181.49 261 SER E CA 1
ATOM 12972 C C . SER H 1 263 ? -11.709 -12.473 -41.635 1.00 181.96 261 SER E C 1
ATOM 12973 O O . SER H 1 263 ? -10.849 -11.597 -41.594 1.00 185.61 261 SER E O 1
ATOM 12976 N N . ILE H 1 264 ? -11.597 -13.624 -40.983 1.00 179.80 262 ILE E N 1
ATOM 12977 C CA . ILE H 1 264 ? -10.445 -13.903 -40.144 1.00 185.34 262 ILE E CA 1
ATOM 12978 C C . ILE H 1 264 ? -9.181 -14.032 -40.985 1.00 191.23 262 ILE E C 1
ATOM 12979 O O . ILE H 1 264 ? -8.876 -15.101 -41.512 1.00 185.52 262 ILE E O 1
ATOM 12984 N N . GLY H 1 265 ? -8.467 -12.918 -41.115 1.00 152.68 263 GLY E N 1
ATOM 12985 C CA . GLY H 1 265 ? -7.216 -12.865 -41.850 1.00 156.55 263 GLY E CA 1
ATOM 12986 C C . GLY H 1 265 ? -6.036 -13.216 -40.965 1.00 156.96 263 GLY E C 1
ATOM 12987 O O . GLY H 1 265 ? -6.213 -13.853 -39.931 1.00 157.66 263 GLY E O 1
ATOM 12988 N N . ILE H 1 266 ? -4.844 -12.773 -41.361 1.00 158.94 264 ILE E N 1
ATOM 12989 C CA . ILE H 1 266 ? -3.575 -13.204 -40.754 1.00 157.53 264 ILE E CA 1
ATOM 12990 C C . ILE H 1 266 ? -3.526 -13.192 -39.206 1.00 148.18 264 ILE E C 1
ATOM 12991 O O . ILE H 1 266 ? -3.934 -14.165 -38.566 1.00 143.42 264 ILE E O 1
ATOM 12996 N N . GLN H 1 267 ? -3.042 -12.111 -38.604 1.00 145.20 265 GLN E N 1
ATOM 12997 C CA . GLN H 1 267 ? -2.992 -12.022 -37.150 1.00 139.23 265 GLN E CA 1
ATOM 12998 C C . GLN H 1 267 ? -4.227 -11.287 -36.673 1.00 130.32 265 GLN E C 1
ATOM 12999 O O . GLN H 1 267 ? -4.199 -10.628 -35.638 1.00 127.91 265 GLN E O 1
ATOM 13005 N N . LYS H 1 268 ? -5.313 -11.396 -37.434 1.00 127.63 266 LYS E N 1
ATOM 13006 C CA . LYS H 1 268 ? -6.509 -10.616 -37.136 1.00 126.22 266 LYS E CA 1
ATOM 13007 C C . LYS H 1 268 ? -7.824 -11.338 -37.407 1.00 121.74 266 LYS E C 1
ATOM 13008 O O . LYS H 1 268 ? -7.867 -12.339 -38.115 1.00 122.21 266 LYS E O 1
ATOM 13010 N N . ILE H 1 269 ? -8.888 -10.797 -36.817 1.00 115.58 267 ILE E N 1
ATOM 13011 C CA . ILE H 1 269 ? -10.253 -11.249 -37.009 1.00 111.41 267 ILE E CA 1
ATOM 13012 C C . ILE H 1 269 ? -11.114 -10.005 -37.220 1.00 111.50 267 ILE E C 1
ATOM 13013 O O . ILE H 1 269 ? -11.549 -9.375 -36.260 1.00 112.88 267 ILE E O 1
ATOM 13018 N N . ALA H 1 270 ? -11.338 -9.636 -38.477 1.00 114.35 268 ALA E N 1
ATOM 13019 C CA . ALA H 1 270 ? -12.015 -8.380 -38.817 1.00 118.67 268 ALA E CA 1
ATOM 13020 C C . ALA H 1 270 ? -13.515 -8.623 -39.038 1.00 125.85 268 ALA E C 1
ATOM 13021 O O . ALA H 1 270 ? -13.940 -9.779 -39.037 1.00 129.71 268 ALA E O 1
ATOM 13023 N N . PRO H 1 271 ? -14.330 -7.549 -39.204 1.00 125.13 269 PRO E N 1
ATOM 13024 C CA . PRO H 1 271 ? -15.754 -7.847 -39.404 1.00 121.76 269 PRO E CA 1
ATOM 13025 C C . PRO H 1 271 ? -16.090 -8.101 -40.875 1.00 126.07 269 PRO E C 1
ATOM 13026 O O . PRO H 1 271 ? -16.882 -7.371 -41.470 1.00 128.91 269 PRO E O 1
ATOM 13030 N N . HIS H 1 274 ? -18.974 -8.391 -46.542 1.00 182.66 272 HIS E N 1
ATOM 13031 C CA . HIS H 1 274 ? -20.017 -7.544 -47.106 1.00 186.75 272 HIS E CA 1
ATOM 13032 C C . HIS H 1 274 ? -20.852 -6.881 -46.018 1.00 179.26 272 HIS E C 1
ATOM 13033 O O . HIS H 1 274 ? -21.370 -5.783 -46.208 1.00 180.15 272 HIS E O 1
ATOM 13040 N N . LYS H 1 275 ? -20.965 -7.554 -44.876 1.00 172.46 273 LYS E N 1
ATOM 13041 C CA . LYS H 1 275 ? -21.815 -7.098 -43.780 1.00 167.10 273 LYS E CA 1
ATOM 13042 C C . LYS H 1 275 ? -21.440 -5.702 -43.293 1.00 166.03 273 LYS E C 1
ATOM 13043 O O . LYS H 1 275 ? -22.275 -4.982 -42.744 1.00 166.88 273 LYS E O 1
ATOM 13045 N N . CYS H 1 276 ? -20.186 -5.322 -43.507 1.00 164.30 274 CYS E N 1
ATOM 13046 C CA . CYS H 1 276 ? -19.708 -4.011 -43.092 1.00 162.26 274 CYS E CA 1
ATOM 13047 C C . CYS H 1 276 ? -20.442 -2.888 -43.821 1.00 169.93 274 CYS E C 1
ATOM 13048 O O . CYS H 1 276 ? -20.718 -1.835 -43.243 1.00 169.31 274 CYS E O 1
ATOM 13051 N N . ALA H 1 277 ? -20.771 -3.125 -45.088 1.00 177.27 275 ALA E N 1
ATOM 13052 C CA . ALA H 1 277 ? -21.340 -2.083 -45.944 1.00 183.32 275 ALA E CA 1
ATOM 13053 C C . ALA H 1 277 ? -22.830 -1.828 -45.708 1.00 182.97 275 ALA E C 1
ATOM 13054 O O . ALA H 1 277 ? -23.304 -0.705 -45.880 1.00 187.42 275 ALA E O 1
ATOM 13056 N N . ALA H 1 278 ? -23.568 -2.864 -45.321 1.00 177.66 276 ALA E N 1
ATOM 13057 C CA . ALA H 1 278 ? -24.989 -2.707 -45.027 1.00 174.46 276 ALA E CA 1
ATOM 13058 C C . ALA H 1 278 ? -25.174 -2.026 -43.677 1.00 170.09 276 ALA E C 1
ATOM 13059 O O . ALA H 1 278 ? -26.252 -1.512 -43.372 1.00 171.08 276 ALA E O 1
ATOM 13061 N N . ILE H 1 279 ? -24.111 -2.028 -42.875 1.00 164.47 277 ILE E N 1
ATOM 13062 C CA . ILE H 1 279 ? -24.119 -1.368 -41.575 1.00 158.21 277 ILE E CA 1
ATOM 13063 C C . ILE H 1 279 ? -23.635 0.077 -41.690 1.00 157.97 277 ILE E C 1
ATOM 13064 O O . ILE H 1 279 ? -23.364 0.734 -40.686 1.00 154.43 277 ILE E O 1
ATOM 13066 N N . ARG H 1 280 ? -23.527 0.558 -42.924 1.00 162.45 278 ARG E N 1
ATOM 13067 C CA . ARG H 1 280 ? -23.231 1.964 -43.194 1.00 165.13 278 ARG E CA 1
ATOM 13068 C C . ARG H 1 280 ? -24.425 2.619 -43.861 1.00 168.87 278 ARG E C 1
ATOM 13069 O O . ARG H 1 280 ? -24.865 3.696 -43.459 1.00 167.57 278 ARG E O 1
ATOM 13077 N N . ASP H 1 281 ? -24.943 1.936 -44.878 1.00 174.79 279 ASP E N 1
ATOM 13078 C CA . ASP H 1 281 ? -25.978 2.469 -45.756 1.00 185.02 279 ASP E CA 1
ATOM 13079 C C . ASP H 1 281 ? -27.390 2.286 -45.203 1.00 185.02 279 ASP E C 1
ATOM 13080 O O . ASP H 1 281 ? -28.361 2.715 -45.824 1.00 190.92 279 ASP E O 1
ATOM 13085 N N . PHE H 1 282 ? -27.506 1.637 -44.047 1.00 178.88 280 PHE E N 1
ATOM 13086 C CA . PHE H 1 282 ? -28.801 1.489 -43.393 1.00 176.74 280 PHE E CA 1
ATOM 13087 C C . PHE H 1 282 ? -29.279 2.869 -42.970 1.00 181.59 280 PHE E C 1
ATOM 13088 O O . PHE H 1 282 ? -28.602 3.553 -42.204 1.00 179.09 280 PHE E O 1
ATOM 13090 N N . PRO H 1 283 ? -30.447 3.286 -43.481 1.00 189.27 281 PRO E N 1
ATOM 13091 C CA . PRO H 1 283 ? -30.993 4.642 -43.331 1.00 193.49 281 PRO E CA 1
ATOM 13092 C C . PRO H 1 283 ? -31.193 5.070 -41.876 1.00 188.46 281 PRO E C 1
ATOM 13093 O O . PRO H 1 283 ? -31.539 4.240 -41.034 1.00 185.12 281 PRO E O 1
ATOM 13097 N N . THR H 1 284 ? -30.984 6.356 -41.602 1.00 189.23 282 THR E N 1
ATOM 13098 C CA . THR H 1 284 ? -31.084 6.908 -40.249 1.00 186.13 282 THR E CA 1
ATOM 13099 C C . THR H 1 284 ? -32.458 6.636 -39.611 1.00 186.26 282 THR E C 1
ATOM 13100 O O . THR H 1 284 ? -33.474 6.624 -40.311 1.00 192.19 282 THR E O 1
ATOM 13104 N N . PRO H 1 285 ? -32.485 6.392 -38.284 1.00 178.51 283 PRO E N 1
ATOM 13105 C CA . PRO H 1 285 ? -33.723 6.098 -37.550 1.00 176.68 283 PRO E CA 1
ATOM 13106 C C . PRO H 1 285 ? -34.858 7.071 -37.854 1.00 182.61 283 PRO E C 1
ATOM 13107 O O . PRO H 1 285 ? -34.770 8.245 -37.497 1.00 184.20 283 PRO E O 1
ATOM 13111 N N . LYS H 1 286 ? -35.904 6.577 -38.515 1.00 187.68 284 LYS E N 1
ATOM 13112 C CA . LYS H 1 286 ? -37.076 7.387 -38.857 1.00 198.07 284 LYS E CA 1
ATOM 13113 C C . LYS H 1 286 ? -38.184 7.269 -37.801 1.00 197.13 284 LYS E C 1
ATOM 13114 O O . LYS H 1 286 ? -38.729 8.274 -37.342 1.00 198.03 284 LYS E O 1
ATOM 13116 N N . THR H 1 287 ? -38.521 6.033 -37.441 1.00 194.79 285 THR E N 1
ATOM 13117 C CA . THR H 1 287 ? -39.363 5.760 -36.280 1.00 195.29 285 THR E CA 1
ATOM 13118 C C . THR H 1 287 ? -38.509 5.054 -35.226 1.00 190.92 285 THR E C 1
ATOM 13119 O O . THR H 1 287 ? -37.284 5.204 -35.211 1.00 187.82 285 THR E O 1
ATOM 13123 N N . VAL H 1 288 ? -39.141 4.276 -34.353 1.00 190.40 286 VAL E N 1
ATOM 13124 C CA . VAL H 1 288 ? -38.408 3.627 -33.270 1.00 182.47 286 VAL E CA 1
ATOM 13125 C C . VAL H 1 288 ? -37.961 2.211 -33.622 1.00 177.00 286 VAL E C 1
ATOM 13126 O O . VAL H 1 288 ? -36.944 1.742 -33.118 1.00 167.28 286 VAL E O 1
ATOM 13130 N N . LYS H 1 289 ? -38.718 1.536 -34.482 1.00 183.17 287 LYS E N 1
ATOM 13131 C CA . LYS H 1 289 ? -38.364 0.183 -34.897 1.00 161.29 287 LYS E CA 1
ATOM 13132 C C . LYS H 1 289 ? -36.973 0.141 -35.500 1.00 180.72 287 LYS E C 1
ATOM 13133 O O . LYS H 1 289 ? -36.193 -0.742 -35.182 1.00 176.64 287 LYS E O 1
ATOM 13139 N N . GLN H 1 290 ? -36.653 1.103 -36.355 1.00 183.17 288 GLN E N 1
ATOM 13140 C CA . GLN H 1 290 ? -35.312 1.169 -36.919 1.00 182.53 288 GLN E CA 1
ATOM 13141 C C . GLN H 1 290 ? -34.382 2.016 -36.048 1.00 182.69 288 GLN E C 1
ATOM 13142 O O . GLN H 1 290 ? -33.230 2.261 -36.411 1.00 183.67 288 GLN E O 1
ATOM 13148 N N . ALA H 1 291 ? -34.888 2.470 -34.904 1.00 180.65 289 ALA E N 1
ATOM 13149 C CA . ALA H 1 291 ? -34.045 3.116 -33.904 1.00 174.08 289 ALA E CA 1
ATOM 13150 C C . ALA H 1 291 ? -33.453 2.038 -33.010 1.00 167.55 289 ALA E C 1
ATOM 13151 O O . ALA H 1 291 ? -32.351 2.181 -32.476 1.00 161.66 289 ALA E O 1
ATOM 13153 N N . GLN H 1 292 ? -34.205 0.953 -32.854 1.00 169.30 290 GLN E N 1
ATOM 13154 C CA . GLN H 1 292 ? -33.719 -0.226 -32.153 1.00 165.23 290 GLN E CA 1
ATOM 13155 C C . GLN H 1 292 ? -33.092 -1.206 -33.145 1.00 163.64 290 GLN E C 1
ATOM 13156 O O . GLN H 1 292 ? -32.084 -1.844 -32.841 1.00 161.61 290 GLN E O 1
ATOM 13162 N N . ARG H 1 293 ? -33.667 -1.290 -34.345 1.00 164.04 291 ARG E N 1
ATOM 13163 C CA . ARG H 1 293 ? -33.169 -2.199 -35.375 1.00 159.22 291 ARG E CA 1
ATOM 13164 C C . ARG H 1 293 ? -31.792 -1.812 -35.861 1.00 154.84 291 ARG E C 1
ATOM 13165 O O . ARG H 1 293 ? -31.159 -2.576 -36.583 1.00 153.34 291 ARG E O 1
ATOM 13167 N N . PHE H 1 294 ? -31.336 -0.624 -35.480 1.00 155.41 292 PHE E N 1
ATOM 13168 C CA . PHE H 1 294 ? -30.011 -0.164 -35.875 1.00 155.42 292 PHE E CA 1
ATOM 13169 C C . PHE H 1 294 ? -28.969 -0.598 -34.848 1.00 148.40 292 PHE E C 1
ATOM 13170 O O . PHE H 1 294 ? -27.828 -0.924 -35.196 1.00 143.29 292 PHE E O 1
ATOM 13178 N N . LEU H 1 295 ? -29.386 -0.607 -33.586 1.00 146.33 293 LEU E N 1
ATOM 13179 C CA . LEU H 1 295 ? -28.528 -0.989 -32.472 1.00 141.53 293 LEU E CA 1
ATOM 13180 C C . LEU H 1 295 ? -28.234 -2.488 -32.470 1.00 142.09 293 LEU E C 1
ATOM 13181 O O . LEU H 1 295 ? -27.162 -2.921 -32.037 1.00 136.73 293 LEU E O 1
ATOM 13186 N N . GLY H 1 296 ? -29.195 -3.273 -32.951 1.00 147.39 294 GLY E N 1
ATOM 13187 C CA . GLY H 1 296 ? -29.020 -4.707 -33.087 1.00 148.98 294 GLY E CA 1
ATOM 13188 C C . GLY H 1 296 ? -28.029 -5.032 -34.190 1.00 153.49 294 GLY E C 1
ATOM 13189 O O . GLY H 1 296 ? -27.503 -6.144 -34.255 1.00 153.74 294 GLY E O 1
ATOM 13198 N N . ILE H 1 298 ? -25.456 -2.974 -34.586 1.00 154.71 296 ILE E N 1
ATOM 13199 C CA . ILE H 1 298 ? -24.240 -2.579 -33.896 1.00 152.56 296 ILE E CA 1
ATOM 13200 C C . ILE H 1 298 ? -23.974 -3.547 -32.753 1.00 153.59 296 ILE E C 1
ATOM 13201 O O . ILE H 1 298 ? -22.876 -3.594 -32.201 1.00 151.11 296 ILE E O 1
ATOM 13203 N N . ASN H 1 299 ? -24.990 -4.329 -32.406 1.00 157.70 297 ASN E N 1
ATOM 13204 C CA . ASN H 1 299 ? -24.897 -5.245 -31.274 1.00 159.28 297 ASN E CA 1
ATOM 13205 C C . ASN H 1 299 ? -23.959 -6.432 -31.499 1.00 158.15 297 ASN E C 1
ATOM 13206 O O . ASN H 1 299 ? -23.335 -6.925 -30.561 1.00 157.17 297 ASN E O 1
ATOM 13211 N N . TYR H 1 300 ? -23.855 -6.893 -32.740 1.00 171.53 298 TYR E N 1
ATOM 13212 C CA . TYR H 1 300 ? -23.024 -8.057 -33.024 1.00 169.52 298 TYR E CA 1
ATOM 13213 C C . TYR H 1 300 ? -21.545 -7.748 -32.791 1.00 163.35 298 TYR E C 1
ATOM 13214 O O . TYR H 1 300 ? -20.771 -8.634 -32.412 1.00 161.19 298 TYR E O 1
ATOM 13223 N N . TYR H 1 301 ? -21.167 -6.488 -33.015 1.00 158.40 299 TYR E N 1
ATOM 13224 C CA . TYR H 1 301 ? -19.779 -6.051 -32.877 1.00 148.27 299 TYR E CA 1
ATOM 13225 C C . TYR H 1 301 ? -19.629 -5.024 -31.761 1.00 140.60 299 TYR E C 1
ATOM 13226 O O . TYR H 1 301 ? -18.913 -4.039 -31.911 1.00 134.01 299 TYR E O 1
ATOM 13235 N N . ARG H 1 302 ? -20.297 -5.267 -30.636 1.00 141.01 300 ARG E N 1
ATOM 13236 C CA . ARG H 1 302 ? -20.112 -4.447 -29.445 1.00 141.04 300 ARG E CA 1
ATOM 13237 C C . ARG H 1 302 ? -18.655 -4.548 -29.025 1.00 138.46 300 ARG E C 1
ATOM 13238 O O . ARG H 1 302 ? -18.142 -3.696 -28.304 1.00 134.03 300 ARG E O 1
ATOM 13246 N N . ARG H 1 303 ? -18.013 -5.618 -29.488 1.00 141.75 301 ARG E N 1
ATOM 13247 C CA . ARG H 1 303 ? -16.661 -6.014 -29.095 1.00 142.72 301 ARG E CA 1
ATOM 13248 C C . ARG H 1 303 ? -15.577 -5.103 -29.683 1.00 145.24 301 ARG E C 1
ATOM 13249 O O . ARG H 1 303 ? -14.640 -4.715 -28.988 1.00 148.55 301 ARG E O 1
ATOM 13257 N N . PHE H 1 304 ? -15.698 -4.778 -30.965 1.00 144.12 302 PHE E N 1
ATOM 13258 C CA . PHE H 1 304 ? -14.864 -3.750 -31.558 1.00 146.27 302 PHE E CA 1
ATOM 13259 C C . PHE H 1 304 ? -15.037 -2.490 -30.717 1.00 152.11 302 PHE E C 1
ATOM 13260 O O . PHE H 1 304 ? -14.185 -2.158 -29.884 1.00 149.23 302 PHE E O 1
ATOM 13268 N N . ILE H 1 305 ? -16.170 -1.822 -30.935 1.00 160.00 303 ILE E N 1
ATOM 13269 C CA . ILE H 1 305 ? -16.583 -0.611 -30.211 1.00 167.29 303 ILE E CA 1
ATOM 13270 C C . ILE H 1 305 ? -16.267 -0.586 -28.702 1.00 172.12 303 ILE E C 1
ATOM 13271 O O . ILE H 1 305 ? -16.574 -1.532 -27.979 1.00 173.03 303 ILE E O 1
ATOM 13276 N N . PRO H 1 306 ? -15.638 0.504 -28.231 1.00 175.03 304 PRO E N 1
ATOM 13277 C CA . PRO H 1 306 ? -15.337 0.672 -26.807 1.00 174.35 304 PRO E CA 1
ATOM 13278 C C . PRO H 1 306 ? -16.391 1.521 -26.111 1.00 171.98 304 PRO E C 1
ATOM 13279 O O . PRO H 1 306 ? -17.127 2.222 -26.807 1.00 169.89 304 PRO E O 1
ATOM 13283 N N . ASN H 1 307 ? -16.443 1.442 -24.778 1.00 172.65 305 ASN E N 1
ATOM 13284 C CA . ASN H 1 307 ? -17.305 2.272 -23.921 1.00 176.41 305 ASN E CA 1
ATOM 13285 C C . ASN H 1 307 ? -18.518 2.905 -24.622 1.00 183.75 305 ASN E C 1
ATOM 13286 O O . ASN H 1 307 ? -18.525 4.106 -24.909 1.00 186.45 305 ASN E O 1
ATOM 13291 N N . CYS H 1 308 ? -19.534 2.088 -24.899 1.00 184.28 306 CYS E N 1
ATOM 13292 C CA . CYS H 1 308 ? -20.621 2.484 -25.790 1.00 183.37 306 CYS E CA 1
ATOM 13293 C C . CYS H 1 308 ? -21.956 2.736 -25.101 1.00 182.83 306 CYS E C 1
ATOM 13294 O O . CYS H 1 308 ? -22.889 3.236 -25.725 1.00 185.49 306 CYS E O 1
ATOM 13297 N N . SER H 1 309 ? -22.071 2.364 -23.834 1.00 179.85 307 SER E N 1
ATOM 13298 C CA . SER H 1 309 ? -23.338 2.551 -23.143 1.00 181.01 307 SER E CA 1
ATOM 13299 C C . SER H 1 309 ? -23.651 4.034 -22.998 1.00 182.78 307 SER E C 1
ATOM 13300 O O . SER H 1 309 ? -24.793 4.456 -23.183 1.00 186.58 307 SER E O 1
ATOM 13303 N N . LYS H 1 310 ? -22.634 4.823 -22.668 1.00 178.94 308 LYS E N 1
ATOM 13304 C CA . LYS H 1 310 ? -22.795 6.268 -22.633 1.00 173.49 308 LYS E CA 1
ATOM 13305 C C . LYS H 1 310 ? -23.033 6.753 -24.052 1.00 173.47 308 LYS E C 1
ATOM 13306 O O . LYS H 1 310 ? -23.854 7.636 -24.283 1.00 174.53 308 LYS E O 1
ATOM 13312 N N . ILE H 1 311 ? -22.321 6.150 -25.002 1.00 174.37 309 ILE E N 1
ATOM 13313 C CA . ILE H 1 311 ? -22.406 6.549 -26.407 1.00 180.27 309 ILE E CA 1
ATOM 13314 C C . ILE H 1 311 ? -23.788 6.284 -27.002 1.00 184.76 309 ILE E C 1
ATOM 13315 O O . ILE H 1 311 ? -24.169 6.904 -27.997 1.00 191.16 309 ILE E O 1
ATOM 13320 N N . ALA H 1 312 ? -24.543 5.379 -26.385 1.00 180.30 310 ALA E N 1
ATOM 13321 C CA . ALA H 1 312 ? -25.843 4.996 -26.923 1.00 177.29 310 ALA E CA 1
ATOM 13322 C C . ALA H 1 312 ? -27.020 5.459 -26.064 1.00 177.31 310 ALA E C 1
ATOM 13323 O O . ALA H 1 312 ? -28.118 5.663 -26.583 1.00 178.50 310 ALA E O 1
ATOM 13325 N N . GLN H 1 313 ? -26.774 5.644 -24.766 1.00 175.23 311 GLN E N 1
ATOM 13326 C CA . GLN H 1 313 ? -27.831 5.898 -23.772 1.00 175.20 311 GLN E CA 1
ATOM 13327 C C . GLN H 1 313 ? -29.050 6.737 -24.205 1.00 172.86 311 GLN E C 1
ATOM 13328 O O . GLN H 1 313 ? -30.183 6.320 -23.973 1.00 173.54 311 GLN E O 1
ATOM 13334 N N . PRO H 1 314 ? -28.827 7.906 -24.838 1.00 170.60 312 PRO E N 1
ATOM 13335 C CA . PRO H 1 314 ? -29.972 8.713 -25.279 1.00 171.75 312 PRO E CA 1
ATOM 13336 C C . PRO H 1 314 ? -30.959 7.981 -26.193 1.00 169.83 312 PRO E C 1
ATOM 13337 O O . PRO H 1 314 ? -32.143 8.335 -26.200 1.00 171.37 312 PRO E O 1
ATOM 13341 N N . ILE H 1 315 ? -30.487 6.987 -26.944 1.00 164.35 313 ILE E N 1
ATOM 13342 C CA . ILE H 1 315 ? -31.361 6.231 -27.843 1.00 159.78 313 ILE E CA 1
ATOM 13343 C C . ILE H 1 315 ? -32.451 5.489 -27.070 1.00 159.48 313 ILE E C 1
ATOM 13344 O O . ILE H 1 315 ? -32.240 5.049 -25.940 1.00 156.50 313 ILE E O 1
ATOM 13349 N N . THR H 1 326 ? -34.971 15.648 -29.550 1.00 217.31 324 THR E N 1
ATOM 13350 C CA . THR H 1 326 ? -34.076 14.522 -29.778 1.00 214.20 324 THR E CA 1
ATOM 13351 C C . THR H 1 326 ? -33.055 14.818 -30.884 1.00 213.91 324 THR E C 1
ATOM 13352 O O . THR H 1 326 ? -33.350 14.685 -32.075 1.00 215.03 324 THR E O 1
ATOM 13356 N N . GLU H 1 327 ? -31.858 15.232 -30.468 1.00 212.01 325 GLU E N 1
ATOM 13357 C CA . GLU H 1 327 ? -30.746 15.514 -31.376 1.00 211.85 325 GLU E CA 1
ATOM 13358 C C . GLU H 1 327 ? -29.471 14.809 -30.915 1.00 210.51 325 GLU E C 1
ATOM 13359 O O . GLU H 1 327 ? -28.682 14.321 -31.730 1.00 209.64 325 GLU E O 1
ATOM 13365 N N . LYS H 1 328 ? -29.286 14.758 -29.598 1.00 209.83 326 LYS E N 1
ATOM 13366 C CA . LYS H 1 328 ? -28.108 14.147 -28.986 1.00 205.69 326 LYS E CA 1
ATOM 13367 C C . LYS H 1 328 ? -28.017 12.675 -29.357 1.00 206.64 326 LYS E C 1
ATOM 13368 O O . LYS H 1 328 ? -26.933 12.095 -29.375 1.00 204.97 326 LYS E O 1
ATOM 13374 N N . GLN H 1 329 ? -29.169 12.079 -29.651 1.00 211.07 327 GLN E N 1
ATOM 13375 C CA . GLN H 1 329 ? -29.241 10.685 -30.074 1.00 213.77 327 GLN E CA 1
ATOM 13376 C C . GLN H 1 329 ? -28.751 10.508 -31.509 1.00 218.16 327 GLN E C 1
ATOM 13377 O O . GLN H 1 329 ? -28.119 9.502 -31.840 1.00 218.56 327 GLN E O 1
ATOM 13383 N N . ASP H 1 330 ? -29.042 11.491 -32.356 1.00 220.76 328 ASP E N 1
ATOM 13384 C CA . ASP H 1 330 ? -28.647 11.437 -33.756 1.00 221.85 328 ASP E CA 1
ATOM 13385 C C . ASP H 1 330 ? -27.216 11.939 -33.899 1.00 219.11 328 ASP E C 1
ATOM 13386 O O . ASP H 1 330 ? -26.522 11.612 -34.863 1.00 218.31 328 ASP E O 1
ATOM 13391 N N . LYS H 1 331 ? -26.779 12.729 -32.924 1.00 217.57 329 LYS E N 1
ATOM 13392 C CA . LYS H 1 331 ? -25.407 13.216 -32.884 1.00 216.27 329 LYS E CA 1
ATOM 13393 C C . LYS H 1 331 ? -24.476 12.188 -32.238 1.00 212.28 329 LYS E C 1
ATOM 13394 O O . LYS H 1 331 ? -23.286 12.444 -32.055 1.00 213.16 329 LYS E O 1
ATOM 13396 N N . ALA H 1 332 ? -25.026 11.025 -31.897 1.00 207.37 330 ALA E N 1
ATOM 13397 C CA . ALA H 1 332 ? -24.261 9.972 -31.233 1.00 199.05 330 ALA E CA 1
ATOM 13398 C C . ALA H 1 332 ? -24.066 8.739 -32.113 1.00 194.41 330 ALA E C 1
ATOM 13399 O O . ALA H 1 332 ? -23.149 7.953 -31.886 1.00 192.17 330 ALA E O 1
ATOM 13401 N N . ILE H 1 333 ? -24.924 8.572 -33.116 1.00 228.93 331 ILE E N 1
ATOM 13402 C CA . ILE H 1 333 ? -24.853 7.402 -33.994 1.00 222.79 331 ILE E CA 1
ATOM 13403 C C . ILE H 1 333 ? -23.847 7.557 -35.139 1.00 223.53 331 ILE E C 1
ATOM 13404 O O . ILE H 1 333 ? -23.604 6.611 -35.893 1.00 219.60 331 ILE E O 1
ATOM 13409 N N . ASP H 1 334 ? -23.272 8.750 -35.271 1.00 227.62 332 ASP E N 1
ATOM 13410 C CA . ASP H 1 334 ? -22.247 9.000 -36.281 1.00 227.09 332 ASP E CA 1
ATOM 13411 C C . ASP H 1 334 ? -20.878 8.556 -35.775 1.00 222.99 332 ASP E C 1
ATOM 13412 O O . ASP H 1 334 ? -19.971 8.273 -36.563 1.00 224.33 332 ASP E O 1
ATOM 13417 N N . LYS H 1 335 ? -20.742 8.498 -34.452 1.00 216.83 333 LYS E N 1
ATOM 13418 C CA . LYS H 1 335 ? -19.556 7.942 -33.814 1.00 207.47 333 LYS E CA 1
ATOM 13419 C C . LYS H 1 335 ? -19.621 6.424 -33.914 1.00 193.53 333 LYS E C 1
ATOM 13420 O O . LYS H 1 335 ? -18.614 5.735 -33.742 1.00 188.53 333 LYS E O 1
ATOM 13426 N N . LEU H 1 336 ? -20.821 5.921 -34.206 1.00 187.38 334 LEU E N 1
ATOM 13427 C CA . LEU H 1 336 ? -21.078 4.490 -34.348 1.00 176.55 334 LEU E CA 1
ATOM 13428 C C . LEU H 1 336 ? -20.833 3.984 -35.767 1.00 174.95 334 LEU E C 1
ATOM 13429 O O . LEU H 1 336 ? -21.139 2.837 -36.080 1.00 168.13 334 LEU E O 1
ATOM 13434 N N . LYS H 1 337 ? -20.296 4.840 -36.628 1.00 180.58 335 LYS E N 1
ATOM 13435 C CA . LYS H 1 337 ? -19.996 4.443 -38.000 1.00 179.01 335 LYS E CA 1
ATOM 13436 C C . LYS H 1 337 ? -18.489 4.267 -38.214 1.00 178.91 335 LYS E C 1
ATOM 13437 O O . LYS H 1 337 ? -17.873 3.329 -37.697 1.00 172.62 335 LYS E O 1
ATOM 13443 N N . SER H 1 343 ? -9.114 1.140 -37.011 1.00 164.30 341 SER E N 1
ATOM 13444 C CA . SER H 1 343 ? -10.400 1.169 -36.321 1.00 159.64 341 SER E CA 1
ATOM 13445 C C . SER H 1 343 ? -11.046 -0.218 -36.194 1.00 154.08 341 SER E C 1
ATOM 13446 O O . SER H 1 343 ? -11.390 -0.632 -35.081 1.00 148.02 341 SER E O 1
ATOM 13449 N N . PRO H 1 344 ? -11.210 -0.949 -37.319 1.00 157.57 342 PRO E N 1
ATOM 13450 C CA . PRO H 1 344 ? -11.781 -2.295 -37.158 1.00 153.60 342 PRO E CA 1
ATOM 13451 C C . PRO H 1 344 ? -10.764 -3.261 -36.551 1.00 154.16 342 PRO E C 1
ATOM 13452 O O . PRO H 1 344 ? -10.162 -4.063 -37.269 1.00 152.56 342 PRO E O 1
ATOM 13456 N N . VAL H 1 345 ? -10.586 -3.183 -35.235 1.00 157.16 343 VAL E N 1
ATOM 13457 C CA . VAL H 1 345 ? -9.528 -3.933 -34.561 1.00 160.28 343 VAL E CA 1
ATOM 13458 C C . VAL H 1 345 ? -10.009 -5.199 -33.833 1.00 157.62 343 VAL E C 1
ATOM 13459 O O . VAL H 1 345 ? -10.954 -5.150 -33.045 1.00 158.12 343 VAL E O 1
ATOM 13463 N N . LEU H 1 346 ? -9.360 -6.329 -34.112 1.00 154.84 344 LEU E N 1
ATOM 13464 C CA . LEU H 1 346 ? -9.533 -7.528 -33.296 1.00 149.27 344 LEU E CA 1
ATOM 13465 C C . LEU H 1 346 ? -8.543 -8.648 -33.603 1.00 148.20 344 LEU E C 1
ATOM 13466 O O . LEU H 1 346 ? -8.736 -9.418 -34.537 1.00 146.85 344 LEU E O 1
ATOM 13471 N N . VAL H 1 347 ? -7.484 -8.727 -32.802 1.00 152.25 345 VAL E N 1
ATOM 13472 C CA . VAL H 1 347 ? -6.567 -9.863 -32.824 1.00 155.84 345 VAL E CA 1
ATOM 13473 C C . VAL H 1 347 ? -7.105 -10.904 -31.835 1.00 155.32 345 VAL E C 1
ATOM 13474 O O . VAL H 1 347 ? -8.005 -10.601 -31.054 1.00 158.66 345 VAL E O 1
ATOM 13478 N N . PRO H 1 348 ? -6.585 -12.141 -31.884 1.00 151.28 346 PRO E N 1
ATOM 13479 C CA . PRO H 1 348 ? -7.038 -13.186 -30.950 1.00 144.94 346 PRO E CA 1
ATOM 13480 C C . PRO H 1 348 ? -6.471 -13.134 -29.516 1.00 144.25 346 PRO E C 1
ATOM 13481 O O . PRO H 1 348 ? -5.910 -12.114 -29.084 1.00 147.16 346 PRO E O 1
ATOM 13485 N N . PHE H 1 349 ? -6.631 -14.253 -28.802 1.00 138.23 347 PHE E N 1
ATOM 13486 C CA . PHE H 1 349 ? -6.240 -14.391 -27.392 1.00 135.44 347 PHE E CA 1
ATOM 13487 C C . PHE H 1 349 ? -4.829 -14.972 -27.259 1.00 136.63 347 PHE E C 1
ATOM 13488 O O . PHE H 1 349 ? -4.645 -16.179 -27.076 1.00 131.07 347 PHE E O 1
ATOM 13496 N N . ASN H 1 354 ? -0.360 -11.849 -22.615 1.00 115.37 352 ASN E N 1
ATOM 13497 C CA . ASN H 1 354 ? -0.157 -10.408 -22.805 1.00 123.86 352 ASN E CA 1
ATOM 13498 C C . ASN H 1 354 ? -1.459 -9.584 -22.870 1.00 127.32 352 ASN E C 1
ATOM 13499 O O . ASN H 1 354 ? -1.867 -9.158 -23.957 1.00 131.58 352 ASN E O 1
ATOM 13501 N N . TYR H 1 355 ? -2.087 -9.339 -21.713 1.00 123.56 353 TYR E N 1
ATOM 13502 C CA . TYR H 1 355 ? -3.426 -8.726 -21.664 1.00 118.56 353 TYR E CA 1
ATOM 13503 C C . TYR H 1 355 ? -3.593 -7.592 -20.657 1.00 115.73 353 TYR E C 1
ATOM 13504 O O . TYR H 1 355 ? -4.120 -7.802 -19.564 1.00 110.76 353 TYR E O 1
ATOM 13513 N N . ARG H 1 356 ? -3.190 -6.385 -21.020 1.00 118.93 354 ARG E N 1
ATOM 13514 C CA . ARG H 1 356 ? -3.443 -5.267 -20.130 1.00 125.29 354 ARG E CA 1
ATOM 13515 C C . ARG H 1 356 ? -4.930 -4.920 -20.160 1.00 124.81 354 ARG E C 1
ATOM 13516 O O . ARG H 1 356 ? -5.336 -3.935 -20.765 1.00 132.53 354 ARG E O 1
ATOM 13518 N N . LEU H 1 357 ? -5.740 -5.735 -19.497 1.00 119.46 355 LEU E N 1
ATOM 13519 C CA . LEU H 1 357 ? -7.195 -5.559 -19.504 1.00 122.51 355 LEU E CA 1
ATOM 13520 C C . LEU H 1 357 ? -7.672 -4.451 -18.558 1.00 133.05 355 LEU E C 1
ATOM 13521 O O . LEU H 1 357 ? -7.836 -4.678 -17.363 1.00 133.67 355 LEU E O 1
ATOM 13526 N N . THR H 1 358 ? -7.918 -3.260 -19.094 1.00 140.52 356 THR E N 1
ATOM 13527 C CA . THR H 1 358 ? -8.365 -2.145 -18.270 1.00 141.51 356 THR E CA 1
ATOM 13528 C C . THR H 1 358 ? -9.874 -2.022 -18.348 1.00 138.09 356 THR E C 1
ATOM 13529 O O . THR H 1 358 ? -10.466 -2.334 -19.371 1.00 134.54 356 THR E O 1
ATOM 13533 N N . THR H 1 359 ? -10.488 -1.552 -17.267 1.00 141.29 357 THR E N 1
ATOM 13534 C CA . THR H 1 359 ? -11.943 -1.438 -17.191 1.00 141.10 357 THR E CA 1
ATOM 13535 C C . THR H 1 359 ? -12.405 -0.219 -16.388 1.00 151.22 357 THR E C 1
ATOM 13536 O O . THR H 1 359 ? -12.847 -0.363 -15.246 1.00 152.56 357 THR E O 1
ATOM 13540 N N . ASP H 1 360 ? -12.320 0.970 -16.988 1.00 158.06 358 ASP E N 1
ATOM 13541 C CA . ASP H 1 360 ? -12.718 2.207 -16.310 1.00 165.24 358 ASP E CA 1
ATOM 13542 C C . ASP H 1 360 ? -14.184 2.187 -15.880 1.00 164.33 358 ASP E C 1
ATOM 13543 O O . ASP H 1 360 ? -14.982 1.402 -16.391 1.00 161.45 358 ASP E O 1
ATOM 13548 N N . ALA H 1 361 ? -14.530 3.054 -14.938 1.00 172.35 359 ALA E N 1
ATOM 13549 C CA . ALA H 1 361 ? -15.884 3.097 -14.412 1.00 173.56 359 ALA E CA 1
ATOM 13550 C C . ALA H 1 361 ? -16.359 4.538 -14.267 1.00 180.36 359 ALA E C 1
ATOM 13551 O O . ALA H 1 361 ? -15.718 5.345 -13.597 1.00 184.77 359 ALA E O 1
ATOM 13553 N N . SER H 1 362 ? -17.481 4.861 -14.903 1.00 182.44 360 SER E N 1
ATOM 13554 C CA . SER H 1 362 ? -18.025 6.214 -14.845 1.00 189.62 360 SER E CA 1
ATOM 13555 C C . SER H 1 362 ? -19.358 6.255 -14.102 1.00 195.53 360 SER E C 1
ATOM 13556 O O . SER H 1 362 ? -19.924 5.214 -13.763 1.00 195.54 360 SER E O 1
ATOM 13559 N N . LYS H 1 363 ? -19.854 7.463 -13.850 1.00 201.03 361 LYS E N 1
ATOM 13560 C CA . LYS H 1 363 ? -21.165 7.639 -13.237 1.00 201.74 361 LYS E CA 1
ATOM 13561 C C . LYS H 1 363 ? -22.244 7.215 -14.223 1.00 201.51 361 LYS E C 1
ATOM 13562 O O . LYS H 1 363 ? -22.246 7.652 -15.375 1.00 204.54 361 LYS E O 1
ATOM 13564 N N . ASP H 1 364 ? -23.144 6.351 -13.763 1.00 198.64 362 ASP E N 1
ATOM 13565 C CA . ASP H 1 364 ? -24.231 5.823 -14.587 1.00 199.69 362 ASP E CA 1
ATOM 13566 C C . ASP H 1 364 ? -23.725 4.952 -15.747 1.00 195.23 362 ASP E C 1
ATOM 13567 O O . ASP H 1 364 ? -24.427 4.777 -16.743 1.00 196.87 362 ASP E O 1
ATOM 13572 N N . GLY H 1 365 ? -22.523 4.389 -15.606 1.00 189.16 363 GLY E N 1
ATOM 13573 C CA . GLY H 1 365 ? -21.915 3.610 -16.678 1.00 184.02 363 GLY E CA 1
ATOM 13574 C C . GLY H 1 365 ? -20.972 2.495 -16.248 1.00 176.20 363 GLY E C 1
ATOM 13575 O O . GLY H 1 365 ? -20.471 2.500 -15.125 1.00 176.32 363 GLY E O 1
ATOM 13576 N N . ILE H 1 366 ? -20.726 1.547 -17.156 1.00 168.55 364 ILE E N 1
ATOM 13577 C CA . ILE H 1 366 ? -19.925 0.346 -16.881 1.00 155.48 364 ILE E CA 1
ATOM 13578 C C . ILE H 1 366 ? -19.188 -0.120 -18.142 1.00 149.96 364 ILE E C 1
ATOM 13579 O O . ILE H 1 366 ? -19.812 -0.572 -19.102 1.00 148.24 364 ILE E O 1
ATOM 13584 N N . GLY H 1 367 ? -17.862 -0.027 -18.140 1.00 148.28 365 GLY E N 1
ATOM 13585 C CA . GLY H 1 367 ? -17.100 -0.310 -19.344 1.00 146.79 365 GLY E CA 1
ATOM 13586 C C . GLY H 1 367 ? -15.740 -0.951 -19.150 1.00 141.18 365 GLY E C 1
ATOM 13587 O O . GLY H 1 367 ? -15.127 -0.822 -18.093 1.00 140.68 365 GLY E O 1
ATOM 13588 N N . ALA H 1 368 ? -15.269 -1.628 -20.198 1.00 137.63 366 ALA E N 1
ATOM 13589 C CA . ALA H 1 368 ? -14.026 -2.395 -20.166 1.00 132.37 366 ALA E CA 1
ATOM 13590 C C . ALA H 1 368 ? -13.483 -2.654 -21.575 1.00 130.55 366 ALA E C 1
ATOM 13591 O O . ALA H 1 368 ? -14.211 -2.550 -22.554 1.00 131.75 366 ALA E O 1
ATOM 13593 N N . VAL H 1 369 ? -12.196 -2.978 -21.671 1.00 130.27 367 VAL E N 1
ATOM 13594 C CA . VAL H 1 369 ? -11.579 -3.404 -22.928 1.00 131.89 367 VAL E CA 1
ATOM 13595 C C . VAL H 1 369 ? -10.551 -4.508 -22.643 1.00 131.96 367 VAL E C 1
ATOM 13596 O O . VAL H 1 369 ? -10.189 -4.745 -21.489 1.00 130.31 367 VAL E O 1
ATOM 13600 N N . LEU H 1 370 ? -10.086 -5.174 -23.699 1.00 136.16 368 LEU E N 1
ATOM 13601 C CA . LEU H 1 370 ? -9.013 -6.167 -23.620 1.00 121.31 368 LEU E CA 1
ATOM 13602 C C . LEU H 1 370 ? -7.805 -5.710 -24.455 1.00 137.97 368 LEU E C 1
ATOM 13603 O O . LEU H 1 370 ? -7.963 -5.032 -25.471 1.00 142.35 368 LEU E O 1
ATOM 13608 N N . GLU H 1 371 ? -6.597 -6.070 -24.031 1.00 135.90 369 GLU E N 1
ATOM 13609 C CA . GLU H 1 371 ? -5.388 -5.739 -24.792 1.00 138.70 369 GLU E CA 1
ATOM 13610 C C . GLU H 1 371 ? -4.553 -6.981 -25.119 1.00 137.74 369 GLU E C 1
ATOM 13611 O O . GLU H 1 371 ? -4.018 -7.117 -26.223 1.00 136.12 369 GLU E O 1
ATOM 13617 N N . VAL H 1 383 ? -7.178 -6.947 -29.320 1.00 128.15 381 VAL E N 1
ATOM 13618 C CA . VAL H 1 383 ? -8.127 -6.014 -28.721 1.00 153.77 381 VAL E CA 1
ATOM 13619 C C . VAL H 1 383 ? -9.458 -6.699 -28.340 1.00 153.02 381 VAL E C 1
ATOM 13620 O O . VAL H 1 383 ? -9.517 -7.923 -28.188 1.00 153.79 381 VAL E O 1
ATOM 13622 N N . GLY H 1 384 ? -10.518 -5.907 -28.183 1.00 149.36 382 GLY E N 1
ATOM 13623 C CA . GLY H 1 384 ? -11.821 -6.416 -27.780 1.00 145.27 382 GLY E CA 1
ATOM 13624 C C . GLY H 1 384 ? -12.403 -5.621 -26.620 1.00 145.39 382 GLY E C 1
ATOM 13625 O O . GLY H 1 384 ? -11.796 -5.556 -25.553 1.00 146.53 382 GLY E O 1
ATOM 13626 N N . TYR H 1 385 ? -13.580 -5.024 -26.817 1.00 143.50 383 TYR E N 1
ATOM 13627 C CA . TYR H 1 385 ? -14.135 -4.070 -25.851 1.00 140.64 383 TYR E CA 1
ATOM 13628 C C . TYR H 1 385 ? -15.553 -4.413 -25.370 1.00 138.59 383 TYR E C 1
ATOM 13629 O O . TYR H 1 385 ? -16.249 -5.218 -25.978 1.00 126.23 383 TYR E O 1
ATOM 13631 N N . PHE H 1 386 ? -15.968 -3.755 -24.289 1.00 138.15 384 PHE E N 1
ATOM 13632 C CA . PHE H 1 386 ? -17.172 -4.095 -23.537 1.00 139.58 384 PHE E CA 1
ATOM 13633 C C . PHE H 1 386 ? -17.925 -2.829 -23.103 1.00 146.08 384 PHE E C 1
ATOM 13634 O O . PHE H 1 386 ? -17.334 -1.750 -23.055 1.00 151.06 384 PHE E O 1
ATOM 13642 N N . SER H 1 387 ? -19.219 -2.962 -22.790 1.00 145.47 385 SER E N 1
ATOM 13643 C CA . SER H 1 387 ? -20.020 -1.839 -22.291 1.00 147.55 385 SER E CA 1
ATOM 13644 C C . SER H 1 387 ? -21.415 -2.262 -21.812 1.00 148.96 385 SER E C 1
ATOM 13645 O O . SER H 1 387 ? -21.957 -3.262 -22.284 1.00 149.62 385 SER E O 1
ATOM 13648 N N . LYS H 1 388 ? -21.984 -1.488 -20.884 1.00 149.54 386 LYS E N 1
ATOM 13649 C CA . LYS H 1 388 ? -23.332 -1.719 -20.344 1.00 148.06 386 LYS E CA 1
ATOM 13650 C C . LYS H 1 388 ? -23.776 -0.511 -19.512 1.00 153.41 386 LYS E C 1
ATOM 13651 O O . LYS H 1 388 ? -22.942 0.303 -19.120 1.00 156.92 386 LYS E O 1
ATOM 13653 N N . SER H 1 389 ? -25.078 -0.384 -19.245 1.00 153.56 387 SER E N 1
ATOM 13654 C CA . SER H 1 389 ? -25.591 0.763 -18.483 1.00 154.23 387 SER E CA 1
ATOM 13655 C C . SER H 1 389 ? -25.641 0.523 -16.977 1.00 150.21 387 SER E C 1
ATOM 13656 O O . SER H 1 389 ? -25.353 -0.570 -16.505 1.00 146.11 387 SER E O 1
ATOM 13659 N N . LEU H 1 390 ? -26.009 1.553 -16.224 1.00 154.49 388 LEU E N 1
ATOM 13660 C CA . LEU H 1 390 ? -26.087 1.434 -14.772 1.00 156.96 388 LEU E CA 1
ATOM 13661 C C . LEU H 1 390 ? -27.403 0.808 -14.317 1.00 159.58 388 LEU E C 1
ATOM 13662 O O . LEU H 1 390 ? -28.416 0.887 -15.012 1.00 160.42 388 LEU E O 1
ATOM 13664 N N . GLU H 1 391 ? -27.377 0.201 -13.135 1.00 160.45 389 GLU E N 1
ATOM 13665 C CA . GLU H 1 391 ? -28.519 -0.551 -12.622 1.00 160.22 389 GLU E CA 1
ATOM 13666 C C . GLU H 1 391 ? -29.678 0.359 -12.251 1.00 161.49 389 GLU E C 1
ATOM 13667 O O . GLU H 1 391 ? -29.574 1.577 -12.358 1.00 164.65 389 GLU E O 1
ATOM 13673 N N . SER H 1 392 ? -30.780 -0.243 -11.813 1.00 161.11 390 SER E N 1
ATOM 13674 C CA . SER H 1 392 ? -31.991 0.505 -11.472 1.00 164.22 390 SER E CA 1
ATOM 13675 C C . SER H 1 392 ? -31.852 1.291 -10.172 1.00 159.69 390 SER E C 1
ATOM 13676 O O . SER H 1 392 ? -32.445 2.355 -10.022 1.00 158.85 390 SER E O 1
ATOM 13679 N N . ALA H 1 393 ? -31.071 0.755 -9.237 1.00 157.35 391 ALA E N 1
ATOM 13680 C CA . ALA H 1 393 ? -30.886 1.382 -7.928 1.00 156.96 391 ALA E CA 1
ATOM 13681 C C . ALA H 1 393 ? -29.606 2.220 -7.851 1.00 158.13 391 ALA E C 1
ATOM 13682 O O . ALA H 1 393 ? -28.502 1.722 -8.110 1.00 155.98 391 ALA E O 1
ATOM 13684 N N . GLN H 1 394 ? -29.781 3.488 -7.479 1.00 159.04 392 GLN E N 1
ATOM 13685 C CA . GLN H 1 394 ? -28.711 4.489 -7.437 1.00 156.87 392 GLN E CA 1
ATOM 13686 C C . GLN H 1 394 ? -28.025 4.693 -8.784 1.00 156.41 392 GLN E C 1
ATOM 13687 O O . GLN H 1 394 ? -28.245 5.708 -9.447 1.00 159.55 392 GLN E O 1
ATOM 13693 N N . GLY H 1 400 ? -19.523 4.654 -3.299 1.00 136.79 398 GLY E N 1
ATOM 13694 C CA . GLY H 1 400 ? -18.246 3.977 -3.191 1.00 160.33 398 GLY E CA 1
ATOM 13695 C C . GLY H 1 400 ? -18.380 2.484 -3.410 1.00 156.89 398 GLY E C 1
ATOM 13696 O O . GLY H 1 400 ? -17.653 1.899 -4.220 1.00 158.59 398 GLY E O 1
ATOM 13697 N N . GLU H 1 401 ? -19.319 1.870 -2.689 1.00 152.26 399 GLU E N 1
ATOM 13698 C CA . GLU H 1 401 ? -19.625 0.446 -2.827 1.00 143.24 399 GLU E CA 1
ATOM 13699 C C . GLU H 1 401 ? -20.252 0.143 -4.187 1.00 136.73 399 GLU E C 1
ATOM 13700 O O . GLU H 1 401 ? -20.415 -1.008 -4.566 1.00 129.92 399 GLU E O 1
ATOM 13706 N N . LEU H 1 402 ? -20.633 1.189 -4.904 1.00 140.31 400 LEU E N 1
ATOM 13707 C CA . LEU H 1 402 ? -21.077 1.052 -6.278 1.00 137.18 400 LEU E CA 1
ATOM 13708 C C . LEU H 1 402 ? -19.868 0.696 -7.158 1.00 136.06 400 LEU E C 1
ATOM 13709 O O . LEU H 1 402 ? -19.988 -0.037 -8.136 1.00 131.87 400 LEU E O 1
ATOM 13714 N N . GLU H 1 403 ? -18.698 1.209 -6.795 1.00 140.31 401 GLU E N 1
ATOM 13715 C CA . GLU H 1 403 ? -17.506 1.029 -7.615 1.00 144.22 401 GLU E CA 1
ATOM 13716 C C . GLU H 1 403 ? -16.977 -0.399 -7.561 1.00 142.45 401 GLU E C 1
ATOM 13717 O O . GLU H 1 403 ? -16.257 -0.840 -8.459 1.00 141.26 401 GLU E O 1
ATOM 13723 N N . LEU H 1 404 ? -17.338 -1.116 -6.503 1.00 143.75 402 LEU E N 1
ATOM 13724 C CA . LEU H 1 404 ? -17.032 -2.544 -6.391 1.00 144.54 402 LEU E CA 1
ATOM 13725 C C . LEU H 1 404 ? -17.747 -3.331 -7.499 1.00 146.27 402 LEU E C 1
ATOM 13726 O O . LEU H 1 404 ? -17.137 -4.170 -8.169 1.00 143.68 402 LEU E O 1
ATOM 13731 N N . LEU H 1 405 ? -19.033 -3.023 -7.687 1.00 149.29 403 LEU E N 1
ATOM 13732 C CA . LEU H 1 405 ? -19.889 -3.619 -8.720 1.00 147.05 403 LEU E CA 1
ATOM 13733 C C . LEU H 1 405 ? -19.248 -3.694 -10.102 1.00 153.82 403 LEU E C 1
ATOM 13734 O O . LEU H 1 405 ? -19.119 -4.773 -10.675 1.00 154.59 403 LEU E O 1
ATOM 13739 N N . GLY H 1 406 ? -18.863 -2.541 -10.640 1.00 158.68 404 GLY E N 1
ATOM 13740 C CA . GLY H 1 406 ? -18.257 -2.479 -11.958 1.00 160.37 404 GLY E CA 1
ATOM 13741 C C . GLY H 1 406 ? -16.949 -3.240 -12.053 1.00 159.87 404 GLY E C 1
ATOM 13742 O O . GLY H 1 406 ? -16.513 -3.618 -13.143 1.00 158.24 404 GLY E O 1
ATOM 13743 N N . ILE H 1 407 ? -16.322 -3.461 -10.902 1.00 160.93 405 ILE E N 1
ATOM 13744 C CA . ILE H 1 407 ? -15.084 -4.219 -10.844 1.00 162.70 405 ILE E CA 1
ATOM 13745 C C . ILE H 1 407 ? -15.389 -5.704 -10.707 1.00 160.02 405 ILE E C 1
ATOM 13746 O O . ILE H 1 407 ? -14.488 -6.538 -10.763 1.00 160.32 405 ILE E O 1
ATOM 13748 N N . ILE H 1 408 ? -16.666 -6.029 -10.532 1.00 157.22 406 ILE E N 1
ATOM 13749 C CA . ILE H 1 408 ? -17.082 -7.420 -10.380 1.00 152.48 406 ILE E CA 1
ATOM 13750 C C . ILE H 1 408 ? -17.796 -7.913 -11.635 1.00 147.81 406 ILE E C 1
ATOM 13751 O O . ILE H 1 408 ? -17.671 -9.075 -12.014 1.00 145.33 406 ILE E O 1
ATOM 13756 N N . LYS H 1 409 ? -18.519 -7.011 -12.294 1.00 147.01 407 LYS E N 1
ATOM 13757 C CA . LYS H 1 409 ? -19.228 -7.342 -13.518 1.00 147.24 407 LYS E CA 1
ATOM 13758 C C . LYS H 1 409 ? -18.213 -7.379 -14.646 1.00 151.32 407 LYS E C 1
ATOM 13759 O O . LYS H 1 409 ? -18.496 -7.854 -15.745 1.00 155.05 407 LYS E O 1
ATOM 13765 N N . ALA H 1 410 ? -17.021 -6.872 -14.360 1.00 151.95 408 ALA E N 1
ATOM 13766 C CA . ALA H 1 410 ? -15.967 -6.796 -15.358 1.00 153.74 408 ALA E CA 1
ATOM 13767 C C . ALA H 1 410 ? -15.355 -8.167 -15.610 1.00 150.43 408 ALA E C 1
ATOM 13768 O O . ALA H 1 410 ? -15.227 -8.602 -16.756 1.00 151.33 408 ALA E O 1
ATOM 13770 N N . LEU H 1 411 ? -14.977 -8.847 -14.536 1.00 147.06 409 LEU E N 1
ATOM 13771 C CA . LEU H 1 411 ? -14.333 -10.145 -14.666 1.00 147.48 409 LEU E CA 1
ATOM 13772 C C . LEU H 1 411 ? -15.346 -11.205 -15.083 1.00 145.07 409 LEU E C 1
ATOM 13773 O O . LEU H 1 411 ? -15.006 -12.163 -15.777 1.00 143.18 409 LEU E O 1
ATOM 13775 N N . HIS H 1 412 ? -16.593 -11.024 -14.658 1.00 143.31 410 HIS E N 1
ATOM 13776 C CA . HIS H 1 412 ? -17.646 -11.981 -14.959 1.00 139.73 410 HIS E CA 1
ATOM 13777 C C . HIS H 1 412 ? -17.918 -11.987 -16.454 1.00 137.95 410 HIS E C 1
ATOM 13778 O O . HIS H 1 412 ? -18.196 -13.032 -17.034 1.00 139.66 410 HIS E O 1
ATOM 13785 N N . HIS H 1 413 ? -17.822 -10.818 -17.081 1.00 136.93 411 HIS E N 1
ATOM 13786 C CA . HIS H 1 413 ? -18.010 -10.717 -18.527 1.00 135.27 411 HIS E CA 1
ATOM 13787 C C . HIS H 1 413 ? -16.875 -11.429 -19.241 1.00 131.76 411 HIS E C 1
ATOM 13788 O O . HIS H 1 413 ? -17.017 -11.860 -20.383 1.00 128.76 411 HIS E O 1
ATOM 13795 N N . PHE H 1 414 ? -15.747 -11.556 -18.552 1.00 133.63 412 PHE E N 1
ATOM 13796 C CA . PHE H 1 414 ? -14.590 -12.240 -19.113 1.00 140.23 412 PHE E CA 1
ATOM 13797 C C . PHE H 1 414 ? -14.290 -13.540 -18.356 1.00 141.20 412 PHE E C 1
ATOM 13798 O O . PHE H 1 414 ? -13.166 -14.045 -18.402 1.00 145.36 412 PHE E O 1
ATOM 13806 N N . ARG H 1 415 ? -15.299 -14.079 -17.672 1.00 135.03 413 ARG E N 1
ATOM 13807 C CA . ARG H 1 415 ? -15.127 -15.265 -16.831 1.00 124.88 413 ARG E CA 1
ATOM 13808 C C . ARG H 1 415 ? -14.421 -16.391 -17.572 1.00 119.85 413 ARG E C 1
ATOM 13809 O O . ARG H 1 415 ? -13.667 -17.153 -16.979 1.00 121.16 413 ARG E O 1
ATOM 13817 N N . TYR H 1 416 ? -14.636 -16.469 -18.879 1.00 118.80 414 TYR E N 1
ATOM 13818 C CA . TYR H 1 416 ? -14.060 -17.542 -19.677 1.00 126.16 414 TYR E CA 1
ATOM 13819 C C . TYR H 1 416 ? -12.638 -17.210 -20.106 1.00 132.32 414 TYR E C 1
ATOM 13820 O O . TYR H 1 416 ? -12.152 -17.696 -21.130 1.00 135.43 414 TYR E O 1
ATOM 13837 N N . LEU H 1 418 ? -10.251 -14.783 -17.496 1.00 132.19 416 LEU E N 1
ATOM 13838 C CA . LEU H 1 418 ? -9.566 -14.388 -16.268 1.00 134.65 416 LEU E CA 1
ATOM 13839 C C . LEU H 1 418 ? -9.579 -15.450 -15.176 1.00 139.04 416 LEU E C 1
ATOM 13840 O O . LEU H 1 418 ? -8.868 -15.320 -14.177 1.00 141.06 416 LEU E O 1
ATOM 13845 N N . HIS H 1 419 ? -10.386 -16.490 -15.359 1.00 140.25 417 HIS E N 1
ATOM 13846 C CA . HIS H 1 419 ? -10.492 -17.551 -14.367 1.00 141.78 417 HIS E CA 1
ATOM 13847 C C . HIS H 1 419 ? -10.009 -18.877 -14.948 1.00 147.96 417 HIS E C 1
ATOM 13848 O O . HIS H 1 419 ? -10.816 -19.654 -15.453 1.00 151.98 417 HIS E O 1
ATOM 13855 N N . GLY H 1 420 ? -8.704 -19.143 -14.872 1.00 147.46 418 GLY E N 1
ATOM 13856 C CA . GLY H 1 420 ? -7.764 -18.255 -14.218 1.00 147.52 418 GLY E CA 1
ATOM 13857 C C . GLY H 1 420 ? -6.407 -18.197 -14.894 1.00 148.81 418 GLY E C 1
ATOM 13858 O O . GLY H 1 420 ? -5.624 -19.146 -14.806 1.00 148.65 418 GLY E O 1
ATOM 13859 N N . LYS H 1 421 ? -6.139 -17.077 -15.570 1.00 148.55 419 LYS E N 1
ATOM 13860 C CA . LYS H 1 421 ? -4.832 -16.793 -16.173 1.00 151.59 419 LYS E CA 1
ATOM 13861 C C . LYS H 1 421 ? -4.313 -15.441 -15.676 1.00 154.62 419 LYS E C 1
ATOM 13862 O O . LYS H 1 421 ? -5.101 -14.582 -15.282 1.00 157.92 419 LYS E O 1
ATOM 13864 N N . HIS H 1 422 ? -2.998 -15.242 -15.696 1.00 152.49 420 HIS E N 1
ATOM 13865 C CA . HIS H 1 422 ? -2.418 -14.052 -15.071 1.00 151.28 420 HIS E CA 1
ATOM 13866 C C . HIS H 1 422 ? -2.318 -12.828 -15.993 1.00 150.81 420 HIS E C 1
ATOM 13867 O O . HIS H 1 422 ? -1.214 -12.383 -16.343 1.00 154.70 420 HIS E O 1
ATOM 13869 N N . PHE H 1 423 ? -3.475 -12.285 -16.369 1.00 143.37 421 PHE E N 1
ATOM 13870 C CA . PHE H 1 423 ? -3.538 -11.022 -17.105 1.00 137.91 421 PHE E CA 1
ATOM 13871 C C . PHE H 1 423 ? -3.661 -9.866 -16.119 1.00 132.38 421 PHE E C 1
ATOM 13872 O O . PHE H 1 423 ? -4.408 -9.951 -15.150 1.00 133.66 421 PHE E O 1
ATOM 13874 N N . THR H 1 424 ? -2.934 -8.785 -16.356 1.00 127.78 422 THR E N 1
ATOM 13875 C CA . THR H 1 424 ? -2.964 -7.666 -15.425 1.00 123.22 422 THR E CA 1
ATOM 13876 C C . THR H 1 424 ? -4.196 -6.795 -15.623 1.00 122.09 422 THR E C 1
ATOM 13877 O O . THR H 1 424 ? -4.526 -6.415 -16.741 1.00 121.88 422 THR E O 1
ATOM 13881 N N . LEU H 1 425 ? -4.872 -6.497 -14.519 1.00 142.32 423 LEU E N 1
ATOM 13882 C CA . LEU H 1 425 ? -6.065 -5.663 -14.524 1.00 140.62 423 LEU E CA 1
ATOM 13883 C C . LEU H 1 425 ? -5.647 -4.202 -14.346 1.00 144.50 423 LEU E C 1
ATOM 13884 O O . LEU H 1 425 ? -4.587 -3.924 -13.778 1.00 147.84 423 LEU E O 1
ATOM 13889 N N . ARG H 1 426 ? -6.458 -3.281 -14.875 1.00 143.86 424 ARG E N 1
ATOM 13890 C CA . ARG H 1 426 ? -6.356 -1.847 -14.572 1.00 141.14 424 ARG E CA 1
ATOM 13891 C C . ARG H 1 426 ? -7.758 -1.239 -14.485 1.00 138.06 424 ARG E C 1
ATOM 13892 O O . ARG H 1 426 ? -8.699 -1.742 -15.100 1.00 134.67 424 ARG E O 1
ATOM 13900 N N . THR H 1 427 ? -7.892 -0.169 -13.709 1.00 139.52 425 THR E N 1
ATOM 13901 C CA . THR H 1 427 ? -9.185 0.476 -13.482 1.00 129.23 425 THR E CA 1
ATOM 13902 C C . THR H 1 427 ? -8.939 1.935 -13.110 1.00 142.05 425 THR E C 1
ATOM 13903 O O . THR H 1 427 ? -7.904 2.250 -12.532 1.00 147.62 425 THR E O 1
ATOM 13907 N N . ASN H 1 428 ? -9.878 2.821 -13.432 1.00 141.31 426 ASN E N 1
ATOM 13908 C CA . ASN H 1 428 ? -9.647 4.264 -13.283 1.00 147.63 426 ASN E CA 1
ATOM 13909 C C . ASN H 1 428 ? -9.391 4.731 -11.844 1.00 150.66 426 ASN E C 1
ATOM 13910 O O . ASN H 1 428 ? -8.253 5.039 -11.482 1.00 154.39 426 ASN E O 1
ATOM 13912 N N . HIS H 1 429 ? -10.442 4.787 -11.031 1.00 148.69 427 HIS E N 1
ATOM 13913 C CA . HIS H 1 429 ? -10.314 5.280 -9.660 1.00 148.95 427 HIS E CA 1
ATOM 13914 C C . HIS H 1 429 ? -10.805 4.277 -8.612 1.00 144.11 427 HIS E C 1
ATOM 13915 O O . HIS H 1 429 ? -11.465 4.652 -7.640 1.00 145.81 427 HIS E O 1
ATOM 13917 N N . ILE H 1 430 ? -10.479 3.003 -8.805 1.00 138.82 428 ILE E N 1
ATOM 13918 C CA . ILE H 1 430 ? -10.854 1.976 -7.839 1.00 139.08 428 ILE E CA 1
ATOM 13919 C C . ILE H 1 430 ? -9.621 1.317 -7.228 1.00 141.71 428 ILE E C 1
ATOM 13920 O O . ILE H 1 430 ? -9.417 0.110 -7.372 1.00 141.99 428 ILE E O 1
ATOM 13922 N N . GLU H 1 440 ? -19.820 -1.617 7.150 1.00 193.64 438 GLU E N 1
ATOM 13923 C CA . GLU H 1 440 ? -21.231 -1.962 6.978 1.00 193.14 438 GLU E CA 1
ATOM 13924 C C . GLU H 1 440 ? -21.416 -3.220 6.117 1.00 189.26 438 GLU E C 1
ATOM 13925 O O . GLU H 1 440 ? -21.430 -3.142 4.886 1.00 192.38 438 GLU E O 1
ATOM 13927 N N . PRO H 1 441 ? -21.562 -4.386 6.767 1.00 180.72 439 PRO E N 1
ATOM 13928 C CA . PRO H 1 441 ? -21.606 -5.655 6.040 1.00 171.90 439 PRO E CA 1
ATOM 13929 C C . PRO H 1 441 ? -23.012 -5.995 5.566 1.00 167.58 439 PRO E C 1
ATOM 13930 O O . PRO H 1 441 ? -23.717 -6.755 6.222 1.00 170.03 439 PRO E O 1
ATOM 13934 N N . ALA H 1 442 ? -23.417 -5.442 4.430 1.00 163.37 440 ALA E N 1
ATOM 13935 C CA . ALA H 1 442 ? -24.745 -5.719 3.894 1.00 161.53 440 ALA E CA 1
ATOM 13936 C C . ALA H 1 442 ? -24.809 -7.092 3.227 1.00 158.24 440 ALA E C 1
ATOM 13937 O O . ALA H 1 442 ? -23.782 -7.746 3.043 1.00 158.39 440 ALA E O 1
ATOM 13939 N N . ARG H 1 443 ? -26.019 -7.520 2.868 1.00 155.64 441 ARG E N 1
ATOM 13940 C CA . ARG H 1 443 ? -26.238 -8.831 2.245 1.00 152.21 441 ARG E CA 1
ATOM 13941 C C . ARG H 1 443 ? -25.696 -8.899 0.816 1.00 150.32 441 ARG E C 1
ATOM 13942 O O . ARG H 1 443 ? -25.112 -9.903 0.415 1.00 152.06 441 ARG E O 1
ATOM 13950 N N . ARG H 1 444 ? -25.900 -7.836 0.049 1.00 146.51 442 ARG E N 1
ATOM 13951 C CA . ARG H 1 444 ? -25.379 -7.781 -1.302 1.00 139.97 442 ARG E CA 1
ATOM 13952 C C . ARG H 1 444 ? -23.883 -7.543 -1.222 1.00 139.23 442 ARG E C 1
ATOM 13953 O O . ARG H 1 444 ? -23.125 -8.020 -2.066 1.00 135.18 442 ARG E O 1
ATOM 13955 N N . VAL H 1 445 ? -23.469 -6.809 -0.189 1.00 144.68 443 VAL E N 1
ATOM 13956 C CA . VAL H 1 445 ? -22.063 -6.454 0.007 1.00 151.53 443 VAL E CA 1
ATOM 13957 C C . VAL H 1 445 ? -21.176 -7.681 0.210 1.00 154.97 443 VAL E C 1
ATOM 13958 O O . VAL H 1 445 ? -20.171 -7.844 -0.484 1.00 158.23 443 VAL E O 1
ATOM 13962 N N . GLN H 1 446 ? -21.543 -8.537 1.158 1.00 154.62 444 GLN E N 1
ATOM 13963 C CA . GLN H 1 446 ? -20.808 -9.777 1.366 1.00 155.87 444 GLN E CA 1
ATOM 13964 C C . GLN H 1 446 ? -20.784 -10.582 0.064 1.00 156.18 444 GLN E C 1
ATOM 13965 O O . GLN H 1 446 ? -19.736 -11.075 -0.353 1.00 157.06 444 GLN E O 1
ATOM 13971 N N . ARG H 1 447 ? -21.944 -10.674 -0.586 1.00 154.62 445 ARG E N 1
ATOM 13972 C CA . ARG H 1 447 ? -22.103 -11.406 -1.845 1.00 149.73 445 ARG E CA 1
ATOM 13973 C C . ARG H 1 447 ? -21.179 -10.891 -2.956 1.00 148.60 445 ARG E C 1
ATOM 13974 O O . ARG H 1 447 ? -20.842 -11.623 -3.882 1.00 147.93 445 ARG E O 1
ATOM 13982 N N . TRP H 1 448 ? -20.762 -9.634 -2.866 1.00 149.76 446 TRP E N 1
ATOM 13983 C CA . TRP H 1 448 ? -19.774 -9.138 -3.809 1.00 152.88 446 TRP E CA 1
ATOM 13984 C C . TRP H 1 448 ? -18.423 -9.752 -3.494 1.00 154.85 446 TRP E C 1
ATOM 13985 O O . TRP H 1 448 ? -17.632 -10.043 -4.389 1.00 157.66 446 TRP E O 1
ATOM 13996 N N . LEU H 1 449 ? -18.155 -9.941 -2.208 1.00 153.39 447 LEU E N 1
ATOM 13997 C CA . LEU H 1 449 ? -16.817 -10.334 -1.788 1.00 153.82 447 LEU E CA 1
ATOM 13998 C C . LEU H 1 449 ? -16.462 -11.776 -2.194 1.00 155.67 447 LEU E C 1
ATOM 13999 O O . LEU H 1 449 ? -15.306 -12.059 -2.515 1.00 159.90 447 LEU E O 1
ATOM 14004 N N . ASP H 1 450 ? -17.453 -12.669 -2.201 1.00 151.53 448 ASP E N 1
ATOM 14005 C CA . ASP H 1 450 ? -17.227 -14.071 -2.552 1.00 148.41 448 ASP E CA 1
ATOM 14006 C C . ASP H 1 450 ? -16.562 -14.199 -3.913 1.00 146.79 448 ASP E C 1
ATOM 14007 O O . ASP H 1 450 ? -15.458 -14.723 -4.022 1.00 150.26 448 ASP E O 1
ATOM 14012 N N . ASP H 1 451 ? -17.236 -13.701 -4.943 1.00 145.25 449 ASP E N 1
ATOM 14013 C CA . ASP H 1 451 ? -16.796 -13.883 -6.324 1.00 148.54 449 ASP E CA 1
ATOM 14014 C C . ASP H 1 451 ? -15.390 -13.349 -6.553 1.00 147.71 449 ASP E C 1
ATOM 14015 O O . ASP H 1 451 ? -14.626 -13.891 -7.357 1.00 145.08 449 ASP E O 1
ATOM 14020 N N . LEU H 1 452 ? -15.058 -12.279 -5.838 1.00 149.54 450 LEU E N 1
ATOM 14021 C CA . LEU H 1 452 ? -13.770 -11.624 -5.988 1.00 149.87 450 LEU E CA 1
ATOM 14022 C C . LEU H 1 452 ? -12.646 -12.566 -5.582 1.00 151.67 450 LEU E C 1
ATOM 14023 O O . LEU H 1 452 ? -11.701 -12.780 -6.343 1.00 152.81 450 LEU E O 1
ATOM 14028 N N . ALA H 1 453 ? -12.780 -13.160 -4.398 1.00 151.54 451 ALA E N 1
ATOM 14029 C CA . ALA H 1 453 ? -11.757 -14.031 -3.825 1.00 153.42 451 ALA E CA 1
ATOM 14030 C C . ALA H 1 453 ? -11.355 -15.207 -4.712 1.00 157.34 451 ALA E C 1
ATOM 14031 O O . ALA H 1 453 ? -10.364 -15.887 -4.438 1.00 162.45 451 ALA E O 1
ATOM 14033 N N . THR H 1 454 ? -12.113 -15.445 -5.775 1.00 155.60 452 THR E N 1
ATOM 14034 C CA . THR H 1 454 ? -11.931 -16.661 -6.553 1.00 156.41 452 THR E CA 1
ATOM 14035 C C . THR H 1 454 ? -11.279 -16.457 -7.926 1.00 157.39 452 THR E C 1
ATOM 14036 O O . THR H 1 454 ? -11.308 -17.356 -8.764 1.00 157.02 452 THR E O 1
ATOM 14040 N N . TYR H 1 455 ? -10.673 -15.296 -8.157 1.00 156.74 453 TYR E N 1
ATOM 14041 C CA . TYR H 1 455 ? -10.073 -15.032 -9.464 1.00 156.08 453 TYR E CA 1
ATOM 14042 C C . TYR H 1 455 ? -8.535 -15.017 -9.464 1.00 158.22 453 TYR E C 1
ATOM 14043 O O . TYR H 1 455 ? -7.897 -15.296 -8.443 1.00 160.09 453 TYR E O 1
ATOM 14052 N N . ASP H 1 456 ? -7.956 -14.714 -10.626 1.00 155.47 454 ASP E N 1
ATOM 14053 C CA . ASP H 1 456 ? -6.503 -14.640 -10.798 1.00 152.00 454 ASP E CA 1
ATOM 14054 C C . ASP H 1 456 ? -6.133 -13.478 -11.731 1.00 153.28 454 ASP E C 1
ATOM 14055 O O . ASP H 1 456 ? -6.585 -13.425 -12.878 1.00 158.35 454 ASP E O 1
ATOM 14060 N N . PHE H 1 457 ? -5.311 -12.559 -11.219 1.00 145.61 455 PHE E N 1
ATOM 14061 C CA . PHE H 1 457 ? -4.956 -11.318 -11.906 1.00 135.72 455 PHE E CA 1
ATOM 14062 C C . PHE H 1 457 ? -4.054 -10.468 -11.009 1.00 133.94 455 PHE E C 1
ATOM 14063 O O . PHE H 1 457 ? -3.435 -10.975 -10.082 1.00 134.98 455 PHE E O 1
ATOM 14071 N N . THR H 1 458 ? -3.994 -9.173 -11.294 1.00 122.56 456 THR E N 1
ATOM 14072 C CA . THR H 1 458 ? -3.181 -8.219 -10.546 1.00 125.82 456 THR E CA 1
ATOM 14073 C C . THR H 1 458 ? -3.907 -6.884 -10.619 1.00 129.65 456 THR E C 1
ATOM 14074 O O . THR H 1 458 ? -4.584 -6.618 -11.608 1.00 128.99 456 THR E O 1
ATOM 14078 N N . LEU H 1 459 ? -3.799 -6.050 -9.585 1.00 135.87 457 LEU E N 1
ATOM 14079 C CA . LEU H 1 459 ? -4.313 -4.677 -9.674 1.00 137.00 457 LEU E CA 1
ATOM 14080 C C . LEU H 1 459 ? -3.229 -3.601 -9.428 1.00 137.27 457 LEU E C 1
ATOM 14081 O O . LEU H 1 459 ? -2.378 -3.735 -8.548 1.00 137.20 457 LEU E O 1
ATOM 14086 N N . GLU H 1 460 ? -3.264 -2.538 -10.223 1.00 135.84 458 GLU E N 1
ATOM 14087 C CA . GLU H 1 460 ? -2.356 -1.426 -10.044 1.00 136.74 458 GLU E CA 1
ATOM 14088 C C . GLU H 1 460 ? -3.091 -0.243 -9.426 1.00 158.17 458 GLU E C 1
ATOM 14089 O O . GLU H 1 460 ? -3.532 -0.309 -8.277 1.00 138.53 458 GLU E O 1
#

Organism: Saccharomyces cerevisiae (strain ATCC 204508 / S288c) (NCBI:txid559292)

Secondary structure (DSSP, 8-state):
-HHHHHHSTTTS-SS---------PBPTT----BPPPPP--TTHHHHHHHHHHHHHHTT-EE----S-BB-EEEEE--EEEEE--HHHHTTB---------HHHHHTT-TT--EEEEEEBTTGGGG---GGGGGGG-EE-SS-EEEE------TTHHHHHHH--TTTTT-TTEEEETTEEEEEESSHHHHHHHHHHHHHHHHHTT--B-GGG-------BTTEEE-SS-EEE-HHHHTTTTTS----SHHHHHHHH---TTTTTSTTHHHHTS----TTHHHHHHHHH----SSSEEEEE----SS-EEEEEEEE-SSSS-SEEEEEEEE-----HHHHHHHHHHHHHTTS---TTS--EEE----HHHHHHHHHHHTS---EE-/--TTTTS-HHHHHHSTTTS-SSPPPP--------PBPTTPPPPBPPPPP--HHHHHHHHHHHHHHHHHTSEEE---S-BB-EEEE--TTS--EEEE-THHHHHHB---PPP---HHHHHHHH-S--EEEEE--GGGTTT---GGGGGGG-EEETTEEEEE---TT-TTHHHHHHH--TTTTT-TTEEESSS-EEEEES-HHHHHHHHHHHHHHHHHTT----GGG-EEEES-EEETTEEE-SS-EEESS-TTHHHHT-PPP-SHHHHHHHH--GGGGGGSTTSTTTSHHHHHHHHS-----HHHHHHHHHHHHHHSSTTTB----TT-EEEEEEEE-SSEEEEEEEEE-SSS-EEEEEEEEEEE----HHHHHHHHHHHHHHHT---TT-EEEEEE--TTGGGGGSSSPPPHHHHTTHHHHTTSEEEEEE--SSSSHHHHHHHH---/--HHHHHTTTTSSSS-----------B-TT----BPPP----HHHHHHHHHHHHHHTTTTSEES---S-BEE--------------HHHHTTB---------HHHHTSS--S--EEEEEEBTTGGGG---GGGSGGG-EE-SS-EEEE------TTHHHHHHH--TTTSS-TTEEEETTEEEEEESSHHHHHHHHHHHHHHHHHTT--B-TTT-EEEESSEEETTEEE-SS-----HHHHHHHSPP-SSSHHHHTTT---TTTTTS-S-HHHHTT---TTTTTSSTT-----------EE----TTEEEEE----EEEEE--S---HHHHHHTTHHHHHT----S--PEEE-S-----HHHHHHHHHHTT---EE-/--TTTTS-HHHHHHTTTTEESSPPPPP-------PBPTTPPPPBPPPPP--HHHHHHHHHHHHHHHHTTSEEE---S-BEEEEEEE-TTS-EEEEE--HHHHHTBPP-PPP---TTTGGGGG-S--EEEEE--GGGTTT---GGGGGGG-EEETTEEEEE----S-TTHHHHHHH--TTTTT-TTB--SSS-EEEEESSHHHHHHHHHHHHHHHHHT-PPEEGGG-EEEES-EEETTEEEETTEEEESS-TTHHHHT-----SHHHH---SGGGGSTTHHHHT---TTTTTTHHHHHHHTTSTTTB----TT--EEEEEEEETTEEEEEEEEE-SSSSEEEEEEEEEE---SHHHHHHHHHHHHHHTT--TTS-EEEEE--TTGGGGGSSSSPPTTTTTTHHHHTTS-EEEEE---HHHHH-

GO terms:
  GO:0005634 nucleus (C, IDA)

InterPro domains:
  IPR000477 Reverse transcriptase domain [PF00078] (639-797)
  IPR000477 Reverse transcriptase domain [PS50878] (620-797)
  IPR001584 Integrase, catalytic core [PF00665] (1173-1265)
  IPR001584 Integrase, catalytic core [PS50994] (1159-1324)
  IPR001878 Zinc finger, CCHC-type [PS50158] (267-281)
  IPR001878 Zinc finger, CCHC-type [SM00343] (266-282)
  IPR012337 Ribonuclease H-like superfamily [SSF53098] (1161-1318)
  IPR021109 Aspartic peptidase domain superfamily [G3DSA:2.40.70.10] (322-425)
  IPR021109 Aspartic peptidase domain superfamily [SSF50630] (320-418)
  IPR024650 Peptidase A2B, Ty3 transposon peptidase [PF12384] (286-462)
  IPR036397 Ribonuclease H superfamily [G3DSA:3.30.420.10] (1160-1362)
  IPR036875 Zinc finger, CCHC-type superfamily [SSF57756] (248-286)
  IPR041577 Reverse transcriptase/retrotransposon-derived protein, RNase H-like domain [PF17919] (858-958)
  IPR041588 Integrase zinc-binding domain [PF17921] (1091-1150)
  IPR043128 Reverse transcriptase/Diguanylate cyclase domain [G3DSA:3.30.70.270] (664-797)
  IPR043128 Reverse transcriptase/Diguanylate cyclase domain [G3DSA:3.30.70.270] (806-894)
  IPR043502 DNA/RNA polymerase superfamily [SSF56672] (583-994)
  IPR045358 Ty3 transposon capsid-like protein [PF19259] (17-205)
  IPR056924 Tf2-1-like, SH3-like domain [PF24626] (1384-1445)

Nearest PDB structures (foldseek):
  4ol8-assembly1_A  TM=1.003E+00  e=1.622E-79  Saccharomyces cerevisiae
  4ol8-assembly2_E  TM=9.367E-01  e=5.311E-57  Saccharomyces cerevisiae
  4hkq-assembly1_A  TM=8.575E-01  e=3.138E-26  Xenotropic MuLV-related virus VP62
  6uir-assembly1_A  TM=7.946E-01  e=3.067E-19  HIV-1 M:B_HXB2R
  1tl3-assembly1_A  TM=6.753E-01  e=1.618E-17  Human immunodeficiency virus 1

Sequence (1630 aa):
PVWLQQKYREIIRNDLPPPVKHDIEIKPGARLPRLQPYHVTEKNEQEINKIVQKLLDNKFIVPSKSPCSSPVVLVPKTFRLCVDYRTLNKATISDPFPLPRIDNLLSRIGNAQIFTTLDLHSGYHQIPEPKDRYKTAFVTPSGKYEYTVPFGLVNAPSTFARYADTFRDLRFVNVYLDDILIFSESPEEHWKHLDTVLERLKNENLIVKKKKCKFEETEFLGYSIGIQKIAPLQHKCAAIRDFPTPKTVKQAQRFLGINYYRRFIPNCSKIAQPITEKQDKAIDKLKDAPFNNKANYRLTTDASKDGIGAVLEEVDNKNKLVGVVGYFSKSLEYPAGELELLGIIKALHHFRYLHGKHFTLRTNHARRVQRWLDDLATYDFTLEYKDTFCTLPVWLQQKYREIIRNDLPPRPAPVKHDIEIKPGARLPRLQPYHVTEKNEQEINKIVQKLLDNKFIVPSKSPCSSPVVLVPKKDGTFRLCVDYRTLNKATISDPFPLPRIDNLLSRIGNAQIFTTLDLHSGYHQIPEPKDRYKTAFVTPSGKYEYTVPFGLVNAPSTFARYADTFRDLRFVNVYLDDILIFSESPEEHWKHLDTVLERLKNENLIVKKKKCKFASEETEFLGYSIGIQKIAPLQHKCAAIRDFPTPKTVKQAQRFLGINYYRRFIPNCSKIAQPIQLFICDKSQWTEKQDKAIDKLKDALCNSPVLVPFNNKANYRLTTDASKDGIGAVLEEVDNKNKLVGVVGYFSKSLEYPAGELELLGIIKALHHFRYLHGKHFTLRTNHISLLSLQNKNEPARRVQRWLDDLATYDFTLEYLAGPKNVVADAISRAVYKDTFCTLPVWLQQKYREIIRNDLPPRPAPVKHDIEIKPGARLPRLQPYHVTEKNEQEINKIVQKLLDNKFIVPSKSPCSSPVVLVPKKDGTFRLCVDYRTLNKATISDPFPLPRIDNLLSRIGNAQIFTTLDLHSGYHQIPEPKDRYKTAFVTPSGKYEYTVPFGLVNAPSTFARYADTFRDLRFVNVYLDDILIFSESPEEHWKHLDTVLERLKNENLIVKKKKCKFASEETEFLGYSIGIQKIAPLQHKCAAIRDFPTKQAQRFLGINYYRRFIPNCSKIAQPTEKQDKAIDKLKDALCNSPVLVPFNNKANYRLTTDASKDGIGAVLEEVDNKNKLVGVVGYFSKSYPAGELELLGIIKALHHFRYLHGKHFTLRTNHISLLSLQNKNEPARRVQRWLDDLATYDFTLEYLVVADAISRPVWLQQKYREIIRNDLPPRPVKHDIEIKPGARLPRLQPYHVTEKNEQEINKIVQKLLDNKFIVPSKSPCSSPVVLVPGTFRLCVDYRTLNKATISDPFPLPRIDNLLSRIGNAQIFTTLDLHSGYHQIPEPKDRYKTAFVTPSGKYEYTVPFGLVNAPSTFARYADTFRDLRFVNVYLDDILIFSESPEEHWKHLDTVLERLKNENLIVKKKKCKFASEETEFLGYSIGIQKIAPHKCAAIRDFPTPKTVKQAQRFLGINYYRRFIPNCSKIAQPITEKQDKAIDKLKSPVLVPFNYRLTTDASKDGIGAVLEVGYFSKSLESAQGELELLGIIKALHHFRYLHGKHFTLRTNHIEPARRVQRWLDDLATYDFTLE

CATH classification: 3.30.70.270 (+1 more: 3.10.10.10)